Protein 7CLL (pdb70)

Solvent-accessible surface area: 53966 Å² total; per-residue (Å²): 84,19,52,1,79,89,12,52,14,27,30,0,1,1,0,35,0,17,0,3,0,3,0,16,0,13,3,93,71,64,23,99,6,93,0,9,0,17,7,14,48,12,64,8,98,53,16,15,57,60,36,62,26,35,72,141,54,11,63,14,95,0,1,88,117,0,18,92,13,0,81,92,62,0,3,85,40,0,78,50,60,40,0,70,65,22,147,101,0,3,98,32,0,45,87,53,3,62,42,131,60,7,58,106,6,0,4,6,0,0,0,0,0,0,6,0,0,0,38,0,0,3,79,36,54,91,61,65,19,9,84,50,37,25,19,116,122,8,50,50,0,0,0,0,0,0,0,0,0,0,0,25,40,6,32,59,40,86,13,41,1,7,2,0,3,0,0,0,5,30,7,105,26,0,68,44,0,0,37,27,0,0,26,0,7,48,15,0,77,72,14,0,56,106,85,70,48,49,14,11,14,6,24,3,0,0,3,7,0,82,14,104,18,2,65,29,0,1,71,14,0,22,102,0,0,106,79,21,70,21,145,44,4,52,14,0,0,0,0,0,1,0,4,0,26,89,23,58,73,134,80,102,13,2,71,0,71,75,66,69,48,75,12,69,90,0,11,68,40,0,27,46,6,24,69,75,33,28,4,3,1,0,1,1,1,1,3,26,69,33,65,51,13,0,34,57,0,22,86,67,1,7,129,121,1,3,0,0,0,7,2,0,0,0,0,28,40,144,37,0,69,60,0,54,93,50,40,0,3,20,1,0,0,1,14,11,15,1,14,0,0,3,11,43,0,47,50,0,9,66,47,0,74,165,36,68,20,80,1,2,1,4,3,7,4,0,7,2,37,22,33,11,17,0,6,1,0,0,13,28,29,6,4,1,0,4,0,0,0,0,1,2,1,0,0,0,0,2,0,0,32,0,11,24,4,24,96,76,30,44,144,56,18,137,31,15,4,92,151,3,8,84,83,54,132,106,24,54,1,78,86,14,86,20,25,30,1,2,2,0,38,0,15,0,2,0,3,0,6,0,10,2,88,66,65,20,89,5,87,0,8,1,16,6,14,48,12,65,6,134,63,21,14,53,62,40,60,22,37,66,142,58,9,68,14,94,0,0,90,116,0,25,91,14,0,75,88,58,0,1,86,39,0,80,48,50,44,0,71,60,24,150,105,0,2,98,30,0,43,93,57,4,58,40,141,60,6,47,111,3,0,4,7,0,0,0,0,0,0,5,0,0,0,39,0,0,2,76,32,51,158,69,61,23,4,84,54,31,28,23,126,121,7,57,52,0,0,0,0,0,0,0,0,0,1,0,26,44,8,26,85,40,94,6,44,0,5,3,0,3,0,0,0,7,30,7,104,28,0,68,44,0,1,36,27,0,0,23,0,8,50,12,0,80,69,15,0,98,166,67,85,52,53,18,12,15,4,23,3,0,0,2,10,0,93,18,103,8,0,67,33,0,1,71,14,0,22,88,0,0,106,77,26,67,21,145,44,5,54,13,0,0,0,0,0,1,1,2,0,28,87,19,56,54,134,89,83,12,2,76,1,56,92,72,70,43,73,15,96,98,0,13,69,39,0,29,47,6,22,67,74,34,30,5,4,1,0,1,1,0,0,4,27,68,30,27,106,6,0,31,49,0,18,82,65,1,7,112,120,1,3,0,0,0,6,1,0,0,0,0,34,34,99,39,0,108,71,0,52,88,111,39,0,4,16,1,0,0,2,13,10,16,1,13,0,0,3,13,42,0,50,48,0,8,68,57,0,69,157,34,62,20,82,0,1,0,5,3,8,4,0,8,1,37,24,33,8,16,0,7,3,0,0,11,26,25,8,5,1,0,3,0,0,0,0,1,1,1,0,0,0,0,1,0,0,34,0,16,25,4,23,96,78,16,42,144,56,20,141,32,15,6,97,77,3,8,84,82,109,125,14,51,1,76,93,13,55,16,32,33,0,2,1,0,38,0,17,0,4,0,3,0,13,0,18,2,92,59,63,20,108,6,90,0,8,1,16,6,15,46,10,64,7,131,68,17,16,54,60,37,58,25,36,67,138,58,12,66,15,93,0,1,89,116,0,16,90,12,0,74,92,62,0,2,86,38,0,80,48,50,42,0,67,62,23,148,109,0,2,97,31,0,41,91,57,3,60,44,141,59,8,46,111,4,0,4,8,0,0,0,0,0,0,6,0,0,0,37,0,0,1,79,25,52,154,71,60,24,3,82,53,34,26,25,124,124,8,55,52,1,0,0,0,0,0,0,0,0,0,0,23,42,6,24,62,41,83,7,45,1,6,3,0,4,0,0,0,4,28,6,105,28,0,65,44,0,1,38,27,0,0,26,0,8,50,12,0,69,66,13,0,112,169,83,69,53,51,14,12,15,4,21,3,0,0,2,10,0,88,12,108,12,2,67,36,0,0,70,13,0,24,89,0,0,112,76,24,68,19,142,34,0,23,14,0,0,0,1,0,2,0,4,0,25,88,22,60,71,127,85,76,8,2,77,0,62,80,76,77,48,79,19,90,88,0,10,123,35,0,27,49,6,19,61,72,31,22,4,3,2,0,3,1,0,0,3,26,73,28,43,117,8,0,33,53,0,18,87,70,2,5,127,124,2,3,0,0,0,6,1,0,0,0,0,33,36,119,38,0,83,74,0,50,128,129,38,0,3,17,1,0,0,2,15,11,16,1,14,0,0,4,11,41,0,48,50,0,8,66,50,0,67,157,35,64,21,84,1,3,0,5,3,8,4,0,8,1,37,23,32,13,18,0,7,7,0,0,11,27,27,8,4,0,0,3,0,0,0,0,1,2,1,0,0,0,0,2,0,0,34,0,11,24,4,24,93,77,15,44,146,56,22,140,31,17,6,81,151,3,5,80,80,42,112,96,58,69,1,78,82,13,93,13,23,30,1,2,1,0,38,0,16,0,3,0,3,0,5,0,12,2,107,85,62,21,86,7,88,0,8,0,15,6,13,50,12,64,6,131,59,18,11,58,61,39,59,24,37,70,138,56,11,65,14,96,0,0,89,116,0,20,86,14,0,76,85,63,0,1,85,40,0,82,48,56,46,0,65,52,23,152,112,0,2,101,28,0,46,95,55,4,61,41,131,58,5,54,112,4,0,6,6,0,0,0,0,0,0,5,0,0,0,40,0,0,2,79,31,52,160,62,65,19,10,83,52,34,29,18,115,123,9,52,50,0,0,0,0,0,0,0,0,0,0,0,22,43,5,26,66,39,85,6,44,0,7,4,0,3,0,0,0,6,29,8,105,25,0,65,46,0,1,39,27,0,0,29,0,8,52,14,0,67,63,10,0,109,147,81,67,52,50,14,11,13,4,22,3,0,0,2,10,0,88,14,108,11,1,66,33,0,0,79,12,0,21,100,0,0,108,74,25,69,24,145,41,4,53,14,0,0,0,0,0,2,1,4,0,26,93,22,66,54,92,91,90,13,3,73,0,60,81,76,76,49,80,20,100,95,0,12,66,34,0,26,45,6,22,67,73,32,29,6,3,2,0,2,2,0,1,3,26,70,32,36,108,10,0,28,54,0,19,88,68,1,6,125,118,2,3,0,0,0,7,2,0,0,0,0,30,42,141,40,0,111,55,0,53,113,100,40,0,4,16,0,0,1,1,14,9,16,2,15,0,0,3,12,40,0,50,46,0,6,62,54,0,67,159,41,65,22,79,1,2,1,5,3,8,4,0,6,2,34,22,33,7,14,0,5,1,0,1,13,27,29,9,3,0,0,4,0,0,0,0,2,2,0,0,0,0,0,2,0,0,31,0,12,26,5,25,95,79,28,46,143,56,21,137,34,16,6,81,146,4,6,81,78,50,134

Structure (mmCIF, N/CA/C/O backbone):
data_7CLL
#
_entry.id   7CLL
#
_cell.length_a   97.697
_cell.length_b   197.317
_cell.length_c   200.553
_cell.angle_alpha   90.00
_cell.angle_beta   90.00
_cell.angle_gamma   90.00
#
_symmetry.space_group_name_H-M   'C 2 2 21'
#
loop_
_entity.id
_entity.type
_entity.pdbx_description
1 polymer Enolase
2 non-polymer 'MAGNESIUM ION'
3 non-polymer '2-PHOSPHOGLYCERIC ACID'
4 non-polymer GLYCEROL
5 non-polymer 'ACETATE ION'
6 non-polymer DI(HYDROXYETHYL)ETHER
7 non-polymer 'CHLORIDE ION'
8 water water
#
loop_
_atom_site.group_PDB
_atom_site.id
_atom_site.type_symbol
_atom_site.label_atom_id
_atom_site.label_alt_id
_atom_site.label_comp_id
_atom_site.label_asym_id
_atom_site.label_entity_id
_atom_site.label_seq_id
_atom_site.pdbx_PDB_ins_code
_atom_site.Cartn_x
_atom_site.Cartn_y
_atom_site.Cartn_z
_atom_site.occupancy
_atom_site.B_iso_or_equiv
_atom_site.auth_seq_id
_atom_site.auth_comp_id
_atom_site.auth_asym_id
_atom_site.auth_atom_id
_atom_site.pdbx_PDB_model_num
ATOM 1 N N . MET A 1 8 ? -39.409 -38.802 50.581 1.00 66.12 1 MET A N 1
ATOM 2 C CA . MET A 1 8 ? -39.966 -37.410 50.496 1.00 63.32 1 MET A CA 1
ATOM 3 C C . MET A 1 8 ? -39.804 -36.871 49.057 1.00 62.54 1 MET A C 1
ATOM 4 O O . MET A 1 8 ? -39.459 -37.640 48.131 1.00 63.33 1 MET A O 1
ATOM 6 N N . PRO A 1 9 ? -40.093 -35.561 48.821 1.00 54.90 2 PRO A N 1
ATOM 7 C CA . PRO A 1 9 ? -39.886 -35.023 47.459 1.00 47.84 2 PRO A CA 1
ATOM 8 C C . PRO A 1 9 ? -38.428 -34.597 47.194 1.00 46.20 2 PRO A C 1
ATOM 9 O O . PRO A 1 9 ? -38.185 -33.439 46.821 1.00 47.20 2 PRO A O 1
ATOM 13 N N . ILE A 1 10 ? -37.470 -35.519 47.389 1.00 40.82 3 ILE A N 1
ATOM 14 C CA . ILE A 1 10 ? -36.010 -35.213 47.367 1.00 38.43 3 ILE A CA 1
ATOM 15 C C . ILE A 1 10 ? -35.540 -35.214 45.899 1.00 36.47 3 ILE A C 1
ATOM 16 O O . ILE A 1 10 ? -35.895 -36.136 45.147 1.00 37.68 3 ILE A O 1
ATOM 21 N N . ILE A 1 11 ? -34.789 -34.187 45.484 1.00 34.89 4 ILE A N 1
ATOM 22 C CA . ILE A 1 11 ? -34.321 -34.050 44.072 1.00 33.10 4 ILE A CA 1
ATOM 23 C C . ILE A 1 11 ? -33.296 -35.143 43.765 1.00 36.01 4 ILE A C 1
ATOM 24 O O . ILE A 1 11 ? -32.293 -35.245 44.467 1.00 38.51 4 ILE A O 1
ATOM 29 N N . GLU A 1 12 ? -33.532 -35.884 42.680 1.00 37.08 5 GLU A N 1
ATOM 30 C CA . GLU A 1 12 ? -32.742 -37.061 42.303 1.00 37.53 5 GLU A CA 1
ATOM 31 C C . GLU A 1 12 ? -32.081 -36.889 40.926 1.00 38.80 5 GLU A C 1
ATOM 32 O O . GLU A 1 12 ? -31.018 -37.454 40.705 1.00 35.65 5 GLU A O 1
ATOM 38 N N . GLN A 1 13 ? -32.700 -36.179 39.978 1.00 38.54 6 GLN A N 1
ATOM 39 C CA . GLN A 1 13 ? -32.020 -35.908 38.696 1.00 39.24 6 GLN A CA 1
ATOM 40 C C . GLN A 1 13 ? -32.443 -34.530 38.187 1.00 37.16 6 GLN A C 1
ATOM 41 O O . GLN A 1 13 ? -33.562 -34.114 38.442 1.00 33.39 6 GLN A O 1
ATOM 47 N N . VAL A 1 14 ? -31.542 -33.866 37.458 1.00 34.50 7 VAL A N 1
ATOM 48 C CA . VAL A 1 14 ? -31.815 -32.589 36.771 1.00 37.05 7 VAL A CA 1
ATOM 49 C C . VAL A 1 14 ? -31.238 -32.692 35.355 1.00 40.38 7 VAL A C 1
ATOM 50 O O . VAL A 1 14 ? -30.030 -32.875 35.212 1.00 46.48 7 VAL A O 1
ATOM 54 N N . ARG A 1 15 ? -32.075 -32.597 34.322 1.00 38.93 8 ARG A N 1
ATOM 55 C CA . ARG A 1 15 ? -31.582 -32.595 32.930 1.00 34.72 8 ARG A CA 1
ATOM 56 C C . ARG A 1 15 ? -32.025 -31.282 32.282 1.00 31.21 8 ARG A C 1
ATOM 57 O O . ARG A 1 15 ? -33.005 -30.676 32.733 1.00 31.42 8 ARG A O 1
ATOM 60 N N . ALA A 1 16 ? -31.294 -30.841 31.267 1.00 28.40 9 ALA A N 1
ATOM 61 C CA . ALA A 1 16 ? -31.717 -29.691 30.491 1.00 30.30 9 ALA A CA 1
ATOM 62 C C . ALA A 1 16 ? -31.587 -30.036 29.015 1.00 29.39 9 ALA A C 1
ATOM 63 O O . ALA A 1 16 ? -30.867 -30.962 28.693 1.00 31.30 9 ALA A O 1
ATOM 65 N N . ARG A 1 17 ? -32.291 -29.310 28.139 1.00 27.50 10 ARG A N 1
ATOM 66 C CA . ARG A 1 17 ? -32.088 -29.466 26.696 1.00 27.74 10 ARG A CA 1
ATOM 67 C C . ARG A 1 17 ? -32.280 -28.110 26.015 1.00 25.83 10 ARG A C 1
ATOM 68 O O . ARG A 1 17 ? -32.816 -27.164 26.606 1.00 28.83 10 ARG A O 1
ATOM 76 N N . GLU A 1 18 ? -31.747 -27.996 24.830 1.00 22.69 11 GLU A N 1
ATOM 77 C CA . GLU A 1 18 ? -32.009 -26.825 24.003 1.00 24.28 11 GLU A CA 1
ATOM 78 C C . GLU A 1 18 ? -33.309 -27.055 23.231 1.00 22.63 11 GLU A C 1
ATOM 79 O O . GLU A 1 18 ? -33.425 -28.061 22.537 1.00 24.57 11 GLU A O 1
ATOM 85 N N . ILE A 1 19 ? -34.270 -26.138 23.393 1.00 20.20 12 ILE A N 1
ATOM 86 C CA . ILE A 1 19 ? -35.516 -26.088 22.588 1.00 20.22 12 ILE A CA 1
ATOM 87 C C . ILE A 1 19 ? -35.554 -24.741 21.851 1.00 19.38 12 ILE A C 1
ATOM 88 O O . ILE A 1 19 ? -34.659 -23.929 22.017 1.00 20.59 12 ILE A O 1
ATOM 93 N N . LEU A 1 20 ? -36.575 -24.528 21.048 1.00 19.37 13 LEU A N 1
ATOM 94 C CA . LEU A 1 20 ? -36.805 -23.243 20.368 1.00 20.46 13 LEU A CA 1
ATOM 95 C C . LEU A 1 20 ? -37.987 -22.516 21.043 1.00 22.38 13 LEU A C 1
ATOM 96 O O . LEU A 1 20 ? -38.972 -23.147 21.481 1.00 22.96 13 LEU A O 1
ATOM 101 N N . ASP A 1 21 ? -37.881 -21.185 21.095 1.00 22.13 14 ASP A N 1
ATOM 102 C CA . ASP A 1 21 ? -38.872 -20.281 21.595 1.00 20.67 14 ASP A CA 1
ATOM 103 C C . ASP A 1 21 ? -39.794 -19.914 20.432 1.00 20.46 14 ASP A C 1
ATOM 104 O O . ASP A 1 21 ? -39.640 -20.426 19.321 1.00 21.65 14 ASP A O 1
ATOM 109 N N . SER A 1 22 ? -40.747 -19.034 20.721 1.00 19.42 15 SER A N 1
ATOM 110 C CA . SER A 1 22 ? -41.806 -18.654 19.809 1.00 20.45 15 SER A CA 1
ATOM 111 C C . SER A 1 22 ? -41.286 -17.830 18.612 1.00 20.42 15 SER A C 1
ATOM 112 O O . SER A 1 22 ? -42.039 -17.592 17.686 1.00 20.05 15 SER A O 1
ATOM 115 N N . ARG A 1 23 ? -40.025 -17.430 18.599 1.00 20.69 16 ARG A N 1
ATOM 116 C CA . ARG A 1 23 ? -39.492 -16.733 17.425 1.00 21.84 16 ARG A CA 1
ATOM 117 C C . ARG A 1 23 ? -38.485 -17.662 16.739 1.00 24.06 16 ARG A C 1
ATOM 118 O O . ARG A 1 23 ? -37.832 -17.260 15.770 1.00 22.50 16 ARG A O 1
ATOM 126 N N . GLY A 1 24 ? -38.328 -18.884 17.272 1.00 25.20 17 GLY A N 1
ATOM 127 C CA . GLY A 1 24 ? -37.443 -19.866 16.647 1.00 22.73 17 GLY A CA 1
ATOM 128 C C . GLY A 1 24 ? -35.986 -19.700 17.052 1.00 24.81 17 GLY A C 1
ATOM 129 O O . GLY A 1 24 ? -35.113 -20.211 16.355 1.00 28.21 17 GLY A O 1
ATOM 130 N N . ASN A 1 25 ? -35.726 -19.018 18.179 1.00 22.51 18 ASN A N 1
ATOM 131 C CA . ASN A 1 25 ? -34.407 -18.890 18.798 1.00 23.01 18 ASN A CA 1
ATOM 132 C C . ASN A 1 25 ? -34.266 -19.948 19.908 1.00 22.48 18 ASN A C 1
ATOM 133 O O . ASN A 1 25 ? -35.237 -20.265 20.582 1.00 21.38 18 ASN A O 1
ATOM 138 N N . PRO A 1 26 ? -33.056 -20.490 20.126 1.00 21.36 19 PRO A N 1
ATOM 139 C CA . PRO A 1 26 ? -32.934 -21.468 21.234 1.00 21.02 19 PRO A CA 1
ATOM 140 C C . PRO A 1 26 ? -33.221 -20.878 22.627 1.00 21.88 19 PRO A C 1
ATOM 141 O O . PRO A 1 26 ? -33.016 -19.694 22.883 1.00 20.46 19 PRO A O 1
ATOM 145 N N . THR A 1 27 ? -33.715 -21.722 23.529 1.00 20.76 20 THR A N 1
ATOM 146 C CA . THR A 1 27 ? -33.832 -21.369 24.910 1.00 20.71 20 THR A CA 1
ATOM 147 C C . THR A 1 27 ? -33.671 -22.638 25.741 1.00 19.79 20 THR A C 1
ATOM 148 O O . THR A 1 27 ? -33.555 -23.748 25.230 1.00 20.28 20 THR A O 1
ATOM 152 N N . VAL A 1 28 ? -33.678 -22.461 27.043 1.00 22.80 21 VAL A N 1
ATOM 153 C CA . VAL A 1 28 ? -33.407 -23.561 27.952 1.00 22.00 21 VAL A CA 1
ATOM 154 C C . VAL A 1 28 ? -34.710 -24.229 28.401 1.00 22.57 21 VAL A C 1
ATOM 155 O O . VAL A 1 28 ? -35.646 -23.572 28.858 1.00 23.57 21 VAL A O 1
ATOM 159 N N . GLU A 1 29 ? -34.715 -25.554 28.375 1.00 21.59 22 GLU A N 1
ATOM 160 C CA . GLU A 1 29 ? -35.771 -26.299 29.075 1.00 24.08 22 GLU A CA 1
ATOM 161 C C . GLU A 1 29 ? -35.096 -27.207 30.104 1.00 22.74 22 GLU A C 1
ATOM 162 O O . GLU A 1 29 ? -34.083 -27.815 29.781 1.00 24.93 22 GLU A O 1
ATOM 168 N N . VAL A 1 30 ? -35.659 -27.326 31.303 1.00 24.07 23 VAL A N 1
ATOM 169 C CA . VAL A 1 30 ? -35.093 -28.191 32.369 1.00 23.32 23 VAL A CA 1
ATOM 170 C C . VAL A 1 30 ? -36.162 -29.180 32.858 1.00 25.74 23 VAL A C 1
ATOM 171 O O . VAL A 1 30 ? -37.361 -28.837 32.955 1.00 25.03 23 VAL A O 1
ATOM 175 N N . GLU A 1 31 ? -35.717 -30.408 33.165 1.00 25.48 24 GLU A N 1
ATOM 176 C CA . GLU A 1 31 ? -36.578 -31.411 33.824 1.00 29.83 24 GLU A CA 1
ATOM 177 C C . GLU A 1 31 ? -35.987 -31.760 35.187 1.00 28.90 24 GLU A C 1
ATOM 178 O O . GLU A 1 31 ? -34.777 -31.875 35.342 1.00 32.13 24 GLU A O 1
ATOM 184 N N . VAL A 1 32 ? -36.845 -31.883 36.171 1.00 29.24 25 VAL A N 1
ATOM 185 C CA . VAL A 1 32 ? -36.395 -32.288 37.488 1.00 29.10 25 VAL A CA 1
ATOM 186 C C . VAL A 1 32 ? -37.186 -33.550 37.853 1.00 30.99 25 VAL A C 1
ATOM 187 O O . VAL A 1 32 ? -38.397 -33.608 37.628 1.00 31.61 25 VAL A O 1
ATOM 191 N N . ALA A 1 33 ? -36.474 -34.566 38.337 1.00 31.14 26 ALA A N 1
ATOM 192 C CA . ALA A 1 33 ? -37.081 -35.828 38.762 1.00 30.75 26 ALA A CA 1
ATOM 193 C C . ALA A 1 33 ? -36.811 -36.008 40.255 1.00 30.99 26 ALA A C 1
ATOM 194 O O . ALA A 1 33 ? -35.703 -35.785 40.683 1.00 31.49 26 ALA A O 1
ATOM 196 N N . LEU A 1 34 ? -37.842 -36.351 41.022 1.00 30.37 27 LEU A N 1
ATOM 197 C CA . LEU A 1 34 ? -37.701 -36.561 42.433 1.00 32.57 27 LEU A CA 1
ATOM 198 C C . LEU A 1 34 ? -37.553 -38.066 42.675 1.00 37.95 27 LEU A C 1
ATOM 199 O O . LEU A 1 34 ? -37.898 -38.887 41.803 1.00 38.19 27 LEU A O 1
ATOM 204 N N . ILE A 1 35 ? -37.070 -38.432 43.864 1.00 42.14 28 ILE A N 1
ATOM 205 C CA . ILE A 1 35 ? -36.905 -39.858 44.213 1.00 42.27 28 ILE A CA 1
ATOM 206 C C . ILE A 1 35 ? -38.279 -40.544 44.232 1.00 42.70 28 ILE A C 1
ATOM 207 O O . ILE A 1 35 ? -38.369 -41.724 43.923 1.00 44.94 28 ILE A O 1
ATOM 212 N N . ASP A 1 36 ? -39.347 -39.798 44.528 1.00 44.34 29 ASP A N 1
ATOM 213 C CA . ASP A 1 36 ? -40.695 -40.383 44.611 1.00 44.02 29 ASP A CA 1
ATOM 214 C C . ASP A 1 36 ? -41.329 -40.634 43.231 1.00 47.09 29 ASP A C 1
ATOM 215 O O . ASP A 1 36 ? -42.505 -40.976 43.195 1.00 46.76 29 ASP A O 1
ATOM 220 N N . GLY A 1 37 ? -40.624 -40.457 42.109 1.00 42.26 30 GLY A N 1
ATOM 221 C CA . GLY A 1 37 ? -41.243 -40.725 40.795 1.00 42.56 30 GLY A CA 1
ATOM 222 C C . GLY A 1 37 ? -41.642 -39.465 40.012 1.00 42.54 30 GLY A C 1
ATOM 223 O O . GLY A 1 37 ? -41.641 -39.460 38.767 1.00 41.00 30 GLY A O 1
ATOM 224 N N . THR A 1 38 ? -41.969 -38.377 40.711 1.00 42.70 31 THR A N 1
ATOM 225 C CA . THR A 1 38 ? -42.351 -37.099 40.052 1.00 40.63 31 THR A CA 1
ATOM 226 C C . THR A 1 38 ? -41.306 -36.664 39.003 1.00 41.96 31 THR A C 1
ATOM 227 O O . THR A 1 38 ? -40.103 -36.676 39.250 1.00 38.82 31 THR A O 1
ATOM 231 N N . PHE A 1 39 ? -41.781 -36.251 37.837 1.00 39.39 32 PHE A N 1
ATOM 232 C CA . PHE A 1 39 ? -40.956 -35.637 36.805 1.00 38.21 32 PHE A CA 1
ATOM 233 C C . PHE A 1 39 ? -41.659 -34.331 36.401 1.00 36.38 32 PHE A C 1
ATOM 234 O O . PHE A 1 39 ? -42.829 -34.394 36.021 1.00 38.68 32 PHE A O 1
ATOM 240 N N . ALA A 1 40 ? -41.017 -33.159 36.529 1.00 29.26 33 ALA A N 1
ATOM 241 C CA . ALA A 1 40 ? -41.642 -31.894 36.046 1.00 28.38 33 ALA A CA 1
ATOM 242 C C . ALA A 1 40 ? -40.724 -31.161 35.043 1.00 29.63 33 ALA A C 1
ATOM 243 O O . ALA A 1 40 ? -39.476 -31.340 35.080 1.00 26.12 33 ALA A O 1
ATOM 245 N N . ARG A 1 41 ? -41.320 -30.288 34.203 1.00 24.61 34 ARG A N 1
ATOM 246 C CA . ARG A 1 41 ? -40.579 -29.628 33.135 1.00 26.39 34 ARG A CA 1
ATOM 247 C C . ARG A 1 41 ? -40.843 -28.104 33.170 1.00 27.36 34 ARG A C 1
ATOM 248 O O . ARG A 1 41 ? -41.985 -27.674 33.416 1.00 26.14 34 ARG A O 1
ATOM 256 N N . ALA A 1 42 ? -39.801 -27.282 33.008 1.00 23.87 35 ALA A N 1
ATOM 257 C CA . ALA A 1 42 ? -40.020 -25.821 32.907 1.00 25.83 35 ALA A CA 1
ATOM 258 C C . ALA A 1 42 ? -39.186 -25.247 31.757 1.00 24.13 35 ALA A C 1
ATOM 259 O O . ALA A 1 42 ? -38.061 -25.702 31.507 1.00 24.97 35 ALA A O 1
ATOM 261 N N . ALA A 1 43 ? -39.715 -24.247 31.074 1.00 22.34 36 ALA A N 1
ATOM 262 C CA . ALA A 1 43 ? -38.944 -23.616 30.004 1.00 23.30 36 ALA A CA 1
ATOM 263 C C . ALA A 1 43 ? -38.646 -22.145 30.330 1.00 23.56 36 ALA A C 1
ATOM 264 O O . ALA A 1 43 ? -39.345 -21.569 31.122 1.00 26.69 36 ALA A O 1
ATOM 266 N N . VAL A 1 44 ? -37.611 -21.560 29.700 1.00 24.23 37 VAL A N 1
ATOM 267 C CA . VAL A 1 44 ? -37.165 -20.188 30.036 1.00 23.72 37 VAL A CA 1
ATOM 268 C C . VAL A 1 44 ? -37.531 -19.244 28.876 1.00 21.84 37 VAL A C 1
ATOM 269 O O . VAL A 1 44 ? -37.268 -19.533 27.733 1.00 23.03 37 VAL A O 1
ATOM 273 N N . PRO A 1 45 ? -38.179 -18.117 29.163 1.00 22.88 38 PRO A N 1
ATOM 274 C CA . PRO A 1 45 ? -38.441 -17.155 28.08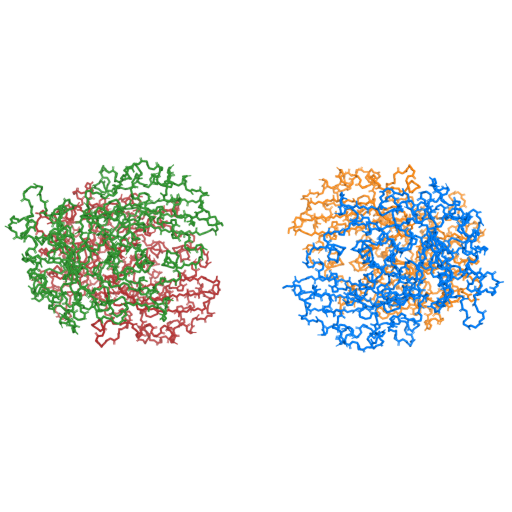1 1.00 23.62 38 PRO A CA 1
ATOM 275 C C . PRO A 1 45 ? -37.237 -16.228 27.827 1.00 23.79 38 PRO A C 1
ATOM 276 O O . PRO A 1 45 ? -36.200 -16.331 28.530 1.00 23.00 38 PRO A O 1
ATOM 280 N N . SER A 1 46 ? -37.389 -15.342 26.833 1.00 23.43 39 SER A N 1
ATOM 281 C CA . SER A 1 46 ? -36.353 -14.468 26.382 1.00 26.69 39 SER A CA 1
ATOM 282 C C . SER A 1 46 ? -36.967 -13.193 25.777 1.00 28.52 39 SER A C 1
ATOM 283 O O . SER A 1 46 ? -37.783 -13.252 24.852 1.00 23.71 39 SER A O 1
ATOM 286 N N . GLY A 1 47 ? -36.538 -12.031 26.279 1.00 30.64 40 GLY A N 1
ATOM 287 C CA . GLY A 1 47 ? -37.049 -10.737 25.752 1.00 32.01 40 GLY A CA 1
ATOM 288 C C . GLY A 1 47 ? -36.238 -10.228 24.564 1.00 32.62 40 GLY A C 1
ATOM 289 O O . GLY A 1 47 ? -35.123 -10.697 24.339 1.00 29.45 40 GLY A O 1
ATOM 290 N N . ALA A 1 48 ? -36.813 -9.276 23.806 1.00 32.87 41 ALA A N 1
ATOM 291 C CA . ALA A 1 48 ? -36.115 -8.482 22.770 1.00 33.86 41 ALA A CA 1
ATOM 292 C C . ALA A 1 48 ? -35.737 -7.106 23.373 1.00 38.75 41 ALA A C 1
ATOM 293 O O . ALA A 1 48 ? -34.552 -6.730 23.382 1.00 39.04 41 ALA A O 1
ATOM 295 N N . SER A 1 49 ? -36.730 -6.360 23.893 1.00 36.60 42 SER A N 1
ATOM 296 C CA . SER A 1 49 ? -36.505 -5.056 24.563 1.00 37.09 42 SER A CA 1
ATOM 297 C C . SER A 1 49 ? -36.018 -5.264 26.009 1.00 36.85 42 SER A C 1
ATOM 298 O O . SER A 1 49 ? -36.694 -4.871 26.967 1.00 38.70 42 SER A O 1
ATOM 301 N N . THR A 1 50 ? -34.851 -5.899 26.156 1.00 36.67 43 THR A N 1
ATOM 302 C CA . THR A 1 50 ? -34.270 -6.276 27.464 1.00 37.85 43 THR A CA 1
ATOM 303 C C . THR A 1 50 ? -33.623 -5.037 28.112 1.00 38.54 43 THR A C 1
ATOM 304 O O . THR A 1 50 ? -32.881 -4.300 27.466 1.00 31.29 43 THR A O 1
ATOM 308 N N . GLY A 1 51 ? -33.934 -4.798 29.385 1.00 41.45 44 GLY A N 1
ATOM 309 C CA . GLY A 1 51 ? -33.284 -3.723 30.157 1.00 43.04 44 GLY A CA 1
ATOM 310 C C . GLY A 1 51 ? -31.806 -4.011 30.421 1.00 47.34 44 GLY A C 1
ATOM 311 O O . GLY A 1 51 ? -31.391 -5.180 30.594 1.00 42.00 44 GLY A O 1
ATOM 312 N N . GLU A 1 52 ? -31.023 -2.921 30.462 1.00 47.19 45 GLU A N 1
ATOM 313 C CA . GLU A 1 52 ? -29.594 -2.913 30.827 1.00 46.72 45 GLU A CA 1
ATOM 314 C C . GLU A 1 52 ? -29.334 -3.736 32.103 1.00 45.92 45 GLU A C 1
ATOM 315 O O . GLU A 1 52 ? -28.270 -4.372 32.187 1.00 41.99 45 GLU A O 1
ATOM 318 N N . HIS A 1 53 ? -30.266 -3.738 33.075 1.00 40.41 46 HIS A N 1
ATOM 319 C CA . HIS A 1 53 ? -29.962 -4.242 34.440 1.00 39.27 46 HIS A CA 1
ATOM 320 C C . HIS A 1 53 ? -30.514 -5.661 34.668 1.00 38.89 46 HIS A C 1
ATOM 321 O O . HIS A 1 53 ? -30.442 -6.175 35.801 1.00 37.77 46 HIS A O 1
ATOM 328 N N . GLU A 1 54 ? -31.079 -6.289 33.626 1.00 39.22 47 GLU A N 1
ATOM 329 C CA . GLU A 1 54 ? -31.670 -7.632 33.752 1.00 35.37 47 GLU A CA 1
ATOM 330 C C . GLU A 1 54 ? -30.575 -8.664 34.098 1.00 35.19 47 GLU A C 1
ATOM 331 O O . GLU A 1 54 ? -29.415 -8.491 33.743 1.00 35.10 47 GLU A O 1
ATOM 337 N N . ALA A 1 55 ? -30.934 -9.762 34.767 1.00 32.78 48 ALA A N 1
ATOM 338 C CA . ALA A 1 55 ? -30.004 -10.897 34.970 1.00 28.29 48 ALA A CA 1
ATOM 339 C C . ALA A 1 55 ? -29.467 -11.378 33.606 1.00 26.98 48 ALA A C 1
ATOM 340 O O . ALA A 1 55 ? -30.090 -11.186 32.583 1.00 26.31 48 ALA A O 1
ATOM 342 N N . VAL A 1 56 ? -28.287 -11.974 33.587 1.00 29.58 49 VAL A N 1
ATOM 343 C CA . VAL A 1 56 ? -27.578 -12.165 32.335 1.00 32.22 49 VAL A CA 1
ATOM 344 C C . VAL A 1 56 ? -28.126 -13.413 31.626 1.00 35.08 49 VAL A C 1
ATOM 345 O O . VAL A 1 56 ? -28.303 -14.473 32.223 1.00 35.85 49 VAL A O 1
ATOM 349 N N . GLU A 1 57 ? -28.402 -13.253 30.341 1.00 36.01 50 GLU A N 1
ATOM 350 C CA . GLU A 1 57 ? -28.834 -14.355 29.504 1.00 37.89 50 GLU A CA 1
ATOM 351 C C . GLU A 1 57 ? -27.602 -14.944 28.791 1.00 39.34 50 GLU A C 1
ATOM 352 O O . GLU A 1 57 ? -27.099 -14.326 27.850 1.00 43.79 50 GLU A O 1
ATOM 358 N N . LEU A 1 58 ? -27.129 -16.119 29.240 1.00 37.55 51 LEU A N 1
ATOM 359 C CA . LEU A 1 58 ? -25.921 -16.824 28.701 1.00 40.14 51 LEU A CA 1
ATOM 360 C C . LEU A 1 58 ? -26.218 -17.417 27.309 1.00 40.40 51 LEU A C 1
ATOM 361 O O . LEU A 1 58 ? -26.943 -18.426 27.218 1.00 36.06 51 LEU A O 1
ATOM 366 N N . ARG A 1 59 ? -25.646 -16.804 26.249 1.00 37.42 52 ARG A N 1
ATOM 367 C CA . ARG A 1 59 ? -25.735 -17.273 24.846 1.00 35.97 52 ARG A CA 1
ATOM 368 C C . ARG A 1 59 ? -24.376 -17.768 24.327 1.00 36.48 52 ARG A C 1
ATOM 369 O O . ARG A 1 59 ? -23.347 -17.241 24.704 1.00 37.63 52 ARG A O 1
ATOM 377 N N . ASP A 1 60 ? -24.395 -18.762 23.425 1.00 36.72 53 ASP A N 1
ATOM 378 C CA . ASP A 1 60 ? -23.187 -19.497 22.981 1.00 35.13 53 ASP A CA 1
ATOM 379 C C . ASP A 1 60 ? -22.278 -18.608 22.121 1.00 34.12 53 ASP A C 1
ATOM 380 O O . ASP A 1 60 ? -21.056 -18.749 22.180 1.00 35.02 53 ASP A O 1
ATOM 385 N N . GLY A 1 61 ? -22.885 -17.735 21.314 1.00 32.85 54 GLY A N 1
ATOM 386 C CA . GLY A 1 61 ? -22.180 -17.018 20.258 1.00 32.04 54 GLY A CA 1
ATOM 387 C C . GLY A 1 61 ? -21.795 -17.975 19.143 1.00 36.70 54 GLY A C 1
ATOM 388 O O . GLY A 1 61 ? -22.303 -19.110 19.086 1.00 34.00 54 GLY A O 1
ATOM 389 N N . GLY A 1 62 ? -20.913 -17.530 18.252 1.00 36.82 55 GLY A N 1
ATOM 390 C CA . GLY A 1 62 ? -20.525 -18.346 17.113 1.00 35.85 55 GLY A CA 1
ATOM 391 C C . GLY A 1 62 ? -21.605 -18.411 16.049 1.00 37.21 55 GLY A C 1
ATOM 392 O O . GLY A 1 62 ? -22.383 -17.483 15.859 1.00 39.44 55 GLY A O 1
ATOM 393 N N . ASP A 1 63 ? -21.675 -19.559 15.399 1.00 39.31 56 ASP A N 1
ATOM 394 C CA . ASP A 1 63 ? -22.260 -19.667 14.082 1.00 43.37 56 ASP A CA 1
ATOM 395 C C . ASP A 1 63 ? -23.664 -20.277 14.164 1.00 37.53 56 ASP A C 1
ATOM 396 O O . ASP A 1 63 ? -24.560 -19.856 13.437 1.00 39.38 56 ASP A O 1
ATOM 401 N N . ARG A 1 64 ? -23.827 -21.303 14.994 1.00 36.77 57 ARG A N 1
ATOM 402 C CA . ARG A 1 64 ? -25.112 -21.981 15.153 1.00 33.33 57 ARG A CA 1
ATOM 403 C C . ARG A 1 64 ? -26.152 -20.945 15.594 1.00 29.30 57 ARG A C 1
ATOM 404 O O . ARG A 1 64 ? -25.913 -20.190 16.527 1.00 29.66 57 ARG A O 1
ATOM 412 N N . TYR A 1 65 ? -27.284 -20.926 14.914 1.00 26.85 58 TYR A N 1
ATOM 413 C CA . TYR A 1 65 ? -28.447 -20.240 15.402 1.00 25.97 58 TYR A CA 1
ATOM 414 C C . TYR A 1 65 ? -28.180 -18.731 15.478 1.00 27.62 58 TYR A C 1
ATOM 415 O O . TYR A 1 65 ? -28.677 -18.065 16.377 1.00 27.70 58 TYR A O 1
ATOM 424 N N . GLY A 1 66 ? -27.359 -18.203 14.570 1.00 29.06 59 GLY A N 1
ATOM 425 C CA . GLY A 1 66 ? -26.984 -16.780 14.592 1.00 31.13 59 GLY A CA 1
ATOM 426 C C . GLY A 1 66 ? -26.438 -16.356 15.950 1.00 34.71 59 GLY A C 1
ATOM 427 O O . GLY A 1 66 ? -26.698 -15.258 16.431 1.00 34.82 59 GLY A O 1
ATOM 428 N N . GLY A 1 67 ? -25.698 -17.237 16.612 1.00 34.41 60 GLY A N 1
ATOM 429 C CA . GLY A 1 67 ? -25.065 -16.853 17.863 1.00 30.78 60 GLY A CA 1
ATOM 430 C C . GLY A 1 67 ? -25.956 -17.110 19.061 1.00 29.62 60 GLY A C 1
ATOM 431 O O . GLY A 1 67 ? -25.517 -16.886 20.174 1.00 27.75 60 GLY A O 1
ATOM 432 N N . LYS A 1 68 ? -27.178 -17.633 18.865 1.00 28.29 61 LYS A N 1
ATOM 433 C CA . LYS A 1 68 ? -28.134 -17.597 19.977 1.00 29.22 61 LYS A CA 1
ATOM 434 C C . LYS A 1 68 ? -28.282 -18.957 20.674 1.00 29.22 61 LYS A C 1
ATOM 435 O O . LYS A 1 68 ? -29.213 -19.155 21.439 1.00 27.80 61 LYS A O 1
ATOM 441 N N . GLY A 1 69 ? -27.372 -19.897 20.442 1.00 29.40 62 GLY A N 1
ATOM 442 C CA . GLY A 1 69 ? -27.427 -21.202 21.132 1.00 26.95 62 GLY A CA 1
ATOM 443 C C . GLY A 1 69 ? -27.321 -21.065 22.648 1.00 27.37 62 GLY A C 1
ATOM 444 O O . GLY A 1 69 ? -26.792 -20.097 23.147 1.00 25.45 62 GLY A O 1
ATOM 445 N N . VAL A 1 70 ? -27.825 -22.064 23.370 1.00 26.89 63 VAL A N 1
ATOM 446 C CA . VAL A 1 70 ? -27.792 -22.121 24.835 1.00 25.95 63 VAL A CA 1
ATOM 447 C C . VAL A 1 70 ? -27.257 -23.488 25.258 1.00 26.00 63 VAL A C 1
ATOM 448 O O . VAL A 1 70 ? -27.599 -23.967 26.330 1.00 28.73 63 VAL A O 1
ATOM 452 N N . GLN A 1 71 ? -26.396 -24.091 24.421 1.00 30.13 64 GLN A N 1
ATOM 453 C CA . GLN A 1 71 ? -25.648 -25.330 24.806 1.00 30.59 64 GLN A CA 1
ATOM 454 C C . GLN A 1 71 ? -24.811 -25.106 26.081 1.00 29.51 64 GLN A C 1
ATOM 455 O O . GLN A 1 71 ? -24.694 -26.015 26.916 1.00 29.19 64 GLN A O 1
ATOM 461 N N . LYS A 1 72 ? -24.205 -23.933 26.243 1.00 29.07 65 LYS A N 1
ATOM 462 C CA . LYS A 1 72 ? -23.390 -23.682 27.463 1.00 30.32 65 LYS A CA 1
ATOM 463 C C . LYS A 1 72 ? -24.275 -23.647 28.717 1.00 31.50 65 LYS A C 1
ATOM 464 O O . LYS A 1 72 ? -23.903 -24.193 29.776 1.00 32.75 65 LYS A O 1
ATOM 470 N N . ALA A 1 73 ? -25.435 -22.997 28.599 1.00 29.64 66 ALA A N 1
ATOM 471 C CA . ALA A 1 73 ? -26.364 -22.923 29.706 1.00 27.09 66 ALA A CA 1
ATOM 472 C C . ALA A 1 73 ? -26.853 -24.339 30.019 1.00 27.92 66 ALA A C 1
ATOM 473 O O . ALA A 1 73 ? -27.007 -24.710 31.185 1.00 25.52 66 ALA A O 1
ATOM 475 N N . VAL A 1 74 ? -27.037 -25.139 28.965 1.00 26.53 67 VAL A N 1
ATOM 476 C CA . VAL A 1 74 ? -27.518 -26.498 29.139 1.00 27.52 67 VAL A CA 1
ATOM 477 C C . VAL A 1 74 ? -26.412 -27.290 29.843 1.00 29.23 67 VAL A C 1
ATOM 478 O O . VAL A 1 74 ? -26.693 -28.110 30.716 1.00 32.39 67 VAL A O 1
ATOM 482 N N . GLN A 1 75 ? -25.167 -27.068 29.431 1.00 30.92 68 GLN A N 1
ATOM 483 C CA . GLN A 1 75 ? -24.031 -27.821 29.972 1.00 31.82 68 GLN A CA 1
ATOM 484 C C . GLN A 1 75 ? -23.844 -27.479 31.462 1.00 31.79 68 GLN A C 1
ATOM 485 O O . GLN A 1 75 ? -23.505 -28.364 32.295 1.00 32.16 68 GLN A O 1
ATOM 491 N N . ALA A 1 76 ? -24.074 -26.208 31.791 1.00 28.65 69 ALA A N 1
ATOM 492 C CA . ALA A 1 76 ? -23.929 -25.664 33.142 1.00 31.00 69 ALA A CA 1
ATOM 493 C C . ALA A 1 76 ? -24.901 -26.354 34.109 1.00 32.63 69 ALA A C 1
ATOM 494 O O . ALA A 1 76 ? -24.531 -26.655 35.280 1.00 35.68 69 ALA A O 1
ATOM 496 N N . VAL A 1 77 ? -26.126 -26.597 33.637 1.00 33.13 70 VAL A N 1
ATOM 497 C CA . VAL A 1 77 ? -27.130 -27.360 34.409 1.00 33.16 70 VAL A CA 1
ATOM 498 C C . VAL A 1 77 ? -26.590 -28.767 34.704 1.00 35.24 70 VAL A C 1
ATOM 499 O O . VAL A 1 77 ? -26.565 -29.187 35.869 1.00 34.82 70 VAL A O 1
ATOM 503 N N . LEU A 1 78 ? -26.109 -29.472 33.664 1.00 36.99 71 LEU A N 1
ATOM 504 C CA . LEU A 1 78 ? -25.554 -30.858 33.819 1.00 41.03 71 LEU A CA 1
ATOM 505 C C . LEU A 1 78 ? -24.261 -30.869 34.668 1.00 39.43 71 LEU A C 1
ATOM 506 O O . LEU A 1 78 ? -24.108 -31.723 35.527 1.00 41.35 71 LEU A O 1
ATOM 511 N N . ASP A 1 79 ? -23.342 -29.932 34.453 1.00 37.52 72 ASP A N 1
ATOM 512 C CA . ASP A 1 79 ? -22.029 -30.024 35.055 1.00 37.45 72 ASP A CA 1
ATOM 513 C C . ASP A 1 79 ? -22.069 -29.504 36.493 1.00 38.29 72 ASP A C 1
ATOM 514 O O . ASP A 1 79 ? -21.504 -30.138 37.373 1.00 36.18 72 ASP A O 1
ATOM 519 N N . GLU A 1 80 ? -22.735 -28.368 36.709 1.00 37.00 73 GLU A N 1
ATOM 520 C CA . GLU A 1 80 ? -22.633 -27.658 37.963 1.00 34.98 73 GLU A CA 1
ATOM 521 C C . GLU A 1 80 ? -23.968 -27.660 38.726 1.00 38.49 73 GLU A C 1
ATOM 522 O O . GLU A 1 80 ? -23.964 -28.041 39.911 1.00 40.38 73 GLU A O 1
ATOM 528 N N . ILE A 1 81 ? -25.096 -27.248 38.120 1.00 32.96 74 ILE A N 1
ATOM 529 C CA . ILE A 1 81 ? -26.308 -26.999 38.963 1.00 36.27 74 ILE A CA 1
ATOM 530 C C . ILE A 1 81 ? -26.935 -28.331 39.416 1.00 37.36 74 ILE A C 1
ATOM 531 O O . ILE A 1 81 ? -27.278 -28.522 40.595 1.00 39.06 74 ILE A O 1
ATOM 536 N N . GLY A 1 82 ? -27.061 -29.260 38.473 1.00 37.56 75 GLY A N 1
ATOM 537 C CA . GLY A 1 82 ? -27.515 -30.609 38.760 1.00 39.70 75 GLY A CA 1
ATOM 538 C C . GLY A 1 82 ? -26.919 -31.164 40.040 1.00 40.45 75 GLY A C 1
ATOM 539 O O . GLY A 1 82 ? -27.642 -31.446 40.969 1.00 49.51 75 GLY A O 1
ATOM 540 N N . PRO A 1 83 ? -25.591 -31.313 40.115 1.00 44.32 76 PRO A N 1
ATOM 541 C CA . PRO A 1 83 ? -25.061 -31.926 41.343 1.00 41.25 76 PRO A CA 1
ATOM 542 C C . PRO A 1 83 ? -25.208 -31.063 42.602 1.00 40.29 76 PRO A C 1
ATOM 543 O O . PRO A 1 83 ? -25.216 -31.613 43.691 1.00 40.01 76 PRO A O 1
ATOM 547 N N . ALA A 1 84 ? -25.320 -29.746 42.452 1.00 40.15 77 ALA A N 1
ATOM 548 C CA . ALA A 1 84 ? -25.408 -28.854 43.601 1.00 38.58 77 ALA A CA 1
ATOM 549 C C . ALA A 1 84 ? -26.797 -28.918 44.255 1.00 40.09 77 ALA A C 1
ATOM 550 O O . ALA A 1 84 ? -26.941 -28.443 45.374 1.00 41.19 77 ALA A O 1
ATOM 552 N N . VAL A 1 85 ? -27.822 -29.430 43.548 1.00 42.16 78 VAL A N 1
ATOM 553 C CA . VAL A 1 85 ? -29.216 -29.429 44.086 1.00 39.24 78 VAL A CA 1
ATOM 554 C C . VAL A 1 85 ? -29.752 -30.858 44.288 1.00 36.03 7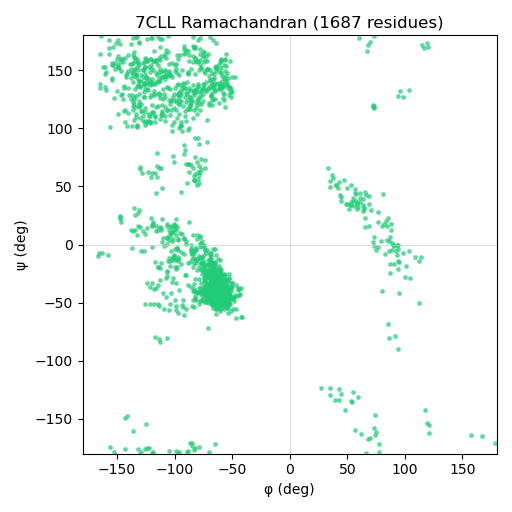8 VAL A C 1
ATOM 555 O O . VAL A 1 85 ? -30.773 -31.020 44.960 1.00 40.35 78 VAL A O 1
ATOM 559 N N . ILE A 1 86 ? -29.120 -31.885 43.714 1.00 35.20 79 ILE A N 1
ATOM 560 C CA . ILE A 1 86 ? -29.560 -33.258 43.953 1.00 35.02 79 ILE A CA 1
ATOM 561 C C . ILE A 1 86 ? -29.285 -33.565 45.422 1.00 37.56 79 ILE A C 1
ATOM 562 O O . ILE A 1 86 ? -28.260 -33.137 45.961 1.00 37.05 79 ILE A O 1
ATOM 567 N N . GLY A 1 87 ? -30.236 -34.230 46.075 1.00 39.10 80 GLY A N 1
ATOM 568 C CA . GLY A 1 87 ? -30.137 -34.429 47.513 1.00 39.92 80 GLY A CA 1
ATOM 569 C C . GLY A 1 87 ? -30.990 -33.456 48.310 1.00 38.84 80 GLY A C 1
ATOM 570 O O . GLY A 1 87 ? -31.417 -33.807 49.408 1.00 40.79 80 GLY A O 1
ATOM 571 N N . LEU A 1 88 ? -31.254 -32.254 47.785 1.00 37.60 81 LEU A N 1
ATOM 572 C CA . LEU A 1 88 ? -32.134 -31.287 48.493 1.00 37.82 81 LEU A CA 1
ATOM 573 C C . LEU A 1 88 ? -33.622 -31.674 48.393 1.00 36.99 81 LEU A C 1
ATOM 574 O O . LEU A 1 88 ? -34.057 -32.483 47.560 1.00 38.26 81 LEU A O 1
ATOM 579 N N . ASN A 1 89 ? -34.400 -31.088 49.295 1.00 37.28 82 ASN A N 1
ATOM 580 C CA . ASN A 1 89 ? -35.844 -31.240 49.316 1.00 36.12 82 ASN A CA 1
ATOM 581 C C . ASN A 1 89 ? -36.481 -30.185 48.383 1.00 33.82 82 ASN A C 1
ATOM 582 O O . ASN A 1 89 ? -36.329 -28.988 48.641 1.00 30.81 82 ASN A O 1
ATOM 587 N N . ALA A 1 90 ? -37.225 -30.619 47.351 1.00 31.19 83 ALA A N 1
ATOM 588 C CA . ALA A 1 90 ? -37.776 -29.718 46.292 1.00 32.41 83 ALA A CA 1
ATOM 589 C C . ALA A 1 90 ? -38.741 -28.708 46.913 1.00 32.18 83 ALA A C 1
ATOM 590 O O . ALA A 1 90 ? -38.982 -27.660 46.329 1.00 30.67 83 ALA A O 1
ATOM 592 N N . ASP A 1 91 ? -39.276 -29.053 48.098 1.00 33.73 84 ASP A N 1
ATOM 593 C CA . ASP A 1 91 ? -40.183 -28.195 48.894 1.00 32.54 84 ASP A CA 1
ATOM 594 C C . ASP A 1 91 ? -39.483 -26.950 49.449 1.00 32.40 84 ASP A C 1
ATOM 595 O O . ASP A 1 91 ? -40.160 -25.944 49.690 1.00 30.13 84 ASP A O 1
ATOM 600 N N . ASP A 1 92 ? -38.168 -27.016 49.693 1.00 31.62 85 ASP A N 1
ATOM 601 C CA . ASP A 1 92 ? -37.433 -25.885 50.265 1.00 32.30 85 ASP A CA 1
ATOM 602 C C . ASP A 1 92 ? -36.949 -24.973 49.132 1.00 33.73 85 ASP A C 1
ATOM 603 O O . ASP A 1 92 ? -35.705 -24.908 48.866 1.00 29.48 85 ASP A O 1
ATOM 608 N N . GLN A 1 93 ? -37.921 -24.297 48.474 1.00 29.30 86 GLN A N 1
ATOM 609 C CA . GLN A 1 93 ? -37.662 -23.356 47.357 1.00 28.49 86 GLN A CA 1
ATOM 610 C C . GLN A 1 93 ? -36.550 -22.374 47.749 1.00 28.22 86 GLN A C 1
ATOM 611 O O . GLN A 1 93 ? -35.613 -22.133 46.957 1.00 29.00 86 GLN A O 1
ATOM 617 N N . ARG A 1 94 ? -36.638 -21.829 48.963 1.00 29.37 87 ARG A N 1
ATOM 618 C CA . ARG A 1 94 ? -35.676 -20.819 49.398 1.00 31.92 87 ARG A CA 1
ATOM 619 C C . ARG A 1 94 ? -34.268 -21.440 49.499 1.00 31.67 87 ARG A C 1
ATOM 620 O O . ARG A 1 94 ? -33.287 -20.849 49.049 1.00 30.29 87 ARG A O 1
ATOM 628 N N . LEU A 1 95 ? -34.142 -22.623 50.083 1.00 30.63 88 LEU A N 1
ATOM 629 C CA . LEU A 1 95 ? -32.813 -23.205 50.195 1.00 31.63 88 LEU A CA 1
ATOM 630 C C . LEU A 1 95 ? -32.287 -23.522 48.780 1.00 32.96 88 LEU A C 1
ATOM 631 O O . LEU A 1 95 ? -31.116 -23.218 48.483 1.00 33.90 88 LEU A O 1
ATOM 635 N N . VAL A 1 96 ? -33.140 -24.065 47.887 1.00 29.51 89 VAL A N 1
ATOM 636 C CA . VAL A 1 96 ? -32.725 -24.352 46.492 1.00 26.97 89 VAL A CA 1
ATOM 637 C C . VAL A 1 96 ? -32.273 -23.064 45.788 1.00 26.92 89 VAL A C 1
ATOM 638 O O . VAL A 1 96 ? -31.190 -23.015 45.234 1.00 27.55 89 VAL A O 1
ATOM 642 N N . ASP A 1 97 ? -33.054 -21.999 45.882 1.00 28.48 90 ASP A N 1
ATOM 643 C CA . ASP A 1 97 ? -32.733 -20.766 45.161 1.00 28.23 90 ASP A CA 1
ATOM 644 C C . ASP A 1 97 ? -31.460 -20.155 45.728 1.00 31.75 90 ASP A C 1
ATOM 645 O O . ASP A 1 97 ? -30.714 -19.523 44.964 1.00 31.55 90 ASP A O 1
ATOM 650 N N . GLN A 1 98 ? -31.225 -20.332 47.042 1.00 33.45 91 GLN A N 1
ATOM 651 C CA . GLN A 1 98 ? -29.985 -19.823 47.669 1.00 33.85 91 GLN A CA 1
ATOM 652 C C . GLN A 1 98 ? -28.784 -20.633 47.161 1.00 30.76 91 GLN A C 1
ATOM 653 O O . GLN A 1 98 ? -27.798 -20.038 46.782 1.00 33.88 91 GLN A O 1
ATOM 659 N N . ALA A 1 99 ? -28.882 -21.966 47.153 1.00 27.88 92 ALA A N 1
ATOM 660 C CA . ALA A 1 99 ? -27.827 -22.807 46.601 1.00 31.18 92 ALA A CA 1
ATOM 661 C C . ALA A 1 99 ? -27.560 -22.407 45.143 1.00 34.09 92 ALA A C 1
ATOM 662 O O . ALA A 1 99 ? -26.402 -22.428 44.746 1.00 42.42 92 ALA A O 1
ATOM 664 N N . LEU A 1 100 ? -28.591 -22.042 44.359 1.00 34.91 93 LEU A N 1
ATOM 665 C CA . LEU A 1 100 ? -28.390 -21.647 42.915 1.00 32.78 93 LEU A CA 1
ATOM 666 C C . LEU A 1 100 ? -27.599 -20.335 42.853 1.00 32.28 93 LEU A C 1
ATOM 667 O O . LEU A 1 100 ? -26.624 -20.227 42.094 1.00 30.79 93 LEU A O 1
ATOM 672 N N . VAL A 1 101 ? -28.008 -19.362 43.672 1.00 30.80 94 VAL A N 1
ATOM 673 C CA . VAL A 1 101 ? -27.450 -18.010 43.624 1.00 32.97 94 VAL A CA 1
ATOM 674 C C . VAL A 1 101 ? -25.986 -18.059 44.094 1.00 34.95 94 VAL A C 1
ATOM 675 O O . VAL A 1 101 ? -25.112 -17.459 43.431 1.00 32.53 94 VAL A O 1
ATOM 679 N N . ASP A 1 102 ? -25.712 -18.826 45.162 1.00 34.26 95 ASP A N 1
ATOM 680 C CA . ASP A 1 102 ? -24.356 -18.957 45.751 1.00 34.77 95 ASP A CA 1
ATOM 681 C C . ASP A 1 102 ? -23.422 -19.709 44.791 1.00 33.80 95 ASP A C 1
ATOM 682 O O . ASP A 1 102 ? -22.307 -19.274 44.547 1.00 32.47 95 ASP A O 1
ATOM 687 N N . LEU A 1 103 ? -23.874 -20.840 44.243 1.00 35.54 96 LEU A N 1
ATOM 688 C CA . LEU A 1 103 ? -23.100 -21.539 43.209 1.00 32.09 96 LEU A CA 1
ATOM 689 C C . LEU A 1 103 ? -22.643 -20.559 42.127 1.00 34.87 96 LEU A C 1
ATOM 690 O O . LEU A 1 103 ? -21.487 -20.572 41.729 1.00 36.49 96 LEU A O 1
ATOM 695 N N . ASP A 1 104 ? -23.539 -19.735 41.613 1.00 34.15 97 ASP A N 1
ATOM 696 C CA . ASP A 1 104 ? -23.148 -18.901 40.485 1.00 35.26 97 ASP A CA 1
ATOM 697 C C . ASP A 1 104 ? -22.170 -17.822 40.979 1.00 36.91 97 ASP A C 1
ATOM 698 O O . ASP A 1 104 ? -21.146 -17.544 40.328 1.00 35.85 97 ASP A O 1
ATOM 703 N N . GLY A 1 105 ? -22.510 -17.213 42.117 1.00 34.92 98 GLY A N 1
ATOM 704 C CA . GLY A 1 105 ? -21.594 -16.367 42.873 1.00 35.39 98 GLY A CA 1
ATOM 705 C C . GLY A 1 105 ? -21.517 -14.943 42.355 1.00 40.38 98 GLY A C 1
ATOM 706 O O . GLY A 1 105 ? -20.915 -14.094 43.003 1.00 45.87 98 GLY A O 1
ATOM 707 N N . THR A 1 106 ? -22.119 -14.655 41.211 1.00 38.24 99 THR A N 1
ATOM 708 C CA . THR A 1 106 ? -22.089 -13.312 40.664 1.00 39.58 99 THR A CA 1
ATOM 709 C C . THR A 1 106 ? -23.459 -12.650 40.886 1.00 42.26 99 THR A C 1
ATOM 710 O O . THR A 1 106 ? -24.496 -13.332 40.845 1.00 42.22 99 THR A O 1
ATOM 714 N N . PRO A 1 107 ? -23.488 -11.317 41.061 1.00 40.48 100 PRO A N 1
ATOM 715 C CA . PRO A 1 107 ? -24.759 -10.675 41.329 1.00 41.60 100 PRO A CA 1
ATOM 716 C C . PRO A 1 107 ? -25.742 -10.674 40.143 1.00 41.09 100 PRO A C 1
ATOM 717 O O . PRO A 1 107 ? -26.926 -10.557 40.385 1.00 40.12 100 PRO A O 1
ATOM 721 N N . ASP A 1 108 ? -25.293 -10.823 38.895 1.00 38.65 101 ASP A N 1
ATOM 722 C CA . ASP A 1 108 ? -26.232 -10.748 37.781 1.00 38.40 101 ASP A CA 1
ATOM 723 C C . ASP A 1 108 ? -26.377 -12.105 37.076 1.00 37.30 101 ASP A C 1
ATOM 724 O O . ASP A 1 108 ? -26.913 -12.162 35.946 1.00 30.71 101 ASP A O 1
ATOM 729 N N . LYS A 1 109 ? -25.910 -13.174 37.735 1.00 31.92 102 LYS A N 1
ATOM 730 C CA . LYS A 1 109 ? -26.011 -14.570 37.222 1.00 34.31 102 LYS A CA 1
ATOM 731 C C . LYS A 1 109 ? -25.256 -14.746 35.880 1.00 39.18 102 LYS A C 1
ATOM 732 O O . LYS A 1 109 ? -25.727 -15.491 34.978 1.00 41.45 102 LYS A O 1
ATOM 738 N N . SER A 1 110 ? -24.074 -14.117 35.745 1.00 37.74 103 SER A N 1
ATOM 739 C CA . SER A 1 110 ? -23.314 -14.094 34.478 1.00 37.82 103 SER A CA 1
ATOM 740 C C . SER A 1 110 ? -22.375 -15.292 34.373 1.00 36.63 103 SER A C 1
ATOM 741 O O . SER A 1 110 ? -21.884 -15.540 33.304 1.00 42.71 103 SER A O 1
ATOM 744 N N . ARG A 1 111 ? -22.093 -15.997 35.462 1.00 34.06 104 ARG A N 1
ATOM 745 C CA . ARG A 1 111 ? -21.213 -17.136 35.345 1.00 32.53 104 ARG A CA 1
ATOM 746 C C . ARG A 1 111 ? -21.999 -18.328 34.785 1.00 34.44 104 ARG A C 1
ATOM 747 O O . ARG A 1 111 ? -21.583 -18.983 33.832 1.00 33.53 104 ARG A O 1
ATOM 755 N N . LEU A 1 112 ? -23.130 -18.641 35.379 1.00 36.34 105 LEU A N 1
ATOM 756 C CA . LEU A 1 112 ? -23.846 -19.845 34.927 1.00 36.37 105 LEU A CA 1
ATOM 757 C C . LEU A 1 112 ? -25.001 -19.473 33.969 1.00 34.09 105 LEU A C 1
ATOM 758 O O . LEU A 1 112 ? -25.485 -20.319 33.184 1.00 32.40 105 LEU A O 1
ATOM 763 N N . GLY A 1 113 ? -25.431 -18.221 34.012 1.00 28.08 106 GLY A N 1
ATOM 764 C CA . GLY A 1 113 ? -26.572 -17.776 33.207 1.00 31.60 106 GLY A CA 1
ATOM 765 C C . GLY A 1 113 ? -27.876 -17.752 34.005 1.00 30.40 106 GLY A C 1
ATOM 766 O O . GLY A 1 113 ? -28.269 -18.753 34.639 1.00 27.65 106 GLY A O 1
ATOM 767 N N . GLY A 1 114 ? -28.556 -16.600 33.973 1.00 29.21 107 GLY A N 1
ATOM 768 C CA . GLY A 1 114 ? -29.926 -16.516 34.470 1.00 27.85 107 GLY A CA 1
ATOM 769 C C . GLY A 1 114 ? -30.840 -17.531 33.781 1.00 28.80 107 GLY A C 1
ATOM 770 O O . GLY A 1 114 ? -31.743 -18.083 34.419 1.00 29.36 107 GLY A O 1
ATOM 771 N N . ASN A 1 115 ? -30.610 -17.813 32.493 1.00 28.09 108 ASN A N 1
ATOM 772 C CA . ASN A 1 115 ? -31.426 -18.807 31.781 1.00 27.91 108 ASN A CA 1
ATOM 773 C C . ASN A 1 115 ? -31.188 -20.214 32.347 1.00 30.52 108 ASN A C 1
ATOM 774 O O . ASN A 1 115 ? -32.133 -20.990 32.515 1.00 34.44 108 ASN A O 1
ATOM 779 N N . ALA A 1 116 ? -29.948 -20.550 32.663 1.00 31.63 109 ALA A N 1
ATOM 780 C CA . ALA A 1 116 ? -29.638 -21.872 33.267 1.00 27.82 109 ALA A CA 1
ATOM 781 C C . ALA A 1 116 ? -30.219 -21.945 34.684 1.00 27.41 109 ALA A C 1
ATOM 782 O O . ALA A 1 116 ? -30.841 -22.932 35.057 1.00 29.13 109 ALA A O 1
ATOM 784 N N . ILE A 1 117 ? -30.086 -20.866 35.454 1.00 26.87 110 ILE A N 1
ATOM 785 C CA . ILE A 1 117 ? -30.522 -20.908 36.833 1.00 27.10 110 ILE A CA 1
ATOM 786 C C . ILE A 1 117 ? -32.056 -20.935 36.926 1.00 26.27 110 ILE A C 1
ATOM 787 O O . ILE A 1 117 ? -32.618 -21.704 37.692 1.00 25.79 110 ILE A O 1
ATOM 792 N N . LEU A 1 118 ? -32.733 -20.065 36.189 1.00 24.73 111 LEU A N 1
ATOM 793 C CA . LEU A 1 118 ? -34.177 -19.941 36.327 1.00 25.14 111 LEU A CA 1
ATOM 794 C C . LEU A 1 118 ? -34.860 -21.273 35.998 1.00 23.03 111 LEU A C 1
ATOM 795 O O . LEU A 1 118 ? -35.778 -21.707 36.691 1.00 23.28 111 LEU A O 1
ATOM 800 N N . GLY A 1 119 ? -34.420 -21.888 34.918 1.00 19.79 112 GLY A N 1
ATOM 801 C CA . GLY A 1 119 ? -35.000 -23.160 34.498 1.00 20.17 112 GLY A CA 1
ATOM 802 C C . GLY A 1 119 ? -35.014 -24.199 35.606 1.00 21.65 112 GLY A C 1
ATOM 803 O O . GLY A 1 119 ? -36.025 -24.923 35.742 1.00 22.33 112 GLY A O 1
ATOM 804 N N . VAL A 1 120 ? -33.920 -24.305 36.386 1.00 21.63 113 VAL A N 1
ATOM 805 C CA . VAL A 1 120 ? -33.870 -25.275 37.486 1.00 22.21 113 VAL A CA 1
ATOM 806 C C . VAL A 1 120 ? -34.808 -24.744 38.586 1.00 26.23 113 VAL A C 1
ATOM 807 O O . VAL A 1 120 ? -35.575 -25.506 39.196 1.00 26.82 113 VAL A O 1
ATOM 811 N N . SER A 1 121 ? -34.773 -23.433 38.834 1.00 26.04 114 SER A N 1
ATOM 812 C CA . SER A 1 121 ? -35.571 -22.856 39.939 1.00 25.88 114 SER A CA 1
ATOM 813 C C . SER A 1 121 ? -37.061 -23.175 39.756 1.00 26.90 114 SER A C 1
ATOM 814 O O . SER A 1 121 ? -37.737 -23.576 40.718 1.00 23.95 114 SER A O 1
ATOM 817 N N . LEU A 1 122 ? -37.560 -22.999 38.523 1.00 24.77 115 LEU A N 1
ATOM 818 C CA . LEU A 1 122 ? -38.963 -23.195 38.220 1.00 24.36 115 LEU A CA 1
ATOM 819 C C . LEU A 1 122 ? -39.299 -24.692 38.097 1.00 23.72 115 LEU A C 1
ATOM 820 O O . LEU A 1 122 ? -40.422 -25.098 38.457 1.00 22.71 115 LEU A O 1
ATOM 825 N N . ALA A 1 123 ? -38.395 -25.507 37.527 1.00 21.15 116 ALA A N 1
ATOM 826 C CA . ALA A 1 123 ? -38.661 -26.955 37.382 1.00 22.84 116 ALA A CA 1
ATOM 827 C C . ALA A 1 123 ? -38.744 -27.603 38.776 1.00 25.92 116 ALA A C 1
ATOM 828 O O . ALA A 1 123 ? -39.483 -28.583 38.992 1.00 25.18 116 ALA A O 1
ATOM 830 N N . VAL A 1 124 ? -37.994 -27.054 39.725 1.00 26.14 117 VAL A N 1
ATOM 831 C CA . VAL A 1 124 ? -38.004 -27.598 41.101 1.00 28.84 117 VAL A CA 1
ATOM 832 C C . VAL A 1 124 ? -39.356 -27.263 41.741 1.00 27.71 117 VAL A C 1
ATOM 833 O O . VAL A 1 124 ? -39.968 -28.150 42.319 1.00 26.81 117 VAL A O 1
ATOM 837 N N . ALA A 1 125 ? -39.834 -26.021 41.571 1.00 24.39 118 ALA A N 1
ATOM 838 C CA . ALA A 1 125 ? -41.177 -25.635 42.035 1.00 25.62 118 ALA A CA 1
ATOM 839 C C . ALA A 1 125 ? -42.257 -26.522 41.381 1.00 25.78 118 ALA A C 1
ATOM 840 O O . ALA A 1 125 ? -43.141 -27.021 42.081 1.00 25.85 118 ALA A O 1
ATOM 842 N N . LYS A 1 126 ? -42.210 -26.726 40.058 1.00 25.99 119 LYS A N 1
ATOM 843 C CA . LYS A 1 126 ? -43.220 -27.592 39.390 1.00 24.40 119 LYS A CA 1
ATOM 844 C C . LYS A 1 126 ? -43.183 -29.022 39.945 1.00 26.75 119 LYS A C 1
ATOM 845 O O . LYS A 1 126 ? -44.222 -29.624 40.157 1.00 26.52 119 LYS A O 1
ATOM 851 N N . ALA A 1 127 ? -41.981 -29.540 40.195 1.00 26.09 120 ALA A N 1
ATOM 852 C CA . ALA A 1 127 ? -41.811 -30.883 40.734 1.00 28.11 120 ALA A CA 1
ATOM 853 C C . ALA A 1 127 ? -42.434 -30.977 42.133 1.00 27.37 120 ALA A C 1
ATOM 854 O O . ALA A 1 127 ? -43.095 -31.959 42.436 1.00 28.09 120 ALA A O 1
ATOM 856 N N . ALA A 1 128 ? -42.214 -29.952 42.963 1.00 27.96 121 ALA A N 1
ATOM 857 C CA . ALA A 1 128 ? -42.664 -29.981 44.341 1.00 26.26 121 ALA A CA 1
ATOM 858 C C . ALA A 1 128 ? -44.193 -30.024 44.338 1.00 27.80 121 ALA A C 1
ATOM 859 O O . ALA A 1 128 ? -44.802 -30.806 45.079 1.00 27.81 121 ALA A O 1
ATOM 861 N N . ALA A 1 129 ? -44.787 -29.210 43.469 1.00 28.04 122 ALA A N 1
ATOM 862 C CA . ALA A 1 129 ? -46.226 -29.095 43.331 1.00 25.55 122 ALA A CA 1
ATOM 863 C C . ALA A 1 129 ? -46.815 -30.436 42.895 1.00 31.34 122 ALA A C 1
ATOM 864 O O . ALA A 1 129 ? -47.833 -30.872 43.463 1.00 31.75 122 ALA A O 1
ATOM 866 N N . ASP A 1 130 ? -46.199 -31.044 41.863 1.00 30.22 123 ASP A N 1
ATOM 867 C CA . ASP A 1 130 ? -46.679 -32.311 41.326 1.00 33.44 123 ASP A CA 1
ATOM 868 C C . ASP A 1 130 ? -46.557 -33.375 42.424 1.00 32.18 123 ASP A C 1
ATOM 869 O O . ASP A 1 130 ? -47.452 -34.189 42.578 1.00 31.25 123 ASP A O 1
ATOM 874 N N . SER A 1 131 ? -45.469 -33.365 43.182 1.00 31.93 124 SER A N 1
ATOM 875 C CA . SER A 1 131 ? -45.299 -34.359 44.258 1.00 36.69 124 SER A CA 1
ATOM 876 C C . SER A 1 131 ? -46.389 -34.208 45.340 1.00 38.95 124 SER A C 1
ATOM 877 O O . SER A 1 131 ? -46.901 -35.197 45.870 1.00 41.92 124 SER A O 1
ATOM 880 N N . ALA A 1 132 ? -46.765 -32.982 45.662 1.00 37.22 125 ALA A N 1
ATOM 881 C CA . ALA A 1 132 ? -47.833 -32.719 46.632 1.00 34.99 125 ALA A CA 1
ATOM 882 C C . ALA A 1 132 ? -49.213 -32.940 45.972 1.00 36.23 125 ALA A C 1
ATOM 883 O O . ALA A 1 132 ? -50.254 -32.829 46.624 1.00 32.95 125 ALA A O 1
ATOM 885 N N . GLU A 1 133 ? -49.216 -33.272 44.669 1.00 34.74 126 GLU A N 1
ATOM 886 C CA . GLU A 1 133 ? -50.466 -33.445 43.863 1.00 36.48 126 GLU A CA 1
ATOM 887 C C . GLU A 1 133 ? -51.315 -32.154 43.928 1.00 35.49 126 GLU A C 1
ATOM 888 O O . GLU A 1 133 ? -52.539 -32.169 44.187 1.00 32.63 126 GLU A O 1
ATOM 890 N N . LEU A 1 134 ? -50.660 -31.012 43.706 1.00 32.22 127 LEU A N 1
ATOM 891 C CA . LEU A 1 134 ? -51.337 -29.727 43.775 1.00 32.62 127 LEU A CA 1
ATOM 892 C C . LEU A 1 134 ? -51.050 -28.969 42.481 1.00 30.24 127 LEU A C 1
ATOM 893 O O . LEU A 1 134 ? -49.936 -29.053 41.944 1.00 30.05 127 LEU A O 1
ATOM 898 N N . PRO A 1 135 ? -52.044 -28.208 41.987 1.00 29.85 128 PRO A N 1
ATOM 899 C CA . PRO A 1 135 ? -51.689 -27.289 40.897 1.00 27.88 128 PRO A CA 1
ATOM 900 C C . PRO A 1 135 ? -50.630 -26.266 41.354 1.00 26.51 128 PRO A C 1
ATOM 901 O O . PRO A 1 135 ? -50.497 -25.934 42.545 1.00 26.33 128 PRO A O 1
ATOM 905 N N . LEU A 1 136 ? -49.876 -25.759 40.408 1.00 24.95 129 LEU A N 1
ATOM 906 C CA . LEU A 1 136 ? -48.813 -24.903 40.754 1.00 27.02 129 LEU A CA 1
ATOM 907 C C . LEU A 1 136 ? -49.337 -23.658 41.499 1.00 25.60 129 LEU A C 1
ATOM 908 O O . LEU A 1 136 ? -48.693 -23.235 42.448 1.00 27.72 129 LEU A O 1
ATOM 913 N N . PHE A 1 137 ? -50.485 -23.084 41.114 1.00 25.03 130 PHE A N 1
ATOM 914 C CA . PHE A 1 137 ? -50.946 -21.787 41.696 1.00 24.81 130 PHE A CA 1
ATOM 915 C C . PHE A 1 137 ? -51.130 -21.977 43.206 1.00 27.75 130 PHE A C 1
ATOM 916 O O . PHE A 1 137 ? -50.864 -21.067 43.996 1.00 24.92 130 PHE A O 1
ATOM 924 N N . ARG A 1 138 ? -51.591 -23.169 43.564 1.00 28.98 131 ARG A N 1
ATOM 925 C CA . ARG A 1 138 ? -52.006 -23.507 44.946 1.00 31.09 131 ARG A CA 1
ATOM 926 C C . ARG A 1 138 ? -50.759 -23.869 45.759 1.00 29.91 131 ARG A C 1
ATOM 927 O O . ARG A 1 138 ? -50.598 -23.443 46.893 1.00 31.15 131 ARG A O 1
ATOM 935 N N . TYR A 1 139 ? -49.833 -24.598 45.132 1.00 27.83 132 TYR A N 1
ATOM 936 C CA . TYR A 1 139 ? -48.545 -24.950 45.768 1.00 27.50 132 TYR A CA 1
ATOM 937 C C . TYR A 1 139 ? -47.739 -23.706 46.191 1.00 25.14 132 TYR A C 1
ATOM 938 O O . TYR A 1 139 ? -47.246 -23.619 47.323 1.00 27.35 132 TYR A O 1
ATOM 947 N N . VAL A 1 140 ? -47.582 -22.752 45.281 1.00 24.58 133 VAL A N 1
ATOM 948 C CA . VAL A 1 140 ? -46.819 -21.517 45.522 1.00 23.99 133 VAL A CA 1
ATOM 949 C C . VAL A 1 140 ? -47.652 -20.575 46.398 1.00 26.94 133 VAL A C 1
ATOM 950 O O . VAL A 1 140 ? -47.111 -19.899 47.306 1.00 31.73 133 VAL A O 1
ATOM 954 N N . GLY A 1 141 ? -48.957 -20.496 46.092 1.00 27.31 134 GLY A N 1
ATOM 955 C CA . GLY A 1 141 ? -49.821 -19.440 46.626 1.00 25.13 134 GLY A CA 1
ATOM 956 C C . GLY A 1 141 ? -50.560 -19.863 47.889 1.00 27.87 134 GLY A C 1
ATOM 957 O O . GLY A 1 141 ? -51.016 -19.002 48.625 1.00 27.46 134 GLY A O 1
ATOM 958 N N . GLY A 1 142 ? -50.626 -21.171 48.164 1.00 27.88 135 GLY A N 1
ATOM 959 C CA . GLY A 1 142 ? -51.243 -21.673 49.374 1.00 25.78 135 GLY A CA 1
ATOM 960 C C . GLY A 1 142 ? -52.751 -21.638 49.233 1.00 29.84 135 GLY A C 1
ATOM 961 O O . GLY A 1 142 ? -53.262 -21.237 48.188 1.00 30.99 135 GLY A O 1
ATOM 962 N N . PRO A 1 143 ? -53.488 -22.049 50.286 1.00 31.25 136 PRO A N 1
ATOM 963 C CA . PRO A 1 143 ? -54.953 -22.191 50.136 1.00 28.38 136 PRO A CA 1
ATOM 964 C C . PRO A 1 143 ? -55.691 -20.888 49.779 1.00 27.04 136 PRO A C 1
ATOM 965 O O . PRO A 1 143 ? -56.815 -20.942 49.316 1.00 29.37 136 PRO A O 1
ATOM 969 N N . ASN A 1 144 ? -55.095 -19.731 49.995 1.00 27.26 137 ASN A N 1
ATOM 970 C CA . ASN A 1 144 ? -55.846 -18.502 49.813 1.00 28.72 137 ASN A CA 1
ATOM 971 C C . ASN A 1 144 ? -55.714 -17.981 48.376 1.00 27.70 137 ASN A C 1
ATOM 972 O O . ASN A 1 144 ? -56.315 -16.979 48.046 1.00 28.81 137 ASN A O 1
ATOM 977 N N . ALA A 1 145 ? -54.976 -18.677 47.520 1.00 30.43 138 ALA A N 1
ATOM 978 C CA . ALA A 1 145 ? -54.799 -18.258 46.112 1.00 28.71 138 ALA A CA 1
ATOM 979 C C . ALA A 1 145 ? -56.118 -18.443 45.345 1.00 29.61 138 ALA A C 1
ATOM 980 O O . ALA A 1 145 ? -56.602 -19.570 45.274 1.00 31.54 138 ALA A O 1
ATOM 982 N N . HIS A 1 146 ? -56.708 -17.375 44.769 1.00 27.01 139 HIS A N 1
ATOM 983 C CA . HIS A 1 146 ? -58.044 -17.518 44.133 1.00 26.05 139 HIS A CA 1
ATOM 984 C C . HIS A 1 146 ? -58.339 -16.425 43.088 1.00 25.21 139 HIS A C 1
ATOM 985 O O . HIS A 1 146 ? -59.331 -16.525 42.384 1.00 24.17 139 HIS A O 1
ATOM 992 N N . ILE A 1 147 ? -57.516 -15.381 42.969 1.00 26.21 140 ILE A N 1
ATOM 993 C CA . ILE A 1 147 ? -57.927 -14.235 42.124 1.00 25.42 140 ILE A CA 1
ATOM 994 C C . ILE A 1 147 ? -57.433 -14.448 40.698 1.00 25.30 140 ILE A C 1
ATOM 995 O O . ILE A 1 147 ? -56.216 -14.655 40.492 1.00 26.80 140 ILE A O 1
ATOM 1000 N N . LEU A 1 148 ? -58.364 -14.355 39.753 1.00 22.57 141 LEU A N 1
ATOM 1001 C CA . LEU A 1 148 ? -58.042 -14.441 38.336 1.00 25.56 141 LEU A CA 1
ATOM 1002 C C . LEU A 1 148 ? -57.681 -13.028 37.866 1.00 26.04 141 LEU A C 1
ATOM 1003 O O . LEU A 1 148 ? -58.351 -12.059 38.228 1.00 27.41 141 LEU A O 1
ATOM 1008 N N . PRO A 1 149 ? -56.599 -12.903 37.105 1.00 25.24 142 PRO A N 1
ATOM 1009 C CA . PRO A 1 149 ? -56.172 -11.548 36.732 1.00 24.64 142 PRO A CA 1
ATOM 1010 C C . PRO A 1 149 ? -56.919 -11.004 35.510 1.00 23.16 142 PRO A C 1
ATOM 1011 O O . PRO A 1 149 ? -57.459 -11.785 34.702 1.00 20.63 142 PRO A O 1
ATOM 1015 N N . VAL A 1 150 ? -56.949 -9.672 35.390 1.00 21.01 143 VAL A N 1
ATOM 1016 C CA . VAL A 1 150 ? -57.408 -9.026 34.154 1.00 22.76 143 VAL A CA 1
ATOM 1017 C C . VAL A 1 150 ? -56.375 -9.320 33.057 1.00 24.18 143 VAL A C 1
ATOM 1018 O O . VAL A 1 150 ? -55.154 -9.076 33.242 1.00 23.11 143 VAL A O 1
ATOM 1022 N N . PRO A 1 151 ? -56.843 -9.834 31.910 1.00 22.37 144 PRO A N 1
ATOM 1023 C CA . PRO A 1 151 ? -55.869 -10.036 30.872 1.00 23.07 144 PRO A CA 1
ATOM 1024 C C . PRO A 1 151 ? -55.535 -8.748 30.090 1.00 24.09 144 PRO A C 1
ATOM 1025 O O . PRO A 1 151 ? -56.385 -8.240 29.348 1.00 23.74 144 PRO A O 1
ATOM 1029 N N . MET A 1 152 ? -54.296 -8.250 30.243 1.00 22.66 145 MET A N 1
ATOM 1030 C CA . MET A 1 152 ? -53.856 -7.041 29.533 1.00 23.36 145 MET A CA 1
ATOM 1031 C C . MET A 1 152 ? -53.297 -7.474 28.171 1.00 22.48 145 MET A C 1
ATOM 1032 O O . MET A 1 152 ? -52.153 -7.945 28.106 1.00 20.97 145 MET A O 1
ATOM 1037 N N . MET A 1 153 ? -54.104 -7.325 27.106 1.00 23.35 146 MET A N 1
ATOM 1038 C CA . MET A 1 153 ? -53.849 -7.972 25.810 1.00 23.26 146 MET A CA 1
ATOM 1039 C C . MET A 1 153 ? -53.311 -6.970 24.783 1.00 23.94 146 MET A C 1
ATOM 1040 O O . MET A 1 153 ? -54.016 -6.100 24.250 1.00 24.35 146 MET A O 1
ATOM 1045 N N . ASN A 1 154 ? -52.049 -7.178 24.453 1.00 26.64 147 ASN A N 1
ATOM 1046 C CA . ASN A 1 154 ? -51.301 -6.422 23.401 1.00 25.65 147 ASN A CA 1
ATOM 1047 C C . ASN A 1 154 ? -51.797 -6.824 22.010 1.00 24.96 147 ASN A C 1
ATOM 1048 O O . ASN A 1 154 ? -51.250 -7.752 21.415 1.00 24.51 147 ASN A O 1
ATOM 1053 N N . ILE A 1 155 ? -52.831 -6.144 21.501 1.00 26.55 148 ILE A N 1
ATOM 1054 C CA . ILE A 1 155 ? -53.489 -6.513 20.234 1.00 29.02 148 ILE A CA 1
ATOM 1055 C C . ILE A 1 155 ? -52.963 -5.626 19.092 1.00 32.17 148 ILE A C 1
ATOM 1056 O O . ILE A 1 155 ? -53.183 -5.919 17.925 1.00 31.66 148 ILE A O 1
ATOM 1061 N N . LEU A 1 156 ? -52.254 -4.555 19.425 1.00 31.50 149 LEU A N 1
ATOM 1062 C CA . LEU A 1 156 ? -51.591 -3.809 18.379 1.00 37.22 149 LEU A CA 1
ATOM 1063 C C . LEU A 1 156 ? -50.136 -3.604 18.809 1.00 38.93 149 LEU A C 1
ATOM 1064 O O . LEU A 1 156 ? -49.864 -2.892 19.779 1.00 37.52 149 LEU A O 1
ATOM 1069 N N . ASN A 1 157 ? -49.243 -4.323 18.105 1.00 38.70 150 ASN A N 1
ATOM 1070 C CA . ASN A 1 157 ? -47.813 -4.456 18.431 1.00 36.22 150 ASN A CA 1
ATOM 1071 C C . ASN A 1 157 ? -46.986 -3.459 17.610 1.00 39.10 150 ASN A C 1
ATOM 1072 O O . ASN A 1 157 ? -47.221 -3.305 16.418 1.00 37.16 150 ASN A O 1
ATOM 1077 N N . GLY A 1 158 ? -45.994 -2.829 18.252 1.00 42.39 151 GLY A N 1
ATOM 1078 C CA . GLY A 1 158 ? -45.010 -1.951 17.571 1.00 40.70 151 GLY A CA 1
ATOM 1079 C C . GLY A 1 158 ? -43.610 -2.086 18.166 1.00 41.00 151 GLY A C 1
ATOM 1080 O O . GLY A 1 158 ? -43.227 -3.162 18.693 1.00 32.96 151 GLY A O 1
ATOM 1081 N N . GLY A 1 159 ? -42.854 -0.985 18.103 1.00 41.85 152 GLY A N 1
ATOM 1082 C CA . GLY A 1 159 ? -41.462 -0.917 18.616 1.00 43.85 152 GLY A CA 1
ATOM 1083 C C . GLY A 1 159 ? -40.634 -2.146 18.269 1.00 41.20 152 GLY A C 1
ATOM 1084 O O . GLY A 1 159 ? -40.543 -2.538 17.103 1.00 46.19 152 GLY A O 1
ATOM 1085 N N . ALA A 1 160 ? -40.079 -2.770 19.308 1.00 41.73 153 ALA A N 1
ATOM 1086 C CA . ALA A 1 160 ? -39.112 -3.868 19.190 1.00 42.09 153 ALA A CA 1
ATOM 1087 C C . ALA A 1 160 ? -39.784 -5.179 18.747 1.00 40.68 153 ALA A C 1
ATOM 1088 O O . ALA A 1 160 ? -39.076 -6.155 18.535 1.00 41.89 153 ALA A O 1
ATOM 1090 N N . HIS A 1 161 ? -41.112 -5.230 18.608 1.00 37.27 154 HIS A N 1
ATOM 1091 C CA . HIS A 1 161 ? -41.795 -6.528 18.402 1.00 39.33 154 HIS A CA 1
ATOM 1092 C C . HIS A 1 161 ? -42.344 -6.649 16.974 1.00 40.59 154 HIS A C 1
ATOM 1093 O O . HIS A 1 161 ? -43.078 -7.612 16.654 1.00 34.81 154 HIS A O 1
ATOM 1100 N N . ALA A 1 162 ? -42.032 -5.649 16.136 1.00 41.20 155 ALA A N 1
ATOM 1101 C CA . ALA A 1 162 ? -42.320 -5.728 14.697 1.00 42.63 155 ALA A CA 1
ATOM 1102 C C . ALA A 1 162 ? -41.315 -4.869 13.920 1.00 42.83 155 ALA A C 1
ATOM 1103 O O . ALA A 1 162 ? -40.389 -4.272 14.515 1.00 41.25 155 ALA A O 1
ATOM 1105 N N . ASP A 1 163 ? -41.506 -4.835 12.604 1.00 43.10 156 ASP A N 1
ATOM 1106 C CA . ASP A 1 163 ? -40.696 -3.991 11.704 1.00 47.58 156 ASP A CA 1
ATOM 1107 C C . ASP A 1 163 ? -41.590 -2.923 11.038 1.00 45.75 156 ASP A C 1
ATOM 1108 O O . ASP A 1 163 ? -41.826 -2.948 9.816 1.00 52.03 156 ASP A O 1
ATOM 1110 N N . THR A 1 164 ? -42.085 -1.992 11.863 1.00 46.21 157 THR A N 1
ATOM 1111 C CA . THR A 1 164 ? -42.885 -0.840 11.436 1.00 46.68 157 THR A CA 1
ATOM 1112 C C . THR A 1 164 ? -42.280 0.414 12.081 1.00 49.05 157 THR A C 1
ATOM 1113 O O . THR A 1 164 ? -41.296 0.306 12.818 1.00 51.50 157 THR A O 1
ATOM 1117 N N . ALA A 1 165 ? -42.844 1.595 11.838 1.00 47.54 158 ALA A N 1
ATOM 1118 C CA . ALA A 1 165 ? -42.257 2.818 12.421 1.00 52.25 158 ALA A CA 1
ATOM 1119 C C . ALA A 1 165 ? -43.006 3.269 13.683 1.00 53.38 158 ALA A C 1
ATOM 1120 O O . ALA A 1 165 ? -42.822 4.415 14.106 1.00 60.03 158 ALA A O 1
ATOM 1122 N N . VAL A 1 166 ? -43.827 2.389 14.283 1.00 54.23 159 VAL A N 1
ATOM 1123 C CA . VAL A 1 166 ? -44.694 2.702 15.472 1.00 52.79 159 VAL A CA 1
ATOM 1124 C C . VAL A 1 166 ? -43.844 2.779 16.763 1.00 50.69 159 VAL A C 1
ATOM 1125 O O . VAL A 1 166 ? -43.175 1.817 17.162 1.00 55.94 159 VAL A O 1
ATOM 1129 N N . ASP A 1 167 ? -43.907 3.907 17.459 1.00 48.64 160 ASP A N 1
ATOM 1130 C CA . ASP A 1 167 ? -42.971 4.165 18.567 1.00 48.65 160 ASP A CA 1
ATOM 1131 C C . ASP A 1 167 ? -43.331 3.346 19.816 1.00 48.71 160 ASP A C 1
ATOM 1132 O O . ASP A 1 167 ? -42.458 2.727 20.442 1.00 51.19 160 ASP A O 1
ATOM 1137 N N . ILE A 1 168 ? -44.601 3.357 20.196 1.00 47.19 161 ILE A N 1
ATOM 1138 C CA . ILE A 1 168 ? -45.048 2.649 21.389 1.00 39.89 161 ILE A CA 1
ATOM 1139 C C . ILE A 1 168 ? -44.902 1.152 21.111 1.00 40.38 161 ILE A C 1
ATOM 1140 O O . ILE A 1 168 ? -45.154 0.698 19.978 1.00 38.65 161 ILE A O 1
ATOM 1145 N N . GLN A 1 169 ? -44.425 0.406 22.106 1.00 36.02 162 GLN A N 1
ATOM 1146 C CA . GLN A 1 169 ? -44.186 -1.017 21.871 1.00 36.73 162 GLN A CA 1
ATOM 1147 C C . GLN A 1 169 ? -45.530 -1.766 21.908 1.00 40.17 162 GLN A C 1
ATOM 1148 O O . GLN A 1 169 ? -45.744 -2.636 21.043 1.00 38.64 162 GLN A O 1
ATOM 1154 N N . GLU A 1 170 ? -46.434 -1.435 22.866 1.00 34.80 163 GLU A N 1
ATOM 1155 C CA . GLU A 1 170 ? -47.648 -2.254 23.099 1.00 32.64 163 GLU A CA 1
ATOM 1156 C C . GLU A 1 170 ? -48.903 -1.380 23.258 1.00 33.59 163 GLU A C 1
ATOM 1157 O O . GLU A 1 170 ? -48.944 -0.472 24.107 1.00 31.70 163 GLU A O 1
ATOM 1163 N N . PHE A 1 171 ? -49.932 -1.685 22.458 1.00 31.66 164 PHE A N 1
ATOM 1164 C CA . PHE A 1 171 ? -51.276 -1.140 22.674 1.00 30.17 164 PHE A CA 1
ATOM 1165 C C . PHE A 1 171 ? -52.201 -2.248 23.193 1.00 30.18 164 PHE A C 1
ATOM 1166 O O . PHE A 1 171 ? -52.487 -3.176 22.445 1.00 27.70 164 PHE A O 1
ATOM 1174 N N . MET A 1 172 ? -52.620 -2.156 24.467 1.00 27.70 165 MET A N 1
ATOM 1175 C CA . MET A 1 172 ? -53.297 -3.248 25.188 1.00 27.90 165 MET A CA 1
ATOM 1176 C C . MET A 1 172 ? -54.767 -2.919 25.477 1.00 28.05 165 MET A C 1
ATOM 1177 O O . MET A 1 172 ? -55.110 -1.774 25.794 1.00 28.16 165 MET A O 1
ATOM 1182 N N . VAL A 1 173 ? -55.626 -3.942 25.412 1.00 26.66 166 VAL A N 1
ATOM 1183 C CA . VAL A 1 173 ? -57.013 -3.859 25.902 1.00 24.02 166 VAL A CA 1
ATOM 1184 C C . VAL A 1 173 ? -57.115 -4.616 27.237 1.00 25.81 166 VAL A C 1
ATOM 1185 O O . VAL A 1 173 ? -56.415 -5.608 27.458 1.00 29.00 166 VAL A O 1
ATOM 1189 N N . ALA A 1 174 ? -57.962 -4.127 28.128 1.00 24.98 167 ALA A N 1
ATOM 1190 C CA . ALA A 1 174 ? -58.150 -4.683 29.479 1.00 25.78 167 ALA A CA 1
ATOM 1191 C C . ALA A 1 174 ? -59.657 -4.820 29.746 1.00 26.35 167 ALA A C 1
ATOM 1192 O O . ALA A 1 174 ? -60.334 -3.794 30.024 1.00 28.10 167 ALA A O 1
ATOM 1194 N N . PRO A 1 175 ? -60.207 -6.053 29.656 1.00 26.13 168 PRO A N 1
ATOM 1195 C CA . PRO A 1 175 ? -61.678 -6.283 29.845 1.00 23.85 168 PRO A CA 1
ATOM 1196 C C . PRO A 1 175 ? -62.060 -6.239 31.334 1.00 25.50 168 PRO A C 1
ATOM 1197 O O . PRO A 1 175 ? -62.497 -7.250 31.927 1.00 24.68 168 PRO A O 1
ATOM 1201 N N . ILE A 1 176 ? -61.895 -5.058 31.936 1.00 26.07 169 ILE A N 1
ATOM 1202 C CA . ILE A 1 176 ? -62.169 -4.848 33.363 1.00 27.34 169 ILE A CA 1
ATOM 1203 C C . ILE A 1 176 ? -63.663 -5.040 33.706 1.00 26.25 169 ILE A C 1
ATOM 1204 O O . ILE A 1 176 ? -63.975 -5.351 34.858 1.00 27.53 169 ILE A O 1
ATOM 1209 N N . GLY A 1 177 ? -64.576 -4.886 32.740 1.00 24.03 170 GLY A N 1
ATOM 1210 C CA . GLY A 1 177 ? -66.027 -4.928 33.036 1.00 26.70 170 GLY A CA 1
ATOM 1211 C C . GLY A 1 177 ? -66.601 -6.337 33.052 1.00 30.06 170 GLY A C 1
ATOM 1212 O O . GLY A 1 177 ? -67.748 -6.521 33.415 1.00 30.42 170 GLY A O 1
ATOM 1213 N N . ALA A 1 178 ? -65.827 -7.344 32.641 1.00 28.34 171 ALA A N 1
ATOM 1214 C CA . ALA A 1 178 ? -66.350 -8.706 32.519 1.00 28.27 171 ALA A CA 1
ATOM 1215 C C . ALA A 1 178 ? -66.643 -9.273 33.915 1.00 25.39 171 ALA A C 1
ATOM 1216 O O . ALA A 1 178 ? -66.002 -8.911 34.901 1.00 28.47 171 ALA A O 1
ATOM 1218 N N . PRO A 1 179 ? -67.630 -10.160 34.010 1.00 26.80 172 PRO A N 1
ATOM 1219 C CA . PRO A 1 179 ? -67.938 -10.741 35.343 1.00 27.71 172 PRO A CA 1
ATOM 1220 C C . PRO A 1 179 ? -67.022 -11.897 35.773 1.00 28.60 172 PRO A C 1
ATOM 1221 O O . PRO A 1 179 ? -67.046 -12.278 36.919 1.00 32.21 172 PRO A O 1
ATOM 1225 N N . SER A 1 180 ? -66.235 -12.459 34.863 1.00 28.19 173 SER A N 1
ATOM 1226 C CA . SER A 1 180 ? -65.380 -13.592 35.186 1.00 26.30 173 SER A CA 1
ATOM 1227 C C . SER A 1 180 ? -64.187 -13.567 34.229 1.00 26.54 173 SER A C 1
ATOM 1228 O O . SER A 1 180 ? -64.204 -12.810 33.248 1.00 25.05 173 SER A O 1
ATOM 1231 N N . PHE A 1 181 ? -63.184 -14.411 34.503 1.00 25.91 174 PHE A N 1
ATOM 1232 C CA . PHE A 1 181 ? -62.063 -14.561 33.576 1.00 25.24 174 PHE A CA 1
ATOM 1233 C C . PHE A 1 181 ? -62.577 -15.128 32.235 1.00 23.91 174 PHE A C 1
ATOM 1234 O O . PHE A 1 181 ? -62.234 -14.654 31.139 1.00 24.04 174 PHE A O 1
ATOM 1242 N N . VAL A 1 182 ? -63.408 -16.163 32.302 1.00 23.50 175 VAL A N 1
ATOM 1243 C CA . VAL A 1 182 ? -63.849 -16.808 31.064 1.00 24.40 175 VAL A CA 1
ATOM 1244 C C . VAL A 1 182 ? -64.497 -15.769 30.142 1.00 23.84 175 VAL A C 1
ATOM 1245 O O . VAL A 1 182 ? -64.286 -15.802 28.928 1.00 23.63 175 VAL A O 1
ATOM 1249 N N . GLU A 1 183 ? -65.265 -14.839 30.702 1.00 24.13 176 GLU A N 1
ATOM 1250 C CA . GLU A 1 183 ? -65.958 -13.813 29.881 1.00 23.79 176 GLU A CA 1
ATOM 1251 C C . GLU A 1 183 ? -64.964 -12.758 29.380 1.00 22.33 176 GLU A C 1
ATOM 1252 O O . GLU A 1 183 ? -65.077 -12.277 28.257 1.00 25.07 176 GLU A O 1
ATOM 1258 N N . ALA A 1 184 ? -64.016 -12.379 30.242 1.00 25.15 177 ALA A N 1
ATOM 1259 C CA . ALA A 1 184 ? -63.000 -11.384 29.920 1.00 23.11 177 ALA A CA 1
ATOM 1260 C C . ALA A 1 184 ? -62.184 -11.891 28.732 1.00 23.42 177 ALA A C 1
ATOM 1261 O O . ALA A 1 184 ? -61.885 -11.135 27.814 1.00 21.37 177 ALA A O 1
ATOM 1263 N N . LEU A 1 185 ? -61.836 -13.188 28.772 1.00 21.76 178 LEU A N 1
ATOM 1264 C CA . LEU A 1 185 ? -61.102 -13.795 27.655 1.00 19.07 178 LEU A CA 1
ATOM 1265 C C . LEU A 1 185 ? -61.887 -13.614 26.362 1.00 21.01 178 LEU A C 1
ATOM 1266 O O . LEU A 1 185 ? -61.308 -13.217 25.350 1.00 21.18 178 LEU A O 1
ATOM 1271 N N . ARG A 1 186 ? -63.183 -13.940 26.371 1.00 22.38 179 ARG A N 1
ATOM 1272 C CA . ARG A 1 186 ? -63.981 -13.825 25.152 1.00 22.89 179 ARG A CA 1
ATOM 1273 C C . ARG A 1 186 ? -64.062 -12.364 24.691 1.00 22.54 179 ARG A C 1
ATOM 1274 O O . ARG A 1 186 ? -63.993 -12.093 23.494 1.00 19.80 179 ARG A O 1
ATOM 1282 N N . TRP A 1 187 ? -64.242 -11.438 25.635 1.00 22.04 180 TRP A N 1
ATOM 1283 C CA . TRP A 1 187 ? -64.282 -10.015 25.280 1.00 22.80 180 TRP A CA 1
ATOM 1284 C C . TRP A 1 187 ? -62.986 -9.623 24.570 1.00 22.72 180 TRP A C 1
ATOM 1285 O O . TRP A 1 187 ? -63.014 -8.920 23.554 1.00 26.05 180 TRP A O 1
ATOM 1296 N N . GLY A 1 188 ? -61.849 -10.024 25.123 1.00 22.48 181 GLY A N 1
ATOM 1297 C CA . GLY A 1 188 ? -60.587 -9.648 24.493 1.00 21.49 181 GLY A CA 1
ATOM 1298 C C . GLY A 1 188 ? -60.429 -10.284 23.120 1.00 24.85 181 GLY A C 1
ATOM 1299 O O . GLY A 1 188 ? -59.934 -9.623 22.152 1.00 23.70 181 GLY A O 1
ATOM 1300 N N . ALA A 1 189 ? -60.889 -11.535 22.980 1.00 22.50 182 ALA A N 1
ATOM 1301 C CA . ALA A 1 189 ? -60.828 -12.228 21.655 1.00 22.21 182 ALA A CA 1
ATOM 1302 C C . ALA A 1 189 ? -61.734 -11.522 20.635 1.00 23.36 182 ALA A C 1
ATOM 1303 O O . ALA A 1 189 ? -61.378 -11.380 19.435 1.00 24.73 182 ALA A O 1
ATOM 1305 N N . GLU A 1 190 ? -62.921 -11.127 21.090 1.00 22.57 183 GLU A N 1
ATOM 1306 C CA . GLU A 1 190 ? -63.884 -10.517 20.204 1.00 23.70 183 GLU A CA 1
ATOM 1307 C C . GLU A 1 190 ? -63.380 -9.137 19.729 1.00 24.76 183 GLU A C 1
ATOM 1308 O O . GLU A 1 190 ? -63.561 -8.796 18.557 1.00 26.57 183 GLU A O 1
ATOM 1314 N N . VAL A 1 191 ? -62.757 -8.356 20.624 1.00 27.89 184 VAL A N 1
ATOM 1315 C CA . VAL A 1 191 ? -62.143 -7.059 20.264 1.00 28.08 184 VAL A CA 1
ATOM 1316 C C . VAL A 1 191 ? -60.962 -7.284 19.308 1.00 28.62 184 VAL A C 1
ATOM 1317 O O . VAL A 1 191 ? -60.797 -6.561 18.307 1.00 29.79 184 VAL A O 1
ATOM 1321 N N . TYR A 1 192 ? -60.142 -8.280 19.627 1.00 24.58 185 TYR A N 1
ATOM 1322 C CA . TYR A 1 192 ? -59.024 -8.646 18.794 1.00 23.89 185 TYR A CA 1
ATOM 1323 C C . TYR A 1 192 ? -59.535 -8.987 17.393 1.00 23.31 185 TYR A C 1
ATOM 1324 O O . TYR A 1 192 ? -58.978 -8.482 16.409 1.00 24.95 185 TYR A O 1
ATOM 1333 N N . HIS A 1 193 ? -60.606 -9.767 17.284 1.00 23.71 186 HIS A N 1
ATOM 1334 C CA . HIS A 1 193 ? -61.078 -10.145 15.961 1.00 23.50 186 HIS A CA 1
ATOM 1335 C C . HIS A 1 193 ? -61.719 -8.926 15.264 1.00 25.73 186 HIS A C 1
ATOM 1336 O O . HIS A 1 193 ? -61.641 -8.777 14.026 1.00 27.64 186 HIS A O 1
ATOM 1343 N N . ALA A 1 194 ? -62.378 -8.067 16.038 1.00 24.52 187 ALA A N 1
ATOM 1344 C CA . ALA A 1 194 ? -63.053 -6.910 15.436 1.00 24.36 187 ALA A CA 1
ATOM 1345 C C . ALA A 1 194 ? -61.988 -5.936 14.918 1.00 22.65 187 ALA A C 1
ATOM 1346 O O . ALA A 1 194 ? -62.214 -5.285 13.908 1.00 23.67 187 ALA A O 1
ATOM 1348 N N . LEU A 1 195 ? -60.860 -5.820 15.641 1.00 24.84 188 LEU A N 1
ATOM 1349 C CA . LEU A 1 195 ? -59.709 -4.990 15.189 1.00 25.12 188 LEU A CA 1
ATOM 1350 C C . LEU A 1 195 ? -59.196 -5.504 13.842 1.00 28.04 188 LEU A C 1
ATOM 1351 O O . LEU A 1 195 ? -58.860 -4.694 12.957 1.00 28.22 188 LEU A O 1
ATOM 1356 N N . LYS A 1 196 ? -59.160 -6.827 13.658 1.00 28.21 189 LYS A N 1
ATOM 1357 C CA . LYS A 1 196 ? -58.640 -7.372 12.388 1.00 31.05 189 LYS A CA 1
ATOM 1358 C C . LYS A 1 196 ? -59.475 -6.852 11.210 1.00 32.54 189 LYS A C 1
ATOM 1359 O O . LYS A 1 196 ? -58.932 -6.425 10.158 1.00 29.30 189 LYS A O 1
ATOM 1365 N N . SER A 1 197 ? -60.791 -6.915 11.378 1.00 32.98 190 SER A N 1
ATOM 1366 C CA . SER A 1 197 ? -61.742 -6.528 10.329 1.00 32.53 190 SER A CA 1
ATOM 1367 C C . SER A 1 197 ? -61.715 -5.000 10.090 1.00 32.51 190 SER A C 1
ATOM 1368 O O . SER A 1 197 ? -61.827 -4.506 8.962 1.00 33.67 190 SER A O 1
ATOM 1371 N N . VAL A 1 198 ? -61.558 -4.233 11.158 1.00 35.99 191 VAL A N 1
ATOM 1372 C CA . VAL A 1 198 ? -61.346 -2.792 11.046 1.00 37.90 191 VAL A CA 1
ATOM 1373 C C . VAL A 1 198 ? -60.098 -2.518 10.189 1.00 41.24 191 VAL A C 1
ATOM 1374 O O . VAL A 1 198 ? -60.169 -1.701 9.253 1.00 43.09 191 VAL A O 1
ATOM 1378 N N . LEU A 1 199 ? -58.974 -3.190 10.499 1.00 37.11 192 LEU A N 1
ATOM 1379 C CA . LEU A 1 199 ? -57.689 -2.939 9.834 1.00 35.41 192 LEU A CA 1
ATOM 1380 C C . LEU A 1 199 ? -57.807 -3.293 8.345 1.00 35.20 192 LEU A C 1
ATOM 1381 O O . LEU A 1 199 ? -57.323 -2.539 7.492 1.00 33.97 192 LEU A O 1
ATOM 1386 N N . LYS A 1 200 ? -58.446 -4.425 8.043 1.00 34.70 193 LYS A N 1
ATOM 1387 C CA . LYS A 1 200 ? -58.681 -4.837 6.655 1.00 37.18 193 LYS A CA 1
ATOM 1388 C C . LYS A 1 200 ? -59.485 -3.741 5.924 1.00 42.52 193 LYS A C 1
ATOM 1389 O O . LYS A 1 200 ? -59.110 -3.374 4.809 1.00 41.29 193 LYS A O 1
ATOM 1392 N N . LYS A 1 201 ? -60.535 -3.193 6.567 1.00 42.48 194 LYS A N 1
ATOM 1393 C CA . LYS A 1 201 ? -61.348 -2.057 6.026 1.00 45.41 194 LYS A CA 1
ATOM 1394 C C . LYS A 1 201 ? -60.438 -0.891 5.620 1.00 46.89 194 LYS A C 1
ATOM 1395 O O . LYS A 1 201 ? -60.598 -0.311 4.543 1.00 50.00 194 LYS A O 1
ATOM 1398 N N . GLU A 1 202 ? -59.497 -0.557 6.491 1.00 43.59 195 GLU A N 1
ATOM 1399 C CA . GLU A 1 202 ? -58.625 0.589 6.324 1.00 41.29 195 GLU A CA 1
ATOM 1400 C C . GLU A 1 202 ? -57.425 0.245 5.434 1.00 38.68 195 GLU A C 1
ATOM 1401 O O . GLU A 1 202 ? -56.515 1.056 5.336 1.00 3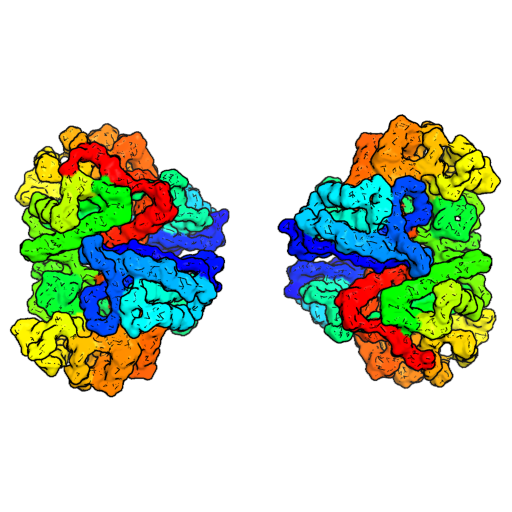8.77 195 GLU A O 1
ATOM 1407 N N . GLY A 1 203 ? -57.419 -0.946 4.821 1.00 37.46 196 GLY A N 1
ATOM 1408 C CA . GLY A 1 203 ? -56.272 -1.486 4.056 1.00 34.00 196 GLY A CA 1
ATOM 1409 C C . GLY A 1 203 ? -54.968 -1.493 4.852 1.00 34.20 196 GLY A C 1
ATOM 1410 O O . GLY A 1 203 ? -53.894 -1.312 4.297 1.00 36.67 196 GLY A O 1
ATOM 1411 N N . LEU A 1 204 ? -55.027 -1.716 6.157 1.00 33.12 197 LEU A N 1
ATOM 1412 C CA . LEU A 1 204 ? -53.810 -1.748 6.956 1.00 34.34 197 LEU A CA 1
ATOM 1413 C C . LEU A 1 204 ? -53.343 -3.201 7.159 1.00 36.47 197 LEU A C 1
ATOM 1414 O O . LEU A 1 204 ? -54.143 -4.121 7.015 1.00 38.34 197 LEU A O 1
ATOM 1419 N N . SER A 1 205 ? -52.060 -3.417 7.500 1.00 35.53 198 SER A N 1
ATOM 1420 C CA . SER A 1 205 ? -51.513 -4.798 7.663 1.00 33.62 198 SER A CA 1
ATOM 1421 C C . SER A 1 205 ? -52.168 -5.558 8.838 1.00 30.46 198 SER A C 1
ATOM 1422 O O . SER A 1 205 ? -52.323 -5.045 9.975 1.00 28.83 198 SER A O 1
ATOM 1425 N N . THR A 1 206 ? -52.555 -6.793 8.555 1.00 29.97 199 THR A N 1
ATOM 1426 C CA . THR A 1 206 ? -52.997 -7.694 9.604 1.00 29.79 199 THR A CA 1
ATOM 1427 C C . THR A 1 206 ? -51.933 -8.770 9.893 1.00 30.35 199 THR A C 1
ATOM 1428 O O . THR A 1 206 ? -52.235 -9.684 10.679 1.00 31.02 199 THR A O 1
ATOM 1432 N N . GLY A 1 207 ? -50.733 -8.693 9.272 1.00 27.76 200 GLY A N 1
ATOM 1433 C CA . GLY A 1 207 ? -49.583 -9.523 9.656 1.00 24.69 200 GLY A CA 1
ATOM 1434 C C . GLY A 1 207 ? -49.285 -9.354 11.148 1.00 29.45 200 GLY A C 1
ATOM 1435 O O . GLY A 1 207 ? -49.362 -8.222 11.690 1.00 26.17 200 GLY A O 1
ATOM 1436 N N . LEU A 1 208 ? -48.984 -10.449 11.866 1.00 25.32 201 LEU A N 1
ATOM 1437 C CA . LEU A 1 208 ? -48.797 -10.347 13.330 1.00 22.98 201 LEU A CA 1
ATOM 1438 C C . LEU A 1 208 ? -47.336 -10.017 13.650 1.00 23.22 201 LEU A C 1
ATOM 1439 O O . LEU A 1 208 ? -46.438 -10.462 12.971 1.00 22.57 201 LEU A O 1
ATOM 1444 N N . GLY A 1 209 ? -47.154 -9.264 14.731 1.00 24.11 202 GLY A N 1
ATOM 1445 C CA . GLY A 1 209 ? -45.865 -9.088 15.385 1.00 21.98 202 GLY A CA 1
ATOM 1446 C C . GLY A 1 209 ? -45.601 -10.194 16.403 1.00 24.29 202 GLY A C 1
ATOM 1447 O O . GLY A 1 209 ? -46.356 -11.187 16.469 1.00 22.46 202 GLY A O 1
ATOM 1448 N N . ASP A 1 210 ? -44.538 -10.007 17.183 1.00 21.61 203 ASP A N 1
ATOM 1449 C CA . ASP A 1 210 ? -43.974 -11.031 18.077 1.00 26.17 203 ASP A CA 1
ATOM 1450 C C . ASP A 1 210 ? -45.012 -11.586 19.067 1.00 24.47 203 ASP A C 1
ATOM 1451 O O . ASP A 1 210 ? -44.951 -12.774 19.421 1.00 24.73 203 ASP A O 1
ATOM 1456 N N . GLU A 1 211 ? -45.981 -10.767 19.460 1.00 23.16 204 GLU A N 1
ATOM 1457 C CA . GLU A 1 211 ? -46.858 -11.086 20.566 1.00 24.09 204 GLU A CA 1
ATOM 1458 C C . GLU A 1 211 ? -48.288 -11.341 20.076 1.00 22.58 204 GLU A C 1
ATOM 1459 O O . GLU A 1 211 ? -49.201 -11.398 20.877 1.00 24.66 204 GLU A O 1
ATOM 1465 N N . GLY A 1 212 ? -48.466 -11.523 18.779 1.00 20.55 205 GLY A N 1
ATOM 1466 C CA . GLY A 1 212 ? -49.741 -11.918 18.173 1.00 21.22 205 GLY A CA 1
ATOM 1467 C C . GLY A 1 212 ? -50.632 -10.722 17.870 1.00 22.99 205 GLY A C 1
ATOM 1468 O O . GLY A 1 212 ? -51.715 -10.871 17.292 1.00 21.32 205 GLY A O 1
ATOM 1469 N N . GLY A 1 213 ? -50.208 -9.533 18.292 1.00 23.53 206 GLY A N 1
ATOM 1470 C CA . GLY A 1 213 ? -50.957 -8.345 17.948 1.00 24.52 206 GLY A CA 1
ATOM 1471 C C . GLY A 1 213 ? -50.724 -7.999 16.487 1.00 26.46 206 GLY A C 1
ATOM 1472 O O . GLY A 1 213 ? -49.742 -8.433 15.898 1.00 27.72 206 GLY A O 1
ATOM 1473 N N . PHE A 1 214 ? -51.653 -7.264 15.878 1.00 29.14 207 PHE A N 1
ATOM 1474 C CA . PHE A 1 214 ? -51.432 -6.772 14.513 1.00 29.43 207 PHE A CA 1
ATOM 1475 C C . PHE A 1 214 ? -50.336 -5.722 14.561 1.00 28.89 207 PHE A C 1
ATOM 1476 O O . PHE A 1 214 ? -50.239 -4.965 15.504 1.00 34.20 207 PHE A O 1
ATOM 1484 N N . ALA A 1 215 ? -49.505 -5.752 13.543 1.00 34.68 208 ALA A N 1
ATOM 1485 C CA . ALA A 1 215 ? -48.488 -4.752 13.375 1.00 41.99 208 ALA A CA 1
ATOM 1486 C C . ALA A 1 215 ? -48.779 -3.912 12.110 1.00 44.05 208 ALA A C 1
ATOM 1487 O O . ALA A 1 215 ? -48.008 -3.974 11.164 1.00 39.55 208 ALA A O 1
ATOM 1489 N N . PRO A 1 216 ? -49.901 -3.121 12.078 1.00 48.76 209 PRO A N 1
ATOM 1490 C CA . PRO A 1 216 ? -50.030 -2.158 10.944 1.00 44.88 209 PRO A CA 1
ATOM 1491 C C . PRO A 1 216 ? -49.000 -1.036 11.147 1.00 48.79 209 PRO A C 1
ATOM 1492 O O . PRO A 1 216 ? -48.464 -0.900 12.263 1.00 39.18 209 PRO A O 1
ATOM 1496 N N . ASP A 1 217 ? -48.717 -0.259 10.094 1.00 56.96 210 ASP A N 1
ATOM 1497 C CA . ASP A 1 217 ? -47.893 0.958 10.247 1.00 63.09 210 ASP A CA 1
ATOM 1498 C C . ASP A 1 217 ? -48.831 2.180 10.274 1.00 59.69 210 ASP A C 1
ATOM 1499 O O . ASP A 1 217 ? -48.965 2.898 9.289 1.00 54.10 210 ASP A O 1
ATOM 1504 N N . VAL A 1 218 ? -49.504 2.394 11.405 1.00 59.50 211 VAL A N 1
ATOM 1505 C CA . VAL A 1 218 ? -50.457 3.525 11.536 1.00 56.21 211 VAL A CA 1
ATOM 1506 C C . VAL A 1 218 ? -49.681 4.800 11.894 1.00 54.33 211 VAL A C 1
ATOM 1507 O O . VAL A 1 218 ? -48.485 4.728 12.216 1.00 51.84 211 VAL A O 1
ATOM 1511 N N . ALA A 1 219 ? -50.362 5.947 11.842 1.00 51.57 212 ALA A N 1
ATOM 1512 C CA . ALA A 1 219 ? -49.679 7.235 11.959 1.00 56.00 212 ALA A CA 1
ATOM 1513 C C . ALA A 1 219 ? -49.177 7.442 13.396 1.00 64.71 212 ALA A C 1
ATOM 1514 O O . ALA A 1 219 ? -47.977 7.348 13.638 1.00 77.13 212 ALA A O 1
ATOM 1516 N N . GLY A 1 220 ? -50.072 7.688 14.349 1.00 67.36 213 GLY A N 1
ATOM 1517 C CA . GLY A 1 220 ? -49.637 8.065 15.697 1.00 58.98 213 GLY A CA 1
ATOM 1518 C C . GLY A 1 220 ? -50.087 7.067 16.749 1.00 57.83 213 GLY A C 1
ATOM 1519 O O . GLY A 1 220 ? -50.692 6.041 16.421 1.00 46.69 213 GLY A O 1
ATOM 1520 N N . THR A 1 221 ? -49.747 7.373 18.004 1.00 49.99 214 THR A N 1
ATOM 1521 C CA . THR A 1 221 ? -50.330 6.750 19.162 1.00 48.92 214 THR A CA 1
ATOM 1522 C C . THR A 1 221 ? -51.856 6.943 19.157 1.00 52.83 214 THR A C 1
ATOM 1523 O O . THR A 1 221 ? -52.584 5.990 19.459 1.00 54.48 214 THR A O 1
ATOM 1527 N N . THR A 1 222 ? -52.358 8.137 18.816 1.00 46.71 215 THR A N 1
ATOM 1528 C CA . THR A 1 222 ? -53.824 8.381 18.860 1.00 43.10 215 THR A CA 1
ATOM 1529 C C . THR A 1 222 ? -54.527 7.651 17.706 1.00 41.81 215 THR A C 1
ATOM 1530 O O . THR A 1 222 ? -55.671 7.225 17.864 1.00 46.45 215 THR A O 1
ATOM 1534 N N . ALA A 1 223 ? -53.855 7.518 16.562 1.00 39.62 216 ALA A N 1
ATOM 1535 C CA . ALA A 1 223 ? -54.371 6.764 15.420 1.00 40.48 216 ALA A CA 1
ATOM 1536 C C . ALA A 1 223 ? -54.581 5.290 15.815 1.00 41.08 216 ALA A C 1
ATOM 1537 O O . ALA A 1 223 ? -55.585 4.648 15.420 1.00 38.88 216 ALA A O 1
ATOM 1539 N N . ALA A 1 224 ? -53.627 4.755 16.579 1.00 38.95 217 ALA A N 1
ATOM 1540 C CA . ALA A 1 224 ? -53.733 3.369 17.089 1.00 38.22 217 ALA A CA 1
ATOM 1541 C C . ALA A 1 224 ? -54.890 3.249 18.098 1.00 37.12 217 ALA A C 1
ATOM 1542 O O . ALA A 1 224 ? -55.693 2.327 17.967 1.00 35.64 217 ALA A O 1
ATOM 1544 N N . LEU A 1 225 ? -55.000 4.179 19.064 1.00 33.57 218 LEU A N 1
ATOM 1545 C CA . LEU A 1 225 ? -56.052 4.124 20.077 1.00 33.99 218 LEU A CA 1
ATOM 1546 C C . LEU A 1 225 ? -57.432 4.324 19.443 1.00 35.27 218 LEU A C 1
ATOM 1547 O O . LEU A 1 225 ? -58.413 3.763 19.938 1.00 34.13 218 LEU A O 1
ATOM 1552 N N . ASP A 1 226 ? -57.516 5.075 18.343 1.00 34.59 219 ASP A N 1
ATOM 1553 C CA . ASP A 1 226 ? -58.810 5.314 17.706 1.00 33.77 219 ASP A CA 1
ATOM 1554 C C . ASP A 1 226 ? -59.274 4.026 17.023 1.00 33.21 219 ASP A C 1
ATOM 1555 O O . ASP A 1 226 ? -60.468 3.756 16.986 1.00 37.19 219 ASP A O 1
ATOM 1560 N N . LEU A 1 227 ? -58.334 3.295 16.413 1.00 31.16 220 LEU A N 1
ATOM 1561 C CA . LEU A 1 227 ? -58.631 2.017 15.722 1.00 29.25 220 LEU A CA 1
ATOM 1562 C C . LEU A 1 227 ? -59.053 0.946 16.743 1.00 29.50 220 LEU A C 1
ATOM 1563 O O . LEU A 1 227 ? -60.010 0.229 16.501 1.00 32.30 220 LEU A O 1
ATOM 1568 N N . ILE A 1 228 ? -58.405 0.910 17.903 1.00 27.27 221 ILE A N 1
ATOM 1569 C CA . ILE A 1 228 ? -58.733 -0.031 18.960 1.00 30.06 221 ILE A CA 1
ATOM 1570 C C . ILE A 1 228 ? -60.120 0.281 19.537 1.00 33.78 221 ILE A C 1
ATOM 1571 O O . ILE A 1 228 ? -60.944 -0.636 19.781 1.00 28.53 221 ILE A O 1
ATOM 1576 N N . SER A 1 229 ? -60.384 1.583 19.664 1.00 35.01 222 SER A N 1
ATOM 1577 C CA . SER A 1 229 ? -61.605 2.118 20.247 1.00 33.41 222 SER A CA 1
ATOM 1578 C C . SER A 1 229 ? -62.821 1.710 19.408 1.00 31.13 222 SER A C 1
ATOM 1579 O O . SER A 1 229 ? -63.824 1.214 19.948 1.00 32.25 222 SER A O 1
ATOM 1582 N N . ARG A 1 230 ? -62.688 1.872 18.096 1.00 29.70 223 ARG A N 1
ATOM 1583 C CA . ARG A 1 230 ? -63.663 1.414 17.105 1.00 31.92 223 ARG A CA 1
ATOM 1584 C C . ARG A 1 230 ? -63.858 -0.106 17.214 1.00 30.60 223 ARG A C 1
ATOM 1585 O O . ARG A 1 230 ? -64.977 -0.611 17.121 1.00 33.02 223 ARG A O 1
ATOM 1593 N N . ALA A 1 231 ? -62.757 -0.832 17.340 1.00 29.84 224 ALA A N 1
ATOM 1594 C CA . ALA A 1 231 ? -62.797 -2.300 17.528 1.00 29.18 224 ALA A CA 1
ATOM 1595 C C . ALA A 1 231 ? -63.680 -2.666 18.732 1.00 26.87 224 ALA A C 1
ATOM 1596 O O . ALA A 1 231 ? -64.565 -3.487 18.597 1.00 26.69 224 ALA A O 1
ATOM 1598 N N . ILE A 1 232 ? -63.477 -2.020 19.882 1.00 27.83 225 ILE A N 1
ATOM 1599 C CA . ILE A 1 232 ? -64.224 -2.312 21.069 1.00 26.32 225 ILE A CA 1
ATOM 1600 C C . ILE A 1 232 ? -65.718 -2.121 20.751 1.00 30.30 225 ILE A C 1
ATOM 1601 O O . ILE A 1 232 ? -66.571 -2.993 20.988 1.00 24.48 225 ILE A O 1
ATOM 1606 N N . GLU A 1 233 ? -66.036 -0.960 20.193 1.00 31.53 226 GLU A N 1
ATOM 1607 C CA . GLU A 1 233 ? -67.411 -0.631 19.881 1.00 33.52 226 GLU A CA 1
ATOM 1608 C C . GLU A 1 233 ? -67.969 -1.630 18.858 1.00 30.41 226 GLU A C 1
ATOM 1609 O O . GLU A 1 233 ? -69.093 -2.098 19.000 1.00 32.14 226 GLU A O 1
ATOM 1615 N N . SER A 1 234 ? -67.192 -1.952 17.837 1.00 29.65 227 SER A N 1
ATOM 1616 C CA . SER A 1 234 ? -67.620 -2.915 16.819 1.00 28.80 227 SER A CA 1
ATOM 1617 C C . SER A 1 234 ? -67.812 -4.311 17.433 1.00 30.38 227 SER A C 1
ATOM 1618 O O . SER A 1 234 ? -68.485 -5.148 16.839 1.00 30.86 227 SER A O 1
ATOM 1621 N N . ALA A 1 235 ? -67.236 -4.570 18.623 1.00 32.12 228 ALA A N 1
ATOM 1622 C CA . ALA A 1 235 ? -67.389 -5.884 19.304 1.00 30.66 228 ALA A CA 1
ATOM 1623 C C . ALA A 1 235 ? -68.595 -5.851 20.258 1.00 31.94 228 ALA A C 1
ATOM 1624 O O . ALA A 1 235 ? -68.795 -6.781 21.048 1.00 30.06 228 ALA A O 1
ATOM 1626 N N . GLY A 1 236 ? -69.345 -4.745 20.230 1.00 29.67 229 GLY A N 1
ATOM 1627 C CA . GLY A 1 236 ? -70.567 -4.577 21.013 1.00 28.14 229 GLY A CA 1
ATOM 1628 C C . GLY A 1 236 ? -70.260 -4.292 22.470 1.00 27.22 229 GLY A C 1
ATOM 1629 O O . GLY A 1 236 ? -71.030 -4.648 23.357 1.00 28.83 229 GLY A O 1
ATOM 1630 N N . LEU A 1 237 ? -69.113 -3.682 22.729 1.00 27.09 230 LEU A N 1
ATOM 1631 C CA . LEU A 1 237 ? -68.689 -3.452 24.106 1.00 29.68 230 LEU A CA 1
ATOM 1632 C C . LEU A 1 237 ? -68.405 -1.953 24.295 1.00 29.73 230 LEU A C 1
ATOM 1633 O O . LEU A 1 237 ? -68.193 -1.228 23.327 1.00 29.50 230 LEU A O 1
ATOM 1638 N N . ARG A 1 238 ? -68.416 -1.522 25.549 1.00 29.81 231 ARG A N 1
ATOM 1639 C CA . ARG A 1 238 ? -68.281 -0.121 25.899 1.00 30.52 231 ARG A CA 1
ATOM 1640 C C . ARG A 1 238 ? -66.829 0.181 26.309 1.00 29.46 231 ARG A C 1
ATOM 1641 O O . ARG A 1 238 ? -66.293 -0.440 27.220 1.00 28.56 231 ARG A O 1
ATOM 1649 N N . PRO A 1 239 ? -66.185 1.140 25.616 1.00 30.00 232 PRO A N 1
ATOM 1650 C CA . PRO A 1 239 ? -64.808 1.513 25.952 1.00 28.66 232 PRO A CA 1
ATOM 1651 C C . PRO A 1 239 ? -64.792 2.046 27.384 1.00 29.89 232 PRO A C 1
ATOM 1652 O O . PRO A 1 239 ? -65.714 2.754 27.778 1.00 30.46 232 PRO A O 1
ATOM 1656 N N . GLY A 1 240 ? -63.778 1.681 28.151 1.00 29.80 233 GLY A N 1
ATOM 1657 C CA . GLY A 1 240 ? -63.674 2.146 29.526 1.00 30.73 233 GLY A CA 1
ATOM 1658 C C . GLY A 1 240 ? -64.461 1.266 30.464 1.00 34.97 233 GLY A C 1
ATOM 1659 O O . GLY A 1 240 ? -63.865 0.551 31.273 1.00 39.37 233 GLY A O 1
ATOM 1660 N N . ALA A 1 241 ? -65.793 1.306 30.359 1.00 32.01 234 ALA A N 1
ATOM 1661 C CA . ALA A 1 241 ? -66.630 0.573 31.313 1.00 29.19 234 ALA A CA 1
ATOM 1662 C C . ALA A 1 241 ? -66.508 -0.944 31.074 1.00 28.82 234 ALA A C 1
ATOM 1663 O O . ALA A 1 241 ? -66.373 -1.691 32.015 1.00 28.09 234 ALA A O 1
ATOM 1665 N N . ASP A 1 242 ? -66.559 -1.394 29.816 1.00 26.46 235 ASP A N 1
ATOM 1666 C CA . ASP A 1 242 ? -66.404 -2.835 29.519 1.00 27.82 235 ASP A CA 1
ATOM 1667 C C . ASP A 1 242 ? -64.916 -3.177 29.296 1.00 28.12 235 ASP A C 1
ATOM 1668 O O . ASP A 1 242 ? -64.344 -4.039 29.957 1.00 26.52 235 ASP A O 1
ATOM 1673 N N . VAL A 1 243 ? -64.293 -2.482 28.359 1.00 27.61 236 VAL A N 1
ATOM 1674 C CA . VAL A 1 243 ? -62.915 -2.749 27.945 1.00 25.54 236 VAL A CA 1
ATOM 1675 C C . VAL A 1 243 ? -62.166 -1.417 27.955 1.00 25.24 236 VAL A C 1
ATOM 1676 O O . VAL A 1 243 ? -62.526 -0.517 27.223 1.00 25.52 236 VAL A O 1
ATOM 1680 N N . ALA A 1 244 ? -61.124 -1.355 28.779 1.00 28.95 237 ALA A N 1
ATOM 1681 C CA . ALA A 1 244 ? -60.233 -0.206 28.898 1.00 27.22 237 ALA A CA 1
ATOM 1682 C C . ALA A 1 244 ? -58.965 -0.400 28.045 1.00 29.45 237 ALA A C 1
ATOM 1683 O O . ALA A 1 244 ? -58.771 -1.429 27.333 1.00 24.34 237 ALA A O 1
ATOM 1685 N N . LEU A 1 245 ? -58.093 0.616 28.124 1.00 29.33 238 LEU A N 1
ATOM 1686 C CA . LEU A 1 245 ? -56.906 0.668 27.303 1.00 28.18 238 LEU A CA 1
ATOM 1687 C C . LEU A 1 245 ? -55.696 0.775 28.228 1.00 25.84 238 LEU A C 1
ATOM 1688 O O . LEU A 1 245 ? -55.782 1.396 29.284 1.00 24.30 238 LEU A O 1
ATOM 1693 N N . ALA A 1 246 ? -54.595 0.125 27.845 1.00 25.56 239 ALA A N 1
ATOM 1694 C CA . ALA A 1 246 ? -53.280 0.323 28.509 1.00 27.30 239 ALA A CA 1
ATOM 1695 C C . ALA A 1 246 ? -52.180 0.467 27.460 1.00 28.85 239 ALA A C 1
ATOM 1696 O O . ALA A 1 246 ? -52.346 0.098 26.306 1.00 29.71 239 ALA A O 1
ATOM 1698 N N . LEU A 1 247 ? -51.062 1.027 27.899 1.00 33.50 240 LEU A N 1
ATOM 1699 C CA . LEU A 1 247 ? -49.930 1.237 27.019 1.00 36.41 240 LEU A CA 1
ATOM 1700 C C . LEU A 1 247 ? -48.686 0.662 27.690 1.00 36.05 240 LEU A C 1
ATOM 1701 O O . LEU A 1 247 ? -48.567 0.729 28.928 1.00 36.71 240 LEU A O 1
ATOM 1706 N N . ASP A 1 248 ? -47.791 0.121 26.849 1.00 36.15 241 ASP A N 1
ATOM 1707 C CA . ASP A 1 248 ? -46.374 -0.049 27.189 1.00 38.71 241 ASP A CA 1
ATOM 1708 C C . ASP A 1 248 ? -45.541 0.705 26.144 1.00 40.75 241 ASP A C 1
ATOM 1709 O O . ASP A 1 248 ? -45.410 0.249 24.990 1.00 40.92 241 ASP A O 1
ATOM 1714 N N . ALA A 1 249 ? -44.987 1.846 26.558 1.00 40.50 242 ALA A N 1
ATOM 1715 C CA . ALA A 1 249 ? -44.214 2.730 25.653 1.00 41.76 242 ALA A CA 1
ATOM 1716 C C . ALA A 1 249 ? -42.789 2.214 25.429 1.00 40.77 242 ALA A C 1
ATOM 1717 O O . ALA A 1 249 ? -42.168 2.599 24.452 1.00 42.35 242 ALA A O 1
ATOM 1719 N N . ALA A 1 250 ? -42.300 1.344 26.323 1.00 45.23 243 ALA A N 1
ATOM 1720 C CA . ALA A 1 250 ? -40.901 0.909 26.380 1.00 43.43 243 ALA A CA 1
ATOM 1721 C C . ALA A 1 250 ? -39.990 2.072 25.946 1.00 50.93 243 ALA A C 1
ATOM 1722 O O . ALA A 1 250 ? -39.333 2.014 24.908 1.00 57.21 243 ALA A O 1
ATOM 1724 N N . ALA A 1 251 ? -39.970 3.141 26.743 1.00 47.75 244 ALA A N 1
ATOM 1725 C CA . ALA A 1 251 ? -39.351 4.415 26.349 1.00 44.65 244 ALA A CA 1
ATOM 1726 C C . ALA A 1 251 ? -37.826 4.275 26.189 1.00 42.87 244 ALA A C 1
ATOM 1727 O O . ALA A 1 251 ? -37.248 4.875 25.287 1.00 39.65 244 ALA A O 1
ATOM 1729 N N . THR A 1 252 ? -37.187 3.473 27.042 1.00 41.89 245 THR A N 1
ATOM 1730 C CA . THR A 1 252 ? -35.776 3.123 26.883 1.00 44.25 245 THR A CA 1
ATOM 1731 C C . THR A 1 252 ? -35.443 2.820 25.410 1.00 47.25 245 THR A C 1
ATOM 1732 O O . THR A 1 252 ? -34.357 3.188 24.981 1.00 47.38 245 THR A O 1
ATOM 1736 N N . GLU A 1 253 ? -36.338 2.170 24.637 1.00 45.61 246 GLU A N 1
ATOM 1737 C CA . GLU A 1 253 ? -36.052 1.789 23.222 1.00 48.08 246 GLU A CA 1
ATOM 1738 C C . GLU A 1 253 ? -36.058 3.005 22.288 1.00 53.00 246 GLU A C 1
ATOM 1739 O O . GLU A 1 253 ? -35.714 2.868 21.116 1.00 59.60 246 GLU A O 1
ATOM 1745 N N . PHE A 1 254 ? -36.449 4.178 22.763 1.00 51.00 247 PHE A N 1
ATOM 1746 C CA . PHE A 1 254 ? -36.310 5.362 21.910 1.00 51.40 247 PHE A CA 1
ATOM 1747 C C . PHE A 1 254 ? -35.645 6.512 22.684 1.00 54.99 247 PHE A C 1
ATOM 1748 O O . PHE A 1 254 ? -35.683 7.657 22.228 1.00 58.23 247 PHE A O 1
ATOM 1756 N N . PHE A 1 255 ? -35.022 6.210 23.827 1.00 55.26 248 PHE A N 1
ATOM 1757 C CA . PHE A 1 255 ? -34.278 7.222 24.598 1.00 62.72 248 PHE A CA 1
ATOM 1758 C C . PHE A 1 255 ? -32.800 7.173 24.208 1.00 67.59 248 PHE A C 1
ATOM 1759 O O . PHE A 1 255 ? -32.196 6.102 24.179 1.00 67.75 248 PHE A O 1
ATOM 1767 N N . THR A 1 256 ? -32.229 8.336 23.933 1.00 66.55 249 THR A N 1
ATOM 1768 C CA . THR A 1 256 ? -30.778 8.427 23.795 1.00 69.98 249 THR A CA 1
ATOM 1769 C C . THR A 1 256 ? -30.234 9.308 24.926 1.00 64.57 249 THR A C 1
ATOM 1770 O O . THR A 1 256 ? -30.620 10.479 25.043 1.00 62.23 249 THR A O 1
ATOM 1774 N N . ASP A 1 257 ? -29.373 8.726 25.762 1.00 66.70 250 ASP A N 1
ATOM 1775 C CA . ASP A 1 257 ? -28.727 9.452 26.864 1.00 68.88 250 ASP A CA 1
ATOM 1776 C C . ASP A 1 257 ? -27.988 10.658 26.266 1.00 69.33 250 ASP A C 1
ATOM 1777 O O . ASP A 1 257 ? -27.116 10.488 25.395 1.00 71.02 250 ASP A O 1
ATOM 1782 N N . GLY A 1 258 ? -28.397 11.860 26.682 1.00 63.55 251 GLY A N 1
ATOM 1783 C CA . GLY A 1 258 ? -27.821 13.093 26.169 1.00 65.42 251 GLY A CA 1
ATOM 1784 C C . GLY A 1 258 ? -28.807 13.898 25.336 1.00 67.77 251 GLY A C 1
ATOM 1785 O O . GLY A 1 258 ? -28.968 15.097 25.556 1.00 72.21 251 GLY A O 1
ATOM 1786 N N . THR A 1 259 ? -29.460 13.256 24.373 1.00 67.19 252 THR A N 1
ATOM 1787 C CA . THR A 1 259 ? -30.284 13.973 23.384 1.00 72.48 252 THR A CA 1
ATOM 1788 C C . THR A 1 259 ? -31.773 13.927 23.780 1.00 73.34 252 THR A C 1
ATOM 1789 O O . THR A 1 259 ? -32.529 14.879 23.503 1.00 67.59 252 THR A O 1
ATOM 1793 N N . GLY A 1 260 ? -32.193 12.820 24.405 1.00 72.86 253 GLY A N 1
ATOM 1794 C CA . GLY A 1 260 ? -33.508 12.728 25.059 1.00 71.13 253 GLY A CA 1
ATOM 1795 C C . GLY A 1 260 ? -34.417 11.672 24.448 1.00 70.69 253 GLY A C 1
ATOM 1796 O O . GLY A 1 260 ? -33.964 10.586 24.037 1.00 68.93 253 GLY A O 1
ATOM 1797 N N . TYR A 1 261 ? -35.707 12.020 24.393 1.00 69.56 254 TYR A N 1
ATOM 1798 C CA . TYR A 1 261 ? -36.796 11.120 23.963 1.00 66.93 254 TYR A CA 1
ATOM 1799 C C . TYR A 1 261 ? -37.133 11.384 22.491 1.00 61.00 254 TYR A C 1
ATOM 1800 O O . TYR A 1 261 ? -37.726 12.410 22.144 1.00 62.80 254 TYR A O 1
ATOM 1809 N N . VAL A 1 262 ? -36.759 10.434 21.637 1.00 60.12 255 VAL A N 1
ATOM 1810 C CA . VAL A 1 262 ? -36.957 10.555 20.175 1.00 58.97 255 VAL A CA 1
ATOM 1811 C C . VAL A 1 262 ? -38.277 9.853 19.813 1.00 58.42 255 VAL A C 1
ATOM 1812 O O . VAL A 1 262 ? -38.331 8.604 19.749 1.00 58.32 255 VAL A O 1
ATOM 1816 N N . PHE A 1 263 ? -39.338 10.644 19.590 1.00 51.06 256 PHE A N 1
ATOM 1817 C CA . PHE A 1 263 ? -40.695 10.095 19.673 1.00 55.10 256 PHE A CA 1
ATOM 1818 C C . PHE A 1 263 ? -41.682 10.797 18.730 1.00 55.90 256 PHE A C 1
ATOM 1819 O O . PHE A 1 263 ? -42.085 11.938 18.957 1.00 53.89 256 PHE A O 1
ATOM 1827 N N . GLU A 1 264 ? -42.141 10.056 17.723 1.00 55.52 257 GLU A N 1
ATOM 1828 C CA . GLU A 1 264 ? -43.092 10.565 16.717 1.00 56.61 257 GLU A CA 1
ATOM 1829 C C . GLU A 1 264 ? -42.481 11.787 16.011 1.00 59.04 257 GLU A C 1
ATOM 1830 O O . GLU A 1 264 ? -43.193 12.718 15.641 1.00 55.56 257 GLU A O 1
ATOM 1836 N N . GLY A 1 265 ? -41.157 11.750 15.824 1.00 57.56 258 GLY A N 1
ATOM 1837 C CA . GLY A 1 265 ? -40.432 12.741 15.025 1.00 65.84 258 GLY A CA 1
ATOM 1838 C C . GLY A 1 265 ? -40.140 14.023 15.793 1.00 68.80 258 GLY A C 1
ATOM 1839 O O . GLY A 1 265 ? -40.307 15.117 15.265 1.00 74.11 258 GLY A O 1
ATOM 1840 N N . THR A 1 266 ? -39.701 13.886 17.040 1.00 68.04 259 THR A N 1
ATOM 1841 C CA . THR A 1 266 ? -39.369 15.021 17.893 1.00 65.24 259 THR A CA 1
ATOM 1842 C C . THR A 1 266 ? -38.551 14.515 19.087 1.00 69.74 259 THR A C 1
ATOM 1843 O O . THR A 1 266 ? -38.896 13.497 19.730 1.00 65.18 259 THR A O 1
ATOM 1847 N N . THR A 1 267 ? -37.475 15.240 19.381 1.00 66.97 260 THR A N 1
ATOM 1848 C CA . THR A 1 267 ? -36.773 15.065 20.644 1.00 67.31 260 THR A CA 1
ATOM 1849 C C . THR A 1 267 ? -37.592 15.714 21.769 1.00 64.53 260 THR A C 1
ATOM 1850 O O . THR A 1 267 ? -38.023 16.863 21.654 1.00 62.18 260 THR A O 1
ATOM 1853 N N . ARG A 1 268 ? -37.826 14.961 22.841 1.00 59.08 261 ARG A N 1
ATOM 1854 C CA . ARG A 1 268 ? -38.612 15.484 23.941 1.00 55.19 261 ARG A CA 1
ATOM 1855 C C . ARG A 1 268 ? -37.926 15.146 25.270 1.00 57.59 261 ARG A C 1
ATOM 1856 O O . ARG A 1 268 ? -37.218 14.123 25.386 1.00 49.31 261 ARG A O 1
ATOM 1864 N N . THR A 1 269 ? -38.155 16.042 26.241 1.00 58.23 262 THR A N 1
ATOM 1865 C CA . THR A 1 269 ? -37.724 15.932 27.645 1.00 58.19 262 THR A CA 1
ATOM 1866 C C . THR A 1 269 ? -38.615 14.913 28.371 1.00 57.61 262 THR A C 1
ATOM 1867 O O . THR A 1 269 ? -39.669 14.539 27.884 1.00 55.63 262 THR A O 1
ATOM 1871 N N . ALA A 1 270 ? -38.180 14.478 29.544 1.00 61.69 263 ALA A N 1
ATOM 1872 C CA . ALA A 1 270 ? -39.035 13.759 30.468 1.00 62.34 263 ALA A CA 1
ATOM 1873 C C . ALA A 1 270 ? -40.400 14.456 30.618 1.00 67.85 263 ALA A C 1
ATOM 1874 O O . ALA A 1 270 ? -41.430 13.775 30.589 1.00 78.19 263 ALA A O 1
ATOM 1875 N N . ASP A 1 271 ? -40.428 15.787 30.763 1.00 66.83 264 ASP A N 1
ATOM 1876 C CA . ASP A 1 271 ? -41.676 16.501 31.149 1.00 62.44 264 ASP A CA 1
ATOM 1877 C C . ASP A 1 271 ? -42.547 16.783 29.914 1.00 58.24 264 ASP A C 1
ATOM 1878 O O . ASP A 1 271 ? -43.743 17.042 30.036 1.00 62.91 264 ASP A O 1
ATOM 1880 N N . GLN A 1 272 ? -41.966 16.738 28.728 1.00 57.27 265 GLN A N 1
ATOM 1881 C CA . GLN A 1 272 ? -42.765 16.930 27.510 1.00 62.52 265 GLN A CA 1
ATOM 1882 C C . GLN A 1 272 ? -43.574 15.653 27.222 1.00 66.19 265 GLN A C 1
ATOM 1883 O O . GLN A 1 272 ? -44.709 15.699 26.737 1.00 63.80 265 GLN A O 1
ATOM 1889 N N . MET A 1 273 ? -42.952 14.510 27.499 1.00 67.28 266 MET A N 1
ATOM 1890 C CA . MET A 1 273 ? -43.577 13.213 27.345 1.00 62.34 266 MET A CA 1
ATOM 1891 C C . MET A 1 273 ? -44.715 13.114 28.363 1.00 63.15 266 MET A C 1
ATOM 1892 O O . MET A 1 273 ? -45.804 12.633 28.023 1.00 66.83 266 MET A O 1
ATOM 1897 N N . THR A 1 274 ? -44.460 13.578 29.595 1.00 54.55 267 THR A N 1
ATOM 1898 C CA . THR A 1 274 ? -45.508 13.602 30.602 1.00 51.51 267 THR A CA 1
ATOM 1899 C C . THR A 1 274 ? -46.693 14.375 30.030 1.00 54.87 267 THR A C 1
ATOM 1900 O O . THR A 1 274 ? -47.822 13.899 30.055 1.00 60.87 267 THR A O 1
ATOM 1904 N N . GLU A 1 275 ? -46.404 15.556 29.490 1.00 55.21 268 GLU A N 1
ATOM 1905 C CA . GLU A 1 275 ? -47.422 16.386 28.899 1.00 51.93 268 GLU A CA 1
ATOM 1906 C C . GLU A 1 275 ? -48.199 15.517 27.900 1.00 51.46 268 GLU A C 1
ATOM 1907 O O . GLU A 1 275 ? -49.439 15.543 27.878 1.00 56.14 268 GLU A O 1
ATOM 1909 N N . PHE A 1 276 ? -47.460 14.717 27.120 1.00 51.21 269 PHE A N 1
ATOM 1910 C CA . PHE A 1 276 ? -48.063 13.773 26.154 1.00 54.41 269 PHE A CA 1
ATOM 1911 C C . PHE A 1 276 ? -48.966 12.760 26.893 1.00 50.60 269 PHE A C 1
ATOM 1912 O O . PHE A 1 276 ? -50.177 12.656 26.639 1.00 47.80 269 PHE A O 1
ATOM 1920 N N . TYR A 1 277 ? -48.406 12.044 27.848 1.00 47.25 270 TYR A N 1
ATOM 1921 C CA . TYR A 1 277 ? -49.186 11.016 28.541 1.00 43.65 270 TYR A CA 1
ATOM 1922 C C . TYR A 1 277 ? -50.459 11.609 29.164 1.00 39.45 270 TYR A C 1
ATOM 1923 O O . TYR A 1 277 ? -51.509 10.986 29.106 1.00 37.97 270 TYR A O 1
ATOM 1932 N N . ALA A 1 278 ? -50.395 12.825 29.705 1.00 42.87 271 ALA A N 1
ATOM 1933 C CA . ALA A 1 278 ? -51.578 13.414 30.366 1.00 39.63 271 ALA A CA 1
ATOM 1934 C C . ALA A 1 278 ? -52.612 13.847 29.320 1.00 38.96 271 ALA A C 1
ATOM 1935 O O . ALA A 1 278 ? -53.799 13.888 29.595 1.00 41.90 271 ALA A O 1
ATOM 1937 N N . GLY A 1 279 ? -52.184 14.120 28.099 1.00 42.63 272 GLY A N 1
ATOM 1938 C CA . GLY A 1 279 ? -53.177 14.393 27.067 1.00 44.93 272 GLY A CA 1
ATOM 1939 C C . GLY A 1 279 ? -53.964 13.140 26.700 1.00 47.34 272 GLY A C 1
ATOM 1940 O O . GLY A 1 279 ? -55.176 13.192 26.438 1.00 43.14 272 GLY A O 1
ATOM 1941 N N . LEU A 1 280 ? -53.263 12.006 26.641 1.00 46.86 273 LEU A N 1
ATOM 1942 C CA . LEU A 1 280 ? -53.924 10.748 26.304 1.00 47.30 273 LEU A CA 1
ATOM 1943 C C . LEU A 1 280 ? -54.961 10.465 27.394 1.00 40.91 273 LEU A C 1
ATOM 1944 O O . LEU A 1 280 ? -56.089 10.130 27.060 1.00 41.56 273 LEU A O 1
ATOM 1949 N N . LEU A 1 281 ? -54.579 10.698 28.664 1.00 39.02 274 LEU A N 1
ATOM 1950 C CA . LEU A 1 281 ? -55.413 10.389 29.864 1.00 43.93 274 LEU A CA 1
ATOM 1951 C C . LEU A 1 281 ? -56.810 11.027 29.765 1.00 46.92 274 LEU A C 1
ATOM 1952 O O . LEU A 1 281 ? -57.816 10.425 30.198 1.00 48.07 274 LEU A O 1
ATOM 1957 N N . GLY A 1 282 ? -56.865 12.254 29.228 1.00 47.92 275 GLY A N 1
ATOM 1958 C CA . GLY A 1 282 ? -58.108 13.001 29.102 1.00 43.63 275 GLY A CA 1
ATOM 1959 C C . GLY A 1 282 ? -58.967 12.520 27.944 1.00 44.52 275 GLY A C 1
ATOM 1960 O O . GLY A 1 282 ? -60.190 12.589 28.026 1.00 43.31 275 GLY A O 1
ATOM 1961 N N . ALA A 1 283 ? -58.332 12.056 26.855 1.00 42.85 276 ALA A N 1
ATOM 1962 C CA . ALA A 1 283 ? -59.050 11.703 25.621 1.00 38.12 276 ALA A CA 1
ATOM 1963 C C . ALA A 1 283 ? -59.365 10.196 25.553 1.00 37.35 276 ALA A C 1
ATOM 1964 O O . ALA A 1 283 ? -60.147 9.766 24.694 1.00 34.51 276 ALA A O 1
ATOM 1966 N N . TYR A 1 284 ? -58.764 9.378 26.417 1.00 37.64 277 TYR A N 1
ATOM 1967 C CA . TYR A 1 284 ? -58.956 7.922 26.252 1.00 37.66 277 TYR A CA 1
ATOM 1968 C C . TYR A 1 284 ? -59.174 7.240 27.608 1.00 36.19 277 TYR A C 1
ATOM 1969 O O . TYR A 1 284 ? -58.686 7.699 28.649 1.00 37.46 277 TYR A O 1
ATOM 1978 N N . PRO A 1 285 ? -59.922 6.129 27.596 1.00 34.73 278 PRO A N 1
ATOM 1979 C CA . PRO A 1 285 ? -60.133 5.307 28.799 1.00 35.31 278 PRO A CA 1
ATOM 1980 C C . PRO A 1 285 ? -58.901 4.465 29.208 1.00 37.80 278 PRO A C 1
ATOM 1981 O O . PRO A 1 285 ? -58.891 3.235 29.059 1.00 36.41 278 PRO A O 1
ATOM 1985 N N . LEU A 1 286 ? -57.866 5.107 29.738 1.00 35.08 279 LEU A N 1
ATOM 1986 C CA . LEU A 1 286 ? -56.618 4.401 30.040 1.00 34.31 279 LEU A CA 1
ATOM 1987 C C . LEU A 1 286 ? -56.567 4.004 31.520 1.00 35.37 279 LEU A C 1
ATOM 1988 O O . LEU A 1 286 ? -56.901 4.799 32.396 1.00 31.14 279 LEU A O 1
ATOM 1993 N N . VAL A 1 287 ? -56.113 2.780 31.807 1.00 30.81 280 VAL A N 1
ATOM 1994 C CA . VAL A 1 287 ? -55.988 2.352 33.219 1.00 29.28 280 VAL A CA 1
ATOM 1995 C C . VAL A 1 287 ? -54.507 2.190 33.579 1.00 28.26 280 VAL A C 1
ATOM 1996 O O . VAL A 1 287 ? -54.158 2.137 34.737 1.00 28.59 280 VAL A O 1
ATOM 2000 N N . SER A 1 288 ? -53.627 2.112 32.586 1.00 29.71 281 SER A N 1
ATOM 2001 C CA . SER A 1 288 ? -52.237 1.792 32.886 1.00 29.79 281 SER A CA 1
ATOM 2002 C C . SER A 1 288 ? -51.325 2.221 31.730 1.00 30.66 281 SER A C 1
ATOM 2003 O O . SER A 1 288 ? -51.652 2.024 30.537 1.00 32.22 281 SER A O 1
ATOM 2006 N N . ILE A 1 289 ? -50.203 2.842 32.111 1.00 33.71 282 ILE A N 1
ATOM 2007 C CA . ILE A 1 289 ? -49.111 3.184 31.197 1.00 33.45 282 ILE A CA 1
ATOM 2008 C C . ILE A 1 289 ? -47.830 2.603 31.791 1.00 33.64 282 ILE A C 1
ATOM 2009 O O . ILE A 1 289 ? -47.528 2.816 32.964 1.00 39.17 282 ILE A O 1
ATOM 2014 N N . GLU A 1 290 ? -47.117 1.832 30.975 1.00 35.01 283 GLU A N 1
ATOM 2015 C CA . GLU A 1 290 ? -45.928 1.100 31.399 1.00 35.34 283 GLU A CA 1
ATOM 2016 C C . GLU A 1 290 ? -44.701 1.759 30.760 1.00 34.31 283 GLU A C 1
ATOM 2017 O O . GLU A 1 290 ? -44.810 2.214 29.614 1.00 35.44 283 GLU A O 1
ATOM 2023 N N . ASP A 1 291 ? -43.568 1.769 31.504 1.00 36.49 284 ASP A N 1
ATOM 2024 C CA . ASP A 1 291 ? -42.259 2.339 31.105 1.00 35.39 284 ASP A CA 1
ATOM 2025 C C . ASP A 1 291 ? -42.459 3.598 30.249 1.00 39.30 284 ASP A C 1
ATOM 2026 O O . ASP A 1 291 ? -41.915 3.698 29.153 1.00 35.74 284 ASP A O 1
ATOM 2031 N N . PRO A 1 292 ? -43.217 4.584 30.764 1.00 39.52 285 PRO A N 1
ATOM 2032 C CA . PRO A 1 292 ? -43.395 5.813 29.983 1.00 41.44 285 PRO A CA 1
ATOM 2033 C C . PRO A 1 292 ? -42.077 6.599 29.808 1.00 45.60 285 PRO A C 1
ATOM 2034 O O . PRO A 1 292 ? -41.994 7.480 28.952 1.00 48.75 285 PRO A O 1
ATOM 2038 N N . LEU A 1 293 ? -41.067 6.277 30.621 1.00 45.65 286 LEU A N 1
ATOM 2039 C CA . LEU A 1 293 ? -39.742 6.912 30.569 1.00 48.06 286 LEU A CA 1
ATOM 2040 C C . LEU A 1 293 ? -38.636 5.844 30.679 1.00 46.25 286 LEU A C 1
ATOM 2041 O O . LEU A 1 293 ? -38.915 4.633 30.838 1.00 43.52 286 LEU A O 1
ATOM 2046 N N . SER A 1 294 ? -37.379 6.296 30.595 1.00 46.18 287 SER A N 1
ATOM 2047 C CA . SER A 1 294 ? -36.233 5.418 30.377 1.00 41.72 287 SER A CA 1
ATOM 2048 C C . SER A 1 294 ? -35.796 4.753 31.682 1.00 41.45 287 SER A C 1
ATOM 2049 O O . SER A 1 294 ? -36.020 5.277 32.785 1.00 46.08 287 SER A O 1
ATOM 2052 N N . GLU A 1 295 ? -35.112 3.625 31.518 1.00 42.54 288 GLU A N 1
ATOM 2053 C CA . GLU A 1 295 ? -34.718 2.697 32.614 1.00 39.07 288 GLU A CA 1
ATOM 2054 C C . GLU A 1 295 ? -33.970 3.426 33.739 1.00 38.70 288 GLU A C 1
ATOM 2055 O O . GLU A 1 295 ? -33.965 2.953 34.909 1.00 33.87 288 GLU A O 1
ATOM 2061 N N . ASP A 1 296 ? -33.335 4.549 33.401 1.00 42.88 289 ASP A N 1
ATOM 2062 C CA . ASP A 1 296 ? -32.488 5.235 34.379 1.00 50.93 289 ASP A CA 1
ATOM 2063 C C . ASP A 1 296 ? -32.890 6.715 34.535 1.00 51.91 289 ASP A C 1
ATOM 2064 O O . ASP A 1 296 ? -32.222 7.471 35.232 1.00 59.54 289 ASP A O 1
ATOM 2069 N N . ASP A 1 297 ? -34.002 7.133 33.961 1.00 44.02 290 ASP A N 1
ATOM 2070 C CA . ASP A 1 297 ? -34.351 8.528 34.040 1.00 40.12 290 ASP A CA 1
ATOM 2071 C C . ASP A 1 297 ? -35.049 8.827 35.370 1.00 40.57 290 ASP A C 1
ATOM 2072 O O . ASP A 1 297 ? -36.155 9.335 35.353 1.00 44.93 290 ASP A O 1
ATOM 2077 N N . TRP A 1 298 ? -34.399 8.565 36.505 1.00 44.65 291 TRP A N 1
ATOM 2078 C CA . TRP A 1 298 ? -35.026 8.586 37.865 1.00 48.67 291 TRP A CA 1
ATOM 2079 C C . TRP A 1 298 ? -35.840 9.859 38.178 1.00 51.25 291 TRP A C 1
ATOM 2080 O O . TRP A 1 298 ? -36.844 9.776 38.902 1.00 50.35 291 TRP A O 1
ATOM 2091 N N . ASP A 1 299 ? -35.443 11.018 37.654 1.00 57.75 292 ASP A N 1
ATOM 2092 C CA . ASP A 1 299 ? -36.108 12.282 37.999 1.00 56.16 292 ASP A CA 1
ATOM 2093 C C . ASP A 1 299 ? -37.366 12.480 37.143 1.00 58.25 292 ASP A C 1
ATOM 2094 O O . ASP A 1 299 ? -38.394 12.968 37.646 1.00 59.10 292 ASP A O 1
ATOM 2095 N N . GLY A 1 300 ? -37.285 12.129 35.855 1.00 57.21 293 GLY A N 1
ATOM 2096 C CA . GLY A 1 300 ? -38.466 12.174 34.976 1.00 53.21 293 GLY A CA 1
ATOM 2097 C C . GLY A 1 300 ? -39.627 11.378 35.554 1.00 53.48 293 GLY A C 1
ATOM 2098 O O . GLY A 1 300 ? -40.748 11.865 35.614 1.00 53.22 293 GLY A O 1
ATOM 2099 N N . TRP A 1 301 ? -39.335 10.150 35.991 1.00 57.91 294 TRP A N 1
ATOM 2100 C CA . TRP A 1 301 ? -40.313 9.254 36.595 1.00 54.41 294 TRP A CA 1
ATOM 2101 C C . TRP A 1 301 ? -40.930 9.910 37.829 1.00 54.59 294 TRP A C 1
ATOM 2102 O O . TRP A 1 301 ? -42.150 9.903 37.984 1.00 53.02 294 TRP A O 1
ATOM 2113 N N . ALA A 1 302 ? -40.080 10.431 38.715 1.00 56.12 295 ALA A N 1
ATOM 2114 C CA . ALA A 1 302 ? -40.560 11.071 39.967 1.00 51.54 295 ALA A CA 1
ATOM 2115 C C . ALA A 1 302 ? -41.516 12.228 39.633 1.00 48.44 295 ALA A C 1
ATOM 2116 O O . ALA A 1 302 ? -42.541 12.419 40.297 1.00 48.42 295 ALA A O 1
ATOM 2118 N N . ALA A 1 303 ? -41.201 12.964 38.574 1.00 47.28 296 ALA A N 1
ATOM 2119 C CA . ALA A 1 303 ? -42.006 14.093 38.174 1.00 44.29 296 ALA A CA 1
ATOM 2120 C C . ALA A 1 303 ? -43.274 13.593 37.470 1.00 46.15 296 ALA A C 1
ATOM 2121 O O . ALA A 1 303 ? -44.381 14.029 37.793 1.00 46.35 296 ALA A O 1
ATOM 2123 N N . LEU A 1 304 ? -43.117 12.665 36.522 1.00 49.10 297 LEU A N 1
ATOM 2124 C CA . LEU A 1 304 ? -44.283 12.121 35.802 1.00 47.88 297 LEU A CA 1
ATOM 2125 C C . LEU A 1 304 ? -45.255 11.468 36.798 1.00 43.51 297 LEU A C 1
ATOM 2126 O O . LEU A 1 304 ? -46.476 11.662 36.697 1.00 47.20 297 LEU A O 1
ATOM 2131 N N . THR A 1 305 ? -44.717 10.728 37.763 1.00 44.76 298 THR A N 1
ATOM 2132 C CA . THR A 1 305 ? -45.523 10.024 38.770 1.00 46.23 298 THR A CA 1
ATOM 2133 C C . THR A 1 305 ? -46.270 11.017 39.668 1.00 48.84 298 THR A C 1
ATOM 2134 O O . THR A 1 305 ? -47.399 10.726 40.067 1.00 51.11 298 THR A O 1
ATOM 2138 N N . ALA A 1 306 ? -45.651 12.155 40.007 1.00 53.33 299 ALA A N 1
ATOM 2139 C CA . ALA A 1 306 ? -46.338 13.218 40.785 1.00 46.91 299 ALA A CA 1
ATOM 2140 C C . ALA A 1 306 ? -47.472 13.809 39.933 1.00 46.17 299 ALA A C 1
ATOM 2141 O O . ALA A 1 306 ? -48.603 13.982 40.377 1.00 46.99 299 ALA A O 1
ATOM 2143 N N . SER A 1 307 ? -47.145 14.048 38.675 1.00 46.23 300 SER A N 1
ATOM 2144 C CA . SER A 1 307 ? -48.025 14.681 37.729 1.00 45.72 300 SER A CA 1
ATOM 2145 C C . SER A 1 307 ? -49.283 13.828 37.454 1.00 53.40 300 SER A C 1
ATOM 2146 O O . SER A 1 307 ? -50.382 14.392 37.385 1.00 54.43 300 SER A O 1
ATOM 2149 N N . ILE A 1 308 ? -49.176 12.495 37.283 1.00 50.09 301 ILE A N 1
ATOM 2150 C CA . ILE A 1 308 ? -50.324 11.738 36.711 1.00 43.92 301 ILE A CA 1
ATOM 2151 C C . ILE A 1 308 ? -50.571 10.417 37.465 1.00 44.63 301 ILE A C 1
ATOM 2152 O O . ILE A 1 308 ? -51.538 9.721 37.152 1.00 45.63 301 ILE A O 1
ATOM 2157 N N . GLY A 1 309 ? -49.738 10.072 38.449 1.00 44.64 302 GLY A N 1
ATOM 2158 C CA . GLY A 1 309 ? -49.812 8.783 39.164 1.00 39.04 302 GLY A CA 1
ATOM 2159 C C . GLY A 1 309 ? -51.075 8.605 39.990 1.00 43.12 302 GLY A C 1
ATOM 2160 O O . GLY A 1 309 ? -51.413 7.475 40.367 1.00 38.93 302 GLY A O 1
ATOM 2161 N N . ASP A 1 310 ? -51.764 9.710 40.290 1.00 43.40 303 ASP A N 1
ATOM 2162 C CA . ASP A 1 310 ? -53.027 9.699 41.045 1.00 44.04 303 ASP A CA 1
ATOM 2163 C C . ASP A 1 310 ? -54.160 9.228 40.135 1.00 38.87 303 ASP A C 1
ATOM 2164 O O . ASP A 1 310 ? -55.137 8.679 40.602 1.00 41.55 303 ASP A O 1
ATOM 2169 N N . ARG A 1 311 ? -53.977 9.433 38.836 1.00 37.70 304 ARG A N 1
ATOM 2170 C CA . ARG A 1 311 ? -55.027 9.296 37.828 1.00 36.78 304 ARG A CA 1
ATOM 2171 C C . ARG A 1 311 ? -54.902 7.998 37.009 1.00 33.96 304 ARG A C 1
ATOM 2172 O O . ARG A 1 311 ? -55.818 7.665 36.287 1.00 34.51 304 ARG A O 1
ATOM 2180 N N . VAL A 1 312 ? -53.783 7.299 37.057 1.00 33.61 305 VAL A N 1
ATOM 2181 C CA . VAL A 1 312 ? -53.570 6.130 36.164 1.00 34.49 305 VAL A CA 1
ATOM 2182 C C . VAL A 1 312 ? -52.457 5.262 36.757 1.00 36.14 305 VAL A C 1
ATOM 2183 O O . VAL A 1 312 ? -51.582 5.740 37.500 1.00 34.88 305 VAL A O 1
ATOM 2187 N N . GLN A 1 313 ? -52.508 3.974 36.444 1.00 32.85 306 GLN A N 1
ATOM 2188 C CA . GLN A 1 313 ? -51.450 3.094 36.890 1.00 32.42 306 GLN A CA 1
ATOM 2189 C C . GLN A 1 313 ? -50.194 3.424 36.079 1.00 29.58 306 GLN A C 1
ATOM 2190 O O . GLN A 1 313 ? -50.263 3.591 34.847 1.00 28.00 306 GLN A O 1
ATOM 2196 N N . ILE A 1 314 ? -49.071 3.520 36.789 1.00 32.85 307 ILE A N 1
ATOM 2197 C CA . ILE A 1 314 ? -47.774 3.734 36.147 1.00 32.23 307 ILE A CA 1
ATOM 2198 C C . ILE A 1 314 ? -46.876 2.538 36.479 1.00 29.94 307 ILE A C 1
ATOM 2199 O O . ILE A 1 314 ? -46.525 2.306 37.654 1.00 28.65 307 ILE A O 1
ATOM 2204 N N . VAL A 1 315 ? -46.550 1.777 35.423 1.00 29.78 308 VAL A N 1
ATOM 2205 C CA . VAL A 1 315 ? -45.870 0.485 35.593 1.00 28.78 308 VAL A CA 1
ATOM 2206 C C . VAL A 1 315 ? -44.379 0.648 35.270 1.00 27.97 308 VAL A C 1
ATOM 2207 O O . VAL A 1 315 ? -44.014 1.076 34.187 1.00 30.14 308 VAL A O 1
ATOM 2211 N N . GLY A 1 316 ? -43.525 0.278 36.203 1.00 31.48 309 GLY A N 1
ATOM 2212 C CA . GLY A 1 316 ? -42.095 0.170 35.897 1.00 35.34 309 GLY A CA 1
ATOM 2213 C C . GLY A 1 316 ? -41.740 -1.231 35.407 1.00 33.78 309 GLY A C 1
ATOM 2214 O O . GLY A 1 316 ? -41.973 -2.223 36.093 1.00 33.57 309 GLY A O 1
ATOM 2215 N N . ASP A 1 317 ? -41.165 -1.310 34.218 1.00 33.22 310 ASP A N 1
ATOM 2216 C CA . ASP A 1 317 ? -40.564 -2.567 33.743 1.00 33.72 310 ASP A CA 1
ATOM 2217 C C . ASP A 1 317 ? -39.017 -2.483 33.771 1.00 33.72 310 ASP A C 1
ATOM 2218 O O . ASP A 1 317 ? -38.350 -2.972 34.732 1.00 34.75 310 ASP A O 1
ATOM 2223 N N . ASP A 1 318 ? -38.446 -1.848 32.744 1.00 33.66 311 ASP A N 1
ATOM 2224 C CA . ASP A 1 318 ? -36.983 -1.752 32.535 1.00 38.15 311 ASP A CA 1
ATOM 2225 C C . ASP A 1 318 ? -36.310 -0.962 33.673 1.00 45.09 311 ASP A C 1
ATOM 2226 O O . ASP A 1 318 ? -35.106 -1.174 33.967 1.00 40.28 311 ASP A O 1
ATOM 2231 N N . ILE A 1 319 ? -37.083 -0.087 34.330 1.00 42.96 312 ILE A N 1
ATOM 2232 C CA . ILE A 1 319 ? -36.563 0.688 35.461 1.00 41.38 312 ILE A CA 1
ATOM 2233 C C . ILE A 1 319 ? -36.339 -0.223 36.685 1.00 40.74 312 ILE A C 1
ATOM 2234 O O . ILE A 1 319 ? -35.338 -0.015 37.390 1.00 38.95 312 ILE A O 1
ATOM 2239 N N . PHE A 1 320 ? -37.177 -1.254 36.914 1.00 37.74 313 PHE A N 1
ATOM 2240 C CA . PHE A 1 320 ? -37.070 -2.077 38.152 1.00 39.50 313 PHE A CA 1
ATOM 2241 C C . PHE A 1 320 ? -36.485 -3.477 37.894 1.00 36.95 313 PHE A C 1
ATOM 2242 O O . PHE A 1 320 ? -35.911 -4.114 38.810 1.00 34.38 313 PHE A O 1
ATOM 2250 N N . VAL A 1 321 ? -36.679 -3.981 36.679 1.00 38.83 314 VAL A N 1
ATOM 2251 C CA . VAL A 1 321 ? -36.223 -5.323 36.247 1.00 32.91 314 VAL A CA 1
ATOM 2252 C C . VAL A 1 321 ? -36.423 -6.364 37.353 1.00 33.99 314 VAL A C 1
ATOM 2253 O O . VAL A 1 321 ? -35.494 -7.135 37.694 1.00 32.46 314 VAL A O 1
ATOM 2257 N N . THR A 1 322 ? -37.650 -6.402 37.887 1.00 30.74 315 THR A N 1
ATOM 2258 C CA . THR A 1 322 ? -38.045 -7.410 38.884 1.00 32.92 315 THR A CA 1
ATOM 2259 C C . THR A 1 322 ? -36.936 -7.550 39.931 1.00 36.43 315 THR A C 1
ATOM 2260 O O . THR A 1 322 ? -36.689 -8.639 40.436 1.00 39.02 315 THR A O 1
ATOM 2264 N N . ASN A 1 323 ? -36.299 -6.439 40.292 1.00 39.43 316 ASN A N 1
ATOM 2265 C CA . ASN A 1 323 ? -35.116 -6.496 41.158 1.00 39.82 316 ASN A CA 1
ATOM 2266 C C . ASN A 1 323 ? -35.372 -5.711 42.451 1.00 39.07 316 ASN A C 1
ATOM 2267 O O . ASN A 1 323 ? -35.468 -4.481 42.375 1.00 37.97 316 ASN A O 1
ATOM 2272 N N . PRO A 1 324 ? -35.422 -6.399 43.629 1.00 41.63 317 PRO A N 1
ATOM 2273 C CA . PRO A 1 324 ? -35.740 -5.779 44.944 1.00 42.32 317 PRO A CA 1
ATOM 2274 C C . PRO A 1 324 ? -34.947 -4.490 45.197 1.00 45.82 317 PRO A C 1
ATOM 2275 O O . PRO A 1 324 ? -35.535 -3.498 45.613 1.00 48.09 317 PRO A O 1
ATOM 2279 N N . GLU A 1 325 ? -33.649 -4.500 44.888 1.00 49.33 318 GLU A N 1
ATOM 2280 C CA . GLU A 1 325 ? -32.773 -3.325 45.079 1.00 56.80 318 GLU A CA 1
ATOM 2281 C C . GLU A 1 325 ? -33.275 -2.145 44.247 1.00 53.40 318 GLU A C 1
ATOM 2282 O O . GLU A 1 325 ? -33.471 -1.056 44.769 1.00 54.47 318 GLU A O 1
ATOM 2288 N N . ARG A 1 326 ? -33.472 -2.361 42.954 1.00 52.76 319 ARG A N 1
ATOM 2289 C CA . ARG A 1 326 ? -33.865 -1.264 42.072 1.00 50.57 319 ARG A CA 1
ATOM 2290 C C . ARG A 1 326 ? -35.250 -0.739 42.473 1.00 51.63 319 ARG A C 1
ATOM 2291 O O . ARG A 1 326 ? -35.506 0.468 42.397 1.00 50.94 319 ARG A O 1
ATOM 2299 N N . LEU A 1 327 ? -36.136 -1.645 42.888 1.00 47.98 320 LEU A N 1
ATOM 2300 C CA . LEU A 1 327 ? -37.481 -1.237 43.299 1.00 46.48 320 LEU A CA 1
ATOM 2301 C C . LEU A 1 327 ? -37.403 -0.484 44.638 1.00 45.39 320 LEU A C 1
ATOM 2302 O O . LEU A 1 327 ? -37.951 0.604 44.728 1.00 39.37 320 LEU A O 1
ATOM 2307 N N . GLU A 1 328 ? -36.724 -1.049 45.647 1.00 42.90 321 GLU A N 1
ATOM 2308 C CA . GLU A 1 328 ? -36.586 -0.388 46.953 1.00 48.43 321 GLU A CA 1
ATOM 2309 C C . GLU A 1 328 ? -36.265 1.088 46.722 1.00 44.92 321 GLU A C 1
ATOM 2310 O O . GLU A 1 328 ? -36.855 1.959 47.351 1.00 49.64 321 GLU A O 1
ATOM 2313 N N . GLU A 1 329 ? -35.373 1.334 45.775 1.00 43.93 322 GLU A N 1
ATOM 2314 C CA . GLU A 1 329 ? -35.048 2.691 45.301 1.00 46.76 322 GLU A CA 1
ATOM 2315 C C . GLU A 1 329 ? -36.299 3.420 44.782 1.00 47.70 322 GLU A C 1
ATOM 2316 O O . GLU A 1 329 ? -36.570 4.536 45.222 1.00 46.19 322 GLU A O 1
ATOM 2319 N N . GLY A 1 330 ? -37.019 2.838 43.817 1.00 46.53 323 GLY A N 1
ATOM 2320 C CA . GLY A 1 330 ? -38.157 3.525 43.138 1.00 45.37 323 GLY A CA 1
ATOM 2321 C C . GLY A 1 330 ? -39.221 4.019 44.116 1.00 43.78 323 GLY A C 1
ATOM 2322 O O . GLY A 1 330 ? -39.800 5.105 43.935 1.00 42.31 323 GLY A O 1
ATOM 2323 N N . ILE A 1 331 ? -39.461 3.220 45.154 1.00 42.12 324 ILE A N 1
ATOM 2324 C CA . ILE A 1 331 ? -40.406 3.514 46.237 1.00 46.70 324 ILE A CA 1
ATOM 2325 C C . ILE A 1 331 ? -39.906 4.755 47.002 1.00 56.39 324 ILE A C 1
ATOM 2326 O O . ILE A 1 331 ? -40.630 5.773 47.089 1.00 52.44 324 ILE A O 1
ATOM 2331 N N . GLU A 1 332 ? -38.655 4.680 47.488 1.00 55.03 325 GLU A N 1
ATOM 2332 C CA . GLU A 1 332 ? -37.980 5.764 48.210 1.00 49.81 325 GLU A CA 1
ATOM 2333 C C . GLU A 1 332 ? -38.051 7.061 47.396 1.00 47.86 325 GLU A C 1
ATOM 2334 O O . GLU A 1 332 ? -38.279 8.121 47.956 1.00 52.07 325 GLU A O 1
ATOM 2336 N N . ARG A 1 333 ? -37.898 6.990 46.081 1.00 44.94 326 ARG A N 1
ATOM 2337 C CA . ARG A 1 333 ? -37.818 8.209 45.271 1.00 45.73 326 ARG A CA 1
ATOM 2338 C C . ARG A 1 333 ? -39.168 8.519 44.600 1.00 47.37 326 ARG A C 1
ATOM 2339 O O . ARG A 1 333 ? -39.218 9.322 43.655 1.00 47.26 326 ARG A O 1
ATOM 2341 N N . GLY A 1 334 ? -40.261 7.911 45.083 1.00 48.42 327 GLY A N 1
ATOM 2342 C CA . GLY A 1 334 ? -41.626 8.155 44.519 1.00 47.12 327 GLY A CA 1
ATOM 2343 C C . GLY A 1 334 ? -41.728 7.842 43.029 1.00 46.30 327 GLY A C 1
ATOM 2344 O O . GLY A 1 334 ? -42.331 8.599 42.259 1.00 42.29 327 GLY A O 1
ATOM 2345 N N . VAL A 1 335 ? -41.141 6.713 42.625 1.00 45.01 328 VAL A N 1
ATOM 2346 C CA . VAL A 1 335 ? -41.057 6.339 41.206 1.00 51.02 328 VAL A CA 1
ATOM 2347 C C . VAL A 1 335 ? -42.098 5.237 40.897 1.00 47.01 328 VAL A C 1
ATOM 2348 O O . VAL A 1 335 ? -42.100 4.169 41.548 1.00 40.40 328 VAL A O 1
ATOM 2352 N N . ALA A 1 336 ? -43.005 5.549 39.949 1.00 42.94 329 ALA A N 1
ATOM 2353 C CA . ALA A 1 336 ? -44.081 4.646 39.451 1.00 45.05 329 ALA A CA 1
ATOM 2354 C C . ALA A 1 336 ? -45.029 4.223 40.584 1.00 44.56 329 ALA A C 1
ATOM 2355 O O . ALA A 1 336 ? -44.819 4.590 41.741 1.00 38.61 329 ALA A O 1
ATOM 2357 N N . ASN A 1 337 ? -46.069 3.441 40.256 1.00 40.11 330 ASN A N 1
ATOM 2358 C CA . ASN A 1 337 ? -46.918 2.837 41.315 1.00 39.70 330 ASN A CA 1
ATOM 2359 C C . ASN A 1 337 ? -47.230 1.363 41.002 1.00 37.23 330 ASN A C 1
ATOM 2360 O O . ASN A 1 337 ? -48.075 0.755 41.664 1.00 36.00 330 ASN A O 1
ATOM 2365 N N . ALA A 1 338 ? -46.539 0.779 40.028 1.00 36.82 331 ALA A N 1
ATOM 2366 C CA . ALA A 1 338 ? -46.684 -0.667 39.788 1.00 34.60 331 ALA A CA 1
ATOM 2367 C C . ALA A 1 338 ? -45.366 -1.250 39.260 1.00 33.71 331 ALA A C 1
ATOM 2368 O O . ALA A 1 338 ? -44.594 -0.538 38.618 1.00 36.49 331 ALA A O 1
ATOM 2370 N N . LEU A 1 339 ? -45.154 -2.539 39.537 1.00 32.94 332 LEU A N 1
ATOM 2371 C CA . LEU A 1 339 ? -44.019 -3.317 39.092 1.00 33.81 332 LEU A CA 1
ATOM 2372 C C . LEU A 1 339 ? -44.501 -4.383 38.085 1.00 32.57 332 LEU A C 1
ATOM 2373 O O . LEU A 1 339 ? -45.422 -5.149 38.365 1.00 35.13 332 LEU A O 1
ATOM 2378 N N . LEU A 1 340 ? -43.903 -4.412 36.903 1.00 32.19 333 LEU A N 1
ATOM 2379 C CA . LEU A 1 340 ? -44.015 -5.582 36.020 1.00 30.34 333 LEU A CA 1
ATOM 2380 C C . LEU A 1 340 ? -43.124 -6.721 36.530 1.00 28.19 333 LEU A C 1
ATOM 2381 O O . LEU A 1 340 ? -41.971 -6.489 36.892 1.00 29.54 333 LEU A O 1
ATOM 2386 N N . VAL A 1 341 ? -43.648 -7.946 36.568 1.00 27.32 334 VAL A N 1
ATOM 2387 C CA . VAL A 1 341 ? -42.926 -9.062 37.203 1.00 25.34 334 VAL A CA 1
ATOM 2388 C C . VAL A 1 341 ? -42.510 -10.075 36.117 1.00 27.68 334 VAL A C 1
ATOM 2389 O O . VAL A 1 341 ? -43.352 -10.809 35.578 1.00 24.45 334 VAL A O 1
ATOM 2393 N N . LYS A 1 342 ? -41.213 -10.115 35.819 1.00 26.93 335 LYS A N 1
ATOM 2394 C CA . LYS A 1 342 ? -40.641 -11.127 34.886 1.00 27.68 335 LYS A CA 1
ATOM 2395 C C . LYS A 1 342 ? -39.643 -11.998 35.656 1.00 27.74 335 LYS A C 1
ATOM 2396 O O . LYS A 1 342 ? -38.543 -11.531 36.054 1.00 28.98 335 LYS A O 1
ATOM 2402 N N . VAL A 1 343 ? -40.008 -13.250 35.889 1.00 24.18 336 VAL A N 1
ATOM 2403 C CA . VAL A 1 343 ? -39.132 -14.155 36.595 1.00 25.53 336 VAL A CA 1
ATOM 2404 C C . VAL A 1 343 ? -37.722 -14.154 35.963 1.00 26.97 336 VAL A C 1
ATOM 2405 O O . VAL A 1 343 ? -36.719 -14.217 36.716 1.00 25.78 336 VAL A O 1
ATOM 2409 N N . ASN A 1 344 ? -37.611 -14.111 34.620 1.00 27.03 337 ASN A N 1
ATOM 2410 C CA . ASN A 1 344 ? -36.268 -14.234 33.944 1.00 29.61 337 ASN A CA 1
ATOM 2411 C C . ASN A 1 344 ? -35.458 -12.922 33.969 1.00 31.99 337 ASN A C 1
ATOM 2412 O O . ASN A 1 344 ? -34.285 -12.950 33.630 1.00 34.86 337 ASN A O 1
ATOM 2417 N N . GLN A 1 345 ? -36.046 -11.789 34.368 1.00 33.50 338 GLN A N 1
ATOM 2418 C CA . GLN A 1 345 ? -35.245 -10.565 34.632 1.00 31.08 338 GLN A CA 1
ATOM 2419 C C . GLN A 1 345 ? -34.454 -10.717 35.934 1.00 31.38 338 GLN A C 1
ATOM 2420 O O . GLN A 1 345 ? -33.452 -9.997 36.134 1.00 31.07 338 GLN A O 1
ATOM 2426 N N . ILE A 1 346 ? -34.888 -11.593 36.840 1.00 29.26 339 ILE A N 1
ATOM 2427 C CA . ILE A 1 346 ? -34.157 -11.709 38.139 1.00 30.03 339 ILE A CA 1
ATOM 2428 C C . ILE A 1 346 ? -33.536 -13.104 38.308 1.00 30.22 339 ILE A C 1
ATOM 2429 O O . ILE A 1 346 ? -32.441 -13.183 38.829 1.00 28.78 339 ILE A O 1
ATOM 2434 N N . GLY A 1 347 ? -34.210 -14.181 37.873 1.00 30.23 340 GLY A N 1
ATOM 2435 C CA . GLY A 1 347 ? -33.519 -15.450 37.603 1.00 25.30 340 GLY A CA 1
ATOM 2436 C C . GLY A 1 347 ? -33.817 -16.544 38.615 1.00 25.53 340 GLY A C 1
ATOM 2437 O O . GLY A 1 347 ? -33.433 -17.686 38.387 1.00 25.51 340 GLY A O 1
ATOM 2438 N N . THR A 1 348 ? -34.467 -16.227 39.739 1.00 25.64 341 THR A N 1
ATOM 2439 C CA . THR A 1 348 ? -35.016 -17.296 40.624 1.00 26.10 341 THR A CA 1
ATOM 2440 C C . THR A 1 348 ? -36.511 -17.044 40.924 1.00 28.21 341 THR A C 1
ATOM 2441 O O . THR A 1 348 ? -36.985 -15.904 40.894 1.00 28.18 341 THR A O 1
ATOM 2445 N N . LEU A 1 349 ? -37.267 -18.089 41.275 1.00 28.60 342 LEU A N 1
ATOM 2446 C CA . LEU A 1 349 ? -38.621 -17.862 41.815 1.00 26.33 342 LEU A CA 1
ATOM 2447 C C . LEU A 1 349 ? -38.559 -17.149 43.187 1.00 27.02 342 LEU A C 1
ATOM 2448 O O . LEU A 1 349 ? -39.283 -16.177 43.374 1.00 26.07 342 LEU A O 1
ATOM 2453 N N . THR A 1 350 ? -37.709 -17.585 44.118 1.00 25.27 343 THR A N 1
ATOM 2454 C CA . THR A 1 350 ? -37.604 -16.889 45.406 1.00 26.27 343 THR A CA 1
ATOM 2455 C C . THR A 1 350 ? -37.371 -15.380 45.247 1.00 25.37 343 THR A C 1
ATOM 2456 O O . THR A 1 350 ? -38.048 -14.592 45.894 1.00 29.99 343 THR A O 1
ATOM 2460 N N . GLU A 1 351 ? -36.399 -14.965 44.460 1.00 26.33 344 GLU A N 1
ATOM 2461 C CA . GLU A 1 351 ? -36.156 -13.527 44.294 1.00 28.82 344 GLU A CA 1
ATOM 2462 C C . GLU A 1 351 ? -37.359 -12.825 43.632 1.00 30.26 344 GLU A C 1
ATOM 2463 O O . GLU A 1 351 ? -37.634 -11.666 43.940 1.00 29.52 344 GLU A O 1
ATOM 2469 N N . THR A 1 352 ? -38.065 -13.498 42.718 1.00 29.20 345 THR A N 1
ATOM 2470 C CA . THR A 1 352 ? -39.306 -12.950 42.143 1.00 29.82 345 THR A CA 1
ATOM 2471 C C . THR A 1 352 ? -40.302 -12.676 43.286 1.00 29.17 345 THR A C 1
ATOM 2472 O O . THR A 1 352 ? -40.800 -11.574 43.403 1.00 29.22 345 THR A O 1
ATOM 2476 N N . LEU A 1 353 ? -40.567 -13.668 44.140 1.00 30.43 346 LEU A N 1
ATOM 2477 C CA . LEU A 1 353 ? -41.553 -13.520 45.206 1.00 32.71 346 LEU A CA 1
ATOM 2478 C C . LEU A 1 353 ? -41.120 -12.421 46.191 1.00 36.42 346 LEU A C 1
ATOM 2479 O O . LEU A 1 353 ? -41.955 -11.657 46.669 1.00 39.40 346 LEU A O 1
ATOM 2484 N N . ASP A 1 354 ? -39.814 -12.307 46.444 1.00 38.33 347 ASP A N 1
ATOM 2485 C CA . ASP A 1 354 ? -39.233 -11.213 47.251 1.00 39.70 347 ASP A CA 1
ATOM 2486 C C . ASP A 1 354 ? -39.535 -9.855 46.597 1.00 38.60 347 ASP A C 1
ATOM 2487 O O . ASP A 1 354 ? -40.040 -8.961 47.261 1.00 39.52 347 ASP A O 1
ATOM 2492 N N . ALA A 1 355 ? -39.277 -9.685 45.300 1.00 36.43 348 ALA A N 1
ATOM 2493 C CA . ALA A 1 355 ? -39.570 -8.390 44.646 1.00 34.95 348 ALA A CA 1
ATOM 2494 C C . ALA A 1 355 ? -41.072 -8.055 44.704 1.00 38.13 348 ALA A C 1
ATOM 2495 O O . ALA A 1 355 ? -41.456 -6.862 44.766 1.00 37.09 348 ALA A O 1
ATOM 2497 N N . VAL A 1 356 ? -41.922 -9.076 44.618 1.00 35.64 349 VAL A N 1
ATOM 2498 C CA . VAL A 1 356 ? -43.376 -8.889 44.659 1.00 38.13 349 VAL A CA 1
ATOM 2499 C C . VAL A 1 356 ? -43.766 -8.369 46.055 1.00 40.44 349 VAL A C 1
ATOM 2500 O O . VAL A 1 356 ? -44.516 -7.385 46.157 1.00 38.68 349 VAL A O 1
ATOM 2504 N N . THR A 1 357 ? -43.241 -9.029 47.098 1.00 37.03 350 THR A N 1
ATOM 2505 C CA . THR A 1 357 ? -43.471 -8.700 48.518 1.00 38.30 350 THR A CA 1
ATOM 2506 C C . THR A 1 357 ? -43.050 -7.267 48.828 1.00 38.55 350 THR A C 1
ATOM 2507 O O . THR A 1 357 ? -43.788 -6.549 49.480 1.00 47.49 350 THR A O 1
ATOM 2511 N N . LEU A 1 358 ? -41.862 -6.878 48.380 1.00 40.74 351 LEU A N 1
ATOM 2512 C CA . LEU A 1 358 ? -41.428 -5.507 48.459 1.00 44.03 351 LEU A CA 1
ATOM 2513 C C . LEU A 1 358 ? -42.499 -4.569 47.877 1.00 48.66 351 LEU A C 1
ATOM 2514 O O . LEU A 1 358 ? -42.955 -3.666 48.583 1.00 54.91 351 LEU A O 1
ATOM 2519 N N . ALA A 1 359 ? -42.899 -4.768 46.619 1.00 45.40 352 ALA A N 1
ATOM 2520 C CA . ALA A 1 359 ? -43.993 -3.986 45.986 1.00 45.99 352 ALA A CA 1
ATOM 2521 C C . ALA A 1 359 ? -45.305 -4.070 46.792 1.00 45.51 352 ALA A C 1
ATOM 2522 O O . ALA A 1 359 ? -45.908 -3.033 47.096 1.00 47.51 352 ALA A O 1
ATOM 2524 N N . HIS A 1 360 ? -45.750 -5.291 47.111 1.00 50.83 353 HIS A N 1
ATOM 2525 C CA . HIS A 1 360 ? -47.088 -5.571 47.698 1.00 50.00 353 HIS A CA 1
ATOM 2526 C C . HIS A 1 360 ? -47.250 -4.946 49.085 1.00 51.07 353 HIS A C 1
ATOM 2527 O O . HIS A 1 360 ? -48.279 -4.332 49.351 1.00 65.23 353 HIS A O 1
ATOM 2534 N N . HIS A 1 361 ? -46.267 -5.106 49.964 1.00 58.22 354 HIS A N 1
ATOM 2535 C CA . HIS A 1 361 ? -46.280 -4.387 51.257 1.00 58.36 354 HIS A CA 1
ATOM 2536 C C . HIS A 1 361 ? -46.233 -2.859 51.034 1.00 56.17 354 HIS A C 1
ATOM 2537 O O . HIS A 1 361 ? -46.775 -2.117 51.845 1.00 62.14 354 HIS A O 1
ATOM 2544 N N . GLY A 1 362 ? -45.622 -2.382 49.945 1.00 46.15 355 GLY A N 1
ATOM 2545 C CA . GLY A 1 362 ? -45.279 -0.940 49.787 1.00 42.08 355 GLY A CA 1
ATOM 2546 C C . GLY A 1 362 ? -46.298 -0.181 48.939 1.00 41.68 355 GLY A C 1
ATOM 2547 O O . GLY A 1 362 ? -46.008 0.879 48.346 1.00 39.49 355 GLY A O 1
ATOM 2548 N N . GLY A 1 363 ? -47.506 -0.719 48.838 1.00 38.02 356 GLY A N 1
ATOM 2549 C CA . GLY A 1 363 ? -48.506 -0.003 48.067 1.00 42.65 356 GLY A CA 1
ATOM 2550 C C . GLY A 1 363 ? -48.490 -0.317 46.576 1.00 36.74 356 GLY A C 1
ATOM 2551 O O . GLY A 1 363 ? -49.510 -0.162 45.966 1.00 41.82 356 GLY A O 1
ATOM 2552 N N . TYR A 1 364 ? -47.377 -0.764 45.988 1.00 38.03 357 TYR A N 1
ATOM 2553 C CA . TYR A 1 364 ? -47.274 -0.925 44.492 1.00 38.20 357 TYR A CA 1
ATOM 2554 C C . TYR A 1 364 ? -48.066 -2.153 44.001 1.00 35.58 357 TYR A C 1
ATOM 2555 O O . TYR A 1 364 ? -48.013 -3.217 44.593 1.00 34.71 357 TYR A O 1
ATOM 2564 N N . ARG A 1 365 ? -48.785 -2.001 42.897 1.00 32.98 358 ARG A N 1
ATOM 2565 C CA . ARG A 1 365 ? -49.464 -3.132 42.261 1.00 31.87 358 ARG A CA 1
ATOM 2566 C C . ARG A 1 365 ? -48.471 -3.906 41.373 1.00 33.88 358 ARG A C 1
ATOM 2567 O O . ARG A 1 365 ? -47.409 -3.395 41.021 1.00 33.23 358 ARG A O 1
ATOM 2575 N N . THR A 1 366 ? -48.784 -5.153 41.041 1.00 32.91 359 THR A N 1
ATOM 2576 C CA . THR A 1 366 ? -47.880 -5.952 40.214 1.00 31.49 359 THR A CA 1
ATOM 2577 C C . THR A 1 366 ? -48.629 -6.529 39.014 1.00 31.10 359 THR A C 1
ATOM 2578 O O . THR A 1 366 ? -49.825 -6.778 39.083 1.00 30.06 359 THR A O 1
ATOM 2582 N N . MET A 1 367 ? -47.907 -6.736 37.918 1.00 30.35 360 MET A N 1
ATOM 2583 C CA . MET A 1 367 ? -48.492 -7.339 36.730 1.00 28.75 360 MET A CA 1
ATOM 2584 C C . MET A 1 367 ? -47.516 -8.422 36.246 1.00 27.73 360 MET A C 1
ATOM 2585 O O . MET A 1 367 ? -46.419 -8.100 35.809 1.00 27.22 360 MET A O 1
ATOM 2590 N N . ILE A 1 368 ? -47.891 -9.698 36.386 1.00 27.64 361 ILE A N 1
ATOM 2591 C CA . ILE A 1 368 ? -47.068 -10.787 35.879 1.00 26.55 361 ILE A CA 1
ATOM 2592 C C . ILE A 1 368 ? -46.944 -10.635 34.358 1.00 24.75 361 ILE A C 1
ATOM 2593 O O . ILE A 1 368 ? -47.957 -10.424 33.660 1.00 28.10 361 ILE A O 1
ATOM 2598 N N . SER A 1 369 ? -45.719 -10.765 33.849 1.00 22.89 362 SER A N 1
ATOM 2599 C CA . SER A 1 369 ? -45.481 -10.566 32.402 1.00 22.54 362 SER A CA 1
ATOM 2600 C C . SER A 1 369 ? -44.790 -11.769 31.723 1.00 22.57 362 SER A C 1
ATOM 2601 O O . SER A 1 369 ? -43.910 -12.408 32.321 1.00 23.74 362 SER A O 1
ATOM 2604 N N . HIS A 1 370 ? -45.188 -12.032 30.469 1.00 24.18 363 HIS A N 1
ATOM 2605 C CA . HIS A 1 370 ? -44.427 -12.850 29.494 1.00 23.38 363 HIS A CA 1
ATOM 2606 C C . HIS A 1 370 ? -43.159 -12.117 29.038 1.00 26.13 363 HIS A C 1
ATOM 2607 O O . HIS A 1 370 ? -42.855 -10.997 29.489 1.00 27.56 363 HIS A O 1
ATOM 2614 N N . ARG A 1 371 ? -42.399 -12.745 28.138 1.00 24.07 364 ARG A N 1
ATOM 2615 C CA . ARG A 1 371 ? -41.316 -12.068 27.403 1.00 21.59 364 ARG A CA 1
ATOM 2616 C C . ARG A 1 371 ? -41.695 -12.139 25.933 1.00 21.66 364 ARG A C 1
ATOM 2617 O O . ARG A 1 371 ? -42.619 -12.874 25.569 1.00 24.00 364 ARG A O 1
ATOM 2625 N N . SER A 1 372 ? -41.037 -11.384 25.079 1.00 24.65 365 SER A N 1
ATOM 2626 C CA . SER A 1 372 ? -41.529 -11.376 23.707 1.00 23.21 365 SER A CA 1
ATOM 2627 C C . SER A 1 372 ? -41.166 -12.711 23.035 1.00 24.27 365 SER A C 1
ATOM 2628 O O . SER A 1 372 ? -41.797 -13.120 22.055 1.00 26.60 365 SER A O 1
ATOM 2631 N N . GLY A 1 373 ? -40.160 -13.396 23.577 1.00 24.86 366 GLY A N 1
ATOM 2632 C CA . GLY A 1 373 ? -39.882 -14.794 23.210 1.00 24.47 366 GLY A CA 1
ATOM 2633 C C . GLY A 1 373 ? -40.430 -15.740 24.272 1.00 25.07 366 GLY A C 1
ATOM 2634 O O . GLY A 1 373 ? -39.890 -15.837 25.390 1.00 23.14 366 GLY A O 1
ATOM 2635 N N . GLU A 1 374 ? -41.545 -16.394 23.941 1.00 23.53 367 GLU A N 1
ATOM 2636 C CA . GLU A 1 374 ? -42.236 -17.236 24.897 1.00 21.09 367 GLU A CA 1
ATOM 2637 C C . GLU A 1 374 ? -42.137 -18.701 24.460 1.00 22.11 367 GLU A C 1
ATOM 2638 O O . GLU A 1 374 ? -41.710 -19.008 23.350 1.00 20.59 367 GLU A O 1
ATOM 2644 N N . THR A 1 375 ? -42.550 -19.609 25.339 1.00 24.21 368 THR A N 1
ATOM 2645 C CA . THR A 1 375 ? -42.661 -21.006 24.958 1.00 22.30 368 THR A CA 1
ATOM 2646 C C . THR A 1 375 ? -44.080 -21.464 25.272 1.00 22.37 368 THR A C 1
ATOM 2647 O O . THR A 1 375 ? -44.917 -20.659 25.714 1.00 21.73 368 THR A O 1
ATOM 2651 N N . GLU A 1 376 ? -44.319 -22.753 25.062 1.00 20.18 369 GLU A N 1
ATOM 2652 C CA . GLU A 1 376 ? -45.578 -23.378 25.396 1.00 20.13 369 GLU A CA 1
ATOM 2653 C C . GLU A 1 376 ? -45.682 -23.574 26.930 1.00 20.62 369 GLU A C 1
ATOM 2654 O O . GLU A 1 376 ? -46.659 -24.092 27.447 1.00 19.70 369 GLU A O 1
ATOM 2660 N N . ASP A 1 377 ? -44.672 -23.189 27.681 1.00 22.20 370 ASP A N 1
ATOM 2661 C CA . ASP A 1 377 ? -44.774 -23.158 29.155 1.00 22.64 370 ASP A CA 1
ATOM 2662 C C . ASP A 1 377 ? -45.928 -22.220 29.577 1.00 23.83 370 ASP A C 1
ATOM 2663 O O . ASP A 1 377 ? -46.172 -21.153 28.947 1.00 22.21 370 ASP A O 1
ATOM 2668 N N . THR A 1 378 ? -46.678 -22.618 30.598 1.00 20.60 371 THR A N 1
ATOM 2669 C CA . THR A 1 378 ? -47.804 -21.802 31.055 1.00 20.46 371 THR A CA 1
ATOM 2670 C C . THR A 1 378 ? -47.629 -21.356 32.518 1.00 22.01 371 THR A C 1
ATOM 2671 O O . THR A 1 378 ? -48.587 -20.863 33.132 1.00 21.62 371 THR A O 1
ATOM 2675 N N . MET A 1 379 ? -46.435 -21.451 33.081 1.00 21.78 372 MET A N 1
ATOM 2676 C CA A MET A 1 379 ? -46.263 -21.265 34.536 0.50 24.37 372 MET A CA 1
ATOM 2677 C CA B MET A 1 379 ? -46.303 -21.284 34.540 0.50 22.43 372 MET A CA 1
ATOM 2678 C C . MET A 1 379 ? -46.714 -19.871 35.000 1.00 23.01 372 MET A C 1
ATOM 2679 O O . MET A 1 379 ? -47.129 -19.719 36.140 1.00 22.16 372 MET A O 1
ATOM 2688 N N . ILE A 1 380 ? -46.627 -18.841 34.142 1.00 21.70 373 ILE A N 1
ATOM 2689 C CA . ILE A 1 380 ? -46.955 -17.446 34.604 1.00 22.15 373 ILE A CA 1
ATOM 2690 C C . ILE A 1 380 ? -48.466 -17.322 34.856 1.00 22.26 373 ILE A C 1
ATOM 2691 O O . ILE A 1 380 ? -48.904 -16.494 35.672 1.00 27.11 373 ILE A O 1
ATOM 2696 N N . ALA A 1 381 ? -49.268 -18.148 34.190 1.00 21.13 374 ALA A N 1
ATOM 2697 C CA . ALA A 1 381 ? -50.679 -18.143 34.467 1.00 21.21 374 ALA A CA 1
ATOM 2698 C C . ALA A 1 381 ? -50.869 -18.548 35.935 1.00 21.35 374 ALA A C 1
ATOM 2699 O O . ALA A 1 381 ? -51.559 -17.866 36.725 1.00 23.46 374 ALA A O 1
ATOM 2701 N N . ASP A 1 382 ? -50.241 -19.643 36.325 1.00 21.41 375 ASP A N 1
ATOM 2702 C CA . ASP A 1 382 ? -50.385 -20.048 37.722 1.00 23.02 375 ASP A CA 1
ATOM 2703 C C . ASP A 1 382 ? -49.691 -19.057 38.664 1.00 22.53 375 ASP A C 1
ATOM 2704 O O . ASP A 1 382 ? -50.098 -18.905 39.823 1.00 22.92 375 ASP A O 1
ATOM 2709 N N . LEU A 1 383 ? -48.626 -18.427 38.217 1.00 24.97 376 LEU A N 1
ATOM 2710 C CA . LEU A 1 383 ? -47.942 -17.519 39.111 1.00 29.43 376 LEU A CA 1
ATOM 2711 C C . LEU A 1 383 ? -48.813 -16.272 39.352 1.00 29.72 376 LEU A C 1
ATOM 2712 O O . LEU A 1 383 ? -48.846 -15.753 40.471 1.00 30.10 376 LEU A O 1
ATOM 2717 N N . ALA A 1 384 ? -49.521 -15.792 38.324 1.00 26.67 377 ALA A N 1
ATOM 2718 C CA . ALA A 1 384 ? -50.423 -14.645 38.507 1.00 26.21 377 ALA A CA 1
ATOM 2719 C C . ALA A 1 384 ? -51.427 -14.934 39.632 1.00 26.12 377 ALA A C 1
ATOM 2720 O O . ALA A 1 384 ? -51.654 -14.084 40.506 1.00 23.75 377 ALA A O 1
ATOM 2722 N N . VAL A 1 385 ? -52.027 -16.122 39.593 1.00 25.63 378 VAL A N 1
ATOM 2723 C CA . VAL A 1 385 ? -53.057 -16.470 40.531 1.00 24.01 378 VAL A CA 1
ATOM 2724 C C . VAL A 1 385 ? -52.426 -16.700 41.921 1.00 26.53 378 VAL A C 1
ATOM 2725 O O . VAL A 1 385 ? -52.971 -16.262 42.921 1.00 25.27 378 VAL A O 1
ATOM 2729 N N . ALA A 1 386 ? -51.244 -17.312 41.983 1.00 25.89 379 ALA A N 1
ATOM 2730 C CA . ALA A 1 386 ? -50.609 -17.643 43.248 1.00 26.71 379 ALA A CA 1
ATOM 2731 C C . ALA A 1 386 ? -50.370 -16.360 44.049 1.00 28.00 379 ALA A C 1
ATOM 2732 O O . ALA A 1 386 ? -50.484 -16.370 45.255 1.00 25.44 379 ALA A O 1
ATOM 2734 N N . ILE A 1 387 ? -50.004 -15.281 43.374 1.00 27.57 380 ILE A N 1
ATOM 2735 C CA . ILE A 1 387 ? -49.553 -14.111 44.092 1.00 30.47 380 ILE A CA 1
ATOM 2736 C C . ILE A 1 387 ? -50.688 -13.088 44.188 1.00 28.01 380 ILE A C 1
ATOM 2737 O O . ILE A 1 387 ? -50.512 -12.045 44.806 1.00 27.39 380 ILE A O 1
ATOM 2742 N N . GLY A 1 388 ? -51.817 -13.387 43.561 1.00 25.18 381 GLY A N 1
ATOM 2743 C CA . GLY A 1 388 ? -53.007 -12.566 43.674 1.00 32.30 381 GLY A CA 1
ATOM 2744 C C . GLY A 1 388 ? -52.851 -11.217 42.989 1.00 34.76 381 GLY A C 1
ATOM 2745 O O . GLY A 1 388 ? -53.418 -10.216 43.431 1.00 35.35 381 GLY A O 1
ATOM 2746 N N . SER A 1 389 ? -52.122 -11.195 41.885 1.00 34.35 382 SER A N 1
ATOM 2747 C CA . SER A 1 389 ? -51.756 -9.927 41.242 1.00 33.93 382 SER A CA 1
ATOM 2748 C C . SER A 1 389 ? -52.978 -9.186 40.679 1.00 31.10 382 SER A C 1
ATOM 2749 O O . SER A 1 389 ? -53.037 -7.958 40.730 1.00 29.77 382 SER A O 1
ATOM 2752 N N . GLY A 1 390 ? -53.952 -9.915 40.156 1.00 27.29 383 GLY A N 1
ATOM 2753 C CA . GLY A 1 390 ? -55.075 -9.271 39.532 1.00 26.62 383 GLY A CA 1
ATOM 2754 C C . GLY A 1 390 ? -54.760 -8.722 38.141 1.00 27.19 383 GLY A C 1
ATOM 2755 O O . GLY A 1 390 ? -55.653 -8.122 37.503 1.00 26.31 383 GLY A O 1
ATOM 2756 N N . GLN A 1 391 ? -53.511 -8.847 37.671 1.00 25.00 384 GLN A N 1
ATOM 2757 C CA . GLN A 1 391 ? -53.154 -8.374 36.312 1.00 23.65 384 GLN A CA 1
ATOM 2758 C C . GLN A 1 391 ? -52.119 -9.316 35.681 1.00 21.68 384 GLN A C 1
ATOM 2759 O O . GLN A 1 391 ? -51.120 -9.739 36.312 1.00 22.38 384 GLN A O 1
ATOM 2765 N N . ILE A 1 392 ? -52.324 -9.634 34.421 1.00 24.42 385 ILE A N 1
ATOM 2766 C CA . ILE A 1 392 ? -51.337 -10.436 33.683 1.00 23.27 385 ILE A CA 1
ATOM 2767 C C . ILE A 1 392 ? -51.195 -9.823 32.292 1.00 23.87 385 ILE A C 1
ATOM 2768 O O . ILE A 1 392 ? -52.169 -9.321 31.714 1.00 24.82 385 ILE A O 1
ATOM 2773 N N . LYS A 1 393 ? -49.959 -9.854 31.793 1.00 24.92 386 LYS A N 1
ATOM 2774 C CA . LYS A 1 393 ? -49.669 -9.359 30.472 1.00 23.22 386 LYS A CA 1
ATOM 2775 C C . LYS A 1 393 ? -49.014 -10.506 29.684 1.00 23.71 386 LYS A C 1
ATOM 2776 O O . LYS A 1 393 ? -47.857 -10.835 29.935 1.00 24.65 386 LYS A O 1
ATOM 2782 N N . THR A 1 394 ? -49.740 -11.115 28.746 1.00 23.73 387 THR A N 1
ATOM 2783 C CA . THR A 1 394 ? -49.216 -12.343 28.174 1.00 22.08 387 THR A CA 1
ATOM 2784 C C . THR A 1 394 ? -49.620 -12.478 26.707 1.00 21.60 387 THR A C 1
ATOM 2785 O O . THR A 1 394 ? -49.644 -13.609 26.173 1.00 21.58 387 THR A O 1
ATOM 2789 N N . GLY A 1 395 ? -49.954 -11.344 26.065 1.00 21.00 388 GLY A N 1
ATOM 2790 C CA . GLY A 1 395 ? -50.053 -11.305 24.643 1.00 19.30 388 GLY A CA 1
ATOM 2791 C C . GLY A 1 395 ? -51.463 -11.040 24.124 1.00 22.14 388 GLY A C 1
ATOM 2792 O O . GLY A 1 395 ? -52.452 -11.023 24.882 1.00 23.01 388 GLY A O 1
ATOM 2793 N N . ALA A 1 396 ? -51.545 -10.836 22.813 1.00 20.45 389 ALA A N 1
ATOM 2794 C CA . ALA A 1 396 ? -52.821 -10.914 22.086 1.00 22.46 389 ALA A CA 1
ATOM 2795 C C . ALA A 1 396 ? -53.377 -12.332 22.279 1.00 21.49 389 ALA A C 1
ATOM 2796 O O . ALA A 1 396 ? -52.615 -13.217 22.661 1.00 20.50 389 ALA A O 1
ATOM 2798 N N . PRO A 1 397 ? -54.686 -12.523 22.072 1.00 21.03 390 PRO A N 1
ATOM 2799 C CA . PRO A 1 397 ? -55.307 -13.825 22.071 1.00 21.78 390 PRO A CA 1
ATOM 2800 C C . PRO A 1 397 ? -55.060 -14.518 20.712 1.00 20.76 390 PRO A C 1
ATOM 2801 O O . PRO A 1 397 ? -55.987 -14.953 20.027 1.00 21.86 390 PRO A O 1
ATOM 2805 N N . ALA A 1 398 ? -53.788 -14.665 20.340 1.00 19.81 391 ALA A N 1
ATOM 2806 C CA . ALA A 1 398 ? -53.400 -15.378 19.103 1.00 19.03 391 ALA A CA 1
ATOM 2807 C C . ALA A 1 398 ? -51.915 -15.722 19.235 1.00 18.61 391 ALA A C 1
ATOM 2808 O O . ALA A 1 398 ? -51.191 -15.003 19.924 1.00 17.82 391 ALA A O 1
ATO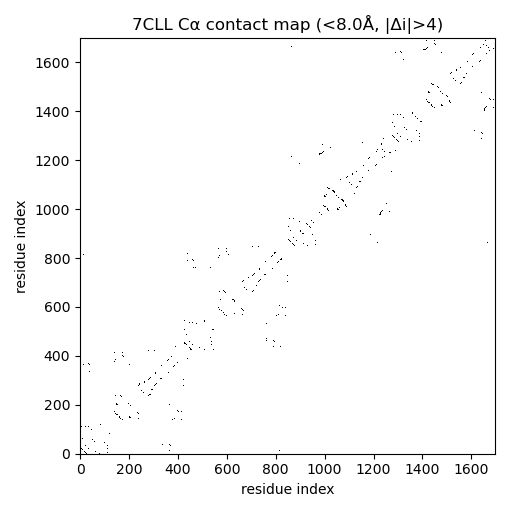M 2810 N N . ARG A 1 399 ? -51.477 -16.798 18.574 1.00 18.45 392 ARG A N 1
ATOM 2811 C CA . ARG A 1 399 ? -50.173 -17.425 18.779 1.00 17.78 392 ARG A CA 1
ATOM 2812 C C . ARG A 1 399 ? -50.215 -18.178 20.125 1.00 18.57 392 ARG A C 1
ATOM 2813 O O . ARG A 1 399 ? -50.356 -17.569 21.221 1.00 17.51 392 ARG A O 1
ATOM 2821 N N . SER A 1 400 ? -50.052 -19.502 20.048 1.00 17.42 393 SER A N 1
ATOM 2822 C CA . SER A 1 400 ? -50.352 -20.319 21.233 1.00 19.74 393 SER A CA 1
ATOM 2823 C C . SER A 1 400 ? -49.377 -20.103 22.370 1.00 18.46 393 SER A C 1
ATOM 2824 O O . SER A 1 400 ? -49.730 -20.526 23.465 1.00 19.05 393 SER A O 1
ATOM 2827 N N . GLU A 1 401 ? -48.192 -19.525 22.137 1.00 19.26 394 GLU A N 1
ATOM 2828 C CA . GLU A 1 401 ? -47.293 -19.240 23.273 1.00 17.97 394 GLU A CA 1
ATOM 2829 C C . GLU A 1 401 ? -47.913 -18.164 24.171 1.00 20.47 394 GLU A C 1
ATOM 2830 O O . GLU A 1 401 ? -47.474 -17.995 25.337 1.00 19.45 394 GLU A O 1
ATOM 2836 N N . ARG A 1 402 ? -48.894 -17.450 23.599 1.00 20.01 395 ARG A N 1
ATOM 2837 C CA . ARG A 1 402 ? -49.722 -16.511 24.351 1.00 20.11 395 ARG A CA 1
ATOM 2838 C C . ARG A 1 402 ? -50.987 -17.248 24.832 1.00 18.58 395 ARG A C 1
ATOM 2839 O O . ARG A 1 402 ? -51.359 -17.228 26.050 1.00 18.69 395 ARG A O 1
ATOM 2847 N N . VAL A 1 403 ? -51.680 -17.865 23.886 1.00 16.74 396 VAL A N 1
ATOM 2848 C CA . VAL A 1 403 ? -53.028 -18.332 24.139 1.00 19.25 396 VAL A CA 1
ATOM 2849 C C . VAL A 1 403 ? -52.997 -19.464 25.192 1.00 20.84 396 VAL A C 1
ATOM 2850 O O . VAL A 1 403 ? -53.956 -19.647 25.899 1.00 23.51 396 VAL A O 1
ATOM 2854 N N . ALA A 1 404 ? -51.917 -20.237 25.272 1.00 19.73 397 ALA A N 1
ATOM 2855 C CA . ALA A 1 404 ? -51.847 -21.378 26.227 1.00 19.76 397 ALA A CA 1
ATOM 2856 C C . ALA A 1 404 ? -51.946 -20.865 27.663 1.00 19.23 397 ALA A C 1
ATOM 2857 O O . ALA A 1 404 ? -52.391 -21.606 28.557 1.00 18.88 397 ALA A O 1
ATOM 2859 N N . LYS A 1 405 ? -51.466 -19.642 27.880 1.00 16.57 398 LYS A N 1
ATOM 2860 C CA . LYS A 1 405 ? -51.519 -19.023 29.173 1.00 18.93 398 LYS A CA 1
ATOM 2861 C C . LYS A 1 405 ? -52.992 -18.732 29.520 1.00 19.71 398 LYS A C 1
ATOM 2862 O O . LYS A 1 405 ? -53.457 -19.018 30.625 1.00 19.15 398 LYS A O 1
ATOM 2868 N N . TYR A 1 406 ? -53.711 -18.142 28.571 1.00 21.02 399 TYR A N 1
ATOM 2869 C CA . TYR A 1 406 ? -55.134 -17.867 28.726 1.00 22.11 399 TYR A CA 1
ATOM 2870 C C . TYR A 1 406 ? -55.920 -19.176 28.948 1.00 21.63 399 TYR A C 1
ATOM 2871 O O . TYR A 1 406 ? -56.781 -19.255 29.820 1.00 20.70 399 TYR A O 1
ATOM 2880 N N . ASN A 1 407 ? -55.649 -20.207 28.134 1.00 20.68 400 ASN A N 1
ATOM 2881 C CA . ASN A 1 407 ? -56.351 -21.484 28.320 1.00 21.62 400 ASN A CA 1
ATOM 2882 C C . ASN A 1 407 ? -56.099 -22.011 29.740 1.00 21.53 400 ASN A C 1
ATOM 2883 O O . ASN A 1 407 ? -57.004 -22.539 30.396 1.00 22.02 400 ASN A O 1
ATOM 2888 N N . GLN A 1 408 ? -54.864 -21.853 30.220 1.00 22.12 401 GLN A N 1
ATOM 2889 C CA . GLN A 1 408 ? -54.481 -22.351 31.529 1.00 22.00 401 GLN A CA 1
ATOM 2890 C C . GLN A 1 408 ? -55.227 -21.555 32.617 1.00 24.05 401 GLN A C 1
ATOM 2891 O O . GLN A 1 408 ? -55.687 -22.148 33.618 1.00 19.16 401 GLN A O 1
ATOM 2897 N N . LEU A 1 409 ? -55.410 -20.253 32.407 1.00 20.72 402 LEU A N 1
ATOM 2898 C CA . LEU A 1 409 ? -56.294 -19.461 33.310 1.00 21.92 402 LEU A CA 1
ATOM 2899 C C . LEU A 1 409 ? -57.752 -19.972 33.275 1.00 21.53 402 LEU A C 1
ATOM 2900 O O . LEU A 1 409 ? -58.409 -19.983 34.312 1.00 23.74 402 LEU A O 1
ATOM 2905 N N . LEU A 1 410 ? -58.265 -20.414 32.125 1.00 21.42 403 LEU A N 1
ATOM 2906 C CA . LEU A 1 410 ? -59.619 -21.021 32.086 1.00 21.36 403 LEU A CA 1
ATOM 2907 C C . LEU A 1 410 ? -59.687 -22.199 33.075 1.00 24.23 403 LEU A C 1
ATOM 2908 O O . LEU A 1 410 ? -60.650 -22.290 33.878 1.00 25.36 403 LEU A O 1
ATOM 2913 N N . ARG A 1 411 ? -58.675 -23.072 33.017 1.00 21.48 404 ARG A N 1
ATOM 2914 C CA . ARG A 1 411 ? -58.639 -24.331 33.817 1.00 22.62 404 ARG A CA 1
ATOM 2915 C C . ARG A 1 411 ? -58.489 -24.025 35.311 1.00 21.60 404 ARG A C 1
ATOM 2916 O O . ARG A 1 411 ? -59.006 -24.724 36.139 1.00 25.01 404 ARG A O 1
ATOM 2924 N N . ILE A 1 412 ? -57.711 -23.015 35.647 1.00 21.58 405 ILE A N 1
ATOM 2925 C CA . ILE A 1 412 ? -57.522 -22.623 37.022 1.00 23.46 405 ILE A CA 1
ATOM 2926 C C . ILE A 1 412 ? -58.857 -22.067 37.533 1.00 23.24 405 ILE A C 1
ATOM 2927 O O . ILE A 1 412 ? -59.302 -22.422 38.643 1.00 23.46 405 ILE A O 1
ATOM 2932 N N . GLU A 1 413 ? -59.474 -21.177 36.766 1.00 22.10 406 GLU A N 1
ATOM 2933 C CA . GLU A 1 413 ? -60.829 -20.665 37.151 1.00 25.27 406 GLU A CA 1
ATOM 2934 C C . GLU A 1 413 ? -61.800 -21.834 37.412 1.00 24.87 406 GLU A C 1
ATOM 2935 O O . GLU A 1 413 ? -62.447 -21.908 38.480 1.00 24.20 406 GLU A O 1
ATOM 2941 N N . GLU A 1 414 ? -61.855 -22.777 36.476 1.00 22.19 407 GLU A N 1
ATOM 2942 C CA . GLU A 1 414 ? -62.682 -23.972 36.654 1.00 25.95 407 GLU A CA 1
ATOM 2943 C C . GLU A 1 414 ? -62.375 -24.674 37.987 1.00 26.29 407 GLU A C 1
ATOM 2944 O O . GLU A 1 414 ? -63.295 -24.933 38.794 1.00 27.32 407 GLU A O 1
ATOM 2950 N N . ALA A 1 415 ? -61.091 -24.938 38.221 1.00 24.35 408 ALA A N 1
ATOM 2951 C CA . ALA A 1 415 ? -60.656 -25.756 39.356 1.00 25.39 408 ALA A CA 1
ATOM 2952 C C . ALA A 1 415 ? -60.941 -25.024 40.678 1.00 24.31 408 ALA A C 1
ATOM 2953 O O . ALA A 1 415 ? -61.189 -25.658 41.694 1.00 24.38 408 ALA A O 1
ATOM 2955 N N . LEU A 1 416 ? -60.879 -23.699 40.685 1.00 23.88 409 LEU A N 1
ATOM 2956 C CA . LEU A 1 416 ? -61.183 -22.941 41.907 1.00 24.55 409 LEU A CA 1
ATOM 2957 C C . LEU A 1 416 ? -62.685 -22.992 42.248 1.00 25.68 409 LEU A C 1
ATOM 2958 O O . LEU A 1 416 ? -63.041 -22.769 43.413 1.00 28.32 409 LEU A O 1
ATOM 2963 N N . GLY A 1 417 ? -63.539 -23.209 41.241 1.00 26.39 410 GLY A N 1
ATOM 2964 C CA . GLY A 1 417 ? -64.993 -23.262 41.393 1.00 26.60 410 GLY A CA 1
ATOM 2965 C C . GLY A 1 417 ? -65.538 -21.965 41.953 1.00 27.70 410 GLY A C 1
ATOM 2966 O O . GLY A 1 417 ? -65.185 -20.877 41.484 1.00 27.08 410 GLY A O 1
ATOM 2967 N N . ASP A 1 418 ? -66.377 -22.093 42.974 1.00 29.02 411 ASP A N 1
ATOM 2968 C CA . ASP A 1 418 ? -67.020 -20.964 43.619 1.00 32.30 411 ASP A CA 1
ATOM 2969 C C . ASP A 1 418 ? -66.028 -20.092 44.404 1.00 32.52 411 ASP A C 1
ATOM 2970 O O . ASP A 1 418 ? -66.381 -18.977 44.728 1.00 33.23 411 ASP A O 1
ATOM 2975 N N . ALA A 1 419 ? -64.812 -20.572 44.686 1.00 30.74 412 ALA A N 1
ATOM 2976 C CA . ALA A 1 419 ? -63.763 -19.773 45.353 1.00 29.72 412 ALA A CA 1
ATOM 2977 C C . ALA A 1 419 ? -63.148 -18.723 44.405 1.00 27.25 412 ALA A C 1
ATOM 2978 O O . ALA A 1 419 ? -62.612 -17.726 44.881 1.00 28.13 412 ALA A O 1
ATOM 2980 N N . ALA A 1 420 ? -63.240 -18.910 43.086 1.00 27.04 413 ALA A N 1
ATOM 2981 C CA . ALA A 1 420 ? -62.627 -17.957 42.118 1.00 27.27 413 ALA A CA 1
ATOM 2982 C C . ALA A 1 420 ? -63.261 -16.559 42.233 1.00 27.23 413 ALA A C 1
ATOM 2983 O O . ALA A 1 420 ? -64.494 -16.415 42.325 1.00 27.40 413 ALA A O 1
ATOM 2985 N N . ARG A 1 421 ? -62.422 -15.533 42.182 1.00 27.68 414 ARG A N 1
ATOM 2986 C CA . ARG A 1 421 ? -62.875 -14.141 41.956 1.00 26.95 414 ARG A CA 1
ATOM 2987 C C . ARG A 1 421 ? -62.096 -13.556 40.774 1.00 26.41 414 ARG A C 1
ATOM 2988 O O . ARG A 1 421 ? -60.884 -13.705 40.721 1.00 30.66 414 ARG A O 1
ATOM 2996 N N . TYR A 1 422 ? -62.790 -12.939 39.821 1.00 26.84 415 TYR A N 1
ATOM 2997 C CA . TYR A 1 422 ? -62.128 -12.192 38.745 1.00 26.21 415 TYR A CA 1
ATOM 2998 C C . TYR A 1 422 ? -61.775 -10.801 39.290 1.00 27.16 415 TYR A C 1
ATOM 2999 O O . TYR A 1 422 ? -62.637 -10.165 39.906 1.00 28.91 415 TYR A O 1
ATOM 3008 N N . ALA A 1 423 ? -60.549 -10.314 39.096 1.00 27.08 416 ALA A N 1
ATOM 3009 C CA . ALA A 1 423 ? -60.137 -9.013 39.696 1.00 25.57 416 ALA A CA 1
ATOM 3010 C C . ALA A 1 423 ? -60.838 -7.818 39.025 1.00 28.06 416 ALA A C 1
ATOM 3011 O O . ALA A 1 423 ? -61.040 -6.794 39.708 1.00 32.05 416 ALA A O 1
ATOM 3013 N N . GLY A 1 424 ? -61.230 -7.946 37.752 1.00 26.90 417 GLY A N 1
ATOM 3014 C CA . GLY A 1 424 ? -61.920 -6.919 36.943 1.00 28.43 417 GLY A CA 1
ATOM 3015 C C . GLY A 1 424 ? -61.602 -5.501 37.403 1.00 33.63 417 GLY A C 1
ATOM 3016 O O . GLY A 1 424 ? -60.450 -5.121 37.480 1.00 36.03 417 GLY A O 1
ATOM 3017 N N . ASP A 1 425 ? -62.639 -4.743 37.731 1.00 39.69 418 ASP A N 1
ATOM 3018 C CA . ASP A 1 425 ? -62.613 -3.308 38.062 1.00 44.37 418 ASP A CA 1
ATOM 3019 C C . ASP A 1 425 ? -61.706 -2.976 39.254 1.00 41.26 418 ASP A C 1
ATOM 3020 O O . ASP A 1 425 ? -61.072 -1.923 39.226 1.00 32.95 418 ASP A O 1
ATOM 3025 N N . LEU A 1 426 ? -61.700 -3.833 40.292 1.00 36.27 419 LEU A N 1
ATOM 3026 C CA . LEU A 1 426 ? -60.909 -3.641 41.540 1.00 36.82 419 LEU A CA 1
ATOM 3027 C C . LEU A 1 426 ? -59.394 -3.582 41.273 1.00 36.49 419 LEU A C 1
ATOM 3028 O O . LEU A 1 426 ? -58.649 -3.054 42.100 1.00 34.79 419 LEU A O 1
ATOM 3033 N N . ALA A 1 427 ? -58.914 -4.101 40.139 1.00 32.85 420 ALA A N 1
ATOM 3034 C CA . ALA A 1 427 ? -57.480 -4.018 39.819 1.00 31.38 420 ALA A CA 1
ATOM 3035 C C . ALA A 1 427 ? -57.070 -2.564 39.496 1.00 30.34 420 ALA A C 1
ATOM 3036 O O . ALA A 1 427 ? -55.895 -2.234 39.573 1.00 29.35 420 ALA A O 1
ATOM 3038 N N . PHE A 1 428 ? -58.008 -1.694 39.117 1.00 28.18 421 PHE A N 1
ATOM 3039 C CA . PHE A 1 428 ? -57.629 -0.356 38.628 1.00 29.05 421 PHE A CA 1
ATOM 3040 C C . PHE A 1 428 ? -58.410 0.742 39.376 1.00 30.04 421 PHE A C 1
ATOM 3041 O O . PHE A 1 428 ? -59.121 1.518 38.761 1.00 29.67 421 PHE A O 1
ATOM 3049 N N . PRO A 1 429 ? -58.237 0.838 40.700 1.00 31.50 422 PRO A N 1
ATOM 3050 C CA . PRO A 1 429 ? -59.033 1.800 41.468 1.00 33.26 422 PRO A CA 1
ATOM 3051 C C . PRO A 1 429 ? -58.962 3.255 40.966 1.00 36.80 422 PRO A C 1
ATOM 3052 O O . PRO A 1 429 ? -59.950 3.973 41.098 1.00 42.11 422 PRO A O 1
ATOM 3056 N N . ARG A 1 430 ? -57.847 3.692 40.385 1.00 34.15 423 ARG A N 1
ATOM 3057 C CA . ARG A 1 430 ? -57.726 5.100 39.945 1.00 34.31 423 ARG A CA 1
ATOM 3058 C C . ARG A 1 430 ? -58.629 5.364 38.749 1.00 37.73 423 ARG A C 1
ATOM 3059 O O . ARG A 1 430 ? -58.875 6.530 38.426 1.00 36.73 423 ARG A O 1
ATOM 3067 N N . PHE A 1 431 ? -59.079 4.312 38.063 1.00 37.06 424 PHE A N 1
ATOM 3068 C CA . PHE A 1 431 ? -59.909 4.567 36.902 1.00 40.45 424 PHE A CA 1
ATOM 3069 C C . PHE A 1 431 ? -61.361 4.657 37.370 1.00 45.18 424 PHE A C 1
ATOM 3070 O O . PHE A 1 431 ? -61.754 3.993 38.330 1.00 43.07 424 PHE A O 1
ATOM 3078 N N . ALA A 1 432 ? -62.123 5.507 36.691 1.00 52.94 425 ALA A N 1
ATOM 3079 C CA . ALA A 1 432 ? -63.516 5.799 37.067 1.00 66.48 425 ALA A CA 1
ATOM 3080 C C . ALA A 1 432 ? -64.233 6.491 35.893 1.00 67.58 425 ALA A C 1
ATOM 3081 O O . ALA A 1 432 ? -64.396 5.911 34.808 1.00 60.78 425 ALA A O 1
ATOM 3083 N N . MET B 1 8 ? -55.477 -51.029 35.307 1.00 47.47 1 MET B N 1
ATOM 3084 C CA . MET B 1 8 ? -56.873 -51.259 34.773 1.00 51.47 1 MET B CA 1
ATOM 3085 C C . MET B 1 8 ? -57.324 -50.023 33.963 1.00 44.81 1 MET B C 1
ATOM 3086 O O . MET B 1 8 ? -57.705 -48.989 34.552 1.00 49.55 1 MET B O 1
ATOM 3089 N N . PRO B 1 9 ? -57.249 -50.085 32.606 1.00 36.09 2 PRO B N 1
ATOM 3090 C CA . PRO B 1 9 ? -57.442 -48.827 31.849 1.00 29.65 2 PRO B CA 1
ATOM 3091 C C . PRO B 1 9 ? -58.883 -48.584 31.360 1.00 26.71 2 PRO B C 1
ATOM 3092 O O . PRO B 1 9 ? -59.083 -48.164 30.222 1.00 21.78 2 PRO B O 1
ATOM 3096 N N . ILE B 1 10 ? -59.857 -48.816 32.250 1.00 26.64 3 ILE B N 1
ATOM 3097 C CA . ILE B 1 10 ? -61.281 -48.668 31.951 1.00 24.69 3 ILE B CA 1
ATOM 3098 C C . ILE B 1 10 ? -61.640 -47.179 32.025 1.00 24.26 3 ILE B C 1
ATOM 3099 O O . ILE B 1 10 ? -61.186 -46.498 32.924 1.00 21.55 3 ILE B O 1
ATOM 3104 N N . ILE B 1 11 ? -62.447 -46.691 31.087 1.00 25.35 4 ILE B N 1
ATOM 3105 C CA . ILE B 1 11 ? -62.694 -45.249 31.023 1.00 25.55 4 ILE B CA 1
ATOM 3106 C C . ILE B 1 11 ? -63.691 -44.910 32.130 1.00 26.83 4 ILE B C 1
ATOM 3107 O O . ILE B 1 11 ? -64.746 -45.536 32.217 1.00 25.33 4 ILE B O 1
ATOM 3112 N N . GLU B 1 12 ? -63.350 -43.927 32.958 1.00 28.48 5 GLU B N 1
ATOM 3113 C CA . GLU B 1 12 ? -64.177 -43.614 34.130 1.00 29.52 5 GLU B CA 1
ATOM 3114 C C . GLU B 1 12 ? -64.897 -42.259 33.979 1.00 30.51 5 GLU B C 1
ATOM 3115 O O . GLU B 1 12 ? -66.062 -42.151 34.363 1.00 29.47 5 GLU B O 1
ATOM 3121 N N . GLN B 1 13 ? -64.217 -41.228 33.457 1.00 28.44 6 GLN B N 1
ATOM 3122 C CA . GLN B 1 13 ? -64.879 -39.925 33.228 1.00 30.04 6 GLN B CA 1
ATOM 3123 C C . GLN B 1 13 ? -64.406 -39.320 31.907 1.00 25.97 6 GLN B C 1
ATOM 3124 O O . GLN B 1 13 ? -63.256 -39.501 31.487 1.00 27.15 6 GLN B O 1
ATOM 3130 N N . VAL B 1 14 ? -65.298 -38.574 31.290 1.00 28.55 7 VAL B N 1
ATOM 3131 C CA . VAL B 1 14 ? -65.005 -37.849 30.059 1.00 28.85 7 VAL B CA 1
ATOM 3132 C C . VAL B 1 14 ? -65.590 -36.440 30.211 1.00 29.51 7 VAL B C 1
ATOM 3133 O O . VAL B 1 14 ? -66.778 -36.309 30.481 1.00 31.02 7 VAL B O 1
ATOM 3137 N N . ARG B 1 15 ? -64.756 -35.417 30.028 1.00 30.19 8 ARG B N 1
ATOM 3138 C CA . ARG B 1 15 ? -65.175 -34.015 30.175 1.00 33.09 8 ARG B CA 1
ATOM 3139 C C . ARG B 1 15 ? -64.483 -33.169 29.097 1.00 31.24 8 ARG B C 1
ATOM 3140 O O . ARG B 1 15 ? -63.375 -33.460 28.698 1.00 33.44 8 ARG B O 1
ATOM 3148 N N . ALA B 1 16 ? -65.176 -32.148 28.618 1.00 28.76 9 ALA B N 1
ATOM 3149 C CA . ALA B 1 16 ? -64.654 -31.262 27.612 1.00 27.52 9 ALA B CA 1
ATOM 3150 C C . ALA B 1 16 ? -64.754 -29.821 28.118 1.00 28.79 9 ALA B C 1
ATOM 3151 O O . ALA B 1 16 ? -65.547 -29.524 29.039 1.00 28.53 9 ALA B O 1
ATOM 3153 N N . ARG B 1 17 ? -63.963 -28.937 27.515 1.00 27.24 10 ARG B N 1
ATOM 3154 C CA . ARG B 1 17 ? -64.121 -27.514 27.750 1.00 26.63 10 ARG B CA 1
ATOM 3155 C C . ARG B 1 17 ? -63.854 -26.788 26.428 1.00 25.87 10 ARG B C 1
ATOM 3156 O O . ARG B 1 17 ? -63.291 -27.360 25.510 1.00 24.09 10 ARG B O 1
ATOM 3164 N N . GLU B 1 18 ? -64.336 -25.555 26.349 1.00 27.61 11 GLU B N 1
ATOM 3165 C CA . GLU B 1 18 ? -63.967 -24.611 25.305 1.00 22.57 11 GLU B CA 1
ATOM 3166 C C . GLU B 1 18 ? -62.660 -23.921 25.746 1.00 24.21 11 GLU B C 1
ATOM 3167 O O . GLU B 1 18 ? -62.595 -23.366 26.885 1.00 24.30 11 GLU B O 1
ATOM 3173 N N . ILE B 1 19 ? -61.620 -24.000 24.874 1.00 21.68 12 ILE B N 1
ATOM 3174 C CA . ILE B 1 19 ? -60.366 -23.217 24.981 1.00 19.97 12 ILE B CA 1
ATOM 3175 C C . ILE B 1 19 ? -60.253 -22.437 23.669 1.00 19.93 12 ILE B C 1
ATOM 3176 O O . ILE B 1 19 ? -61.144 -22.532 22.870 1.00 21.01 12 ILE B O 1
ATOM 3181 N N . LEU B 1 20 ? -59.150 -21.719 23.466 1.00 19.70 13 LEU B N 1
ATOM 3182 C CA . LEU B 1 20 ? -58.930 -20.947 22.232 1.00 19.97 13 LEU B CA 1
ATOM 3183 C C . LEU B 1 20 ? -57.757 -21.555 21.442 1.00 19.65 13 LEU B C 1
ATOM 3184 O O . LEU B 1 20 ? -56.747 -21.997 22.028 1.00 21.82 13 LEU B O 1
ATOM 3189 N N . ASP B 1 21 ? -57.888 -21.551 20.118 1.00 19.32 14 ASP B N 1
ATOM 3190 C CA . ASP B 1 21 ? -56.826 -21.959 19.192 1.00 19.01 14 ASP B CA 1
ATOM 3191 C C . ASP B 1 21 ? -55.868 -20.778 18.946 1.00 20.88 14 ASP B C 1
ATOM 3192 O O . ASP B 1 21 ? -55.975 -19.725 19.572 1.00 20.61 14 ASP B O 1
ATOM 3197 N N . SER B 1 22 ? -54.900 -20.995 18.074 1.00 19.11 15 SER B N 1
ATOM 3198 C CA . SER B 1 22 ? -53.797 -20.079 17.842 1.00 21.97 15 SER B CA 1
ATOM 3199 C C . SER B 1 22 ? -54.293 -18.852 17.064 1.00 20.74 15 SER B C 1
ATOM 3200 O O . SER B 1 22 ? -53.564 -17.910 16.909 1.00 25.04 15 SER B O 1
ATOM 3203 N N . ARG B 1 23 ? -55.547 -18.834 16.656 1.00 23.42 16 ARG B N 1
ATOM 3204 C CA . ARG B 1 23 ? -56.126 -17.617 16.010 1.00 25.85 16 ARG B CA 1
ATOM 3205 C C . ARG B 1 23 ? -57.091 -16.903 16.965 1.00 25.74 16 ARG B C 1
ATOM 3206 O O . ARG B 1 23 ? -57.678 -15.889 16.596 1.00 27.32 16 ARG B O 1
ATOM 3214 N N . GLY B 1 24 ? -57.256 -17.429 18.177 1.00 24.23 17 GLY B N 1
ATOM 3215 C CA . GLY B 1 24 ? -58.149 -16.824 19.184 1.00 22.50 17 GLY B CA 1
ATOM 3216 C C . GLY B 1 24 ? -59.591 -17.265 18.997 1.00 21.51 17 GLY B C 1
ATOM 3217 O O . GLY B 1 24 ? -60.472 -16.633 19.527 1.00 21.65 17 GLY B O 1
ATOM 3218 N N . ASN B 1 25 ? -59.830 -18.336 18.224 1.00 20.48 18 ASN B N 1
ATOM 3219 C CA . ASN B 1 25 ? -61.158 -18.863 18.008 1.00 20.64 18 ASN B CA 1
ATOM 3220 C C . ASN B 1 25 ? -61.384 -20.081 18.922 1.00 23.01 18 ASN B C 1
ATOM 3221 O O . ASN B 1 25 ? -60.426 -20.836 19.253 1.00 20.15 18 ASN B O 1
ATOM 3226 N N . PRO B 1 26 ? -62.653 -20.298 19.331 1.00 22.20 19 PRO B N 1
ATOM 3227 C CA . PRO B 1 26 ? -62.881 -21.447 20.239 1.00 22.68 19 PRO B CA 1
ATOM 3228 C C . PRO B 1 26 ? -62.577 -22.812 19.595 1.00 21.96 19 PRO B C 1
ATOM 3229 O O . PRO B 1 26 ? -62.623 -22.974 18.379 1.00 20.79 19 PRO B O 1
ATOM 3233 N N . THR B 1 27 ? -62.140 -23.747 20.432 1.00 22.97 20 THR B N 1
ATOM 3234 C CA . THR B 1 27 ? -62.084 -25.149 20.011 1.00 23.57 20 THR B CA 1
ATOM 3235 C C . THR B 1 27 ? -62.275 -26.023 21.252 1.00 22.47 20 THR B C 1
ATOM 3236 O O . THR B 1 27 ? -62.286 -25.526 22.370 1.00 24.91 20 THR B O 1
ATOM 3240 N N . VAL B 1 28 ? -62.384 -27.310 21.001 1.00 23.12 21 VAL B N 1
ATOM 3241 C CA . VAL B 1 28 ? -62.677 -28.314 22.012 1.00 22.21 21 VAL B CA 1
ATOM 3242 C C . VAL B 1 28 ? -61.380 -28.885 22.591 1.00 20.17 21 VAL B C 1
ATOM 3243 O O . VAL B 1 28 ? -60.427 -29.217 21.890 1.00 20.38 21 VAL B O 1
ATOM 3247 N N . GLU B 1 29 ? -61.414 -29.051 23.888 1.00 21.42 22 GLU B N 1
ATOM 3248 C CA . GLU B 1 29 ? -60.396 -29.801 24.574 1.00 24.51 22 GLU B CA 1
ATOM 3249 C C . GLU B 1 29 ? -61.133 -30.791 25.474 1.00 25.06 22 GLU B C 1
ATOM 3250 O O . GLU B 1 29 ? -62.114 -30.426 26.136 1.00 23.32 22 GLU B O 1
ATOM 3256 N N . VAL B 1 30 ? -60.625 -32.027 25.465 1.00 23.55 23 VAL B N 1
ATOM 3257 C CA . VAL B 1 30 ? -61.236 -33.137 26.142 1.00 21.78 23 VAL B CA 1
ATOM 3258 C C . VAL B 1 30 ? -60.209 -33.711 27.124 1.00 23.44 23 VAL B C 1
ATOM 3259 O O . VAL B 1 30 ? -59.003 -33.827 26.819 1.00 23.82 23 VAL B O 1
ATOM 3263 N N . GLU B 1 31 ? -60.706 -34.099 28.296 1.00 25.93 24 GLU B N 1
ATOM 3264 C CA . GLU B 1 31 ? -59.924 -34.840 29.254 1.00 26.94 24 GLU B CA 1
ATOM 3265 C C . GLU B 1 31 ? -60.633 -36.171 29.525 1.00 28.11 24 GLU B C 1
ATOM 3266 O O . GLU B 1 31 ? -61.867 -36.223 29.656 1.00 28.74 24 GLU B O 1
ATOM 3272 N N . VAL B 1 32 ? -59.837 -37.231 29.576 1.00 26.06 25 VAL B N 1
ATOM 3273 C CA . VAL B 1 32 ? -60.353 -38.556 29.810 1.00 24.50 25 VAL B CA 1
ATOM 3274 C C . VAL B 1 32 ? -59.677 -39.068 31.085 1.00 26.25 25 VAL B C 1
ATOM 3275 O O . VAL B 1 32 ? -58.422 -38.972 31.206 1.00 25.24 25 VAL B O 1
ATOM 3279 N N . ALA B 1 33 ? -60.478 -39.561 32.042 1.00 23.99 26 ALA B N 1
ATOM 3280 C CA . ALA B 1 33 ? -59.922 -40.183 33.242 1.00 24.84 26 ALA B CA 1
ATOM 3281 C C . ALA B 1 33 ? -60.233 -41.682 33.258 1.00 25.23 26 ALA B C 1
ATOM 3282 O O . ALA B 1 33 ? -61.350 -42.100 32.897 1.00 26.76 26 ALA B O 1
ATOM 3284 N N . LEU B 1 34 ? -59.240 -42.459 33.713 1.00 26.97 27 LEU B N 1
ATOM 3285 C CA . LEU B 1 34 ? -59.374 -43.931 33.813 1.00 27.70 27 LEU B CA 1
ATOM 3286 C C . LEU B 1 34 ? -59.500 -44.319 35.299 1.00 29.55 27 LEU B C 1
ATOM 3287 O O . LEU B 1 34 ? -59.115 -43.539 36.193 1.00 25.78 27 LEU B O 1
ATOM 3292 N N . ILE B 1 35 ? -60.029 -45.522 35.571 1.00 30.94 28 ILE B N 1
ATOM 3293 C CA . ILE B 1 35 ? -60.239 -45.987 36.962 1.00 31.34 28 ILE B CA 1
ATOM 3294 C C . ILE B 1 35 ? -58.886 -46.152 37.647 1.00 31.60 28 ILE B C 1
ATOM 3295 O O . ILE B 1 35 ? -58.832 -46.030 38.847 1.00 33.14 28 ILE B O 1
ATOM 3300 N N . ASP B 1 36 ? -57.814 -46.371 36.893 1.00 31.30 29 ASP B N 1
ATOM 3301 C CA . ASP B 1 36 ? -56.488 -46.487 37.525 1.00 33.30 29 ASP B CA 1
ATOM 3302 C C . ASP B 1 36 ? -55.914 -45.132 37.957 1.00 33.34 29 ASP B C 1
ATOM 3303 O O . ASP B 1 36 ? -54.813 -45.092 38.482 1.00 33.94 29 ASP B O 1
ATOM 3308 N N . GLY B 1 37 ? -56.604 -44.022 37.724 1.00 36.46 30 GLY B N 1
ATOM 3309 C CA . GLY B 1 37 ? -56.005 -42.724 38.102 1.00 33.16 30 GLY B CA 1
ATOM 3310 C C . GLY B 1 37 ? -55.348 -42.001 36.919 1.00 31.99 30 GLY B C 1
ATOM 3311 O O . GLY B 1 37 ? -54.920 -40.857 37.045 1.00 26.36 30 GLY B O 1
ATOM 3312 N N . THR B 1 38 ? -55.242 -42.645 35.752 1.00 31.15 31 THR B N 1
ATOM 3313 C CA . THR B 1 38 ? -54.656 -41.988 34.585 1.00 25.65 31 THR B CA 1
ATOM 3314 C C . THR B 1 38 ? -55.567 -40.843 34.121 1.00 27.61 31 THR B C 1
ATOM 3315 O O . THR B 1 38 ? -56.786 -40.987 33.971 1.00 24.83 31 THR B O 1
ATOM 3319 N N . PHE B 1 39 ? -54.957 -39.730 33.795 1.00 29.49 32 PHE B N 1
ATOM 3320 C CA . PHE B 1 39 ? -55.705 -38.604 33.271 1.00 29.78 32 PHE B CA 1
ATOM 3321 C C . PHE B 1 39 ? -54.976 -38.113 32.006 1.00 26.07 32 PHE B C 1
ATOM 3322 O O . PHE B 1 39 ? -53.782 -37.927 32.049 1.00 27.42 32 PHE B O 1
ATOM 3330 N N . ALA B 1 40 ? -55.658 -37.933 30.876 1.00 24.40 33 ALA B N 1
ATOM 3331 C CA . ALA B 1 40 ? -55.020 -37.330 29.677 1.00 24.96 33 ALA B CA 1
ATOM 3332 C C . ALA B 1 40 ? -55.888 -36.215 29.073 1.00 23.03 33 ALA B C 1
ATOM 3333 O O . ALA B 1 40 ? -57.113 -36.205 29.187 1.00 25.35 33 ALA B O 1
ATOM 3335 N N . ARG B 1 41 ? -55.236 -35.323 28.334 1.00 25.44 34 ARG B N 1
ATOM 3336 C CA . ARG B 1 41 ? -55.925 -34.197 27.709 1.00 25.19 34 ARG B CA 1
ATOM 3337 C C . ARG B 1 41 ? -55.547 -34.136 26.230 1.00 22.00 34 ARG B C 1
ATOM 3338 O O . ARG B 1 41 ? -54.388 -34.280 25.857 1.00 20.85 34 ARG B O 1
ATOM 3346 N N . ALA B 1 42 ? -56.543 -33.929 25.384 1.00 22.13 35 ALA B N 1
ATOM 3347 C CA . ALA B 1 42 ? -56.269 -33.656 23.935 1.00 20.23 35 ALA B CA 1
ATOM 3348 C C . ALA B 1 42 ? -57.106 -32.464 23.454 1.00 20.43 35 ALA B C 1
ATOM 3349 O O . ALA B 1 42 ? -58.246 -32.304 23.932 1.00 22.46 35 ALA B O 1
ATOM 3351 N N . ALA B 1 43 ? -56.558 -31.659 22.523 1.00 19.96 36 ALA B N 1
ATOM 3352 C CA . ALA B 1 43 ? -57.242 -30.508 21.949 1.00 21.76 36 ALA B CA 1
ATOM 3353 C C . ALA B 1 43 ? -57.414 -30.738 20.442 1.00 24.17 36 ALA B C 1
ATOM 3354 O O . ALA B 1 43 ? -56.673 -31.541 19.843 1.00 25.11 36 ALA B O 1
ATOM 3356 N N . VAL B 1 44 ? -58.380 -30.063 19.821 1.00 23.01 37 VAL B N 1
ATOM 3357 C CA . VAL B 1 44 ? -58.740 -30.361 18.452 1.00 21.92 37 VAL B CA 1
ATOM 3358 C C . VAL B 1 44 ? -58.364 -29.149 17.604 1.00 23.01 37 VAL B C 1
ATOM 3359 O O . VAL B 1 44 ? -58.730 -28.019 17.985 1.00 24.00 37 VAL B O 1
ATOM 3363 N N . PRO B 1 45 ? -57.644 -29.368 16.483 1.00 22.14 38 PRO B N 1
ATOM 3364 C CA . PRO B 1 45 ? -57.217 -28.192 15.643 1.00 21.08 38 PRO B CA 1
ATOM 3365 C C . PRO B 1 45 ? -58.398 -27.745 14.768 1.00 21.64 38 PRO B C 1
ATOM 3366 O O . PRO B 1 45 ? -59.497 -28.402 14.793 1.00 23.47 38 PRO B O 1
ATOM 3370 N N . SER B 1 46 ? -58.207 -26.651 14.020 1.00 22.74 39 SER B N 1
ATOM 3371 C CA . SER B 1 46 ? -59.274 -26.147 13.157 1.00 23.43 39 SER B CA 1
ATOM 3372 C C . SER B 1 46 ? -58.696 -25.536 11.860 1.00 24.48 39 SER B C 1
ATOM 3373 O O . SER B 1 46 ? -57.797 -24.694 11.908 1.00 21.96 39 SER B O 1
ATOM 3376 N N . GLY B 1 47 ? -59.210 -25.945 10.692 1.00 22.97 40 GLY B N 1
ATOM 3377 C CA . GLY B 1 47 ? -58.658 -25.419 9.432 1.00 25.58 40 GLY B CA 1
ATOM 3378 C C . GLY B 1 47 ? -59.374 -24.158 8.947 1.00 29.52 40 GLY B C 1
ATOM 3379 O O . GLY B 1 47 ? -60.510 -23.823 9.402 1.00 26.88 40 GLY B O 1
ATOM 3380 N N . ALA B 1 48 ? -58.715 -23.472 8.009 1.00 26.70 41 ALA B N 1
ATOM 3381 C CA . ALA B 1 48 ? -59.265 -22.289 7.296 1.00 30.72 41 ALA B CA 1
ATOM 3382 C C . ALA B 1 48 ? -59.568 -22.686 5.845 1.00 31.31 41 ALA B C 1
ATOM 3383 O O . ALA B 1 48 ? -60.685 -22.539 5.434 1.00 36.87 41 ALA B O 1
ATOM 3385 N N . SER B 1 49 ? -58.579 -23.210 5.097 1.00 34.82 42 SER B N 1
ATOM 3386 C CA . SER B 1 49 ? -58.830 -23.811 3.750 1.00 36.46 42 SER B CA 1
ATOM 3387 C C . SER B 1 49 ? -59.321 -25.262 3.879 1.00 34.28 42 SER B C 1
ATOM 3388 O O . SER B 1 49 ? -58.590 -26.227 3.598 1.00 36.35 42 SER B O 1
ATOM 3391 N N . THR B 1 50 ? -60.578 -25.404 4.272 1.00 35.45 43 THR B N 1
ATOM 3392 C CA . THR B 1 50 ? -61.150 -26.728 4.553 1.00 38.01 43 THR B CA 1
ATOM 3393 C C . THR B 1 50 ? -61.799 -27.264 3.272 1.00 40.50 43 THR B C 1
ATOM 3394 O O . THR B 1 50 ? -62.462 -26.531 2.551 1.00 38.07 43 THR B O 1
ATOM 3398 N N . GLY B 1 51 ? -61.544 -28.524 2.953 1.00 40.95 44 GLY B N 1
ATOM 3399 C CA . GLY B 1 51 ? -62.150 -29.135 1.786 1.00 36.32 44 GLY B CA 1
ATOM 3400 C C . GLY B 1 51 ? -63.625 -29.381 2.038 1.00 38.42 44 GLY B C 1
ATOM 3401 O O . GLY B 1 51 ? -64.051 -29.572 3.201 1.00 34.09 44 GLY B O 1
ATOM 3402 N N . GLU B 1 52 ? -64.401 -29.359 0.959 1.00 34.34 45 GLU B N 1
ATOM 3403 C CA . GLU B 1 52 ? -65.850 -29.654 0.998 1.00 35.30 45 GLU B CA 1
ATOM 3404 C C . GLU B 1 52 ? -66.101 -31.031 1.655 1.00 35.25 45 GLU B C 1
ATOM 3405 O O . GLU B 1 52 ? -67.145 -31.212 2.294 1.00 31.93 45 GLU B O 1
ATOM 3411 N N . HIS B 1 53 ? -65.165 -31.989 1.545 1.00 32.63 46 HIS B N 1
ATOM 3412 C CA . HIS B 1 53 ? -65.456 -33.379 1.988 1.00 34.23 46 HIS B CA 1
ATOM 3413 C C . HIS B 1 53 ? -64.942 -33.668 3.415 1.00 35.55 46 HIS B C 1
ATOM 3414 O O . HIS B 1 53 ? -65.084 -34.811 3.898 1.00 34.75 46 HIS B O 1
ATOM 3421 N N . GLU B 1 54 ? -64.406 -32.664 4.127 1.00 29.44 47 GLU B N 1
ATOM 3422 C CA . GLU B 1 54 ? -63.964 -32.846 5.551 1.00 32.62 47 GLU B CA 1
ATOM 3423 C C . GLU B 1 54 ? -65.135 -33.270 6.451 1.00 31.82 47 GLU B C 1
ATOM 3424 O O . GLU B 1 54 ? -66.273 -32.886 6.214 1.00 29.40 47 GLU B O 1
ATOM 3430 N N . ALA B 1 55 ? -64.846 -34.072 7.484 1.00 28.09 48 ALA B N 1
ATOM 3431 C CA . ALA B 1 55 ? -65.761 -34.273 8.591 1.00 25.30 48 ALA B CA 1
ATOM 3432 C C . ALA B 1 55 ? -66.259 -32.906 9.067 1.00 25.76 48 ALA B C 1
ATOM 3433 O O . ALA B 1 55 ? -65.477 -31.958 9.113 1.00 25.57 48 ALA B O 1
ATOM 3435 N N . VAL B 1 56 ? -67.521 -32.842 9.474 1.00 26.05 49 VAL B N 1
ATOM 3436 C CA . VAL B 1 56 ? -68.197 -31.587 9.850 1.00 30.20 49 VAL B CA 1
ATOM 3437 C C . VAL B 1 56 ? -67.747 -31.152 11.244 1.00 31.25 49 VAL B C 1
ATOM 3438 O O . VAL B 1 56 ? -67.775 -31.917 12.194 1.00 31.24 49 VAL B O 1
ATOM 3442 N N . GLU B 1 57 ? -67.396 -29.884 11.331 1.00 32.45 50 GLU B N 1
ATOM 3443 C CA . GLU B 1 57 ? -67.054 -29.215 12.551 1.00 33.62 50 GLU B CA 1
ATOM 3444 C C . GLU B 1 57 ? -68.322 -28.492 13.037 1.00 37.01 50 GLU B C 1
ATOM 3445 O O . GLU B 1 57 ? -68.846 -27.646 12.319 1.00 40.60 50 GLU B O 1
ATOM 3451 N N . LEU B 1 58 ? -68.791 -28.818 14.238 1.00 34.62 51 LEU B N 1
ATOM 3452 C CA . LEU B 1 58 ? -70.004 -28.263 14.861 1.00 35.38 51 LEU B CA 1
ATOM 3453 C C . LEU B 1 58 ? -69.694 -26.931 15.561 1.00 34.22 51 LEU B C 1
ATOM 3454 O O . LEU B 1 58 ? -69.068 -26.910 16.623 1.00 34.27 51 LEU B O 1
ATOM 3459 N N . ARG B 1 59 ? -70.169 -25.826 14.993 1.00 36.28 52 ARG B N 1
ATOM 3460 C CA . ARG B 1 59 ? -70.031 -24.496 15.613 1.00 34.34 52 ARG B CA 1
ATOM 3461 C C . ARG B 1 59 ? -71.396 -24.002 16.129 1.00 33.16 52 ARG B C 1
ATOM 3462 O O . ARG B 1 59 ? -72.408 -24.302 15.545 1.00 34.69 52 ARG B O 1
ATOM 3470 N N . ASP B 1 60 ? -71.399 -23.194 17.183 1.00 29.70 53 ASP B N 1
ATOM 3471 C CA . ASP B 1 60 ? -72.610 -22.697 17.875 1.00 29.81 53 ASP B CA 1
ATOM 3472 C C . ASP B 1 60 ? -73.450 -21.707 17.028 1.00 30.34 53 ASP B C 1
ATOM 3473 O O . ASP B 1 60 ? -74.667 -21.614 17.229 1.00 33.64 53 ASP B O 1
ATOM 3478 N N . GLY B 1 61 ? -72.872 -20.972 16.080 1.00 31.33 54 GLY B N 1
ATOM 3479 C CA . GLY B 1 61 ? -73.543 -19.778 15.524 1.00 27.96 54 GLY B CA 1
ATOM 3480 C C . GLY B 1 61 ? -73.884 -18.809 16.646 1.00 32.69 54 GLY B C 1
ATOM 3481 O O . GLY B 1 61 ? -73.316 -18.922 17.746 1.00 34.40 54 GLY B O 1
ATOM 3482 N N . GLY B 1 62 ? -74.826 -17.886 16.439 1.00 34.14 55 GLY B N 1
ATOM 3483 C CA . GLY B 1 62 ? -75.148 -16.932 17.522 1.00 34.43 55 GLY B CA 1
ATOM 3484 C C . GLY B 1 62 ? -74.052 -15.882 17.652 1.00 37.72 55 GLY B C 1
ATOM 3485 O O . GLY B 1 62 ? -73.215 -15.721 16.740 1.00 38.64 55 GLY B O 1
ATOM 3486 N N . ASP B 1 63 ? -73.995 -15.204 18.789 1.00 41.08 56 ASP B N 1
ATOM 3487 C CA . ASP B 1 63 ? -73.230 -13.943 18.833 1.00 46.25 56 ASP B CA 1
ATOM 3488 C C . ASP B 1 63 ? -71.865 -14.117 19.513 1.00 41.74 56 ASP B C 1
ATOM 3489 O O . ASP B 1 63 ? -70.918 -13.437 19.127 1.00 41.38 56 ASP B O 1
ATOM 3494 N N . ARG B 1 64 ? -71.755 -15.019 20.490 1.00 36.79 57 ARG B N 1
ATOM 3495 C CA . ARG B 1 64 ? -70.480 -15.300 21.135 1.00 32.54 57 ARG B CA 1
ATOM 3496 C C . ARG B 1 64 ? -69.417 -15.608 20.073 1.00 31.69 57 ARG B C 1
ATOM 3497 O O . ARG B 1 64 ? -69.671 -16.380 19.133 1.00 35.87 57 ARG B O 1
ATOM 3505 N N . TYR B 1 65 ? -68.222 -15.029 20.239 1.00 29.86 58 TYR B N 1
ATOM 3506 C CA . TYR B 1 65 ? -67.016 -15.424 19.466 1.00 29.69 58 TYR B CA 1
ATOM 3507 C C . TYR B 1 65 ? -67.303 -15.411 17.958 1.00 27.62 58 TYR B C 1
ATOM 3508 O O . TYR B 1 65 ? -66.763 -16.259 17.223 1.00 28.07 58 TYR B O 1
ATOM 3517 N N . GLY B 1 66 ? -68.161 -14.481 17.492 1.00 30.36 59 GLY B N 1
ATOM 3518 C CA . GLY B 1 66 ? -68.456 -14.309 16.051 1.00 26.53 59 GLY B CA 1
ATOM 3519 C C . GLY B 1 66 ? -69.128 -15.533 15.449 1.00 29.78 59 GLY B C 1
ATOM 3520 O O . GLY B 1 66 ? -68.966 -15.844 14.257 1.00 28.38 59 GLY B O 1
ATOM 3521 N N . GLY B 1 67 ? -69.861 -16.266 16.285 1.00 31.16 60 GLY B N 1
ATOM 3522 C CA . GLY B 1 67 ? -70.501 -17.484 15.829 1.00 30.42 60 GLY B CA 1
ATOM 3523 C C . GLY B 1 67 ? -69.589 -18.698 15.944 1.00 32.65 60 GLY B C 1
ATOM 3524 O O . GLY B 1 67 ? -69.988 -19.764 15.536 1.00 31.85 60 GLY B O 1
ATOM 3525 N N . LYS B 1 68 ? -68.396 -18.589 16.541 1.00 31.27 61 LYS B N 1
ATOM 3526 C CA . LYS B 1 68 ? -67.449 -19.733 16.468 1.00 27.60 61 LYS B CA 1
ATOM 3527 C C . LYS B 1 68 ? -67.369 -20.514 17.787 1.00 26.38 61 LYS B C 1
ATOM 3528 O O . LYS B 1 68 ? -66.486 -21.341 17.938 1.00 30.40 61 LYS B O 1
ATOM 3534 N N . GLY B 1 69 ? -68.282 -20.283 18.717 1.00 22.26 62 GLY B N 1
ATOM 3535 C CA . GLY B 1 69 ? -68.316 -21.067 19.940 1.00 22.17 62 GLY B CA 1
ATOM 3536 C C . GLY B 1 69 ? -68.437 -22.562 19.668 1.00 21.71 62 GLY B C 1
ATOM 3537 O O . GLY B 1 69 ? -68.898 -22.955 18.621 1.00 22.43 62 GLY B O 1
ATOM 3538 N N . VAL B 1 70 ? -68.049 -23.384 20.638 1.00 23.36 63 VAL B N 1
ATOM 3539 C CA . VAL B 1 70 ? -68.156 -24.831 20.517 1.00 25.32 63 VAL B CA 1
ATOM 3540 C C . VAL B 1 70 ? -68.718 -25.391 21.825 1.00 27.38 63 VAL B C 1
ATOM 3541 O O . VAL B 1 70 ? -68.351 -26.496 22.198 1.00 28.04 63 VAL B O 1
ATOM 3545 N N . GLN B 1 71 ? -69.577 -24.623 22.517 1.00 28.28 64 GLN B N 1
ATOM 3546 C CA . GLN B 1 71 ? -70.311 -25.072 23.720 1.00 29.98 64 GLN B CA 1
ATOM 3547 C C . GLN B 1 71 ? -71.205 -26.282 23.424 1.00 30.65 64 GLN B C 1
ATOM 3548 O O . GLN B 1 71 ? -71.398 -27.118 24.294 1.00 28.74 64 GLN B O 1
ATOM 3554 N N . LYS B 1 72 ? -71.777 -26.341 22.222 1.00 32.67 65 LYS B N 1
ATOM 3555 C CA . LYS B 1 72 ? -72.660 -27.445 21.823 1.00 33.52 65 LYS B CA 1
ATOM 3556 C C . LYS B 1 72 ? -71.849 -28.740 21.650 1.00 34.65 65 LYS B C 1
ATOM 3557 O O . LYS B 1 72 ? -72.302 -29.809 22.105 1.00 31.31 65 LYS B O 1
ATOM 3563 N N . ALA B 1 73 ? -70.685 -28.641 20.979 1.00 32.61 66 ALA B N 1
ATOM 3564 C CA . ALA B 1 73 ? -69.666 -29.727 20.926 1.00 30.12 66 ALA B CA 1
ATOM 3565 C C . ALA B 1 73 ? -69.252 -30.181 22.339 1.00 30.31 66 ALA B C 1
ATOM 3566 O O . ALA B 1 73 ? -69.161 -31.383 22.583 1.00 26.89 66 ALA B O 1
ATOM 3568 N N . VAL B 1 74 ? -69.050 -29.247 23.280 1.00 28.81 67 VAL B N 1
ATOM 3569 C CA . VAL B 1 74 ? -68.714 -29.591 24.634 1.00 26.10 67 VAL B CA 1
ATOM 3570 C C . VAL B 1 74 ? -69.883 -30.314 25.327 1.00 29.58 67 VAL B C 1
ATOM 3571 O O . VAL B 1 74 ? -69.673 -31.287 26.066 1.00 31.41 67 VAL B O 1
ATOM 3575 N N . GLN B 1 75 ? -71.105 -29.832 25.125 1.00 28.54 68 GLN B N 1
ATOM 3576 C CA . GLN B 1 75 ? -72.310 -30.446 25.672 1.00 31.30 68 GLN B CA 1
ATOM 3577 C C . GLN B 1 75 ? -72.538 -31.844 25.066 1.00 29.04 68 GLN B C 1
ATOM 3578 O O . GLN B 1 75 ? -72.997 -32.738 25.774 1.00 31.58 68 GLN B O 1
ATOM 3584 N N . ALA B 1 76 ? -72.258 -32.039 23.776 1.00 28.00 69 ALA B N 1
ATOM 3585 C CA . ALA B 1 76 ? -72.373 -33.383 23.151 1.00 26.69 69 ALA B CA 1
ATOM 3586 C C . ALA B 1 76 ? -71.430 -34.378 23.846 1.00 28.15 69 ALA B C 1
ATOM 3587 O O . ALA B 1 76 ? -71.825 -35.524 24.071 1.00 26.86 69 ALA B O 1
ATOM 3589 N N . VAL B 1 77 ? -70.221 -33.931 24.230 1.00 27.75 70 VAL B N 1
ATOM 3590 C CA . VAL B 1 77 ? -69.259 -34.773 24.970 1.00 28.73 70 VAL B CA 1
ATOM 3591 C C . VAL B 1 77 ? -69.825 -35.180 26.346 1.00 30.55 70 VAL B C 1
ATOM 3592 O O . VAL B 1 77 ? -69.839 -36.390 26.687 1.00 27.67 70 VAL B O 1
ATOM 3596 N N . LEU B 1 78 ? -70.235 -34.197 27.162 1.00 30.18 71 LEU B N 1
ATOM 3597 C CA . LEU B 1 78 ? -70.862 -34.440 28.474 1.00 31.08 71 LEU B CA 1
ATOM 3598 C C . LEU B 1 78 ? -72.172 -35.230 28.325 1.00 29.75 71 LEU B C 1
ATOM 3599 O O . LEU B 1 78 ? -72.384 -36.134 29.097 1.00 33.83 71 LEU B O 1
ATOM 3602 N N . ASP B 1 79 ? -73.055 -34.920 27.368 1.00 30.23 72 ASP B N 1
ATOM 3603 C CA . ASP B 1 79 ? -74.421 -35.490 27.439 1.00 32.28 72 ASP B CA 1
ATOM 3604 C C . ASP B 1 79 ? -74.504 -36.852 26.743 1.00 31.52 72 ASP B C 1
ATOM 3605 O O . ASP B 1 79 ? -75.276 -37.661 27.167 1.00 31.49 72 ASP B O 1
ATOM 3610 N N . GLU B 1 80 ? -73.766 -37.082 25.660 1.00 31.47 73 GLU B N 1
ATOM 3611 C CA . GLU B 1 80 ? -73.959 -38.284 24.852 1.00 29.85 73 GLU B CA 1
ATOM 3612 C C . GLU B 1 80 ? -72.663 -39.101 24.774 1.00 31.17 73 GLU B C 1
ATOM 3613 O O . GLU B 1 80 ? -72.680 -40.314 25.037 1.00 28.59 73 GLU B O 1
ATOM 3619 N N . ILE B 1 81 ? -71.550 -38.460 24.406 1.00 31.89 74 ILE B N 1
ATOM 3620 C CA . ILE B 1 81 ? -70.286 -39.208 24.136 1.00 32.36 74 ILE B CA 1
ATOM 3621 C C . ILE B 1 81 ? -69.731 -39.840 25.421 1.00 32.33 74 ILE B C 1
ATOM 3622 O O . ILE B 1 81 ? -69.502 -41.044 25.459 1.00 30.29 74 ILE B O 1
ATOM 3627 N N . GLY B 1 82 ? -69.527 -39.046 26.459 1.00 29.46 75 GLY B N 1
ATOM 3628 C CA . GLY B 1 82 ? -69.026 -39.555 27.718 1.00 33.19 75 GLY B CA 1
ATOM 3629 C C . GLY B 1 82 ? -69.690 -40.871 28.089 1.00 36.63 75 GLY B C 1
ATOM 3630 O O . GLY B 1 82 ? -69.011 -41.899 28.197 1.00 40.41 75 GLY B O 1
ATOM 3631 N N . PRO B 1 83 ? -71.026 -40.832 28.295 1.00 35.67 76 PRO B N 1
ATOM 3632 C CA . PRO B 1 83 ? -71.829 -41.982 28.698 1.00 34.90 76 PRO B CA 1
ATOM 3633 C C . PRO B 1 83 ? -71.697 -43.154 27.717 1.00 36.28 76 PRO B C 1
ATOM 3634 O O . PRO B 1 83 ? -71.788 -44.285 28.148 1.00 36.73 76 PRO B O 1
ATOM 3638 N N . ALA B 1 84 ? -71.470 -42.893 26.424 1.00 34.34 77 ALA B N 1
ATOM 3639 C CA . ALA B 1 84 ? -71.347 -43.982 25.476 1.00 31.48 77 ALA B CA 1
ATOM 3640 C C . ALA B 1 84 ? -70.017 -44.706 25.694 1.00 33.74 77 ALA B C 1
ATOM 3641 O O . ALA B 1 84 ? -69.915 -45.853 25.310 1.00 34.57 77 ALA B O 1
ATOM 3643 N N . VAL B 1 85 ? -69.002 -44.057 26.278 1.00 30.12 78 VAL B N 1
ATOM 3644 C CA . VAL B 1 85 ? -67.674 -44.695 26.239 1.00 27.73 78 VAL B CA 1
ATOM 3645 C C . VAL B 1 85 ? -67.230 -45.074 27.646 1.00 26.39 78 VAL B C 1
ATOM 3646 O O . VAL B 1 85 ? -66.312 -45.880 27.777 1.00 25.47 78 VAL B O 1
ATOM 3650 N N . ILE B 1 86 ? -67.835 -44.471 28.674 1.00 26.53 79 ILE B N 1
ATOM 3651 C CA . ILE B 1 86 ? -67.495 -44.838 30.015 1.00 25.69 79 ILE B CA 1
ATOM 3652 C C . ILE B 1 86 ? -67.745 -46.340 30.206 1.00 27.20 79 ILE B C 1
ATOM 3653 O O . ILE B 1 86 ? -68.759 -46.851 29.787 1.00 28.84 79 ILE B O 1
ATOM 3658 N N . GLY B 1 87 ? -66.800 -47.022 30.844 1.00 29.94 80 GLY B N 1
ATOM 3659 C CA . GLY B 1 87 ? -66.872 -48.476 31.027 1.00 29.33 80 GLY B CA 1
ATOM 3660 C C . GLY B 1 87 ? -66.143 -49.244 29.936 1.00 29.55 80 GLY B C 1
ATOM 3661 O O . GLY B 1 87 ? -65.877 -50.438 30.103 1.00 28.34 80 GLY B O 1
ATOM 3662 N N . LEU B 1 88 ? -65.792 -48.593 28.823 1.00 25.77 81 LEU B N 1
ATOM 3663 C CA . LEU B 1 88 ? -65.015 -49.296 27.792 1.00 24.08 81 LEU B CA 1
ATOM 3664 C C . LEU B 1 88 ? -63.528 -49.301 28.190 1.00 23.83 81 LEU B C 1
ATOM 3665 O O . LEU B 1 88 ? -63.067 -48.464 29.011 1.00 22.10 81 LEU B O 1
ATOM 3670 N N . ASN B 1 89 ? -62.772 -50.257 27.635 1.00 21.24 82 ASN B N 1
ATOM 3671 C CA . ASN B 1 89 ? -61.320 -50.297 27.841 1.00 21.47 82 ASN B CA 1
ATOM 3672 C C . ASN B 1 89 ? -60.660 -49.264 26.916 1.00 19.30 82 ASN B C 1
ATOM 3673 O O . ASN B 1 89 ? -60.771 -49.409 25.704 1.00 21.94 82 ASN B O 1
ATOM 3678 N N . ALA B 1 90 ? -59.916 -48.300 27.472 1.00 18.93 83 ALA B N 1
ATOM 3679 C CA . ALA B 1 90 ? -59.242 -47.245 26.674 1.00 19.19 83 ALA B CA 1
ATOM 3680 C C . ALA B 1 90 ? -58.327 -47.893 25.631 1.00 20.37 83 ALA B C 1
ATOM 3681 O O . ALA B 1 90 ? -58.072 -47.285 24.581 1.00 20.81 83 ALA B O 1
ATOM 3683 N N . ASP B 1 91 ? -57.838 -49.117 25.901 1.00 21.92 84 ASP B N 1
ATOM 3684 C CA . ASP B 1 91 ? -56.874 -49.817 24.972 1.00 23.48 84 ASP B CA 1
ATOM 3685 C C . ASP B 1 91 ? -57.585 -50.229 23.678 1.00 23.64 84 ASP B C 1
ATOM 3686 O O . ASP B 1 91 ? -56.945 -50.404 22.601 1.00 24.12 84 ASP B O 1
ATOM 3691 N N . ASP B 1 92 ? -58.900 -50.405 23.764 1.00 24.80 85 ASP B N 1
ATOM 3692 C CA . ASP B 1 92 ? -59.701 -50.883 22.613 1.00 23.11 85 ASP B CA 1
ATOM 3693 C C . ASP B 1 92 ? -60.067 -49.708 21.695 1.00 23.55 85 ASP B C 1
ATOM 3694 O O . ASP B 1 92 ? -61.243 -49.394 21.558 1.00 20.98 85 ASP B O 1
ATOM 3699 N N . GLN B 1 93 ? -59.060 -49.105 21.057 1.00 23.04 86 GLN B N 1
ATOM 3700 C CA . GLN B 1 93 ? -59.235 -47.859 20.294 1.00 22.10 86 GLN B CA 1
ATOM 3701 C C . GLN B 1 93 ? -60.294 -48.031 19.195 1.00 24.25 86 GLN B C 1
ATOM 3702 O O . GLN B 1 93 ? -61.122 -47.136 18.985 1.00 22.45 86 GLN B O 1
ATOM 3708 N N . ARG B 1 94 ? -60.215 -49.141 18.439 1.00 24.45 87 ARG B N 1
ATOM 3709 C CA . ARG B 1 94 ? -61.142 -49.402 17.356 1.00 25.37 87 ARG B CA 1
ATOM 3710 C C . ARG B 1 94 ? -62.576 -49.501 17.892 1.00 25.34 87 ARG B C 1
ATOM 3711 O O . ARG B 1 94 ? -63.512 -48.999 17.225 1.00 26.29 87 ARG B O 1
ATOM 3719 N N . LEU B 1 95 ? -62.759 -50.199 19.022 1.00 25.83 88 LEU B N 1
ATOM 3720 C CA . LEU B 1 95 ? -64.097 -50.328 19.680 1.00 27.87 88 LEU B CA 1
ATOM 3721 C C . LEU B 1 95 ? -64.632 -48.940 20.009 1.00 24.53 88 LEU B C 1
ATOM 3722 O O . LEU B 1 95 ? -65.798 -48.633 19.732 1.00 28.53 88 LEU B O 1
ATOM 3727 N N . VAL B 1 96 ? -63.797 -48.158 20.673 1.00 22.55 89 VAL B N 1
ATOM 3728 C CA . VAL B 1 96 ? -64.206 -46.832 21.148 1.00 21.42 89 VAL B CA 1
ATOM 3729 C C . VAL B 1 96 ? -64.582 -45.968 19.944 1.00 21.56 89 VAL B C 1
ATOM 3730 O O . VAL B 1 96 ? -65.650 -45.385 19.949 1.00 24.28 89 VAL B O 1
ATOM 3734 N N . ASP B 1 97 ? -63.748 -45.986 18.903 1.00 20.75 90 ASP B N 1
ATOM 3735 C CA . ASP B 1 97 ? -63.933 -45.151 17.684 1.00 23.52 90 ASP B CA 1
ATOM 3736 C C . ASP B 1 97 ? -65.193 -45.585 16.934 1.00 25.49 90 ASP B C 1
ATOM 3737 O O . ASP B 1 97 ? -65.979 -44.713 16.492 1.00 26.74 90 ASP B O 1
ATOM 3742 N N . GLN B 1 98 ? -65.394 -46.903 16.824 1.00 26.61 91 GLN B N 1
ATOM 3743 C CA . GLN B 1 98 ? -66.623 -47.455 16.251 1.00 29.40 91 GLN B CA 1
ATOM 3744 C C . GLN B 1 98 ? -67.853 -46.958 17.028 1.00 26.37 91 GLN B C 1
ATOM 3745 O O . GLN B 1 98 ? -68.813 -46.480 16.415 1.00 28.05 91 GLN B O 1
ATOM 3751 N N . ALA B 1 99 ? -67.827 -47.073 18.353 1.00 25.41 92 ALA B N 1
ATOM 3752 C CA . ALA B 1 99 ? -68.919 -46.612 19.200 1.00 27.26 92 ALA B CA 1
ATOM 3753 C C . ALA B 1 99 ? -69.214 -45.123 18.925 1.00 30.09 92 ALA B C 1
ATOM 3754 O O . ALA B 1 99 ? -70.381 -44.742 18.895 1.00 31.35 92 ALA B O 1
ATOM 3756 N N . LEU B 1 100 ? -68.181 -44.281 18.764 1.00 27.97 93 LEU B N 1
ATOM 3757 C CA . LEU B 1 100 ? -68.430 -42.837 18.563 1.00 25.85 93 LEU B CA 1
ATOM 3758 C C . LEU B 1 100 ? -69.070 -42.627 17.183 1.00 24.71 93 LEU B C 1
ATOM 3759 O O . LEU B 1 100 ? -69.983 -41.796 17.029 1.00 23.50 93 LEU B O 1
ATOM 3764 N N . VAL B 1 101 ? -68.614 -43.406 16.194 1.00 25.44 94 VAL B N 1
ATOM 3765 C CA . VAL B 1 101 ? -69.095 -43.266 14.830 1.00 26.98 94 VAL B CA 1
ATOM 3766 C C . VAL B 1 101 ? -70.571 -43.694 14.800 1.00 28.56 94 VAL B C 1
ATOM 3767 O O . VAL B 1 101 ? -71.407 -43.002 14.205 1.00 29.29 94 VAL B O 1
ATOM 3771 N N . ASP B 1 102 ? -70.898 -44.782 15.492 1.00 26.06 95 ASP B N 1
ATOM 3772 C CA . ASP B 1 102 ? -72.246 -45.322 15.492 1.00 26.56 95 ASP B CA 1
ATOM 3773 C C . ASP B 1 102 ? -73.194 -44.386 16.255 1.00 29.66 95 ASP B C 1
ATOM 3774 O O . ASP B 1 102 ? -74.350 -44.209 15.851 1.00 30.08 95 ASP B O 1
ATOM 3779 N N . LEU B 1 103 ? -72.729 -43.824 17.367 1.00 27.78 96 LEU B N 1
ATOM 3780 C CA . LEU B 1 103 ? -73.547 -42.955 18.178 1.00 28.91 96 LEU B CA 1
ATOM 3781 C C . LEU B 1 103 ? -73.921 -41.695 17.388 1.00 31.47 96 LEU B C 1
ATOM 3782 O O . LEU B 1 103 ? -75.065 -41.239 17.466 1.00 29.83 96 LEU B O 1
ATOM 3787 N N . ASP B 1 104 ? -72.960 -41.136 16.643 1.00 31.68 97 ASP B N 1
ATOM 3788 C CA . ASP B 1 104 ? -73.250 -39.967 15.812 1.00 30.50 97 ASP B CA 1
ATOM 3789 C C . ASP B 1 104 ? -74.247 -40.390 14.731 1.00 31.87 97 ASP B C 1
ATOM 3790 O O . ASP B 1 104 ? -75.287 -39.742 14.529 1.00 29.82 97 ASP B O 1
ATOM 3795 N N . GLY B 1 105 ? -73.911 -41.477 14.039 1.00 30.09 98 GLY B N 1
ATOM 3796 C CA . GLY B 1 105 ? -74.850 -42.078 13.145 1.00 29.98 98 GLY B CA 1
ATOM 3797 C C . GLY B 1 105 ? -74.952 -41.343 11.820 1.00 32.16 98 GLY B C 1
ATOM 3798 O O . GLY B 1 105 ? -75.747 -41.734 10.991 1.00 33.14 98 GLY B O 1
ATOM 3799 N N . THR B 1 106 ? -74.168 -40.300 11.583 1.00 29.19 99 THR B N 1
ATOM 3800 C CA . THR B 1 106 ? -74.154 -39.708 10.232 1.00 30.96 99 THR B CA 1
ATOM 3801 C C . THR B 1 106 ? -72.767 -39.899 9.581 1.00 30.93 99 THR B C 1
ATOM 3802 O O . THR B 1 106 ? -71.744 -39.987 10.287 1.00 32.42 99 THR B O 1
ATOM 3806 N N . PRO B 1 107 ? -72.706 -39.923 8.238 1.00 32.18 100 PRO B N 1
ATOM 3807 C CA . PRO B 1 107 ? -71.430 -40.281 7.592 1.00 32.94 100 PRO B CA 1
ATOM 3808 C C . PRO B 1 107 ? -70.334 -39.218 7.748 1.00 33.40 100 PRO B C 1
ATOM 3809 O O . PRO B 1 107 ? -69.169 -39.569 7.806 1.00 33.16 100 PRO B O 1
ATOM 3813 N N . ASP B 1 108 ? -70.723 -37.957 7.898 1.00 34.42 101 ASP B N 1
ATOM 3814 C CA . ASP B 1 108 ? -69.771 -36.842 7.977 1.00 32.16 101 ASP B CA 1
ATOM 3815 C C . ASP B 1 108 ? -69.681 -36.316 9.414 1.00 29.90 101 ASP B C 1
ATOM 3816 O O . ASP B 1 108 ? -69.201 -35.216 9.640 1.00 26.10 101 ASP B O 1
ATOM 3821 N N . LYS B 1 109 ? -70.161 -37.089 10.385 1.00 28.62 102 LYS B N 1
ATOM 3822 C CA . LYS B 1 109 ? -70.065 -36.704 11.793 1.00 28.21 102 LYS B CA 1
ATOM 3823 C C . LYS B 1 109 ? -70.734 -35.347 12.034 1.00 30.57 102 LYS B C 1
ATOM 3824 O O . LYS B 1 109 ? -70.292 -34.591 12.903 1.00 29.73 102 LYS B O 1
ATOM 3830 N N . SER B 1 110 ? -71.849 -35.101 11.348 1.00 30.67 103 SER B N 1
ATOM 3831 C CA . SER B 1 110 ? -72.560 -33.816 11.453 1.00 33.47 103 SER B CA 1
ATOM 3832 C C . SER B 1 110 ? -73.466 -33.732 12.684 1.00 34.94 103 SER B C 1
ATOM 3833 O O . SER B 1 110 ? -73.839 -32.634 13.041 1.00 36.81 103 SER B O 1
ATOM 3836 N N . ARG B 1 111 ? -73.801 -34.829 13.355 1.00 31.87 104 ARG B N 1
ATOM 3837 C CA . ARG B 1 111 ? -74.740 -34.709 14.450 1.00 30.87 104 ARG B CA 1
ATOM 3838 C C . ARG B 1 111 ? -74.023 -34.298 15.746 1.00 32.99 104 ARG B C 1
ATOM 3839 O O . ARG B 1 111 ? -74.485 -33.396 16.425 1.00 31.14 104 ARG B O 1
ATOM 3847 N N . LEU B 1 112 ? -72.908 -34.951 16.103 1.00 32.91 105 LEU B N 1
ATOM 3848 C CA . LEU B 1 112 ? -72.166 -34.611 17.330 1.00 31.07 105 LEU B CA 1
ATOM 3849 C C . LEU B 1 112 ? -70.976 -33.688 16.992 1.00 31.82 105 LEU B C 1
ATOM 3850 O O . LEU B 1 112 ? -70.477 -32.976 17.874 1.00 32.78 105 LEU B O 1
ATOM 3855 N N . GLY B 1 113 ? -70.546 -33.649 15.722 1.00 29.17 106 GLY B N 1
ATOM 3856 C CA . GLY B 1 113 ? -69.371 -32.850 15.321 1.00 28.37 106 GLY B CA 1
ATOM 3857 C C . GLY B 1 113 ? -68.094 -33.684 15.330 1.00 29.03 106 GLY B C 1
ATOM 3858 O O . GLY B 1 113 ? -67.813 -34.389 16.332 1.00 23.98 106 GLY B O 1
ATOM 3859 N N . GLY B 1 114 ? -67.349 -33.668 14.203 1.00 27.35 107 GLY B N 1
ATOM 3860 C CA . GLY B 1 114 ? -66.008 -34.262 14.177 1.00 25.26 107 GLY B CA 1
ATOM 3861 C C . GLY B 1 114 ? -65.152 -33.700 15.304 1.00 26.13 107 GLY B C 1
ATOM 3862 O O . GLY B 1 114 ? -64.315 -34.403 15.852 1.00 23.65 107 GLY B O 1
ATOM 3863 N N . ASN B 1 115 ? -65.407 -32.447 15.706 1.00 25.23 108 ASN B N 1
ATOM 3864 C CA . ASN B 1 115 ? -64.625 -31.831 16.758 1.00 24.81 108 ASN B CA 1
ATOM 3865 C C . ASN B 1 115 ? -64.975 -32.419 18.134 1.00 26.75 108 ASN B C 1
ATOM 3866 O O . ASN B 1 115 ? -64.087 -32.565 18.969 1.00 28.34 108 ASN B O 1
ATOM 3871 N N . ALA B 1 116 ? -66.218 -32.807 18.375 1.00 25.69 109 ALA B N 1
ATOM 3872 C CA . ALA B 1 116 ? -66.529 -33.403 19.672 1.00 22.53 109 ALA B CA 1
ATOM 3873 C C . ALA B 1 116 ? -65.995 -34.842 19.672 1.00 23.29 109 ALA B C 1
ATOM 3874 O O . ALA B 1 116 ? -65.410 -35.287 20.659 1.00 24.92 109 ALA B O 1
ATOM 3876 N N . ILE B 1 117 ? -66.170 -35.547 18.549 1.00 20.81 110 ILE B N 1
ATOM 3877 C CA . ILE B 1 117 ? -65.743 -36.943 18.455 1.00 22.25 110 ILE B CA 1
ATOM 3878 C C . ILE B 1 117 ? -64.212 -37.055 18.539 1.00 21.98 110 ILE B C 1
ATOM 3879 O O . ILE B 1 117 ? -63.695 -37.900 19.298 1.00 21.44 110 ILE B O 1
ATOM 3884 N N . LEU B 1 118 ? -63.476 -36.258 17.767 1.00 19.68 111 LEU B N 1
ATOM 3885 C CA . LEU B 1 118 ? -62.009 -36.454 17.689 1.00 19.65 111 LEU B CA 1
ATOM 3886 C C . LEU B 1 118 ? -61.339 -36.192 19.045 1.00 18.42 111 LEU B C 1
ATOM 3887 O O . LEU B 1 118 ? -60.416 -36.894 19.439 1.00 18.84 111 LEU B O 1
ATOM 3892 N N . GLY B 1 119 ? -61.779 -35.167 19.774 1.00 19.50 112 GLY B N 1
ATOM 3893 C CA . GLY B 1 119 ? -61.158 -34.902 21.071 1.00 18.07 112 GLY B CA 1
ATOM 3894 C C . GLY B 1 119 ? -61.221 -36.123 21.977 1.00 18.98 112 GLY B C 1
ATOM 3895 O O . GLY B 1 119 ? -60.269 -36.452 22.728 1.00 18.18 112 GLY B O 1
ATOM 3896 N N . VAL B 1 120 ? -62.374 -36.791 21.962 1.00 19.58 113 VAL B N 1
ATOM 3897 C CA . VAL B 1 120 ? -62.544 -37.998 22.819 1.00 19.53 113 VAL B CA 1
ATOM 3898 C C . VAL B 1 120 ? -61.629 -39.109 22.253 1.00 20.98 113 VAL B C 1
ATOM 3899 O O . VAL B 1 120 ? -60.826 -39.719 23.010 1.00 21.61 113 VAL B O 1
ATOM 3903 N N . SER B 1 121 ? -61.667 -39.290 20.926 1.00 18.58 114 SER B N 1
ATOM 3904 C CA . SER B 1 121 ? -60.873 -40.325 20.276 1.00 20.26 114 SER B CA 1
ATOM 3905 C C . SER B 1 121 ? -59.394 -40.205 20.669 1.00 20.33 114 SER B C 1
ATOM 3906 O O . SER B 1 121 ? -58.813 -41.178 21.073 1.00 18.41 114 SER B O 1
ATOM 3909 N N . LEU B 1 122 ? -58.806 -38.998 20.533 1.00 20.71 115 LEU B N 1
ATOM 3910 C CA . LEU B 1 122 ? -57.394 -38.712 20.838 1.00 18.32 115 LEU B CA 1
ATOM 3911 C C . LEU B 1 122 ? -57.126 -38.768 22.333 1.00 18.09 115 LEU B C 1
ATOM 3912 O O . LEU B 1 122 ? -56.016 -39.189 22.701 1.00 17.84 115 LEU B O 1
ATOM 3917 N N . ALA B 1 123 ? -58.050 -38.271 23.180 1.00 17.93 116 ALA B N 1
ATOM 3918 C CA . ALA B 1 123 ? -57.766 -38.338 24.646 1.00 18.56 116 ALA B CA 1
ATOM 3919 C C . ALA B 1 123 ? -57.808 -39.797 25.126 1.00 18.67 116 ALA B C 1
ATOM 3920 O O . ALA B 1 123 ? -57.141 -40.148 26.059 1.00 20.02 116 ALA B O 1
ATOM 3922 N N . VAL B 1 124 ? -58.612 -40.635 24.497 1.00 20.03 117 VAL B N 1
ATOM 3923 C CA . VAL B 1 124 ? -58.593 -42.052 24.865 1.00 20.22 117 VAL B CA 1
ATOM 3924 C C . VAL B 1 124 ? -57.219 -42.647 24.515 1.00 21.03 117 VAL B C 1
ATOM 3925 O O . VAL B 1 124 ? -56.624 -43.336 25.382 1.00 21.32 117 VAL B O 1
ATOM 3929 N N . ALA B 1 125 ? -56.697 -42.377 23.308 1.00 20.57 118 ALA B N 1
ATOM 3930 C CA . ALA B 1 125 ? -55.372 -42.897 22.868 1.00 19.61 118 ALA B CA 1
ATOM 3931 C C . ALA B 1 125 ? -54.278 -42.442 23.849 1.00 20.35 118 ALA B C 1
ATOM 3932 O O . ALA B 1 125 ? -53.443 -43.240 24.252 1.00 19.53 118 ALA B O 1
ATOM 3934 N N . LYS B 1 126 ? -54.302 -41.164 24.253 1.00 18.45 119 LYS B N 1
ATOM 3935 C CA . LYS B 1 126 ? -53.314 -40.616 25.193 1.00 18.44 119 LYS B CA 1
ATOM 3936 C C . LYS B 1 126 ? -53.424 -41.289 26.562 1.00 18.84 119 LYS B C 1
ATOM 3937 O O . LYS B 1 126 ? -52.392 -41.558 27.182 1.00 18.21 119 LYS B O 1
ATOM 3943 N N . ALA B 1 127 ? -54.640 -41.473 27.070 1.00 17.43 120 ALA B N 1
ATOM 3944 C CA . ALA B 1 127 ? -54.780 -42.086 28.392 1.00 19.75 120 ALA B CA 1
ATOM 3945 C C . ALA B 1 127 ? -54.301 -43.547 28.314 1.00 20.80 120 ALA B C 1
ATOM 3946 O O . ALA B 1 127 ? -53.669 -44.063 29.232 1.00 22.15 120 ALA B O 1
ATOM 3948 N N . ALA B 1 128 ? -54.668 -44.228 27.228 1.00 20.43 121 ALA B N 1
ATOM 3949 C CA . ALA B 1 128 ? -54.259 -45.624 27.081 1.00 20.67 121 ALA B CA 1
ATOM 3950 C C . ALA B 1 128 ? -52.733 -45.713 27.138 1.00 18.81 121 ALA B C 1
ATOM 3951 O O . ALA B 1 128 ? -52.162 -46.590 27.812 1.00 20.37 121 ALA B O 1
ATOM 3953 N N . ALA B 1 129 ? -52.079 -44.796 26.439 1.00 17.91 122 ALA B N 1
ATOM 3954 C CA . ALA B 1 129 ? -50.592 -44.773 26.361 1.00 17.96 122 ALA B CA 1
ATOM 3955 C C . ALA B 1 129 ? -49.991 -44.518 27.756 1.00 19.15 122 ALA B C 1
ATOM 3956 O O . ALA B 1 129 ? -49.021 -45.218 28.174 1.00 18.43 122 ALA B O 1
ATOM 3958 N N . ASP B 1 130 ? -50.551 -43.510 28.487 1.00 19.81 123 ASP B N 1
ATOM 3959 C CA . ASP B 1 130 ? -50.071 -43.133 29.815 1.00 22.31 123 ASP B CA 1
ATOM 3960 C C . ASP B 1 130 ? -50.256 -44.314 30.782 1.00 20.43 123 ASP B C 1
ATOM 3961 O O . ASP B 1 130 ? -49.382 -44.628 31.559 1.00 20.79 123 ASP B O 1
ATOM 3966 N N . SER B 1 131 ? -51.408 -44.950 30.736 1.00 21.00 124 SER B N 1
ATOM 3967 C CA . SER B 1 131 ? -51.688 -46.106 31.625 1.00 20.54 124 SER B CA 1
ATOM 3968 C C . SER B 1 131 ? -50.705 -47.269 31.373 1.00 20.67 124 SER B C 1
ATOM 3969 O O . SER B 1 131 ? -50.331 -47.970 32.287 1.00 20.05 124 SER B O 1
ATOM 3972 N N . ALA B 1 132 ? -50.295 -47.470 30.124 1.00 20.98 125 ALA B N 1
ATOM 3973 C CA . ALA B 1 132 ? -49.291 -48.474 29.712 1.00 22.03 125 ALA B CA 1
ATOM 3974 C C . ALA B 1 132 ? -47.880 -48.012 30.073 1.00 22.97 125 ALA B C 1
ATOM 3975 O O . ALA B 1 132 ? -46.927 -48.754 29.934 1.00 25.23 125 ALA B O 1
ATOM 3977 N N . GLU B 1 133 ? -47.753 -46.755 30.470 1.00 23.00 126 GLU B N 1
ATOM 3978 C CA . GLU B 1 133 ? -46.467 -46.118 30.677 1.00 23.51 126 GLU B CA 1
ATOM 3979 C C . GLU B 1 133 ? -45.619 -46.181 29.410 1.00 23.20 126 GLU B C 1
ATOM 3980 O O . GLU B 1 133 ? -44.395 -46.444 29.484 1.00 24.60 126 GLU B O 1
ATOM 3986 N N . LEU B 1 134 ? -46.246 -45.886 28.257 1.00 21.98 127 LEU B N 1
ATOM 3987 C CA . LEU B 1 134 ? -45.491 -45.798 27.006 1.00 21.77 127 LEU B CA 1
ATOM 3988 C C . LEU B 1 134 ? -45.606 -44.371 26.468 1.00 20.55 127 LEU B C 1
ATOM 3989 O O . LEU B 1 134 ? -46.688 -43.793 26.465 1.00 19.81 127 LEU B O 1
ATOM 3994 N N . PRO B 1 135 ? -44.500 -43.829 25.954 1.00 21.66 128 PRO B N 1
ATOM 3995 C CA . PRO B 1 135 ? -44.642 -42.598 25.170 1.00 23.59 128 PRO B CA 1
ATOM 3996 C C . PRO B 1 135 ? -45.675 -42.823 24.042 1.00 24.86 128 PRO B C 1
ATOM 3997 O O . PRO B 1 135 ? -45.805 -43.969 23.490 1.00 22.96 128 PRO B O 1
ATOM 4001 N N . LEU B 1 136 ? -46.404 -41.769 23.688 1.00 21.40 129 LEU B N 1
ATOM 4002 C CA . LEU B 1 136 ? -47.488 -41.925 22.744 1.00 20.56 129 LEU B CA 1
ATOM 4003 C C . LEU B 1 136 ? -47.002 -42.474 21.389 1.00 20.29 129 LEU B C 1
ATOM 4004 O O . LEU B 1 136 ? -47.678 -43.334 20.802 1.00 17.45 129 LEU B O 1
ATOM 4009 N N . PHE B 1 137 ? -45.822 -42.055 20.924 1.00 20.99 130 PHE B N 1
ATOM 4010 C CA . PHE B 1 137 ? -45.278 -42.567 19.625 1.00 21.37 130 PHE B CA 1
ATOM 4011 C C . PHE B 1 137 ? -45.162 -44.093 19.692 1.00 22.68 130 PHE B C 1
ATOM 4012 O O . PHE B 1 137 ? -45.412 -44.803 18.676 1.00 19.80 130 PHE B O 1
ATOM 4020 N N . ARG B 1 138 ? -44.800 -44.587 20.885 1.00 21.12 131 ARG B N 1
ATOM 4021 C CA . ARG B 1 138 ? -44.501 -46.006 21.029 1.00 22.84 131 ARG B CA 1
ATOM 4022 C C . ARG B 1 138 ? -45.810 -46.769 21.296 1.00 21.53 131 ARG B C 1
ATOM 4023 O O . ARG B 1 138 ? -46.042 -47.881 20.755 1.00 19.70 131 ARG B O 1
ATOM 4031 N N . TYR B 1 139 ? -46.716 -46.164 22.056 1.00 21.49 132 TYR B N 1
ATOM 4032 C CA . TYR B 1 139 ? -47.996 -46.812 22.231 1.00 21.36 132 TYR B CA 1
ATOM 4033 C C . TYR B 1 139 ? -48.683 -46.977 20.864 1.00 21.06 132 TYR B C 1
ATOM 4034 O O . TYR B 1 139 ? -49.214 -48.041 20.538 1.00 20.57 132 TYR B O 1
ATOM 4043 N N . VAL B 1 140 ? -48.656 -45.928 20.037 1.00 22.00 133 VAL B N 1
ATOM 4044 C CA . VAL B 1 140 ? -49.377 -45.938 18.764 1.00 20.11 133 VAL B CA 1
ATOM 4045 C C . VAL B 1 140 ? -48.593 -46.714 17.697 1.00 21.93 133 VAL B C 1
ATOM 4046 O O . VAL B 1 140 ? -49.230 -47.394 16.930 1.00 21.69 133 VAL B O 1
ATOM 4050 N N . GLY B 1 141 ? -47.265 -46.574 17.585 1.00 21.69 134 GLY B N 1
ATOM 4051 C CA . GLY B 1 141 ? -46.552 -47.184 16.481 1.00 21.66 134 GLY B CA 1
ATOM 4052 C C . GLY B 1 141 ? -45.910 -48.525 16.841 1.00 22.76 134 GLY B C 1
ATOM 4053 O O . GLY B 1 141 ? -45.307 -49.157 15.973 1.00 23.57 134 GLY B O 1
ATOM 4054 N N . GLY B 1 142 ? -46.006 -48.953 18.101 1.00 22.44 135 GLY B N 1
ATOM 4055 C CA . GLY B 1 142 ? -45.334 -50.144 18.549 1.00 22.78 135 GLY B CA 1
ATOM 4056 C C . GLY B 1 142 ? -43.832 -49.938 18.681 1.00 24.05 135 GLY B C 1
ATOM 4057 O O . GLY B 1 142 ? -43.346 -48.863 18.446 1.00 25.09 135 GLY B O 1
ATOM 4058 N N . PRO B 1 143 ? -43.084 -50.970 19.094 1.00 28.44 136 PRO B N 1
ATOM 4059 C CA . PRO B 1 143 ? -41.654 -50.802 19.431 1.00 29.51 136 PRO B CA 1
ATOM 4060 C C . PRO B 1 143 ? -40.790 -50.521 18.184 1.00 27.12 136 PRO B C 1
ATOM 4061 O O . PRO B 1 143 ? -39.614 -50.117 18.293 1.00 25.32 136 PRO B O 1
ATOM 4065 N N . ASN B 1 144 ? -41.369 -50.653 17.011 1.00 25.59 137 ASN B N 1
ATOM 4066 C CA . ASN B 1 144 ? -40.568 -50.440 15.831 1.00 26.41 137 ASN B CA 1
ATOM 4067 C C . ASN B 1 144 ? -40.502 -48.955 15.453 1.00 25.05 137 ASN B C 1
ATOM 4068 O O . ASN B 1 144 ? -39.734 -48.583 14.573 1.00 29.71 137 ASN B O 1
ATOM 4073 N N . ALA B 1 145 ? -41.278 -48.113 16.120 1.00 23.41 138 ALA B N 1
ATOM 4074 C CA . ALA B 1 145 ? -41.375 -46.703 15.755 1.00 21.99 138 ALA B CA 1
ATOM 4075 C C . ALA B 1 145 ? -40.039 -45.987 16.057 1.00 20.27 138 ALA B C 1
ATOM 4076 O O . ALA B 1 145 ? -39.479 -46.105 17.131 1.00 21.70 138 ALA B O 1
ATOM 4078 N N . HIS B 1 146 ? -39.460 -45.261 15.112 1.00 19.80 139 HIS B N 1
ATOM 4079 C CA . HIS B 1 146 ? -38.122 -44.706 15.382 1.00 20.56 139 HIS B CA 1
ATOM 4080 C C . HIS B 1 146 ? -37.749 -43.575 14.404 1.00 21.49 139 HIS B C 1
ATOM 4081 O O . HIS B 1 146 ? -36.677 -43.005 14.596 1.00 22.48 139 HIS B O 1
ATOM 4088 N N . ILE B 1 147 ? -38.547 -43.295 13.355 1.00 19.08 140 ILE B N 1
ATOM 4089 C CA . ILE B 1 147 ? -38.054 -42.425 12.239 1.00 19.26 140 ILE B CA 1
ATOM 4090 C C . ILE B 1 147 ? -38.502 -40.990 12.534 1.00 20.96 140 ILE B C 1
ATOM 4091 O O . ILE B 1 147 ? -39.709 -40.759 12.712 1.00 19.81 140 ILE B O 1
ATOM 4096 N N . LEU B 1 148 ? -37.553 -40.052 12.592 1.00 21.53 141 LEU B N 1
ATOM 4097 C CA . LEU B 1 148 ? -37.924 -38.645 12.801 1.00 20.79 141 LEU B CA 1
ATOM 4098 C C . LEU B 1 148 ? -38.231 -38.066 11.405 1.00 20.64 141 LEU B C 1
ATOM 4099 O O . LEU B 1 148 ? -37.490 -38.343 10.474 1.00 20.80 141 LEU B O 1
ATOM 4104 N N . PRO B 1 149 ? -39.367 -37.339 11.251 1.00 20.14 142 PRO B N 1
ATOM 4105 C CA . PRO B 1 149 ? -39.779 -36.828 9.948 1.00 18.79 142 PRO B CA 1
ATOM 4106 C C . PRO B 1 149 ? -38.935 -35.624 9.485 1.00 20.05 142 PRO B C 1
ATOM 4107 O O . PRO B 1 149 ? -38.469 -34.805 10.320 1.00 18.73 142 PRO B O 1
ATOM 4111 N N . VAL B 1 150 ? -38.771 -35.482 8.166 1.00 20.33 143 VAL B N 1
ATOM 4112 C CA . VAL B 1 150 ? -38.296 -34.197 7.603 1.00 19.08 143 VAL B CA 1
ATOM 4113 C C . VAL B 1 150 ? -39.325 -33.112 7.967 1.00 19.65 143 VAL B C 1
ATOM 4114 O O . VAL B 1 150 ? -40.483 -33.252 7.625 1.00 17.80 143 VAL B O 1
ATOM 4118 N N . PRO B 1 151 ? -38.931 -32.026 8.680 1.00 19.38 144 PRO B N 1
ATOM 4119 C CA . PRO B 1 151 ? -39.952 -30.980 8.886 1.00 18.34 144 PRO B CA 1
ATOM 4120 C C . PRO B 1 151 ? -40.156 -30.113 7.619 1.00 22.07 144 PRO B C 1
ATOM 4121 O O . PRO B 1 151 ? -39.200 -29.484 7.101 1.00 24.84 144 PRO B O 1
ATOM 4125 N N . MET B 1 152 ? -41.381 -30.098 7.104 1.00 20.88 145 MET B N 1
ATOM 4126 C CA . MET B 1 152 ? -41.715 -29.327 5.923 1.00 22.20 145 MET B CA 1
ATOM 4127 C C . MET B 1 152 ? -42.262 -27.984 6.424 1.00 23.59 145 MET B C 1
ATOM 4128 O O . MET B 1 152 ? -43.406 -27.928 6.895 1.00 23.90 145 MET B O 1
ATOM 4133 N N . MET B 1 153 ? -41.427 -26.932 6.366 1.00 23.10 146 MET B N 1
ATOM 4134 C CA . MET B 1 153 ? -41.682 -25.684 7.110 1.00 22.56 146 MET B CA 1
ATOM 4135 C C . MET B 1 153 ? -42.212 -24.583 6.167 1.00 26.51 146 MET B C 1
ATOM 4136 O O . MET B 1 153 ? -41.504 -24.088 5.279 1.00 25.07 146 MET B O 1
ATOM 4141 N N . ASN B 1 154 ? -43.454 -24.163 6.417 1.00 25.47 147 ASN B N 1
ATOM 4142 C CA . ASN B 1 154 ? -44.124 -23.129 5.652 1.00 25.73 147 ASN B CA 1
ATOM 4143 C C . ASN B 1 154 ? -43.635 -21.745 6.130 1.00 25.73 147 ASN B C 1
ATOM 4144 O O . ASN B 1 154 ? -44.185 -21.193 7.083 1.00 24.10 147 ASN B O 1
ATOM 4149 N N . ILE B 1 155 ? -42.585 -21.191 5.494 1.00 25.32 148 ILE B N 1
ATOM 4150 C CA . ILE B 1 155 ? -41.917 -19.973 6.040 1.00 26.33 148 ILE B CA 1
ATOM 4151 C C . ILE B 1 155 ? -42.388 -18.731 5.268 1.00 26.56 148 ILE B C 1
ATOM 4152 O O . ILE B 1 155 ? -42.119 -17.619 5.687 1.00 29.74 148 ILE B O 1
ATOM 4157 N N . LEU B 1 156 ? -43.086 -18.914 4.161 1.00 27.36 149 LEU B N 1
ATOM 4158 C CA . LEU B 1 156 ? -43.659 -17.774 3.440 1.00 30.54 149 LEU B CA 1
ATOM 4159 C C . LEU B 1 156 ? -45.114 -18.125 3.123 1.00 35.70 149 LEU B C 1
ATOM 4160 O O . LEU B 1 156 ? -45.368 -18.919 2.192 1.00 36.44 149 LEU B O 1
ATOM 4165 N N . ASN B 1 157 ? -46.043 -17.549 3.921 1.00 36.79 150 ASN B N 1
ATOM 4166 C CA . ASN B 1 157 ? -47.467 -17.945 3.937 1.00 34.88 150 ASN B CA 1
ATOM 4167 C C . ASN B 1 157 ? -48.291 -17.032 3.017 1.00 43.45 150 ASN B C 1
ATOM 4168 O O . ASN B 1 157 ? -48.259 -15.788 3.174 1.00 42.02 150 ASN B O 1
ATOM 4173 N N . GLY B 1 158 ? -49.076 -17.657 2.127 1.00 46.83 151 GLY B N 1
ATOM 4174 C CA . GLY B 1 158 ? -50.056 -16.969 1.239 1.00 48.10 151 GLY B CA 1
ATOM 4175 C C . GLY B 1 158 ? -51.475 -17.527 1.380 1.00 44.49 151 GLY B C 1
ATOM 4176 O O . GLY B 1 158 ? -51.857 -18.098 2.453 1.00 40.13 151 GLY B O 1
ATOM 4177 N N . GLY B 1 159 ? -52.247 -17.361 0.289 1.00 43.15 152 GLY B N 1
ATOM 4178 C CA . GLY B 1 159 ? -53.694 -17.691 0.156 1.00 43.78 152 GLY B CA 1
ATOM 4179 C C . GLY B 1 159 ? -54.515 -17.472 1.423 1.00 42.36 152 GLY B C 1
ATOM 4180 O O . GLY B 1 159 ? -54.539 -16.378 1.987 1.00 40.43 152 GLY B O 1
ATOM 4181 N N . ALA B 1 160 ? -55.194 -18.536 1.873 1.00 43.01 153 ALA B N 1
ATOM 4182 C CA . ALA B 1 160 ? -56.142 -18.480 3.011 1.00 41.45 153 ALA B CA 1
ATOM 4183 C C . ALA B 1 160 ? -55.463 -18.082 4.329 1.00 40.82 153 ALA B C 1
ATOM 4184 O O . ALA B 1 160 ? -56.174 -17.782 5.287 1.00 36.28 153 ALA B O 1
ATOM 4186 N N . HIS B 1 161 ? -54.125 -18.081 4.403 1.00 44.99 154 HIS B N 1
ATOM 4187 C CA . HIS B 1 161 ? -53.426 -17.976 5.728 1.00 41.37 154 HIS B CA 1
ATOM 4188 C C . HIS B 1 161 ? -52.914 -16.551 6.004 1.00 38.75 154 HIS B C 1
ATOM 4189 O O . HIS B 1 161 ? -52.437 -16.264 7.133 1.00 31.43 154 HIS B O 1
ATOM 4196 N N . ALA B 1 162 ? -52.982 -15.659 5.004 1.00 39.01 155 ALA B N 1
ATOM 4197 C CA . ALA B 1 162 ? -52.666 -14.223 5.277 1.00 42.04 155 ALA B CA 1
ATOM 4198 C C . ALA B 1 162 ? -53.575 -13.295 4.460 1.00 43.04 155 ALA B C 1
ATOM 4199 O O . ALA B 1 162 ? -54.487 -13.760 3.799 1.00 43.09 155 ALA B O 1
ATOM 4201 N N . ASP B 1 163 ? -53.343 -11.984 4.546 1.00 47.03 156 ASP B N 1
ATOM 4202 C CA . ASP B 1 163 ? -54.213 -11.006 3.881 1.00 50.74 156 ASP B CA 1
ATOM 4203 C C . ASP B 1 163 ? -53.428 -10.353 2.746 1.00 49.44 156 ASP B C 1
ATOM 4204 O O . ASP B 1 163 ? -53.143 -9.161 2.790 1.00 52.23 156 ASP B O 1
ATOM 4209 N N . THR B 1 164 ? -53.095 -11.169 1.749 1.00 46.58 157 THR B N 1
ATOM 4210 C CA . THR B 1 164 ? -52.278 -10.759 0.611 1.00 45.56 157 THR B CA 1
ATOM 4211 C C . THR B 1 164 ? -52.954 -11.254 -0.675 1.00 43.03 157 THR B C 1
ATOM 4212 O O . THR B 1 164 ? -53.983 -11.926 -0.591 1.00 38.41 157 THR B O 1
ATOM 4216 N N . ALA B 1 165 ? -52.364 -10.945 -1.838 1.00 47.52 158 ALA B N 1
ATOM 4217 C CA . ALA B 1 165 ? -52.847 -11.477 -3.127 1.00 56.30 158 ALA B CA 1
ATOM 4218 C C . ALA B 1 165 ? -51.782 -12.374 -3.795 1.00 67.48 158 ALA B C 1
ATOM 4219 O O . ALA B 1 165 ? -51.514 -12.255 -5.009 1.00 73.04 158 ALA B O 1
ATOM 4221 N N . VAL B 1 166 ? -51.158 -13.258 -2.996 1.00 73.18 159 VAL B N 1
ATOM 4222 C CA . VAL B 1 166 ? -50.262 -14.360 -3.479 1.00 66.31 159 VAL B CA 1
ATOM 4223 C C . VAL B 1 166 ? -51.092 -15.652 -3.583 1.00 55.34 159 VAL B C 1
ATOM 4224 O O . VAL B 1 166 ? -51.796 -16.027 -2.614 1.00 53.60 159 VAL B O 1
ATOM 4228 N N . ASP B 1 167 ? -50.990 -16.344 -4.720 1.00 47.81 160 ASP B N 1
ATOM 4229 C CA . ASP B 1 167 ? -51.950 -17.418 -5.044 1.00 42.19 160 ASP B CA 1
ATOM 4230 C C . ASP B 1 167 ? -51.630 -18.719 -4.274 1.00 44.04 160 ASP B C 1
ATOM 4231 O O . ASP B 1 167 ? -52.531 -19.297 -3.643 1.00 39.47 160 ASP B O 1
ATOM 4236 N N . ILE B 1 168 ? -50.365 -19.161 -4.290 1.00 41.69 161 ILE B N 1
ATOM 4237 C CA . ILE B 1 168 ? -49.927 -20.380 -3.577 1.00 37.54 161 ILE B CA 1
ATOM 4238 C C . ILE B 1 168 ? -50.088 -20.190 -2.053 1.00 37.49 161 ILE B C 1
ATOM 4239 O O . ILE B 1 168 ? -49.706 -19.139 -1.481 1.00 35.67 161 ILE B O 1
ATOM 4244 N N . GLN B 1 169 ? -50.699 -21.178 -1.383 1.00 32.10 162 GLN B N 1
ATOM 4245 C CA . GLN B 1 169 ? -50.968 -21.041 0.042 1.00 30.60 162 GLN B CA 1
ATOM 4246 C C . GLN B 1 169 ? -49.652 -21.165 0.823 1.00 29.16 162 GLN B C 1
ATOM 4247 O O . GLN B 1 169 ? -49.382 -20.355 1.708 1.00 30.18 162 GLN B O 1
ATOM 4253 N N . GLU B 1 170 ? -48.820 -22.137 0.472 1.00 27.09 163 GLU B N 1
ATOM 4254 C CA . GLU B 1 170 ? -47.684 -22.475 1.327 1.00 26.25 163 GLU B CA 1
ATOM 4255 C C . GLU B 1 170 ? -46.389 -22.627 0.509 1.00 24.94 163 GLU B C 1
ATOM 4256 O O . GLU B 1 170 ? -46.320 -23.376 -0.459 1.00 25.75 163 GLU B O 1
ATOM 4262 N N . PHE B 1 171 ? -45.348 -21.917 0.922 1.00 23.77 164 PHE B N 1
ATOM 4263 C CA . PHE B 1 171 ? -44.028 -22.107 0.365 1.00 25.55 164 PHE B CA 1
ATOM 4264 C C . PHE B 1 171 ? -43.140 -22.712 1.448 1.00 25.00 164 PHE B C 1
ATOM 4265 O O . PHE B 1 171 ? -42.830 -22.017 2.427 1.00 23.00 164 PHE B O 1
ATOM 4273 N N . MET B 1 172 ? -42.735 -23.974 1.267 1.00 22.67 165 MET B N 1
ATOM 4274 C CA . MET B 1 172 ? -42.069 -24.692 2.341 1.00 23.20 165 MET B CA 1
ATOM 4275 C C . MET B 1 172 ? -40.595 -24.956 2.036 1.00 23.07 165 MET B C 1
ATOM 4276 O O . MET B 1 172 ? -40.227 -25.275 0.901 1.00 25.17 165 MET B O 1
ATOM 4281 N N . VAL B 1 173 ? -39.775 -24.902 3.083 1.00 21.39 166 VAL B N 1
ATOM 4282 C CA . VAL B 1 173 ? -38.408 -25.480 3.034 1.00 21.85 166 VAL B CA 1
ATOM 4283 C C . VAL B 1 173 ? -38.366 -26.869 3.690 1.00 23.13 166 VAL B C 1
ATOM 4284 O O . VAL B 1 173 ? -39.129 -27.184 4.587 1.00 26.25 166 VAL B O 1
ATOM 4288 N N . ALA B 1 174 ? -37.449 -27.705 3.218 1.00 24.65 167 ALA B N 1
ATOM 4289 C CA . ALA B 1 174 ? -37.355 -29.102 3.634 1.00 23.06 167 ALA B CA 1
ATOM 4290 C C . ALA B 1 174 ? -35.862 -29.439 3.750 1.00 23.43 167 ALA B C 1
ATOM 4291 O O . ALA B 1 174 ? -35.192 -29.686 2.733 1.00 23.15 167 ALA B O 1
ATOM 4293 N N . PRO B 1 175 ? -35.337 -29.463 4.986 1.00 23.21 168 PRO B N 1
ATOM 4294 C CA . PRO B 1 175 ? -33.882 -29.714 5.258 1.00 22.21 168 PRO B CA 1
ATOM 4295 C C . PRO B 1 175 ? -33.539 -31.212 5.174 1.00 22.88 168 PRO B C 1
ATOM 4296 O O . PRO B 1 175 ? -33.060 -31.832 6.140 1.00 21.51 168 PRO B O 1
ATOM 4300 N N . ILE B 1 176 ? -33.781 -31.770 3.989 1.00 20.89 169 ILE B N 1
ATOM 4301 C CA . ILE B 1 176 ? -33.563 -33.170 3.715 1.00 21.97 169 ILE B CA 1
ATOM 4302 C C . ILE B 1 176 ? -32.080 -33.535 3.912 1.00 23.58 169 ILE B C 1
ATOM 4303 O O . ILE B 1 176 ? -31.760 -34.705 4.175 1.00 23.65 169 ILE B O 1
ATOM 4308 N N . GLY B 1 177 ? -31.163 -32.570 3.787 1.00 21.97 170 GLY B N 1
ATOM 4309 C CA . GLY B 1 177 ? -29.761 -32.921 3.765 1.00 22.72 170 GLY B CA 1
ATOM 4310 C C . GLY B 1 177 ? -29.167 -33.039 5.161 1.00 28.55 170 GLY B C 1
ATOM 4311 O O . GLY B 1 177 ? -27.977 -33.365 5.291 1.00 29.23 170 GLY B O 1
ATOM 4312 N N . ALA B 1 178 ? -29.966 -32.801 6.201 1.00 23.75 171 ALA B N 1
ATOM 4313 C CA . ALA B 1 178 ? -29.434 -32.739 7.533 1.00 25.76 171 ALA B CA 1
ATOM 4314 C C . ALA B 1 178 ? -29.162 -34.154 8.062 1.00 25.20 171 ALA B C 1
ATOM 4315 O O . ALA B 1 178 ? -29.837 -35.102 7.672 1.00 24.63 171 ALA B O 1
ATOM 4317 N N . PRO B 1 179 ? -28.180 -34.288 8.969 1.00 28.54 172 PRO B N 1
ATOM 4318 C CA . PRO B 1 179 ? -27.823 -35.641 9.463 1.00 29.94 172 PRO B CA 1
ATOM 4319 C C . PRO B 1 179 ? -28.763 -36.233 10.520 1.00 27.79 172 PRO B C 1
ATOM 4320 O O . PRO B 1 179 ? -28.596 -37.399 10.829 1.00 27.48 172 PRO B O 1
ATOM 4324 N N . SER B 1 180 ? -29.668 -35.423 11.093 1.00 25.06 173 SER B N 1
ATOM 4325 C CA . SER B 1 180 ? -30.480 -35.751 12.279 1.00 23.19 173 SER B CA 1
ATOM 4326 C C . SER B 1 180 ? -31.619 -34.734 12.339 1.00 24.98 173 SER B C 1
ATOM 4327 O O . SER B 1 180 ? -31.533 -33.647 11.703 1.00 22.60 173 SER B O 1
ATOM 4330 N N . PHE B 1 181 ? -32.640 -35.037 13.129 1.00 22.27 174 PHE B N 1
ATOM 4331 C CA . PHE B 1 181 ? -33.728 -34.099 13.270 1.00 21.65 174 PHE B CA 1
ATOM 4332 C C . PHE B 1 181 ? -33.250 -32.847 14.020 1.00 20.25 174 PHE B C 1
ATOM 4333 O O . PHE B 1 181 ? -33.637 -31.722 13.663 1.00 20.15 174 PHE B O 1
ATOM 4341 N N . VAL B 1 182 ? -32.433 -33.026 15.057 1.00 20.75 175 VAL B N 1
ATOM 4342 C CA . VAL B 1 182 ? -31.971 -31.846 15.826 1.00 20.63 175 VAL B CA 1
ATOM 4343 C C . VAL B 1 182 ? -31.285 -30.864 14.862 1.00 23.20 175 VAL B C 1
ATOM 4344 O O . VAL B 1 182 ? -31.523 -29.655 14.945 1.00 23.95 175 VAL B O 1
ATOM 4348 N N . GLU B 1 183 ? -30.533 -31.377 13.885 1.00 23.42 176 GLU B N 1
ATOM 4349 C CA . GLU B 1 183 ? -29.754 -30.509 12.964 1.00 22.63 176 GLU B CA 1
ATOM 4350 C C . GLU B 1 183 ? -30.696 -29.898 11.926 1.00 22.29 176 GLU B C 1
ATOM 4351 O O . GLU B 1 183 ? -30.551 -28.727 11.594 1.00 22.86 176 GLU B O 1
ATOM 4357 N N . ALA B 1 184 ? -31.640 -30.700 11.413 1.00 23.70 177 ALA B N 1
ATOM 4358 C CA . ALA B 1 184 ? -32.679 -30.276 10.454 1.00 23.70 177 ALA B CA 1
ATOM 4359 C C . ALA B 1 184 ? -33.485 -29.100 11.012 1.00 25.18 177 ALA B C 1
ATOM 4360 O O . ALA B 1 184 ? -33.786 -28.150 10.276 1.00 25.44 177 ALA B O 1
ATOM 4362 N N . LEU B 1 185 ? -33.862 -29.208 12.289 1.00 24.22 178 LEU B N 1
ATOM 4363 C CA . LEU B 1 185 ? -34.632 -28.172 12.933 1.00 22.98 178 LEU B CA 1
ATOM 4364 C C . LEU B 1 185 ? -33.820 -26.870 12.918 1.00 21.87 178 LEU B C 1
ATOM 4365 O O . LEU B 1 185 ? -34.357 -25.837 12.520 1.00 21.82 178 LEU B O 1
ATOM 4370 N N . ARG B 1 186 ? -32.537 -26.942 13.312 1.00 21.82 179 ARG B N 1
ATOM 4371 C CA . ARG B 1 186 ? -31.609 -25.800 13.274 1.00 22.59 179 ARG B CA 1
ATOM 4372 C C . ARG B 1 186 ? -31.530 -25.208 11.861 1.00 24.04 179 ARG B C 1
ATOM 4373 O O . ARG B 1 186 ? -31.604 -23.976 11.756 1.00 21.58 179 ARG B O 1
ATOM 4381 N N . TRP B 1 187 ? -31.332 -26.055 10.810 1.00 21.56 180 TRP B N 1
ATOM 4382 C CA . TRP B 1 187 ? -31.239 -25.544 9.446 1.00 24.81 180 TRP B CA 1
ATOM 4383 C C . TRP B 1 187 ? -32.512 -24.758 9.108 1.00 27.45 180 TRP B C 1
ATOM 4384 O O . TRP B 1 187 ? -32.411 -23.651 8.527 1.00 28.80 180 TRP B O 1
ATOM 4395 N N . GLY B 1 188 ? -33.697 -25.334 9.413 1.00 23.83 181 GLY B N 1
ATOM 4396 C CA . GLY B 1 188 ? -34.975 -24.652 9.110 1.00 23.27 181 GLY B CA 1
ATOM 4397 C C . GLY B 1 188 ? -35.082 -23.297 9.800 1.00 23.78 181 GLY B C 1
ATOM 4398 O O . GLY B 1 188 ? -35.476 -22.266 9.178 1.00 22.72 181 GLY B O 1
ATOM 4399 N N . ALA B 1 189 ? -34.715 -23.266 11.086 1.00 22.50 182 ALA B N 1
ATOM 4400 C CA . ALA B 1 189 ? -34.774 -22.013 11.872 1.00 22.18 182 ALA B CA 1
ATOM 4401 C C . ALA B 1 189 ? -33.829 -20.952 11.268 1.00 25.16 182 ALA B C 1
ATOM 4402 O O . ALA B 1 189 ? -34.162 -19.736 11.238 1.00 23.05 182 ALA B O 1
ATOM 4404 N N . GLU B 1 190 ? -32.641 -21.388 10.834 1.00 24.94 183 GLU B N 1
ATOM 4405 C CA . GLU B 1 190 ? -31.624 -20.454 10.334 1.00 27.00 183 GLU B CA 1
ATOM 4406 C C . GLU B 1 190 ? -32.025 -19.946 8.934 1.00 24.72 183 GLU B C 1
ATOM 4407 O O . GLU B 1 190 ? -31.714 -18.799 8.586 1.00 24.97 183 GLU B O 1
ATOM 4413 N N . VAL B 1 191 ? -32.707 -20.775 8.133 1.00 22.43 184 VAL B N 1
ATOM 4414 C CA . VAL B 1 191 ? -33.222 -20.320 6.858 1.00 23.24 184 VAL B CA 1
ATOM 4415 C C . VAL B 1 191 ? -34.363 -19.316 7.097 1.00 24.54 184 VAL B C 1
ATOM 4416 O O . VAL B 1 191 ? -34.465 -18.298 6.413 1.00 24.22 184 VAL B O 1
ATOM 4420 N N . TYR B 1 192 ? -35.257 -19.639 8.009 1.00 22.00 185 TYR B N 1
ATOM 4421 C CA . TYR B 1 192 ? -36.367 -18.750 8.344 1.00 24.28 185 TYR B CA 1
ATOM 4422 C C . TYR B 1 192 ? -35.846 -17.401 8.879 1.00 23.80 185 TYR B C 1
ATOM 4423 O O . TYR B 1 192 ? -36.368 -16.337 8.527 1.00 22.44 185 TYR B O 1
ATOM 4432 N N . HIS B 1 193 ? -34.808 -17.427 9.706 1.00 23.23 186 HIS B N 1
ATOM 4433 C CA . HIS B 1 193 ? -34.267 -16.159 10.195 1.00 24.72 186 HIS B CA 1
ATOM 4434 C C . HIS B 1 193 ? -33.559 -15.408 9.061 1.00 26.53 186 HIS B C 1
ATOM 4435 O O . HIS B 1 193 ? -33.604 -14.150 9.040 1.00 26.26 186 HIS B O 1
ATOM 4442 N N . ALA B 1 194 ? -32.915 -16.137 8.133 1.00 25.92 187 ALA B N 1
ATOM 4443 C CA . ALA B 1 194 ? -32.240 -15.491 6.977 1.00 25.69 187 ALA B CA 1
ATOM 4444 C C . ALA B 1 194 ? -33.289 -14.848 6.058 1.00 26.35 187 ALA B C 1
ATOM 4445 O O . ALA B 1 194 ? -33.055 -13.751 5.556 1.00 29.83 187 ALA B O 1
ATOM 4447 N N . LEU B 1 195 ? -34.436 -15.505 5.855 1.00 23.40 188 LEU B N 1
ATOM 4448 C CA . LEU B 1 195 ? -35.515 -14.963 5.073 1.00 26.76 188 LEU B CA 1
ATOM 4449 C C . LEU B 1 195 ? -36.013 -13.655 5.702 1.00 28.49 188 LEU B C 1
ATOM 4450 O O . LEU B 1 195 ? -36.301 -12.696 4.952 1.00 30.37 188 LEU B O 1
ATOM 4455 N N . LYS B 1 196 ? -36.121 -13.596 7.027 1.00 26.70 189 LYS B N 1
ATOM 4456 C CA . LYS B 1 196 ? -36.678 -12.395 7.630 1.00 26.22 189 LYS B CA 1
ATOM 4457 C C . LYS B 1 196 ? -35.817 -11.197 7.226 1.00 27.44 189 LYS B C 1
ATOM 4458 O O . LYS B 1 196 ? -36.303 -10.113 6.937 1.00 28.31 189 LYS B O 1
ATOM 4464 N N . SER B 1 197 ? -34.520 -11.436 7.225 1.00 30.86 190 SER B N 1
ATOM 4465 C CA . SER B 1 197 ? -33.493 -10.455 6.938 1.00 36.53 190 SER B CA 1
ATOM 4466 C C . SER B 1 197 ? -33.500 -10.059 5.439 1.00 38.69 190 SER B C 1
ATOM 4467 O O . SER B 1 197 ? -33.412 -8.857 5.103 1.00 37.82 190 SER B O 1
ATOM 4470 N N . VAL B 1 198 ? -33.593 -11.044 4.527 1.00 33.60 191 VAL B N 1
ATOM 4471 C CA . VAL B 1 198 ? -33.773 -10.806 3.090 1.00 33.26 191 VAL B CA 1
ATOM 4472 C C . VAL B 1 198 ? -35.033 -9.949 2.849 1.00 37.57 191 VAL B C 1
ATOM 4473 O O . VAL B 1 198 ? -35.014 -9.026 2.023 1.00 36.46 191 VAL B O 1
ATOM 4477 N N . LEU B 1 199 ? -36.131 -10.243 3.552 1.00 32.83 192 LEU B N 1
ATOM 4478 C CA . LEU B 1 199 ? -37.382 -9.479 3.387 1.00 31.20 192 LEU B CA 1
ATOM 4479 C C . LEU B 1 199 ? -37.207 -8.031 3.870 1.00 33.78 192 LEU B C 1
ATOM 4480 O O . LEU B 1 199 ? -37.723 -7.099 3.248 1.00 33.00 192 LEU B O 1
ATOM 4485 N N . LYS B 1 200 ? -36.509 -7.848 4.983 1.00 33.18 193 LYS B N 1
ATOM 4486 C CA . LYS B 1 200 ? -36.374 -6.546 5.558 1.00 33.90 193 LYS B CA 1
ATOM 4487 C C . LYS B 1 200 ? -35.569 -5.675 4.594 1.00 40.11 193 LYS B C 1
ATOM 4488 O O . LYS B 1 200 ? -35.857 -4.497 4.460 1.00 42.38 193 LYS B O 1
ATOM 4494 N N . LYS B 1 201 ? -34.594 -6.298 3.931 1.00 40.80 194 LYS B N 1
ATOM 4495 C CA . LYS B 1 201 ? -33.594 -5.646 3.113 1.00 41.57 194 LYS B CA 1
ATOM 4496 C C . LYS B 1 201 ? -34.260 -5.251 1.791 1.00 42.64 194 LYS B C 1
ATOM 4497 O O . LYS B 1 201 ? -34.076 -4.138 1.332 1.00 43.43 194 LYS B O 1
ATOM 4503 N N . GLU B 1 202 ? -35.055 -6.142 1.193 1.00 40.89 195 GLU B N 1
ATOM 4504 C CA . GLU B 1 202 ? -36.030 -5.730 0.173 1.00 39.26 195 GLU B CA 1
ATOM 4505 C C . GLU B 1 202 ? -37.088 -4.829 0.829 1.00 40.64 195 GLU B C 1
ATOM 4506 O O . GLU B 1 202 ? -36.958 -4.433 1.997 1.00 40.47 195 GLU B O 1
ATOM 4512 N N . GLY B 1 203 ? -38.162 -4.468 0.164 1.00 38.08 196 GLY B N 1
ATOM 4513 C CA . GLY B 1 203 ? -39.008 -3.588 0.990 1.00 42.97 196 GLY B CA 1
ATOM 4514 C C . GLY B 1 203 ? -40.013 -4.316 1.875 1.00 38.09 196 GLY B C 1
ATOM 4515 O O . GLY B 1 203 ? -40.950 -3.684 2.305 1.00 38.47 196 GLY B O 1
ATOM 4516 N N . LEU B 1 204 ? -39.850 -5.614 2.167 1.00 33.55 197 LEU B N 1
ATOM 4517 C CA . LEU B 1 204 ? -41.033 -6.481 2.276 1.00 32.34 197 LEU B CA 1
ATOM 4518 C C . LEU B 1 204 ? -41.473 -6.712 3.730 1.00 33.23 197 LEU B C 1
ATOM 4519 O O . LEU B 1 204 ? -40.700 -6.580 4.710 1.00 33.60 197 LEU B O 1
ATOM 4524 N N . SER B 1 205 ? -42.754 -7.030 3.872 1.00 30.23 198 SER B N 1
ATOM 4525 C CA . SER B 1 205 ? -43.351 -7.087 5.200 1.00 30.98 198 SER B CA 1
ATOM 4526 C C . SER B 1 205 ? -42.849 -8.334 5.950 1.00 27.94 198 SER B C 1
ATOM 4527 O O . SER B 1 205 ? -42.689 -9.394 5.371 1.00 26.37 198 SER B O 1
ATOM 4530 N N . THR B 1 206 ? -42.579 -8.197 7.222 1.00 27.15 199 THR B N 1
ATOM 4531 C CA . THR B 1 206 ? -42.196 -9.376 7.973 1.00 29.49 199 THR B CA 1
ATOM 4532 C C . THR B 1 206 ? -43.271 -9.756 8.996 1.00 28.97 199 THR B C 1
ATOM 4533 O O . THR B 1 206 ? -42.997 -10.622 9.864 1.00 28.14 199 THR B O 1
ATOM 4537 N N . GLY B 1 207 ? -44.482 -9.155 8.884 1.00 26.14 200 GLY B N 1
ATOM 4538 C CA . GLY B 1 207 ? -45.659 -9.559 9.692 1.00 23.97 200 GLY B CA 1
ATOM 4539 C C . GLY B 1 207 ? -45.916 -11.053 9.505 1.00 25.82 200 GLY B C 1
ATOM 4540 O O . GLY B 1 207 ? -45.705 -11.552 8.400 1.00 24.18 200 GLY B O 1
ATOM 4541 N N . LEU B 1 208 ? -46.304 -11.809 10.546 1.00 26.85 201 LEU B N 1
ATOM 4542 C CA . LEU B 1 208 ? -46.485 -13.277 10.283 1.00 24.38 201 LEU B CA 1
ATOM 4543 C C . LEU B 1 208 ? -47.914 -13.546 9.811 1.00 23.95 201 LEU B C 1
ATOM 4544 O O . LEU B 1 208 ? -48.844 -12.860 10.226 1.00 24.33 201 LEU B O 1
ATOM 4549 N N . GLY B 1 209 ? -48.065 -14.551 8.956 1.00 22.57 202 GLY B N 1
ATOM 4550 C CA . GLY B 1 209 ? -49.334 -15.219 8.758 1.00 21.53 202 GLY B CA 1
ATOM 4551 C C . GLY B 1 209 ? -49.625 -16.298 9.811 1.00 23.11 202 GLY B C 1
ATOM 4552 O O . GLY B 1 209 ? -48.882 -16.492 10.809 1.00 21.13 202 GLY B O 1
ATOM 4553 N N . ASP B 1 210 ? -50.740 -16.993 9.577 1.00 21.60 203 ASP B N 1
ATOM 4554 C CA . ASP B 1 210 ? -51.414 -17.828 10.567 1.00 24.57 203 ASP B CA 1
ATOM 4555 C C . ASP B 1 210 ? -50.497 -18.974 11.004 1.00 23.72 203 ASP B C 1
ATOM 4556 O O . ASP B 1 210 ? -50.573 -19.396 12.125 1.00 26.11 203 ASP B O 1
ATOM 4561 N N . GLU B 1 211 ? -49.662 -19.460 10.093 1.00 23.81 204 GLU B N 1
ATOM 4562 C CA . GLU B 1 211 ? -48.785 -20.571 10.351 1.00 24.13 204 GLU B CA 1
ATOM 4563 C C . GLU B 1 211 ? -47.357 -20.114 10.656 1.00 24.81 204 GLU B C 1
ATOM 4564 O O . GLU B 1 211 ? -46.483 -20.961 10.718 1.00 24.51 204 GLU B O 1
ATOM 4570 N N . GLY B 1 212 ? -47.119 -18.824 10.924 1.00 23.52 205 GLY B N 1
ATOM 4571 C CA . GLY B 1 212 ? -45.802 -18.395 11.431 1.00 22.76 205 GLY B CA 1
ATOM 4572 C C . GLY B 1 212 ? -44.843 -17.963 10.319 1.00 22.00 205 GLY B C 1
ATOM 4573 O O . GLY B 1 212 ? -43.697 -17.495 10.580 1.00 23.23 205 GLY B O 1
ATOM 4574 N N . GLY B 1 213 ? -45.228 -18.193 9.078 1.00 22.19 206 GLY B N 1
ATOM 4575 C CA . GLY B 1 213 ? -44.399 -17.792 7.951 1.00 24.55 206 GLY B CA 1
ATOM 4576 C C . GLY B 1 213 ? -44.610 -16.312 7.618 1.00 28.92 206 GLY B C 1
ATOM 4577 O O . GLY B 1 213 ? -45.623 -15.698 8.013 1.00 26.29 206 GLY B O 1
ATOM 4578 N N . PHE B 1 214 ? -43.668 -15.708 6.900 1.00 31.03 207 PHE B N 1
ATOM 4579 C CA . PHE B 1 214 ? -43.840 -14.285 6.515 1.00 31.20 207 PHE B CA 1
ATOM 4580 C C . PHE B 1 214 ? -44.948 -14.155 5.476 1.00 31.89 207 PHE B C 1
ATOM 4581 O O . PHE B 1 214 ? -45.139 -15.037 4.614 1.00 31.34 207 PHE B O 1
ATOM 4589 N N . ALA B 1 215 ? -45.688 -13.046 5.569 1.00 37.46 208 ALA B N 1
ATOM 4590 C CA . ALA B 1 215 ? -46.796 -12.811 4.624 1.00 40.96 208 ALA B CA 1
ATOM 4591 C C . ALA B 1 215 ? -46.531 -11.573 3.738 1.00 45.47 208 ALA B C 1
ATOM 4592 O O . ALA B 1 215 ? -47.337 -10.631 3.719 1.00 45.36 208 ALA B O 1
ATOM 4594 N N . PRO B 1 216 ? -45.407 -11.552 2.978 1.00 44.58 209 PRO B N 1
ATOM 4595 C CA . PRO B 1 216 ? -45.130 -10.379 2.125 1.00 41.29 209 PRO B CA 1
ATOM 4596 C C . PRO B 1 216 ? -45.989 -10.456 0.862 1.00 47.30 209 PRO B C 1
ATOM 4597 O O . PRO B 1 216 ? -46.549 -11.525 0.564 1.00 40.58 209 PRO B O 1
ATOM 4601 N N . ASP B 1 217 ? -46.034 -9.362 0.105 1.00 48.51 210 ASP B N 1
ATOM 4602 C CA . ASP B 1 217 ? -46.928 -9.335 -1.034 1.00 56.29 210 ASP B CA 1
ATOM 4603 C C . ASP B 1 217 ? -46.077 -9.233 -2.307 1.00 55.95 210 ASP B C 1
ATOM 4604 O O . ASP B 1 217 ? -45.921 -8.158 -2.871 1.00 58.46 210 ASP B O 1
ATOM 4609 N N . VAL B 1 218 ? -45.520 -10.378 -2.721 1.00 52.64 211 VAL B N 1
ATOM 4610 C CA . VAL B 1 218 ? -44.539 -10.480 -3.836 1.00 46.68 211 VAL B CA 1
ATOM 4611 C C . VAL B 1 218 ? -45.297 -10.837 -5.123 1.00 46.08 211 VAL B C 1
ATOM 4612 O O . VAL B 1 218 ? -46.420 -11.366 -5.047 1.00 49.95 211 VAL B O 1
ATOM 4616 N N . ALA B 1 219 ? -44.662 -10.633 -6.282 1.00 45.31 212 ALA B N 1
ATOM 4617 C CA . ALA B 1 219 ? -45.335 -10.684 -7.618 1.00 52.07 212 ALA B CA 1
ATOM 4618 C C . ALA B 1 219 ? -45.976 -12.053 -7.926 1.00 50.82 212 ALA B C 1
ATOM 4619 O O . ALA B 1 219 ? -46.854 -12.138 -8.786 1.00 52.71 212 ALA B O 1
ATOM 4621 N N . GLY B 1 220 ? -45.548 -13.118 -7.260 1.00 47.36 213 GLY B N 1
ATOM 4622 C CA . GLY B 1 220 ? -46.077 -14.455 -7.557 1.00 46.87 213 GLY B CA 1
ATOM 4623 C C . GLY B 1 220 ? -45.131 -15.563 -7.117 1.00 44.63 213 GLY B C 1
ATOM 4624 O O . GLY B 1 220 ? -44.198 -15.342 -6.340 1.00 43.96 213 GLY B O 1
ATOM 4625 N N . THR B 1 221 ? -45.373 -16.758 -7.633 1.00 41.88 214 THR B N 1
ATOM 4626 C CA . THR B 1 221 ? -44.698 -17.984 -7.203 1.00 41.20 214 THR B CA 1
ATOM 4627 C C . THR B 1 221 ? -43.164 -17.850 -7.306 1.00 41.40 214 THR B C 1
ATOM 4628 O O . THR B 1 221 ? -42.417 -18.099 -6.327 1.00 41.74 214 THR B O 1
ATOM 4632 N N . THR B 1 222 ? -42.682 -17.453 -8.472 1.00 36.64 215 THR B N 1
ATOM 4633 C CA . THR B 1 222 ? -41.254 -17.495 -8.713 1.00 33.24 215 THR B CA 1
ATOM 4634 C C . THR B 1 222 ? -40.579 -16.424 -7.855 1.00 31.29 215 THR B C 1
ATOM 4635 O O . THR B 1 222 ? -39.498 -16.661 -7.348 1.00 33.17 215 THR B O 1
ATOM 4639 N N . ALA B 1 223 ? -41.229 -15.273 -7.641 1.00 29.30 216 ALA B N 1
ATOM 4640 C CA . ALA B 1 223 ? -40.614 -14.240 -6.786 1.00 28.44 216 ALA B CA 1
ATOM 4641 C C . ALA B 1 223 ? -40.446 -14.819 -5.379 1.00 30.30 216 ALA B C 1
ATOM 4642 O O . ALA B 1 223 ? -39.441 -14.551 -4.701 1.00 35.81 216 ALA B O 1
ATOM 4644 N N . ALA B 1 224 ? -41.421 -15.612 -4.935 1.00 29.53 217 ALA B N 1
ATOM 4645 C CA . ALA B 1 224 ? -41.384 -16.154 -3.595 1.00 27.10 217 ALA B CA 1
ATOM 4646 C C . ALA B 1 224 ? -40.237 -17.172 -3.494 1.00 27.03 217 ALA B C 1
ATOM 4647 O O . ALA B 1 224 ? -39.432 -17.138 -2.573 1.00 27.73 217 ALA B O 1
ATOM 4649 N N . LEU B 1 225 ? -40.176 -18.087 -4.454 1.00 28.60 218 LEU B N 1
ATOM 4650 C CA . LEU B 1 225 ? -39.117 -19.123 -4.496 1.00 30.28 218 LEU B CA 1
ATOM 4651 C C . LEU B 1 225 ? -37.686 -18.522 -4.576 1.00 30.53 218 LEU B C 1
ATOM 4652 O O . LEU B 1 225 ? -36.745 -19.091 -3.969 1.00 28.08 218 LEU B O 1
ATOM 4657 N N . ASP B 1 226 ? -37.477 -17.408 -5.304 1.00 27.04 219 ASP B N 1
ATOM 4658 C CA . ASP B 1 226 ? -36.164 -16.764 -5.409 1.00 25.21 219 ASP B CA 1
ATOM 4659 C C . ASP B 1 226 ? -35.820 -16.143 -4.066 1.00 23.85 219 ASP B C 1
ATOM 4660 O O . ASP B 1 226 ? -34.661 -16.136 -3.656 1.00 24.55 219 ASP B O 1
ATOM 4665 N N . LEU B 1 227 ? -36.822 -15.586 -3.393 1.00 25.93 220 LEU B N 1
ATOM 4666 C CA . LEU B 1 227 ? -36.556 -15.002 -2.043 1.00 27.40 220 LEU B CA 1
ATOM 4667 C C . LEU B 1 227 ? -36.102 -16.116 -1.079 1.00 26.44 220 LEU B C 1
ATOM 4668 O O . LEU B 1 227 ? -35.130 -15.944 -0.336 1.00 26.31 220 LEU B O 1
ATOM 4673 N N . ILE B 1 228 ? -36.751 -17.281 -1.146 1.00 26.44 221 ILE B N 1
ATOM 4674 C CA . ILE B 1 228 ? -36.415 -18.394 -0.240 1.00 27.47 221 ILE B CA 1
ATOM 4675 C C . ILE B 1 228 ? -35.054 -19.005 -0.626 1.00 28.86 221 ILE B C 1
ATOM 4676 O O . ILE B 1 228 ? -34.233 -19.303 0.270 1.00 29.47 221 ILE B O 1
ATOM 4681 N N . SER B 1 229 ? -34.796 -19.203 -1.928 1.00 27.29 222 SER B N 1
ATOM 4682 C CA . SER B 1 229 ? -33.461 -19.641 -2.372 1.00 29.84 222 SER B CA 1
ATOM 4683 C C . SER B 1 229 ? -32.378 -18.715 -1.803 1.00 28.67 222 SER B C 1
ATOM 4684 O O . SER B 1 229 ? -31.354 -19.183 -1.310 1.00 27.65 222 SER B O 1
ATOM 4687 N N . ARG B 1 230 ? -32.615 -17.404 -1.846 1.00 27.10 223 ARG B N 1
ATOM 4688 C CA . ARG B 1 230 ? -31.655 -16.458 -1.285 1.00 26.92 223 ARG B CA 1
ATOM 4689 C C . ARG B 1 230 ? -31.464 -16.706 0.222 1.00 27.96 223 ARG B C 1
ATOM 4690 O O . ARG B 1 230 ? -30.338 -16.642 0.732 1.00 29.70 223 ARG B O 1
ATOM 4698 N N . ALA B 1 231 ? -32.549 -16.971 0.943 1.00 26.08 224 ALA B N 1
ATOM 4699 C CA . ALA B 1 231 ? -32.472 -17.189 2.386 1.00 24.16 224 ALA B CA 1
ATOM 4700 C C . ALA B 1 231 ? -31.629 -18.440 2.708 1.00 23.65 224 ALA B C 1
ATOM 4701 O O . ALA B 1 231 ? -30.857 -18.449 3.654 1.00 22.53 224 ALA B O 1
ATOM 4703 N N . ILE B 1 232 ? -31.783 -19.505 1.927 1.00 23.31 225 ILE B N 1
ATOM 4704 C CA . ILE B 1 232 ? -31.013 -20.754 2.145 1.00 24.14 225 ILE B CA 1
ATOM 4705 C C . ILE B 1 232 ? -29.501 -20.471 2.016 1.00 25.95 225 ILE B C 1
ATOM 4706 O O . ILE B 1 232 ? -28.685 -20.856 2.887 1.00 23.55 225 ILE B O 1
ATOM 4711 N N . GLU B 1 233 ? -29.112 -19.735 0.964 1.00 26.16 226 GLU B N 1
ATOM 4712 C CA . GLU B 1 233 ? -27.683 -19.440 0.694 1.00 28.71 226 GLU B CA 1
ATOM 4713 C C . GLU B 1 233 ? -27.162 -18.484 1.759 1.00 26.66 226 GLU B C 1
ATOM 4714 O O . GLU B 1 233 ? -26.051 -18.661 2.249 1.00 29.33 226 GLU B O 1
ATOM 4720 N N . SER B 1 234 ? -27.987 -17.508 2.122 1.00 25.66 227 SER B N 1
ATOM 4721 C CA . SER B 1 234 ? -27.648 -16.569 3.210 1.00 25.53 227 SER B CA 1
ATOM 4722 C C . SER B 1 234 ? -27.352 -17.354 4.498 1.00 28.28 227 SER B C 1
ATOM 4723 O O . SER B 1 234 ? -26.429 -17.060 5.223 1.00 30.41 227 SER B O 1
ATOM 4726 N N . ALA B 1 235 ? -28.109 -18.406 4.761 1.00 30.36 228 ALA B N 1
ATOM 4727 C CA . ALA B 1 235 ? -27.867 -19.223 5.954 1.00 28.38 228 ALA B CA 1
ATOM 4728 C C . ALA B 1 235 ? -26.618 -20.107 5.798 1.00 29.09 228 ALA B C 1
ATOM 4729 O O . ALA B 1 235 ? -26.279 -20.849 6.712 1.00 30.44 228 ALA B O 1
ATOM 4731 N N . GLY B 1 236 ? -25.940 -20.090 4.663 1.00 25.57 229 GLY B N 1
ATOM 4732 C CA . GLY B 1 236 ? -24.743 -20.918 4.514 1.00 24.74 229 GLY B CA 1
ATOM 4733 C C . GLY B 1 236 ? -25.047 -22.319 4.005 1.00 25.97 229 GLY B C 1
ATOM 4734 O O . GLY B 1 236 ? -24.192 -23.175 4.041 1.00 27.31 229 GLY B O 1
ATOM 4735 N N . LEU B 1 237 ? -26.258 -22.559 3.527 1.00 25.52 230 LEU B N 1
ATOM 4736 C CA . LEU B 1 237 ? -26.708 -23.892 3.157 1.00 25.64 230 LEU B CA 1
ATOM 4737 C C . LEU B 1 237 ? -26.915 -23.939 1.640 1.00 24.25 230 LEU B C 1
ATOM 4738 O O . LEU B 1 237 ? -27.096 -22.893 0.993 1.00 23.14 230 LEU B O 1
ATOM 4743 N N . ARG B 1 238 ? -26.897 -25.147 1.080 1.00 25.16 231 ARG B N 1
ATOM 4744 C CA . ARG B 1 238 ? -27.084 -25.347 -0.376 1.00 23.77 231 ARG B CA 1
ATOM 4745 C C . ARG B 1 238 ? -28.540 -25.699 -0.736 1.00 25.81 231 ARG B C 1
ATOM 4746 O O . ARG B 1 238 ? -29.072 -26.741 -0.295 1.00 26.50 231 ARG B O 1
ATOM 4754 N N . PRO B 1 239 ? -29.170 -24.901 -1.628 1.00 24.31 232 PRO B N 1
ATOM 4755 C CA . PRO B 1 239 ? -30.453 -25.264 -2.202 1.00 24.49 232 PRO B CA 1
ATOM 4756 C C . PRO B 1 239 ? -30.372 -26.683 -2.795 1.00 24.82 232 PRO B C 1
ATOM 4757 O O . PRO B 1 239 ? -29.440 -26.993 -3.501 1.00 26.14 232 PRO B O 1
ATOM 4761 N N . GLY B 1 240 ? -31.326 -27.556 -2.483 1.00 23.37 233 GLY B N 1
ATOM 4762 C CA . GLY B 1 240 ? -31.310 -28.912 -3.067 1.00 23.40 233 GLY B CA 1
ATOM 4763 C C . GLY B 1 240 ? -30.562 -29.900 -2.181 1.00 27.43 233 GLY B C 1
ATOM 4764 O O . GLY B 1 240 ? -31.197 -30.663 -1.439 1.00 27.44 233 GLY B O 1
ATOM 4765 N N . ALA B 1 241 ? -29.229 -29.882 -2.211 1.00 23.83 234 ALA B N 1
ATOM 4766 C CA . ALA B 1 241 ? -28.442 -30.851 -1.403 1.00 26.12 234 ALA B CA 1
ATOM 4767 C C . ALA B 1 241 ? -28.743 -30.687 0.097 1.00 24.96 234 ALA B C 1
ATOM 4768 O O . ALA B 1 241 ? -28.909 -31.675 0.801 1.00 26.05 234 ALA B O 1
ATOM 4770 N N . ASP B 1 242 ? -28.830 -29.457 0.601 1.00 24.86 235 ASP B N 1
ATOM 4771 C CA . ASP B 1 242 ? -29.070 -29.253 2.058 1.00 24.24 235 ASP B CA 1
ATOM 4772 C C . ASP B 1 242 ? -30.556 -28.969 2.359 1.00 26.87 235 ASP B C 1
ATOM 4773 O O . ASP B 1 242 ? -31.175 -29.639 3.239 1.00 23.52 235 ASP B O 1
ATOM 4778 N N . VAL B 1 243 ? -31.136 -27.973 1.673 1.00 23.79 236 VAL B N 1
ATOM 4779 C CA . VAL B 1 243 ? -32.515 -27.602 1.939 1.00 22.58 236 VAL B CA 1
ATOM 4780 C C . VAL B 1 243 ? -33.232 -27.522 0.601 1.00 24.52 236 VAL B C 1
ATOM 4781 O O . VAL B 1 243 ? -32.904 -26.650 -0.215 1.00 24.43 236 VAL B O 1
ATOM 4785 N N . ALA B 1 244 ? -34.240 -28.363 0.419 1.00 25.29 237 ALA B N 1
ATOM 4786 C CA . ALA B 1 244 ? -35.040 -28.351 -0.795 1.00 26.61 237 ALA B CA 1
ATOM 4787 C C . ALA B 1 244 ? -36.343 -27.566 -0.540 1.00 26.60 237 ALA B C 1
ATOM 4788 O O . ALA B 1 244 ? -36.528 -26.970 0.537 1.00 24.39 237 ALA B O 1
ATOM 4790 N N . LEU B 1 245 ? -37.199 -27.517 -1.556 1.00 23.88 238 LEU B N 1
ATOM 4791 C CA . LEU B 1 245 ? -38.391 -26.673 -1.569 1.00 22.73 238 LEU B CA 1
ATOM 4792 C C . LEU B 1 245 ? -39.634 -27.554 -1.741 1.00 22.76 238 LEU B C 1
ATOM 4793 O O . LEU B 1 245 ? -39.566 -28.658 -2.316 1.00 21.88 238 LEU B O 1
ATOM 4798 N N . ALA B 1 246 ? -40.767 -27.082 -1.207 1.00 20.38 239 ALA B N 1
ATOM 4799 C CA . ALA B 1 246 ? -42.060 -27.760 -1.440 1.00 21.46 239 ALA B CA 1
ATOM 4800 C C . ALA B 1 246 ? -43.155 -26.699 -1.523 1.00 22.26 239 ALA B C 1
ATOM 4801 O O . ALA B 1 246 ? -43.007 -25.564 -0.953 1.00 23.93 239 ALA B O 1
ATOM 4803 N N . LEU B 1 247 ? -44.257 -27.056 -2.171 1.00 23.38 240 LEU B N 1
ATOM 4804 C CA . LEU B 1 247 ? -45.423 -26.174 -2.212 1.00 26.07 240 LEU B CA 1
ATOM 4805 C C . LEU B 1 247 ? -46.678 -26.920 -1.725 1.00 26.01 240 LEU B C 1
ATOM 4806 O O . LEU B 1 247 ? -46.828 -28.134 -1.902 1.00 25.58 240 LEU B O 1
ATOM 4811 N N . ASP B 1 248 ? -47.607 -26.124 -1.190 1.00 25.78 241 ASP B N 1
ATOM 4812 C CA . ASP B 1 248 ? -49.030 -26.432 -1.095 1.00 29.08 241 ASP B CA 1
ATOM 4813 C C . ASP B 1 248 ? -49.776 -25.329 -1.844 1.00 30.49 241 ASP B C 1
ATOM 4814 O O . ASP B 1 248 ? -49.891 -24.219 -1.299 1.00 32.31 241 ASP B O 1
ATOM 4819 N N . ALA B 1 249 ? -50.275 -25.636 -3.051 1.00 32.91 242 ALA B N 1
ATOM 4820 C CA . ALA B 1 249 ? -51.076 -24.653 -3.874 1.00 36.07 242 ALA B CA 1
ATOM 4821 C C . ALA B 1 249 ? -52.487 -24.430 -3.293 1.00 37.69 242 ALA B C 1
ATOM 4822 O O . ALA B 1 249 ? -53.065 -23.338 -3.483 1.00 34.70 242 ALA B O 1
ATOM 4824 N N . ALA B 1 250 ? -53.021 -25.417 -2.551 1.00 34.22 243 ALA B N 1
ATOM 4825 C CA . ALA B 1 250 ? -54.432 -25.404 -2.141 1.00 33.44 243 ALA B CA 1
ATOM 4826 C C . ALA B 1 250 ? -55.283 -24.895 -3.322 1.00 34.75 243 ALA B C 1
ATOM 4827 O O . ALA B 1 250 ? -56.096 -23.973 -3.191 1.00 35.99 243 ALA B O 1
ATOM 4829 N N . ALA B 1 251 ? -55.077 -25.503 -4.488 1.00 34.30 244 ALA B N 1
ATOM 4830 C CA . ALA B 1 251 ? -55.684 -25.037 -5.737 1.00 35.00 244 ALA B CA 1
ATOM 4831 C C . ALA B 1 251 ? -57.219 -25.034 -5.669 1.00 36.33 244 ALA B C 1
ATOM 4832 O O . ALA B 1 251 ? -57.846 -24.321 -6.455 1.00 33.78 244 ALA B O 1
ATOM 4834 N N . THR B 1 252 ? -57.837 -25.817 -4.774 1.00 37.04 245 THR B N 1
ATOM 4835 C CA . THR B 1 252 ? -59.310 -25.744 -4.625 1.00 39.51 245 THR B CA 1
ATOM 4836 C C . THR B 1 252 ? -59.742 -24.306 -4.289 1.00 43.50 245 THR B C 1
ATOM 4837 O O . THR B 1 252 ? -60.863 -23.909 -4.634 1.00 42.32 245 THR B O 1
ATOM 4841 N N . GLU B 1 253 ? -58.853 -23.550 -3.618 1.00 40.92 246 GLU B N 1
ATOM 4842 C CA . GLU B 1 253 ? -59.106 -22.189 -3.152 1.00 38.96 246 GLU B CA 1
ATOM 4843 C C . GLU B 1 253 ? -59.077 -21.204 -4.322 1.00 36.73 246 GLU B C 1
ATOM 4844 O O . GLU B 1 253 ? -59.659 -20.160 -4.182 1.00 40.23 246 GLU B O 1
ATOM 4850 N N . PHE B 1 254 ? -58.403 -21.503 -5.436 1.00 38.65 247 PHE B N 1
ATOM 4851 C CA . PHE B 1 254 ? -58.404 -20.559 -6.585 1.00 39.87 247 PHE B CA 1
ATOM 4852 C C . PHE B 1 254 ? -58.976 -21.238 -7.837 1.00 45.24 247 PHE B C 1
ATOM 4853 O O . PHE B 1 254 ? -58.686 -20.829 -8.989 1.00 46.47 247 PHE B O 1
ATOM 4861 N N . PHE B 1 255 ? -59.765 -22.288 -7.598 1.00 46.51 248 PHE B N 1
ATOM 4862 C CA . PHE B 1 255 ? -60.578 -22.914 -8.647 1.00 50.24 248 PHE B CA 1
ATOM 4863 C C . PHE B 1 255 ? -62.029 -22.428 -8.541 1.00 48.58 248 PHE B C 1
ATOM 4864 O O . PHE B 1 255 ? -62.622 -22.458 -7.448 1.00 43.43 248 PHE B O 1
ATOM 4872 N N . THR B 1 256 ? -62.577 -21.967 -9.668 1.00 54.98 249 THR B N 1
ATOM 4873 C CA . THR B 1 256 ? -64.046 -21.792 -9.804 1.00 61.37 249 THR B CA 1
ATOM 4874 C C . THR B 1 256 ? -64.597 -22.835 -10.787 1.00 58.39 249 THR B C 1
ATOM 4875 O O . THR B 1 256 ? -64.118 -22.959 -11.917 1.00 60.22 249 THR B O 1
ATOM 4878 N N . ASP B 1 257 ? -65.585 -23.591 -10.327 1.00 55.02 250 ASP B N 1
ATOM 4879 C CA . ASP B 1 257 ? -66.276 -24.555 -11.160 1.00 60.38 250 ASP B CA 1
ATOM 4880 C C . ASP B 1 257 ? -66.927 -23.839 -12.353 1.00 66.31 250 ASP B C 1
ATOM 4881 O O . ASP B 1 257 ? -67.556 -22.789 -12.194 1.00 67.32 250 ASP B O 1
ATOM 4886 N N . GLY B 1 258 ? -66.762 -24.400 -13.548 1.00 69.65 251 GLY B N 1
ATOM 4887 C CA . GLY B 1 258 ? -67.284 -23.765 -14.762 1.00 69.99 251 GLY B CA 1
ATOM 4888 C C . GLY B 1 258 ? -66.319 -22.754 -15.369 1.00 69.35 251 GLY B C 1
ATOM 4889 O O . GLY B 1 258 ? -66.471 -22.387 -16.535 1.00 75.55 251 GLY B O 1
ATOM 4890 N N . THR B 1 259 ? -65.325 -22.297 -14.606 1.00 64.18 252 THR B N 1
ATOM 4891 C CA . THR B 1 259 ? -64.405 -21.235 -15.074 1.00 59.30 252 THR B CA 1
ATOM 4892 C C . THR B 1 259 ? -62.978 -21.787 -15.223 1.00 59.50 252 THR B C 1
ATOM 4893 O O . THR B 1 259 ? -62.330 -21.610 -16.269 1.00 61.01 252 THR B O 1
ATOM 4897 N N . GLY B 1 260 ? -62.487 -22.442 -14.169 1.00 57.07 253 GLY B N 1
ATOM 4898 C CA . GLY B 1 260 ? -61.132 -23.000 -14.150 1.00 57.01 253 GLY B CA 1
ATOM 4899 C C . GLY B 1 260 ? -60.283 -22.418 -13.026 1.00 55.00 253 GLY B C 1
ATOM 4900 O O . GLY B 1 260 ? -60.820 -21.922 -11.986 1.00 49.17 253 GLY B O 1
ATOM 4901 N N . TYR B 1 261 ? -58.960 -22.470 -13.240 1.00 46.28 254 TYR B N 1
ATOM 4902 C CA . TYR B 1 261 ? -57.983 -22.037 -12.221 1.00 44.37 254 TYR B CA 1
ATOM 4903 C C . TYR B 1 261 ? -57.649 -20.549 -12.413 1.00 39.95 254 TYR B C 1
ATOM 4904 O O . TYR B 1 261 ? -57.028 -20.165 -13.403 1.00 34.39 254 TYR B O 1
ATOM 4913 N N . VAL B 1 262 ? -58.098 -19.731 -11.458 1.00 43.28 255 VAL B N 1
ATOM 4914 C CA . VAL B 1 262 ? -57.938 -18.262 -11.501 1.00 45.59 255 VAL B CA 1
ATOM 4915 C C . VAL B 1 262 ? -56.628 -17.926 -10.779 1.00 46.72 255 VAL B C 1
ATOM 4916 O O . VAL B 1 262 ? -56.604 -17.642 -9.559 1.00 47.85 255 VAL B O 1
ATOM 4920 N N . PHE B 1 263 ? -55.542 -17.991 -11.543 1.00 46.18 256 PHE B N 1
ATOM 4921 C CA . PHE B 1 263 ? -54.197 -18.114 -10.953 1.00 46.02 256 PHE B CA 1
ATOM 4922 C C . PHE B 1 263 ? -53.181 -17.177 -11.629 1.00 44.11 256 PHE B C 1
ATOM 4923 O O . PHE B 1 263 ? -52.906 -17.291 -12.831 1.00 38.71 256 PHE B O 1
ATOM 4931 N N . GLU B 1 264 ? -52.598 -16.297 -10.812 1.00 41.32 257 GLU B N 1
ATOM 4932 C CA . GLU B 1 264 ? -51.499 -15.402 -11.220 1.00 45.58 257 GLU B CA 1
ATOM 4933 C C . GLU B 1 264 ? -51.869 -14.596 -12.476 1.00 45.67 257 GLU B C 1
ATOM 4934 O O . GLU B 1 264 ? -51.112 -14.568 -13.442 1.00 44.22 257 GLU B O 1
ATOM 4940 N N . GLY B 1 265 ? -53.022 -13.937 -12.463 1.00 45.99 258 GLY B N 1
ATOM 4941 C CA . GLY B 1 265 ? -53.420 -13.150 -13.615 1.00 51.69 258 GLY B CA 1
ATOM 4942 C C . GLY B 1 265 ? -54.332 -13.919 -14.563 1.00 57.24 258 GLY B C 1
ATOM 4943 O O . GLY B 1 265 ? -55.300 -13.355 -15.045 1.00 63.14 258 GLY B O 1
ATOM 4944 N N . THR B 1 266 ? -54.058 -15.196 -14.823 1.00 56.23 259 THR B N 1
ATOM 4945 C CA . THR B 1 266 ? -54.788 -15.946 -15.863 1.00 59.64 259 THR B CA 1
ATOM 4946 C C . THR B 1 266 ? -55.833 -16.905 -15.266 1.00 64.37 259 THR B C 1
ATOM 4947 O O . THR B 1 266 ? -55.639 -17.495 -14.181 1.00 66.31 259 THR B O 1
ATOM 4951 N N . THR B 1 267 ? -56.938 -17.064 -16.001 1.00 57.56 260 THR B N 1
ATOM 4952 C CA . THR B 1 267 ? -57.782 -18.237 -15.867 1.00 53.83 260 THR B CA 1
ATOM 4953 C C . THR B 1 267 ? -57.170 -19.375 -16.688 1.00 57.17 260 THR B C 1
ATOM 4954 O O . THR B 1 267 ? -56.936 -19.202 -17.901 1.00 57.83 260 THR B O 1
ATOM 4958 N N . ARG B 1 268 ? -56.872 -20.512 -16.036 1.00 52.36 261 ARG B N 1
ATOM 4959 C CA . ARG B 1 268 ? -56.184 -21.593 -16.760 1.00 48.03 261 ARG B CA 1
ATOM 4960 C C . ARG B 1 268 ? -56.798 -22.958 -16.445 1.00 43.09 261 ARG B C 1
ATOM 4961 O O . ARG B 1 268 ? -57.540 -23.106 -15.459 1.00 45.16 261 ARG B O 1
ATOM 4969 N N . THR B 1 269 ? -56.475 -23.917 -17.318 1.00 39.48 262 THR B N 1
ATOM 4970 C CA . THR B 1 269 ? -56.980 -25.304 -17.234 1.00 42.23 262 THR B CA 1
ATOM 4971 C C . THR B 1 269 ? -56.004 -26.167 -16.416 1.00 41.77 262 THR B C 1
ATOM 4972 O O . THR B 1 269 ? -54.860 -25.755 -16.126 1.00 33.34 262 THR B O 1
ATOM 4976 N N . ALA B 1 270 ? -56.446 -27.387 -16.109 1.00 44.66 263 ALA B N 1
ATOM 4977 C CA . ALA B 1 270 ? -55.638 -28.353 -15.380 1.00 45.11 263 ALA B CA 1
ATOM 4978 C C . ALA B 1 270 ? -54.312 -28.577 -16.120 1.00 47.39 263 ALA B C 1
ATOM 4979 O O . ALA B 1 270 ? -53.224 -28.408 -15.537 1.00 44.05 263 ALA B O 1
ATOM 4981 N N . ASP B 1 271 ? -54.386 -28.890 -17.412 1.00 45.68 264 ASP B N 1
ATOM 4982 C CA . ASP B 1 271 ? -53.163 -29.140 -18.181 1.00 45.57 264 ASP B CA 1
ATOM 4983 C C . ASP B 1 271 ? -52.276 -27.889 -18.167 1.00 44.43 264 ASP B C 1
ATOM 4984 O O . ASP B 1 271 ? -51.043 -28.000 -18.192 1.00 42.78 264 ASP B O 1
ATOM 4989 N N . GLN B 1 272 ? -52.894 -26.714 -18.095 1.00 42.39 265 GLN B N 1
ATOM 4990 C CA . GLN B 1 272 ? -52.127 -25.478 -18.098 1.00 44.55 265 GLN B CA 1
ATOM 4991 C C . GLN B 1 272 ? -51.428 -25.278 -16.743 1.00 44.94 265 GLN B C 1
ATOM 4992 O O . GLN B 1 272 ? -50.273 -24.868 -16.692 1.00 41.26 265 GLN B O 1
ATOM 4998 N N . MET B 1 273 ? -52.149 -25.543 -15.659 1.00 43.68 266 MET B N 1
ATOM 4999 C CA . MET B 1 273 ? -51.567 -25.559 -14.337 1.00 40.71 266 MET B CA 1
ATOM 5000 C C . MET B 1 273 ? -50.440 -26.595 -14.311 1.00 38.98 266 MET B C 1
ATOM 5001 O O . MET B 1 273 ? -49.383 -26.302 -13.774 1.00 44.73 266 MET B O 1
ATOM 5006 N N . THR B 1 274 ? -50.648 -27.754 -14.943 1.00 37.49 267 THR B N 1
ATOM 5007 C CA . THR B 1 274 ? -49.630 -28.832 -14.990 1.00 38.51 267 THR B CA 1
ATOM 5008 C C . THR B 1 274 ? -48.302 -28.320 -15.578 1.00 42.97 267 THR B C 1
ATOM 5009 O O . THR B 1 274 ? -47.214 -28.616 -15.020 1.00 43.55 267 THR B O 1
ATOM 5013 N N . GLU B 1 275 ? -48.384 -27.551 -16.679 1.00 41.26 268 GLU B N 1
ATOM 5014 C CA . GLU B 1 275 ? -47.198 -27.055 -17.397 1.00 37.35 268 GLU B CA 1
ATOM 5015 C C . GLU B 1 275 ? -46.482 -26.000 -16.535 1.00 33.45 268 GLU B C 1
ATOM 5016 O O . GLU B 1 275 ? -45.253 -25.947 -16.493 1.00 36.48 268 GLU B O 1
ATOM 5018 N N . PHE B 1 276 ? -47.234 -25.191 -15.816 1.00 34.59 269 PHE B N 1
ATOM 5019 C CA . PHE B 1 276 ? -46.640 -24.262 -14.802 1.00 36.94 269 PHE B CA 1
ATOM 5020 C C . PHE B 1 276 ? -45.779 -25.011 -13.759 1.00 35.06 269 PHE B C 1
ATOM 5021 O O . PHE B 1 276 ? -44.622 -24.686 -13.528 1.00 34.65 269 PHE B O 1
ATOM 5029 N N . TYR B 1 277 ? -46.343 -26.016 -13.117 1.00 34.44 270 TYR B N 1
ATOM 5030 C CA . TYR B 1 277 ? -45.604 -26.792 -12.111 1.00 33.86 270 TYR B CA 1
ATOM 5031 C C . TYR B 1 277 ? -44.364 -27.436 -12.734 1.00 37.19 270 TYR B C 1
ATOM 5032 O O . TYR B 1 277 ? -43.272 -27.427 -12.115 1.00 38.16 270 TYR B O 1
ATOM 5041 N N . ALA B 1 278 ? -44.535 -27.967 -13.958 1.00 37.08 271 ALA B N 1
ATOM 5042 C CA . ALA B 1 278 ? -43.477 -28.646 -14.662 1.00 37.50 271 ALA B CA 1
ATOM 5043 C C . ALA B 1 278 ? -42.337 -27.657 -14.902 1.00 35.77 271 ALA B C 1
ATOM 5044 O O . ALA B 1 278 ? -41.181 -27.986 -14.725 1.00 38.07 271 ALA B O 1
ATOM 5046 N N . GLY B 1 279 ? -42.671 -26.434 -15.269 1.00 37.54 272 GLY B N 1
ATOM 5047 C CA . GLY B 1 279 ? -41.644 -25.402 -15.390 1.00 39.08 272 GLY B CA 1
ATOM 5048 C C . GLY B 1 279 ? -40.927 -25.146 -14.065 1.00 40.87 272 GLY B C 1
ATOM 5049 O O . GLY B 1 279 ? -39.677 -25.025 -14.020 1.00 34.85 272 GLY B O 1
ATOM 5050 N N . LEU B 1 280 ? -41.690 -25.053 -12.974 1.00 39.60 273 LEU B N 1
ATOM 5051 C CA . LEU B 1 280 ? -41.049 -24.862 -11.666 1.00 35.77 273 LEU B CA 1
ATOM 5052 C C . LEU B 1 280 ? -40.077 -26.020 -11.391 1.00 35.21 273 LEU B C 1
ATOM 5053 O O . LEU B 1 280 ? -38.969 -25.755 -10.914 1.00 29.86 273 LEU B O 1
ATOM 5058 N N . LEU B 1 281 ? -40.445 -27.277 -11.705 1.00 34.84 274 LEU B N 1
ATOM 5059 C CA . LEU B 1 281 ? -39.545 -28.424 -11.383 1.00 33.66 274 LEU B CA 1
ATOM 5060 C C . LEU B 1 281 ? -38.175 -28.271 -12.059 1.00 34.16 274 LEU B C 1
ATOM 5061 O O . LEU B 1 281 ? -37.179 -28.635 -11.467 1.00 38.24 274 LEU B O 1
ATOM 5066 N N . GLY B 1 282 ? -38.102 -27.768 -13.301 1.00 37.69 275 GLY B N 1
ATOM 5067 C CA . GLY B 1 282 ? -36.810 -27.625 -13.972 1.00 34.21 275 GLY B CA 1
ATOM 5068 C C . GLY B 1 282 ? -35.942 -26.509 -13.407 1.00 33.52 275 GLY B C 1
ATOM 5069 O O . GLY B 1 282 ? -34.742 -26.536 -13.569 1.00 40.09 275 GLY B O 1
ATOM 5070 N N . ALA B 1 283 ? -36.528 -25.506 -12.770 1.00 32.29 276 ALA B N 1
ATOM 5071 C CA . ALA B 1 283 ? -35.783 -24.322 -12.342 1.00 30.87 276 ALA B CA 1
ATOM 5072 C C . ALA B 1 283 ? -35.526 -24.326 -10.820 1.00 32.47 276 ALA B C 1
ATOM 5073 O O . ALA B 1 283 ? -34.770 -23.479 -10.333 1.00 31.48 276 ALA B O 1
ATOM 5075 N N . TYR B 1 284 ? -36.166 -25.213 -10.049 1.00 30.74 277 TYR B N 1
ATOM 5076 C CA . TYR B 1 284 ? -36.084 -25.115 -8.554 1.00 29.68 277 TYR B CA 1
ATOM 5077 C C . TYR B 1 284 ? -36.012 -26.526 -7.972 1.00 29.07 277 TYR B C 1
ATOM 5078 O O . TYR B 1 284 ? -36.650 -27.409 -8.526 1.00 27.29 277 TYR B O 1
ATOM 5087 N N . PRO B 1 285 ? -35.247 -26.730 -6.867 1.00 29.49 278 PRO B N 1
ATOM 5088 C CA . PRO B 1 285 ? -35.102 -28.057 -6.218 1.00 27.33 278 PRO B CA 1
ATOM 5089 C C . PRO B 1 285 ? -36.347 -28.392 -5.373 1.00 30.30 278 PRO B C 1
ATOM 5090 O O . PRO B 1 285 ? -36.319 -28.329 -4.104 1.00 29.89 278 PRO B O 1
ATOM 5094 N N . LEU B 1 286 ? -37.431 -28.726 -6.085 1.00 28.85 279 LEU B N 1
ATOM 5095 C CA . LEU B 1 286 ? -38.761 -29.005 -5.508 1.00 26.96 279 LEU B CA 1
ATOM 5096 C C . LEU B 1 286 ? -38.859 -30.496 -5.203 1.00 25.80 279 LEU B C 1
ATOM 5097 O O . LEU B 1 286 ? -38.572 -31.327 -6.052 1.00 27.19 279 LEU B O 1
ATOM 5102 N N . VAL B 1 287 ? -39.281 -30.842 -4.001 1.00 24.17 280 VAL B N 1
ATOM 5103 C CA . VAL B 1 287 ? -39.348 -32.268 -3.675 1.00 24.45 280 VAL B CA 1
ATOM 5104 C C . VAL B 1 287 ? -40.813 -32.688 -3.652 1.00 24.87 280 VAL B C 1
ATOM 5105 O O . VAL B 1 287 ? -41.100 -33.877 -3.783 1.00 24.99 280 VAL B O 1
ATOM 5109 N N . SER B 1 288 ? -41.706 -31.714 -3.442 1.00 21.97 281 SER B N 1
ATOM 5110 C CA . SER B 1 288 ? -43.092 -32.043 -3.190 1.00 23.37 281 SER B CA 1
ATOM 5111 C C . SER B 1 288 ? -44.004 -30.882 -3.602 1.00 22.57 281 SER B C 1
ATOM 5112 O O . SER B 1 288 ? -43.669 -29.699 -3.400 1.00 21.01 281 SER B O 1
ATOM 5115 N N . ILE B 1 289 ? -45.156 -31.248 -4.183 1.00 24.55 282 ILE B N 1
ATOM 5116 C CA . ILE B 1 289 ? -46.220 -30.283 -4.539 1.00 25.67 282 ILE B CA 1
ATOM 5117 C C . ILE B 1 289 ? -47.559 -30.815 -4.022 1.00 25.28 282 ILE B C 1
ATOM 5118 O O . ILE B 1 289 ? -47.978 -31.900 -4.399 1.00 24.14 282 ILE B O 1
ATOM 5123 N N . GLU B 1 290 ? -48.230 -30.004 -3.211 1.00 22.52 283 GLU B N 1
ATOM 5124 C CA . GLU B 1 290 ? -49.491 -30.402 -2.603 1.00 24.81 283 GLU B CA 1
ATOM 5125 C C . GLU B 1 290 ? -50.678 -29.656 -3.251 1.00 25.86 283 GLU B C 1
ATOM 5126 O O . GLU B 1 290 ? -50.570 -28.438 -3.584 1.00 25.51 283 GLU B O 1
ATOM 5132 N N . ASP B 1 291 ? -51.826 -30.367 -3.358 1.00 25.44 284 ASP B N 1
ATOM 5133 C CA . ASP B 1 291 ? -53.110 -29.879 -3.971 1.00 27.87 284 ASP B CA 1
ATOM 5134 C C . ASP B 1 291 ? -52.782 -28.979 -5.175 1.00 28.79 284 ASP B C 1
ATOM 5135 O O . ASP B 1 291 ? -53.106 -27.778 -5.154 1.00 26.93 284 ASP B O 1
ATOM 5140 N N . PRO B 1 292 ? -52.076 -29.540 -6.186 1.00 29.61 285 PRO B N 1
ATOM 5141 C CA . PRO B 1 292 ? -51.786 -28.753 -7.385 1.00 31.21 285 PRO B CA 1
ATOM 5142 C C . PRO B 1 292 ? -53.073 -28.394 -8.137 1.00 32.57 285 PRO B C 1
ATOM 5143 O O . PRO B 1 292 ? -53.113 -27.339 -8.762 1.00 36.44 285 PRO B O 1
ATOM 5147 N N . LEU B 1 293 ? -54.078 -29.269 -8.074 1.00 35.26 286 LEU B N 1
ATOM 5148 C CA . LEU B 1 293 ? -55.393 -29.071 -8.711 1.00 35.03 286 LEU B CA 1
ATOM 5149 C C . LEU B 1 293 ? -56.489 -29.188 -7.642 1.00 36.73 286 LEU B C 1
ATOM 5150 O O . LEU B 1 293 ? -56.182 -29.505 -6.462 1.00 41.21 286 LEU B O 1
ATOM 5155 N N . SER B 1 294 ? -57.760 -28.970 -8.028 1.00 36.02 287 SER B N 1
ATOM 5156 C CA . SER B 1 294 ? -58.846 -28.799 -7.027 1.00 35.72 287 SER B CA 1
ATOM 5157 C C . SER B 1 294 ? -59.374 -30.152 -6.529 1.00 31.10 287 SER B C 1
ATOM 5158 O O . SER B 1 294 ? -59.070 -31.195 -7.122 1.00 28.79 287 SER B O 1
ATOM 5161 N N . GLU B 1 295 ? -60.194 -30.099 -5.468 1.00 29.32 288 GLU B N 1
ATOM 5162 C CA . GLU B 1 295 ? -60.577 -31.270 -4.625 1.00 31.60 288 GLU B CA 1
ATOM 5163 C C . GLU B 1 295 ? -61.299 -32.341 -5.442 1.00 33.00 288 GLU B C 1
ATOM 5164 O O . GLU B 1 295 ? -61.312 -33.499 -5.041 1.00 32.03 288 GLU B O 1
ATOM 5170 N N . ASP B 1 296 ? -61.907 -31.959 -6.566 1.00 35.41 289 ASP B N 1
ATOM 5171 C CA . ASP B 1 296 ? -62.745 -32.936 -7.300 1.00 36.36 289 ASP B CA 1
ATOM 5172 C C . ASP B 1 296 ? -62.360 -32.962 -8.788 1.00 37.07 289 ASP B C 1
ATOM 5173 O O . ASP B 1 296 ? -63.095 -33.511 -9.607 1.00 38.99 289 ASP B O 1
ATOM 5178 N N . ASP B 1 297 ? -61.206 -32.395 -9.141 1.00 33.72 290 ASP B N 1
ATOM 5179 C CA . ASP B 1 297 ? -60.744 -32.377 -10.533 1.00 34.44 290 ASP B CA 1
ATOM 5180 C C . ASP B 1 297 ? -60.059 -33.712 -10.884 1.00 36.38 290 ASP B C 1
ATOM 5181 O O . ASP B 1 297 ? -58.922 -33.723 -11.362 1.00 36.06 290 ASP B O 1
ATOM 5186 N N . TRP B 1 298 ? -60.732 -34.843 -10.677 1.00 34.98 291 TRP B N 1
ATOM 5187 C CA . TRP B 1 298 ? -60.039 -36.152 -10.740 1.00 36.40 291 TRP B CA 1
ATOM 5188 C C . TRP B 1 298 ? -59.265 -36.331 -12.052 1.00 37.24 291 TRP B C 1
ATOM 5189 O O . TRP B 1 298 ? -58.110 -36.796 -12.045 1.00 37.81 291 TRP B O 1
ATOM 5200 N N . ASP B 1 299 ? -59.885 -35.974 -13.176 1.00 40.09 292 ASP B N 1
ATOM 5201 C CA . ASP B 1 299 ? -59.234 -36.192 -14.467 1.00 39.06 292 ASP B CA 1
ATOM 5202 C C . ASP B 1 299 ? -57.972 -35.332 -14.531 1.00 35.41 292 ASP B C 1
ATOM 5203 O O . ASP B 1 299 ? -56.944 -35.803 -15.014 1.00 33.72 292 ASP B O 1
ATOM 5208 N N . GLY B 1 300 ? -58.072 -34.092 -14.034 1.00 34.68 293 GLY B N 1
ATOM 5209 C CA . GLY B 1 300 ? -56.928 -33.196 -13.935 1.00 32.13 293 GLY B CA 1
ATOM 5210 C C . GLY B 1 300 ? -55.785 -33.861 -13.189 1.00 32.78 293 GLY B C 1
ATOM 5211 O O . GLY B 1 300 ? -54.674 -33.948 -13.704 1.00 32.77 293 GLY B O 1
ATOM 5212 N N . TRP B 1 301 ? -56.070 -34.348 -11.978 1.00 32.90 294 TRP B N 1
ATOM 5213 C CA . TRP B 1 301 ? -55.056 -34.963 -11.133 1.00 32.70 294 TRP B CA 1
ATOM 5214 C C . TRP B 1 301 ? -54.476 -36.188 -11.847 1.00 34.61 294 TRP B C 1
ATOM 5215 O O . TRP B 1 301 ? -53.266 -36.421 -11.806 1.00 37.53 294 TRP B O 1
ATOM 5226 N N . ALA B 1 302 ? -55.324 -36.965 -12.517 1.00 34.04 295 ALA B N 1
ATOM 5227 C CA . ALA B 1 302 ? -54.809 -38.187 -13.168 1.00 32.95 295 ALA B CA 1
ATOM 5228 C C . ALA B 1 302 ? -53.778 -37.817 -14.248 1.00 32.58 295 ALA B C 1
ATOM 5229 O O . ALA B 1 302 ? -52.707 -38.428 -14.300 1.00 30.34 295 ALA B O 1
ATOM 5231 N N . ALA B 1 303 ? -54.081 -36.797 -15.072 1.00 31.36 296 ALA B N 1
ATOM 5232 C CA . ALA B 1 303 ? -53.169 -36.281 -16.145 1.00 33.39 296 ALA B CA 1
ATOM 5233 C C . ALA B 1 303 ? -51.880 -35.682 -15.550 1.00 34.77 296 ALA B C 1
ATOM 5234 O O . ALA B 1 303 ? -50.754 -35.950 -16.072 1.00 31.72 296 ALA B O 1
ATOM 5236 N N . LEU B 1 304 ? -52.021 -34.872 -14.478 1.00 33.51 297 LEU B N 1
ATOM 5237 C CA . LEU B 1 304 ? -50.855 -34.258 -13.830 1.00 31.77 297 LEU B CA 1
ATOM 5238 C C . LEU B 1 304 ? -49.962 -35.356 -13.230 1.00 30.67 297 LEU B C 1
ATOM 5239 O O . LEU B 1 304 ? -48.738 -35.288 -13.358 1.00 30.69 297 LEU B O 1
ATOM 5244 N N . THR B 1 305 ? -50.560 -36.383 -12.624 1.00 29.00 298 THR B N 1
ATOM 5245 C CA . THR B 1 305 ? -49.756 -37.400 -11.939 1.00 29.46 298 THR B CA 1
ATOM 5246 C C . THR B 1 305 ? -48.892 -38.169 -12.940 1.00 31.35 298 THR B C 1
ATOM 5247 O O . THR B 1 305 ? -47.700 -38.440 -12.670 1.00 30.71 298 THR B O 1
ATOM 5251 N N . ALA B 1 306 ? -49.502 -38.562 -14.063 1.00 35.38 299 ALA B N 1
ATOM 5252 C CA . ALA B 1 306 ? -48.778 -39.268 -15.142 1.00 34.32 299 ALA B CA 1
ATOM 5253 C C . ALA B 1 306 ? -47.669 -38.365 -15.701 1.00 35.01 299 ALA B C 1
ATOM 5254 O O . ALA B 1 306 ? -46.619 -38.847 -16.080 1.00 34.75 299 ALA B O 1
ATOM 5256 N N . SER B 1 307 ? -47.891 -37.050 -15.715 1.00 37.11 300 SER B N 1
ATOM 5257 C CA . SER B 1 307 ? -46.973 -36.130 -16.396 1.00 34.79 300 SER B CA 1
ATOM 5258 C C . SER B 1 307 ? -45.751 -35.776 -15.522 1.00 35.63 300 SER B C 1
ATOM 5259 O O . SER B 1 307 ? -44.596 -35.849 -16.013 1.00 32.30 300 SER B O 1
ATOM 5262 N N . ILE B 1 308 ? -45.962 -35.424 -14.231 1.00 32.90 301 ILE B N 1
ATOM 5263 C CA . ILE B 1 308 ? -44.839 -35.011 -13.388 1.00 28.80 301 ILE B CA 1
ATOM 5264 C C . ILE B 1 308 ? -44.670 -35.939 -12.175 1.00 31.25 301 ILE B C 1
ATOM 5265 O O . ILE B 1 308 ? -43.728 -35.771 -11.405 1.00 29.64 301 ILE B O 1
ATOM 5270 N N . GLY B 1 309 ? -45.539 -36.929 -12.002 1.00 31.84 302 GLY B N 1
ATOM 5271 C CA . GLY B 1 309 ? -45.528 -37.784 -10.768 1.00 32.99 302 GLY B CA 1
ATOM 5272 C C . GLY B 1 309 ? -44.237 -38.557 -10.514 1.00 35.03 302 GLY B C 1
ATOM 5273 O O . GLY B 1 309 ? -43.950 -38.953 -9.363 1.00 31.38 302 GLY B O 1
ATOM 5274 N N . ASP B 1 310 ? -43.468 -38.821 -11.572 1.00 36.13 303 ASP B N 1
ATOM 5275 C CA . ASP B 1 310 ? -42.206 -39.573 -11.474 1.00 34.96 303 ASP B CA 1
ATOM 5276 C C . ASP B 1 310 ? -41.073 -38.657 -10.996 1.00 31.19 303 ASP B C 1
ATOM 5277 O O . ASP B 1 310 ? -40.104 -39.134 -10.439 1.00 31.36 303 ASP B O 1
ATOM 5282 N N . ARG B 1 311 ? -41.239 -37.347 -11.172 1.00 28.52 304 ARG B N 1
ATOM 5283 C CA . ARG B 1 311 ? -40.189 -36.359 -10.947 1.00 29.60 304 ARG B CA 1
ATOM 5284 C C . ARG B 1 311 ? -40.374 -35.629 -9.603 1.00 28.74 304 ARG B C 1
ATOM 5285 O O . ARG B 1 311 ? -39.471 -34.888 -9.162 1.00 26.50 304 ARG B O 1
ATOM 5293 N N . VAL B 1 312 ? -41.537 -35.771 -8.973 1.00 26.93 305 VAL B N 1
ATOM 5294 C CA . VAL B 1 312 ? -41.849 -34.992 -7.757 1.00 25.35 305 VAL B CA 1
ATOM 5295 C C . VAL B 1 312 ? -42.983 -35.685 -6.988 1.00 26.22 305 VAL B C 1
ATOM 5296 O O . VAL B 1 312 ? -43.873 -36.331 -7.550 1.00 27.06 305 VAL B O 1
ATOM 5300 N N . GLN B 1 313 ? -42.928 -35.581 -5.660 1.00 28.48 306 GLN B N 1
ATOM 5301 C CA . GLN B 1 313 ? -44.035 -36.026 -4.860 1.00 26.44 306 GLN B CA 1
ATOM 5302 C C . GLN B 1 313 ? -45.248 -35.116 -5.140 1.00 26.17 306 GLN B C 1
ATOM 5303 O O . GLN B 1 313 ? -45.133 -33.881 -5.232 1.00 25.78 306 GLN B O 1
ATOM 5309 N N . ILE B 1 314 ? -46.416 -35.731 -5.277 1.00 26.91 307 ILE B N 1
ATOM 5310 C CA . ILE B 1 314 ? -47.676 -35.005 -5.491 1.00 26.58 307 ILE B CA 1
ATOM 5311 C C . ILE B 1 314 ? -48.605 -35.413 -4.344 1.00 27.57 307 ILE B C 1
ATOM 5312 O O . ILE B 1 314 ? -49.000 -36.589 -4.239 1.00 27.48 307 ILE B O 1
ATOM 5317 N N . VAL B 1 315 ? -48.895 -34.451 -3.474 1.00 24.79 308 VAL B N 1
ATOM 5318 C CA . VAL B 1 315 ? -49.598 -34.729 -2.259 1.00 25.05 308 VAL B CA 1
ATOM 5319 C C . VAL B 1 315 ? -51.073 -34.325 -2.399 1.00 25.95 308 VAL B C 1
ATOM 5320 O O . VAL B 1 315 ? -51.417 -33.156 -2.716 1.00 25.05 308 VAL B O 1
ATOM 5324 N N . GLY B 1 316 ? -51.940 -35.285 -2.099 1.00 24.12 309 GLY B N 1
ATOM 5325 C CA . GLY B 1 316 ? -53.375 -35.018 -1.979 1.00 22.81 309 GLY B CA 1
ATOM 5326 C C . GLY B 1 316 ? -53.773 -34.595 -0.574 1.00 23.01 309 GLY B C 1
ATOM 5327 O O . GLY B 1 316 ? -53.542 -35.319 0.399 1.00 22.93 309 GLY B O 1
ATOM 5328 N N . ASP B 1 317 ? -54.416 -33.431 -0.477 1.00 23.61 310 ASP B N 1
ATOM 5329 C CA . ASP B 1 317 ? -54.964 -32.905 0.814 1.00 23.06 310 ASP B CA 1
ATOM 5330 C C . ASP B 1 317 ? -56.501 -32.874 0.753 1.00 25.09 310 ASP B C 1
ATOM 5331 O O . ASP B 1 317 ? -57.204 -33.764 1.246 1.00 22.93 310 ASP B O 1
ATOM 5336 N N . ASP B 1 318 ? -57.017 -31.827 0.120 1.00 24.04 311 ASP B N 1
ATOM 5337 C CA . ASP B 1 318 ? -58.458 -31.586 0.053 1.00 25.54 311 ASP B CA 1
ATOM 5338 C C . ASP B 1 318 ? -59.113 -32.641 -0.855 1.00 26.92 311 ASP B C 1
ATOM 5339 O O . ASP B 1 318 ? -60.264 -32.978 -0.621 1.00 29.23 311 ASP B O 1
ATOM 5344 N N . ILE B 1 319 ? -58.370 -33.182 -1.852 1.00 27.01 312 ILE B N 1
ATOM 5345 C CA . ILE B 1 319 ? -58.870 -34.292 -2.722 1.00 24.28 312 ILE B CA 1
ATOM 5346 C C . ILE B 1 319 ? -59.107 -35.556 -1.878 1.00 26.37 312 ILE B C 1
ATOM 5347 O O . ILE B 1 319 ? -60.029 -36.325 -2.177 1.00 31.30 312 ILE B O 1
ATOM 5352 N N . PHE B 1 320 ? -58.332 -35.793 -0.816 1.00 26.19 313 PHE B N 1
ATOM 5353 C CA . PHE B 1 320 ? -58.501 -37.063 -0.086 1.00 26.56 313 PHE B CA 1
ATOM 5354 C C . PHE B 1 320 ? -59.171 -36.858 1.278 1.00 26.01 313 PHE B C 1
ATOM 5355 O O . PHE B 1 320 ? -59.794 -37.803 1.783 1.00 27.84 313 PHE B O 1
ATOM 5363 N N . VAL B 1 321 ? -58.992 -35.687 1.893 1.00 22.46 314 VAL B N 1
ATOM 5364 C CA . VAL B 1 321 ? -59.505 -35.420 3.245 1.00 22.83 314 VAL B CA 1
ATOM 5365 C C . VAL B 1 321 ? -59.258 -36.599 4.220 1.00 25.53 314 VAL B C 1
ATOM 5366 O O . VAL B 1 321 ? -60.109 -36.920 5.052 1.00 27.60 314 VAL B O 1
ATOM 5370 N N . THR B 1 322 ? -58.084 -37.211 4.205 1.00 24.88 315 THR B N 1
ATOM 5371 C CA . THR B 1 322 ? -57.751 -38.233 5.230 1.00 26.14 315 THR B CA 1
ATOM 5372 C C . THR B 1 322 ? -58.884 -39.273 5.304 1.00 29.67 315 THR B C 1
ATOM 5373 O O . THR B 1 322 ? -59.110 -39.892 6.359 1.00 28.10 315 THR B O 1
ATOM 5377 N N . ASN B 1 323 ? -59.544 -39.499 4.152 1.00 30.27 316 ASN B N 1
ATOM 5378 C CA . ASN B 1 323 ? -60.765 -40.298 4.094 1.00 30.23 316 ASN B CA 1
ATOM 5379 C C . ASN B 1 323 ? -60.537 -41.553 3.242 1.00 29.58 316 ASN B C 1
ATOM 5380 O O . ASN B 1 323 ? -60.274 -41.441 2.037 1.00 25.60 316 ASN B O 1
ATOM 5385 N N . PRO B 1 324 ? -60.682 -42.751 3.855 1.00 29.26 317 PRO B N 1
ATOM 5386 C CA . PRO B 1 324 ? -60.321 -43.989 3.114 1.00 32.69 317 PRO B CA 1
ATOM 5387 C C . PRO B 1 324 ? -61.043 -44.183 1.764 1.00 34.25 317 PRO B C 1
ATOM 5388 O O . PRO B 1 324 ? -60.401 -44.596 0.773 1.00 32.58 317 PRO B O 1
ATOM 5392 N N . GLU B 1 325 ? -62.339 -43.859 1.719 1.00 34.47 318 GLU B N 1
ATOM 5393 C CA . GLU B 1 325 ? -63.124 -43.977 0.479 1.00 36.40 318 GLU B CA 1
ATOM 5394 C C . GLU B 1 325 ? -62.525 -43.078 -0.624 1.00 33.65 318 GLU B C 1
ATOM 5395 O O . GLU B 1 325 ? -62.380 -43.491 -1.794 1.00 31.14 318 GLU B O 1
ATOM 5398 N N . ARG B 1 326 ? -62.140 -41.861 -0.259 1.00 29.12 319 ARG B N 1
ATOM 5399 C CA . ARG B 1 326 ? -61.625 -40.925 -1.246 1.00 30.45 319 ARG B CA 1
ATOM 5400 C C . ARG B 1 326 ? -60.236 -41.377 -1.692 1.00 28.60 319 ARG B C 1
ATOM 5401 O O . ARG B 1 326 ? -59.960 -41.347 -2.894 1.00 26.67 319 ARG B O 1
ATOM 5409 N N . LEU B 1 327 ? -59.415 -41.827 -0.731 1.00 26.12 320 LEU B N 1
ATOM 5410 C CA . LEU B 1 327 ? -58.054 -42.261 -1.016 1.00 28.38 320 LEU B CA 1
ATOM 5411 C C . LEU B 1 327 ? -58.113 -43.503 -1.924 1.00 29.98 320 LEU B C 1
ATOM 5412 O O . LEU B 1 327 ? -57.323 -43.634 -2.831 1.00 30.40 320 LEU B O 1
ATOM 5417 N N . GLU B 1 328 ? -59.041 -44.403 -1.650 1.00 33.41 321 GLU B N 1
ATOM 5418 C CA . GLU B 1 328 ? -59.225 -45.585 -2.505 1.00 40.01 321 GLU B CA 1
ATOM 5419 C C . GLU B 1 328 ? -59.496 -45.169 -3.962 1.00 39.30 321 GLU B C 1
ATOM 5420 O O . GLU B 1 328 ? -58.852 -45.699 -4.886 1.00 38.89 321 GLU B O 1
ATOM 5426 N N . GLU B 1 329 ? -60.419 -44.241 -4.196 1.00 35.97 322 GLU B N 1
ATOM 5427 C CA . GLU B 1 329 ? -60.664 -43.790 -5.572 1.00 37.78 322 GLU B CA 1
ATOM 5428 C C . GLU B 1 329 ? -59.380 -43.220 -6.181 1.00 37.71 322 GLU B C 1
ATOM 5429 O O . GLU B 1 329 ? -59.045 -43.541 -7.308 1.00 38.13 322 GLU B O 1
ATOM 5435 N N . GLY B 1 330 ? -58.671 -42.365 -5.438 1.00 33.89 323 GLY B N 1
ATOM 5436 C CA . GLY B 1 330 ? -57.370 -41.829 -5.877 1.00 29.31 323 GLY B CA 1
ATOM 5437 C C . GLY B 1 330 ? -56.370 -42.906 -6.283 1.00 29.34 323 GLY B C 1
ATOM 5438 O O . GLY B 1 330 ? -55.698 -42.782 -7.312 1.00 28.65 323 GLY B O 1
ATOM 5439 N N . ILE B 1 331 ? -56.242 -43.958 -5.480 1.00 27.30 324 ILE B N 1
ATOM 5440 C CA . ILE B 1 331 ? -55.292 -44.995 -5.801 1.00 29.85 324 ILE B CA 1
ATOM 5441 C C . ILE B 1 331 ? -55.735 -45.695 -7.103 1.00 31.27 324 ILE B C 1
ATOM 5442 O O . ILE B 1 331 ? -54.947 -45.831 -8.035 1.00 30.00 324 ILE B O 1
ATOM 5447 N N . GLU B 1 332 ? -57.012 -46.026 -7.224 1.00 32.34 325 GLU B N 1
ATOM 5448 C CA . GLU B 1 332 ? -57.538 -46.630 -8.440 1.00 32.63 325 GLU B CA 1
ATOM 5449 C C . GLU B 1 332 ? -57.294 -45.712 -9.655 1.00 38.60 325 GLU B C 1
ATOM 5450 O O . GLU B 1 332 ? -56.746 -46.167 -10.646 1.00 38.95 325 GLU B O 1
ATOM 5452 N N . ARG B 1 333 ? -57.663 -44.427 -9.606 1.00 36.65 326 ARG B N 1
ATOM 5453 C CA . ARG B 1 333 ? -57.566 -43.565 -10.809 1.00 35.00 326 ARG B CA 1
ATOM 5454 C C . ARG B 1 333 ? -56.138 -43.052 -11.046 1.00 32.71 326 ARG B C 1
ATOM 5455 O O . ARG B 1 333 ? -55.950 -42.219 -11.928 1.00 36.15 326 ARG B O 1
ATOM 5463 N N . GLY B 1 334 ? -55.135 -43.525 -10.305 1.00 31.35 327 GLY B N 1
ATOM 5464 C CA . GLY B 1 334 ? -53.720 -43.074 -10.494 1.00 31.89 327 GLY B CA 1
ATOM 5465 C C . GLY B 1 334 ? -53.503 -41.606 -10.125 1.00 32.77 327 GLY B C 1
ATOM 5466 O O . GLY B 1 334 ? -52.780 -40.867 -10.815 1.00 32.25 327 GLY B O 1
ATOM 5467 N N . VAL B 1 335 ? -54.102 -41.184 -9.011 1.00 32.25 328 VAL B N 1
ATOM 5468 C CA . VAL B 1 335 ? -54.170 -39.761 -8.621 1.00 29.20 328 VAL B CA 1
ATOM 5469 C C . VAL B 1 335 ? -53.230 -39.535 -7.427 1.00 30.50 328 VAL B C 1
ATOM 5470 O O . VAL B 1 335 ? -53.434 -40.123 -6.352 1.00 29.98 328 VAL B O 1
ATOM 5474 N N . ALA B 1 336 ? -52.220 -38.673 -7.630 1.00 29.42 329 ALA B N 1
ATOM 5475 C CA . ALA B 1 336 ? -51.255 -38.292 -6.595 1.00 32.65 329 ALA B CA 1
ATOM 5476 C C . ALA B 1 336 ? -50.359 -39.485 -6.223 1.00 32.28 329 ALA B C 1
ATOM 5477 O O . ALA B 1 336 ? -50.582 -40.621 -6.661 1.00 32.49 329 ALA B O 1
ATOM 5479 N N . ASN B 1 337 ? -49.334 -39.244 -5.425 1.00 27.15 330 ASN B N 1
ATOM 5480 C CA . ASN B 1 337 ? -48.543 -40.386 -4.917 1.00 27.49 330 ASN B CA 1
ATOM 5481 C C . ASN B 1 337 ? -48.290 -40.213 -3.409 1.00 26.44 330 ASN B C 1
ATOM 5482 O O . ASN B 1 337 ? -47.427 -40.901 -2.836 1.00 27.28 330 ASN B O 1
ATOM 5487 N N . ALA B 1 338 ? -49.006 -39.270 -2.778 1.00 24.05 331 ALA B N 1
ATOM 5488 C CA . ALA B 1 338 ? -48.876 -39.061 -1.316 1.00 25.87 331 ALA B CA 1
ATOM 5489 C C . ALA B 1 338 ? -50.190 -38.572 -0.690 1.00 25.63 331 ALA B C 1
ATOM 5490 O O . ALA B 1 338 ? -51.012 -37.931 -1.351 1.00 28.69 331 ALA B O 1
ATOM 5492 N N . LEU B 1 339 ? -50.378 -38.848 0.611 1.00 26.22 332 LEU B N 1
ATOM 5493 C CA . LEU B 1 339 ? -51.588 -38.429 1.324 1.00 25.20 332 LEU B CA 1
ATOM 5494 C C . LEU B 1 339 ? -51.165 -37.474 2.456 1.00 26.07 332 LEU B C 1
ATOM 5495 O O . LEU B 1 339 ? -50.311 -37.804 3.271 1.00 24.35 332 LEU B O 1
ATOM 5500 N N . LEU B 1 340 ? -51.788 -36.313 2.538 1.00 23.49 333 LEU B N 1
ATOM 5501 C CA . LEU B 1 340 ? -51.625 -35.499 3.739 1.00 22.96 333 LEU B CA 1
ATOM 5502 C C . LEU B 1 340 ? -52.567 -36.009 4.845 1.00 22.35 333 LEU B C 1
ATOM 5503 O O . LEU B 1 340 ? -53.787 -36.231 4.616 1.00 23.86 333 LEU B O 1
ATOM 5508 N N . VAL B 1 341 ? -52.027 -36.194 6.043 1.00 21.72 334 VAL B N 1
ATOM 5509 C CA . VAL B 1 341 ? -52.765 -36.910 7.105 1.00 21.34 334 VAL B CA 1
ATOM 5510 C C . VAL B 1 341 ? -53.193 -35.892 8.179 1.00 23.09 334 VAL B C 1
ATOM 5511 O O . VAL B 1 341 ? -52.353 -35.362 8.970 1.00 24.02 334 VAL B O 1
ATOM 5515 N N . LYS B 1 342 ? -54.492 -35.600 8.168 1.00 21.71 335 LYS B N 1
ATOM 5516 C CA . LYS B 1 342 ? -55.107 -34.632 9.118 1.00 22.21 335 LYS B CA 1
ATOM 5517 C C . LYS B 1 342 ? -56.193 -35.340 9.939 1.00 22.29 335 LYS B C 1
ATOM 5518 O O . LYS B 1 342 ? -57.261 -35.640 9.386 1.00 21.49 335 LYS B O 1
ATOM 5524 N N . VAL B 1 343 ? -55.906 -35.644 11.214 1.00 21.31 336 VAL B N 1
ATOM 5525 C CA . VAL B 1 343 ? -56.835 -36.390 12.061 1.00 22.62 336 VAL B CA 1
ATOM 5526 C C . VAL B 1 343 ? -58.236 -35.734 12.054 1.00 23.59 336 VAL B C 1
ATOM 5527 O O . VAL B 1 343 ? -59.258 -36.440 12.106 1.00 20.25 336 VAL B O 1
ATOM 5531 N N . ASN B 1 344 ? -58.304 -34.405 12.018 1.00 21.79 337 ASN B N 1
ATOM 5532 C CA . ASN B 1 344 ? -59.607 -33.769 12.174 1.00 23.16 337 ASN B CA 1
ATOM 5533 C C . ASN B 1 344 ? -60.347 -33.677 10.822 1.00 24.28 337 ASN B C 1
ATOM 5534 O O . ASN B 1 344 ? -61.494 -33.226 10.813 1.00 22.80 337 ASN B O 1
ATOM 5539 N N . GLN B 1 345 ? -59.734 -34.077 9.689 1.00 22.83 338 GLN B N 1
ATOM 5540 C CA . GLN B 1 345 ? -60.512 -34.196 8.437 1.00 24.80 338 GLN B CA 1
ATOM 5541 C C . GLN B 1 345 ? -61.357 -35.478 8.454 1.00 24.98 338 GLN B C 1
ATOM 5542 O O . GLN B 1 345 ? -62.306 -35.583 7.655 1.00 23.52 338 GLN B O 1
ATOM 5548 N N . ILE B 1 346 ? -61.066 -36.442 9.350 1.00 22.48 339 ILE B N 1
ATOM 5549 C CA . ILE B 1 346 ? -61.851 -37.700 9.279 1.00 22.97 339 ILE B CA 1
ATOM 5550 C C . ILE B 1 346 ? -62.576 -37.946 10.601 1.00 21.99 339 ILE B C 1
ATOM 5551 O O . ILE B 1 346 ? -63.716 -38.386 10.552 1.00 23.74 339 ILE B O 1
ATOM 5556 N N . GLY B 1 347 ? -61.941 -37.611 11.730 1.00 21.44 340 GLY B N 1
ATOM 5557 C CA . GLY B 1 347 ? -62.631 -37.410 13.009 1.00 20.57 340 GLY B CA 1
ATOM 5558 C C . GLY B 1 347 ? -62.308 -38.466 14.068 1.00 19.10 340 GLY B C 1
ATOM 5559 O O . GLY B 1 347 ? -62.665 -38.283 15.237 1.00 20.55 340 GLY B O 1
ATOM 5560 N N . THR B 1 348 ? -61.704 -39.595 13.711 1.00 18.27 341 THR B N 1
ATOM 5561 C CA . THR B 1 348 ? -61.232 -40.543 14.764 1.00 20.35 341 THR B CA 1
ATOM 5562 C C . THR B 1 348 ? -59.789 -40.963 14.462 1.00 20.61 341 THR B C 1
ATOM 5563 O O . THR B 1 348 ? -59.342 -40.901 13.322 1.00 21.15 341 THR B O 1
ATOM 5567 N N . LEU B 1 349 ? -59.067 -41.379 15.503 1.00 21.78 342 LEU B N 1
ATOM 5568 C CA . LEU B 1 349 ? -57.718 -41.940 15.324 1.00 21.83 342 LEU B CA 1
ATOM 5569 C C . LEU B 1 349 ? -57.791 -43.179 14.416 1.00 20.66 342 LEU B C 1
ATOM 5570 O O . LEU B 1 349 ? -57.005 -43.301 13.507 1.00 21.90 342 LEU B O 1
ATOM 5575 N N . THR B 1 350 ? -58.743 -44.067 14.681 1.00 20.22 343 THR B N 1
ATOM 5576 C CA . THR B 1 350 ? -58.891 -45.337 13.923 1.00 19.73 343 THR B CA 1
ATOM 5577 C C . THR B 1 350 ? -59.007 -45.073 12.419 1.00 20.52 343 THR B C 1
ATOM 5578 O O . THR B 1 350 ? -58.282 -45.699 11.615 1.00 21.58 343 THR B O 1
ATOM 5582 N N . GLU B 1 351 ? -59.891 -44.157 12.034 1.00 19.64 344 GLU B N 1
ATOM 5583 C CA . GLU B 1 351 ? -60.088 -43.926 10.582 1.00 23.60 344 GLU B CA 1
ATOM 5584 C C . GLU B 1 351 ? -58.818 -43.327 9.968 1.00 21.61 344 GLU B C 1
ATOM 5585 O O . GLU B 1 351 ? -58.445 -43.665 8.796 1.00 22.55 344 GLU B O 1
ATOM 5591 N N . THR B 1 352 ? -58.170 -42.454 10.753 1.00 21.85 345 THR B N 1
ATOM 5592 C CA . THR B 1 352 ? -56.888 -41.868 10.349 1.00 21.76 345 THR B CA 1
ATOM 5593 C C . THR B 1 352 ? -55.873 -42.992 10.117 1.00 22.36 345 THR B C 1
ATOM 5594 O O . THR B 1 352 ? -55.205 -43.017 9.084 1.00 23.07 345 THR B O 1
ATOM 5598 N N . LEU B 1 353 ? -55.725 -43.902 11.063 1.00 19.16 346 LEU B N 1
ATOM 5599 C CA . LEU B 1 353 ? -54.728 -44.975 10.877 1.00 19.85 346 LEU B CA 1
ATOM 5600 C C . LEU B 1 353 ? -55.149 -45.895 9.707 1.00 19.80 346 LEU B C 1
ATOM 5601 O O . LEU B 1 353 ? -54.292 -46.447 9.045 1.00 23.98 346 LEU B O 1
ATOM 5606 N N . ASP B 1 354 ? -56.441 -46.093 9.444 1.00 18.86 347 ASP B N 1
ATOM 5607 C CA . ASP B 1 354 ? -56.895 -46.884 8.290 1.00 21.88 347 ASP B CA 1
ATOM 5608 C C . ASP B 1 354 ? -56.468 -46.195 6.985 1.00 22.58 347 ASP B C 1
ATOM 5609 O O . ASP B 1 354 ? -56.081 -46.876 5.989 1.00 22.23 347 ASP B O 1
ATOM 5614 N N . ALA B 1 355 ? -56.513 -44.854 6.987 1.00 20.75 348 ALA B N 1
ATOM 5615 C CA . ALA B 1 355 ? -56.115 -44.089 5.786 1.00 21.14 348 ALA B CA 1
ATOM 5616 C C . ALA B 1 355 ? -54.601 -44.243 5.562 1.00 23.61 348 ALA B C 1
ATOM 5617 O O . ALA B 1 355 ? -54.172 -44.422 4.414 1.00 24.36 348 ALA B O 1
ATOM 5619 N N . VAL B 1 356 ? -53.811 -44.166 6.651 1.00 23.50 349 VAL B N 1
ATOM 5620 C CA . VAL B 1 356 ? -52.337 -44.285 6.601 1.00 21.69 349 VAL B CA 1
ATOM 5621 C C . VAL B 1 356 ? -51.964 -45.670 6.032 1.00 24.11 349 VAL B C 1
ATOM 5622 O O . VAL B 1 356 ? -51.147 -45.771 5.111 1.00 22.76 349 VAL B O 1
ATOM 5626 N N . THR B 1 357 ? -52.574 -46.725 6.584 1.00 25.03 350 THR B N 1
ATOM 5627 C CA . THR B 1 357 ? -52.373 -48.112 6.109 1.00 25.39 350 THR B CA 1
ATOM 5628 C C . THR B 1 357 ? -52.711 -48.246 4.620 1.00 24.84 350 THR B C 1
ATOM 5629 O O . THR B 1 357 ? -51.892 -48.766 3.841 1.00 28.46 350 THR B O 1
ATOM 5633 N N . LEU B 1 358 ? -53.903 -47.794 4.237 1.00 26.42 351 LEU B N 1
ATOM 5634 C CA . LEU B 1 358 ? -54.340 -47.854 2.842 1.00 28.26 351 LEU B CA 1
ATOM 5635 C C . LEU B 1 358 ? -53.297 -47.144 1.946 1.00 29.38 351 LEU B C 1
ATOM 5636 O O . LEU B 1 358 ? -52.883 -47.679 0.895 1.00 25.03 351 LEU B O 1
ATOM 5641 N N . ALA B 1 359 ? -52.788 -45.995 2.386 1.00 25.88 352 ALA B N 1
ATOM 5642 C CA . ALA B 1 359 ? -51.787 -45.264 1.609 1.00 27.80 352 ALA B CA 1
ATOM 5643 C C . ALA B 1 359 ? -50.478 -46.067 1.554 1.00 30.17 352 ALA B C 1
ATOM 5644 O O . ALA B 1 359 ? -49.934 -46.322 0.464 1.00 31.04 352 ALA B O 1
ATOM 5646 N N . HIS B 1 360 ? -49.991 -46.490 2.726 1.00 28.32 353 HIS B N 1
ATOM 5647 C CA . HIS B 1 360 ? -48.695 -47.138 2.783 1.00 28.93 353 HIS B CA 1
ATOM 5648 C C . HIS B 1 360 ? -48.689 -48.384 1.882 1.00 27.86 353 HIS B C 1
ATOM 5649 O O . HIS B 1 360 ? -47.730 -48.618 1.121 1.00 28.68 353 HIS B O 1
ATOM 5656 N N . HIS B 1 361 ? -49.763 -49.146 1.943 1.00 26.57 354 HIS B N 1
ATOM 5657 C CA . HIS B 1 361 ? -49.843 -50.406 1.198 1.00 30.63 354 HIS B CA 1
ATOM 5658 C C . HIS B 1 361 ? -49.999 -50.132 -0.316 1.00 35.84 354 HIS B C 1
ATOM 5659 O O . HIS B 1 361 ? -49.745 -51.021 -1.112 1.00 38.64 354 HIS B O 1
ATOM 5666 N N . GLY B 1 362 ? -50.375 -48.894 -0.708 1.00 32.15 355 GLY B N 1
ATOM 5667 C CA . GLY B 1 362 ? -50.604 -48.524 -2.087 1.00 28.86 355 GLY B CA 1
ATOM 5668 C C . GLY B 1 362 ? -49.361 -47.883 -2.687 1.00 28.67 355 GLY B C 1
ATOM 5669 O O . GLY B 1 362 ? -49.422 -47.374 -3.780 1.00 31.76 355 GLY B O 1
ATOM 5670 N N . GLY B 1 363 ? -48.234 -47.940 -1.977 1.00 29.33 356 GLY B N 1
ATOM 5671 C CA . GLY B 1 363 ? -46.994 -47.265 -2.353 1.00 28.63 356 GLY B CA 1
ATOM 5672 C C . GLY B 1 363 ? -47.052 -45.740 -2.254 1.00 31.26 356 GLY B C 1
ATOM 5673 O O . GLY B 1 363 ? -46.204 -45.059 -2.821 1.00 33.69 356 GLY B O 1
ATOM 5674 N N . TYR B 1 364 ? -48.031 -45.171 -1.563 1.00 28.44 357 TYR B N 1
ATOM 5675 C CA . TYR B 1 364 ? -48.107 -43.709 -1.428 1.00 28.38 357 TYR B CA 1
ATOM 5676 C C . TYR B 1 364 ? -47.395 -43.335 -0.130 1.00 30.74 357 TYR B C 1
ATOM 5677 O O . TYR B 1 364 ? -47.389 -44.138 0.845 1.00 28.17 357 TYR B O 1
ATOM 5686 N N . ARG B 1 365 ? -46.819 -42.143 -0.095 1.00 27.61 358 ARG B N 1
ATOM 5687 C CA . ARG B 1 365 ? -46.224 -41.672 1.168 1.00 27.05 358 ARG B CA 1
ATOM 5688 C C . ARG B 1 365 ? -47.273 -40.897 1.977 1.00 26.38 358 ARG B C 1
ATOM 5689 O O . ARG B 1 365 ? -48.338 -40.555 1.463 1.00 29.38 358 ARG B O 1
ATOM 5697 N N . THR B 1 366 ? -46.988 -40.628 3.252 1.00 28.17 359 THR B N 1
ATOM 5698 C CA . THR B 1 366 ? -47.909 -39.816 4.066 1.00 24.44 359 THR B CA 1
ATOM 5699 C C . THR B 1 366 ? -47.118 -38.657 4.674 1.00 23.87 359 THR B C 1
ATOM 5700 O O . THR B 1 366 ? -45.925 -38.764 4.842 1.00 22.88 359 THR B O 1
ATOM 5704 N N . MET B 1 367 ? -47.788 -37.540 4.903 1.00 22.61 360 MET B N 1
ATOM 5705 C CA . MET B 1 367 ? -47.203 -36.381 5.591 1.00 23.86 360 MET B CA 1
ATOM 5706 C C . MET B 1 367 ? -48.242 -35.927 6.622 1.00 22.88 360 MET B C 1
ATOM 5707 O O . MET B 1 367 ? -49.333 -35.512 6.241 1.00 23.70 360 MET B O 1
ATOM 5712 N N . ILE B 1 368 ? -47.911 -36.091 7.905 1.00 24.52 361 ILE B N 1
ATOM 5713 C CA . ILE B 1 368 ? -48.780 -35.727 9.023 1.00 23.77 361 ILE B CA 1
ATOM 5714 C C . ILE B 1 368 ? -48.863 -34.208 9.066 1.00 23.74 361 ILE B C 1
ATOM 5715 O O . ILE B 1 368 ? -47.832 -33.545 8.943 1.00 24.92 361 ILE B O 1
ATOM 5720 N N . SER B 1 369 ? -50.073 -33.682 9.225 1.00 22.31 362 SER B N 1
ATOM 5721 C CA . SER B 1 369 ? -50.239 -32.245 9.029 1.00 21.35 362 SER B CA 1
ATOM 5722 C C . SER B 1 369 ? -50.960 -31.621 10.225 1.00 19.24 362 SER B C 1
ATOM 5723 O O . SER B 1 369 ? -51.891 -32.225 10.783 1.00 18.44 362 SER B O 1
ATOM 5726 N N . HIS B 1 370 ? -50.506 -30.426 10.594 1.00 17.43 363 HIS B N 1
ATOM 5727 C CA . HIS B 1 370 ? -51.302 -29.499 11.424 1.00 19.23 363 HIS B CA 1
ATOM 5728 C C . HIS B 1 370 ? -52.502 -28.943 10.628 1.00 20.05 363 HIS B C 1
ATOM 5729 O O . HIS B 1 370 ? -52.717 -29.262 9.463 1.00 19.00 363 HIS B O 1
ATOM 5736 N N . ARG B 1 371 ? -53.296 -28.132 11.300 1.00 21.97 364 ARG B N 1
ATOM 5737 C CA . ARG B 1 371 ? -54.245 -27.204 10.657 1.00 21.42 364 ARG B CA 1
ATOM 5738 C C . ARG B 1 371 ? -53.746 -25.778 10.915 1.00 22.84 364 ARG B C 1
ATOM 5739 O O . ARG B 1 371 ? -52.905 -25.550 11.812 1.00 22.99 364 ARG B O 1
ATOM 5747 N N . SER B 1 372 ? -54.255 -24.837 10.126 1.00 24.56 365 SER B N 1
ATOM 5748 C CA . SER B 1 372 ? -53.890 -23.428 10.292 1.00 24.76 365 SER B CA 1
ATOM 5749 C C . SER B 1 372 ? -54.310 -22.902 11.674 1.00 26.10 365 SER B C 1
ATOM 5750 O O . SER B 1 372 ? -53.654 -21.959 12.197 1.00 27.95 365 SER B O 1
ATOM 5753 N N . GLY B 1 373 ? -55.411 -23.435 12.234 1.00 23.64 366 GLY B N 1
ATOM 5754 C CA . GLY B 1 373 ? -55.775 -23.151 13.613 1.00 24.45 366 GLY B CA 1
ATOM 5755 C C . GLY B 1 373 ? -55.260 -24.260 14.529 1.00 25.31 366 GLY B C 1
ATOM 5756 O O . GLY B 1 373 ? -55.839 -25.358 14.557 1.00 23.65 366 GLY B O 1
ATOM 5757 N N . GLU B 1 374 ? -54.145 -24.033 15.216 1.00 23.47 367 GLU B N 1
ATOM 5758 C CA . GLU B 1 374 ? -53.558 -25.091 16.026 1.00 22.28 367 GLU B CA 1
ATOM 5759 C C . GLU B 1 374 ? -53.690 -24.756 17.511 1.00 22.29 367 GLU B C 1
ATOM 5760 O O . GLU B 1 374 ? -54.230 -23.703 17.866 1.00 21.15 367 GLU B O 1
ATOM 5766 N N . THR B 1 375 ? -53.243 -25.674 18.381 1.00 22.17 368 THR B N 1
ATOM 5767 C CA . THR B 1 375 ? -53.224 -25.430 19.824 1.00 20.62 368 THR B CA 1
ATOM 5768 C C . THR B 1 375 ? -51.837 -25.852 20.345 1.00 20.63 368 THR B C 1
ATOM 5769 O O . THR B 1 375 ? -51.024 -26.393 19.545 1.00 19.51 368 THR B O 1
ATOM 5773 N N . GLU B 1 376 ? -51.589 -25.679 21.648 1.00 17.88 369 GLU B N 1
ATOM 5774 C CA . GLU B 1 376 ? -50.371 -26.157 22.359 1.00 18.80 369 GLU B CA 1
ATOM 5775 C C . GLU B 1 376 ? -50.265 -27.698 22.378 1.00 19.49 369 GLU B C 1
ATOM 5776 O O . GLU B 1 376 ? -49.275 -28.248 22.905 1.00 20.60 369 GLU B O 1
ATOM 5782 N N . ASP B 1 377 ? -51.261 -28.400 21.856 1.00 20.72 370 ASP B N 1
ATOM 5783 C CA . ASP B 1 377 ? -51.229 -29.894 21.771 1.00 22.35 370 ASP B CA 1
ATOM 5784 C C . ASP B 1 377 ? -50.092 -30.333 20.821 1.00 20.93 370 ASP B C 1
ATOM 5785 O O . ASP B 1 377 ? -49.879 -29.717 19.782 1.00 22.48 370 ASP B O 1
ATOM 5790 N N . THR B 1 378 ? -49.356 -31.381 21.173 1.00 18.64 371 THR B N 1
ATOM 5791 C CA . THR B 1 378 ? -48.209 -31.814 20.372 1.00 20.34 371 THR B CA 1
ATOM 5792 C C . THR B 1 378 ? -48.420 -33.219 19.790 1.00 19.34 371 THR B C 1
ATOM 5793 O O . THR B 1 378 ? -47.487 -33.778 19.255 1.00 17.52 371 THR B O 1
ATOM 5797 N N . MET B 1 379 ? -49.632 -33.749 19.857 1.00 19.62 372 MET B N 1
ATOM 5798 C CA A MET B 1 379 ? -49.891 -35.156 19.513 0.50 20.59 372 MET B CA 1
ATOM 5799 C CA B MET B 1 379 ? -49.920 -35.155 19.500 0.50 20.68 372 MET B CA 1
ATOM 5800 C C . MET B 1 379 ? -49.395 -35.500 18.088 1.00 21.76 372 MET B C 1
ATOM 5801 O O . MET B 1 379 ? -48.943 -36.624 17.843 1.00 20.65 372 MET B O 1
ATOM 5810 N N . ILE B 1 380 ? -49.448 -34.570 17.097 1.00 20.58 373 ILE B N 1
ATOM 5811 C CA . ILE B 1 380 ? -49.061 -34.951 15.707 1.00 18.11 373 ILE B CA 1
ATOM 5812 C C . ILE B 1 380 ? -47.558 -35.268 15.587 1.00 19.41 373 ILE B C 1
ATOM 5813 O O . ILE B 1 380 ? -47.168 -36.014 14.689 1.00 20.40 373 ILE B O 1
ATOM 5818 N N . ALA B 1 381 ? -46.720 -34.716 16.468 1.00 17.68 374 ALA B N 1
ATOM 5819 C CA . ALA B 1 381 ? -45.313 -35.063 16.491 1.00 18.82 374 ALA B CA 1
ATOM 5820 C C . ALA B 1 381 ? -45.169 -36.559 16.816 1.00 18.87 374 ALA B C 1
ATOM 5821 O O . ALA B 1 381 ? -44.514 -37.316 16.044 1.00 19.90 374 ALA B O 1
ATOM 5823 N N . ASP B 1 382 ? -45.782 -36.989 17.913 1.00 18.56 375 ASP B N 1
ATOM 5824 C CA . ASP B 1 382 ? -45.803 -38.421 18.239 1.00 19.34 375 ASP B CA 1
ATOM 5825 C C . ASP B 1 382 ? -46.448 -39.233 17.101 1.00 20.83 375 ASP B C 1
ATOM 5826 O O . ASP B 1 382 ? -45.936 -40.308 16.761 1.00 18.98 375 ASP B O 1
ATOM 5831 N N . LEU B 1 383 ? -47.525 -38.743 16.477 1.00 23.38 376 LEU B N 1
ATOM 5832 C CA . LEU B 1 383 ? -48.146 -39.530 15.375 1.00 25.09 376 LEU B CA 1
ATOM 5833 C C . LEU B 1 383 ? -47.176 -39.731 14.195 1.00 25.05 376 LEU B C 1
ATOM 5834 O O . LEU B 1 383 ? -47.118 -40.833 13.606 1.00 21.15 376 LEU B O 1
ATOM 5839 N N . ALA B 1 384 ? -46.442 -38.675 13.822 1.00 23.30 377 ALA B N 1
ATOM 5840 C CA . ALA B 1 384 ? -45.489 -38.744 12.697 1.00 24.50 377 ALA B CA 1
ATOM 5841 C C . ALA B 1 384 ? -44.469 -39.878 12.939 1.00 24.95 377 ALA B C 1
ATOM 5842 O O . ALA B 1 384 ? -44.195 -40.684 12.030 1.00 26.82 377 ALA B O 1
ATOM 5844 N N . VAL B 1 385 ? -43.936 -39.950 14.154 1.00 23.61 378 VAL B N 1
ATOM 5845 C CA . VAL B 1 385 ? -42.942 -40.953 14.526 1.00 24.05 378 VAL B CA 1
ATOM 5846 C C . VAL B 1 385 ? -43.600 -42.348 14.547 1.00 23.86 378 VAL B C 1
ATOM 5847 O O . VAL B 1 385 ? -43.072 -43.287 13.870 1.00 21.86 378 VAL B O 1
ATOM 5851 N N . ALA B 1 386 ? -44.749 -42.473 15.253 1.00 21.06 379 ALA B N 1
ATOM 5852 C CA . ALA B 1 386 ? -45.548 -43.724 15.319 1.00 21.45 379 ALA B CA 1
ATOM 5853 C C . ALA B 1 386 ? -45.790 -44.305 13.909 1.00 23.40 379 ALA B C 1
ATOM 5854 O O . ALA B 1 386 ? -45.642 -45.518 13.735 1.00 21.82 379 ALA B O 1
ATOM 5856 N N . ILE B 1 387 ? -46.193 -43.496 12.911 1.00 21.73 380 ILE B N 1
ATOM 5857 C CA . ILE B 1 387 ? -46.617 -44.113 11.620 1.00 22.14 380 ILE B CA 1
ATOM 5858 C C . ILE B 1 387 ? -45.407 -44.195 10.688 1.00 18.88 380 ILE B C 1
ATOM 5859 O O . ILE B 1 387 ? -45.514 -44.740 9.600 1.00 21.80 380 ILE B O 1
ATOM 5864 N N . GLY B 1 388 ? -44.310 -43.591 11.101 1.00 17.77 381 GLY B N 1
ATOM 5865 C CA . GLY B 1 388 ? -43.072 -43.617 10.387 1.00 21.21 381 GLY B CA 1
ATOM 5866 C C . GLY B 1 388 ? -43.248 -42.926 9.037 1.00 25.51 381 GLY B C 1
ATOM 5867 O O . GLY B 1 388 ? -42.739 -43.390 8.045 1.00 24.07 381 GLY B O 1
ATOM 5868 N N . SER B 1 389 ? -44.006 -41.829 9.003 1.00 25.11 382 SER B N 1
ATOM 5869 C CA . SER B 1 389 ? -44.287 -41.134 7.738 1.00 27.35 382 SER B CA 1
ATOM 5870 C C . SER B 1 389 ? -42.994 -40.605 7.098 1.00 27.07 382 SER B C 1
ATOM 5871 O O . SER B 1 389 ? -42.897 -40.541 5.849 1.00 25.63 382 SER B O 1
ATOM 5874 N N . GLY B 1 390 ? -42.014 -40.222 7.932 1.00 27.04 383 GLY B N 1
ATOM 5875 C CA . GLY B 1 390 ? -40.786 -39.547 7.442 1.00 27.25 383 GLY B CA 1
ATOM 5876 C C . GLY B 1 390 ? -41.019 -38.093 6.994 1.00 27.30 383 GLY B C 1
ATOM 5877 O O . GLY B 1 390 ? -40.047 -37.406 6.564 1.00 24.17 383 GLY B O 1
ATOM 5878 N N . GLN B 1 391 ? -42.274 -37.602 7.135 1.00 25.16 384 GLN B N 1
ATOM 5879 C CA . GLN B 1 391 ? -42.662 -36.249 6.690 1.00 24.09 384 GLN B CA 1
ATOM 5880 C C . GLN B 1 391 ? -43.729 -35.673 7.627 1.00 26.28 384 GLN B C 1
ATOM 5881 O O . GLN B 1 391 ? -44.776 -36.334 7.892 1.00 27.49 384 GLN B O 1
ATOM 5887 N N . ILE B 1 392 ? -43.477 -34.447 8.110 1.00 23.13 385 ILE B N 1
ATOM 5888 C CA . ILE B 1 392 ? -44.455 -33.742 8.885 1.00 19.95 385 ILE B CA 1
ATOM 5889 C C . ILE B 1 392 ? -44.570 -32.312 8.359 1.00 20.06 385 ILE B C 1
ATOM 5890 O O . ILE B 1 392 ? -43.571 -31.706 8.041 1.00 19.52 385 ILE B O 1
ATOM 5895 N N . LYS B 1 393 ? -45.786 -31.769 8.359 1.00 19.47 386 LYS B N 1
ATOM 5896 C CA . LYS B 1 393 ? -45.976 -30.348 8.032 1.00 20.18 386 LYS B CA 1
ATOM 5897 C C . LYS B 1 393 ? -46.678 -29.682 9.220 1.00 18.61 386 LYS B C 1
ATOM 5898 O O . LYS B 1 393 ? -47.874 -29.948 9.483 1.00 19.43 386 LYS B O 1
ATOM 5904 N N . THR B 1 394 ? -45.975 -28.821 9.948 1.00 18.54 387 THR B N 1
ATOM 5905 C CA . THR B 1 394 ? -46.544 -28.309 11.236 1.00 17.01 387 THR B CA 1
ATOM 5906 C C . THR B 1 394 ? -46.107 -26.862 11.502 1.00 18.10 387 THR B C 1
ATOM 5907 O O . THR B 1 394 ? -46.151 -26.407 12.657 1.00 20.96 387 THR B O 1
ATOM 5911 N N . GLY B 1 395 ? -45.667 -26.157 10.460 1.00 20.34 388 GLY B N 1
ATOM 5912 C CA . GLY B 1 395 ? -45.544 -24.660 10.469 1.00 20.52 388 GLY B CA 1
ATOM 5913 C C . GLY B 1 395 ? -44.111 -24.138 10.249 1.00 22.02 388 GLY B C 1
ATOM 5914 O O . GLY B 1 395 ? -43.131 -24.910 10.214 1.00 18.43 388 GLY B O 1
ATOM 5915 N N . ALA B 1 396 ? -43.985 -22.805 10.111 1.00 19.05 389 ALA B N 1
ATOM 5916 C CA . ALA B 1 396 ? -42.684 -22.111 10.269 1.00 19.85 389 ALA B CA 1
ATOM 5917 C C . ALA B 1 396 ? -42.124 -22.444 11.659 1.00 19.87 389 ALA B C 1
ATOM 5918 O O . ALA B 1 396 ? -42.856 -22.830 12.550 1.00 19.44 389 ALA B O 1
ATOM 5920 N N . PRO B 1 397 ? -40.813 -22.278 11.846 1.00 21.07 390 PRO B N 1
ATOM 5921 C CA . PRO B 1 397 ? -40.307 -22.458 13.189 1.00 20.68 390 PRO B CA 1
ATOM 5922 C C . PRO B 1 397 ? -40.613 -21.175 13.990 1.00 21.10 390 PRO B C 1
ATOM 5923 O O . PRO B 1 397 ? -39.721 -20.587 14.605 1.00 20.56 390 PRO B O 1
ATOM 5927 N N . ALA B 1 398 ? -41.877 -20.745 13.997 1.00 21.58 391 ALA B N 1
ATOM 5928 C CA . ALA B 1 398 ? -42.220 -19.578 14.855 1.00 21.63 391 ALA B CA 1
ATOM 5929 C C . ALA B 1 398 ? -43.700 -19.680 15.199 1.00 20.01 391 ALA B C 1
ATOM 5930 O O . ALA B 1 398 ? -44.450 -20.291 14.401 1.00 19.39 391 ALA B O 1
ATOM 5932 N N . ARG B 1 399 ? -44.090 -19.069 16.337 1.00 19.54 392 ARG B N 1
ATOM 5933 C CA . ARG B 1 399 ? -45.414 -19.224 16.999 1.00 20.23 392 ARG B CA 1
ATOM 5934 C C . ARG B 1 399 ? -45.455 -20.615 17.663 1.00 20.51 392 ARG B C 1
ATOM 5935 O O . ARG B 1 399 ? -45.404 -21.646 16.919 1.00 20.86 392 ARG B O 1
ATOM 5943 N N . SER B 1 400 ? -45.614 -20.694 18.996 1.00 18.51 393 SER B N 1
ATOM 5944 C CA . SER B 1 400 ? -45.383 -21.998 19.687 1.00 17.59 393 SER B CA 1
ATOM 5945 C C . SER B 1 400 ? -46.442 -23.074 19.358 1.00 17.50 393 SER B C 1
ATOM 5946 O O . SER B 1 400 ? -46.239 -24.271 19.655 1.00 16.76 393 SER B O 1
ATOM 5949 N N . GLU B 1 401 ? -47.590 -22.726 18.788 1.00 15.39 394 GLU B N 1
ATOM 5950 C CA . GLU B 1 401 ? -48.461 -23.828 18.361 1.00 16.30 394 GLU B CA 1
ATOM 5951 C C . GLU B 1 401 ? -47.780 -24.632 17.242 1.00 16.40 394 GLU B C 1
ATOM 5952 O O . GLU B 1 401 ? -48.199 -25.763 16.934 1.00 16.62 394 GLU B O 1
ATOM 5958 N N . ARG B 1 402 ? -46.742 -24.061 16.626 1.00 17.69 395 ARG B N 1
ATOM 5959 C CA . ARG B 1 402 ? -45.944 -24.778 15.596 1.00 18.03 395 ARG B CA 1
ATOM 5960 C C . ARG B 1 402 ? -44.686 -25.289 16.296 1.00 18.01 395 ARG B C 1
ATOM 5961 O O . ARG B 1 402 ? -44.406 -26.474 16.235 1.00 19.09 395 ARG B O 1
ATOM 5969 N N . VAL B 1 403 ? -44.027 -24.429 17.064 1.00 16.74 396 VAL B N 1
ATOM 5970 C CA . VAL B 1 403 ? -42.754 -24.776 17.606 1.00 17.42 396 VAL B CA 1
ATOM 5971 C C . VAL B 1 403 ? -42.903 -25.909 18.643 1.00 17.89 396 VAL B C 1
ATOM 5972 O O . VAL B 1 403 ? -41.977 -26.756 18.755 1.00 16.90 396 VAL B O 1
ATOM 5976 N N . ALA B 1 404 ? -44.046 -25.970 19.352 1.00 16.87 397 ALA B N 1
ATOM 5977 C CA . ALA B 1 404 ? -44.196 -26.993 20.430 1.00 17.86 397 ALA B CA 1
ATOM 5978 C C . ALA B 1 404 ? -44.061 -28.409 19.822 1.00 18.50 397 ALA B C 1
ATOM 5979 O O . ALA B 1 404 ? -43.466 -29.328 20.444 1.00 21.56 397 ALA B O 1
ATOM 5981 N N . LYS B 1 405 ? -44.491 -28.560 18.579 1.00 17.24 398 LYS B N 1
ATOM 5982 C CA . LYS B 1 405 ? -44.394 -29.876 17.866 1.00 17.68 398 LYS B CA 1
ATOM 5983 C C . LYS B 1 405 ? -42.923 -30.165 17.555 1.00 18.29 398 LYS B C 1
ATOM 5984 O O . LYS B 1 405 ? -42.446 -31.308 17.732 1.00 20.61 398 LYS B O 1
ATOM 5990 N N . TYR B 1 406 ? -42.189 -29.139 17.126 1.00 19.33 399 TYR B N 1
ATOM 5991 C CA . TYR B 1 406 ? -40.743 -29.321 16.845 1.00 19.68 399 TYR B CA 1
ATOM 5992 C C . TYR B 1 406 ? -39.984 -29.693 18.121 1.00 20.52 399 TYR B C 1
ATOM 5993 O O . TYR B 1 406 ? -39.093 -30.557 18.084 1.00 20.40 399 TYR B O 1
ATOM 6002 N N . ASN B 1 407 ? -40.312 -29.031 19.230 1.00 19.61 400 ASN B N 1
ATOM 6003 C CA . ASN B 1 407 ? -39.698 -29.298 20.517 1.00 20.34 400 ASN B CA 1
ATOM 6004 C C . ASN B 1 407 ? -40.036 -30.727 20.981 1.00 19.49 400 ASN B C 1
ATOM 6005 O O . ASN B 1 407 ? -39.217 -31.431 21.623 1.00 18.39 400 ASN B O 1
ATOM 6010 N N . GLN B 1 408 ? -41.264 -31.134 20.719 1.00 19.71 401 GLN B N 1
ATOM 6011 C CA . GLN B 1 408 ? -41.646 -32.506 21.077 1.00 21.26 401 GLN B CA 1
ATOM 6012 C C . GLN B 1 408 ? -40.906 -33.530 20.181 1.00 20.28 401 GLN B C 1
ATOM 6013 O O . GLN B 1 408 ? -40.532 -34.576 20.673 1.00 20.51 401 GLN B O 1
ATOM 6019 N N . LEU B 1 409 ? -40.625 -33.228 18.921 1.00 19.26 402 LEU B N 1
ATOM 6020 C CA . LEU B 1 409 ? -39.757 -34.133 18.089 1.00 19.76 402 LEU B CA 1
ATOM 6021 C C . LEU B 1 409 ? -38.321 -34.164 18.615 1.00 21.15 402 LEU B C 1
ATOM 6022 O O . LEU B 1 409 ? -37.679 -35.242 18.600 1.00 20.46 402 LEU B O 1
ATOM 6027 N N . LEU B 1 410 ? -37.828 -33.041 19.159 1.00 20.05 403 LEU B N 1
ATOM 6028 C CA . LEU B 1 410 ? -36.521 -33.081 19.818 1.00 19.19 403 LEU B CA 1
ATOM 6029 C C . LEU B 1 410 ? -36.560 -34.086 20.977 1.00 19.83 403 LEU B C 1
ATOM 6030 O O . LEU B 1 410 ? -35.621 -34.853 21.119 1.00 21.83 403 LEU B O 1
ATOM 6035 N N . ARG B 1 411 ? -37.590 -34.021 21.823 1.00 19.54 404 ARG B N 1
ATOM 6036 C CA . ARG B 1 411 ? -37.730 -34.925 22.985 1.00 19.58 404 ARG B CA 1
ATOM 6037 C C . ARG B 1 411 ? -37.829 -36.392 22.521 1.00 19.23 404 ARG B C 1
ATOM 6038 O O . ARG B 1 411 ? -37.196 -37.270 23.142 1.00 19.65 404 ARG B O 1
ATOM 6046 N N . ILE B 1 412 ? -38.605 -36.661 21.454 1.00 18.70 405 ILE B N 1
ATOM 6047 C CA . ILE B 1 412 ? -38.776 -38.062 20.929 1.00 18.85 405 ILE B CA 1
ATOM 6048 C C . ILE B 1 412 ? -37.423 -38.580 20.430 1.00 20.85 405 ILE B C 1
ATOM 6049 O O . ILE B 1 412 ? -37.006 -39.717 20.760 1.00 20.51 405 ILE B O 1
ATOM 6054 N N . GLU B 1 413 ? -36.738 -37.737 19.631 1.00 19.46 406 GLU B N 1
ATOM 6055 C CA . GLU B 1 413 ? -35.429 -38.077 19.081 1.00 22.04 406 GLU B CA 1
ATOM 6056 C C . GLU B 1 413 ? -34.460 -38.418 20.218 1.00 20.86 406 GLU B C 1
ATOM 6057 O O . GLU B 1 413 ? -33.762 -39.388 20.135 1.00 20.65 406 GLU B O 1
ATOM 6063 N N . GLU B 1 414 ? -34.374 -37.576 21.240 1.00 20.77 407 GLU B N 1
ATOM 6064 C CA . GLU B 1 414 ? -33.541 -37.803 22.409 1.00 22.07 407 GLU B CA 1
ATOM 6065 C C . GLU B 1 414 ? -33.950 -39.076 23.172 1.00 22.40 407 GLU B C 1
ATOM 6066 O O . GLU B 1 414 ? -33.075 -39.840 23.598 1.00 21.46 407 GLU B O 1
ATOM 6072 N N . ALA B 1 415 ? -35.245 -39.324 23.372 1.00 20.08 408 ALA B N 1
ATOM 6073 C CA . ALA B 1 415 ? -35.613 -40.550 24.102 1.00 21.89 408 ALA B CA 1
ATOM 6074 C C . ALA B 1 415 ? -35.211 -41.788 23.282 1.00 23.63 408 ALA B C 1
ATOM 6075 O O . ALA B 1 415 ? -34.928 -42.845 23.849 1.00 21.55 408 ALA B O 1
ATOM 6077 N N . LEU B 1 416 ? -35.225 -41.692 21.948 1.00 23.58 409 LEU B N 1
ATOM 6078 C CA . LEU B 1 416 ? -34.962 -42.882 21.130 1.00 22.60 409 LEU B CA 1
ATOM 6079 C C . LEU B 1 416 ? -33.464 -43.202 21.160 1.00 24.32 409 LEU B C 1
ATOM 6080 O O . LEU B 1 416 ? -33.058 -44.303 20.733 1.00 24.64 409 LEU B O 1
ATOM 6085 N N . GLY B 1 417 ? -32.660 -42.231 21.611 1.00 22.74 410 GLY B N 1
ATOM 6086 C CA . GLY B 1 417 ? -31.195 -42.329 21.583 1.00 23.91 410 GLY B CA 1
ATOM 6087 C C . GLY B 1 417 ? -30.646 -42.860 20.269 1.00 23.86 410 GLY B C 1
ATOM 6088 O O . GLY B 1 417 ? -30.970 -42.381 19.179 1.00 24.16 410 GLY B O 1
ATOM 6089 N N . ASP B 1 418 ? -29.790 -43.870 20.370 1.00 25.35 411 ASP B N 1
ATOM 6090 C CA . ASP B 1 418 ? -29.043 -44.355 19.184 1.00 25.15 411 ASP B CA 1
ATOM 6091 C C . ASP B 1 418 ? -29.972 -45.023 18.159 1.00 24.69 411 ASP B C 1
ATOM 6092 O O . ASP B 1 418 ? -29.561 -45.252 17.021 1.00 25.17 411 ASP B O 1
ATOM 6097 N N . ALA B 1 419 ? -31.193 -45.366 18.520 1.00 22.56 412 ALA B N 1
ATOM 6098 C CA . ALA B 1 419 ? -32.072 -46.011 17.567 1.00 21.16 412 ALA B CA 1
ATOM 6099 C C . ALA B 1 419 ? -32.787 -44.958 16.707 1.00 22.98 412 ALA B C 1
ATOM 6100 O O . ALA B 1 419 ? -33.468 -45.320 15.744 1.00 20.47 412 ALA B O 1
ATOM 6102 N N . ALA B 1 420 ? -32.724 -43.683 17.091 1.00 21.41 413 ALA B N 1
ATOM 6103 C CA . ALA B 1 420 ? -33.350 -42.652 16.279 1.00 22.61 413 ALA B CA 1
ATOM 6104 C C . ALA B 1 420 ? -32.782 -42.687 14.848 1.00 22.89 413 ALA B C 1
ATOM 6105 O O . ALA B 1 420 ? -31.558 -42.803 14.638 1.00 25.44 413 ALA B O 1
ATOM 6107 N N . ARG B 1 421 ? -33.648 -42.532 13.859 1.00 25.10 414 ARG B N 1
ATOM 6108 C CA . ARG B 1 421 ? -33.191 -42.255 12.472 1.00 26.14 414 ARG B CA 1
ATOM 6109 C C . ARG B 1 421 ? -33.974 -41.073 11.891 1.00 23.08 414 ARG B C 1
ATOM 6110 O O . ARG B 1 421 ? -35.191 -40.934 12.090 1.00 23.53 414 ARG B O 1
ATOM 6118 N N . TYR B 1 422 ? -33.264 -40.232 11.159 1.00 21.78 415 TYR B N 1
ATOM 6119 C CA . TYR B 1 422 ? -33.875 -39.048 10.517 1.00 21.83 415 TYR B CA 1
ATOM 6120 C C . TYR B 1 422 ? -34.179 -39.427 9.061 1.00 23.29 415 TYR B C 1
ATOM 6121 O O . TYR B 1 422 ? -33.282 -39.955 8.398 1.00 20.29 415 TYR B O 1
ATOM 6130 N N . ALA B 1 423 ? -35.403 -39.184 8.577 1.00 22.60 416 ALA B N 1
ATOM 6131 C CA . ALA B 1 423 ? -35.828 -39.634 7.227 1.00 25.36 416 ALA B CA 1
ATOM 6132 C C . ALA B 1 423 ? -34.971 -39.006 6.110 1.00 28.07 416 ALA B C 1
ATOM 6133 O O . ALA B 1 423 ? -34.736 -39.649 5.088 1.00 28.85 416 ALA B O 1
ATOM 6135 N N . GLY B 1 424 ? -34.531 -37.761 6.276 1.00 26.53 417 GLY B N 1
ATOM 6136 C CA . GLY B 1 424 ? -33.638 -37.089 5.316 1.00 29.02 417 GLY B CA 1
ATOM 6137 C C . GLY B 1 424 ? -34.025 -37.325 3.858 1.00 30.95 417 GLY B C 1
ATOM 6138 O O . GLY B 1 424 ? -35.210 -37.253 3.506 1.00 32.29 417 GLY B O 1
ATOM 6139 N N . ASP B 1 425 ? -33.010 -37.642 3.043 1.00 31.14 418 ASP B N 1
ATOM 6140 C CA . ASP B 1 425 ? -33.030 -37.792 1.547 1.00 39.50 418 ASP B CA 1
ATOM 6141 C C . ASP B 1 425 ? -34.022 -38.874 1.096 1.00 35.15 418 ASP B C 1
ATOM 6142 O O . ASP B 1 425 ? -34.685 -38.692 0.063 1.00 30.19 418 ASP B O 1
ATOM 6147 N N . LEU B 1 426 ? -34.073 -39.974 1.877 1.00 32.09 419 LEU B N 1
ATOM 6148 C CA . LEU B 1 426 ? -34.890 -41.201 1.664 1.00 31.19 419 LEU B CA 1
ATOM 6149 C C . LEU B 1 426 ? -36.404 -40.924 1.681 1.00 31.65 419 LEU B C 1
ATOM 6150 O O . LEU B 1 426 ? -37.174 -41.775 1.189 1.00 31.11 419 LEU B O 1
ATOM 6152 N N . ALA B 1 427 ? -36.850 -39.819 2.313 1.00 27.24 420 ALA B N 1
ATOM 6153 C CA . ALA B 1 427 ? -38.244 -39.397 2.250 1.00 26.11 420 ALA B CA 1
ATOM 6154 C C . ALA B 1 427 ? -38.597 -38.996 0.803 1.00 25.96 420 ALA B C 1
ATOM 6155 O O . ALA B 1 427 ? -39.778 -39.031 0.433 1.00 27.02 420 ALA B O 1
ATOM 6157 N N . PHE B 1 428 ? -37.592 -38.635 -0.004 1.00 24.86 421 PHE B N 1
ATOM 6158 C CA . PHE B 1 428 ? -37.800 -38.014 -1.344 1.00 23.44 421 PHE B CA 1
ATOM 6159 C C . PHE B 1 428 ? -36.983 -38.727 -2.432 1.00 24.59 421 PHE B C 1
ATOM 6160 O O . PHE B 1 428 ? -36.125 -38.129 -3.059 1.00 23.85 421 PHE B O 1
ATOM 6168 N N . PRO B 1 429 ? -37.303 -39.999 -2.711 1.00 25.26 422 PRO B N 1
ATOM 6169 C CA . PRO B 1 429 ? -36.557 -40.718 -3.743 1.00 25.88 422 PRO B CA 1
ATOM 6170 C C . PRO B 1 429 ? -36.621 -40.111 -5.159 1.00 27.33 422 PRO B C 1
ATOM 6171 O O . PRO B 1 429 ? -35.684 -40.308 -5.913 1.00 29.77 422 PRO B O 1
ATOM 6175 N N . ARG B 1 430 ? -37.660 -39.369 -5.532 1.00 27.72 423 ARG B N 1
ATOM 6176 C CA . ARG B 1 430 ? -37.744 -38.859 -6.927 1.00 27.69 423 ARG B CA 1
ATOM 6177 C C . ARG B 1 430 ? -36.765 -37.692 -7.155 1.00 29.58 423 ARG B C 1
ATOM 6178 O O . ARG B 1 430 ? -36.438 -37.345 -8.314 1.00 31.77 423 ARG B O 1
ATOM 6186 N N . PHE B 1 431 ? -36.291 -37.080 -6.072 1.00 31.05 424 PHE B N 1
ATOM 6187 C CA . PHE B 1 431 ? -35.479 -35.856 -6.158 1.00 32.69 424 PHE B CA 1
ATOM 6188 C C . PHE B 1 431 ? -34.023 -36.198 -6.505 1.00 32.54 424 PHE B C 1
ATOM 6189 O O . PHE B 1 431 ? -33.404 -36.978 -5.777 1.00 33.23 424 PHE B O 1
ATOM 6197 N N . MET C 1 8 ? -58.287 -48.023 66.030 1.00 55.91 1 MET C N 1
ATOM 6198 C CA . MET C 1 8 ? -59.015 -49.158 65.370 1.00 55.08 1 MET C CA 1
ATOM 6199 C C . MET C 1 8 ? -58.663 -50.532 65.995 1.00 45.38 1 MET C C 1
ATOM 6200 O O . MET C 1 8 ? -58.612 -51.541 65.265 1.00 48.69 1 MET C O 1
ATOM 6205 N N . PRO C 1 9 ? -58.438 -50.621 67.339 1.00 35.78 2 PRO C N 1
ATOM 6206 C CA . PRO C 1 9 ? -58.536 -51.985 67.842 1.00 29.17 2 PRO C CA 1
ATOM 6207 C C . PRO C 1 9 ? -59.992 -52.284 68.252 1.00 27.43 2 PRO C C 1
ATOM 6208 O O . PRO C 1 9 ? -60.257 -52.666 69.397 1.00 28.48 2 PRO C O 1
ATOM 6212 N N . ILE C 1 10 ? -60.932 -52.053 67.335 1.00 25.26 3 ILE C N 1
ATOM 6213 C CA . ILE C 1 10 ? -62.365 -52.210 67.555 1.00 25.92 3 ILE C CA 1
ATOM 6214 C C . ILE C 1 10 ? -62.704 -53.710 67.433 1.00 24.38 3 ILE C C 1
ATOM 6215 O O . ILE C 1 10 ? -62.214 -54.363 66.531 1.00 22.07 3 ILE C O 1
ATOM 6220 N N . ILE C 1 11 ? -63.519 -54.245 68.344 1.00 23.32 4 ILE C N 1
ATOM 6221 C CA . ILE C 1 11 ? -63.860 -55.670 68.273 1.00 22.86 4 ILE C CA 1
ATOM 6222 C C . ILE C 1 11 ? -64.828 -55.913 67.108 1.00 23.63 4 ILE C C 1
ATOM 6223 O O . ILE C 1 11 ? -65.845 -55.208 66.952 1.00 25.29 4 ILE C O 1
ATOM 6228 N N . GLU C 1 12 ? -64.517 -56.933 66.306 1.00 26.03 5 GLU C N 1
ATOM 6229 C CA . GLU C 1 12 ? -65.254 -57.263 65.064 1.00 26.16 5 GLU C CA 1
ATOM 6230 C C . GLU C 1 12 ? -65.959 -58.626 65.178 1.00 28.56 5 GLU C C 1
ATOM 6231 O O . GLU C 1 12 ? -67.050 -58.823 64.606 1.00 24.79 5 GLU C O 1
ATOM 6237 N N . GLN C 1 13 ? -65.339 -59.575 65.892 1.00 27.36 6 GLN C N 1
ATOM 6238 C CA . GLN C 1 13 ? -65.930 -60.903 66.045 1.00 28.19 6 GLN C CA 1
ATOM 6239 C C . GLN C 1 13 ? -65.479 -61.511 67.372 1.00 24.48 6 GLN C C 1
ATOM 6240 O O . GLN C 1 13 ? -64.362 -61.282 67.833 1.00 25.45 6 GLN C O 1
ATOM 6246 N N . VAL C 1 14 ? -66.333 -62.356 67.908 1.00 24.60 7 VAL C N 1
ATOM 6247 C CA . VAL C 1 14 ? -66.097 -63.066 69.160 1.00 26.64 7 VAL C CA 1
ATOM 6248 C C . VAL C 1 14 ? -66.642 -64.483 68.962 1.00 29.96 7 VAL C C 1
ATOM 6249 O O . VAL C 1 14 ? -67.848 -64.659 68.776 1.00 33.12 7 VAL C O 1
ATOM 6253 N N . ARG C 1 15 ? -65.736 -65.456 68.958 1.00 30.91 8 ARG C N 1
ATOM 6254 C CA . ARG C 1 15 ? -66.052 -66.871 68.725 1.00 27.60 8 ARG C CA 1
ATOM 6255 C C . ARG C 1 15 ? -65.705 -67.631 70.014 1.00 25.54 8 ARG C C 1
ATOM 6256 O O . ARG C 1 15 ? -64.806 -67.247 70.724 1.00 24.18 8 ARG C O 1
ATOM 6259 N N . ALA C 1 16 ? -66.438 -68.688 70.325 1.00 24.94 9 ALA C N 1
ATOM 6260 C CA . ALA C 1 16 ? -66.087 -69.530 71.454 1.00 22.47 9 ALA C CA 1
ATOM 6261 C C . ALA C 1 16 ? -66.221 -70.987 71.032 1.00 22.47 9 ALA C C 1
ATOM 6262 O O . ALA C 1 16 ? -66.939 -71.285 70.086 1.00 21.71 9 ALA C O 1
ATOM 6264 N N . ARG C 1 17 ? -65.503 -71.877 71.716 1.00 23.34 10 ARG C N 1
ATOM 6265 C CA . ARG C 1 17 ? -65.646 -73.298 71.462 1.00 22.21 10 ARG C CA 1
ATOM 6266 C C . ARG C 1 17 ? -65.376 -74.035 72.783 1.00 20.79 10 ARG C C 1
ATOM 6267 O O . ARG C 1 17 ? -64.775 -73.497 73.690 1.00 21.73 10 ARG C O 1
ATOM 6275 N N . GLU C 1 18 ? -65.816 -75.276 72.824 1.00 20.86 11 GLU C N 1
ATOM 6276 C CA . GLU C 1 18 ? -65.559 -76.211 73.934 1.00 19.19 11 GLU C CA 1
ATOM 6277 C C . GLU C 1 18 ? -64.229 -76.946 73.654 1.00 19.99 11 GLU C C 1
ATOM 6278 O O . GLU C 1 18 ? -64.132 -77.649 72.631 1.00 22.21 11 GLU C O 1
ATOM 6284 N N . ILE C 1 19 ? -63.201 -76.767 74.519 1.00 17.66 12 ILE C N 1
ATOM 6285 C CA . ILE C 1 19 ? -61.925 -77.580 74.520 1.00 15.62 12 ILE C CA 1
ATOM 6286 C C . ILE C 1 19 ? -61.867 -78.393 75.837 1.00 16.07 12 ILE C C 1
ATOM 6287 O O . ILE C 1 19 ? -62.739 -78.262 76.678 1.00 14.71 12 ILE C O 1
ATOM 6292 N N . LEU C 1 20 ? -60.843 -79.203 76.032 1.00 15.00 13 LEU C N 1
ATOM 6293 C CA . LEU C 1 20 ? -60.743 -79.939 77.292 1.00 15.28 13 LEU C CA 1
ATOM 6294 C C . LEU C 1 20 ? -59.663 -79.295 78.160 1.00 16.39 13 LEU C C 1
ATOM 6295 O O . LEU C 1 20 ? -58.647 -78.743 77.638 1.00 17.15 13 LEU C O 1
ATOM 6300 N N . ASP C 1 21 ? -59.869 -79.349 79.473 1.00 16.48 14 ASP C N 1
ATOM 6301 C CA . ASP C 1 21 ? -58.862 -78.933 80.417 1.00 14.88 14 ASP C CA 1
ATOM 6302 C C . ASP C 1 21 ? -57.891 -80.091 80.689 1.00 16.09 14 ASP C C 1
ATOM 6303 O O . ASP C 1 21 ? -57.952 -81.151 80.057 1.00 16.15 14 ASP C O 1
ATOM 6308 N N . SER C 1 22 ? -57.034 -79.896 81.672 1.00 14.13 15 SER C N 1
ATOM 6309 C CA . SER C 1 22 ? -55.903 -80.798 81.960 1.00 15.78 15 SER C CA 1
ATOM 6310 C C . SER C 1 22 ? -56.379 -82.012 82.793 1.00 16.40 15 SER C C 1
ATOM 6311 O O . SER C 1 22 ? -55.627 -82.921 82.997 1.00 18.64 15 SER C O 1
ATOM 6314 N N . ARG C 1 23 ? -57.635 -82.052 83.173 1.00 17.26 16 ARG C N 1
ATOM 6315 C CA . ARG C 1 23 ? -58.255 -83.274 83.763 1.00 20.05 16 ARG C CA 1
ATOM 6316 C C . ARG C 1 23 ? -59.108 -83.967 82.683 1.00 20.38 16 ARG C C 1
ATOM 6317 O O . ARG C 1 23 ? -59.741 -84.958 82.992 1.00 19.92 16 ARG C O 1
ATOM 6325 N N . GLY C 1 24 ? -59.132 -83.455 81.430 1.00 18.13 17 GLY C N 1
ATOM 6326 C CA . GLY C 1 24 ? -59.959 -84.054 80.383 1.00 15.90 17 GLY C CA 1
ATOM 6327 C C . GLY C 1 24 ? -61.405 -83.594 80.517 1.00 16.69 17 GLY C C 1
ATOM 6328 O O . GLY C 1 24 ? -62.276 -84.186 79.909 1.00 17.60 17 GLY C O 1
ATOM 6329 N N . ASN C 1 25 ? -61.689 -82.532 81.285 1.00 15.33 18 ASN C N 1
ATOM 6330 C CA . ASN C 1 25 ? -63.076 -82.030 81.398 1.00 16.53 18 ASN C CA 1
ATOM 6331 C C . ASN C 1 25 ? -63.304 -80.810 80.481 1.00 16.43 18 ASN C C 1
ATOM 6332 O O . ASN C 1 25 ? -62.336 -80.095 80.198 1.00 15.41 18 ASN C O 1
ATOM 6337 N N . PRO C 1 26 ? -64.584 -80.551 80.055 1.00 15.41 19 PRO C N 1
ATOM 6338 C CA . PRO C 1 26 ? -64.839 -79.421 79.104 1.00 16.60 19 PRO C CA 1
ATOM 6339 C C . PRO C 1 26 ? -64.562 -78.043 79.739 1.00 16.53 19 PRO C C 1
ATOM 6340 O O . PRO C 1 26 ? -64.762 -77.880 80.943 1.00 15.28 19 PRO C O 1
ATOM 6344 N N . THR C 1 27 ? -63.998 -77.119 78.947 1.00 15.38 20 THR C N 1
ATOM 6345 C CA . THR C 1 27 ? -63.914 -75.710 79.355 1.00 16.64 20 THR C CA 1
ATOM 6346 C C . THR C 1 27 ? -64.028 -74.808 78.108 1.00 16.58 20 THR C C 1
ATOM 6347 O O . THR C 1 27 ? -64.062 -75.264 76.964 1.00 18.56 20 THR C O 1
ATOM 6351 N N . VAL C 1 28 ? -64.124 -73.529 78.383 1.00 17.46 21 VAL C N 1
ATOM 6352 C CA . VAL C 1 28 ? -64.385 -72.487 77.398 1.00 18.25 21 VAL C CA 1
ATOM 6353 C C . VAL C 1 28 ? -63.047 -71.966 76.864 1.00 18.29 21 VAL C C 1
ATOM 6354 O O . VAL C 1 28 ? -62.113 -71.709 77.617 1.00 17.59 21 VAL C O 1
ATOM 6358 N N . GLU C 1 29 ? -63.011 -71.823 75.533 1.00 19.92 22 GLU C N 1
ATOM 6359 C CA . GLU C 1 29 ? -61.975 -71.048 74.864 1.00 20.83 22 GLU C CA 1
ATOM 6360 C C . GLU C 1 29 ? -62.692 -70.027 73.972 1.00 20.73 22 GLU C C 1
ATOM 6361 O O . GLU C 1 29 ? -63.690 -70.366 73.302 1.00 20.90 22 GLU C O 1
ATOM 6367 N N . VAL C 1 30 ? -62.167 -68.804 73.971 1.00 20.11 23 VAL C N 1
ATOM 6368 C CA . VAL C 1 30 ? -62.767 -67.665 73.229 1.00 20.65 23 VAL C CA 1
ATOM 6369 C C . VAL C 1 30 ? -61.723 -67.077 72.269 1.00 21.38 23 VAL C C 1
ATOM 6370 O O . VAL C 1 30 ? -60.550 -66.964 72.635 1.00 22.03 23 VAL C O 1
ATOM 6374 N N . GLU C 1 31 ? -62.142 -66.733 71.042 1.00 20.34 24 GLU C N 1
ATOM 6375 C CA . GLU C 1 31 ? -61.262 -66.000 70.141 1.00 22.56 24 GLU C CA 1
ATOM 6376 C C . GLU C 1 31 ? -61.945 -64.663 69.821 1.00 22.24 24 GLU C C 1
ATOM 6377 O O . GLU C 1 31 ? -63.174 -64.600 69.635 1.00 21.21 24 GLU C O 1
ATOM 6383 N N . VAL C 1 32 ? -61.138 -63.614 69.819 1.00 21.88 25 VAL C N 1
ATOM 6384 C CA . VAL C 1 32 ? -61.624 -62.279 69.573 1.00 23.33 25 VAL C CA 1
ATOM 6385 C C . VAL C 1 32 ? -60.811 -61.754 68.395 1.00 23.87 25 VAL C C 1
ATOM 6386 O O . VAL C 1 32 ? -59.596 -61.953 68.362 1.00 26.99 25 VAL C O 1
ATOM 6390 N N . ALA C 1 33 ? -61.486 -61.147 67.409 1.00 25.42 26 ALA C N 1
ATOM 6391 C CA . ALA C 1 33 ? -60.811 -60.566 66.259 1.00 21.64 26 ALA C CA 1
ATOM 6392 C C . ALA C 1 33 ? -61.152 -59.077 66.243 1.00 22.97 26 ALA C C 1
ATOM 6393 O O . ALA C 1 33 ? -62.273 -58.700 66.644 1.00 24.85 26 ALA C O 1
ATOM 6395 N N . LEU C 1 34 ? -60.170 -58.253 65.862 1.00 23.72 27 LEU C N 1
ATOM 6396 C CA . LEU C 1 34 ? -60.320 -56.801 65.777 1.00 22.98 27 LEU C CA 1
ATOM 6397 C C . LEU C 1 34 ? -60.330 -56.407 64.290 1.00 26.39 27 LEU C C 1
ATOM 6398 O O . LEU C 1 34 ? -59.911 -57.202 63.409 1.00 22.04 27 LEU C O 1
ATOM 6403 N N . ILE C 1 35 ? -60.819 -55.204 63.986 1.00 27.36 28 ILE C N 1
ATOM 6404 C CA . ILE C 1 35 ? -60.949 -54.821 62.566 1.00 29.37 28 ILE C CA 1
ATOM 6405 C C . ILE C 1 35 ? -59.562 -54.715 61.920 1.00 31.37 28 ILE C C 1
ATOM 6406 O O . ILE C 1 35 ? -59.434 -54.947 60.755 1.00 36.84 28 ILE C O 1
ATOM 6411 N N . ASP C 1 36 ? -58.518 -54.443 62.687 1.00 34.66 29 ASP C N 1
ATOM 6412 C CA . ASP C 1 36 ? -57.149 -54.303 62.155 1.00 31.32 29 ASP C CA 1
ATOM 6413 C C . ASP C 1 36 ? -56.556 -55.675 61.844 1.00 32.41 29 ASP C C 1
ATOM 6414 O O . ASP C 1 36 ? -55.390 -55.766 61.515 1.00 34.82 29 ASP C O 1
ATOM 6419 N N . GLY C 1 37 ? -57.332 -56.736 62.018 1.00 32.17 30 GLY C N 1
ATOM 6420 C CA . GLY C 1 37 ? -56.832 -58.067 61.722 1.00 28.71 30 GLY C CA 1
ATOM 6421 C C . GLY C 1 37 ? -56.257 -58.794 62.937 1.00 26.18 30 GLY C C 1
ATOM 6422 O O . GLY C 1 37 ? -55.817 -59.928 62.787 1.00 22.97 30 GLY C O 1
ATOM 6423 N N . THR C 1 38 ? -56.174 -58.163 64.116 1.00 25.51 31 THR C N 1
ATOM 6424 C CA . THR C 1 38 ? -55.637 -58.847 65.301 1.00 23.32 31 THR C CA 1
ATOM 6425 C C . THR C 1 38 ? -56.581 -59.994 65.693 1.00 25.14 31 THR C C 1
ATOM 6426 O O . THR C 1 38 ? -57.812 -59.833 65.646 1.00 26.74 31 THR C O 1
ATOM 6430 N N . PHE C 1 39 ? -56.015 -61.103 66.151 1.00 24.67 32 PHE C N 1
ATOM 6431 C CA . PHE C 1 39 ? -56.765 -62.270 66.578 1.00 24.81 32 PHE C CA 1
ATOM 6432 C C . PHE C 1 39 ? -56.131 -62.782 67.867 1.00 23.57 32 PHE C C 1
ATOM 6433 O O . PHE C 1 39 ? -54.931 -62.936 67.908 1.00 23.76 32 PHE C O 1
ATOM 6441 N N . ALA C 1 40 ? -56.904 -62.996 68.932 1.00 24.62 33 ALA C N 1
ATOM 6442 C CA . ALA C 1 40 ? -56.326 -63.537 70.181 1.00 20.84 33 ALA C CA 1
ATOM 6443 C C . ALA C 1 40 ? -57.249 -64.609 70.742 1.00 21.59 33 ALA C C 1
ATOM 6444 O O . ALA C 1 40 ? -58.451 -64.556 70.528 1.00 25.45 33 ALA C O 1
ATOM 6446 N N . ARG C 1 41 ? -56.678 -65.519 71.530 1.00 23.44 34 ARG C N 1
ATOM 6447 C CA . ARG C 1 41 ? -57.404 -66.666 72.057 1.00 21.16 34 ARG C CA 1
ATOM 6448 C C . ARG C 1 41 ? -57.097 -66.755 73.556 1.00 19.92 34 ARG C C 1
ATOM 6449 O O . ARG C 1 41 ? -55.964 -66.597 73.995 1.00 19.19 34 ARG C O 1
ATOM 6457 N N . ALA C 1 42 ? -58.113 -66.993 74.354 1.00 19.41 35 ALA C N 1
ATOM 6458 C CA . ALA C 1 42 ? -57.867 -67.231 75.776 1.00 18.80 35 ALA C CA 1
ATOM 6459 C C . ALA C 1 42 ? -58.744 -68.394 76.214 1.00 18.64 35 ALA C C 1
ATOM 6460 O O . ALA C 1 42 ? -59.876 -68.543 75.721 1.00 22.06 35 ALA C O 1
ATOM 6462 N N . ALA C 1 43 ? -58.233 -69.154 77.158 1.00 18.97 36 ALA C N 1
ATOM 6463 C CA . ALA C 1 43 ? -58.986 -70.286 77.687 1.00 18.51 36 ALA C CA 1
ATOM 6464 C C . ALA C 1 43 ? -59.226 -70.067 79.191 1.00 19.35 36 ALA C C 1
ATOM 6465 O O . ALA C 1 43 ? -58.496 -69.299 79.861 1.00 16.76 36 ALA C O 1
ATOM 6467 N N . VAL C 1 44 ? -60.263 -70.742 79.717 1.00 18.81 37 VAL C N 1
ATOM 6468 C CA . VAL C 1 44 ? -60.713 -70.515 81.096 1.00 17.97 37 VAL C CA 1
ATOM 6469 C C . VAL C 1 44 ? -60.353 -71.755 81.930 1.00 18.15 37 VAL C C 1
ATOM 6470 O O . VAL C 1 44 ? -60.650 -72.908 81.518 1.00 16.09 37 VAL C O 1
ATOM 6474 N N . PRO C 1 45 ? -59.777 -71.528 83.118 1.00 18.73 38 PRO C N 1
ATOM 6475 C CA . PRO C 1 45 ? -59.391 -72.673 84.000 1.00 18.23 38 PRO C CA 1
ATOM 6476 C C . PRO C 1 45 ? -60.603 -73.124 84.836 1.00 17.86 38 PRO C C 1
ATOM 6477 O O . PRO C 1 45 ? -61.650 -72.426 84.849 1.00 18.67 38 PRO C O 1
ATOM 6481 N N . SER C 1 46 ? -60.480 -74.258 85.539 1.00 17.71 39 SER C N 1
ATOM 6482 C CA . SER C 1 46 ? -61.594 -74.742 86.374 1.00 16.81 39 SER C CA 1
ATOM 6483 C C . SER C 1 46 ? -61.063 -75.322 87.695 1.00 16.24 39 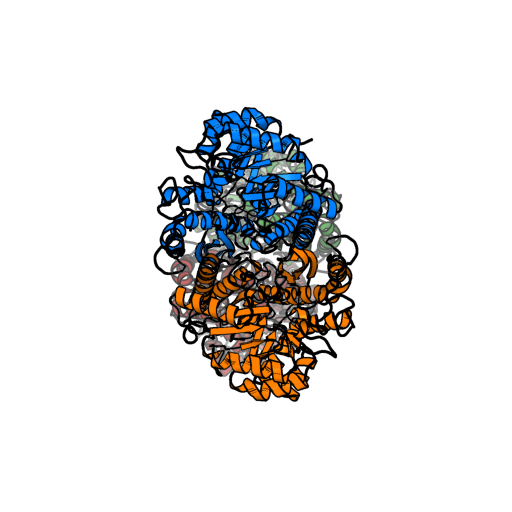SER C C 1
ATOM 6484 O O . SER C 1 46 ? -60.094 -76.148 87.716 1.00 15.47 39 SER C O 1
ATOM 6487 N N . GLY C 1 47 ? -61.709 -74.954 88.813 1.00 15.43 40 GLY C N 1
ATOM 6488 C CA . GLY C 1 47 ? -61.244 -75.485 90.113 1.00 15.24 40 GLY C CA 1
ATOM 6489 C C . GLY C 1 47 ? -61.964 -76.761 90.507 1.00 16.61 40 GLY C C 1
ATOM 6490 O O . GLY C 1 47 ? -62.992 -77.103 89.929 1.00 16.32 40 GLY C O 1
ATOM 6491 N N . ALA C 1 48 ? -61.371 -77.461 91.487 1.00 19.89 41 ALA C N 1
ATOM 6492 C CA . ALA C 1 48 ? -61.938 -78.628 92.152 1.00 20.69 41 ALA C CA 1
ATOM 6493 C C . ALA C 1 48 ? -62.412 -78.186 93.540 1.00 19.54 41 ALA C C 1
ATOM 6494 O O . ALA C 1 48 ? -63.560 -78.348 93.854 1.00 21.00 41 ALA C O 1
ATOM 6496 N N . SER C 1 49 ? -61.520 -77.611 94.341 1.00 20.99 42 SER C N 1
ATOM 6497 C CA . SER C 1 49 ? -61.874 -77.106 95.663 1.00 20.99 42 SER C CA 1
ATOM 6498 C C . SER C 1 49 ? -62.290 -75.642 95.534 1.00 21.91 42 SER C C 1
ATOM 6499 O O . SER C 1 49 ? -61.438 -74.722 95.746 1.00 17.49 42 SER C O 1
ATOM 6502 N N . THR C 1 50 ? -63.561 -75.470 95.120 1.00 24.05 43 THR C N 1
ATOM 6503 C CA . THR C 1 50 ? -64.114 -74.141 94.737 1.00 24.81 43 THR C CA 1
ATOM 6504 C C . THR C 1 50 ? -64.896 -73.575 95.921 1.00 24.13 43 THR C C 1
ATOM 6505 O O . THR C 1 50 ? -65.773 -74.249 96.464 1.00 26.35 43 THR C O 1
ATOM 6509 N N . GLY C 1 51 ? -64.525 -72.375 96.347 1.00 23.32 44 GLY C N 1
ATOM 6510 C CA . GLY C 1 51 ? -65.255 -71.672 97.386 1.00 21.76 44 GLY C CA 1
ATOM 6511 C C . GLY C 1 51 ? -66.712 -71.510 97.015 1.00 21.50 44 GLY C C 1
ATOM 6512 O O . GLY C 1 51 ? -67.069 -71.386 95.811 1.00 20.80 44 GLY C O 1
ATOM 6513 N N . GLU C 1 52 ? -67.534 -71.498 98.060 1.00 22.11 45 GLU C N 1
ATOM 6514 C CA . GLU C 1 52 ? -68.983 -71.217 97.998 1.00 23.71 45 GLU C CA 1
ATOM 6515 C C . GLU C 1 52 ? -69.233 -69.901 97.252 1.00 22.84 45 GLU C C 1
ATOM 6516 O O . GLU C 1 52 ? -70.243 -69.789 96.560 1.00 21.10 45 GLU C O 1
ATOM 6522 N N . HIS C 1 53 ? -68.306 -68.935 97.374 1.00 21.78 46 HIS C N 1
ATOM 6523 C CA . HIS C 1 53 ? -68.580 -67.555 96.968 1.00 21.28 46 HIS C CA 1
ATOM 6524 C C . HIS C 1 53 ? -67.959 -67.238 95.602 1.00 21.55 46 HIS C C 1
ATOM 6525 O O . HIS C 1 53 ? -67.884 -66.088 95.248 1.00 22.65 46 HIS C O 1
ATOM 6532 N N . GLU C 1 54 ? -67.458 -68.229 94.863 1.00 19.02 47 GLU C N 1
ATOM 6533 C CA . GLU C 1 54 ? -66.864 -67.968 93.552 1.00 19.86 47 GLU C CA 1
ATOM 6534 C C . GLU C 1 54 ? -67.966 -67.614 92.553 1.00 19.27 47 GLU C C 1
ATOM 6535 O O . GLU C 1 54 ? -69.105 -68.109 92.655 1.00 17.82 47 GLU C O 1
ATOM 6541 N N . ALA C 1 55 ? -67.612 -66.801 91.552 1.00 18.52 48 ALA C N 1
ATOM 6542 C CA . ALA C 1 55 ? -68.487 -66.574 90.425 1.00 18.23 48 ALA C CA 1
ATOM 6543 C C . ALA C 1 55 ? -68.924 -67.950 89.910 1.00 21.93 48 ALA C C 1
ATOM 6544 O O . ALA C 1 55 ? -68.129 -68.901 89.916 1.00 21.04 48 ALA C O 1
ATOM 6546 N N . VAL C 1 56 ? -70.174 -68.035 89.460 1.00 23.88 49 VAL C N 1
ATOM 6547 C CA . VAL C 1 56 ? -70.789 -69.298 89.054 1.00 25.22 49 VAL C CA 1
ATOM 6548 C C . VAL C 1 56 ? -70.163 -69.754 87.726 1.00 26.01 49 VAL C C 1
ATOM 6549 O O . VAL C 1 56 ? -70.004 -68.994 86.747 1.00 29.71 49 VAL C O 1
ATOM 6553 N N . GLU C 1 57 ? -69.798 -71.016 87.704 1.00 25.19 50 GLU C N 1
ATOM 6554 C CA . GLU C 1 57 ? -69.282 -71.667 86.502 1.00 26.50 50 GLU C CA 1
ATOM 6555 C C . GLU C 1 57 ? -70.467 -72.391 85.856 1.00 27.75 50 GLU C C 1
ATOM 6556 O O . GLU C 1 57 ? -70.956 -73.321 86.472 1.00 32.73 50 GLU C O 1
ATOM 6562 N N . LEU C 1 58 ? -70.935 -71.957 84.666 1.00 27.87 51 LEU C N 1
ATOM 6563 C CA . LEU C 1 58 ? -72.112 -72.539 83.986 1.00 29.07 51 LEU C CA 1
ATOM 6564 C C . LEU C 1 58 ? -71.733 -73.860 83.306 1.00 28.67 51 LEU C C 1
ATOM 6565 O O . LEU C 1 58 ? -70.971 -73.858 82.336 1.00 25.54 51 LEU C O 1
ATOM 6570 N N . ARG C 1 59 ? -72.337 -74.961 83.773 1.00 27.88 52 ARG C N 1
ATOM 6571 C CA . ARG C 1 59 ? -72.199 -76.272 83.141 1.00 25.49 52 ARG C CA 1
ATOM 6572 C C . ARG C 1 59 ? -73.536 -76.738 82.553 1.00 23.92 52 ARG C C 1
ATOM 6573 O O . ARG C 1 59 ? -74.572 -76.287 82.965 1.00 26.23 52 ARG C O 1
ATOM 6581 N N . ASP C 1 60 ? -73.482 -77.685 81.621 1.00 24.81 53 ASP C N 1
ATOM 6582 C CA . ASP C 1 60 ? -74.627 -78.097 80.822 1.00 22.83 53 ASP C CA 1
ATOM 6583 C C . ASP C 1 60 ? -75.510 -79.108 81.579 1.00 24.90 53 ASP C C 1
ATOM 6584 O O . ASP C 1 60 ? -76.711 -79.164 81.332 1.00 23.42 53 ASP C O 1
ATOM 6589 N N . GLY C 1 61 ? -74.956 -79.913 82.472 1.00 24.43 54 GLY C N 1
ATOM 6590 C CA . GLY C 1 61 ? -75.725 -81.042 83.000 1.00 25.10 54 GLY C CA 1
ATOM 6591 C C . GLY C 1 61 ? -75.977 -82.089 81.918 1.00 29.73 54 GLY C C 1
ATOM 6592 O O . GLY C 1 61 ? -75.360 -82.073 80.833 1.00 26.22 54 GLY C O 1
ATOM 6593 N N . GLY C 1 62 ? -76.874 -83.023 82.185 1.00 31.99 55 GLY C N 1
ATOM 6594 C CA . GLY C 1 62 ? -77.148 -84.074 81.204 1.00 33.98 55 GLY C CA 1
ATOM 6595 C C . GLY C 1 62 ? -76.017 -85.088 81.128 1.00 36.06 55 GLY C C 1
ATOM 6596 O O . GLY C 1 62 ? -75.213 -85.203 82.033 1.00 37.44 55 GLY C O 1
ATOM 6597 N N . ASP C 1 63 ? -75.935 -85.789 80.007 1.00 40.95 56 ASP C N 1
ATOM 6598 C CA . ASP C 1 63 ? -75.152 -87.011 79.935 1.00 43.84 56 ASP C CA 1
ATOM 6599 C C . ASP C 1 63 ? -73.757 -86.740 79.377 1.00 35.83 56 ASP C C 1
ATOM 6600 O O . ASP C 1 63 ? -72.805 -87.347 79.851 1.00 38.84 56 ASP C O 1
ATOM 6605 N N . ARG C 1 64 ? -73.656 -85.867 78.384 1.00 27.05 57 ARG C N 1
ATOM 6606 C CA . ARG C 1 64 ? -72.380 -85.572 77.748 1.00 25.47 57 ARG C CA 1
ATOM 6607 C C . ARG C 1 64 ? -71.337 -85.263 78.824 1.00 20.24 57 ARG C C 1
ATOM 6608 O O . ARG C 1 64 ? -71.577 -84.411 79.673 1.00 20.26 57 ARG C O 1
ATOM 6616 N N . TYR C 1 65 ? -70.168 -85.891 78.722 1.00 18.81 58 TYR C N 1
ATOM 6617 C CA . TYR C 1 65 ? -69.044 -85.481 79.537 1.00 20.59 58 TYR C CA 1
ATOM 6618 C C . TYR C 1 65 ? -69.408 -85.502 81.025 1.00 19.72 58 TYR C C 1
ATOM 6619 O O . TYR C 1 65 ? -68.925 -84.662 81.771 1.00 20.95 58 TYR C O 1
ATOM 6628 N N . GLY C 1 66 ? -70.281 -86.420 81.467 1.00 21.09 59 GLY C N 1
ATOM 6629 C CA . GLY C 1 66 ? -70.606 -86.525 82.887 1.00 18.32 59 GLY C CA 1
ATOM 6630 C C . GLY C 1 66 ? -71.321 -85.280 83.423 1.00 21.92 59 GLY C C 1
ATOM 6631 O O . GLY C 1 66 ? -71.313 -85.025 84.647 1.00 22.41 59 GLY C O 1
ATOM 6632 N N . GLY C 1 67 ? -71.964 -84.496 82.554 1.00 21.27 60 GLY C N 1
ATOM 6633 C CA . GLY C 1 67 ? -72.696 -83.307 83.008 1.00 19.33 60 GLY C CA 1
ATOM 6634 C C . GLY C 1 67 ? -71.850 -82.033 82.935 1.00 20.83 60 GLY C C 1
ATOM 6635 O O . GLY C 1 67 ? -72.368 -80.941 83.252 1.00 19.88 60 GLY C O 1
ATOM 6636 N N . LYS C 1 68 ? -70.581 -82.154 82.492 1.00 17.62 61 LYS C N 1
ATOM 6637 C CA . LYS C 1 68 ? -69.591 -81.062 82.610 1.00 18.63 61 LYS C CA 1
ATOM 6638 C C . LYS C 1 68 ? -69.424 -80.250 81.301 1.00 17.74 61 LYS C C 1
ATOM 6639 O O . LYS C 1 68 ? -68.539 -79.398 81.257 1.00 19.03 61 LYS C O 1
ATOM 6645 N N . GLY C 1 69 ? -70.257 -80.479 80.283 1.00 16.12 62 GLY C N 1
ATOM 6646 C CA . GLY C 1 69 ? -70.251 -79.666 79.061 1.00 15.61 62 GLY C CA 1
ATOM 6647 C C . GLY C 1 69 ? -70.355 -78.178 79.361 1.00 16.18 62 GLY C C 1
ATOM 6648 O O . GLY C 1 69 ? -70.903 -77.762 80.410 1.00 17.40 62 GLY C O 1
ATOM 6649 N N . VAL C 1 70 ? -69.908 -77.372 78.403 1.00 18.92 63 VAL C N 1
ATOM 6650 C CA . VAL C 1 70 ? -69.983 -75.929 78.507 1.00 19.90 63 VAL C CA 1
ATOM 6651 C C . VAL C 1 70 ? -70.510 -75.355 77.190 1.00 22.57 63 VAL C C 1
ATOM 6652 O O . VAL C 1 70 ? -70.233 -74.182 76.893 1.00 21.91 63 VAL C O 1
ATOM 6656 N N . GLN C 1 71 ? -71.287 -76.161 76.425 1.00 22.28 64 GLN C N 1
ATOM 6657 C CA . GLN C 1 71 ? -72.008 -75.683 75.224 1.00 25.44 64 GLN C CA 1
ATOM 6658 C C . GLN C 1 71 ? -72.911 -74.485 75.563 1.00 25.47 64 GLN C C 1
ATOM 6659 O O . GLN C 1 71 ? -73.066 -73.614 74.728 1.00 24.57 64 GLN C O 1
ATOM 6665 N N . LYS C 1 72 ? -73.521 -74.461 76.755 1.00 25.55 65 LYS C N 1
ATOM 6666 C CA . LYS C 1 72 ? -74.402 -73.355 77.135 1.00 26.67 65 LYS C CA 1
ATOM 6667 C C . LYS C 1 72 ? -73.598 -72.060 77.294 1.00 26.53 65 LYS C C 1
ATOM 6668 O O . LYS C 1 72 ? -74.090 -70.977 76.909 1.00 25.18 65 LYS C O 1
ATOM 6674 N N . ALA C 1 73 ? -72.413 -72.165 77.925 1.00 27.31 66 ALA C N 1
ATOM 6675 C CA . ALA C 1 73 ? -71.467 -71.033 78.054 1.00 25.46 66 ALA C CA 1
ATOM 6676 C C . ALA C 1 73 ? -71.009 -70.612 76.652 1.00 23.96 66 ALA C C 1
ATOM 6677 O O . ALA C 1 73 ? -70.973 -69.413 76.341 1.00 22.96 66 ALA C O 1
ATOM 6679 N N . VAL C 1 74 ? -70.682 -71.586 75.802 1.00 22.30 67 VAL C N 1
ATOM 6680 C CA . VAL C 1 74 ? -70.271 -71.262 74.418 1.00 23.04 67 VAL C CA 1
ATOM 6681 C C . VAL C 1 74 ? -71.420 -70.524 73.703 1.00 25.10 67 VAL C C 1
ATOM 6682 O O . VAL C 1 74 ? -71.190 -69.475 73.045 1.00 24.66 67 VAL C O 1
ATOM 6686 N N . GLN C 1 75 ? -72.656 -71.029 73.850 1.00 24.56 68 GLN C N 1
ATOM 6687 C CA . GLN C 1 75 ? -73.827 -70.408 73.190 1.00 28.57 68 GLN C CA 1
ATOM 6688 C C . GLN C 1 75 ? -74.077 -68.988 73.738 1.00 28.27 68 GLN C C 1
ATOM 6689 O O . GLN C 1 75 ? -74.456 -68.095 72.971 1.00 30.53 68 GLN C O 1
ATOM 6695 N N . ALA C 1 76 ? -73.816 -68.756 75.024 1.00 24.74 69 ALA C N 1
ATOM 6696 C CA . ALA C 1 76 ? -73.961 -67.419 75.644 1.00 24.00 69 ALA C CA 1
ATOM 6697 C C . ALA C 1 76 ? -73.022 -66.412 74.962 1.00 24.38 69 ALA C C 1
ATOM 6698 O O . ALA C 1 76 ? -73.382 -65.240 74.799 1.00 23.71 69 ALA C O 1
ATOM 6700 N N . VAL C 1 77 ? -71.799 -66.857 74.639 1.00 25.04 70 VAL C N 1
ATOM 6701 C CA . VAL C 1 77 ? -70.771 -66.002 73.975 1.00 26.63 70 VAL C CA 1
ATOM 6702 C C . VAL C 1 77 ? -71.251 -65.617 72.570 1.00 29.77 70 VAL C C 1
ATOM 6703 O O . VAL C 1 77 ? -71.168 -64.443 72.186 1.00 29.27 70 VAL C O 1
ATOM 6707 N N . LEU C 1 78 ? -71.795 -66.587 71.833 1.00 30.05 71 LEU C N 1
ATOM 6708 C CA . LEU C 1 78 ? -72.217 -66.336 70.427 1.00 35.82 71 LEU C CA 1
ATOM 6709 C C . LEU C 1 78 ? -73.574 -65.612 70.364 1.00 33.90 71 LEU C C 1
ATOM 6710 O O . LEU C 1 78 ? -73.721 -64.745 69.525 1.00 33.30 71 LEU C O 1
ATOM 6715 N N . ASP C 1 79 ? -74.541 -65.917 71.238 1.00 30.36 72 ASP C N 1
ATOM 6716 C CA . ASP C 1 79 ? -75.879 -65.294 71.125 1.00 34.02 72 ASP C CA 1
ATOM 6717 C C . ASP C 1 79 ? -75.903 -63.908 71.794 1.00 32.68 72 ASP C C 1
ATOM 6718 O O . ASP C 1 79 ? -76.664 -63.045 71.362 1.00 29.40 72 ASP C O 1
ATOM 6723 N N . GLU C 1 80 ? -75.151 -63.716 72.878 1.00 26.76 73 GLU C N 1
ATOM 6724 C CA . GLU C 1 80 ? -75.390 -62.561 73.715 1.00 28.77 73 GLU C CA 1
ATOM 6725 C C . GLU C 1 80 ? -74.114 -61.735 73.916 1.00 28.86 73 GLU C C 1
ATOM 6726 O O . GLU C 1 80 ? -74.153 -60.540 73.741 1.00 28.83 73 GLU C O 1
ATOM 6732 N N . ILE C 1 81 ? -73.008 -62.351 74.318 1.00 29.55 74 ILE C N 1
ATOM 6733 C CA . ILE C 1 81 ? -71.845 -61.563 74.734 1.00 28.66 74 ILE C CA 1
ATOM 6734 C C . ILE C 1 81 ? -71.205 -60.907 73.503 1.00 30.34 74 ILE C C 1
ATOM 6735 O O . ILE C 1 81 ? -70.905 -59.705 73.514 1.00 29.21 74 ILE C O 1
ATOM 6740 N N . GLY C 1 82 ? -70.980 -61.709 72.471 1.00 30.75 75 GLY C N 1
ATOM 6741 C CA . GLY C 1 82 ? -70.431 -61.238 71.205 1.00 31.67 75 GLY C CA 1
ATOM 6742 C C . GLY C 1 82 ? -71.117 -59.972 70.713 1.00 30.94 75 GLY C C 1
ATOM 6743 O O . GLY C 1 82 ? -70.447 -58.936 70.598 1.00 31.08 75 GLY C O 1
ATOM 6744 N N . PRO C 1 83 ? -72.449 -60.044 70.410 1.00 32.75 76 PRO C N 1
ATOM 6745 C CA . PRO C 1 83 ? -73.192 -58.870 69.952 1.00 31.16 76 PRO C CA 1
ATOM 6746 C C . PRO C 1 83 ? -73.103 -57.692 70.932 1.00 31.23 76 PRO C C 1
ATOM 6747 O O . PRO C 1 83 ? -73.175 -56.563 70.479 1.00 34.27 76 PRO C O 1
ATOM 6751 N N . ALA C 1 84 ? -72.967 -57.934 72.238 1.00 28.35 77 ALA C N 1
ATOM 6752 C CA . ALA C 1 84 ? -72.859 -56.825 73.187 1.00 26.58 77 ALA C CA 1
ATOM 6753 C C . ALA C 1 84 ? -71.519 -56.094 73.033 1.00 28.65 77 ALA C C 1
ATOM 6754 O O . ALA C 1 84 ? -71.450 -54.941 73.443 1.00 30.83 77 ALA C O 1
ATOM 6756 N N . VAL C 1 85 ? -70.451 -56.739 72.520 1.00 26.55 78 VAL C N 1
ATOM 6757 C CA . VAL C 1 85 ? -69.128 -56.124 72.683 1.00 25.00 78 VAL C CA 1
ATOM 6758 C C . VAL C 1 85 ? -68.557 -55.713 71.328 1.00 25.44 78 VAL C C 1
ATOM 6759 O O . VAL C 1 85 ? -67.623 -54.894 71.280 1.00 23.55 78 VAL C O 1
ATOM 6763 N N . ILE C 1 86 ? -69.086 -56.299 70.259 1.00 23.57 79 ILE C N 1
ATOM 6764 C CA . ILE C 1 86 ? -68.612 -55.988 68.915 1.00 25.28 79 ILE C CA 1
ATOM 6765 C C . ILE C 1 86 ? -68.798 -54.484 68.677 1.00 24.88 79 ILE C C 1
ATOM 6766 O O . ILE C 1 86 ? -69.823 -53.959 69.025 1.00 24.96 79 ILE C O 1
ATOM 6771 N N . GLY C 1 87 ? -67.834 -53.787 68.089 1.00 27.61 80 GLY C N 1
ATOM 6772 C CA . GLY C 1 87 ? -67.985 -52.320 67.979 1.00 26.50 80 GLY C CA 1
ATOM 6773 C C . GLY C 1 87 ? -67.389 -51.583 69.168 1.00 30.68 80 GLY C C 1
ATOM 6774 O O . GLY C 1 87 ? -67.124 -50.386 69.064 1.00 29.32 80 GLY C O 1
ATOM 6775 N N . LEU C 1 88 ? -67.114 -52.249 70.300 1.00 24.49 81 LEU C N 1
ATOM 6776 C CA . LEU C 1 88 ? -66.334 -51.552 71.347 1.00 24.20 81 LEU C CA 1
ATOM 6777 C C . LEU C 1 88 ? -64.824 -51.573 71.013 1.00 23.11 81 LEU C C 1
ATOM 6778 O O . LEU C 1 88 ? -64.316 -52.426 70.263 1.00 23.15 81 LEU C O 1
ATOM 6783 N N . ASN C 1 89 ? -64.093 -50.622 71.597 1.00 21.59 82 ASN C N 1
ATOM 6784 C CA . ASN C 1 89 ? -62.642 -50.595 71.486 1.00 20.85 82 ASN C CA 1
ATOM 6785 C C . ASN C 1 89 ? -62.069 -51.620 72.490 1.00 20.61 82 ASN C C 1
ATOM 6786 O O . ASN C 1 89 ? -62.354 -51.524 73.711 1.00 21.78 82 ASN C O 1
ATOM 6791 N N . ALA C 1 90 ? -61.244 -52.560 72.024 1.00 19.19 83 ALA C N 1
ATOM 6792 C CA . ALA C 1 90 ? -60.622 -53.597 72.918 1.00 20.29 83 ALA C CA 1
ATOM 6793 C C . ALA C 1 90 ? -59.784 -52.939 74.019 1.00 21.20 83 ALA C C 1
ATOM 6794 O O . ALA C 1 90 ? -59.589 -53.537 75.085 1.00 17.40 83 ALA C O 1
ATOM 6796 N N . ASP C 1 91 ? -59.294 -51.729 73.749 1.00 20.55 84 ASP C N 1
ATOM 6797 C CA . ASP C 1 91 ? -58.428 -50.976 74.711 1.00 22.71 84 ASP C CA 1
ATOM 6798 C C . ASP C 1 91 ? -59.202 -50.602 75.983 1.00 21.97 84 ASP C C 1
ATOM 6799 O O . ASP C 1 91 ? -58.613 -50.424 77.066 1.00 21.79 84 ASP C O 1
ATOM 6804 N N . ASP C 1 92 ? -60.509 -50.463 75.862 1.00 23.78 85 ASP C N 1
ATOM 6805 C CA . ASP C 1 92 ? -61.348 -49.961 76.972 1.00 23.79 85 ASP C CA 1
ATOM 6806 C C . ASP C 1 92 ? -61.726 -51.142 77.887 1.00 22.65 85 ASP C C 1
ATOM 6807 O O . ASP C 1 92 ? -62.901 -51.517 77.931 1.00 21.60 85 ASP C O 1
ATOM 6812 N N . GLN C 1 93 ? -60.755 -51.722 78.602 1.00 23.41 86 GLN C N 1
ATOM 6813 C CA . GLN C 1 93 ? -60.988 -52.979 79.313 1.00 20.54 86 GLN C CA 1
ATOM 6814 C C . GLN C 1 93 ? -62.122 -52.819 80.329 1.00 24.55 86 GLN C C 1
ATOM 6815 O O . GLN C 1 93 ? -62.962 -53.749 80.462 1.00 25.16 86 GLN C O 1
ATOM 6821 N N . ARG C 1 94 ? -62.151 -51.688 81.062 1.00 21.32 87 ARG C N 1
ATOM 6822 C CA . ARG C 1 94 ? -63.142 -51.516 82.093 1.00 22.92 87 ARG C CA 1
ATOM 6823 C C . ARG C 1 94 ? -64.551 -51.372 81.490 1.00 23.61 87 ARG C C 1
ATOM 6824 O O . ARG C 1 94 ? -65.554 -51.864 82.054 1.00 22.48 87 ARG C O 1
ATOM 6832 N N . LEU C 1 95 ? -64.648 -50.684 80.357 1.00 23.99 88 LEU C N 1
ATOM 6833 C CA . LEU C 1 95 ? -65.925 -50.471 79.673 1.00 23.96 88 LEU C CA 1
ATOM 6834 C C . LEU C 1 95 ? -66.491 -51.819 79.175 1.00 24.70 88 LEU C C 1
ATOM 6835 O O . LEU C 1 95 ? -67.700 -52.095 79.332 1.00 24.05 88 LEU C O 1
ATOM 6840 N N . VAL C 1 96 ? -65.613 -52.657 78.608 1.00 21.97 89 VAL C N 1
ATOM 6841 C CA . VAL C 1 96 ? -65.993 -54.001 78.138 1.00 21.04 89 VAL C CA 1
ATOM 6842 C C . VAL C 1 96 ? -66.468 -54.837 79.340 1.00 21.23 89 VAL C C 1
ATOM 6843 O O . VAL C 1 96 ? -67.567 -55.424 79.304 1.00 22.64 89 VAL C O 1
ATOM 6847 N N . ASP C 1 97 ? -65.687 -54.833 80.425 1.00 21.12 90 ASP C N 1
ATOM 6848 C CA . ASP C 1 97 ? -65.983 -55.684 81.607 1.00 21.90 90 ASP C CA 1
ATOM 6849 C C . ASP C 1 97 ? -67.268 -55.213 82.288 1.00 23.16 90 ASP C C 1
ATOM 6850 O O . ASP C 1 97 ? -68.025 -56.045 82.746 1.00 23.33 90 ASP C O 1
ATOM 6855 N N . GLN C 1 98 ? -67.500 -53.898 82.346 1.00 24.71 91 GLN C N 1
ATOM 6856 C CA . GLN C 1 98 ? -68.736 -53.380 82.897 1.00 26.89 91 GLN C CA 1
ATOM 6857 C C . GLN C 1 98 ? -69.897 -53.825 81.998 1.00 26.29 91 GLN C C 1
ATOM 6858 O O . GLN C 1 98 ? -70.974 -54.251 82.480 1.00 27.21 91 GLN C O 1
ATOM 6864 N N . ALA C 1 99 ? -69.695 -53.740 80.694 1.00 28.08 92 ALA C N 1
ATOM 6865 C CA . ALA C 1 99 ? -70.751 -54.163 79.770 1.00 27.43 92 ALA C CA 1
ATOM 6866 C C . ALA C 1 99 ? -71.069 -55.656 79.988 1.00 27.92 92 ALA C C 1
ATOM 6867 O O . ALA C 1 99 ? -72.217 -56.048 79.898 1.00 31.28 92 ALA C O 1
ATOM 6869 N N . LEU C 1 100 ? -70.070 -56.499 80.232 1.00 27.15 93 LEU C N 1
ATOM 6870 C CA . LEU C 1 100 ? -70.349 -57.932 80.414 1.00 25.38 93 LEU C CA 1
ATOM 6871 C C . LEU C 1 100 ? -71.096 -58.127 81.733 1.00 23.97 93 LEU C C 1
ATOM 6872 O O . LEU C 1 100 ? -72.078 -58.878 81.820 1.00 25.31 93 LEU C O 1
ATOM 6877 N N . VAL C 1 101 ? -70.666 -57.412 82.752 1.00 22.64 94 VAL C N 1
ATOM 6878 C CA . VAL C 1 101 ? -71.296 -57.573 84.047 1.00 23.37 94 VAL C CA 1
ATOM 6879 C C . VAL C 1 101 ? -72.778 -57.208 83.947 1.00 23.54 94 VAL C C 1
ATOM 6880 O O . VAL C 1 101 ? -73.653 -57.956 84.451 1.00 23.19 94 VAL C O 1
ATOM 6884 N N . ASP C 1 102 ? -73.047 -56.086 83.290 1.00 23.91 95 ASP C N 1
ATOM 6885 C CA . ASP C 1 102 ? -74.382 -55.538 83.188 1.00 24.54 95 ASP C CA 1
ATOM 6886 C C . ASP C 1 102 ? -75.274 -56.462 82.345 1.00 27.40 95 ASP C C 1
ATOM 6887 O O . ASP C 1 102 ? -76.425 -56.711 82.716 1.00 29.92 95 ASP C O 1
ATOM 6892 N N . LEU C 1 103 ? -74.749 -56.964 81.227 1.00 21.75 96 LEU C N 1
ATOM 6893 C CA . LEU C 1 103 ? -75.484 -57.847 80.355 1.00 23.30 96 LEU C CA 1
ATOM 6894 C C . LEU C 1 103 ? -75.951 -59.069 81.162 1.00 24.51 96 LEU C C 1
ATOM 6895 O O . LEU C 1 103 ? -77.096 -59.529 81.038 1.00 23.57 96 LEU C O 1
ATOM 6900 N N . ASP C 1 104 ? -75.060 -59.601 81.984 1.00 24.91 97 ASP C N 1
ATOM 6901 C CA . ASP C 1 104 ? -75.402 -60.784 82.784 1.00 25.46 97 ASP C CA 1
ATOM 6902 C C . ASP C 1 104 ? -76.504 -60.411 83.779 1.00 24.69 97 ASP C C 1
ATOM 6903 O O . ASP C 1 104 ? -77.526 -61.087 83.868 1.00 25.38 97 ASP C O 1
ATOM 6908 N N . GLY C 1 105 ? -76.254 -59.360 84.532 1.00 24.02 98 GLY C N 1
ATOM 6909 C CA . GLY C 1 105 ? -77.268 -58.794 85.344 1.00 26.24 98 GLY C CA 1
ATOM 6910 C C . GLY C 1 105 ? -77.401 -59.447 86.707 1.00 29.59 98 GLY C C 1
ATOM 6911 O O . GLY C 1 105 ? -78.276 -59.055 87.452 1.00 31.17 98 GLY C O 1
ATOM 6912 N N . THR C 1 106 ? -76.561 -60.422 87.059 1.00 30.21 99 THR C N 1
ATOM 6913 C CA . THR C 1 106 ? -76.655 -61.067 88.372 1.00 28.94 99 THR C CA 1
ATOM 6914 C C . THR C 1 106 ? -75.316 -60.924 89.108 1.00 30.03 99 THR C C 1
ATOM 6915 O O . THR C 1 106 ? -74.244 -60.870 88.482 1.00 28.08 99 THR C O 1
ATOM 6919 N N . PRO C 1 107 ? -75.364 -60.921 90.448 1.00 31.77 100 PRO C N 1
ATOM 6920 C CA . PRO C 1 107 ? -74.129 -60.671 91.198 1.00 32.19 100 PRO C CA 1
ATOM 6921 C C . PRO C 1 107 ? -73.062 -61.774 91.076 1.00 28.84 100 PRO C C 1
ATOM 6922 O O . PRO C 1 107 ? -71.910 -61.509 91.315 1.00 26.80 100 PRO C O 1
ATOM 6926 N N . ASP C 1 108 ? -73.428 -62.969 90.654 1.00 25.13 101 ASP C N 1
ATOM 6927 C CA . ASP C 1 108 ? -72.496 -64.110 90.739 1.00 26.71 101 ASP C CA 1
ATOM 6928 C C . ASP C 1 108 ? -72.242 -64.653 89.331 1.00 24.94 101 ASP C C 1
ATOM 6929 O O . ASP C 1 108 ? -71.748 -65.769 89.167 1.00 25.71 101 ASP C O 1
ATOM 6934 N N . LYS C 1 109 ? -72.584 -63.835 88.335 1.00 24.26 102 LYS C N 1
ATOM 6935 C CA . LYS C 1 109 ? -72.450 -64.167 86.894 1.00 25.68 102 LYS C CA 1
ATOM 6936 C C . LYS C 1 109 ? -73.173 -65.483 86.576 1.00 25.32 102 LYS C C 1
ATOM 6937 O O . LYS C 1 109 ? -72.683 -66.253 85.752 1.00 24.89 102 LYS C O 1
ATOM 6943 N N . SER C 1 110 ? -74.329 -65.724 87.202 1.00 23.56 103 SER C N 1
ATOM 6944 C CA . SER C 1 110 ? -75.014 -67.032 87.042 1.00 27.41 103 SER C CA 1
ATOM 6945 C C . SER C 1 110 ? -75.851 -67.122 85.756 1.00 26.06 103 SER C C 1
ATOM 6946 O O . SER C 1 110 ? -76.232 -68.221 85.359 1.00 26.11 103 SER C O 1
ATOM 6949 N N . ARG C 1 1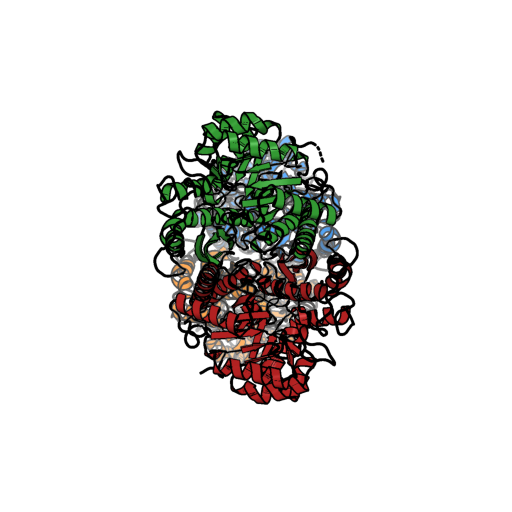11 ? -76.106 -66.005 85.065 1.00 23.73 104 ARG C N 1
ATOM 6950 C CA . ARG C 1 111 ? -77.014 -66.057 83.925 1.00 25.94 104 ARG C CA 1
ATOM 6951 C C . ARG C 1 111 ? -76.250 -66.488 82.673 1.00 27.08 104 ARG C C 1
ATOM 6952 O O . ARG C 1 111 ? -76.704 -67.406 82.036 1.00 28.36 104 ARG C O 1
ATOM 6960 N N . LEU C 1 112 ? -75.128 -65.800 82.356 1.00 25.96 105 LEU C N 1
ATOM 6961 C CA . LEU C 1 112 ? -74.225 -66.109 81.234 1.00 26.31 105 LEU C CA 1
ATOM 6962 C C . LEU C 1 112 ? -73.111 -67.086 81.657 1.00 27.23 105 LEU C C 1
ATOM 6963 O O . LEU C 1 112 ? -72.622 -67.867 80.820 1.00 24.43 105 LEU C O 1
ATOM 6968 N N . GLY C 1 113 ? -72.760 -67.100 82.965 1.00 27.47 106 GLY C N 1
ATOM 6969 C CA . GLY C 1 113 ? -71.634 -67.885 83.457 1.00 23.92 106 GLY C CA 1
ATOM 6970 C C . GLY C 1 113 ? -70.369 -67.038 83.558 1.00 24.59 106 GLY C C 1
ATOM 6971 O O . GLY C 1 113 ? -70.045 -66.282 82.653 1.00 22.35 106 GLY C O 1
ATOM 6972 N N . GLY C 1 114 ? -69.677 -67.129 84.693 1.00 23.17 107 GLY C N 1
ATOM 6973 C CA . GLY C 1 114 ? -68.365 -66.520 84.839 1.00 20.62 107 GLY C CA 1
ATOM 6974 C C . GLY C 1 114 ? -67.375 -67.100 83.846 1.00 18.89 107 GLY C C 1
ATOM 6975 O O . GLY C 1 114 ? -66.453 -66.400 83.442 1.00 17.88 107 GLY C O 1
ATOM 6976 N N . ASN C 1 115 ? -67.591 -68.343 83.415 1.00 17.79 108 ASN C N 1
ATOM 6977 C CA . ASN C 1 115 ? -66.725 -68.961 82.384 1.00 17.88 108 ASN C CA 1
ATOM 6978 C C . ASN C 1 115 ? -66.959 -68.324 80.993 1.00 21.46 108 ASN C C 1
ATOM 6979 O O . ASN C 1 115 ? -65.991 -68.063 80.291 1.00 22.35 108 ASN C O 1
ATOM 6984 N N . ALA C 1 116 ? -68.201 -68.079 80.559 1.00 19.83 109 ALA C N 1
ATOM 6985 C CA . ALA C 1 116 ? -68.426 -67.358 79.279 1.00 19.49 109 ALA C CA 1
ATOM 6986 C C . ALA C 1 116 ? -67.908 -65.914 79.393 1.00 19.86 109 ALA C C 1
ATOM 6987 O O . ALA C 1 116 ? -67.196 -65.419 78.520 1.00 20.79 109 ALA C O 1
ATOM 6989 N N . ILE C 1 117 ? -68.236 -65.247 80.484 1.00 18.93 110 ILE C N 1
ATOM 6990 C CA . ILE C 1 117 ? -67.802 -63.845 80.680 1.00 20.63 110 ILE C CA 1
ATOM 6991 C C . ILE C 1 117 ? -66.260 -63.693 80.679 1.00 20.45 110 ILE C C 1
ATOM 6992 O O . ILE C 1 117 ? -65.725 -62.835 79.979 1.00 18.59 110 ILE C O 1
ATOM 6997 N N . LEU C 1 118 ? -65.544 -64.484 81.477 1.00 19.92 111 LEU C N 1
ATOM 6998 C CA . LEU C 1 118 ? -64.082 -64.320 81.626 1.00 18.34 111 LEU C CA 1
ATOM 6999 C C . LEU C 1 118 ? -63.355 -64.639 80.317 1.00 16.53 111 LEU C C 1
ATOM 7000 O O . LEU C 1 118 ? -62.343 -63.974 79.987 1.00 19.18 111 LEU C O 1
ATOM 7005 N N . GLY C 1 119 ? -63.776 -65.681 79.592 1.00 15.12 112 GLY C N 1
ATOM 7006 C CA . GLY C 1 119 ? -63.117 -65.965 78.288 1.00 14.70 112 GLY C CA 1
ATOM 7007 C C . GLY C 1 119 ? -63.021 -64.715 77.403 1.00 15.22 112 GLY C C 1
ATOM 7008 O O . GLY C 1 119 ? -61.983 -64.408 76.862 1.00 16.54 112 GLY C O 1
ATOM 7009 N N . VAL C 1 120 ? -64.114 -63.975 77.299 1.00 18.00 113 VAL C N 1
ATOM 7010 C CA . VAL C 1 120 ? -64.229 -62.757 76.446 1.00 18.14 113 VAL C CA 1
ATOM 7011 C C . VAL C 1 120 ? -63.384 -61.648 77.095 1.00 19.74 113 VAL C C 1
ATOM 7012 O O . VAL C 1 120 ? -62.622 -60.957 76.428 1.00 22.46 113 VAL C O 1
ATOM 7016 N N . SER C 1 121 ? -63.479 -61.517 78.413 1.00 19.15 114 SER C N 1
ATOM 7017 C CA . SER C 1 121 ? -62.696 -60.521 79.151 1.00 19.79 114 SER C CA 1
ATOM 7018 C C . SER C 1 121 ? -61.195 -60.691 78.891 1.00 20.47 114 SER C C 1
ATOM 7019 O O . SER C 1 121 ? -60.511 -59.706 78.630 1.00 20.05 114 SER C O 1
ATOM 7022 N N . LEU C 1 122 ? -60.704 -61.925 79.013 1.00 16.83 115 LEU C N 1
ATOM 7023 C CA . LEU C 1 122 ? -59.295 -62.232 78.833 1.00 17.05 115 LEU C CA 1
ATOM 7024 C C . LEU C 1 122 ? -58.905 -62.160 77.352 1.00 17.26 115 LEU C C 1
ATOM 7025 O O . LEU C 1 122 ? -57.780 -61.723 77.030 1.00 16.61 115 LEU C O 1
ATOM 7030 N N . ALA C 1 123 ? -59.768 -62.648 76.450 1.00 17.00 116 ALA C N 1
ATOM 7031 C CA . ALA C 1 123 ? -59.406 -62.590 75.004 1.00 17.76 116 ALA C CA 1
ATOM 7032 C C . ALA C 1 123 ? -59.341 -61.128 74.536 1.00 17.91 116 ALA C C 1
ATOM 7033 O O . ALA C 1 123 ? -58.516 -60.753 73.670 1.00 18.60 116 ALA C O 1
ATOM 7035 N N . VAL C 1 124 ? -60.209 -60.302 75.106 1.00 19.73 117 VAL C N 1
ATOM 7036 C CA . VAL C 1 124 ? -60.224 -58.874 74.727 1.00 20.67 117 VAL C CA 1
ATOM 7037 C C . VAL C 1 124 ? -58.890 -58.228 75.119 1.00 21.01 117 VAL C C 1
ATOM 7038 O O . VAL C 1 124 ? -58.292 -57.550 74.293 1.00 22.65 117 VAL C O 1
ATOM 7042 N N . ALA C 1 125 ? -58.419 -58.487 76.340 1.00 20.36 118 ALA C N 1
ATOM 7043 C CA . ALA C 1 125 ? -57.123 -57.995 76.856 1.00 18.40 118 ALA C CA 1
ATOM 7044 C C . ALA C 1 125 ? -55.956 -58.464 75.962 1.00 18.74 118 ALA C C 1
ATOM 7045 O O . ALA C 1 125 ? -55.027 -57.687 75.667 1.00 18.41 118 ALA C O 1
ATOM 7047 N N . LYS C 1 126 ? -55.966 -59.735 75.547 1.00 17.87 119 LYS C N 1
ATOM 7048 C CA . LYS C 1 126 ? -54.890 -60.259 74.694 1.00 17.96 119 LYS C CA 1
ATOM 7049 C C . LYS C 1 126 ? -54.928 -59.578 73.319 1.00 18.88 119 LYS C C 1
ATOM 7050 O O . LYS C 1 126 ? -53.888 -59.304 72.744 1.00 19.82 119 LYS C O 1
ATOM 7056 N N . ALA C 1 127 ? -56.116 -59.364 72.775 1.00 19.06 120 ALA C N 1
ATOM 7057 C CA . ALA C 1 127 ? -56.231 -58.719 71.475 1.00 19.40 120 ALA C CA 1
ATOM 7058 C C . ALA C 1 127 ? -55.705 -57.284 71.600 1.00 20.29 120 ALA C C 1
ATOM 7059 O O . ALA C 1 127 ? -54.874 -56.860 70.810 1.00 21.04 120 ALA C O 1
ATOM 7061 N N . ALA C 1 128 ? -56.146 -56.565 72.638 1.00 20.27 121 ALA C N 1
ATOM 7062 C CA . ALA C 1 128 ? -55.669 -55.191 72.822 1.00 18.50 121 ALA C CA 1
ATOM 7063 C C . ALA C 1 128 ? -54.144 -55.186 72.836 1.00 18.19 121 ALA C C 1
ATOM 7064 O O . ALA C 1 128 ? -53.545 -54.312 72.242 1.00 19.43 121 ALA C O 1
ATOM 7066 N N . ALA C 1 129 ? -53.520 -56.128 73.555 1.00 17.69 122 ALA C N 1
ATOM 7067 C CA . ALA C 1 129 ? -52.080 -56.068 73.735 1.00 19.02 122 ALA C CA 1
ATOM 7068 C C . ALA C 1 129 ? -51.386 -56.366 72.390 1.00 19.84 122 ALA C C 1
ATOM 7069 O O . ALA C 1 129 ? -50.394 -55.696 72.034 1.00 20.84 122 ALA C O 1
ATOM 7071 N N . ASP C 1 130 ? -51.903 -57.340 71.630 1.00 17.74 123 ASP C N 1
ATOM 7072 C CA . ASP C 1 130 ? -51.272 -57.705 70.351 1.00 20.34 123 ASP C CA 1
ATOM 7073 C C . ASP C 1 130 ? -51.381 -56.539 69.353 1.00 20.32 123 ASP C C 1
ATOM 7074 O O . ASP C 1 130 ? -50.430 -56.247 68.673 1.00 21.58 123 ASP C O 1
ATOM 7079 N N . SER C 1 131 ? -52.546 -55.906 69.270 1.00 19.56 124 SER C N 1
ATOM 7080 C CA . SER C 1 131 ? -52.781 -54.728 68.447 1.00 20.59 124 SER C CA 1
ATOM 7081 C C . SER C 1 131 ? -51.769 -53.604 68.757 1.00 21.98 124 SER C C 1
ATOM 7082 O O . SER C 1 131 ? -51.204 -52.971 67.834 1.00 22.54 124 SER C O 1
ATOM 7085 N N . ALA C 1 132 ? -51.545 -53.360 70.043 1.00 20.89 125 ALA C N 1
ATOM 7086 C CA . ALA C 1 132 ? -50.639 -52.330 70.516 1.00 23.27 125 ALA C CA 1
ATOM 7087 C C . ALA C 1 132 ? -49.207 -52.802 70.297 1.00 23.90 125 ALA C C 1
ATOM 7088 O O . ALA C 1 132 ? -48.297 -52.015 70.458 1.00 25.86 125 ALA C O 1
ATOM 7090 N N . GLU C 1 133 ? -49.037 -54.075 69.918 1.00 24.04 126 GLU C N 1
ATOM 7091 C CA . GLU C 1 133 ? -47.705 -54.698 69.716 1.00 25.25 126 GLU C CA 1
ATOM 7092 C C . GLU C 1 133 ? -46.868 -54.690 71.004 1.00 23.44 126 GLU C C 1
ATOM 7093 O O . GLU C 1 133 ? -45.659 -54.554 70.956 1.00 22.88 126 GLU C O 1
ATOM 7099 N N . LEU C 1 134 ? -47.509 -54.882 72.159 1.00 23.12 127 LEU C N 1
ATOM 7100 C CA . LEU C 1 134 ? -46.808 -55.026 73.404 1.00 21.51 127 LEU C CA 1
ATOM 7101 C C . LEU C 1 134 ? -47.049 -56.429 73.955 1.00 22.59 127 LEU C C 1
ATOM 7102 O O . LEU C 1 134 ? -48.161 -56.984 73.842 1.00 22.32 127 LEU C O 1
ATOM 7107 N N . PRO C 1 135 ? -46.040 -56.982 74.621 1.00 23.96 128 PRO C N 1
ATOM 7108 C CA . PRO C 1 135 ? -46.311 -58.274 75.304 1.00 23.96 128 PRO C CA 1
ATOM 7109 C C . PRO C 1 135 ? -47.359 -58.056 76.401 1.00 24.16 128 PRO C C 1
ATOM 7110 O O . PRO C 1 135 ? -47.455 -56.944 76.970 1.00 21.41 128 PRO C O 1
ATOM 7114 N N . LEU C 1 136 ? -48.124 -59.103 76.715 1.00 22.79 129 LEU C N 1
ATOM 7115 C CA . LEU C 1 136 ? -49.230 -58.968 77.618 1.00 21.51 129 LEU C CA 1
ATOM 7116 C C . LEU C 1 136 ? -48.781 -58.391 78.970 1.00 20.68 129 LEU C C 1
ATOM 7117 O O . LEU C 1 136 ? -49.493 -57.517 79.484 1.00 20.81 129 LEU C O 1
ATOM 7122 N N . PHE C 1 137 ? -47.620 -58.801 79.521 1.00 20.41 130 PHE C N 1
ATOM 7123 C CA . PHE C 1 137 ? -47.178 -58.285 80.849 1.00 20.72 130 PHE C CA 1
ATOM 7124 C C . PHE C 1 137 ? -47.030 -56.760 80.796 1.00 22.16 130 PHE C C 1
ATOM 7125 O O . PHE C 1 137 ? -47.328 -56.058 81.799 1.00 20.06 130 PHE C O 1
ATOM 7133 N N . ARG C 1 138 ? -46.581 -56.266 79.629 1.00 20.44 131 ARG C N 1
ATOM 7134 C CA . ARG C 1 138 ? -46.286 -54.842 79.456 1.00 21.57 131 ARG C CA 1
ATOM 7135 C C . ARG C 1 138 ? -47.571 -54.067 79.138 1.00 19.59 131 ARG C C 1
ATOM 7136 O O . ARG C 1 138 ? -47.775 -52.994 79.686 1.00 20.27 131 ARG C O 1
ATOM 7144 N N . TYR C 1 139 ? -48.469 -54.642 78.334 1.00 19.89 132 TYR C N 1
ATOM 7145 C CA . TYR C 1 139 ? -49.762 -54.014 78.097 1.00 20.14 132 TYR C CA 1
ATOM 7146 C C . TYR C 1 139 ? -50.508 -53.816 79.417 1.00 20.10 132 TYR C C 1
ATOM 7147 O O . TYR C 1 139 ? -51.062 -52.757 79.665 1.00 18.68 132 TYR C O 1
ATOM 7156 N N . VAL C 1 140 ? -50.535 -54.852 80.253 1.00 19.37 133 VAL C N 1
ATOM 7157 C CA . VAL C 1 140 ? -51.352 -54.825 81.458 1.00 19.48 133 VAL C CA 1
ATOM 7158 C C . VAL C 1 140 ? -50.655 -54.031 82.578 1.00 19.57 133 VAL C C 1
ATOM 7159 O O . VAL C 1 140 ? -51.306 -53.317 83.342 1.00 19.17 133 VAL C O 1
ATOM 7163 N N . GLY C 1 141 ? -49.345 -54.215 82.722 1.00 20.76 134 GLY C N 1
ATOM 7164 C CA . GLY C 1 141 ? -48.609 -53.683 83.839 1.00 19.36 134 GLY C CA 1
ATOM 7165 C C . GLY C 1 141 ? -47.913 -52.378 83.494 1.00 21.32 134 GLY C C 1
ATOM 7166 O O . GLY C 1 141 ? -47.349 -51.769 84.391 1.00 18.99 134 GLY C O 1
ATOM 7167 N N . GLY C 1 142 ? -48.011 -51.915 82.230 1.00 22.04 135 GLY C N 1
ATOM 7168 C CA . GLY C 1 142 ? -47.270 -50.734 81.791 1.00 22.37 135 GLY C CA 1
ATOM 7169 C C . GLY C 1 142 ? -45.762 -50.981 81.788 1.00 24.65 135 GLY C C 1
ATOM 7170 O O . GLY C 1 142 ? -45.332 -52.073 82.113 1.00 23.63 135 GLY C O 1
ATOM 7171 N N . PRO C 1 143 ? -44.940 -49.963 81.417 1.00 25.27 136 PRO C N 1
ATOM 7172 C CA . PRO C 1 143 ? -43.475 -50.125 81.221 1.00 26.26 136 PRO C CA 1
ATOM 7173 C C . PRO C 1 143 ? -42.648 -50.408 82.485 1.00 26.02 136 PRO C C 1
ATOM 7174 O O . PRO C 1 143 ? -41.470 -50.788 82.381 1.00 27.09 136 PRO C O 1
ATOM 7178 N N . ASN C 1 144 ? -43.251 -50.225 83.642 1.00 24.91 137 ASN C N 1
ATOM 7179 C CA . ASN C 1 144 ? -42.575 -50.443 84.881 1.00 24.92 137 ASN C CA 1
ATOM 7180 C C . ASN C 1 144 ? -42.647 -51.917 85.316 1.00 23.63 137 ASN C C 1
ATOM 7181 O O . ASN C 1 144 ? -42.004 -52.269 86.297 1.00 22.51 137 ASN C O 1
ATOM 7186 N N . ALA C 1 145 ? -43.404 -52.762 84.604 1.00 21.67 138 ALA C N 1
ATOM 7187 C CA . ALA C 1 145 ? -43.509 -54.198 84.958 1.00 22.06 138 ALA C CA 1
ATOM 7188 C C . ALA C 1 145 ? -42.156 -54.880 84.721 1.00 21.32 138 ALA C C 1
ATOM 7189 O O . ALA C 1 145 ? -41.576 -54.720 83.670 1.00 20.58 138 ALA C O 1
ATOM 7191 N N . HIS C 1 146 ? -41.640 -55.640 85.686 1.00 20.54 139 HIS C N 1
ATOM 7192 C CA . HIS C 1 146 ? -40.279 -56.175 85.503 1.00 19.93 139 HIS C CA 1
ATOM 7193 C C . HIS C 1 146 ? -39.984 -57.299 86.516 1.00 19.86 139 HIS C C 1
ATOM 7194 O O . HIS C 1 146 ? -38.914 -57.906 86.417 1.00 19.26 139 HIS C O 1
ATOM 7201 N N . ILE C 1 147 ? -40.879 -57.547 87.490 1.00 17.99 140 ILE C N 1
ATOM 7202 C CA . ILE C 1 147 ? -40.534 -58.423 88.654 1.00 17.40 140 ILE C CA 1
ATOM 7203 C C . ILE C 1 147 ? -40.941 -59.869 88.350 1.00 17.29 140 ILE C C 1
ATOM 7204 O O . ILE C 1 147 ? -42.116 -60.141 88.162 1.00 15.86 140 ILE C O 1
ATOM 7209 N N . LEU C 1 148 ? -39.970 -60.780 88.331 1.00 18.55 141 LEU C N 1
ATOM 7210 C CA . LEU C 1 148 ? -40.257 -62.209 88.115 1.00 18.90 141 LEU C CA 1
ATOM 7211 C C . LEU C 1 148 ? -40.671 -62.807 89.471 1.00 19.21 141 LEU C C 1
ATOM 7212 O O . LEU C 1 148 ? -40.049 -62.525 90.449 1.00 19.65 141 LEU C O 1
ATOM 7217 N N . PRO C 1 149 ? -41.799 -63.541 89.525 1.00 20.69 142 PRO C N 1
ATOM 7218 C CA . PRO C 1 149 ? -42.315 -63.998 90.806 1.00 19.28 142 PRO C CA 1
ATOM 7219 C C . PRO C 1 149 ? -41.519 -65.217 91.309 1.00 17.68 142 PRO C C 1
ATOM 7220 O O . PRO C 1 149 ? -40.966 -66.023 90.522 1.00 16.56 142 PRO C O 1
ATOM 7224 N N . VAL C 1 150 ? -41.539 -65.404 92.620 1.00 16.59 143 VAL C N 1
ATOM 7225 C CA . VAL C 1 150 ? -41.061 -66.674 93.221 1.00 15.72 143 VAL C CA 1
ATOM 7226 C C . VAL C 1 150 ? -42.052 -67.758 92.794 1.00 16.58 143 VAL C C 1
ATOM 7227 O O . VAL C 1 150 ? -43.254 -67.589 92.986 1.00 16.37 143 VAL C O 1
ATOM 7231 N N . PRO C 1 151 ? -41.584 -68.856 92.159 1.00 14.98 144 PRO C N 1
ATOM 7232 C CA . PRO C 1 151 ? -42.589 -69.878 91.791 1.00 14.34 144 PRO C CA 1
ATOM 7233 C C . PRO C 1 151 ? -42.842 -70.772 93.027 1.00 16.65 144 PRO C C 1
ATOM 7234 O O . PRO C 1 151 ? -41.915 -71.436 93.536 1.00 17.92 144 PRO C O 1
ATOM 7238 N N . MET C 1 152 ? -44.072 -70.724 93.522 1.00 16.98 145 MET C N 1
ATOM 7239 C CA . MET C 1 152 ? -44.547 -71.512 94.674 1.00 18.32 145 MET C CA 1
ATOM 7240 C C . MET C 1 152 ? -45.047 -72.846 94.108 1.00 16.46 145 MET C C 1
ATOM 7241 O O . MET C 1 152 ? -46.167 -72.900 93.561 1.00 16.52 145 MET C O 1
ATOM 7246 N N . MET C 1 153 ? -44.195 -73.880 94.189 1.00 16.43 146 MET C N 1
ATOM 7247 C CA . MET C 1 153 ? -44.408 -75.132 93.423 1.00 17.06 146 MET C CA 1
ATOM 7248 C C . MET C 1 153 ? -45.005 -76.236 94.316 1.00 16.47 146 MET C C 1
ATOM 7249 O O . MET C 1 153 ? -44.314 -76.768 95.172 1.00 15.22 146 MET C O 1
ATOM 7254 N N . ASN C 1 154 ? -46.228 -76.679 93.973 1.00 16.73 147 ASN C N 1
ATOM 7255 C CA . ASN C 1 154 ? -46.957 -77.698 94.710 1.00 16.09 147 ASN C CA 1
ATOM 7256 C C . ASN C 1 154 ? -46.473 -79.100 94.290 1.00 16.91 147 ASN C C 1
ATOM 7257 O O . ASN C 1 154 ? -47.059 -79.742 93.337 1.00 15.96 147 ASN C O 1
ATOM 7262 N N . ILE C 1 155 ? -45.460 -79.623 95.019 1.00 18.11 148 ILE C N 1
ATOM 7263 C CA . ILE C 1 155 ? -44.706 -80.852 94.547 1.00 17.67 148 ILE C CA 1
ATOM 7264 C C . ILE C 1 155 ? -45.257 -82.136 95.209 1.00 19.36 148 ILE C C 1
ATOM 7265 O O . ILE C 1 155 ? -44.791 -83.256 94.902 1.00 18.85 148 ILE C O 1
ATOM 7270 N N . LEU C 1 156 ? -46.199 -81.970 96.126 1.00 18.22 149 LEU C N 1
ATOM 7271 C CA . LEU C 1 156 ? -46.858 -83.124 96.793 1.00 19.16 149 LEU C CA 1
ATOM 7272 C C . LEU C 1 156 ? -48.317 -82.730 97.011 1.00 19.09 149 LEU C C 1
ATOM 7273 O O . LEU C 1 156 ? -48.617 -81.829 97.780 1.00 17.54 149 LEU C O 1
ATOM 7278 N N . ASN C 1 157 ? -49.198 -83.454 96.331 1.00 19.18 150 ASN C N 1
ATOM 7279 C CA . ASN C 1 157 ? -50.597 -83.072 96.186 1.00 19.89 150 ASN C CA 1
ATOM 7280 C C . ASN C 1 157 ? -51.448 -83.985 97.075 1.00 21.92 150 ASN C C 1
ATOM 7281 O O . ASN C 1 157 ? -51.244 -85.223 97.092 1.00 21.01 150 ASN C O 1
ATOM 7286 N N . GLY C 1 158 ? -52.386 -83.359 97.778 1.00 20.91 151 GLY C N 1
ATOM 7287 C CA . GLY C 1 158 ? -53.344 -84.064 98.638 1.00 22.80 151 GLY C CA 1
ATOM 7288 C C . GLY C 1 158 ? -54.756 -83.503 98.459 1.00 21.64 151 GLY C C 1
ATOM 7289 O O . GLY C 1 158 ? -55.052 -82.814 97.480 1.00 22.84 151 GLY C O 1
ATOM 7290 N N . GLY C 1 159 ? -55.609 -83.756 99.441 1.00 21.24 152 GLY C N 1
ATOM 7291 C CA . GLY C 1 159 ? -56.951 -83.216 99.521 1.00 21.62 152 GLY C CA 1
ATOM 7292 C C . GLY C 1 159 ? -57.723 -83.505 98.243 1.00 22.77 152 GLY C C 1
ATOM 7293 O O . GLY C 1 159 ? -57.645 -84.627 97.683 1.00 20.95 152 GLY C O 1
ATOM 7294 N N . ALA C 1 160 ? -58.400 -82.461 97.755 1.00 20.86 153 ALA C N 1
ATOM 7295 C CA . ALA C 1 160 ? -59.245 -82.535 96.543 1.00 22.18 153 ALA C CA 1
ATOM 7296 C C . ALA C 1 160 ? -58.444 -82.842 95.275 1.00 20.94 153 ALA C C 1
ATOM 7297 O O . ALA C 1 160 ? -59.073 -83.063 94.236 1.00 20.57 153 ALA C O 1
ATOM 7299 N N . HIS C 1 161 ? -57.104 -82.842 95.304 1.00 20.03 154 HIS C N 1
ATOM 7300 C CA . HIS C 1 161 ? -56.361 -82.948 94.006 1.00 21.04 154 HIS C CA 1
ATOM 7301 C C . HIS C 1 161 ? -55.808 -84.361 93.761 1.00 20.90 154 HIS C C 1
ATOM 7302 O O . HIS C 1 161 ? -54.964 -84.579 92.855 1.00 19.12 154 HIS C O 1
ATOM 7309 N N . ALA C 1 162 ? -56.246 -85.305 94.595 1.00 20.10 155 ALA C N 1
ATOM 7310 C CA . ALA C 1 162 ? -55.819 -86.691 94.458 1.00 21.89 155 ALA C CA 1
ATOM 7311 C C . ALA C 1 162 ? -56.783 -87.562 95.276 1.00 24.05 155 ALA C C 1
ATOM 7312 O O . ALA C 1 162 ? -57.746 -87.043 95.845 1.00 23.84 155 ALA C O 1
ATOM 7314 N N . ASP C 1 163 ? -56.566 -88.871 95.269 1.00 24.67 156 ASP C N 1
ATOM 7315 C CA . ASP C 1 163 ? -57.479 -89.792 95.915 1.00 25.64 156 ASP C CA 1
ATOM 7316 C C . ASP C 1 163 ? -56.692 -90.476 97.031 1.00 26.13 156 ASP C C 1
ATOM 7317 O O . ASP C 1 163 ? -56.500 -91.666 96.982 1.00 26.04 156 ASP C O 1
ATOM 7322 N N . THR C 1 164 ? -56.206 -89.706 97.995 1.00 24.25 157 THR C N 1
ATOM 7323 C CA . THR C 1 164 ? -55.463 -90.240 99.154 1.00 23.34 157 THR C CA 1
ATOM 7324 C C . THR C 1 164 ? -56.174 -89.757 100.435 1.00 26.50 157 THR C C 1
ATOM 7325 O O . THR C 1 164 ? -57.233 -89.096 100.358 1.00 28.91 157 THR C O 1
ATOM 7329 N N . ALA C 1 165 ? -55.613 -90.043 101.618 1.00 25.38 158 ALA C N 1
ATOM 7330 C CA . ALA C 1 165 ? -56.245 -89.568 102.861 1.00 26.20 158 ALA C CA 1
ATOM 7331 C C . ALA C 1 165 ? -55.486 -88.356 103.432 1.00 27.17 158 ALA C C 1
ATOM 7332 O O . ALA C 1 165 ? -55.777 -87.933 104.559 1.00 29.40 158 ALA C O 1
ATOM 7334 N N . VAL C 1 166 ? -54.539 -87.793 102.654 1.00 27.86 159 VAL C N 1
ATOM 7335 C CA . VAL C 1 166 ? -53.787 -86.566 103.003 1.00 26.62 159 VAL C CA 1
ATOM 7336 C C . VAL C 1 166 ? -54.784 -85.381 102.979 1.00 26.44 159 VAL C C 1
ATOM 7337 O O . VAL C 1 166 ? -55.424 -85.131 101.938 1.00 30.08 159 VAL C O 1
ATOM 7341 N N . ASP C 1 167 ? -54.954 -84.680 104.119 1.00 21.54 160 ASP C N 1
ATOM 7342 C CA . ASP C 1 167 ? -55.956 -83.625 104.220 1.00 22.11 160 ASP C CA 1
ATOM 7343 C C . ASP C 1 167 ? -55.432 -82.305 103.637 1.00 21.16 160 ASP C C 1
ATOM 7344 O O . ASP C 1 167 ? -56.205 -81.638 102.938 1.00 19.22 160 ASP C O 1
ATOM 7349 N N . ILE C 1 168 ? -54.191 -81.909 103.982 1.00 21.36 161 ILE C N 1
ATOM 7350 C CA . ILE C 1 168 ? -53.556 -80.722 103.342 1.00 22.01 161 ILE C CA 1
ATOM 7351 C C . ILE C 1 168 ? -53.610 -80.860 101.807 1.00 21.62 161 ILE C C 1
ATOM 7352 O O . ILE C 1 168 ? -53.170 -81.867 101.237 1.00 20.45 161 ILE C O 1
ATOM 7357 N N . GLN C 1 169 ? -54.118 -79.821 101.110 1.00 20.98 162 GLN C N 1
ATOM 7358 C CA . GLN C 1 169 ? -54.230 -79.901 99.668 1.00 18.63 162 GLN C CA 1
ATOM 7359 C C . GLN C 1 169 ? -52.842 -79.820 99.012 1.00 18.16 162 GLN C C 1
ATOM 7360 O O . GLN C 1 169 ? -52.526 -80.602 98.061 1.00 17.38 162 GLN C O 1
ATOM 7366 N N . GLU C 1 170 ? -52.039 -78.850 99.458 1.00 16.26 163 GLU C N 1
ATOM 7367 C CA . GLU C 1 170 ? -50.867 -78.498 98.684 1.00 16.05 163 GLU C CA 1
ATOM 7368 C C . GLU C 1 170 ? -49.657 -78.280 99.604 1.00 16.51 163 GLU C C 1
ATOM 7369 O O . GLU C 1 170 ? -49.687 -77.458 100.570 1.00 18.39 163 GLU C O 1
ATOM 7375 N N . PHE C 1 171 ? -48.584 -79.012 99.302 1.00 15.44 164 PHE C N 1
ATOM 7376 C CA . PHE C 1 171 ? -47.266 -78.867 99.967 1.00 16.35 164 PHE C CA 1
ATOM 7377 C C . PHE C 1 171 ? -46.301 -78.272 98.943 1.00 16.79 164 PHE C C 1
ATOM 7378 O O . PHE C 1 171 ? -45.982 -78.940 97.955 1.00 16.93 164 PHE C O 1
ATOM 7386 N N . MET C 1 172 ? -45.875 -77.029 99.170 1.00 16.33 165 MET C N 1
ATOM 7387 C CA . MET C 1 172 ? -45.149 -76.259 98.174 1.00 17.26 165 MET C CA 1
ATOM 7388 C C . MET C 1 172 ? -43.693 -76.015 98.606 1.00 18.03 165 MET C C 1
ATOM 7389 O O . MET C 1 172 ? -43.379 -75.986 99.796 1.00 19.48 165 MET C O 1
ATOM 7394 N N . VAL C 1 173 ? -42.802 -75.885 97.610 1.00 18.39 166 VAL C N 1
ATOM 7395 C CA . VAL C 1 173 ? -41.415 -75.394 97.807 1.00 17.68 166 VAL C CA 1
ATOM 7396 C C . VAL C 1 173 ? -41.317 -74.007 97.173 1.00 17.53 166 VAL C C 1
ATOM 7397 O O . VAL C 1 173 ? -42.003 -73.713 96.238 1.00 19.95 166 VAL C O 1
ATOM 7401 N N . ALA C 1 174 ? -40.470 -73.164 97.713 1.00 20.40 167 ALA C N 1
ATOM 7402 C CA . ALA C 1 174 ? -40.360 -71.772 97.314 1.00 19.45 167 ALA C CA 1
ATOM 7403 C C .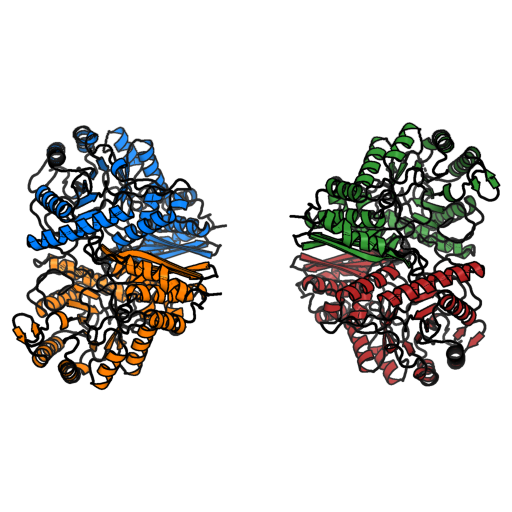 ALA C 1 174 ? -38.859 -71.454 97.232 1.00 20.80 167 ALA C C 1
ATOM 7404 O O . ALA C 1 174 ? -38.217 -71.229 98.271 1.00 22.91 167 ALA C O 1
ATOM 7406 N N . PRO C 1 175 ? -38.284 -71.416 96.020 1.00 21.03 168 PRO C N 1
ATOM 7407 C CA . PRO C 1 175 ? -36.807 -71.171 95.867 1.00 19.35 168 PRO C CA 1
ATOM 7408 C C . PRO C 1 175 ? -36.430 -69.681 96.025 1.00 20.44 168 PRO C C 1
ATOM 7409 O O . PRO C 1 175 ? -35.918 -69.019 95.070 1.00 18.98 168 PRO C O 1
ATOM 7413 N N . ILE C 1 176 ? -36.696 -69.155 97.220 1.00 18.77 169 ILE C N 1
ATOM 7414 C CA . ILE C 1 176 ? -36.469 -67.730 97.546 1.00 20.29 169 ILE C CA 1
ATOM 7415 C C . ILE C 1 176 ? -34.978 -67.332 97.420 1.00 21.83 169 ILE C C 1
ATOM 7416 O O . ILE C 1 176 ? -34.656 -66.157 97.127 1.00 21.87 169 ILE C O 1
ATOM 7421 N N . GLY C 1 177 ? -34.040 -68.259 97.641 1.00 19.91 170 GLY C N 1
ATOM 7422 C CA . GLY C 1 177 ? -32.643 -67.873 97.677 1.00 19.04 170 GLY C CA 1
ATOM 7423 C C . GLY C 1 177 ? -32.018 -67.736 96.305 1.00 22.59 170 GLY C C 1
ATOM 7424 O O . GLY C 1 177 ? -30.837 -67.396 96.236 1.00 20.59 170 GLY C O 1
ATOM 7425 N N . ALA C 1 178 ? -32.742 -68.060 95.222 1.00 20.81 171 ALA C N 1
ATOM 7426 C CA . ALA C 1 178 ? -32.158 -68.116 93.896 1.00 22.58 171 ALA C CA 1
ATOM 7427 C C . ALA C 1 178 ? -31.906 -66.688 93.426 1.00 22.75 171 ALA C C 1
ATOM 7428 O O . ALA C 1 178 ? -32.698 -65.820 93.759 1.00 24.27 171 ALA C O 1
ATOM 7430 N N . PRO C 1 179 ? -30.841 -66.477 92.620 1.00 23.86 172 PRO C N 1
ATOM 7431 C CA . PRO C 1 179 ? -30.493 -65.121 92.118 1.00 23.81 172 PRO C CA 1
ATOM 7432 C C . PRO C 1 179 ? -31.389 -64.629 90.969 1.00 24.53 172 PRO C C 1
ATOM 7433 O O . PRO C 1 179 ? -31.361 -63.455 90.656 1.00 22.63 172 PRO C O 1
ATOM 7437 N N . SER C 1 180 ? -32.148 -65.518 90.323 1.00 21.84 173 SER C N 1
ATOM 7438 C CA . SER C 1 180 ? -32.899 -65.136 89.110 1.00 21.66 173 SER C CA 1
ATOM 7439 C C . SER C 1 180 ? -34.053 -66.119 88.965 1.00 23.43 173 SER C C 1
ATOM 7440 O O . SER C 1 180 ? -34.038 -67.185 89.611 1.00 21.82 173 SER C O 1
ATOM 7443 N N . PHE C 1 181 ? -34.979 -65.816 88.052 1.00 22.55 174 PHE C N 1
ATOM 7444 C CA . PHE C 1 181 ? -36.099 -66.730 87.858 1.00 22.56 174 PHE C CA 1
ATOM 7445 C C . PHE C 1 181 ? -35.601 -68.030 87.202 1.00 21.27 174 PHE C C 1
ATOM 7446 O O . PHE C 1 181 ? -36.069 -69.130 87.557 1.00 20.86 174 PHE C O 1
ATOM 7454 N N . VAL C 1 182 ? -34.713 -67.905 86.218 1.00 19.78 175 VAL C N 1
ATOM 7455 C CA . VAL C 1 182 ? -34.217 -69.097 85.482 1.00 18.38 175 VAL C CA 1
ATOM 7456 C C . VAL C 1 182 ? -33.546 -70.065 86.473 1.00 19.79 175 VAL C C 1
ATOM 7457 O O . VAL C 1 182 ? -33.688 -71.284 86.351 1.00 19.40 175 VAL C O 1
ATOM 7461 N N . GLU C 1 183 ? -32.910 -69.536 87.522 1.00 19.91 176 GLU C N 1
ATOM 7462 C CA . GLU C 1 183 ? -32.197 -70.387 88.441 1.00 19.67 176 GLU C CA 1
ATOM 7463 C C . GLU C 1 183 ? -33.170 -71.008 89.436 1.00 21.23 176 GLU C C 1
ATOM 7464 O O . GLU C 1 183 ? -32.965 -72.168 89.822 1.00 20.55 176 GLU C O 1
ATOM 7470 N N . ALA C 1 184 ? -34.146 -70.197 89.909 1.00 21.93 177 ALA C N 1
ATOM 7471 C CA . ALA C 1 184 ? -35.267 -70.623 90.778 1.00 20.58 177 ALA C CA 1
ATOM 7472 C C . ALA C 1 184 ? -36.018 -71.803 90.157 1.00 19.92 177 ALA C C 1
ATOM 7473 O O . ALA C 1 184 ? -36.437 -72.734 90.891 1.00 16.89 177 ALA C O 1
ATOM 7475 N N . LEU C 1 185 ? -36.296 -71.683 88.851 1.00 18.74 178 LEU C N 1
ATOM 7476 C CA . LEU C 1 185 ? -37.053 -72.731 88.154 1.00 17.84 178 LEU C CA 1
ATOM 7477 C C . LEU C 1 185 ? -36.226 -74.007 88.208 1.00 17.04 178 LEU C C 1
ATOM 7478 O O . LEU C 1 185 ? -36.791 -75.069 88.451 1.00 19.41 178 LEU C O 1
ATOM 7483 N N . ARG C 1 186 ? -34.890 -73.892 88.039 1.00 19.27 179 ARG C N 1
ATOM 7484 C CA . ARG C 1 186 ? -33.947 -75.063 88.090 1.00 16.96 179 ARG C CA 1
ATOM 7485 C C . ARG C 1 186 ? -33.943 -75.708 89.474 1.00 19.49 179 ARG C C 1
ATOM 7486 O O . ARG C 1 186 ? -34.026 -76.957 89.563 1.00 18.15 179 ARG C O 1
ATOM 7494 N N . TRP C 1 187 ? -33.799 -74.889 90.536 1.00 16.66 180 TRP C N 1
ATOM 7495 C CA . TRP C 1 187 ? -33.824 -75.398 91.888 1.00 17.28 180 TRP C CA 1
ATOM 7496 C C . TRP C 1 187 ? -35.115 -76.178 92.143 1.00 18.94 180 TRP C C 1
ATOM 7497 O O . TRP C 1 187 ? -35.072 -77.283 92.710 1.00 21.00 180 TRP C O 1
ATOM 7508 N N . GLY C 1 188 ? -36.266 -75.574 91.809 1.00 17.23 181 GLY C N 1
ATOM 7509 C CA . GLY C 1 188 ? -37.547 -76.250 92.033 1.00 18.25 181 GLY C CA 1
ATOM 7510 C C . GLY C 1 188 ? -37.661 -77.588 91.291 1.00 19.03 181 GLY C C 1
ATOM 7511 O O . GLY C 1 188 ? -38.133 -78.614 91.857 1.00 19.08 181 GLY C O 1
ATOM 7512 N N . ALA C 1 189 ? -37.263 -77.594 90.028 1.00 17.84 182 ALA C N 1
ATOM 7513 C CA . ALA C 1 189 ? -37.259 -78.847 89.236 1.00 19.46 182 ALA C CA 1
ATOM 7514 C C . ALA C 1 189 ? -36.314 -79.868 89.885 1.00 18.12 182 ALA C C 1
ATOM 7515 O O . ALA C 1 189 ? -36.610 -81.090 89.934 1.00 20.12 182 ALA C O 1
ATOM 7517 N N . GLU C 1 190 ? -35.191 -79.397 90.416 1.00 19.39 183 GLU C N 1
ATOM 7518 C CA . GLU C 1 190 ? -34.193 -80.326 90.965 1.00 20.04 183 GLU C CA 1
ATOM 7519 C C . GLU C 1 190 ? -34.725 -80.960 92.261 1.00 18.16 183 GLU C C 1
ATOM 7520 O O . GLU C 1 190 ? -34.550 -82.196 92.485 1.00 17.08 183 GLU C O 1
ATOM 7526 N N . VAL C 1 191 ? -35.404 -80.161 93.113 1.00 17.45 184 VAL C N 1
ATOM 7527 C CA . VAL C 1 191 ? -36.006 -80.676 94.348 1.00 16.52 184 VAL C CA 1
ATOM 7528 C C . VAL C 1 191 ? -37.116 -81.674 93.973 1.00 18.21 184 VAL C C 1
ATOM 7529 O O . VAL C 1 191 ? -37.293 -82.751 94.603 1.00 19.89 184 VAL C O 1
ATOM 7533 N N . TYR C 1 192 ? -37.909 -81.283 92.978 1.00 16.20 185 TYR C N 1
ATOM 7534 C CA . TYR C 1 192 ? -38.995 -82.114 92.493 1.00 17.36 185 TYR C CA 1
ATOM 7535 C C . TYR C 1 192 ? -38.447 -83.490 92.065 1.00 16.54 185 TYR C C 1
ATOM 7536 O O . TYR C 1 192 ? -39.032 -84.549 92.462 1.00 18.90 185 TYR C O 1
ATOM 7545 N N . HIS C 1 193 ? -37.327 -83.512 91.347 1.00 16.43 186 HIS C N 1
ATOM 7546 C CA . HIS C 1 193 ? -36.740 -84.809 90.885 1.00 18.04 186 HIS C CA 1
ATOM 7547 C C . HIS C 1 193 ? -36.109 -85.619 92.039 1.00 18.40 186 HIS C C 1
ATOM 7548 O O . HIS C 1 193 ? -36.222 -86.863 92.053 1.00 17.04 186 HIS C O 1
ATOM 7555 N N . ALA C 1 194 ? -35.491 -84.911 92.996 1.00 16.87 187 ALA C N 1
ATOM 7556 C CA . ALA C 1 194 ? -34.968 -85.490 94.222 1.00 18.02 187 ALA C CA 1
ATOM 7557 C C . ALA C 1 194 ? -36.126 -86.090 95.026 1.00 17.98 187 ALA C C 1
ATOM 7558 O O . ALA C 1 194 ? -35.950 -87.191 95.564 1.00 18.30 187 ALA C O 1
ATOM 7560 N N . LEU C 1 195 ? -37.267 -85.379 95.146 1.00 16.12 188 LEU C N 1
ATOM 7561 C CA . LEU C 1 195 ? -38.406 -85.925 95.869 1.00 17.07 188 LEU C CA 1
ATOM 7562 C C . LEU C 1 195 ? -38.861 -87.257 95.235 1.00 18.26 188 LEU C C 1
ATOM 7563 O O . LEU C 1 195 ? -39.247 -88.229 95.960 1.00 19.29 188 LEU C O 1
ATOM 7568 N N . LYS C 1 196 ? -38.887 -87.314 93.916 1.00 18.07 189 LYS C N 1
ATOM 7569 C CA . LYS C 1 196 ? -39.366 -88.535 93.300 1.00 19.86 189 LYS C CA 1
ATOM 7570 C C . LYS C 1 196 ? -38.511 -89.721 93.782 1.00 20.24 189 LYS C C 1
ATOM 7571 O O . LYS C 1 196 ? -39.006 -90.802 94.126 1.00 18.52 189 LYS C O 1
ATOM 7577 N N . SER C 1 197 ? -37.215 -89.473 93.811 1.00 21.64 190 SER C N 1
ATOM 7578 C CA . SER C 1 197 ? -36.180 -90.409 94.241 1.00 26.15 190 SER C CA 1
ATOM 7579 C C . SER C 1 197 ? -36.367 -90.833 95.709 1.00 25.80 190 SER C C 1
ATOM 7580 O O . SER C 1 197 ? -36.215 -92.030 96.044 1.00 24.04 190 SER C O 1
ATOM 7583 N N . VAL C 1 198 ? -36.624 -89.857 96.601 1.00 23.12 191 VAL C N 1
ATOM 7584 C CA . VAL C 1 198 ? -36.873 -90.157 98.026 1.00 22.15 191 VAL C CA 1
ATOM 7585 C C . VAL C 1 198 ? -38.154 -91.009 98.156 1.00 21.51 191 VAL C C 1
ATOM 7586 O O . VAL C 1 198 ? -38.217 -91.968 98.958 1.00 20.58 191 VAL C O 1
ATOM 7590 N N . LEU C 1 199 ? -39.170 -90.703 97.349 1.00 19.31 192 LEU C N 1
ATOM 7591 C CA . LEU C 1 199 ? -40.450 -91.474 97.408 1.00 19.64 192 LEU C CA 1
ATOM 7592 C C . LEU C 1 199 ? -40.276 -92.938 96.957 1.00 19.22 192 LEU C C 1
ATOM 7593 O O . LEU C 1 199 ? -40.838 -93.854 97.587 1.00 18.83 192 LEU C O 1
ATOM 7598 N N . LYS C 1 200 ? -39.513 -93.151 95.896 1.00 20.85 193 LYS C N 1
ATOM 7599 C CA . LYS C 1 200 ? -39.175 -94.515 95.433 1.00 24.55 193 LYS C CA 1
ATOM 7600 C C . LYS C 1 200 ? -38.448 -95.272 96.551 1.00 25.45 193 LYS C C 1
ATOM 7601 O O . LYS C 1 200 ? -38.712 -96.441 96.803 1.00 27.58 193 LYS C O 1
ATOM 7607 N N . LYS C 1 201 ? -37.524 -94.597 97.220 1.00 28.52 194 LYS C N 1
ATOM 7608 C CA . LYS C 1 201 ? -36.681 -95.239 98.203 1.00 29.66 194 LYS C CA 1
ATOM 7609 C C . LYS C 1 201 ? -37.589 -95.660 99.372 1.00 28.59 194 LYS C C 1
ATOM 7610 O O . LYS C 1 201 ? -37.449 -96.756 99.913 1.00 28.07 194 LYS C O 1
ATOM 7616 N N . GLU C 1 202 ? -38.569 -94.826 99.705 1.00 23.85 195 GLU C N 1
ATOM 7617 C CA . GLU C 1 202 ? -39.475 -95.156 100.753 1.00 23.37 195 GLU C CA 1
ATOM 7618 C C . GLU C 1 202 ? -40.577 -96.104 100.270 1.00 23.60 195 GLU C C 1
ATOM 7619 O O . GLU C 1 202 ? -41.419 -96.513 101.063 1.00 24.46 195 GLU C O 1
ATOM 7625 N N . GLY C 1 203 ? -40.622 -96.437 98.984 1.00 22.70 196 GLY C N 1
ATOM 7626 C CA . GLY C 1 203 ? -41.695 -97.286 98.512 1.00 22.12 196 GLY C CA 1
ATOM 7627 C C . GLY C 1 203 ? -43.044 -96.583 98.496 1.00 24.08 196 GLY C C 1
ATOM 7628 O O . GLY C 1 203 ? -44.068 -97.246 98.577 1.00 24.88 196 GLY C O 1
ATOM 7629 N N . LEU C 1 204 ? -43.068 -95.249 98.304 1.00 22.94 197 LEU C N 1
ATOM 7630 C CA . LEU C 1 204 ? -44.308 -94.498 98.292 1.00 22.01 197 LEU C CA 1
ATOM 7631 C C . LEU C 1 204 ? -44.631 -94.146 96.831 1.00 23.61 197 LEU C C 1
ATOM 7632 O O . LEU C 1 204 ? -43.703 -94.038 96.022 1.00 23.32 197 LEU C O 1
ATOM 7637 N N . SER C 1 205 ? -45.913 -93.913 96.522 1.00 20.41 198 SER C N 1
ATOM 7638 C CA . SER C 1 205 ? -46.378 -93.722 95.160 1.00 22.12 198 SER C CA 1
ATOM 7639 C C . SER C 1 205 ? -45.796 -92.420 94.574 1.00 22.90 198 SER C C 1
ATOM 7640 O O . SER C 1 205 ? -45.704 -91.350 95.253 1.00 21.30 198 SER C O 1
ATOM 7643 N N . THR C 1 206 ? -45.328 -92.553 93.348 1.00 21.99 199 THR C N 1
ATOM 7644 C CA . THR C 1 206 ? -44.853 -91.422 92.516 1.00 23.87 199 THR C CA 1
ATOM 7645 C C . THR C 1 206 ? -45.899 -91.080 91.427 1.00 22.48 199 THR C C 1
ATOM 7646 O O . THR C 1 206 ? -45.666 -90.176 90.599 1.00 21.86 199 THR C O 1
ATOM 7650 N N . GLY C 1 207 ? -47.065 -91.746 91.431 1.00 19.33 200 GLY C N 1
ATOM 7651 C CA . GLY C 1 207 ? -48.232 -91.280 90.652 1.00 18.38 200 GLY C CA 1
ATOM 7652 C C . GLY C 1 207 ? -48.572 -89.811 90.911 1.00 18.14 200 GLY C C 1
ATOM 7653 O O . GLY C 1 207 ? -48.614 -89.355 92.074 1.00 17.10 200 GLY C O 1
ATOM 7654 N N . LEU C 1 208 ? -48.798 -89.032 89.838 1.00 16.94 201 LEU C N 1
ATOM 7655 C CA . LEU C 1 208 ? -49.067 -87.585 90.062 1.00 16.90 201 LEU C CA 1
ATOM 7656 C C . LEU C 1 208 ? -50.533 -87.301 90.434 1.00 16.27 201 LEU C C 1
ATOM 7657 O O . LEU C 1 208 ? -51.457 -87.943 89.937 1.00 17.52 201 LEU C O 1
ATOM 7662 N N . GLY C 1 209 ? -50.727 -86.279 91.281 1.00 15.17 202 GLY C N 1
ATOM 7663 C CA . GLY C 1 209 ? -52.022 -85.665 91.482 1.00 14.95 202 GLY C CA 1
ATOM 7664 C C . GLY C 1 209 ? -52.307 -84.592 90.439 1.00 17.50 202 GLY C C 1
ATOM 7665 O O . GLY C 1 209 ? -51.541 -84.411 89.508 1.00 16.75 202 GLY C O 1
ATOM 7666 N N . ASP C 1 210 ? -53.409 -83.888 90.616 1.00 17.02 203 ASP C N 1
ATOM 7667 C CA . ASP C 1 210 ? -53.952 -83.029 89.591 1.00 18.03 203 ASP C CA 1
ATOM 7668 C C . ASP C 1 210 ? -52.965 -81.940 89.147 1.00 17.08 203 ASP C C 1
ATOM 7669 O O . ASP C 1 210 ? -52.951 -81.585 87.971 1.00 17.58 203 ASP C O 1
ATOM 7674 N N . GLU C 1 211 ? -52.192 -81.395 90.079 1.00 16.93 204 GLU C N 1
ATOM 7675 C CA . GLU C 1 211 ? -51.334 -80.248 89.839 1.00 16.82 204 GLU C CA 1
ATOM 7676 C C . GLU C 1 211 ? -49.891 -80.697 89.574 1.00 16.89 204 GLU C C 1
ATOM 7677 O O . GLU C 1 211 ? -48.945 -79.903 89.552 1.00 16.48 204 GLU C O 1
ATOM 7683 N N . GLY C 1 212 ? -49.713 -81.973 89.293 1.00 15.93 205 GLY C N 1
ATOM 7684 C CA . GLY C 1 212 ? -48.386 -82.420 88.917 1.00 16.38 205 GLY C CA 1
ATOM 7685 C C . GLY C 1 212 ? -47.509 -82.830 90.090 1.00 15.62 205 GLY C C 1
ATOM 7686 O O . GLY C 1 212 ? -46.335 -83.203 89.884 1.00 16.79 205 GLY C O 1
ATOM 7687 N N . GLY C 1 213 ? -47.941 -82.677 91.328 1.00 16.04 206 GLY C N 1
ATOM 7688 C CA . GLY C 1 213 ? -47.064 -83.172 92.359 1.00 16.20 206 GLY C CA 1
ATOM 7689 C C . GLY C 1 213 ? -47.322 -84.650 92.653 1.00 16.45 206 GLY C C 1
ATOM 7690 O O . GLY C 1 213 ? -48.374 -85.150 92.373 1.00 16.81 206 GLY C O 1
ATOM 7691 N N . PHE C 1 214 ? -46.354 -85.359 93.216 1.00 18.54 207 PHE C N 1
ATOM 7692 C CA . PHE C 1 214 ? -46.589 -86.728 93.691 1.00 18.76 207 PHE C CA 1
ATOM 7693 C C . PHE C 1 214 ? -47.774 -86.795 94.655 1.00 20.74 207 PHE C C 1
ATOM 7694 O O . PHE C 1 214 ? -48.013 -85.884 95.505 1.00 18.97 207 PHE C O 1
ATOM 7702 N N . ALA C 1 215 ? -48.522 -87.903 94.548 1.00 21.69 208 ALA C N 1
ATOM 7703 C CA . ALA C 1 215 ? -49.641 -88.093 95.465 1.00 20.71 208 ALA C CA 1
ATOM 7704 C C . ALA C 1 215 ? -49.463 -89.368 96.302 1.00 22.16 208 ALA C C 1
ATOM 7705 O O . ALA C 1 215 ? -50.335 -90.236 96.256 1.00 22.51 208 ALA C O 1
ATOM 7707 N N . PRO C 1 216 ? -48.400 -89.443 97.120 1.00 23.17 209 PRO C N 1
ATOM 7708 C CA . PRO C 1 216 ? -48.295 -90.615 98.020 1.00 24.53 209 PRO C CA 1
ATOM 7709 C C . PRO C 1 216 ? -49.309 -90.515 99.170 1.00 28.46 209 PRO C C 1
ATOM 7710 O O . PRO C 1 216 ? -49.786 -89.410 99.509 1.00 25.50 209 PRO C O 1
ATOM 7714 N N . ASP C 1 217 ? -49.639 -91.640 99.795 1.00 28.60 210 ASP C N 1
ATOM 7715 C CA . ASP C 1 217 ? -50.678 -91.574 100.796 1.00 30.34 210 ASP C CA 1
ATOM 7716 C C . ASP C 1 217 ? -50.025 -91.553 102.176 1.00 31.43 210 ASP C C 1
ATOM 7717 O O . ASP C 1 217 ? -50.078 -92.509 102.920 1.00 30.02 210 ASP C O 1
ATOM 7722 N N . VAL C 1 218 ? -49.399 -90.431 102.485 1.00 29.55 211 VAL C N 1
ATOM 7723 C CA . VAL C 1 218 ? -48.548 -90.364 103.656 1.00 27.60 211 VAL C CA 1
ATOM 7724 C C . VAL C 1 218 ? -49.434 -90.084 104.868 1.00 27.16 211 VAL C C 1
ATOM 7725 O O . VAL C 1 218 ? -50.553 -89.594 104.744 1.00 23.67 211 VAL C O 1
ATOM 7729 N N . ALA C 1 219 ? -48.884 -90.362 106.040 1.00 30.28 212 ALA C N 1
ATOM 7730 C CA . ALA C 1 219 ? -49.621 -90.434 107.257 1.00 32.69 212 ALA C CA 1
ATOM 7731 C C . ALA C 1 219 ? -50.185 -89.068 107.677 1.00 32.06 212 ALA C C 1
ATOM 7732 O O . ALA C 1 219 ? -51.261 -89.021 108.321 1.00 28.38 212 ALA C O 1
ATOM 7734 N N . GLY C 1 220 ? -49.502 -87.973 107.329 1.00 29.16 213 GLY C N 1
ATOM 7735 C CA . GLY C 1 220 ? -49.949 -86.643 107.794 1.00 25.29 213 GLY C CA 1
ATOM 7736 C C . GLY C 1 220 ? -49.021 -85.536 107.317 1.00 23.68 213 GLY C C 1
ATOM 7737 O O . GLY C 1 220 ? -48.100 -85.802 106.538 1.00 19.66 213 GLY C O 1
ATOM 7738 N N . THR C 1 221 ? -49.226 -84.316 107.844 1.00 22.71 214 THR C N 1
ATOM 7739 C CA . THR C 1 221 ? -48.527 -83.085 107.382 1.00 21.86 214 THR C CA 1
ATOM 7740 C C . THR C 1 221 ? -47.006 -83.192 107.619 1.00 20.38 214 THR C C 1
ATOM 7741 O O . THR C 1 221 ? -46.192 -82.955 106.702 1.00 18.44 214 THR C O 1
ATOM 7745 N N . THR C 1 222 ? -46.614 -83.574 108.831 1.00 18.82 215 THR C N 1
ATOM 7746 C CA . THR C 1 222 ? -45.219 -83.648 109.173 1.00 19.45 215 THR C CA 1
ATOM 7747 C C . THR C 1 222 ? -44.540 -84.739 108.339 1.00 17.80 215 THR C C 1
ATOM 7748 O O . THR C 1 222 ? -43.471 -84.531 107.879 1.00 19.79 215 THR C O 1
ATOM 7752 N N . ALA C 1 223 ? -45.125 -85.904 108.115 1.00 18.75 216 ALA C N 1
ATOM 7753 C CA . ALA C 1 223 ? -44.441 -86.879 107.195 1.00 18.10 216 ALA C CA 1
ATOM 7754 C C . ALA C 1 223 ? -44.145 -86.225 105.830 1.00 20.33 216 ALA C C 1
ATOM 7755 O O . ALA C 1 223 ? -43.064 -86.407 105.258 1.00 21.60 216 ALA C O 1
ATOM 7757 N N . ALA C 1 224 ? -45.116 -85.476 105.290 1.00 20.65 217 ALA C N 1
ATOM 7758 C CA . ALA C 1 224 ? -44.987 -84.887 103.959 1.00 19.27 217 ALA C CA 1
ATOM 7759 C C . ALA C 1 224 ? -43.903 -83.818 104.026 1.00 19.79 217 ALA C C 1
ATOM 7760 O O . ALA C 1 224 ? -42.973 -83.840 103.228 1.00 22.57 217 ALA C O 1
ATOM 7762 N N . LEU C 1 225 ? -43.993 -82.908 104.993 1.00 19.80 218 LEU C N 1
ATOM 7763 C CA . LEU C 1 225 ? -42.949 -81.884 105.105 1.00 20.60 218 LEU C CA 1
ATOM 7764 C C . LEU C 1 225 ? -41.527 -82.490 105.221 1.00 22.30 218 LEU C C 1
ATOM 7765 O O . LEU C 1 225 ? -40.534 -81.903 104.714 1.00 22.14 218 LEU C O 1
ATOM 7770 N N . ASP C 1 226 ? -41.399 -83.632 105.922 1.00 18.82 219 ASP C N 1
ATOM 7771 C CA . ASP C 1 226 ? -40.103 -84.238 106.177 1.00 17.97 219 ASP C CA 1
ATOM 7772 C C . ASP C 1 226 ? -39.628 -84.850 104.859 1.00 16.09 219 ASP C C 1
ATOM 7773 O O . ASP C 1 226 ? -38.439 -84.869 104.554 1.00 16.66 219 ASP C O 1
ATOM 7778 N N . LEU C 1 227 ? -40.540 -85.372 104.068 1.00 16.56 220 LEU C N 1
ATOM 7779 C CA . LEU C 1 227 ? -40.036 -85.972 102.811 1.00 15.93 220 LEU C CA 1
ATOM 7780 C C . LEU C 1 227 ? -39.547 -84.830 101.921 1.00 17.25 220 LEU C C 1
ATOM 7781 O O . LEU C 1 227 ? -38.524 -84.939 101.254 1.00 16.32 220 LEU C O 1
ATOM 7786 N N . ILE C 1 228 ? -40.221 -83.682 101.987 1.00 18.14 221 ILE C N 1
ATOM 7787 C CA . ILE C 1 228 ? -39.801 -82.568 101.080 1.00 17.83 221 ILE C CA 1
ATOM 7788 C C . ILE C 1 228 ? -38.480 -81.962 101.586 1.00 19.49 221 ILE C C 1
ATOM 7789 O O . ILE C 1 228 ? -37.613 -81.706 100.746 1.00 19.85 221 ILE C O 1
ATOM 7794 N N . SER C 1 229 ? -38.268 -81.794 102.921 1.00 20.76 222 SER C N 1
ATOM 7795 C CA . SER C 1 229 ? -36.941 -81.313 103.413 1.00 22.75 222 SER C CA 1
ATOM 7796 C C . SER C 1 229 ? -35.809 -82.255 102.968 1.00 21.87 222 SER C C 1
ATOM 7797 O O . SER C 1 229 ? -34.738 -81.785 102.592 1.00 21.23 222 SER C O 1
ATOM 7800 N N . ARG C 1 230 ? -36.041 -83.563 103.004 1.00 20.22 223 ARG C N 1
ATOM 7801 C CA . ARG C 1 230 ? -35.051 -84.509 102.487 1.00 22.03 223 ARG C CA 1
ATOM 7802 C C . ARG C 1 230 ? -34.754 -84.253 101.007 1.00 21.34 223 ARG C C 1
ATOM 7803 O O . ARG C 1 230 ? -33.600 -84.319 100.627 1.00 22.89 223 ARG C O 1
ATOM 7811 N N . ALA C 1 231 ? -35.792 -84.031 100.208 1.00 21.55 224 ALA C N 1
ATOM 7812 C CA . ALA C 1 231 ? -35.639 -83.747 98.766 1.00 20.01 224 ALA C CA 1
ATOM 7813 C C . ALA C 1 231 ? -34.765 -82.503 98.604 1.00 20.46 224 ALA C C 1
ATOM 7814 O O . ALA C 1 231 ? -33.831 -82.496 97.802 1.00 19.65 224 ALA C O 1
ATOM 7816 N N . ILE C 1 232 ? -35.035 -81.466 99.414 1.00 19.19 225 ILE C N 1
ATOM 7817 C CA . ILE C 1 232 ? -34.265 -80.209 99.292 1.00 17.96 225 ILE C CA 1
ATOM 7818 C C . ILE C 1 232 ? -32.767 -80.483 99.479 1.00 18.78 225 ILE C C 1
ATOM 7819 O O . ILE C 1 232 ? -31.969 -80.103 98.631 1.00 19.73 225 ILE C O 1
ATOM 7824 N N . GLU C 1 233 ? -32.414 -81.168 100.570 1.00 19.75 226 GLU C N 1
ATOM 7825 C CA . GLU C 1 233 ? -31.046 -81.488 100.943 1.00 22.49 226 GLU C CA 1
ATOM 7826 C C . GLU C 1 233 ? -30.407 -82.403 99.896 1.00 21.84 226 GLU C C 1
ATOM 7827 O O . GLU C 1 233 ? -29.259 -82.231 99.506 1.00 23.90 226 GLU C O 1
ATOM 7833 N N . SER C 1 234 ? -31.151 -83.388 99.456 1.00 20.67 227 SER C N 1
ATOM 7834 C CA . SER C 1 234 ? -30.661 -84.279 98.408 1.00 21.61 227 SER C CA 1
ATOM 7835 C C . SER C 1 234 ? -30.372 -83.510 97.096 1.00 21.83 227 SER C C 1
ATOM 7836 O O . SER C 1 234 ? -29.447 -83.861 96.370 1.00 21.55 227 SER C O 1
ATOM 7839 N N . ALA C 1 235 ? -31.113 -82.440 96.784 1.00 21.03 228 ALA C N 1
ATOM 7840 C CA . ALA C 1 235 ? -30.825 -81.634 95.592 1.00 20.66 228 ALA C CA 1
ATOM 7841 C C . ALA C 1 235 ? -29.632 -80.696 95.838 1.00 23.01 228 ALA C C 1
ATOM 7842 O O . ALA C 1 235 ? -29.272 -79.881 94.967 1.00 22.87 228 ALA C O 1
ATOM 7844 N N . GLY C 1 236 ? -29.047 -80.742 97.030 1.00 21.48 229 GLY C N 1
ATOM 7845 C CA . GLY C 1 236 ? -27.853 -79.915 97.257 1.00 23.58 229 GLY C CA 1
ATOM 7846 C C . GLY C 1 236 ? -28.188 -78.485 97.674 1.00 23.38 229 GLY C C 1
ATOM 7847 O O . GLY C 1 236 ? -27.386 -77.571 97.459 1.00 25.07 229 GLY C O 1
ATOM 7848 N N . LEU C 1 237 ? -29.379 -78.262 98.226 1.00 23.71 230 LEU C N 1
ATOM 7849 C CA . LEU C 1 237 ? -29.840 -76.908 98.522 1.00 21.57 230 LEU C CA 1
ATOM 7850 C C . LEU C 1 237 ? -30.107 -76.825 100.027 1.00 23.53 230 LEU C C 1
ATOM 7851 O O . LEU C 1 237 ? -30.323 -77.866 100.682 1.00 22.02 230 LEU C O 1
ATOM 7856 N N . ARG C 1 238 ? -30.123 -75.600 100.561 1.00 22.32 231 ARG C N 1
ATOM 7857 C CA . ARG C 1 238 ? -30.335 -75.396 102.002 1.00 22.50 231 ARG C CA 1
ATOM 7858 C C . ARG C 1 238 ? -31.814 -75.087 102.268 1.00 23.14 231 ARG C C 1
ATOM 7859 O O . ARG C 1 238 ? -32.342 -74.094 101.743 1.00 21.19 231 ARG C O 1
ATOM 7867 N N . PRO C 1 239 ? -32.495 -75.926 103.104 1.00 22.18 232 PRO C N 1
ATOM 7868 C CA . PRO C 1 239 ? -33.878 -75.652 103.498 1.00 22.94 232 PRO C CA 1
ATOM 7869 C C . PRO C 1 239 ? -33.914 -74.236 104.107 1.00 22.58 232 PRO C C 1
ATOM 7870 O O . PRO C 1 239 ? -32.971 -73.847 104.786 1.00 23.61 232 PRO C O 1
ATOM 7874 N N . GLY C 1 240 ? -34.947 -73.454 103.817 1.00 20.00 233 GLY C N 1
ATOM 7875 C CA . GLY C 1 240 ? -35.005 -72.112 104.372 1.00 20.82 233 GLY C CA 1
ATOM 7876 C C . GLY C 1 240 ? -34.252 -71.106 103.520 1.00 20.90 233 GLY C C 1
ATOM 7877 O O . GLY C 1 240 ? -34.875 -70.412 102.757 1.00 21.93 233 GLY C O 1
ATOM 7878 N N . ALA C 1 241 ? -32.932 -71.021 103.639 1.00 19.60 234 ALA C N 1
ATOM 7879 C CA . ALA C 1 241 ? -32.169 -69.940 102.980 1.00 21.03 234 ALA C CA 1
ATOM 7880 C C . ALA C 1 241 ? -32.231 -70.093 101.445 1.00 21.31 234 ALA C C 1
ATOM 7881 O O . ALA C 1 241 ? -32.353 -69.105 100.721 1.00 20.88 234 ALA C O 1
ATOM 7883 N N . ASP C 1 242 ? -32.144 -71.327 100.940 1.00 19.28 235 ASP C N 1
ATOM 7884 C CA . ASP C 1 242 ? -32.254 -71.558 99.489 1.00 20.36 235 ASP C CA 1
ATOM 7885 C C . ASP C 1 242 ? -33.711 -71.846 99.101 1.00 20.18 235 ASP C C 1
ATOM 7886 O O . ASP C 1 242 ? -34.270 -71.102 98.269 1.00 18.89 235 ASP C O 1
ATOM 7891 N N . VAL C 1 243 ? -34.284 -72.927 99.672 1.00 17.86 236 VAL C N 1
ATOM 7892 C CA . VAL C 1 243 ? -35.639 -73.376 99.366 1.00 17.86 236 VAL C CA 1
ATOM 7893 C C . VAL C 1 243 ? -36.469 -73.514 100.651 1.00 19.62 236 VAL C C 1
ATOM 7894 O O . VAL C 1 243 ? -36.217 -74.399 101.509 1.00 18.93 236 VAL C O 1
ATOM 7898 N N . ALA C 1 244 ? -37.525 -72.704 100.729 1.00 19.28 237 ALA C N 1
ATOM 7899 C CA . ALA C 1 244 ? -38.382 -72.673 101.881 1.00 18.96 237 ALA C CA 1
ATOM 7900 C C . ALA C 1 244 ? -39.688 -73.394 101.527 1.00 19.27 237 ALA C C 1
ATOM 7901 O O . ALA C 1 244 ? -39.844 -73.900 100.416 1.00 22.50 237 ALA C O 1
ATOM 7903 N N . LEU C 1 245 ? -40.625 -73.417 102.456 1.00 18.53 238 LEU C N 1
ATOM 7904 C CA . LEU C 1 245 ? -41.792 -74.228 102.311 1.00 17.06 238 LEU C CA 1
ATOM 7905 C C . LEU C 1 245 ? -43.027 -73.351 102.423 1.00 16.88 238 LEU C C 1
ATOM 7906 O O . LEU C 1 245 ? -42.985 -72.271 103.079 1.00 16.82 238 LEU C O 1
ATOM 7911 N N . ALA C 1 246 ? -44.131 -73.860 101.855 1.00 15.79 239 ALA C N 1
ATOM 7912 C CA . ALA C 1 246 ? -45.446 -73.219 102.009 1.00 15.00 239 ALA C CA 1
ATOM 7913 C C . ALA C 1 246 ? -46.538 -74.286 101.949 1.00 16.55 239 ALA C C 1
ATOM 7914 O O . ALA C 1 246 ? -46.308 -75.359 101.385 1.00 16.67 239 ALA C O 1
ATOM 7916 N N . LEU C 1 247 ? -47.724 -73.973 102.471 1.00 17.22 240 LEU C N 1
ATOM 7917 C CA . LEU C 1 247 ? -48.872 -74.874 102.445 1.00 18.05 240 LEU C CA 1
ATOM 7918 C C . LEU C 1 247 ? -50.090 -74.181 101.825 1.00 17.77 240 LEU C C 1
ATOM 7919 O O . LEU C 1 247 ? -50.263 -72.965 101.973 1.00 19.02 240 LEU C O 1
ATOM 7924 N N . ASP C 1 248 ? -50.975 -74.985 101.238 1.00 15.30 241 ASP C N 1
ATOM 7925 C CA . ASP C 1 248 ? -52.368 -74.590 101.067 1.00 19.06 241 ASP C CA 1
ATOM 7926 C C . ASP C 1 248 ? -53.217 -75.689 101.707 1.00 19.52 241 ASP C C 1
ATOM 7927 O O . ASP C 1 248 ? -53.379 -76.757 101.081 1.00 18.87 241 ASP C O 1
ATOM 7932 N N . ALA C 1 249 ? -53.769 -75.422 102.900 1.00 21.12 242 ALA C N 1
ATOM 7933 C CA . ALA C 1 249 ? -54.644 -76.393 103.633 1.00 21.09 242 ALA C CA 1
ATOM 7934 C C . ALA C 1 249 ? -56.018 -76.520 102.966 1.00 21.27 242 ALA C C 1
ATOM 7935 O O . ALA C 1 249 ? -56.680 -77.568 103.092 1.00 23.53 242 ALA C O 1
ATOM 7937 N N . ALA C 1 250 ? -56.477 -75.487 102.253 1.00 19.40 243 ALA C N 1
ATOM 7938 C CA . ALA C 1 250 ? -57.828 -75.556 101.682 1.00 19.49 243 ALA C CA 1
ATOM 7939 C C . ALA C 1 250 ? -58.795 -76.057 102.773 1.00 18.16 243 ALA C C 1
ATOM 7940 O O . ALA C 1 250 ? -59.577 -76.995 102.558 1.00 17.29 243 ALA C O 1
ATOM 7942 N N . ALA C 1 251 ? -58.807 -75.357 103.907 1.00 17.19 244 ALA C N 1
ATOM 7943 C CA . ALA C 1 251 ? -59.419 -75.901 105.107 1.00 18.32 244 ALA C CA 1
ATOM 7944 C C . ALA C 1 251 ? -60.952 -75.947 104.984 1.00 21.53 244 ALA C C 1
ATOM 7945 O O . ALA C 1 251 ? -61.583 -76.689 105.724 1.00 19.28 244 ALA C O 1
ATOM 7947 N N . THR C 1 252 ? -61.548 -75.195 104.041 1.00 19.91 245 THR C N 1
ATOM 7948 C CA . THR C 1 252 ? -62.984 -75.260 103.795 1.00 20.33 245 THR C CA 1
ATOM 7949 C C . THR C 1 252 ? -63.364 -76.720 103.459 1.00 22.03 245 THR C C 1
ATOM 7950 O O . THR C 1 252 ? -64.498 -77.198 103.799 1.00 23.18 245 THR C O 1
ATOM 7954 N N . GLU C 1 253 ? -62.430 -77.420 102.807 1.00 19.58 246 GLU C N 1
ATOM 7955 C CA . GLU C 1 253 ? -62.699 -78.767 102.276 1.00 19.93 246 GLU C CA 1
ATOM 7956 C C . GLU C 1 253 ? -62.721 -79.777 103.432 1.00 20.22 246 GLU C C 1
ATOM 7957 O O . GLU C 1 253 ? -63.163 -80.874 103.214 1.00 22.10 246 GLU C O 1
ATOM 7963 N N . PHE C 1 254 ? -62.249 -79.431 104.618 1.00 19.55 247 PHE C N 1
ATOM 7964 C CA . PHE C 1 254 ? -62.336 -80.388 105.749 1.00 21.11 247 PHE C CA 1
ATOM 7965 C C . PHE C 1 254 ? -63.080 -79.730 106.926 1.00 23.79 247 PHE C C 1
ATOM 7966 O O . PHE C 1 254 ? -63.054 -80.215 108.048 1.00 24.84 247 PHE C O 1
ATOM 7974 N N . PHE C 1 255 ? -63.749 -78.620 106.667 1.00 26.42 248 PHE C N 1
ATOM 7975 C CA . PHE C 1 255 ? -64.551 -77.987 107.680 1.00 29.66 248 PHE C CA 1
ATOM 7976 C C . PHE C 1 255 ? -66.024 -78.364 107.474 1.00 32.14 248 PHE C C 1
ATOM 7977 O O . PHE C 1 255 ? -66.527 -78.340 106.335 1.00 31.23 248 PHE C O 1
ATOM 7985 N N . THR C 1 256 ? -66.695 -78.720 108.588 1.00 39.28 249 THR C N 1
ATOM 7986 C CA . THR C 1 256 ? -68.188 -78.822 108.694 1.00 41.37 249 THR C CA 1
ATOM 7987 C C . THR C 1 256 ? -68.705 -77.779 109.684 1.00 44.20 249 THR C C 1
ATOM 7988 O O . THR C 1 256 ? -68.104 -77.561 110.749 1.00 44.20 249 THR C O 1
ATOM 7992 N N . ASP C 1 257 ? -69.838 -77.184 109.325 1.00 43.26 250 ASP C N 1
ATOM 7993 C CA . ASP C 1 257 ? -70.459 -76.091 110.051 1.00 44.93 250 ASP C CA 1
ATOM 7994 C C . ASP C 1 257 ? -70.747 -76.472 111.520 1.00 45.41 250 ASP C C 1
ATOM 7995 O O . ASP C 1 257 ? -71.416 -77.467 111.766 1.00 35.76 250 ASP C O 1
ATOM 8000 N N . GLY C 1 258 ? -70.233 -75.684 112.485 1.00 49.03 251 GLY C N 1
ATOM 8001 C CA . GLY C 1 258 ? -70.501 -75.867 113.952 1.00 49.11 251 GLY C CA 1
ATOM 8002 C C . GLY C 1 258 ? -69.662 -76.965 114.604 1.00 50.61 251 GLY C C 1
ATOM 8003 O O . GLY C 1 258 ? -69.223 -76.822 115.758 1.00 48.08 251 GLY C O 1
ATOM 8004 N N . THR C 1 259 ? -69.492 -78.069 113.861 1.00 53.20 252 THR C N 1
ATOM 8005 C CA . THR C 1 259 ? -68.640 -79.263 114.164 1.00 49.88 252 THR C CA 1
ATOM 8006 C C . THR C 1 259 ? -67.155 -78.891 114.216 1.00 47.90 252 THR C C 1
ATOM 8007 O O . THR C 1 259 ? -66.478 -79.096 115.233 1.00 45.86 252 THR C O 1
ATOM 8011 N N . GLY C 1 260 ? -66.670 -78.369 113.095 1.00 43.51 253 GLY C N 1
ATOM 8012 C CA . GLY C 1 260 ? -65.350 -77.785 113.039 1.00 36.23 253 GLY C CA 1
ATOM 8013 C C . GLY C 1 260 ? -64.505 -78.531 112.035 1.00 28.38 253 GLY C C 1
ATOM 8014 O O . GLY C 1 260 ? -65.026 -79.151 111.126 1.00 30.72 253 GLY C O 1
ATOM 8015 N N . TYR C 1 261 ? -63.206 -78.492 112.257 1.00 25.42 254 TYR C N 1
ATOM 8016 C CA . TYR C 1 261 ? -62.207 -78.971 111.327 1.00 25.34 254 TYR C CA 1
ATOM 8017 C C . TYR C 1 261 ? -61.973 -80.462 111.612 1.00 27.31 254 TYR C C 1
ATOM 8018 O O . TYR C 1 261 ? -61.572 -80.826 112.713 1.00 25.65 254 TYR C O 1
ATOM 8027 N N . VAL C 1 262 ? -62.289 -81.306 110.624 1.00 26.15 255 VAL C N 1
ATOM 8028 C CA . VAL C 1 262 ? -62.025 -82.738 110.710 1.00 26.70 255 VAL C CA 1
ATOM 8029 C C . VAL C 1 262 ? -60.665 -82.942 110.047 1.00 26.13 255 VAL C C 1
ATOM 8030 O O . VAL C 1 262 ? -60.524 -82.977 108.811 1.00 28.76 255 VAL C O 1
ATOM 8034 N N . PHE C 1 263 ? -59.656 -83.010 110.882 1.00 25.36 256 PHE C N 1
ATOM 8035 C CA . PHE C 1 263 ? -58.318 -82.871 110.398 1.00 23.98 256 PHE C CA 1
ATOM 8036 C C . PHE C 1 263 ? -57.428 -83.932 111.048 1.00 23.60 256 PHE C C 1
ATOM 8037 O O . PHE C 1 263 ? -57.305 -83.958 112.269 1.00 23.13 256 PHE C O 1
ATOM 8045 N N . GLU C 1 264 ? -56.778 -84.753 110.235 1.00 24.35 257 GLU C N 1
ATOM 8046 C CA . GLU C 1 264 ? -55.751 -85.705 110.717 1.00 25.94 257 GLU C CA 1
ATOM 8047 C C . GLU C 1 264 ? -56.345 -86.586 111.824 1.00 24.38 257 GLU C C 1
ATOM 8048 O O . GLU C 1 264 ? -55.704 -86.816 112.853 1.00 30.04 257 GLU C O 1
ATOM 8054 N N . GLY C 1 265 ? -57.592 -86.993 111.628 1.00 27.57 258 GLY C N 1
ATOM 8055 C CA . GLY C 1 265 ? -58.213 -88.051 112.450 1.00 27.61 258 GLY C CA 1
ATOM 8056 C C . GLY C 1 265 ? -58.916 -87.536 113.706 1.00 29.99 258 GLY C C 1
ATOM 8057 O O . GLY C 1 265 ? -59.461 -88.357 114.472 1.00 27.01 258 GLY C O 1
ATOM 8058 N N . THR C 1 266 ? -58.931 -86.220 113.945 1.00 27.86 259 THR C N 1
ATOM 8059 C CA . THR C 1 266 ? -59.709 -85.670 115.070 1.00 34.02 259 THR C CA 1
ATOM 8060 C C . THR C 1 266 ? -60.504 -84.427 114.642 1.00 32.38 259 THR C C 1
ATOM 8061 O O . THR C 1 266 ? -60.252 -83.841 113.588 1.00 31.15 259 THR C O 1
ATOM 8065 N N . THR C 1 267 ? -61.457 -84.028 115.479 1.00 28.37 260 THR C N 1
ATOM 8066 C CA . THR C 1 267 ? -62.234 -82.837 115.230 1.00 30.42 260 THR C CA 1
ATOM 8067 C C . THR C 1 267 ? -61.611 -81.700 116.023 1.00 29.02 260 THR C C 1
ATOM 8068 O O . THR C 1 267 ? -61.416 -81.872 117.203 1.00 32.37 260 THR C O 1
ATOM 8072 N N . ARG C 1 268 ? -61.331 -80.559 115.383 1.00 26.65 261 ARG C N 1
ATOM 8073 C CA . ARG C 1 268 ? -60.625 -79.490 116.080 1.00 25.44 261 ARG C CA 1
ATOM 8074 C C . ARG C 1 268 ? -61.309 -78.133 115.854 1.00 27.30 261 ARG C C 1
ATOM 8075 O O . ARG C 1 268 ? -61.958 -77.904 114.826 1.00 25.33 261 ARG C O 1
ATOM 8083 N N . THR C 1 269 ? -61.140 -77.236 116.826 1.00 24.63 262 THR C N 1
ATOM 8084 C CA . THR C 1 269 ? -61.650 -75.867 116.690 1.00 27.29 262 THR C CA 1
ATOM 8085 C C . THR C 1 269 ? -60.647 -75.024 115.870 1.00 26.03 262 THR C C 1
ATOM 8086 O O . THR C 1 269 ? -59.502 -75.441 115.647 1.00 21.68 262 THR C O 1
ATOM 8090 N N . ALA C 1 270 ? -61.056 -73.819 115.480 1.00 24.72 263 ALA C N 1
ATOM 8091 C CA . ALA C 1 270 ? -60.133 -72.861 114.830 1.00 25.62 263 ALA C CA 1
ATOM 8092 C C . ALA C 1 270 ? -58.882 -72.640 115.691 1.00 27.80 263 ALA C C 1
ATOM 8093 O O . ALA C 1 270 ? -57.789 -72.628 115.148 1.00 25.96 263 ALA C O 1
ATOM 8095 N N . ASP C 1 271 ? -59.030 -72.518 117.033 1.00 28.05 264 ASP C N 1
ATOM 8096 C CA . ASP C 1 271 ? -57.870 -72.340 117.911 1.00 30.68 264 ASP C CA 1
ATOM 8097 C C . ASP C 1 271 ? -56.916 -73.540 117.903 1.00 25.77 264 ASP C C 1
ATOM 8098 O O . ASP C 1 271 ? -55.712 -73.376 117.873 1.00 23.39 264 ASP C O 1
ATOM 8103 N N . GLN C 1 272 ? -57.465 -74.734 117.979 1.00 26.25 265 GLN C N 1
ATOM 8104 C CA . GLN C 1 272 ? -56.646 -75.929 117.875 1.00 26.49 265 GLN C CA 1
ATOM 8105 C C . GLN C 1 272 ? -55.960 -75.977 116.501 1.00 26.19 265 GLN C C 1
ATOM 8106 O O . GLN C 1 272 ? -54.807 -76.381 116.404 1.00 27.18 265 GLN C O 1
ATOM 8112 N N . MET C 1 273 ? -56.647 -75.542 115.444 1.00 25.09 266 MET C N 1
ATOM 8113 C CA . MET C 1 273 ? -56.014 -75.521 114.100 1.00 25.03 266 MET C CA 1
ATOM 8114 C C . MET C 1 273 ? -54.848 -74.527 114.112 1.00 23.88 266 MET C C 1
ATOM 8115 O O . MET C 1 273 ? -53.768 -74.832 113.598 1.00 22.42 266 MET C O 1
ATOM 8120 N N . THR C 1 274 ? -55.052 -73.400 114.795 1.00 22.60 267 THR C N 1
ATOM 8121 C CA . THR C 1 274 ? -54.032 -72.351 114.894 1.00 22.68 267 THR C CA 1
ATOM 8122 C C . THR C 1 274 ? -52.809 -72.887 115.642 1.00 23.33 267 THR C C 1
ATOM 8123 O O . THR C 1 274 ? -51.695 -72.651 115.211 1.00 23.79 267 THR C O 1
ATOM 8127 N N . GLU C 1 275 ? -53.014 -73.607 116.756 1.00 24.52 268 GLU C N 1
ATOM 8128 C CA . GLU C 1 275 ? -51.887 -74.125 117.520 1.00 25.43 268 GLU C CA 1
ATOM 8129 C C . GLU C 1 275 ? -51.128 -75.127 116.650 1.00 22.76 268 GLU C C 1
ATOM 8130 O O . GLU C 1 275 ? -49.892 -75.157 116.665 1.00 23.51 268 GLU C O 1
ATOM 8136 N N . PHE C 1 276 ? -51.850 -75.932 115.879 1.00 22.84 269 PHE C N 1
ATOM 8137 C CA . PHE C 1 276 ? -51.175 -76.853 114.887 1.00 21.58 269 PHE C CA 1
ATOM 8138 C C . PHE C 1 276 ? -50.241 -76.093 113.923 1.00 21.42 269 PHE C C 1
ATOM 8139 O O . PHE C 1 276 ? -49.052 -76.440 113.712 1.00 19.82 269 PHE C O 1
ATOM 8147 N N . TYR C 1 277 ? -50.764 -75.049 113.297 1.00 19.94 270 TYR C N 1
ATOM 8148 C CA . TYR C 1 277 ? -49.944 -74.288 112.356 1.00 18.34 270 TYR C CA 1
ATOM 8149 C C . TYR C 1 277 ? -48.742 -73.660 113.066 1.00 19.02 270 TYR C C 1
ATOM 8150 O O . TYR C 1 277 ? -47.612 -73.671 112.535 1.00 19.12 270 TYR C O 1
ATOM 8159 N N . ALA C 1 278 ? -48.964 -73.113 114.270 1.00 21.33 271 ALA C N 1
ATOM 8160 C CA . ALA C 1 278 ? -47.857 -72.480 115.030 1.00 21.31 271 ALA C CA 1
ATOM 8161 C C . ALA C 1 278 ? -46.776 -73.519 115.320 1.00 22.70 271 ALA C C 1
ATOM 8162 O O . ALA C 1 278 ? -45.619 -73.200 115.271 1.00 22.45 271 ALA C O 1
ATOM 8164 N N . GLY C 1 279 ? -47.191 -74.735 115.689 1.00 26.06 272 GLY C N 1
ATOM 8165 C CA . GLY C 1 279 ? -46.283 -75.867 115.885 1.00 25.23 272 GLY C CA 1
ATOM 8166 C C . GLY C 1 279 ? -45.443 -76.154 114.640 1.00 28.09 272 GLY C C 1
ATOM 8167 O O . GLY C 1 279 ? -44.219 -76.417 114.749 1.00 28.18 272 GLY C O 1
ATOM 8168 N N . LEU C 1 280 ? -46.078 -76.117 113.459 1.00 26.83 273 LEU C N 1
ATOM 8169 C CA . LEU C 1 280 ? -45.349 -76.262 112.149 1.00 26.22 273 LEU C CA 1
ATOM 8170 C C . LEU C 1 280 ? -44.307 -75.130 111.953 1.00 24.40 273 LEU C C 1
ATOM 8171 O O . LEU C 1 280 ? -43.151 -75.370 111.573 1.00 18.55 273 LEU C O 1
ATOM 8176 N N . LEU C 1 281 ? -44.701 -73.883 112.240 1.00 24.85 274 LEU C N 1
ATOM 8177 C CA . LEU C 1 281 ? -43.799 -72.737 111.999 1.00 24.64 274 LEU C CA 1
ATOM 8178 C C . LEU C 1 281 ? -42.563 -72.920 112.863 1.00 24.90 274 LEU C C 1
ATOM 8179 O O . LEU C 1 281 ? -41.503 -72.538 112.435 1.00 24.34 274 LEU C O 1
ATOM 8184 N N . GLY C 1 282 ? -42.741 -73.413 114.106 1.00 26.23 275 GLY C N 1
ATOM 8185 C CA . GLY C 1 282 ? -41.596 -73.605 114.951 1.00 26.33 275 GLY C CA 1
ATOM 8186 C C . GLY C 1 282 ? -40.668 -74.672 114.389 1.00 26.53 275 GLY C C 1
ATOM 8187 O O . GLY C 1 282 ? -39.475 -74.574 114.580 1.00 30.34 275 GLY C O 1
ATOM 8188 N N . ALA C 1 283 ? -41.209 -75.686 113.703 1.00 23.89 276 ALA C N 1
ATOM 8189 C CA . ALA C 1 283 ? -40.431 -76.862 113.311 1.00 21.99 276 ALA C CA 1
ATOM 8190 C C . ALA C 1 283 ? -39.960 -76.799 111.857 1.00 23.40 276 ALA C C 1
ATOM 8191 O O . ALA C 1 283 ? -39.087 -77.619 111.481 1.00 21.46 276 ALA C O 1
ATOM 8193 N N . TYR C 1 284 ? -40.493 -75.889 111.013 1.00 21.62 277 TYR C N 1
ATOM 8194 C CA . TYR C 1 284 ? -40.116 -75.924 109.565 1.00 22.40 277 TYR C CA 1
ATOM 8195 C C . TYR C 1 284 ? -39.907 -74.496 109.036 1.00 21.42 277 TYR C C 1
ATOM 8196 O O . TYR C 1 284 ? -40.464 -73.571 109.583 1.00 20.43 277 TYR C O 1
ATOM 8205 N N . PRO C 1 285 ? -39.104 -74.337 107.975 1.00 20.71 278 PRO C N 1
ATOM 8206 C CA . PRO C 1 285 ? -38.966 -72.996 107.345 1.00 20.74 278 PRO C CA 1
ATOM 8207 C C . PRO C 1 285 ? -40.133 -72.662 106.383 1.00 19.95 278 PRO C C 1
ATOM 8208 O O . PRO C 1 285 ? -39.954 -72.646 105.170 1.00 21.77 278 PRO C O 1
ATOM 8212 N N . LEU C 1 286 ? -41.325 -72.411 106.955 1.00 21.42 279 LEU C N 1
ATOM 8213 C CA . LEU C 1 286 ? -42.559 -72.012 106.258 1.00 19.41 279 LEU C CA 1
ATOM 8214 C C . LEU C 1 286 ? -42.571 -70.499 106.010 1.00 20.39 279 LEU C C 1
ATOM 8215 O O . LEU C 1 286 ? -42.426 -69.703 106.944 1.00 19.13 279 LEU C O 1
ATOM 8220 N N . VAL C 1 287 ? -42.823 -70.096 104.769 1.00 17.77 280 VAL C N 1
ATOM 8221 C CA . VAL C 1 287 ? -42.920 -68.659 104.462 1.00 18.15 280 VAL C CA 1
ATOM 8222 C C . VAL C 1 287 ? -44.396 -68.269 104.281 1.00 18.81 280 VAL C C 1
ATOM 8223 O O . VAL C 1 287 ? -44.747 -67.095 104.304 1.00 19.37 280 VAL C O 1
ATOM 8227 N N . SER C 1 288 ? -45.268 -69.245 104.043 1.00 18.46 281 SER C N 1
ATOM 8228 C CA . SER C 1 288 ? -46.622 -68.902 103.640 1.00 18.94 281 SER C CA 1
ATOM 8229 C C . SER C 1 288 ? -47.596 -70.059 103.897 1.00 19.04 281 SER C C 1
ATOM 8230 O O . SER C 1 288 ? -47.303 -71.245 103.593 1.00 17.09 281 SER C O 1
ATOM 8233 N N . ILE C 1 289 ? -48.735 -69.702 104.502 1.00 20.05 282 ILE C N 1
ATOM 8234 C CA . ILE C 1 289 ? -49.820 -70.652 104.715 1.00 19.99 282 ILE C CA 1
ATOM 8235 C C . ILE C 1 289 ? -51.112 -70.067 104.151 1.00 19.28 282 ILE C C 1
ATOM 8236 O O . ILE C 1 289 ? -51.547 -68.953 104.511 1.00 18.02 282 ILE C O 1
ATOM 8241 N N . GLU C 1 290 ? -51.733 -70.876 103.305 1.00 16.39 283 GLU C N 1
ATOM 8242 C CA . GLU C 1 290 ? -52.936 -70.445 102.625 1.00 17.09 283 GLU C CA 1
ATOM 8243 C C . GLU C 1 290 ? -54.150 -71.189 103.198 1.00 15.75 283 GLU C C 1
ATOM 8244 O O . GLU C 1 290 ? -54.060 -72.400 103.459 1.00 16.28 283 GLU C O 1
ATOM 8250 N N . ASP C 1 291 ? -55.287 -70.486 103.319 1.00 15.91 284 ASP C N 1
ATOM 8251 C CA . ASP C 1 291 ? -56.577 -71.061 103.744 1.00 17.25 284 ASP C CA 1
ATOM 8252 C C . ASP C 1 291 ? -56.339 -72.018 104.928 1.00 18.15 284 ASP C C 1
ATOM 8253 O O . ASP C 1 291 ? -56.795 -73.179 104.903 1.00 20.87 284 ASP C O 1
ATOM 8258 N N . PRO C 1 292 ? -55.672 -71.523 105.983 1.00 18.14 285 PRO C N 1
ATOM 8259 C CA . PRO C 1 292 ? -55.515 -72.361 107.221 1.00 18.40 285 PRO C CA 1
ATOM 8260 C C . PRO C 1 292 ? -56.885 -72.703 107.836 1.00 18.57 285 PRO C C 1
ATOM 8261 O O . PRO C 1 292 ? -57.048 -73.713 108.548 1.00 19.02 285 PRO C O 1
ATOM 8265 N N . LEU C 1 293 ? -57.851 -71.826 107.583 1.00 20.26 286 LEU C N 1
ATOM 8266 C CA . LEU C 1 293 ? -59.190 -71.954 108.114 1.00 21.26 286 LEU C CA 1
ATOM 8267 C C . LEU C 1 293 ? -60.201 -71.775 106.985 1.00 22.74 286 LEU C C 1
ATOM 8268 O O . LEU C 1 293 ? -59.836 -71.413 105.822 1.00 23.76 286 LEU C O 1
ATOM 8273 N N . SER C 1 294 ? -61.458 -71.989 107.363 1.00 23.05 287 SER C N 1
ATOM 8274 C CA . SER C 1 294 ? -62.584 -72.115 106.450 1.00 23.86 287 SER C CA 1
ATOM 8275 C C . SER C 1 294 ? -63.084 -70.760 105.921 1.00 22.59 287 SER C C 1
ATOM 8276 O O . SER C 1 294 ? -62.900 -69.729 106.568 1.00 21.27 287 SER C O 1
ATOM 8279 N N . GLU C 1 295 ? -63.777 -70.820 104.789 1.00 20.24 288 GLU C N 1
ATOM 8280 C CA . GLU C 1 295 ? -64.133 -69.646 103.967 1.00 21.99 288 GLU C CA 1
ATOM 8281 C C . GLU C 1 295 ? -64.962 -68.609 104.733 1.00 22.65 288 GLU C C 1
ATOM 8282 O O . GLU C 1 295 ? -64.879 -67.415 104.433 1.00 21.23 288 GLU C O 1
ATOM 8288 N N . ASP C 1 296 ? -65.770 -69.042 105.699 1.00 23.91 289 ASP C N 1
ATOM 8289 C CA . ASP C 1 296 ? -66.576 -68.061 106.480 1.00 25.00 289 ASP C CA 1
ATOM 8290 C C . ASP C 1 296 ? -66.194 -68.035 107.975 1.00 25.36 289 ASP C C 1
ATOM 8291 O O . ASP C 1 296 ? -66.895 -67.446 108.822 1.00 28.21 289 ASP C O 1
ATOM 8296 N N . ASP C 1 297 ? -65.052 -68.588 108.336 1.00 23.25 290 ASP C N 1
ATOM 8297 C CA . ASP C 1 297 ? -64.679 -68.598 109.772 1.00 22.15 290 ASP C CA 1
ATOM 8298 C C . ASP C 1 297 ? -63.941 -67.291 110.104 1.00 21.55 290 ASP C C 1
ATOM 8299 O O . ASP C 1 297 ? -62.736 -67.287 110.371 1.00 19.90 290 ASP C O 1
ATOM 8304 N N . TRP C 1 298 ? -64.646 -66.165 109.937 1.00 24.42 291 TRP C N 1
ATOM 8305 C CA . TRP C 1 298 ? -64.039 -64.827 110.060 1.00 25.38 291 TRP C CA 1
ATOM 8306 C C . TRP C 1 298 ? -63.463 -64.650 111.477 1.00 26.63 291 TRP C C 1
ATOM 8307 O O . TRP C 1 298 ? -62.322 -64.184 111.611 1.00 27.46 291 TRP C O 1
ATOM 8318 N N . ASP C 1 299 ? -64.187 -65.084 112.520 1.00 29.10 292 ASP C N 1
ATOM 8319 C CA . ASP C 1 299 ? -63.655 -65.008 113.924 1.00 26.55 292 ASP C CA 1
ATOM 8320 C C . ASP C 1 299 ? -62.370 -65.841 114.023 1.00 24.92 292 ASP C C 1
ATOM 8321 O O . ASP C 1 299 ? -61.350 -65.368 114.518 1.00 21.39 292 ASP C O 1
ATOM 8326 N N . GLY C 1 300 ? -62.410 -67.075 113.515 1.00 23.39 293 GLY C N 1
ATOM 8327 C CA . GLY C 1 300 ? -61.207 -67.895 113.546 1.00 22.58 293 GLY C CA 1
ATOM 8328 C C . GLY C 1 300 ? -60.048 -67.254 112.803 1.00 22.41 293 GLY C C 1
ATOM 8329 O O . GLY C 1 300 ? -58.914 -67.315 113.259 1.00 24.11 293 GLY C O 1
ATOM 8330 N N . TRP C 1 301 ? -60.303 -66.667 111.630 1.00 22.20 294 TRP C N 1
ATOM 8331 C CA . TRP C 1 301 ? -59.206 -66.136 110.819 1.00 20.26 294 TRP C CA 1
ATOM 8332 C C . TRP C 1 301 ? -58.626 -64.911 111.534 1.00 21.44 294 TRP C C 1
ATOM 8333 O O . TRP C 1 301 ? -57.413 -64.660 111.489 1.00 24.19 294 TRP C O 1
ATOM 8344 N N . ALA C 1 302 ? -59.478 -64.090 112.152 1.00 22.25 295 ALA C N 1
ATOM 8345 C CA . ALA C 1 302 ? -58.934 -62.883 112.829 1.00 20.83 295 ALA C CA 1
ATOM 8346 C C . ALA C 1 302 ? -58.021 -63.327 113.966 1.00 22.51 295 ALA C C 1
ATOM 8347 O O . ALA C 1 302 ? -56.912 -62.764 114.146 1.00 23.14 295 ALA C O 1
ATOM 8349 N N . ALA C 1 303 ? -58.431 -64.369 114.692 1.00 20.87 296 ALA C N 1
ATOM 8350 C CA . ALA C 1 303 ? -57.560 -64.799 115.820 1.00 22.55 296 ALA C CA 1
ATOM 8351 C C . ALA C 1 303 ? -56.228 -65.392 115.315 1.00 21.93 296 ALA C C 1
ATOM 8352 O O . ALA C 1 303 ? -55.126 -65.140 115.894 1.00 21.97 296 ALA C O 1
ATOM 8354 N N . LEU C 1 304 ? -56.304 -66.200 114.249 1.00 22.43 297 LEU C N 1
ATOM 8355 C CA . LEU C 1 304 ? -55.099 -66.861 113.716 1.00 21.61 297 LEU C CA 1
ATOM 8356 C C . LEU C 1 304 ? -54.166 -65.783 113.152 1.00 21.62 297 LEU C C 1
ATOM 8357 O O . LEU C 1 304 ? -52.981 -65.818 113.426 1.00 21.94 297 LEU C O 1
ATOM 8362 N N . THR C 1 305 ? -54.716 -64.797 112.437 1.00 22.28 298 THR C N 1
ATOM 8363 C CA . THR C 1 305 ? -53.880 -63.719 111.895 1.00 22.54 298 THR C CA 1
ATOM 8364 C C . THR C 1 305 ? -53.170 -62.985 113.044 1.00 21.73 298 THR C C 1
ATOM 8365 O O . THR C 1 305 ? -51.964 -62.721 112.980 1.00 21.03 298 THR C O 1
ATOM 8369 N N . ALA C 1 306 ? -53.888 -62.654 114.111 1.00 23.82 299 ALA C N 1
ATOM 8370 C CA . ALA C 1 306 ? -53.213 -61.937 115.260 1.00 25.09 299 ALA C CA 1
ATOM 8371 C C . ALA C 1 306 ? -52.191 -62.878 115.927 1.00 25.38 299 ALA C C 1
ATOM 8372 O O . ALA C 1 306 ? -51.103 -62.489 116.356 1.00 21.93 299 ALA C O 1
ATOM 8374 N N . SER C 1 307 ? -52.507 -64.160 115.961 1.00 26.60 300 SER C N 1
ATOM 8375 C CA . SER C 1 307 ? -51.615 -65.106 116.629 1.00 27.39 300 SER C CA 1
ATOM 8376 C C . SER C 1 307 ? -50.296 -65.337 115.855 1.00 28.59 300 SER C C 1
ATOM 8377 O O . SER C 1 307 ? -49.253 -65.253 116.479 1.00 26.87 300 SER C O 1
ATOM 8380 N N . ILE C 1 308 ? -50.306 -65.591 114.518 1.00 25.84 301 ILE C N 1
ATOM 8381 C CA . ILE C 1 308 ? -49.070 -66.000 113.787 1.00 23.74 301 ILE C CA 1
ATOM 8382 C C . ILE C 1 308 ? -48.803 -65.089 112.578 1.00 24.69 301 ILE C C 1
ATOM 8383 O O . ILE C 1 308 ? -47.763 -65.205 111.925 1.00 27.08 301 ILE C O 1
ATOM 8388 N N . GLY C 1 309 ? -49.716 -64.177 112.275 1.00 24.74 302 GLY C N 1
ATOM 8389 C CA . GLY C 1 309 ? -49.637 -63.327 111.052 1.00 23.97 302 GLY C CA 1
ATOM 8390 C C . GLY C 1 309 ? -48.342 -62.520 110.964 1.00 25.84 302 GLY C C 1
ATOM 8391 O O . GLY C 1 309 ? -47.889 -62.175 109.847 1.00 24.14 302 GLY C O 1
ATOM 8392 N N . ASP C 1 310 ? -47.724 -62.214 112.104 1.00 24.67 303 ASP C N 1
ATOM 8393 C CA . ASP C 1 310 ? -46.424 -61.500 112.116 1.00 26.26 303 ASP C CA 1
ATOM 8394 C C . ASP C 1 310 ? -45.268 -62.443 111.769 1.00 24.46 303 ASP C C 1
ATOM 8395 O O . ASP C 1 310 ? -44.205 -61.951 111.384 1.00 25.27 303 ASP C O 1
ATOM 8400 N N . ARG C 1 311 ? -45.444 -63.765 111.923 1.00 23.63 304 ARG C N 1
ATOM 8401 C CA . ARG C 1 311 ? -44.326 -64.749 111.785 1.00 23.49 304 ARG C CA 1
ATOM 8402 C C . ARG C 1 311 ? -44.344 -65.397 110.377 1.00 23.94 304 ARG C C 1
ATOM 8403 O O . ARG C 1 311 ? -43.326 -65.943 109.913 1.00 22.40 304 ARG C O 1
ATOM 8411 N N . VAL C 1 312 ? -45.492 -65.371 109.692 1.00 20.40 305 VAL C N 1
ATOM 8412 C CA . VAL C 1 312 ? -45.626 -66.074 108.398 1.00 19.18 305 VAL C CA 1
ATOM 8413 C C . VAL C 1 312 ? -46.633 -65.311 107.531 1.00 19.81 305 VAL C C 1
ATOM 8414 O O . VAL C 1 312 ? -47.570 -64.742 108.054 1.00 19.33 305 VAL C O 1
ATOM 8418 N N . GLN C 1 313 ? -46.508 -65.396 106.207 1.00 20.59 306 GLN C N 1
ATOM 8419 C CA . GLN C 1 313 ? -47.576 -64.903 105.350 1.00 19.41 306 GLN C CA 1
ATOM 8420 C C . GLN C 1 313 ? -48.821 -65.805 105.479 1.00 20.72 306 GLN C C 1
ATOM 8421 O O . GLN C 1 313 ? -48.708 -67.056 105.599 1.00 21.72 306 GLN C O 1
ATOM 8427 N N . ILE C 1 314 ? -50.013 -65.197 105.474 1.00 20.07 307 ILE C N 1
ATOM 8428 C CA . ILE C 1 314 ? -51.289 -65.944 105.610 1.00 19.50 307 ILE C CA 1
ATOM 8429 C C . ILE C 1 314 ? -52.162 -65.488 104.442 1.00 19.64 307 ILE C C 1
ATOM 8430 O O . ILE C 1 314 ? -52.410 -64.285 104.281 1.00 19.84 307 ILE C O 1
ATOM 8435 N N . VAL C 1 315 ? -52.461 -66.425 103.543 1.00 18.36 308 VAL C N 1
ATOM 8436 C CA . VAL C 1 315 ? -53.067 -66.138 102.252 1.00 18.57 308 VAL C CA 1
ATOM 8437 C C . VAL C 1 315 ? -54.563 -66.493 102.317 1.00 19.60 308 VAL C C 1
ATOM 8438 O O . VAL C 1 315 ? -54.943 -67.648 102.626 1.00 17.98 308 VAL C O 1
ATOM 8442 N N . GLY C 1 316 ? -55.419 -65.499 102.017 1.00 19.13 309 GLY C N 1
ATOM 8443 C CA . GLY C 1 316 ? -56.856 -65.721 101.795 1.00 17.33 309 GLY C CA 1
ATOM 8444 C C . GLY C 1 316 ? -57.138 -66.231 100.378 1.00 18.23 309 GLY C C 1
ATOM 8445 O O . GLY C 1 316 ? -56.843 -65.517 99.360 1.00 16.55 309 GLY C O 1
ATOM 8446 N N . ASP C 1 317 ? -57.730 -67.430 100.268 1.00 16.85 310 ASP C N 1
ATOM 8447 C CA . ASP C 1 317 ? -58.243 -67.901 98.925 1.00 18.67 310 ASP C CA 1
ATOM 8448 C C . ASP C 1 317 ? -59.781 -67.995 98.916 1.00 19.00 310 ASP C C 1
ATOM 8449 O O . ASP C 1 317 ? -60.478 -67.083 98.466 1.00 18.86 310 ASP C O 1
ATOM 8454 N N . ASP C 1 318 ? -60.331 -69.113 99.394 1.00 19.47 311 ASP C N 1
ATOM 8455 C CA . ASP C 1 318 ? -61.775 -69.305 99.386 1.00 17.42 311 ASP C CA 1
ATOM 8456 C C . ASP C 1 318 ? -62.430 -68.228 100.259 1.00 16.36 311 ASP C C 1
ATOM 8457 O O . ASP C 1 318 ? -63.592 -67.870 100.061 1.00 18.31 311 ASP C O 1
ATOM 8462 N N . ILE C 1 319 ? -61.715 -67.698 101.228 1.00 16.44 312 ILE C N 1
ATOM 8463 C CA . ILE C 1 319 ? -62.313 -66.605 102.037 1.00 18.80 312 ILE C CA 1
ATOM 8464 C C . ILE C 1 319 ? -62.500 -65.335 101.181 1.00 19.31 312 ILE C C 1
ATOM 8465 O O . ILE C 1 319 ? -63.444 -64.573 101.416 1.00 23.40 312 ILE C O 1
ATOM 8470 N N . PHE C 1 320 ? -61.598 -65.047 100.273 1.00 18.89 313 PHE C N 1
ATOM 8471 C CA . PHE C 1 320 ? -61.661 -63.735 99.557 1.00 18.83 313 PHE C CA 1
ATOM 8472 C C . PHE C 1 320 ? -62.258 -63.897 98.165 1.00 18.57 313 PHE C C 1
ATOM 8473 O O . PHE C 1 320 ? -62.832 -62.945 97.628 1.00 19.75 313 PHE C O 1
ATOM 8481 N N . VAL C 1 321 ? -62.079 -65.079 97.578 1.00 17.34 314 VAL C N 1
ATOM 8482 C CA . VAL C 1 321 ? -62.563 -65.394 96.196 1.00 16.22 314 VAL C CA 1
ATOM 8483 C C . VAL C 1 321 ? -62.243 -64.234 95.218 1.00 16.83 314 VAL C C 1
ATOM 8484 O O . VAL C 1 321 ? -63.048 -63.921 94.333 1.00 14.09 314 VAL C O 1
ATOM 8488 N N . THR C 1 322 ? -61.042 -63.637 95.329 1.00 17.71 315 THR C N 1
ATOM 8489 C CA . THR C 1 322 ? -60.596 -62.574 94.358 1.00 17.08 315 THR C CA 1
ATOM 8490 C C . THR C 1 322 ? -61.704 -61.508 94.218 1.00 19.06 315 THR C C 1
ATOM 8491 O O . THR C 1 322 ? -61.909 -60.940 93.129 1.00 18.80 315 THR C O 1
ATOM 8495 N N . ASN C 1 323 ? -62.418 -61.232 95.319 1.00 18.74 316 ASN C N 1
ATOM 8496 C CA . ASN C 1 323 ? -63.610 -60.390 95.305 1.00 21.24 316 ASN C CA 1
ATOM 8497 C C . ASN C 1 323 ? -63.325 -59.148 96.170 1.00 21.58 316 ASN C C 1
ATOM 8498 O O . ASN C 1 323 ? -63.233 -59.246 97.403 1.00 19.32 316 ASN C O 1
ATOM 8503 N N . PRO C 1 324 ? -63.202 -57.966 95.527 1.00 21.29 317 PRO C N 1
ATOM 8504 C CA . PRO C 1 324 ? -63.041 -56.697 96.277 1.00 22.23 317 PRO C CA 1
ATOM 8505 C C . PRO C 1 324 ? -63.962 -56.536 97.508 1.00 21.25 317 PRO C C 1
ATOM 8506 O O . PRO C 1 324 ? -63.488 -56.091 98.526 1.00 20.75 317 PRO C O 1
ATOM 8510 N N . GLU C 1 325 ? -65.247 -56.896 97.415 1.00 23.58 318 GLU C N 1
ATOM 8511 C CA . GLU C 1 325 ? -66.219 -56.768 98.544 1.00 27.28 318 GLU C CA 1
ATOM 8512 C C . GLU C 1 325 ? -65.743 -57.649 99.712 1.00 28.58 318 GLU C C 1
ATOM 8513 O O . GLU C 1 325 ? -65.727 -57.199 100.873 1.00 26.65 318 GLU C O 1
ATOM 8517 N N . ARG C 1 326 ? -65.314 -58.879 99.415 1.00 25.43 319 ARG C N 1
ATOM 8518 C CA . ARG C 1 326 ? -64.862 -59.797 100.487 1.00 25.03 319 ARG C CA 1
ATOM 8519 C C . ARG C 1 326 ? -63.468 -59.391 100.978 1.00 23.62 319 ARG C C 1
ATOM 8520 O O . ARG C 1 326 ? -63.239 -59.399 102.210 1.00 25.46 319 ARG C O 1
ATOM 8528 N N . LEU C 1 327 ? -62.556 -59.009 100.074 1.00 21.27 320 LEU C N 1
ATOM 8529 C CA . LEU C 1 327 ? -61.201 -58.575 100.497 1.00 21.45 320 LEU C CA 1
ATOM 8530 C C . LEU C 1 327 ? -61.316 -57.369 101.449 1.00 24.79 320 LEU C C 1
ATOM 8531 O O . LEU C 1 327 ? -60.574 -57.267 102.454 1.00 23.66 320 LEU C O 1
ATOM 8536 N N . GLU C 1 328 ? -62.220 -56.442 101.137 1.00 26.74 321 GLU C N 1
ATOM 8537 C CA . GLU C 1 328 ? -62.309 -55.216 101.941 1.00 29.03 321 GLU C CA 1
ATOM 8538 C C . GLU C 1 328 ? -62.691 -55.545 103.390 1.00 28.41 321 GLU C C 1
ATOM 8539 O O . GLU C 1 328 ? -62.161 -54.939 104.324 1.00 27.15 321 GLU C O 1
ATOM 8545 N N . GLU C 1 329 ? -63.659 -56.438 103.550 1.00 26.24 322 GLU C N 1
ATOM 8546 C CA . GLU C 1 329 ? -64.035 -56.957 104.852 1.00 28.45 322 GLU C CA 1
ATOM 8547 C C . GLU C 1 329 ? -62.818 -57.560 105.560 1.00 27.69 322 GLU C C 1
ATOM 8548 O O . GLU C 1 329 ? -62.592 -57.327 106.765 1.00 26.88 322 GLU C O 1
ATOM 8554 N N . GLY C 1 330 ? -62.063 -58.383 104.841 1.00 23.49 323 GLY C N 1
ATOM 8555 C CA . GLY C 1 330 ? -60.884 -59.005 105.447 1.00 23.82 323 GLY C CA 1
ATOM 8556 C C . GLY C 1 330 ? -59.903 -57.989 106.007 1.00 24.65 323 GLY C C 1
ATOM 8557 O O . GLY C 1 330 ? -59.431 -58.109 107.149 1.00 27.67 323 GLY C O 1
ATOM 8558 N N . ILE C 1 331 ? -59.576 -56.996 105.204 1.00 24.43 324 ILE C N 1
ATOM 8559 C CA . ILE C 1 331 ? -58.641 -55.939 105.561 1.00 24.59 324 ILE C CA 1
ATOM 8560 C C . ILE C 1 331 ? -59.172 -55.198 106.796 1.00 25.38 324 ILE C C 1
ATOM 8561 O O . ILE C 1 331 ? -58.403 -54.922 107.695 1.00 27.84 324 ILE C O 1
ATOM 8566 N N . GLU C 1 332 ? -60.459 -54.869 106.821 1.00 26.82 325 GLU C N 1
ATOM 8567 C CA . GLU C 1 332 ? -61.119 -54.186 107.985 1.00 28.47 325 GLU C CA 1
ATOM 8568 C C . GLU C 1 332 ? -61.114 -55.087 109.232 1.00 28.87 325 GLU C C 1
ATOM 8569 O O . GLU C 1 332 ? -60.918 -54.581 110.315 1.00 25.86 325 GLU C O 1
ATOM 8575 N N . ARG C 1 333 ? -61.298 -56.408 109.095 1.00 28.26 326 ARG C N 1
ATOM 8576 C CA . ARG C 1 333 ? -61.415 -57.321 110.278 1.00 26.54 326 ARG C CA 1
ATOM 8577 C C . ARG C 1 333 ? -60.053 -57.904 110.697 1.00 24.89 326 ARG C C 1
ATOM 8578 O O . ARG C 1 333 ? -59.994 -58.727 111.609 1.00 24.42 326 ARG C O 1
ATOM 8586 N N . GLY C 1 334 ? -58.961 -57.485 110.059 1.00 23.22 327 GLY C N 1
ATOM 8587 C CA . GLY C 1 334 ? -57.612 -58.034 110.332 1.00 26.64 327 GLY C CA 1
ATOM 8588 C C . GLY C 1 334 ? -57.465 -59.518 109.946 1.00 28.03 327 GLY C C 1
ATOM 8589 O O . GLY C 1 334 ? -56.861 -60.291 110.697 1.00 25.31 327 GLY C O 1
ATOM 8590 N N . VAL C 1 335 ? -57.961 -59.900 108.761 1.00 25.65 328 VAL C N 1
ATOM 8591 C CA . VAL C 1 335 ? -58.041 -61.303 108.289 1.00 24.67 328 VAL C CA 1
ATOM 8592 C C . VAL C 1 335 ? -57.045 -61.473 107.138 1.00 25.11 328 VAL C C 1
ATOM 8593 O O . VAL C 1 335 ? -57.113 -60.738 106.150 1.00 22.91 328 VAL C O 1
ATOM 8597 N N . ALA C 1 336 ? -56.085 -62.384 107.308 1.00 22.40 329 ALA C N 1
ATOM 8598 C CA . ALA C 1 336 ? -55.069 -62.674 106.299 1.00 24.25 329 ALA C CA 1
ATOM 8599 C C . ALA C 1 336 ? -54.114 -61.475 106.109 1.00 23.53 329 ALA C C 1
ATOM 8600 O O . ALA C 1 336 ? -54.337 -60.388 106.651 1.00 24.24 329 ALA C O 1
ATOM 8602 N N . ASN C 1 337 ? -52.991 -61.687 105.445 1.00 20.52 330 ASN C N 1
ATOM 8603 C CA . ASN C 1 337 ? -52.097 -60.551 105.096 1.00 21.49 330 ASN C CA 1
ATOM 8604 C C . ASN C 1 337 ? -51.725 -60.724 103.618 1.00 19.66 330 ASN C C 1
ATOM 8605 O O . ASN C 1 337 ? -50.854 -60.004 103.076 1.00 19.56 330 ASN C O 1
ATOM 8610 N N . ALA C 1 338 ? -52.376 -61.690 102.951 1.00 17.53 331 ALA C N 1
ATOM 8611 C CA . ALA C 1 338 ? -52.142 -61.813 101.483 1.00 19.45 331 ALA C CA 1
ATOM 8612 C C . ALA C 1 338 ? -53.397 -62.316 100.741 1.00 18.27 331 ALA C C 1
ATOM 8613 O O . ALA C 1 338 ? -54.276 -62.957 101.347 1.00 17.85 331 ALA C O 1
ATOM 8615 N N . LEU C 1 339 ? -53.492 -62.030 99.430 1.00 19.22 332 LEU C N 1
ATOM 8616 C CA . LEU C 1 339 ? -54.638 -62.411 98.626 1.00 16.80 332 LEU C CA 1
ATOM 8617 C C . LEU C 1 339 ? -54.167 -63.372 97.523 1.00 17.91 332 LEU C C 1
ATOM 8618 O O . LEU C 1 339 ? -53.235 -63.061 96.774 1.00 18.32 332 LEU C O 1
ATOM 8623 N N . LEU C 1 340 ? -54.831 -64.526 97.377 1.00 17.18 333 LEU C N 1
ATOM 8624 C CA . LEU C 1 340 ? -54.611 -65.343 96.177 1.00 15.72 333 LEU C CA 1
ATOM 8625 C C . LEU C 1 340 ? -55.445 -64.786 95.017 1.00 17.59 333 LEU C C 1
ATOM 8626 O O . LEU C 1 340 ? -56.636 -64.523 95.175 1.00 19.02 333 LEU C O 1
ATOM 8631 N N . VAL C 1 341 ? -54.833 -64.652 93.842 1.00 16.84 334 VAL C N 1
ATOM 8632 C CA . VAL C 1 341 ? -55.515 -63.975 92.803 1.00 16.54 334 VAL C CA 1
ATOM 8633 C C . VAL C 1 341 ? -55.874 -64.986 91.708 1.00 18.43 334 VAL C C 1
ATOM 8634 O O . VAL C 1 341 ? -54.995 -65.559 91.044 1.00 21.09 334 VAL C O 1
ATOM 8638 N N . LYS C 1 342 ? -57.160 -65.216 91.543 1.00 16.46 335 LYS C N 1
ATOM 8639 C CA . LYS C 1 342 ? -57.673 -66.158 90.548 1.00 18.18 335 LYS C CA 1
ATOM 8640 C C . LYS C 1 342 ? -58.718 -65.416 89.714 1.00 17.58 335 LYS C C 1
ATOM 8641 O O . LYS C 1 342 ? -59.815 -65.158 90.213 1.00 18.70 335 LYS C O 1
ATOM 8647 N N . VAL C 1 343 ? -58.365 -65.067 88.483 1.00 19.55 336 VAL C N 1
ATOM 8648 C CA . VAL C 1 343 ? -59.258 -64.325 87.599 1.00 18.51 336 VAL C CA 1
ATOM 8649 C C . VAL C 1 343 ? -60.628 -65.025 87.531 1.00 20.30 336 VAL C C 1
ATOM 8650 O O . VAL C 1 343 ? -61.665 -64.340 87.401 1.00 18.92 336 VAL C O 1
ATOM 8654 N N . ASN C 1 344 ? -60.670 -66.372 87.544 1.00 18.93 337 ASN C N 1
ATOM 8655 C CA . ASN C 1 344 ? -61.997 -67.062 87.298 1.00 18.67 337 ASN C CA 1
ATOM 8656 C C . ASN C 1 344 ? -62.832 -67.150 88.608 1.00 17.88 337 ASN C C 1
ATOM 8657 O O . ASN C 1 344 ? -64.008 -67.560 88.578 1.00 16.37 337 ASN C O 1
ATOM 8662 N N . GLN C 1 345 ? -62.277 -66.744 89.761 1.00 18.58 338 GLN C N 1
ATOM 8663 C CA . GLN C 1 345 ? -63.124 -66.635 90.980 1.00 20.34 338 GLN C CA 1
ATOM 8664 C C . GLN C 1 345 ? -64.047 -65.414 90.876 1.00 22.00 338 GLN C C 1
ATOM 8665 O O . GLN C 1 345 ? -65.069 -65.359 91.581 1.00 20.22 338 GLN C O 1
ATOM 8671 N N . ILE C 1 346 ? -63.727 -64.457 89.989 1.00 19.32 339 ILE C N 1
ATOM 8672 C CA . ILE C 1 346 ? -64.517 -63.227 90.026 1.00 18.96 339 ILE C CA 1
ATOM 8673 C C . ILE C 1 346 ? -65.127 -62.958 88.645 1.00 20.56 339 ILE C C 1
ATOM 8674 O O . ILE C 1 346 ? -66.269 -62.497 88.590 1.00 21.91 339 ILE C O 1
ATOM 8679 N N . GLY C 1 347 ? -64.414 -63.346 87.567 1.00 18.49 340 GLY C N 1
ATOM 8680 C CA . GLY C 1 347 ? -64.990 -63.530 86.229 1.00 18.81 340 GLY C CA 1
ATOM 8681 C C . GLY C 1 347 ? -64.671 -62.393 85.271 1.00 17.60 340 GLY C C 1
ATOM 8682 O O . GLY C 1 347 ? -64.998 -62.516 84.133 1.00 19.98 340 GLY C O 1
ATOM 8683 N N . THR C 1 348 ? -64.027 -61.297 85.694 1.00 17.16 341 THR C N 1
ATOM 8684 C CA . THR C 1 348 ? -63.511 -60.285 84.694 1.00 17.93 341 THR C CA 1
ATOM 8685 C C . THR C 1 348 ? -62.076 -59.879 85.055 1.00 17.73 341 THR C C 1
ATOM 8686 O O . THR C 1 348 ? -61.707 -59.874 86.248 1.00 18.36 341 THR C O 1
ATOM 8690 N N . LEU C 1 349 ? -61.275 -59.508 84.055 1.00 17.16 342 LEU C N 1
ATOM 8691 C CA . LEU C 1 349 ? -59.916 -58.958 84.323 1.00 17.23 342 LEU C CA 1
ATOM 8692 C C . LEU C 1 349 ? -60.032 -57.701 85.205 1.00 17.90 342 LEU C C 1
ATOM 8693 O O . LEU C 1 349 ? -59.239 -57.523 86.155 1.00 20.20 342 LEU C O 1
ATOM 8698 N N . THR C 1 350 ? -60.972 -56.806 84.880 1.00 16.82 343 THR C N 1
ATOM 8699 C CA . THR C 1 350 ? -61.105 -55.530 85.646 1.00 17.38 343 THR C CA 1
ATOM 8700 C C . THR C 1 350 ? -61.290 -55.781 87.146 1.00 17.97 343 THR C C 1
ATOM 8701 O O . THR C 1 350 ? -60.609 -55.180 87.954 1.00 21.36 343 THR C O 1
ATOM 8705 N N . GLU C 1 351 ? -62.232 -56.627 87.516 1.00 19.19 344 GLU C N 1
ATOM 8706 C CA . GLU C 1 351 ? -62.508 -56.869 88.931 1.00 19.23 344 GLU C CA 1
ATOM 8707 C C . GLU C 1 351 ? -61.303 -57.517 89.620 1.00 20.06 344 GLU C C 1
ATOM 8708 O O . GLU C 1 351 ? -61.018 -57.206 90.800 1.00 20.76 344 GLU C O 1
ATOM 8714 N N . THR C 1 352 ? -60.608 -58.378 88.877 1.00 18.80 345 THR C N 1
ATOM 8715 C CA . THR C 1 352 ? -59.373 -58.978 89.336 1.00 17.86 345 THR C CA 1
ATOM 8716 C C . THR C 1 352 ? -58.365 -57.867 89.630 1.00 18.46 345 THR C C 1
ATOM 8717 O O . THR C 1 352 ? -57.824 -57.835 90.726 1.00 17.08 345 THR C O 1
ATOM 8721 N N . LEU C 1 353 ? -58.151 -56.946 88.693 1.00 18.56 346 LEU C N 1
ATOM 8722 C CA . LEU C 1 353 ? -57.182 -55.883 88.980 1.00 17.99 346 LEU C CA 1
ATOM 8723 C C . LEU C 1 353 ? -57.710 -54.971 90.087 1.00 19.54 346 LEU C C 1
ATOM 8724 O O . LEU C 1 353 ? -56.894 -54.463 90.860 1.00 22.76 346 LEU C O 1
ATOM 8729 N N . ASP C 1 354 ? -59.032 -54.774 90.209 1.00 18.73 347 ASP C N 1
ATOM 8730 C CA . ASP C 1 354 ? -59.539 -53.970 91.348 1.00 20.68 347 ASP C CA 1
ATOM 8731 C C . ASP C 1 354 ? -59.182 -54.662 92.680 1.00 19.94 347 ASP C C 1
ATOM 8732 O O . ASP C 1 354 ? -58.814 -53.983 93.658 1.00 19.26 347 ASP C O 1
ATOM 8737 N N . ALA C 1 355 ? -59.340 -56.000 92.738 1.00 17.43 348 ALA C N 1
ATOM 8738 C CA . ALA C 1 355 ? -58.987 -56.763 93.982 1.00 17.37 348 ALA C CA 1
ATOM 8739 C C . ALA C 1 355 ? -57.479 -56.634 94.247 1.00 18.71 348 ALA C C 1
ATOM 8740 O O . ALA C 1 355 ? -57.085 -56.391 95.419 1.00 19.74 348 ALA C O 1
ATOM 8742 N N . VAL C 1 356 ? -56.647 -56.712 93.180 1.00 19.47 349 VAL C N 1
ATOM 8743 C CA . VAL C 1 356 ? -55.173 -56.553 93.332 1.00 20.43 349 VAL C CA 1
ATOM 8744 C C . VAL C 1 356 ? -54.819 -55.171 93.917 1.00 22.06 349 VAL C C 1
ATOM 8745 O O . VAL C 1 356 ? -54.119 -55.071 94.912 1.00 19.22 349 VAL C O 1
ATOM 8749 N N . THR C 1 357 ? -55.282 -54.097 93.288 1.00 21.37 350 THR C N 1
ATOM 8750 C CA . THR C 1 357 ? -54.935 -52.748 93.786 1.00 23.40 350 THR C CA 1
ATOM 8751 C C . THR C 1 357 ? -55.294 -52.582 95.270 1.00 22.03 350 THR C C 1
ATOM 8752 O O . THR C 1 357 ? -54.509 -52.020 96.066 1.00 23.34 350 THR C O 1
ATOM 8756 N N . LEU C 1 358 ? -56.488 -53.052 95.624 1.00 23.38 351 LEU C N 1
ATOM 8757 C CA . LEU C 1 358 ? -57.040 -52.972 96.965 1.00 23.26 351 LEU C CA 1
ATOM 8758 C C . LEU C 1 358 ? -56.160 -53.761 97.952 1.00 24.72 351 LEU C C 1
ATOM 8759 O O . LEU C 1 358 ? -55.856 -53.243 99.038 1.00 18.51 351 LEU C O 1
ATOM 8764 N N . ALA C 1 359 ? -55.727 -54.984 97.588 1.00 20.29 352 ALA C N 1
ATOM 8765 C CA . ALA C 1 359 ? -54.767 -55.711 98.411 1.00 21.36 352 ALA C CA 1
ATOM 8766 C C . ALA C 1 359 ? -53.477 -54.883 98.582 1.00 23.80 352 ALA C C 1
ATOM 8767 O O . ALA C 1 359 ? -53.014 -54.675 99.707 1.00 23.18 352 ALA C O 1
ATOM 8769 N N . HIS C 1 360 ? -52.910 -54.378 97.468 1.00 22.68 353 HIS C N 1
ATOM 8770 C CA . HIS C 1 360 ? -51.581 -53.755 97.520 1.00 24.82 353 HIS C CA 1
ATOM 8771 C C . HIS C 1 360 ? -51.648 -52.497 98.386 1.00 24.20 353 HIS C C 1
ATOM 8772 O O . HIS C 1 360 ? -50.794 -52.250 99.244 1.00 25.53 353 HIS C O 1
ATOM 8779 N N . HIS C 1 361 ? -52.680 -51.719 98.158 1.00 24.92 354 HIS C N 1
ATOM 8780 C CA . HIS C 1 361 ? -52.800 -50.454 98.878 1.00 27.76 354 HIS C CA 1
ATOM 8781 C C . HIS C 1 361 ? -53.073 -50.739 100.371 1.00 27.52 354 HIS C C 1
ATOM 8782 O O . HIS C 1 361 ? -52.883 -49.848 101.233 1.00 27.03 354 HIS C O 1
ATOM 8789 N N . GLY C 1 362 ? -53.522 -51.964 100.684 1.00 25.18 355 GLY C N 1
ATOM 8790 C CA . GLY C 1 362 ? -53.943 -52.350 102.051 1.00 24.16 355 GLY C CA 1
ATOM 8791 C C . GLY C 1 362 ? -52.805 -52.988 102.841 1.00 25.78 355 GLY C C 1
ATOM 8792 O O . GLY C 1 362 ? -53.015 -53.494 103.963 1.00 26.05 355 GLY C O 1
ATOM 8793 N N . GLY C 1 363 ? -51.600 -52.933 102.271 1.00 25.73 356 GLY C N 1
ATOM 8794 C CA . GLY C 1 363 ? -50.429 -53.602 102.800 1.00 25.46 356 GLY C CA 1
ATOM 8795 C C . GLY C 1 363 ? -50.448 -55.124 102.595 1.00 26.98 356 GLY C C 1
ATOM 8796 O O . GLY C 1 363 ? -49.562 -55.812 103.099 1.00 26.07 356 GLY C O 1
ATOM 8797 N N . TYR C 1 364 ? -51.417 -55.686 101.865 1.00 25.27 357 TYR C N 1
ATOM 8798 C CA . TYR C 1 364 ? -51.421 -57.157 101.645 1.00 23.71 357 TYR C CA 1
ATOM 8799 C C . TYR C 1 364 ? -50.534 -57.501 100.437 1.00 25.22 357 TYR C C 1
ATOM 8800 O O . TYR C 1 364 ? -50.341 -56.694 99.499 1.00 25.95 357 TYR C O 1
ATOM 8809 N N . ARG C 1 365 ? -49.956 -58.690 100.450 1.00 23.40 358 ARG C N 1
ATOM 8810 C CA . ARG C 1 365 ? -49.252 -59.159 99.244 1.00 21.31 358 ARG C CA 1
ATOM 8811 C C . ARG C 1 365 ? -50.235 -59.957 98.373 1.00 18.85 358 ARG C C 1
ATOM 8812 O O . ARG C 1 365 ? -51.360 -60.284 98.809 1.00 22.14 358 ARG C O 1
ATOM 8820 N N . THR C 1 366 ? -49.840 -60.246 97.148 1.00 17.40 359 THR C N 1
ATOM 8821 C CA . THR C 1 366 ? -50.712 -61.035 96.246 1.00 17.71 359 THR C CA 1
ATOM 8822 C C . THR C 1 366 ? -49.901 -62.179 95.622 1.00 17.71 359 THR C C 1
ATOM 8823 O O . THR C 1 366 ? -48.658 -62.093 95.497 1.00 18.04 359 THR C O 1
ATOM 8827 N N . MET C 1 367 ? -50.627 -63.243 95.245 1.00 17.40 360 MET C N 1
ATOM 8828 C CA . MET C 1 367 ? -50.037 -64.437 94.611 1.00 18.02 360 MET C CA 1
ATOM 8829 C C . MET C 1 367 ? -51.040 -64.931 93.556 1.00 17.29 360 MET C C 1
ATOM 8830 O O . MET C 1 367 ? -52.130 -65.433 93.893 1.00 18.08 360 MET C O 1
ATOM 8835 N N . ILE C 1 368 ? -50.682 -64.665 92.295 1.00 19.01 361 ILE C N 1
ATOM 8836 C CA . ILE C 1 368 ? -51.409 -65.079 91.076 1.00 19.41 361 ILE C CA 1
ATOM 8837 C C . ILE C 1 368 ? -51.536 -66.601 91.095 1.00 17.91 361 ILE C C 1
ATOM 8838 O O . ILE C 1 368 ? -50.495 -67.260 91.298 1.00 15.65 361 ILE C O 1
ATOM 8843 N N . SER C 1 369 ? -52.750 -67.143 90.891 1.00 17.80 362 SER C N 1
ATOM 8844 C CA . SER C 1 369 ? -52.886 -68.616 91.020 1.00 17.14 362 SER C CA 1
ATOM 8845 C C . SER C 1 369 ? -53.482 -69.236 89.756 1.00 16.35 362 SER C C 1
ATOM 8846 O O . SER C 1 369 ? -54.418 -68.658 89.210 1.00 16.96 362 SER C O 1
ATOM 8849 N N . HIS C 1 370 ? -52.970 -70.409 89.339 1.00 14.74 363 HIS C N 1
ATOM 8850 C CA . HIS C 1 370 ? -53.675 -71.336 88.442 1.00 14.76 363 HIS C CA 1
ATOM 8851 C C . HIS C 1 370 ? -54.960 -71.870 89.124 1.00 16.03 363 HIS C C 1
ATOM 8852 O O . HIS C 1 370 ? -55.240 -71.514 90.275 1.00 15.30 363 HIS C O 1
ATOM 8859 N N . ARG C 1 371 ? -55.805 -72.638 88.395 1.00 16.92 364 ARG C N 1
ATOM 8860 C CA . ARG C 1 371 ? -56.731 -73.574 89.045 1.00 15.75 364 ARG C CA 1
ATOM 8861 C C . ARG C 1 371 ? -56.210 -75.008 88.857 1.00 16.83 364 ARG C C 1
ATOM 8862 O O . ARG C 1 371 ? -55.338 -75.260 87.980 1.00 17.27 364 ARG C O 1
ATOM 8870 N N . SER C 1 372 ? -56.773 -75.964 89.642 1.00 16.54 365 SER C N 1
ATOM 8871 C CA . SER C 1 372 ? -56.332 -77.362 89.534 1.00 15.25 365 SER C CA 1
ATOM 8872 C C . SER C 1 372 ? -56.702 -77.920 88.145 1.00 15.19 365 SER C C 1
ATOM 8873 O O . SER C 1 372 ? -56.075 -78.875 87.694 1.00 16.43 365 SER C O 1
ATOM 8876 N N . GLY C 1 373 ? -57.727 -77.372 87.504 1.00 15.19 366 GLY C N 1
ATOM 8877 C CA . GLY C 1 373 ? -58.021 -77.766 86.114 1.00 15.23 366 GLY C CA 1
ATOM 8878 C C . GLY C 1 373 ? -57.488 -76.647 85.214 1.00 16.48 366 GLY C C 1
ATOM 8879 O O . GLY C 1 373 ? -58.091 -75.558 85.170 1.00 14.55 366 GLY C O 1
ATOM 8880 N N . GLU C 1 374 ? -56.289 -76.834 84.660 1.00 15.53 367 GLU C N 1
ATOM 8881 C CA . GLU C 1 374 ? -55.657 -75.735 83.937 1.00 16.45 367 GLU C CA 1
ATOM 8882 C C . GLU C 1 374 ? -55.741 -76.021 82.430 1.00 16.99 367 GLU C C 1
ATOM 8883 O O . GLU C 1 374 ? -56.237 -77.091 82.007 1.00 16.78 367 GLU C O 1
ATOM 8889 N N . THR C 1 375 ? -55.220 -75.101 81.614 1.00 19.87 368 THR C N 1
ATOM 8890 C CA . THR C 1 375 ? -55.053 -75.383 80.170 1.00 19.59 368 THR C CA 1
ATOM 8891 C C . THR C 1 375 ? -53.639 -74.988 79.713 1.00 18.46 368 THR C C 1
ATOM 8892 O O . THR C 1 375 ? -52.835 -74.518 80.536 1.00 15.80 368 THR C O 1
ATOM 8896 N N . GLU C 1 376 ? -53.394 -75.114 78.398 1.00 17.26 369 GLU C N 1
ATOM 8897 C CA . GLU C 1 376 ? -52.145 -74.673 77.739 1.00 17.92 369 GLU C CA 1
ATOM 8898 C C . GLU C 1 376 ? -52.014 -73.129 77.735 1.00 18.78 369 GLU C C 1
ATOM 8899 O O . GLU C 1 376 ? -50.956 -72.587 77.334 1.00 17.53 369 GLU C O 1
ATOM 8905 N N . ASP C 1 377 ? -53.076 -72.407 78.116 1.00 18.85 370 ASP C N 1
ATOM 8906 C CA . ASP C 1 377 ? -53.062 -70.937 78.224 1.00 19.23 370 ASP C CA 1
ATOM 8907 C C . ASP C 1 377 ? -51.959 -70.506 79.217 1.00 20.24 370 ASP C C 1
ATOM 8908 O O . ASP C 1 377 ? -51.818 -71.135 80.299 1.00 20.05 370 ASP C O 1
ATOM 8913 N N . THR C 1 378 ? -51.169 -69.469 78.893 1.00 16.66 371 THR C N 1
ATOM 8914 C CA . THR C 1 378 ? -50.099 -69.010 79.812 1.00 16.95 371 THR C CA 1
ATOM 8915 C C . THR C 1 378 ? -50.362 -67.591 80.362 1.00 18.15 371 THR C C 1
ATOM 8916 O O . THR C 1 378 ? -49.460 -67.007 80.961 1.00 17.50 371 THR C O 1
ATOM 8920 N N . MET C 1 379 ? -51.556 -67.032 80.210 1.00 16.61 372 MET C N 1
ATOM 8921 C CA A MET C 1 379 ? -51.818 -65.640 80.600 0.50 18.63 372 MET C CA 1
ATOM 8922 C CA B MET C 1 379 ? -51.831 -65.629 80.606 0.50 18.13 372 MET C CA 1
ATOM 8923 C C . MET C 1 379 ? -51.316 -65.343 82.029 1.00 18.92 372 MET C C 1
ATOM 8924 O O . MET C 1 379 ? -50.736 -64.252 82.290 1.00 18.70 372 MET C O 1
ATOM 8933 N N . ILE C 1 380 ? -51.497 -66.272 83.006 1.00 16.41 373 ILE C N 1
ATOM 8934 C CA . ILE C 1 380 ? -51.141 -65.929 84.402 1.00 15.34 373 ILE C CA 1
ATOM 8935 C C . ILE C 1 380 ? -49.639 -65.636 84.573 1.00 16.36 373 ILE C C 1
ATOM 8936 O O . ILE C 1 380 ? -49.322 -64.912 85.485 1.00 14.15 373 ILE C O 1
ATOM 8941 N N . ALA C 1 381 ? -48.761 -66.150 83.712 1.00 13.91 374 ALA C N 1
ATOM 8942 C CA . ALA C 1 381 ? -47.339 -65.841 83.829 1.00 14.41 374 ALA C CA 1
ATOM 8943 C C . ALA C 1 381 ? -47.157 -64.338 83.577 1.00 15.15 374 ALA C C 1
ATOM 8944 O O . ALA C 1 381 ? -46.551 -63.619 84.381 1.00 14.45 374 ALA C O 1
ATOM 8946 N N . ASP C 1 382 ? -47.757 -63.853 82.500 1.00 15.16 375 ASP C N 1
ATOM 8947 C CA . ASP C 1 382 ? -47.652 -62.438 82.193 1.00 17.08 375 ASP C CA 1
ATOM 8948 C C . ASP C 1 382 ? -48.359 -61.599 83.259 1.00 19.54 375 ASP C C 1
ATOM 8949 O O . ASP C 1 382 ? -47.931 -60.487 83.565 1.00 18.70 375 ASP C O 1
ATOM 8954 N N . LEU C 1 383 ? -49.485 -62.091 83.771 1.00 22.90 376 LEU C N 1
ATOM 8955 C CA . LEU C 1 383 ? -50.248 -61.311 84.766 1.00 23.88 376 LEU C CA 1
ATOM 8956 C C . LEU C 1 383 ? -49.425 -61.106 86.044 1.00 20.95 376 LEU C C 1
ATOM 8957 O O . LEU C 1 383 ? -49.457 -60.040 86.640 1.00 20.12 376 LEU C O 1
ATOM 8962 N N . ALA C 1 384 ? -48.714 -62.141 86.484 1.00 22.73 377 ALA C N 1
ATOM 8963 C CA . ALA C 1 384 ? -47.875 -62.083 87.665 1.00 24.26 377 ALA C CA 1
ATOM 8964 C C . ALA C 1 384 ? -46.799 -61.003 87.462 1.00 24.98 377 ALA C C 1
ATOM 8965 O O . ALA C 1 384 ? -46.563 -60.165 88.354 1.00 24.66 377 ALA C O 1
ATOM 8967 N N . VAL C 1 385 ? -46.202 -60.976 86.276 1.00 22.50 378 VAL C N 1
ATOM 8968 C CA . VAL C 1 385 ? -45.203 -59.957 86.013 1.00 23.19 378 VAL C CA 1
ATOM 8969 C C . VAL C 1 385 ? -45.867 -58.559 85.954 1.00 22.50 378 VAL C C 1
ATOM 8970 O O . VAL C 1 385 ? -45.377 -57.620 86.632 1.00 20.47 378 VAL C O 1
ATOM 8974 N N . ALA C 1 386 ? -46.996 -58.448 85.235 1.00 19.50 379 ALA C N 1
ATOM 8975 C CA . ALA C 1 386 ? -47.809 -57.195 85.094 1.00 19.88 379 ALA C CA 1
ATOM 8976 C C . ALA C 1 386 ? -48.104 -56.559 86.457 1.00 20.95 379 ALA C C 1
ATOM 8977 O O . ALA C 1 386 ? -47.982 -55.353 86.553 1.00 20.13 379 ALA C O 1
ATOM 8979 N N . ILE C 1 387 ? -48.516 -57.327 87.487 1.00 19.90 380 ILE C N 1
ATOM 8980 C CA . ILE C 1 387 ? -48.958 -56.698 88.762 1.00 21.83 380 ILE C CA 1
ATOM 8981 C C . ILE C 1 387 ? -47.792 -56.631 89.759 1.00 21.11 380 ILE C C 1
ATOM 8982 O O . ILE C 1 387 ? -47.956 -56.057 90.846 1.00 22.92 380 ILE C O 1
ATOM 8987 N N . GLY C 1 388 ? -46.647 -57.225 89.435 1.00 19.03 381 GLY C N 1
ATOM 8988 C CA . GLY C 1 388 ? -45.486 -57.216 90.334 1.00 22.28 381 GLY C CA 1
ATOM 8989 C C . GLY C 1 388 ? -45.823 -57.960 91.627 1.00 23.03 381 GLY C C 1
ATOM 8990 O O . GLY C 1 388 ? -45.407 -57.557 92.712 1.00 22.70 381 GLY C O 1
ATOM 8991 N N . SER C 1 389 ? -46.648 -59.001 91.544 1.00 20.45 382 SER C N 1
ATOM 8992 C CA . SER C 1 389 ? -46.938 -59.804 92.748 1.00 20.61 382 SER C CA 1
ATOM 8993 C C . SER C 1 389 ? -45.644 -60.271 93.396 1.00 20.62 382 SER C C 1
ATOM 8994 O O . SER C 1 389 ? -45.580 -60.281 94.616 1.00 23.51 382 SER C O 1
ATOM 8997 N N . GLY C 1 390 ? -44.616 -60.652 92.618 1.00 20.03 383 GLY C N 1
ATOM 8998 C CA . GLY C 1 390 ? -43.432 -61.282 93.222 1.00 17.40 383 GLY C CA 1
ATOM 8999 C C . GLY C 1 390 ? -43.688 -62.727 93.674 1.00 17.51 383 GLY C C 1
ATOM 9000 O O . GLY C 1 390 ? -42.756 -63.403 94.210 1.00 15.66 383 GLY C O 1
ATOM 9001 N N . GLN C 1 391 ? -44.930 -63.211 93.491 1.00 17.08 384 GLN C N 1
ATOM 9002 C CA . GLN C 1 391 ? -45.323 -64.598 93.875 1.00 17.60 384 GLN C CA 1
ATOM 9003 C C . GLN C 1 391 ? -46.322 -65.181 92.877 1.00 16.47 384 GLN C C 1
ATOM 9004 O O . GLN C 1 391 ? -47.303 -64.523 92.503 1.00 19.20 384 GLN C O 1
ATOM 9010 N N . ILE C 1 392 ? -46.103 -66.421 92.474 1.00 16.70 385 ILE C N 1
ATOM 9011 C CA . ILE C 1 392 ? -47.034 -67.124 91.604 1.00 16.05 385 ILE C CA 1
ATOM 9012 C C . ILE C 1 392 ? -47.228 -68.564 92.107 1.00 17.45 385 ILE C C 1
ATOM 9013 O O . ILE C 1 392 ? -46.306 -69.218 92.564 1.00 19.28 385 ILE C O 1
ATOM 9018 N N . LYS C 1 393 ? -48.412 -69.098 91.914 1.00 17.22 386 LYS C N 1
ATOM 9019 C CA . LYS C 1 393 ? -48.627 -70.493 92.218 1.00 16.61 386 LYS C CA 1
ATOM 9020 C C . LYS C 1 393 ? -49.242 -71.145 90.967 1.00 15.69 386 LYS C C 1
ATOM 9021 O O . LYS C 1 393 ? -50.445 -70.960 90.647 1.00 16.39 386 LYS C O 1
ATOM 9027 N N . THR C 1 394 ? -48.475 -71.994 90.310 1.00 14.68 387 THR C N 1
ATOM 9028 C CA . THR C 1 394 ? -48.924 -72.530 89.021 1.00 14.16 387 THR C CA 1
ATOM 9029 C C . THR C 1 394 ? -48.432 -73.967 88.775 1.00 14.01 387 THR C C 1
ATOM 9030 O O . THR C 1 394 ? -48.396 -74.416 87.603 1.00 13.78 387 THR C O 1
ATOM 9034 N N . GLY C 1 395 ? -48.143 -74.713 89.842 1.00 14.54 388 GLY C N 1
ATOM 9035 C CA . GLY C 1 395 ? -48.055 -76.203 89.775 1.00 14.86 388 GLY C CA 1
ATOM 9036 C C . GLY C 1 395 ? -46.690 -76.720 90.180 1.00 15.87 388 GLY C C 1
ATOM 9037 O O . GLY C 1 395 ? -45.765 -75.943 90.320 1.00 15.01 388 GLY C O 1
ATOM 9038 N N . ALA C 1 396 ? -46.549 -78.036 90.349 1.00 16.75 389 ALA C N 1
ATOM 9039 C CA . ALA C 1 396 ? -45.228 -78.679 90.273 1.00 16.96 389 ALA C CA 1
ATOM 9040 C C . ALA C 1 396 ? -44.600 -78.315 88.930 1.00 17.76 389 ALA C C 1
ATOM 9041 O O . ALA C 1 396 ? -45.297 -77.864 87.997 1.00 19.46 389 ALA C O 1
ATOM 9043 N N . PRO C 1 397 ? -43.291 -78.530 88.808 1.00 16.50 390 PRO C N 1
ATOM 9044 C CA . PRO C 1 397 ? -42.705 -78.359 87.487 1.00 14.87 390 PRO C CA 1
ATOM 9045 C C . PRO C 1 397 ? -42.976 -79.625 86.646 1.00 14.88 390 PRO C C 1
ATOM 9046 O O . PRO C 1 397 ? -42.062 -80.224 86.114 1.00 15.35 390 PRO C O 1
ATOM 9050 N N . ALA C 1 398 ? -44.230 -80.068 86.573 1.00 15.98 391 ALA C N 1
ATOM 9051 C CA . ALA C 1 398 ? -44.553 -81.281 85.736 1.00 17.02 391 ALA C CA 1
ATOM 9052 C C . ALA C 1 398 ? -46.007 -81.132 85.315 1.00 16.01 391 ALA C C 1
ATOM 9053 O O . ALA C 1 398 ? -46.772 -80.534 86.102 1.00 16.78 391 ALA C O 1
ATOM 9055 N N . ARG C 1 399 ? -46.355 -81.762 84.187 1.00 14.83 392 ARG C N 1
ATOM 9056 C CA . ARG C 1 399 ? -47.615 -81.575 83.457 1.00 16.96 392 ARG C CA 1
ATOM 9057 C C . ARG C 1 399 ? -47.567 -80.195 82.765 1.00 17.76 392 ARG C C 1
ATOM 9058 O O . ARG C 1 399 ? -47.454 -79.139 83.482 1.00 17.19 392 ARG C O 1
ATOM 9066 N N . SER C 1 400 ? -47.674 -80.177 81.421 1.00 15.85 393 SER C N 1
ATOM 9067 C CA . SER C 1 400 ? -47.343 -78.910 80.691 1.00 14.45 393 SER C CA 1
ATOM 9068 C C . SER C 1 400 ? -48.382 -77.816 80.938 1.00 14.21 393 SER C C 1
ATOM 9069 O O . SER C 1 400 ? -48.092 -76.648 80.660 1.00 15.26 393 SER C O 1
ATOM 9072 N N . GLU C 1 401 ? -49.570 -78.136 81.439 1.00 12.53 394 GLU C N 1
ATOM 9073 C CA . GLU C 1 401 ? -50.474 -77.033 81.792 1.00 12.61 394 GLU C CA 1
ATOM 9074 C C . GLU C 1 401 ? -49.891 -76.275 83.000 1.00 13.48 394 GLU C C 1
ATOM 9075 O O . GLU C 1 401 ? -50.315 -75.138 83.228 1.00 12.14 394 GLU C O 1
ATOM 9081 N N . ARG C 1 402 ? -48.923 -76.878 83.735 1.00 14.74 395 ARG C N 1
ATOM 9082 C CA . ARG C 1 402 ? -48.166 -76.154 84.769 1.00 16.31 395 ARG C CA 1
ATOM 9083 C C . ARG C 1 402 ? -46.881 -75.588 84.150 1.00 17.15 395 ARG C C 1
ATOM 9084 O O . ARG C 1 402 ? -46.561 -74.388 84.339 1.00 16.73 395 ARG C O 1
ATOM 9092 N N . VAL C 1 403 ? -46.149 -76.426 83.405 1.00 16.22 396 VAL C N 1
ATOM 9093 C CA . VAL C 1 403 ? -44.783 -76.070 82.974 1.00 14.44 396 VAL C CA 1
ATOM 9094 C C . VAL C 1 403 ? -44.892 -74.991 81.879 1.00 15.62 396 VAL C C 1
ATOM 9095 O O . VAL C 1 403 ? -43.992 -74.166 81.757 1.00 15.43 396 VAL C O 1
ATOM 9099 N N . ALA C 1 404 ? -45.988 -74.956 81.117 1.00 15.22 397 ALA C N 1
ATOM 9100 C CA . ALA C 1 404 ? -46.051 -73.917 80.053 1.00 17.08 397 ALA C CA 1
ATOM 9101 C C . ALA C 1 404 ? -45.979 -72.505 80.673 1.00 16.05 397 ALA C C 1
ATOM 9102 O O . ALA C 1 404 ? -45.497 -71.576 80.047 1.00 16.87 397 ALA C O 1
ATOM 9104 N N . LYS C 1 405 ? -46.390 -72.353 81.927 1.00 15.67 398 LYS C N 1
ATOM 9105 C CA . LYS C 1 405 ? -46.417 -71.023 82.589 1.00 14.29 398 LYS C CA 1
ATOM 9106 C C . LYS C 1 405 ? -44.973 -70.696 82.961 1.00 15.00 398 LYS C C 1
ATOM 9107 O O . LYS C 1 405 ? -44.466 -69.532 82.769 1.00 14.50 398 LYS C O 1
ATOM 9113 N N . TYR C 1 406 ? -44.280 -71.734 83.459 1.00 14.54 399 TYR C N 1
ATOM 9114 C CA . TYR C 1 406 ? -42.856 -71.537 83.845 1.00 15.78 399 TYR C CA 1
ATOM 9115 C C . TYR C 1 406 ? -42.039 -71.175 82.618 1.00 16.16 399 TYR C C 1
ATOM 9116 O O . TYR C 1 406 ? -41.188 -70.299 82.693 1.00 15.63 399 TYR C O 1
ATOM 9125 N N . ASN C 1 407 ? -42.263 -71.912 81.523 1.00 16.77 400 ASN C N 1
ATOM 9126 C CA . ASN C 1 407 ? -41.617 -71.628 80.255 1.00 17.53 400 ASN C CA 1
ATOM 9127 C C . ASN C 1 407 ? -41.874 -70.182 79.793 1.00 18.73 400 ASN C C 1
ATOM 9128 O O . ASN C 1 407 ? -40.918 -69.521 79.286 1.00 17.74 400 ASN C O 1
ATOM 9133 N N . GLN C 1 408 ? -43.126 -69.714 79.926 1.00 17.63 401 GLN C N 1
ATOM 9134 C CA . GLN C 1 408 ? -43.477 -68.333 79.530 1.00 17.65 401 GLN C CA 1
ATOM 9135 C C . GLN C 1 408 ? -42.706 -67.331 80.418 1.00 19.59 401 GLN C C 1
ATOM 9136 O O . GLN C 1 408 ? -42.243 -66.251 79.921 1.00 19.01 401 GLN C O 1
ATOM 9142 N N . LEU C 1 409 ? -42.499 -67.672 81.686 1.00 16.75 402 LEU C N 1
ATOM 9143 C CA . LEU C 1 409 ? -41.804 -66.752 82.626 1.00 17.47 402 LEU C CA 1
ATOM 9144 C C . LEU C 1 409 ? -40.313 -66.685 82.237 1.00 18.20 402 LEU C C 1
ATOM 9145 O O . LEU C 1 409 ? -39.686 -65.619 82.326 1.00 17.60 402 LEU C O 1
ATOM 9150 N N . LEU C 1 410 ? -39.757 -67.803 81.745 1.00 16.54 403 LEU C N 1
ATOM 9151 C CA . LEU C 1 410 ? -38.414 -67.791 81.193 1.00 17.02 403 LEU C CA 1
ATOM 9152 C C . LEU C 1 410 ? -38.398 -66.822 80.000 1.00 18.62 403 LEU C C 1
ATOM 9153 O O . LEU C 1 410 ? -37.459 -66.035 79.893 1.00 20.32 403 LEU C O 1
ATOM 9158 N N . ARG C 1 411 ? -39.422 -66.873 79.158 1.00 17.06 404 ARG C N 1
ATOM 9159 C CA . ARG C 1 411 ? -39.472 -65.977 77.933 1.00 20.27 404 ARG C CA 1
ATOM 9160 C C . ARG C 1 411 ? -39.635 -64.503 78.345 1.00 20.97 404 ARG C C 1
ATOM 9161 O O . ARG C 1 411 ? -39.018 -63.626 77.695 1.00 20.88 404 ARG C O 1
ATOM 9169 N N . ILE C 1 412 ? -40.435 -64.228 79.405 1.00 20.72 405 ILE C N 1
ATOM 9170 C CA . ILE C 1 412 ? -40.637 -62.854 79.872 1.00 18.89 405 ILE C CA 1
ATOM 9171 C C . ILE C 1 412 ? -39.305 -62.356 80.456 1.00 20.61 405 ILE C C 1
ATOM 9172 O O . ILE C 1 412 ? -38.890 -61.190 80.236 1.00 20.94 405 ILE C O 1
ATOM 9177 N N . GLU C 1 413 ? -38.629 -63.202 81.232 1.00 20.00 406 GLU C N 1
ATOM 9178 C CA . GLU C 1 413 ? -37.371 -62.807 81.902 1.00 22.21 406 GLU C CA 1
ATOM 9179 C C . GLU C 1 413 ? -36.286 -62.477 80.863 1.00 22.77 406 GLU C C 1
ATOM 9180 O O . GLU C 1 413 ? -35.493 -61.548 81.045 1.00 21.34 406 GLU C O 1
ATOM 9186 N N . GLU C 1 414 ? -36.252 -63.239 79.781 1.00 21.51 407 GLU C N 1
ATOM 9187 C CA . GLU C 1 414 ? -35.390 -62.998 78.661 1.00 24.38 407 GLU C CA 1
ATOM 9188 C C . GLU C 1 414 ? -35.762 -61.693 77.937 1.00 23.51 407 GLU C C 1
ATOM 9189 O O . GLU C 1 414 ? -34.878 -60.898 77.627 1.00 23.85 407 GLU C O 1
ATOM 9195 N N . ALA C 1 415 ? -37.040 -61.485 77.655 1.00 21.39 408 ALA C N 1
ATOM 9196 C CA . ALA C 1 415 ? -37.470 -60.272 76.958 1.00 22.37 408 ALA C CA 1
ATOM 9197 C C . ALA C 1 415 ? -36.975 -59.038 77.716 1.00 22.68 408 ALA C C 1
ATOM 9198 O O . ALA C 1 415 ? -36.573 -58.070 77.100 1.00 23.73 408 ALA C O 1
ATOM 9200 N N . LEU C 1 416 ? -37.035 -59.077 79.049 1.00 23.71 409 LEU C N 1
ATOM 9201 C CA . LEU C 1 416 ? -36.733 -57.922 79.932 1.00 24.29 409 LEU C CA 1
ATOM 9202 C C . LEU C 1 416 ? -35.218 -57.699 80.042 1.00 24.73 409 LEU C C 1
ATOM 9203 O O . LEU C 1 416 ? -34.810 -56.654 80.548 1.00 24.76 409 LEU C O 1
ATOM 9208 N N . GLY C 1 417 ? -34.391 -58.672 79.656 1.00 24.02 410 GLY C N 1
ATOM 9209 C CA . GLY C 1 417 ? -32.957 -58.416 79.667 1.00 25.83 410 GLY C CA 1
ATOM 9210 C C . GLY C 1 417 ? -32.508 -57.929 81.035 1.00 26.26 410 GLY C C 1
ATOM 9211 O O . GLY C 1 417 ? -32.935 -58.492 82.054 1.00 23.36 410 GLY C O 1
ATOM 9212 N N . ASP C 1 418 ? -31.667 -56.886 81.073 1.00 26.93 411 ASP C N 1
ATOM 9213 C CA . ASP C 1 418 ? -30.996 -56.441 82.336 1.00 28.06 411 ASP C CA 1
ATOM 9214 C C . ASP C 1 418 ? -31.988 -55.817 83.334 1.00 23.97 411 ASP C C 1
ATOM 9215 O O . ASP C 1 418 ? -31.620 -55.616 84.497 1.00 25.13 411 ASP C O 1
ATOM 9220 N N . ALA C 1 419 ? -33.223 -55.513 82.904 1.00 21.75 412 ALA C N 1
ATOM 9221 C CA . ALA C 1 419 ? -34.245 -54.868 83.765 1.00 21.67 412 ALA C CA 1
ATOM 9222 C C . ALA C 1 419 ? -35.024 -55.916 84.564 1.00 22.38 412 ALA C C 1
ATOM 9223 O O . ALA C 1 419 ? -35.758 -55.543 85.489 1.00 20.42 412 ALA C O 1
ATOM 9225 N N . ALA C 1 420 ? -34.919 -57.193 84.177 1.00 21.14 413 ALA C N 1
ATOM 9226 C CA . ALA C 1 420 ? -35.561 -58.288 84.960 1.00 22.51 413 ALA C CA 1
ATOM 9227 C C . ALA C 1 420 ? -35.089 -58.212 86.421 1.00 22.33 413 ALA C C 1
ATOM 9228 O O . ALA C 1 420 ? -33.899 -57.991 86.674 1.00 26.14 413 ALA C O 1
ATOM 9230 N N . ARG C 1 421 ? -36.008 -58.383 87.366 1.00 22.93 414 ARG C N 1
ATOM 9231 C CA . ARG C 1 421 ? -35.667 -58.600 88.780 1.00 22.88 414 ARG C CA 1
ATOM 9232 C C . ARG C 1 421 ? -36.508 -59.747 89.357 1.00 22.07 414 ARG C C 1
ATOM 9233 O O . ARG C 1 421 ? -37.707 -59.787 89.221 1.00 24.86 414 ARG C O 1
ATOM 9241 N N . TYR C 1 422 ? -35.861 -60.641 90.070 1.00 21.33 415 TYR C N 1
ATOM 9242 C CA . TYR C 1 422 ? -36.503 -61.768 90.726 1.00 19.71 415 TYR C CA 1
ATOM 9243 C C . TYR C 1 422 ? -36.825 -61.386 92.184 1.00 22.03 415 TYR C C 1
ATOM 9244 O O . TYR C 1 422 ? -35.970 -60.909 92.917 1.00 20.60 415 TYR C O 1
ATOM 9253 N N . ALA C 1 423 ? -38.074 -61.601 92.605 1.00 23.14 416 ALA C N 1
ATOM 9254 C CA . ALA C 1 423 ? -38.537 -61.112 93.891 1.00 22.91 416 ALA C CA 1
ATOM 9255 C C . ALA C 1 423 ? -37.754 -61.777 95.043 1.00 25.02 416 ALA C C 1
ATOM 9256 O O . ALA C 1 423 ? -37.526 -61.134 96.036 1.00 24.26 416 ALA C O 1
ATOM 9258 N N . GLY C 1 424 ? -37.346 -63.042 94.921 1.00 23.71 417 GLY C N 1
ATOM 9259 C CA . GLY C 1 424 ? -36.560 -63.717 95.964 1.00 22.84 417 GLY C CA 1
ATOM 9260 C C . GLY C 1 424 ? -37.122 -63.566 97.375 1.00 25.57 417 GLY C C 1
ATOM 9261 O O . GLY C 1 424 ? -38.350 -63.627 97.615 1.00 25.01 417 GLY C O 1
ATOM 9262 N N . ASP C 1 425 ? -36.210 -63.415 98.337 1.00 28.78 418 ASP C N 1
ATOM 9263 C CA . ASP C 1 425 ? -36.594 -63.456 99.766 1.00 32.14 418 ASP C CA 1
ATOM 9264 C C . ASP C 1 425 ? -37.227 -62.133 100.198 1.00 31.35 418 ASP C C 1
ATOM 9265 O O . ASP C 1 425 ? -37.890 -62.111 101.213 1.00 29.82 418 ASP C O 1
ATOM 9270 N N . LEU C 1 426 ? -37.127 -61.092 99.370 1.00 30.20 419 LEU C N 1
ATOM 9271 C CA . LEU C 1 426 ? -37.914 -59.867 99.606 1.00 28.81 419 LEU C CA 1
ATOM 9272 C C . LEU C 1 426 ? -39.431 -60.116 99.459 1.00 28.06 419 LEU C C 1
ATOM 9273 O O . LEU C 1 426 ? -40.207 -59.328 99.959 1.00 23.73 419 LEU C O 1
ATOM 9278 N N . ALA C 1 427 ? -39.875 -61.172 98.762 1.00 21.44 420 ALA C N 1
ATOM 9279 C CA . ALA C 1 427 ? -41.304 -61.462 98.705 1.00 20.82 420 ALA C CA 1
ATOM 9280 C C . ALA C 1 427 ? -41.792 -61.902 100.089 1.00 20.78 420 ALA C C 1
ATOM 9281 O O . ALA C 1 427 ? -43.012 -61.930 100.326 1.00 20.50 420 ALA C O 1
ATOM 9283 N N . PHE C 1 428 ? -40.866 -62.309 100.968 1.00 18.55 421 PHE C N 1
ATOM 9284 C CA . PHE C 1 428 ? -41.279 -62.929 102.235 1.00 19.42 421 PHE C CA 1
ATOM 9285 C C . PHE C 1 428 ? -40.556 -62.272 103.417 1.00 20.10 421 PHE C C 1
ATOM 9286 O O . PHE C 1 428 ? -39.790 -62.944 104.091 1.00 23.58 421 PHE C O 1
ATOM 9294 N N . PRO C 1 429 ? -40.839 -60.989 103.695 1.00 20.59 422 PRO C N 1
ATOM 9295 C CA . PRO C 1 429 ? -40.086 -60.305 104.784 1.00 22.18 422 PRO C CA 1
ATOM 9296 C C . PRO C 1 429 ? -40.252 -60.955 106.170 1.00 24.31 422 PRO C C 1
ATOM 9297 O O . PRO C 1 429 ? -39.361 -60.834 107.011 1.00 29.49 422 PRO C O 1
ATOM 9301 N N . ARG C 1 430 ? -41.370 -61.622 106.463 1.00 24.34 423 ARG C N 1
ATOM 9302 C CA . ARG C 1 430 ? -41.574 -62.141 107.836 1.00 24.21 423 ARG C CA 1
ATOM 9303 C C . ARG C 1 430 ? -40.615 -63.301 108.114 1.00 24.82 423 ARG C C 1
ATOM 9304 O O . ARG C 1 430 ? -40.494 -63.726 109.242 1.00 25.94 423 ARG C O 1
ATOM 9312 N N . PHE C 1 431 ? -40.022 -63.870 107.070 1.00 27.53 424 PHE C N 1
ATOM 9313 C CA . PHE C 1 431 ? -39.170 -65.054 107.182 1.00 29.14 424 PHE C CA 1
ATOM 9314 C C . PHE C 1 431 ? -37.719 -64.593 107.340 1.00 34.98 424 PHE C C 1
ATOM 9315 O O . PHE C 1 431 ? -37.287 -63.649 106.652 1.00 35.81 424 PHE C O 1
ATOM 9323 N N . ALA C 1 432 ? -36.989 -65.269 108.224 1.00 38.10 425 ALA C N 1
ATOM 9324 C CA . ALA C 1 432 ? -35.552 -65.001 108.460 1.00 49.78 425 ALA C CA 1
ATOM 9325 C C . ALA C 1 432 ? -34.887 -66.257 109.049 1.00 54.19 425 ALA C C 1
ATOM 9326 O O . ALA C 1 432 ? -34.219 -67.029 108.338 1.00 60.06 425 ALA C O 1
ATOM 9328 N N . GLU C 1 434 ? -32.542 -68.951 106.806 1.00 43.06 427 GLU C N 1
ATOM 9329 C CA . GLU C 1 434 ? -32.814 -70.392 106.817 1.00 45.47 427 GLU C CA 1
ATOM 9330 C C . GLU C 1 434 ? -33.794 -70.727 107.952 1.00 47.78 427 GLU C C 1
ATOM 9331 O O . GLU C 1 434 ? -34.302 -71.858 108.064 1.00 48.76 427 GLU C O 1
ATOM 9333 N N . PRO D 1 9 ? -40.052 -65.130 52.302 1.00 39.78 2 PRO D N 1
ATOM 9334 C CA . PRO D 1 9 ? -39.903 -66.084 53.404 1.00 36.97 2 PRO D CA 1
ATOM 9335 C C . PRO D 1 9 ? -38.437 -66.454 53.701 1.00 37.97 2 PRO D C 1
ATOM 9336 O O . PRO D 1 9 ? -38.169 -67.608 54.085 1.00 37.81 2 PRO D O 1
ATOM 9340 N N . ILE D 1 10 ? -37.512 -65.495 53.535 1.00 34.31 3 ILE D N 1
ATOM 9341 C CA . ILE D 1 10 ? -36.071 -65.692 53.788 1.00 32.19 3 ILE D CA 1
ATOM 9342 C C . ILE D 1 10 ? -35.813 -65.715 55.301 1.00 34.48 3 ILE D C 1
ATOM 9343 O O . ILE D 1 10 ? -36.291 -64.826 56.016 1.00 30.62 3 ILE D O 1
ATOM 9348 N N . ILE D 1 11 ? -34.958 -66.642 55.755 1.00 33.61 4 ILE D N 1
ATOM 9349 C CA . ILE D 1 11 ? -34.655 -66.784 57.179 1.00 32.70 4 ILE D CA 1
ATOM 9350 C C . ILE D 1 11 ? -33.658 -65.689 57.579 1.00 36.73 4 ILE D C 1
ATOM 9351 O O . ILE D 1 11 ? -32.586 -65.578 56.976 1.00 39.49 4 ILE D O 1
ATOM 9356 N N . GLU D 1 12 ? -34.001 -64.933 58.627 1.00 35.44 5 GLU D N 1
ATOM 9357 C CA . GLU D 1 12 ? -33.233 -63.779 59.085 1.00 35.22 5 GLU D CA 1
ATOM 9358 C C . GLU D 1 12 ? -32.601 -64.032 60.463 1.00 38.21 5 GLU D C 1
ATOM 9359 O O . GLU D 1 12 ? -31.572 -63.475 60.773 1.00 38.89 5 GLU D O 1
ATOM 9365 N N . GLN D 1 13 ? -33.225 -64.837 61.312 1.00 38.14 6 GLN D N 1
ATOM 9366 C CA . GLN D 1 13 ? -32.726 -65.002 62.667 1.00 38.40 6 GLN D CA 1
ATOM 9367 C C . GLN D 1 13 ? -33.158 -66.364 63.199 1.00 34.29 6 GLN D C 1
ATOM 9368 O O . GLN D 1 13 ? -34.284 -66.787 62.940 1.00 34.17 6 GLN D O 1
ATOM 9374 N N . VAL D 1 14 ? -32.271 -66.985 63.977 1.00 33.02 7 VAL D N 1
ATOM 9375 C CA . VAL D 1 14 ? -32.544 -68.251 64.617 1.00 32.77 7 VAL D CA 1
ATOM 9376 C C . VAL D 1 14 ? -32.051 -68.189 66.060 1.00 34.57 7 VAL D C 1
ATOM 9377 O O . VAL D 1 14 ? -30.849 -68.060 66.284 1.00 38.80 7 VAL D O 1
ATOM 9381 N N . ARG D 1 15 ? -32.969 -68.279 67.025 1.00 32.53 8 ARG D N 1
ATOM 9382 C CA . ARG D 1 15 ? -32.584 -68.335 68.450 1.00 32.55 8 ARG D CA 1
ATOM 9383 C C . ARG D 1 15 ? -33.065 -69.655 69.054 1.00 28.50 8 ARG D C 1
ATOM 9384 O O . ARG D 1 15 ? -34.068 -70.201 68.623 1.00 28.03 8 ARG D O 1
ATOM 9392 N N . ALA D 1 16 ? -32.355 -70.152 70.051 1.00 25.01 9 ALA D N 1
ATOM 9393 C CA . ALA D 1 16 ? -32.818 -71.310 70.786 1.00 24.55 9 ALA D CA 1
ATOM 9394 C C . ALA D 1 16 ? -32.833 -70.957 72.278 1.00 24.85 9 ALA D C 1
ATOM 9395 O O . ALA D 1 16 ? -32.163 -70.031 72.680 1.00 25.07 9 ALA D O 1
ATOM 9397 N N . ARG D 1 17 ? -33.632 -71.656 73.082 1.00 24.21 10 ARG D N 1
ATOM 9398 C CA . ARG D 1 17 ? -33.514 -71.537 74.534 1.00 25.65 10 ARG D CA 1
ATOM 9399 C C . ARG D 1 17 ? -33.845 -72.891 75.161 1.00 25.39 10 ARG D C 1
ATOM 9400 O O . ARG D 1 17 ? -34.506 -73.742 74.549 1.00 26.91 10 ARG D O 1
ATOM 9408 N N . GLU D 1 18 ? -33.385 -73.045 76.384 1.00 22.46 11 GLU D N 1
ATOM 9409 C CA . GLU D 1 18 ? -33.688 -74.203 77.201 1.00 21.76 11 GLU D CA 1
ATOM 9410 C C . GLU D 1 18 ? -35.017 -73.955 77.930 1.00 21.58 11 GLU D C 1
ATOM 9411 O O . GLU D 1 18 ? -35.132 -72.972 78.650 1.00 18.92 11 GLU D O 1
ATOM 9417 N N . ILE D 1 19 ? -36.004 -74.829 77.728 1.00 18.69 12 ILE D N 1
ATOM 9418 C CA . ILE D 1 19 ? -37.297 -74.784 78.455 1.00 18.21 12 ILE D CA 1
ATOM 9419 C C . ILE D 1 19 ? -37.420 -76.118 79.204 1.00 19.12 12 ILE D C 1
ATOM 9420 O O . ILE D 1 19 ? -36.508 -76.941 79.096 1.00 19.59 12 ILE D O 1
ATOM 9425 N N . LEU D 1 20 ? -38.525 -76.337 79.933 1.00 18.56 13 LEU D N 1
ATOM 9426 C CA . LEU D 1 20 ? -38.758 -77.635 80.557 1.00 17.78 13 LEU D CA 1
ATOM 9427 C C . LEU D 1 20 ? -39.877 -78.373 79.811 1.00 17.44 13 LEU D C 1
ATOM 9428 O O . LEU D 1 20 ? -40.836 -77.745 79.304 1.00 18.04 13 LEU D O 1
ATOM 9433 N N . ASP D 1 21 ? -39.758 -79.710 79.793 1.00 18.01 14 ASP D N 1
ATOM 9434 C CA . ASP D 1 21 ? -40.768 -80.623 79.261 1.00 18.02 14 ASP D CA 1
ATOM 9435 C C . ASP D 1 21 ? -41.754 -80.991 80.384 1.00 18.18 14 ASP D C 1
ATOM 9436 O O . ASP D 1 21 ? -41.651 -80.494 81.520 1.00 20.37 14 ASP D O 1
ATOM 9441 N N . SER D 1 22 ? -42.715 -81.852 80.056 1.00 18.75 15 SER D N 1
ATOM 9442 C CA . SER D 1 22 ? -43.841 -82.256 80.899 1.00 18.18 15 SER D CA 1
ATOM 9443 C C . SER D 1 22 ? -43.405 -83.109 82.115 1.00 19.22 15 SER D C 1
ATOM 9444 O O . SER D 1 22 ? -44.232 -83.397 82.952 1.00 20.88 15 SER D O 1
ATOM 9447 N N . ARG D 1 23 ? -42.142 -83.514 82.228 1.00 17.88 16 ARG D N 1
ATOM 9448 C CA . ARG D 1 23 ? -41.665 -84.233 83.417 1.00 19.55 16 ARG D CA 1
ATOM 9449 C C . ARG D 1 23 ? -40.745 -83.294 84.200 1.00 19.54 16 ARG D C 1
ATOM 9450 O O . ARG D 1 23 ? -40.155 -83.697 85.199 1.00 18.08 16 ARG D O 1
ATOM 9458 N N . GLY D 1 24 ? -40.541 -82.088 83.662 1.00 21.81 17 GLY D N 1
ATOM 9459 C CA . GLY D 1 24 ? -39.712 -81.085 84.323 1.00 18.80 17 GLY D CA 1
ATOM 9460 C C . GLY D 1 24 ? -38.234 -81.192 83.951 1.00 20.11 17 GLY D C 1
ATOM 9461 O O . GLY D 1 24 ? -37.384 -80.601 84.632 1.00 20.22 17 GLY D O 1
ATOM 9462 N N . ASN D 1 25 ? -37.912 -81.886 82.845 1.00 18.04 18 ASN D N 1
ATOM 9463 C CA . ASN D 1 25 ? -36.511 -82.029 82.354 1.00 18.08 18 ASN D CA 1
ATOM 9464 C C . ASN D 1 25 ? -36.251 -81.001 81.243 1.00 16.73 18 ASN D C 1
ATOM 9465 O O . ASN D 1 25 ? -37.137 -80.656 80.518 1.00 19.22 18 ASN D O 1
ATOM 9470 N N . PRO D 1 26 ? -35.023 -80.488 81.111 1.00 17.54 19 PRO D N 1
ATOM 9471 C CA . PRO D 1 26 ? -34.796 -79.474 80.044 1.00 17.88 19 PRO D CA 1
ATOM 9472 C C . PRO D 1 26 ? -35.010 -80.049 78.644 1.00 18.15 19 PRO D C 1
ATOM 9473 O O . PRO D 1 26 ? -34.869 -81.256 78.446 1.00 16.67 19 PRO D O 1
ATOM 9477 N N . THR D 1 27 ? -35.373 -79.171 77.715 1.00 17.44 20 THR D N 1
ATOM 9478 C CA . THR D 1 27 ? -35.402 -79.515 76.308 1.00 19.22 20 THR D CA 1
ATOM 9479 C C . THR D 1 27 ? -35.292 -78.236 75.491 1.00 18.81 20 THR D C 1
ATOM 9480 O O . THR D 1 27 ? -35.267 -77.096 76.044 1.00 17.48 20 THR D O 1
ATOM 9484 N N . VAL D 1 28 ? -35.218 -78.452 74.183 1.00 18.19 21 VAL D N 1
ATOM 9485 C CA . VAL D 1 28 ? -34.860 -77.374 73.284 1.00 18.64 21 VAL D CA 1
ATOM 9486 C C . VAL D 1 28 ? -36.127 -76.721 72.748 1.00 18.12 21 VAL D C 1
ATOM 9487 O O . VAL D 1 28 ? -37.068 -77.380 72.313 1.00 19.62 21 VAL D O 1
ATOM 9491 N N . GLU D 1 29 ? -36.095 -75.405 72.718 1.00 18.44 22 GLU D N 1
ATOM 9492 C CA . GLU D 1 29 ? -37.096 -74.645 71.986 1.00 19.25 22 GLU D CA 1
ATOM 9493 C C . GLU D 1 29 ? -36.349 -73.696 71.039 1.00 19.23 22 GLU D C 1
ATOM 9494 O O . GLU D 1 29 ? -35.337 -73.136 71.427 1.00 20.05 22 GLU D O 1
ATOM 9500 N N . VAL D 1 30 ? -36.824 -73.547 69.813 1.00 20.62 23 VAL D N 1
ATOM 9501 C CA . VAL D 1 30 ? -36.150 -72.718 68.814 1.00 19.43 23 VAL D CA 1
ATOM 9502 C C . VAL D 1 30 ? -37.178 -71.719 68.291 1.00 19.10 23 VAL D C 1
ATOM 9503 O O . VAL D 1 30 ? -38.354 -72.064 68.121 1.00 20.04 23 VAL D O 1
ATOM 9507 N N . GLU D 1 31 ? -36.713 -70.516 67.951 1.00 20.55 24 GLU D N 1
ATOM 9508 C CA . GLU D 1 31 ? -37.530 -69.563 67.221 1.00 24.85 24 GLU D CA 1
ATOM 9509 C C . GLU D 1 31 ? -36.845 -69.212 65.895 1.00 26.49 24 GLU D C 1
ATOM 9510 O O . GLU D 1 31 ? -35.622 -69.014 65.826 1.00 25.29 24 GLU D O 1
ATOM 9516 N N . VAL D 1 32 ? -37.656 -69.108 64.855 1.00 28.35 25 VAL D N 1
ATOM 9517 C CA . VAL D 1 32 ? -37.183 -68.706 63.536 1.00 27.34 25 VAL D CA 1
ATOM 9518 C C . VAL D 1 32 ? -37.937 -67.433 63.106 1.00 30.94 25 VAL D C 1
ATOM 9519 O O . VAL D 1 32 ? -39.202 -67.372 63.112 1.00 31.99 25 VAL D O 1
ATOM 9523 N N . ALA D 1 33 ? -37.174 -66.408 62.730 1.00 30.90 26 ALA D N 1
ATOM 9524 C CA . ALA D 1 33 ? -37.768 -65.158 62.188 1.00 28.30 26 ALA D CA 1
ATOM 9525 C C . ALA D 1 33 ? -37.359 -64.987 60.717 1.00 29.29 26 ALA D C 1
ATOM 9526 O O . ALA D 1 33 ? -36.232 -65.277 60.355 1.00 29.44 26 ALA D O 1
ATOM 9528 N N . LEU D 1 34 ? -38.294 -64.537 59.884 1.00 31.80 27 LEU D N 1
ATOM 9529 C CA . LEU D 1 34 ? -38.106 -64.348 58.443 1.00 30.33 27 LEU D CA 1
ATOM 9530 C C . LEU D 1 34 ? -38.045 -62.844 58.172 1.00 35.09 27 LEU D C 1
ATOM 9531 O O . LEU D 1 34 ? -38.424 -62.055 59.027 1.00 36.25 27 LEU D O 1
ATOM 9536 N N . ILE D 1 35 ? -37.561 -62.466 56.987 1.00 39.71 28 ILE D N 1
ATOM 9537 C CA . ILE D 1 35 ? -37.420 -61.048 56.564 1.00 42.89 28 ILE D CA 1
ATOM 9538 C C . ILE D 1 35 ? -38.780 -60.340 56.659 1.00 42.12 28 ILE D C 1
ATOM 9539 O O . ILE D 1 35 ? -38.824 -59.189 57.041 1.00 45.01 28 ILE D O 1
ATOM 9544 N N . ASP D 1 36 ? -39.881 -61.034 56.367 1.00 43.00 29 ASP D N 1
ATOM 9545 C CA . ASP D 1 36 ? -41.211 -60.393 56.310 1.00 41.77 29 ASP D CA 1
ATOM 9546 C C . ASP D 1 36 ? -41.797 -60.148 57.710 1.00 43.98 29 ASP D C 1
ATOM 9547 O O . ASP D 1 36 ? -42.970 -59.787 57.807 1.00 45.51 29 ASP D O 1
ATOM 9552 N N . GLY D 1 37 ? -41.039 -60.369 58.783 1.00 42.66 30 GLY D N 1
ATOM 9553 C CA . GLY D 1 37 ? -41.554 -60.114 60.147 1.00 42.24 30 GLY D CA 1
ATOM 9554 C C . GLY D 1 37 ? -42.141 -61.356 60.821 1.00 41.39 30 GLY D C 1
ATOM 9555 O O . GLY D 1 37 ? -42.343 -61.349 62.028 1.00 37.94 30 GLY D O 1
ATOM 9556 N N . THR D 1 38 ? -42.410 -62.423 60.056 1.00 36.41 31 THR D N 1
ATOM 9557 C CA . THR D 1 38 ? -42.905 -63.687 60.595 1.00 36.36 31 THR D CA 1
ATOM 9558 C C . THR D 1 38 ? -41.929 -64.237 61.645 1.00 38.83 31 THR D C 1
ATOM 9559 O O . THR D 1 38 ? -40.695 -64.166 61.486 1.00 36.67 31 THR D O 1
ATOM 9563 N N . PHE D 1 39 ? -42.498 -64.845 62.679 1.00 35.83 32 PHE D N 1
ATOM 9564 C CA . PHE D 1 39 ? -41.735 -65.374 63.807 1.00 34.83 32 PHE D CA 1
ATOM 9565 C C . PHE D 1 39 ? -42.444 -66.658 64.269 1.00 31.44 32 PHE D C 1
ATOM 9566 O O . PHE D 1 39 ? -43.638 -66.650 64.464 1.00 33.01 32 PHE D O 1
ATOM 9574 N N . ALA D 1 40 ? -41.751 -67.784 64.337 1.00 27.01 33 ALA D N 1
ATOM 9575 C CA . ALA D 1 40 ? -42.398 -69.035 64.734 1.00 23.67 33 ALA D CA 1
ATOM 9576 C C . ALA D 1 40 ? -41.514 -69.769 65.759 1.00 24.86 33 ALA D C 1
ATOM 9577 O O . ALA D 1 40 ? -40.289 -69.531 65.844 1.00 23.96 33 ALA D O 1
ATOM 9579 N N . ARG D 1 41 ? -42.144 -70.683 66.504 1.00 22.71 34 ARG D N 1
ATOM 9580 C CA . ARG D 1 41 ? -41.526 -71.332 67.623 1.00 23.57 34 ARG D CA 1
ATOM 9581 C C . ARG D 1 41 ? -41.849 -72.827 67.570 1.00 22.31 34 ARG D C 1
ATOM 9582 O O . ARG D 1 41 ? -42.978 -73.187 67.229 1.00 23.43 34 ARG D O 1
ATOM 9590 N N . ALA D 1 42 ? -40.866 -73.669 67.895 1.00 21.99 35 ALA D N 1
ATOM 9591 C CA . ALA D 1 42 ? -41.067 -75.122 67.937 1.00 22.01 35 ALA D CA 1
ATOM 9592 C C . ALA D 1 42 ? -40.296 -75.684 69.126 1.00 22.30 35 ALA D C 1
ATOM 9593 O O . ALA D 1 42 ? -39.251 -75.176 69.443 1.00 21.48 35 ALA D O 1
ATOM 9595 N N . ALA D 1 43 ? -40.797 -76.745 69.747 1.00 23.04 36 ALA D N 1
ATOM 9596 C CA . ALA D 1 43 ? -40.088 -77.387 70.872 1.00 21.71 36 ALA D CA 1
ATOM 9597 C C . ALA D 1 43 ? -39.809 -78.854 70.536 1.00 20.93 36 ALA D C 1
ATOM 9598 O O . ALA D 1 43 ? -40.477 -79.419 69.642 1.00 22.89 36 ALA D O 1
ATOM 9600 N N . VAL D 1 44 ? -38.823 -79.448 71.245 1.00 21.12 37 VAL D N 1
ATOM 9601 C CA . VAL D 1 44 ? -38.385 -80.833 70.959 1.00 19.74 37 VAL D CA 1
ATOM 9602 C C . VAL D 1 44 ? -38.869 -81.748 72.095 1.00 19.64 37 VAL D C 1
ATOM 9603 O O . VAL D 1 44 ? -38.629 -81.448 73.252 1.00 19.39 37 VAL D O 1
ATOM 9607 N N . PRO D 1 45 ? -39.581 -82.849 71.776 1.00 18.68 38 PRO D N 1
ATOM 9608 C CA . PRO D 1 45 ? -39.953 -83.802 72.829 1.00 18.28 38 PRO D CA 1
ATOM 9609 C C . PRO D 1 45 ? -38.772 -84.709 73.227 1.00 19.30 38 PRO D C 1
ATOM 9610 O O . PRO D 1 45 ? -37.682 -84.587 72.660 1.00 21.64 38 PRO D O 1
ATOM 9614 N N . SER D 1 46 ? -38.962 -85.597 74.218 1.00 19.45 39 SER D N 1
ATOM 9615 C CA . SER D 1 46 ? -37.889 -86.458 74.653 1.00 19.99 39 SER D CA 1
ATOM 9616 C C . SER D 1 46 ? -38.501 -87.757 75.171 1.00 20.32 39 SER D C 1
ATOM 9617 O O . SER D 1 46 ? -39.456 -87.726 75.961 1.00 18.72 39 SER D O 1
ATOM 9620 N N . GLY D 1 47 ? -37.964 -88.897 74.731 1.00 19.63 40 GLY D N 1
ATOM 9621 C CA . GLY D 1 47 ? -38.520 -90.146 75.193 1.00 19.60 40 GLY D CA 1
ATOM 9622 C C . GLY D 1 47 ? -37.865 -90.622 76.482 1.00 18.88 40 GLY D C 1
ATOM 9623 O O . GLY D 1 47 ? -36.822 -90.107 76.879 1.00 19.21 40 GLY D O 1
ATOM 9624 N N . ALA D 1 48 ? -38.489 -91.604 77.137 1.00 20.20 41 ALA D N 1
ATOM 9625 C CA . ALA D 1 48 ? -37.884 -92.368 78.282 1.00 22.28 41 ALA D CA 1
ATOM 9626 C C . ALA D 1 48 ? -37.466 -93.754 77.760 1.00 24.38 41 ALA D C 1
ATOM 9627 O O . ALA D 1 48 ? -36.315 -94.189 77.979 1.00 30.43 41 ALA D O 1
ATOM 9629 N N . SER D 1 49 ? -38.398 -94.449 77.089 1.00 24.87 42 SER D N 1
ATOM 9630 C CA . SER D 1 49 ? -38.104 -95.775 76.460 1.00 25.37 42 SER D CA 1
ATOM 9631 C C . SER D 1 49 ? -37.558 -95.591 75.036 1.00 28.27 42 SER D C 1
ATOM 9632 O O . SER D 1 49 ? -38.222 -95.932 74.034 1.00 25.32 42 SER D O 1
ATOM 9635 N N . THR D 1 50 ? -36.328 -95.065 74.966 1.00 28.37 43 THR D N 1
ATOM 9636 C CA . THR D 1 50 ? -35.731 -94.653 73.700 1.00 28.70 43 THR D CA 1
ATOM 9637 C C . THR D 1 50 ? -35.049 -95.881 73.088 1.00 29.55 43 THR D C 1
ATOM 9638 O O . THR D 1 50 ? -34.270 -96.569 73.782 1.00 25.96 43 THR D O 1
ATOM 9642 N N . GLY D 1 51 ? -35.382 -96.179 71.832 1.00 25.96 44 GLY D N 1
ATOM 9643 C CA . GLY D 1 51 ? -34.681 -97.267 71.100 1.00 28.88 44 GLY D CA 1
ATOM 9644 C C . GLY D 1 51 ? -33.177 -97.009 71.001 1.00 29.66 44 GLY D C 1
ATOM 9645 O O . GLY D 1 51 ? -32.744 -95.863 70.851 1.00 28.88 44 GLY D O 1
ATOM 9646 N N . GLU D 1 52 ? -32.377 -98.068 71.053 1.00 30.02 45 GLU D N 1
ATOM 9647 C CA . GLU D 1 52 ? -30.950 -97.982 70.758 1.00 32.40 45 GLU D CA 1
ATOM 9648 C C . GLU D 1 52 ? -30.668 -97.155 69.493 1.00 31.89 45 GLU D C 1
ATOM 9649 O O . GLU D 1 52 ? -29.655 -96.448 69.435 1.00 28.73 45 GLU D O 1
ATOM 9655 N N . HIS D 1 53 ? -31.499 -97.250 68.458 1.00 31.10 46 HIS D N 1
ATOM 9656 C CA . HIS D 1 53 ? -31.051 -96.739 67.139 1.00 28.31 46 HIS D CA 1
ATOM 9657 C C . HIS D 1 53 ? -31.599 -95.327 66.845 1.00 27.71 46 HIS D C 1
ATOM 9658 O O . HIS D 1 53 ? -31.475 -94.836 65.687 1.00 24.19 46 HIS D O 1
ATOM 9665 N N . GLU D 1 54 ? -32.156 -94.638 67.855 1.00 26.27 47 GLU D N 1
ATOM 9666 C CA . GLU D 1 54 ? -32.745 -93.298 67.602 1.00 26.77 47 GLU D CA 1
ATOM 9667 C C . GLU D 1 54 ? -31.628 -92.277 67.341 1.00 24.28 47 GLU D C 1
ATOM 9668 O O . GLU D 1 54 ? -30.524 -92.448 67.798 1.00 25.77 47 GLU D O 1
ATOM 9674 N N . ALA D 1 55 ? -31.933 -91.175 66.675 1.00 23.99 48 ALA D N 1
ATOM 9675 C CA . ALA D 1 55 ? -30.939 -90.108 66.535 1.00 24.08 48 ALA D CA 1
ATOM 9676 C C . ALA D 1 55 ? -30.491 -89.652 67.930 1.00 26.11 48 ALA D C 1
ATOM 9677 O O . ALA D 1 55 ? -31.256 -89.757 68.897 1.00 23.05 48 ALA D O 1
ATOM 9679 N N . VAL D 1 56 ? -29.277 -89.110 68.020 1.00 26.35 49 VAL D N 1
ATOM 9680 C CA . VAL D 1 56 ? -28.694 -88.852 69.323 1.00 29.26 49 VAL D CA 1
ATOM 9681 C C . VAL D 1 56 ? -29.341 -87.605 69.936 1.00 27.98 49 VAL D C 1
ATOM 9682 O O . VAL D 1 56 ? -29.494 -86.569 69.279 1.00 28.13 49 VAL D O 1
ATOM 9686 N N . GLU D 1 57 ? -29.702 -87.734 71.207 1.00 27.33 50 GLU D N 1
ATOM 9687 C CA . GLU D 1 57 ? -30.208 -86.596 71.979 1.00 28.56 50 GLU D CA 1
ATOM 9688 C C . GLU D 1 57 ? -29.033 -86.072 72.818 1.00 28.61 50 GLU D C 1
ATOM 9689 O O . GLU D 1 57 ? -28.495 -86.796 73.671 1.00 30.74 50 GLU D O 1
ATOM 9695 N N . LEU D 1 58 ? -28.609 -84.844 72.548 1.00 28.33 51 LEU D N 1
ATOM 9696 C CA . LEU D 1 58 ? -27.392 -84.309 73.170 1.00 31.99 51 LEU D CA 1
ATOM 9697 C C . LEU D 1 58 ? -27.737 -83.688 74.534 1.00 31.34 51 LEU D C 1
ATOM 9698 O O . LEU D 1 58 ? -28.535 -82.735 74.587 1.00 30.52 51 LEU D O 1
ATOM 9703 N N . ARG D 1 59 ? -27.132 -84.209 75.600 1.00 29.23 52 ARG D N 1
ATOM 9704 C CA . ARG D 1 59 ? -27.302 -83.684 76.957 1.00 29.28 52 ARG D CA 1
ATOM 9705 C C . ARG D 1 59 ? -25.964 -83.149 77.496 1.00 28.60 52 ARG D C 1
ATOM 9706 O O . ARG D 1 59 ? -24.917 -83.568 77.066 1.00 30.38 52 ARG D O 1
ATOM 9714 N N . ASP D 1 60 ? -26.016 -82.239 78.465 1.00 25.98 53 ASP D N 1
ATOM 9715 C CA . ASP D 1 60 ? -24.865 -81.528 78.998 1.00 24.80 53 ASP D CA 1
ATOM 9716 C C . ASP D 1 60 ? -24.079 -82.409 79.989 1.00 25.06 53 ASP D C 1
ATOM 9717 O O . ASP D 1 60 ? -22.887 -82.249 80.094 1.00 26.56 53 ASP D O 1
ATOM 9722 N N . GLY D 1 61 ? -24.705 -83.339 80.700 1.00 24.67 54 GLY D N 1
ATOM 9723 C CA . GLY D 1 61 ? -24.051 -83.983 81.857 1.00 25.46 54 GLY D CA 1
ATOM 9724 C C . GLY D 1 61 ? -23.737 -82.955 82.935 1.00 26.84 54 GLY D C 1
ATOM 9725 O O . GLY D 1 61 ? -24.282 -81.847 82.919 1.00 24.17 54 GLY D O 1
ATOM 9726 N N . GLY D 1 62 ? -22.856 -83.283 83.881 1.00 31.14 55 GLY D N 1
ATOM 9727 C CA . GLY D 1 62 ? -22.530 -82.328 84.989 1.00 33.46 55 GLY D CA 1
ATOM 9728 C C . GLY D 1 62 ? -23.654 -82.224 86.015 1.00 38.95 55 GLY D C 1
ATOM 9729 O O . GLY D 1 62 ? -24.562 -83.051 86.013 1.00 40.86 55 GLY D O 1
ATOM 9730 N N . ASP D 1 63 ? -23.658 -81.197 86.863 1.00 40.24 56 ASP D N 1
ATOM 9731 C CA . ASP D 1 63 ? -24.646 -81.176 87.975 1.00 42.67 56 ASP D CA 1
ATOM 9732 C C . ASP D 1 63 ? -26.019 -80.624 87.569 1.00 36.46 56 ASP D C 1
ATOM 9733 O O . ASP D 1 63 ? -27.010 -81.140 88.073 1.00 39.08 56 ASP D O 1
ATOM 9738 N N . ARG D 1 64 ? -26.092 -79.572 86.746 1.00 28.14 57 ARG D N 1
ATOM 9739 C CA . ARG D 1 64 ? -27.384 -78.913 86.537 1.00 25.12 57 ARG D CA 1
ATOM 9740 C C . ARG D 1 64 ? -28.412 -79.972 86.099 1.00 24.62 57 ARG D C 1
ATOM 9741 O O . ARG D 1 64 ? -28.129 -80.830 85.220 1.00 25.03 57 ARG D O 1
ATOM 9749 N N . TYR D 1 65 ? -29.591 -79.919 86.710 1.00 20.99 58 TYR D N 1
ATOM 9750 C CA . TYR D 1 65 ? -30.729 -80.647 86.197 1.00 23.77 58 TYR D CA 1
ATOM 9751 C C . TYR D 1 65 ? -30.438 -82.153 86.129 1.00 25.59 58 TYR D C 1
ATOM 9752 O O . TYR D 1 65 ? -30.989 -82.854 85.247 1.00 27.80 58 TYR D O 1
ATOM 9761 N N . GLY D 1 66 ? -29.615 -82.643 87.063 1.00 25.03 59 GLY D N 1
ATOM 9762 C CA . GLY D 1 66 ? -29.238 -84.065 87.107 1.00 25.40 59 GLY D CA 1
ATOM 9763 C C . GLY D 1 66 ? -28.559 -84.518 85.822 1.00 25.90 59 GLY D C 1
ATOM 9764 O O . GLY D 1 66 ? -28.699 -85.668 85.416 1.00 27.67 59 GLY D O 1
ATOM 9765 N N . GLY D 1 67 ? -27.842 -83.628 85.140 1.00 25.21 60 GLY D N 1
ATOM 9766 C CA . GLY D 1 67 ? -27.137 -84.035 83.954 1.00 24.43 60 GLY D CA 1
ATOM 9767 C C . GLY D 1 67 ? -27.934 -83.833 82.673 1.00 26.99 60 GLY D C 1
ATOM 9768 O O . GLY D 1 67 ? -27.405 -84.065 81.587 1.00 23.60 60 GLY D O 1
ATOM 9769 N N . LYS D 1 68 ? -29.160 -83.334 82.773 1.00 23.08 61 LYS D N 1
ATOM 9770 C CA . LYS D 1 68 ? -30.034 -83.401 81.640 1.00 23.99 61 LYS D CA 1
ATOM 9771 C C . LYS D 1 68 ? -30.199 -82.019 81.003 1.00 23.85 61 LYS D C 1
ATOM 9772 O O . LYS D 1 68 ? -31.127 -81.821 80.222 1.00 22.11 61 LYS D O 1
ATOM 9778 N N . GLY D 1 69 ? -29.295 -81.086 81.302 1.00 23.80 62 GLY D N 1
ATOM 9779 C CA . GLY D 1 69 ? -29.301 -79.753 80.606 1.00 23.34 62 GLY D CA 1
ATOM 9780 C C . GLY D 1 69 ? -29.133 -79.898 79.104 1.00 25.21 62 GLY D C 1
ATOM 9781 O O . GLY D 1 69 ? -28.597 -80.921 78.661 1.00 25.41 62 GLY D O 1
ATOM 9782 N N . VAL D 1 70 ? -29.559 -78.888 78.314 1.00 22.92 63 VAL D N 1
ATOM 9783 C CA . VAL D 1 70 ? -29.420 -78.894 76.848 1.00 20.25 63 VAL D CA 1
ATOM 9784 C C . VAL D 1 70 ? -28.823 -77.548 76.395 1.00 21.29 63 VAL D C 1
ATOM 9785 O O . VAL D 1 70 ? -29.060 -77.056 75.270 1.00 19.68 63 VAL D O 1
ATOM 9789 N N . GLN D 1 71 ? -28.053 -76.922 77.287 1.00 23.25 64 GLN D N 1
ATOM 9790 C CA . GLN D 1 71 ? -27.300 -75.677 76.937 1.00 24.92 64 GLN D CA 1
ATOM 9791 C C . GLN D 1 71 ? -26.372 -75.932 75.748 1.00 23.37 64 GLN D C 1
ATOM 9792 O O . GLN D 1 71 ? -26.251 -75.084 74.898 1.00 21.73 64 GLN D O 1
ATOM 9798 N N . LYS D 1 72 ? -25.690 -77.083 75.706 1.00 26.76 65 LYS D N 1
ATOM 9799 C CA . LYS D 1 72 ? -24.809 -77.384 74.533 1.00 28.88 65 LYS D CA 1
ATOM 9800 C C . LYS D 1 72 ? -25.634 -77.397 73.242 1.00 29.03 65 LYS D C 1
ATOM 9801 O O . LYS D 1 72 ? -25.167 -76.890 72.203 1.00 26.33 65 LYS D O 1
ATOM 9807 N N . ALA D 1 73 ? -26.835 -77.980 73.307 1.00 27.42 66 ALA D N 1
ATOM 9808 C CA . ALA D 1 73 ? -27.714 -78.054 72.109 1.00 27.81 66 ALA D CA 1
ATOM 9809 C C . ALA D 1 73 ? -28.162 -76.642 71.718 1.00 25.01 66 ALA D C 1
ATOM 9810 O O . ALA D 1 73 ? -28.165 -76.274 70.528 1.00 22.90 66 ALA D O 1
ATOM 9812 N N . VAL D 1 74 ? -28.497 -75.836 72.723 1.00 24.26 67 VAL D N 1
ATOM 9813 C CA . VAL D 1 74 ? -28.879 -74.443 72.479 1.00 25.23 67 VAL D CA 1
ATOM 9814 C C . VAL D 1 74 ? -27.666 -73.739 71.850 1.00 27.24 67 VAL D C 1
ATOM 9815 O O . VAL D 1 74 ? -27.814 -73.024 70.871 1.00 25.56 67 VAL D O 1
ATOM 9819 N N . GLN D 1 75 ? -26.465 -73.937 72.409 1.00 31.57 68 GLN D N 1
ATOM 9820 C CA . GLN D 1 75 ? -25.236 -73.255 71.888 1.00 34.05 68 GLN D CA 1
ATOM 9821 C C . GLN D 1 75 ? -24.962 -73.678 70.429 1.00 33.62 68 GLN D C 1
ATOM 9822 O O . GLN D 1 75 ? -24.600 -72.845 69.595 1.00 33.58 68 GLN D O 1
ATOM 9828 N N . ALA D 1 76 ? -25.138 -74.961 70.118 1.00 29.73 69 ALA D N 1
ATOM 9829 C CA . ALA D 1 76 ? -25.040 -75.479 68.734 1.00 31.26 69 ALA D CA 1
ATOM 9830 C C . ALA D 1 76 ? -25.967 -74.704 67.775 1.00 33.70 69 ALA D C 1
ATOM 9831 O O . ALA D 1 76 ? -25.565 -74.373 66.663 1.00 34.16 69 ALA D O 1
ATOM 9833 N N . VAL D 1 77 ? -27.194 -74.390 68.197 1.00 35.34 70 VAL D N 1
ATOM 9834 C CA . VAL D 1 77 ? -28.108 -73.617 67.361 1.00 33.94 70 VAL D CA 1
ATOM 9835 C C . VAL D 1 77 ? -27.539 -72.211 67.103 1.00 35.95 70 VAL D C 1
ATOM 9836 O O . VAL D 1 77 ? -27.510 -71.782 65.949 1.00 34.65 70 VAL D O 1
ATOM 9840 N N . LEU D 1 78 ? -27.112 -71.494 68.147 1.00 33.73 71 LEU D N 1
ATOM 9841 C CA . LEU D 1 78 ? -26.694 -70.091 67.987 1.00 37.03 71 LEU D CA 1
ATOM 9842 C C . LEU D 1 78 ? -25.343 -70.015 67.250 1.00 36.02 71 LEU D C 1
ATOM 9843 O O . LEU D 1 78 ? -25.184 -69.163 66.423 1.00 36.89 71 LEU D O 1
ATOM 9848 N N . ASP D 1 79 ? -24.392 -70.904 67.566 1.00 36.98 72 ASP D N 1
ATOM 9849 C CA . ASP D 1 79 ? -23.010 -70.918 67.028 1.00 34.97 72 ASP D CA 1
ATOM 9850 C C . ASP D 1 79 ? -22.982 -71.421 65.576 1.00 34.36 72 ASP D C 1
ATOM 9851 O O . ASP D 1 79 ? -22.357 -70.826 64.722 1.00 35.35 72 ASP D O 1
ATOM 9856 N N . GLU D 1 80 ? -23.624 -72.549 65.298 1.00 35.15 73 GLU D N 1
ATOM 9857 C CA . GLU D 1 80 ? -23.404 -73.213 64.032 1.00 33.63 73 GLU D CA 1
ATOM 9858 C C . GLU D 1 80 ? -24.684 -73.285 63.197 1.00 35.23 73 GLU D C 1
ATOM 9859 O O . GLU D 1 80 ? -24.635 -72.939 62.011 1.00 38.31 73 GLU D O 1
ATOM 9865 N N . ILE D 1 81 ? -25.805 -73.761 63.761 1.00 33.55 74 ILE D N 1
ATOM 9866 C CA . ILE D 1 81 ? -27.001 -74.077 62.911 1.00 33.89 74 ILE D CA 1
ATOM 9867 C C . ILE D 1 81 ? -27.570 -72.779 62.305 1.00 33.78 74 ILE D C 1
ATOM 9868 O O . ILE D 1 81 ? -27.745 -72.669 61.087 1.00 38.73 74 ILE D O 1
ATOM 9873 N N . GLY D 1 82 ? -27.815 -71.775 63.141 1.00 35.48 75 GLY D N 1
ATOM 9874 C CA . GLY D 1 82 ? -28.408 -70.516 62.691 1.00 36.55 75 GLY D CA 1
ATOM 9875 C C . GLY D 1 82 ? -27.630 -69.903 61.541 1.00 41.29 75 GLY D C 1
ATOM 9876 O O . GLY D 1 82 ? -28.195 -69.687 60.473 1.00 44.91 75 GLY D O 1
ATOM 9877 N N . PRO D 1 83 ? -26.324 -69.609 61.751 1.00 44.21 76 PRO D N 1
ATOM 9878 C CA . PRO D 1 83 ? -25.451 -69.127 60.662 1.00 41.56 76 PRO D CA 1
ATOM 9879 C C . PRO D 1 83 ? -25.579 -69.908 59.341 1.00 39.06 76 PRO D C 1
ATOM 9880 O O . PRO D 1 83 ? -25.550 -69.273 58.299 1.00 43.57 76 PRO D O 1
ATOM 9884 N N . ALA D 1 84 ? -25.731 -71.244 59.387 1.00 35.10 77 ALA D N 1
ATOM 9885 C CA . ALA D 1 84 ? -25.821 -72.119 58.174 1.00 33.14 77 ALA D CA 1
ATOM 9886 C C . ALA D 1 84 ? -27.162 -71.951 57.444 1.00 36.95 77 ALA D C 1
ATOM 9887 O O . ALA D 1 84 ? -27.255 -72.291 56.277 1.00 38.34 77 ALA D O 1
ATOM 9889 N N . VAL D 1 85 ? -28.220 -71.489 58.126 1.00 37.50 78 VAL D N 1
ATOM 9890 C CA . VAL D 1 85 ? -29.560 -71.493 57.499 1.00 32.85 78 VAL D CA 1
ATOM 9891 C C . VAL D 1 85 ? -30.021 -70.051 57.259 1.00 30.44 78 VAL D C 1
ATOM 9892 O O . VAL D 1 85 ? -30.920 -69.832 56.461 1.00 33.35 78 VAL D O 1
ATOM 9896 N N . ILE D 1 86 ? -29.442 -69.087 57.958 1.00 30.41 79 ILE D N 1
ATOM 9897 C CA . ILE D 1 86 ? -29.819 -67.695 57.756 1.00 32.06 79 ILE D CA 1
ATOM 9898 C C . ILE D 1 86 ? -29.583 -67.358 56.279 1.00 34.84 79 ILE D C 1
ATOM 9899 O O . ILE D 1 86 ? -28.528 -67.660 55.742 1.00 38.17 79 ILE D O 1
ATOM 9904 N N . GLY D 1 87 ? -30.601 -66.853 55.593 1.00 35.93 80 GLY D N 1
ATOM 9905 C CA . GLY D 1 87 ? -30.444 -66.533 54.168 1.00 37.15 80 GLY D CA 1
ATOM 9906 C C . GLY D 1 87 ? -31.046 -67.580 53.242 1.00 39.26 80 GLY D C 1
ATOM 9907 O O . GLY D 1 87 ? -31.280 -67.294 52.082 1.00 34.69 80 GLY D O 1
ATOM 9908 N N . LEU D 1 88 ? -31.291 -68.799 53.726 1.00 36.61 81 LEU D N 1
ATOM 9909 C CA . LEU D 1 88 ? -32.058 -69.744 52.935 1.00 30.31 81 LEU D CA 1
ATOM 9910 C C . LEU D 1 88 ? -33.534 -69.346 52.996 1.00 31.72 81 LEU D C 1
ATOM 9911 O O . LEU D 1 88 ? -33.955 -68.553 53.871 1.00 31.05 81 LEU D O 1
ATOM 9916 N N . ASN D 1 89 ? -34.297 -69.885 52.038 1.00 32.21 82 ASN D N 1
ATOM 9917 C CA . ASN D 1 89 ? -35.735 -69.704 51.909 1.00 33.28 82 ASN D CA 1
ATOM 9918 C C . ASN D 1 89 ? -36.444 -70.767 52.781 1.00 31.65 82 ASN D C 1
ATOM 9919 O O . ASN D 1 89 ? -36.328 -71.977 52.505 1.00 27.24 82 ASN D O 1
ATOM 9924 N N . ALA D 1 90 ? -37.190 -70.307 53.808 1.00 26.95 83 ALA D N 1
ATOM 9925 C CA . ALA D 1 90 ? -37.867 -71.210 54.800 1.00 28.20 83 ALA D CA 1
ATOM 9926 C C . ALA D 1 90 ? -38.797 -72.185 54.065 1.00 28.34 83 ALA D C 1
ATOM 9927 O O . ALA D 1 90 ? -39.049 -73.274 54.573 1.00 26.05 83 ALA D O 1
ATOM 9929 N N . ASP D 1 91 ? -39.283 -71.810 52.863 1.00 27.71 84 ASP D N 1
ATOM 9930 C CA . ASP D 1 91 ? -40.166 -72.705 52.079 1.00 30.13 84 ASP D CA 1
ATOM 9931 C C . ASP D 1 91 ? -39.429 -73.953 51.588 1.00 27.78 84 ASP D C 1
ATOM 9932 O O . ASP D 1 91 ? -40.074 -74.936 51.285 1.00 31.68 84 ASP D O 1
ATOM 9937 N N . ASP D 1 92 ? -38.111 -73.908 51.467 1.00 28.30 85 ASP D N 1
ATOM 9938 C CA . ASP D 1 92 ? -37.360 -75.006 50.859 1.00 26.44 85 ASP D CA 1
ATOM 9939 C C . ASP D 1 92 ? -36.977 -75.987 51.963 1.00 26.39 85 ASP D C 1
ATOM 9940 O O . ASP D 1 92 ? -35.809 -76.076 52.322 1.00 26.52 85 ASP D O 1
ATOM 9945 N N . GLN D 1 93 ? -37.971 -76.685 52.510 1.00 27.45 86 GLN D N 1
ATOM 9946 C CA . GLN D 1 93 ? -37.760 -77.600 53.668 1.00 24.54 86 GLN D CA 1
ATOM 9947 C C . GLN D 1 93 ? -36.644 -78.583 53.336 1.00 23.72 86 GLN D C 1
ATOM 9948 O O . GLN D 1 93 ? -35.765 -78.847 54.168 1.00 27.93 86 GLN D O 1
ATOM 9954 N N . ARG D 1 94 ? -36.688 -79.114 52.119 1.00 26.07 87 ARG D N 1
ATOM 9955 C CA . ARG D 1 94 ? -35.753 -80.179 51.752 1.00 25.46 87 ARG D CA 1
ATOM 9956 C C . ARG D 1 94 ? -34.327 -79.610 51.689 1.00 24.56 87 ARG D C 1
ATOM 9957 O O . ARG D 1 94 ? -33.391 -80.276 52.150 1.00 24.43 87 ARG D O 1
ATOM 9965 N N . LEU D 1 95 ? -34.153 -78.393 51.167 1.00 24.50 88 LEU D N 1
ATOM 9966 C CA . LEU D 1 95 ? -32.808 -77.752 51.179 1.00 26.58 88 LEU D CA 1
ATOM 9967 C C . LEU D 1 95 ? -32.371 -77.428 52.621 1.00 26.83 88 LEU D C 1
ATOM 9968 O O . LEU D 1 95 ? -31.184 -77.562 52.948 1.00 25.78 88 LEU D O 1
ATOM 9973 N N . VAL D 1 96 ? -33.282 -76.949 53.474 1.00 25.15 89 VAL D N 1
ATOM 9974 C CA . VAL D 1 96 ? -32.875 -76.632 54.846 1.00 23.19 89 VAL D CA 1
ATOM 9975 C C . VAL D 1 96 ? -32.481 -77.925 55.568 1.00 22.21 89 VAL D C 1
ATOM 9976 O O . VAL D 1 96 ? -31.454 -77.962 56.220 1.00 25.28 89 VAL D O 1
ATOM 9980 N N . ASP D 1 97 ? -33.254 -78.985 55.427 1.00 22.04 90 ASP D N 1
ATOM 9981 C CA . ASP D 1 97 ? -32.995 -80.237 56.191 1.00 22.48 90 ASP D CA 1
ATOM 9982 C C . ASP D 1 97 ? -31.664 -80.836 55.730 1.00 25.83 90 ASP D C 1
ATOM 9983 O O . ASP D 1 97 ? -30.862 -81.296 56.560 1.00 25.97 90 ASP D O 1
ATOM 9988 N N . GLN D 1 98 ? -31.407 -80.766 54.410 1.00 26.35 91 GLN D N 1
ATOM 9989 C CA . GLN D 1 98 ? -30.135 -81.242 53.835 1.00 29.18 91 GLN D CA 1
ATOM 9990 C C . GLN D 1 98 ? -28.981 -80.421 54.428 1.00 26.67 91 GLN D C 1
ATOM 9991 O O . GLN D 1 98 ? -27.983 -80.996 54.868 1.00 27.30 91 GLN D O 1
ATOM 9997 N N . ALA D 1 99 ? -29.121 -79.095 54.436 1.00 25.37 92 ALA D N 1
ATOM 9998 C CA . ALA D 1 99 ? -28.124 -78.211 55.074 1.00 27.52 92 ALA D CA 1
ATOM 9999 C C . ALA D 1 99 ? -27.865 -78.651 56.537 1.00 29.77 92 ALA D C 1
ATOM 10000 O O . ALA D 1 99 ? -26.697 -78.821 56.954 1.00 34.89 92 ALA D O 1
ATOM 10002 N N . LEU D 1 100 ? -28.926 -78.887 57.316 1.00 27.72 93 LEU D N 1
ATOM 10003 C CA . LEU D 1 100 ? -28.762 -79.304 58.727 1.00 26.44 93 LEU D CA 1
ATOM 10004 C C . LEU D 1 100 ? -28.003 -80.635 58.756 1.00 25.87 93 LEU D C 1
ATOM 10005 O O . LEU D 1 100 ? -27.033 -80.814 59.504 1.00 27.45 93 LEU D O 1
ATOM 10010 N N . VAL D 1 101 ? -28.425 -81.575 57.932 1.00 24.74 94 VAL D N 1
ATOM 10011 C CA . VAL D 1 101 ? -27.846 -82.933 58.031 1.00 27.44 94 VAL D CA 1
ATOM 10012 C C . VAL D 1 101 ? -26.360 -82.866 57.637 1.00 29.95 94 VAL D C 1
ATOM 10013 O O . VAL D 1 101 ? -25.514 -83.504 58.278 1.00 31.29 94 VAL D O 1
ATOM 10017 N N . ASP D 1 102 ? -26.045 -82.062 56.611 1.00 31.99 95 ASP D N 1
ATOM 10018 C CA . ASP D 1 102 ? -24.654 -81.892 56.126 1.00 32.32 95 ASP D CA 1
ATOM 10019 C C . ASP D 1 102 ? -23.817 -81.144 57.166 1.00 33.48 95 ASP D C 1
ATOM 10020 O O . ASP D 1 102 ? -22.662 -81.483 57.352 1.00 35.37 95 ASP D O 1
ATOM 10025 N N . LEU D 1 103 ? -24.376 -80.113 57.805 1.00 31.43 96 LEU D N 1
ATOM 10026 C CA . LEU D 1 103 ? -23.614 -79.381 58.819 1.00 30.56 96 LEU D CA 1
ATOM 10027 C C . LEU D 1 103 ? -23.169 -80.320 59.965 1.00 32.42 96 LEU D C 1
ATOM 10028 O O . LEU D 1 103 ? -22.025 -80.263 60.414 1.00 35.64 96 LEU D O 1
ATOM 10033 N N . ASP D 1 104 ? -24.037 -81.193 60.449 1.00 30.96 97 ASP D N 1
ATOM 10034 C CA . ASP D 1 104 ? -23.680 -82.096 61.549 1.00 32.80 97 ASP D CA 1
ATOM 10035 C C . ASP D 1 104 ? -22.602 -83.098 61.092 1.00 32.35 97 ASP D C 1
ATOM 10036 O O . ASP D 1 104 ? -21.579 -83.319 61.774 1.00 32.62 97 ASP D O 1
ATOM 10041 N N . GLY D 1 105 ? -22.883 -83.767 59.981 1.00 34.17 98 GLY D N 1
ATOM 10042 C CA . GLY D 1 105 ? -21.894 -84.568 59.281 1.00 31.35 98 GLY D CA 1
ATOM 10043 C C . GLY D 1 105 ? -21.764 -85.963 59.847 1.00 32.91 98 GLY D C 1
ATOM 10044 O O . GLY D 1 105 ? -20.919 -86.715 59.373 1.00 34.39 98 GLY D O 1
ATOM 10045 N N . THR D 1 106 ? -22.583 -86.330 60.834 1.00 32.09 99 THR D N 1
ATOM 10046 C CA . THR D 1 106 ? -22.597 -87.703 61.362 1.00 29.67 99 THR D CA 1
ATOM 10047 C C . THR D 1 106 ? -23.949 -88.342 61.027 1.00 31.51 99 THR D C 1
ATOM 10048 O O . THR D 1 106 ? -24.953 -87.639 60.981 1.00 29.76 99 THR D O 1
ATOM 10052 N N . PRO D 1 107 ? -23.976 -89.677 60.813 1.00 32.73 100 PRO D N 1
ATOM 10053 C CA . PRO D 1 107 ? -25.189 -90.441 60.521 1.00 33.56 100 PRO D CA 1
ATOM 10054 C C . PRO D 1 107 ? -26.274 -90.272 61.602 1.00 34.99 100 PRO D C 1
ATOM 10055 O O . PRO D 1 107 ? -27.439 -90.209 61.218 1.00 34.01 100 PRO D O 1
ATOM 10059 N N . ASP D 1 108 ? -25.929 -90.189 62.896 1.00 31.74 101 ASP D N 1
ATOM 10060 C CA . ASP D 1 108 ? -26.975 -90.163 63.947 1.00 33.68 101 ASP D CA 1
ATOM 10061 C C . ASP D 1 108 ? -27.075 -88.799 64.649 1.00 31.50 101 ASP D C 1
ATOM 10062 O O . ASP D 1 108 ? -27.630 -88.706 65.747 1.00 28.09 101 ASP D O 1
ATOM 10067 N N . LYS D 1 109 ? -26.594 -87.749 63.985 1.00 28.34 102 LYS D N 1
ATOM 10068 C CA . LYS D 1 109 ? -26.736 -86.355 64.450 1.00 27.93 102 LYS D CA 1
ATOM 10069 C C . LYS D 1 109 ? -26.101 -86.198 65.842 1.00 30.98 102 LYS D C 1
ATOM 10070 O O . LYS D 1 109 ? -26.622 -85.424 66.675 1.00 32.42 102 LYS D O 1
ATOM 10076 N N . SER D 1 110 ? -24.989 -86.915 66.082 1.00 29.36 103 SER D N 1
ATOM 10077 C CA . SER D 1 110 ? -24.279 -86.896 67.366 1.00 33.69 103 SER D CA 1
ATOM 10078 C C . SER D 1 110 ? -23.374 -85.667 67.513 1.00 35.54 103 SER D C 1
ATOM 10079 O O . SER D 1 110 ? -22.929 -85.392 68.627 1.00 35.79 103 SER D O 1
ATOM 10082 N N . ARG D 1 111 ? -23.096 -84.917 66.446 1.00 35.64 104 ARG D N 1
ATOM 10083 C CA . ARG D 1 111 ? -22.187 -83.810 66.645 1.00 34.40 104 ARG D CA 1
ATOM 10084 C C . ARG D 1 111 ? -22.936 -82.592 67.198 1.00 34.81 104 ARG D C 1
ATOM 10085 O O . ARG D 1 111 ? -22.525 -82.032 68.234 1.00 37.91 104 ARG D O 1
ATOM 10093 N N . LEU D 1 112 ? -24.000 -82.169 66.517 1.00 35.02 105 LEU D N 1
ATOM 10094 C CA . LEU D 1 112 ? -24.788 -81.000 66.978 1.00 31.65 105 LEU D CA 1
ATOM 10095 C C . LEU D 1 112 ? -25.933 -81.452 67.896 1.00 31.57 105 LEU D C 1
ATOM 10096 O O . LEU D 1 112 ? -26.358 -80.706 68.769 1.00 32.82 105 LEU D O 1
ATOM 10101 N N . GLY D 1 113 ? -26.390 -82.685 67.725 1.00 29.57 106 GLY D N 1
ATOM 10102 C CA . GLY D 1 113 ? -27.499 -83.240 68.498 1.00 27.93 106 GLY D CA 1
ATOM 10103 C C . GLY D 1 113 ? -28.774 -83.270 67.678 1.00 23.61 106 GLY D C 1
ATOM 10104 O O . GLY D 1 113 ? -29.077 -82.310 67.029 1.00 23.45 106 GLY D O 1
ATOM 10105 N N . GLY D 1 114 ? -29.490 -84.394 67.688 1.00 23.69 107 GLY D N 1
ATOM 10106 C CA . GLY D 1 114 ? -30.803 -84.471 67.025 1.00 24.18 107 GLY D CA 1
ATOM 10107 C C . GLY D 1 114 ? -31.793 -83.456 67.595 1.00 24.95 107 GLY D C 1
ATOM 10108 O O . GLY D 1 114 ? -32.660 -82.927 66.872 1.00 23.51 107 GLY D O 1
ATOM 10109 N N . ASN D 1 115 ? -31.623 -83.090 68.863 1.00 24.99 108 ASN D N 1
ATOM 10110 C CA . ASN D 1 115 ? -32.524 -82.092 69.493 1.00 24.75 108 ASN D CA 1
ATOM 10111 C C . ASN D 1 115 ? -32.229 -80.680 68.960 1.00 27.14 108 ASN D C 1
ATOM 10112 O O . ASN D 1 115 ? -33.163 -79.899 68.651 1.00 28.01 108 ASN D O 1
ATOM 10117 N N . ALA D 1 116 ? -30.954 -80.362 68.752 1.00 25.13 109 ALA D N 1
ATOM 10118 C CA . ALA D 1 116 ? -30.612 -79.040 68.160 1.00 24.52 109 ALA D CA 1
ATOM 10119 C C . ALA D 1 116 ? -31.095 -78.981 66.703 1.00 24.77 109 ALA D C 1
ATOM 10120 O O . ALA D 1 116 ? -31.642 -77.987 66.277 1.00 25.33 109 ALA D O 1
ATOM 10122 N N . ILE D 1 117 ? -30.953 -80.079 65.957 1.00 23.81 110 ILE D N 1
ATOM 10123 C CA . ILE D 1 117 ? -31.307 -80.061 64.579 1.00 23.73 110 ILE D CA 1
ATOM 10124 C C . ILE D 1 117 ? -32.843 -80.039 64.430 1.00 25.65 110 ILE D C 1
ATOM 10125 O O . ILE D 1 117 ? -33.404 -79.219 63.648 1.00 21.89 110 ILE D O 1
ATOM 10130 N N . LEU D 1 118 ? -33.561 -80.934 65.127 1.00 22.30 111 LEU D N 1
ATOM 10131 C CA . LEU D 1 118 ? -35.003 -81.017 64.882 1.00 20.34 111 LEU D CA 1
ATOM 10132 C C . LEU D 1 118 ? -35.686 -79.684 65.180 1.00 19.84 111 LEU D C 1
ATOM 10133 O O . LEU D 1 118 ? -36.597 -79.278 64.481 1.00 22.53 111 LEU D O 1
ATOM 10138 N N . GLY D 1 119 ? -35.295 -79.019 66.266 1.00 18.44 112 GLY D N 1
ATOM 10139 C CA . GLY D 1 119 ? -35.925 -77.770 66.634 1.00 17.20 112 GLY D CA 1
ATOM 10140 C C . GLY D 1 119 ? -35.862 -76.749 65.511 1.00 17.51 112 GLY D C 1
ATOM 10141 O O . GLY D 1 119 ? -36.816 -76.040 65.275 1.00 16.24 112 GLY D O 1
ATOM 10142 N N . VAL D 1 120 ? -34.730 -76.663 64.810 1.00 20.78 113 VAL D N 1
ATOM 10143 C CA . VAL D 1 120 ? -34.595 -75.691 63.715 1.00 20.64 113 VAL D CA 1
ATOM 10144 C C . VAL D 1 120 ? -35.462 -76.195 62.565 1.00 20.22 113 VAL D C 1
ATOM 10145 O O . VAL D 1 120 ? -36.193 -75.429 61.981 1.00 21.76 113 VAL D O 1
ATOM 10149 N N . SER D 1 121 ? -35.435 -77.493 62.343 1.00 21.38 114 SER D N 1
ATOM 10150 C CA . SER D 1 121 ? -36.135 -78.081 61.221 1.00 21.43 114 SER D CA 1
ATOM 10151 C C . SER D 1 121 ? -37.641 -77.746 61.278 1.00 24.19 114 SER D C 1
ATOM 10152 O O . SER D 1 121 ? -38.217 -77.339 60.214 1.00 20.93 114 SER D O 1
ATOM 10155 N N . LEU D 1 122 ? -38.280 -77.942 62.467 1.00 20.46 115 LEU D N 1
ATOM 10156 C CA . LEU D 1 122 ? -39.770 -77.758 62.711 1.00 20.49 115 LEU D CA 1
ATOM 10157 C C . LEU D 1 122 ? -40.138 -76.270 62.697 1.00 20.83 115 LEU D C 1
ATOM 10158 O O . LEU D 1 122 ? -41.217 -75.853 62.166 1.00 22.62 115 LEU D O 1
ATOM 10163 N N . ALA D 1 123 ? -39.262 -75.487 63.321 1.00 19.56 116 ALA D N 1
ATOM 10164 C CA . ALA D 1 123 ? -39.444 -74.048 63.451 1.00 21.66 116 ALA D CA 1
ATOM 10165 C C . ALA D 1 123 ? -39.376 -73.402 62.053 1.00 22.21 116 ALA D C 1
ATOM 10166 O O . ALA D 1 123 ? -40.078 -72.429 61.771 1.00 22.82 116 ALA D O 1
ATOM 10168 N N . VAL D 1 124 ? -38.522 -73.931 61.194 1.00 22.91 117 VAL D N 1
ATOM 10169 C CA . VAL D 1 124 ? -38.472 -73.431 59.792 1.00 22.76 117 VAL D CA 1
ATOM 10170 C C . VAL D 1 124 ? -39.822 -73.721 59.135 1.00 22.00 117 VAL D C 1
ATOM 10171 O O . VAL D 1 124 ? -40.390 -72.822 58.521 1.00 21.89 117 VAL D O 1
ATOM 10175 N N . ALA D 1 125 ? -40.354 -74.935 59.364 1.00 21.08 118 ALA D N 1
ATOM 10176 C CA . ALA D 1 125 ? -41.654 -75.353 58.808 1.00 19.61 118 ALA D CA 1
ATOM 10177 C C . ALA D 1 125 ? -42.796 -74.460 59.337 1.00 21.28 118 ALA D C 1
ATOM 10178 O O . ALA D 1 125 ? -43.609 -74.003 58.557 1.00 21.48 118 ALA D O 1
ATOM 10180 N N . LYS D 1 126 ? -42.858 -74.214 60.658 1.00 20.82 119 LYS D N 1
ATOM 10181 C CA . LYS D 1 126 ? -43.879 -73.319 61.220 1.00 22.44 119 LYS D CA 1
ATOM 10182 C C . LYS D 1 126 ? -43.765 -71.916 60.605 1.00 23.00 119 LYS D C 1
ATOM 10183 O O . LYS D 1 126 ? -44.773 -71.307 60.270 1.00 22.41 119 LYS D O 1
ATOM 10189 N N . ALA D 1 127 ? -42.552 -71.382 60.511 1.00 23.37 120 ALA D N 1
ATOM 10190 C CA . ALA D 1 127 ? -42.365 -70.021 59.968 1.00 24.01 120 ALA D CA 1
ATOM 10191 C C . ALA D 1 127 ? -42.825 -69.951 58.506 1.00 25.12 120 ALA D C 1
ATOM 10192 O O . ALA D 1 127 ? -43.504 -68.987 58.117 1.00 29.80 120 ALA D O 1
ATOM 10194 N N . ALA D 1 128 ? -42.479 -70.952 57.691 1.00 22.46 121 ALA D N 1
ATOM 10195 C CA . ALA D 1 128 ? -42.921 -70.893 56.318 1.00 24.75 121 ALA D CA 1
ATOM 10196 C C . ALA D 1 128 ? -44.452 -70.887 56.301 1.00 25.98 121 ALA D C 1
ATOM 10197 O O . ALA D 1 128 ? -45.025 -70.161 55.503 1.00 24.19 121 ALA D O 1
ATOM 10199 N N . ALA D 1 129 ? -45.103 -71.673 57.175 1.00 22.06 122 ALA D N 1
ATOM 10200 C CA . ALA D 1 129 ? -46.592 -71.748 57.142 1.00 23.42 122 ALA D CA 1
ATOM 10201 C C . ALA D 1 129 ? -47.227 -70.406 57.533 1.00 23.55 122 ALA D C 1
ATOM 10202 O O . ALA D 1 129 ? -48.176 -69.950 56.881 1.00 25.65 122 ALA D O 1
ATOM 10204 N N . ASP D 1 130 ? -46.737 -69.804 58.618 1.00 24.75 123 ASP D N 1
ATOM 10205 C CA . ASP D 1 130 ? -47.227 -68.531 59.112 1.00 26.63 123 ASP D CA 1
ATOM 10206 C C . ASP D 1 130 ? -47.075 -67.464 58.018 1.00 28.19 123 ASP D C 1
ATOM 10207 O O . ASP D 1 130 ? -47.962 -66.624 57.825 1.00 26.45 123 ASP D O 1
ATOM 10212 N N . SER D 1 131 ? -45.906 -67.474 57.377 1.00 29.73 124 SER D N 1
ATOM 10213 C CA . SER D 1 131 ? -45.553 -66.582 56.306 1.00 33.40 124 SER D CA 1
ATOM 10214 C C . SER D 1 131 ? -46.586 -66.663 55.163 1.00 32.41 124 SER D C 1
ATOM 10215 O O . SER D 1 131 ? -47.066 -65.643 54.703 1.00 34.48 124 SER D O 1
ATOM 10218 N N . ALA D 1 132 ? -46.926 -67.870 54.722 1.00 32.76 125 ALA D N 1
ATOM 10219 C CA . ALA D 1 132 ? -47.964 -68.148 53.708 1.00 31.70 125 ALA D CA 1
ATOM 10220 C C . ALA D 1 132 ? -49.379 -67.912 54.271 1.00 34.18 125 ALA D C 1
ATOM 10221 O O . ALA D 1 132 ? -50.350 -68.003 53.544 1.00 33.71 125 ALA D O 1
ATOM 10223 N N . GLU D 1 133 ? -49.501 -67.607 55.567 1.00 35.30 126 GLU D N 1
ATOM 10224 C CA . GLU D 1 133 ? -50.814 -67.447 56.247 1.00 37.06 126 GLU D CA 1
ATOM 10225 C C . GLU D 1 133 ? -51.617 -68.751 56.185 1.00 31.73 126 GLU D C 1
ATOM 10226 O O . GLU D 1 133 ? -52.821 -68.714 55.882 1.00 31.20 126 GLU D O 1
ATOM 10232 N N . LEU D 1 134 ? -50.960 -69.878 56.453 1.00 25.36 127 LEU D N 1
ATOM 10233 C CA . LEU D 1 134 ? -51.599 -71.196 56.294 1.00 25.50 127 LEU D CA 1
ATOM 10234 C C . LEU D 1 134 ? -51.429 -71.935 57.617 1.00 27.21 127 LEU D C 1
ATOM 10235 O O . LEU D 1 134 ? -50.354 -71.847 58.227 1.00 25.19 127 LEU D O 1
ATOM 10240 N N . PRO D 1 135 ? -52.497 -72.606 58.073 1.00 25.67 128 PRO D N 1
ATOM 10241 C CA . PRO D 1 135 ? -52.294 -73.508 59.210 1.00 25.78 128 PRO D CA 1
ATOM 10242 C C . PRO D 1 135 ? -51.256 -74.572 58.814 1.00 24.59 128 PRO D C 1
ATOM 10243 O O . PRO D 1 135 ? -51.118 -74.917 57.629 1.00 24.79 128 PRO D O 1
ATOM 10247 N N . LEU D 1 136 ? -50.541 -75.086 59.799 1.00 21.73 129 LEU D N 1
ATOM 10248 C CA . LEU D 1 136 ? -49.459 -75.986 59.528 1.00 20.33 129 LEU D CA 1
ATOM 10249 C C . LEU D 1 136 ? -49.938 -77.227 58.763 1.00 20.00 129 LEU D C 1
ATOM 10250 O O . LEU D 1 136 ? -49.230 -77.665 57.844 1.00 22.20 129 LEU D O 1
ATOM 10255 N N . PHE D 1 137 ? -51.097 -77.798 59.098 1.00 19.04 130 PHE D N 1
ATOM 10256 C CA . PHE D 1 137 ? -51.549 -79.046 58.432 1.00 19.77 130 PHE D CA 1
ATOM 10257 C C . PHE D 1 137 ? -51.627 -78.826 56.907 1.00 21.72 130 PHE D C 1
ATOM 10258 O O . PHE D 1 137 ? -51.340 -79.726 56.118 1.00 19.12 130 PHE D O 1
ATOM 10266 N N . ARG D 1 138 ? -52.016 -77.612 56.513 1.00 24.77 131 ARG D N 1
ATOM 10267 C CA . ARG D 1 138 ? -52.259 -77.269 55.108 1.00 26.55 131 ARG D CA 1
ATOM 10268 C C . ARG D 1 138 ? -50.922 -76.953 54.409 1.00 28.20 131 ARG D C 1
ATOM 10269 O O . ARG D 1 138 ? -50.645 -77.446 53.324 1.00 28.21 131 ARG D O 1
ATOM 10277 N N . TYR D 1 139 ? -50.082 -76.131 55.031 1.00 24.99 132 TYR D N 1
ATOM 10278 C CA . TYR D 1 139 ? -48.753 -75.868 54.523 1.00 22.09 132 TYR D CA 1
ATOM 10279 C C . TYR D 1 139 ? -48.031 -77.166 54.119 1.00 22.81 132 TYR D C 1
ATOM 10280 O O . TYR D 1 139 ? -47.560 -77.309 52.958 1.00 22.74 132 TYR D O 1
ATOM 10289 N N . VAL D 1 140 ? -47.937 -78.116 55.068 1.00 20.78 133 VAL D N 1
ATOM 10290 C CA . VAL D 1 140 ? -47.184 -79.358 54.902 1.00 19.22 133 VAL D CA 1
ATOM 10291 C C . VAL D 1 140 ? -47.975 -80.317 54.000 1.00 19.88 133 VAL D C 1
ATOM 10292 O O . VAL D 1 140 ? -47.390 -81.018 53.202 1.00 22.72 133 VAL D O 1
ATOM 10296 N N . GLY D 1 141 ? -49.288 -80.408 54.148 1.00 20.08 134 GLY D N 1
ATOM 10297 C CA . GLY D 1 141 ? -50.017 -81.519 53.505 1.00 20.52 134 GLY D CA 1
ATOM 10298 C C . GLY D 1 141 ? -50.719 -81.055 52.231 1.00 23.52 134 GLY D C 1
ATOM 10299 O O . GLY D 1 141 ? -51.219 -81.886 51.463 1.00 23.89 134 GLY D O 1
ATOM 10300 N N . GLY D 1 142 ? -50.785 -79.734 52.022 1.00 23.81 135 GLY D N 1
ATOM 10301 C CA . GLY D 1 142 ? -51.382 -79.154 50.804 1.00 26.06 135 GLY D CA 1
ATOM 10302 C C . GLY D 1 142 ? -52.908 -79.168 50.853 1.00 28.91 135 GLY D C 1
ATOM 10303 O O . GLY D 1 142 ? -53.495 -79.523 51.879 1.00 25.91 135 GLY D O 1
ATOM 10304 N N . PRO D 1 143 ? -53.577 -78.820 49.718 1.00 30.99 136 PRO D N 1
ATOM 10305 C CA . PRO D 1 143 ? -55.054 -78.670 49.695 1.00 26.44 136 PRO D CA 1
ATOM 10306 C C . PRO D 1 143 ? -55.826 -79.965 49.992 1.00 25.53 136 PRO D C 1
ATOM 10307 O O . PRO D 1 143 ? -56.962 -79.898 50.399 1.00 24.74 136 PRO D O 1
ATOM 10311 N N . ASN D 1 144 ? -55.242 -81.133 49.735 1.00 23.54 137 ASN D N 1
ATOM 10312 C CA . ASN D 1 144 ? -55.945 -82.367 49.943 1.00 23.41 137 ASN D CA 1
ATOM 10313 C C . ASN D 1 144 ? -55.874 -82.814 51.426 1.00 22.27 137 ASN D C 1
ATOM 10314 O O . ASN D 1 144 ? -56.525 -83.764 51.785 1.00 22.48 137 ASN D O 1
ATOM 10319 N N . ALA D 1 145 ? -55.108 -82.152 52.287 1.00 23.23 138 ALA D N 1
ATOM 10320 C CA . ALA D 1 145 ? -55.042 -82.568 53.727 1.00 24.53 138 ALA D CA 1
ATOM 10321 C C . ALA D 1 145 ? -56.407 -82.382 54.413 1.00 24.73 138 ALA D C 1
ATOM 10322 O O . ALA D 1 145 ? -56.928 -81.251 54.414 1.00 24.14 138 ALA D O 1
ATOM 10324 N N . HIS D 1 146 ? -56.967 -83.432 55.045 1.00 21.72 139 HIS D N 1
ATOM 10325 C CA . HIS D 1 146 ? -58.359 -83.349 55.522 1.00 20.26 139 HIS D CA 1
ATOM 10326 C C . HIS D 1 146 ? -58.777 -84.467 56.501 1.00 20.13 139 HIS D C 1
ATOM 10327 O O . HIS D 1 146 ? -59.878 -84.347 57.094 1.00 19.76 139 HIS D O 1
ATOM 10334 N N . ILE D 1 147 ? -57.964 -85.515 56.696 1.00 18.95 140 ILE D N 1
ATOM 10335 C CA . ILE D 1 147 ? -58.370 -86.655 57.575 1.00 19.15 140 ILE D CA 1
ATOM 10336 C C . ILE D 1 147 ? -58.020 -86.420 59.066 1.00 18.00 140 ILE D C 1
ATOM 10337 O O . ILE D 1 147 ? -56.867 -86.273 59.433 1.00 19.47 140 ILE D O 1
ATOM 10342 N N . LEU D 1 148 ? -59.038 -86.404 59.920 1.00 19.60 141 LEU D N 1
ATOM 10343 C CA . LEU D 1 148 ? -58.902 -86.367 61.412 1.00 19.16 141 LEU D CA 1
ATOM 10344 C C . LEU D 1 148 ? -58.598 -87.799 61.878 1.00 21.98 141 LEU D C 1
ATOM 10345 O O . LEU D 1 148 ? -59.292 -88.761 61.488 1.00 24.06 141 LEU D O 1
ATOM 10350 N N . PRO D 1 149 ? -57.506 -87.958 62.602 1.00 19.14 142 PRO D N 1
ATOM 10351 C CA . PRO D 1 149 ? -57.054 -89.282 63.034 1.00 19.33 142 PRO D CA 1
ATOM 10352 C C . PRO D 1 149 ? -57.881 -89.815 64.219 1.00 18.45 142 PRO D C 1
ATOM 10353 O O . PRO D 1 149 ? -58.442 -89.033 65.013 1.00 19.54 142 PRO D O 1
ATOM 10357 N N . VAL D 1 150 ? -57.970 -91.131 64.333 1.00 17.83 143 VAL D N 1
ATOM 10358 C CA . VAL D 1 150 ? -58.505 -91.777 65.573 1.00 16.81 143 VAL D CA 1
ATOM 10359 C C . VAL D 1 150 ? -57.519 -91.497 66.722 1.00 17.30 143 VAL D C 1
ATOM 10360 O O . VAL D 1 150 ? -56.269 -91.811 66.607 1.00 17.07 143 VAL D O 1
ATOM 10364 N N . PRO D 1 151 ? -58.016 -90.927 67.834 1.00 17.75 144 PRO D N 1
ATOM 10365 C CA . PRO D 1 151 ? -57.029 -90.661 68.864 1.00 17.69 144 PRO D CA 1
ATOM 10366 C C . PRO D 1 151 ? -56.772 -91.956 69.664 1.00 18.05 144 PRO D C 1
ATOM 10367 O O . PRO D 1 151 ? -57.714 -92.511 70.241 1.00 20.07 144 PRO D O 1
ATOM 10371 N N . MET D 1 152 ? -55.547 -92.467 69.636 1.00 16.22 145 MET D N 1
ATOM 10372 C CA . MET D 1 152 ? -55.234 -93.699 70.354 1.00 18.22 145 MET D CA 1
ATOM 10373 C C . MET D 1 152 ? -54.779 -93.283 71.762 1.00 17.05 145 MET D C 1
ATOM 10374 O O . MET D 1 152 ? -53.702 -92.795 71.897 1.00 18.02 145 MET D O 1
ATOM 10379 N N . MET D 1 153 ? -55.597 -93.480 72.797 1.00 17.29 146 MET D N 1
ATOM 10380 C CA . MET D 1 153 ? -55.403 -92.810 74.079 1.00 15.75 146 MET D CA 1
ATOM 10381 C C . MET D 1 153 ? -54.877 -93.796 75.138 1.00 17.09 146 MET D C 1
ATOM 10382 O O . MET D 1 153 ? -55.576 -94.760 75.533 1.00 16.36 146 MET D O 1
ATOM 10387 N N . ASN D 1 154 ? -53.660 -93.526 75.603 1.00 18.07 147 ASN D N 1
ATOM 10388 C CA . ASN D 1 154 ? -52.965 -94.358 76.635 1.00 19.94 147 ASN D CA 1
ATOM 10389 C C . ASN D 1 154 ? -53.520 -94.022 78.038 1.00 18.37 147 ASN D C 1
ATOM 10390 O O . ASN D 1 154 ? -53.018 -93.097 78.693 1.00 16.88 147 ASN D O 1
ATOM 10395 N N . ILE D 1 155 ? -54.611 -94.697 78.439 1.00 18.02 148 ILE D N 1
ATOM 10396 C CA . ILE D 1 155 ? -55.401 -94.329 79.626 1.00 18.29 148 ILE D CA 1
ATOM 10397 C C . ILE D 1 155 ? -54.968 -95.183 80.826 1.00 19.79 148 ILE D C 1
ATOM 10398 O O . ILE D 1 155 ? -55.300 -94.836 81.957 1.00 21.67 148 ILE D O 1
ATOM 10403 N N . LEU D 1 156 ? -54.161 -96.221 80.606 1.00 18.54 149 LEU D N 1
ATOM 10404 C CA . LEU D 1 156 ? -53.538 -96.888 81.757 1.00 19.34 149 LEU D CA 1
ATOM 10405 C C . LEU D 1 156 ? -52.078 -97.135 81.372 1.00 20.40 149 LEU D C 1
ATOM 10406 O O . LEU D 1 156 ? -51.811 -97.807 80.402 1.00 22.02 149 LEU D O 1
ATOM 10411 N N . ASN D 1 157 ? -51.167 -96.545 82.145 1.00 22.43 150 ASN D N 1
ATOM 10412 C CA . ASN D 1 157 ? -49.733 -96.448 81.873 1.00 21.17 150 ASN D CA 1
ATOM 10413 C C . ASN D 1 157 ? -48.969 -97.425 82.789 1.00 22.84 150 ASN D C 1
ATOM 10414 O O . ASN D 1 157 ? -49.200 -97.496 83.983 1.00 24.08 150 ASN D O 1
ATOM 10419 N N . GLY D 1 158 ? -48.021 -98.149 82.211 1.00 24.72 151 GLY D N 1
ATOM 10420 C CA . GLY D 1 158 ? -47.055 -98.971 82.951 1.00 22.30 151 GLY D CA 1
ATOM 10421 C C . GLY D 1 158 ? -45.687 -98.889 82.294 1.00 22.36 151 GLY D C 1
ATOM 10422 O O . GLY D 1 158 ? -45.309 -97.838 81.738 1.00 22.37 151 GLY D O 1
ATOM 10423 N N . GLY D 1 159 ? -44.934 -99.984 82.377 1.00 21.94 152 GLY D N 1
ATOM 10424 C CA . GLY D 1 159 ? -43.492 -100.010 82.042 1.00 22.17 152 GLY D CA 1
ATOM 10425 C C . GLY D 1 159 ? -42.733 -98.734 82.400 1.00 23.51 152 GLY D C 1
ATOM 10426 O O . GLY D 1 159 ? -42.809 -98.235 83.531 1.00 26.64 152 GLY D O 1
ATOM 10427 N N . ALA D 1 160 ? -41.986 -98.214 81.428 1.00 24.16 153 ALA D N 1
ATOM 10428 C CA . ALA D 1 160 ? -41.054 -97.125 81.631 1.00 23.26 153 ALA D CA 1
ATOM 10429 C C . ALA D 1 160 ? -41.791 -95.877 82.130 1.00 22.36 153 ALA D C 1
ATOM 10430 O O . ALA D 1 160 ? -41.120 -94.930 82.467 1.00 21.70 153 ALA D O 1
ATOM 10432 N N . HIS D 1 161 ? -43.122 -95.809 82.060 1.00 20.26 154 HIS D N 1
ATOM 10433 C CA . HIS D 1 161 ? -43.760 -94.481 82.124 1.00 21.52 154 HIS D CA 1
ATOM 10434 C C . HIS D 1 161 ? -44.379 -94.271 83.510 1.00 23.68 154 HIS D C 1
ATOM 10435 O O . HIS D 1 161 ? -45.123 -93.295 83.736 1.00 20.87 154 HIS D O 1
ATOM 10442 N N . ALA D 1 162 ? -44.106 -95.220 84.415 1.00 23.56 155 ALA D N 1
ATOM 10443 C CA . ALA D 1 162 ? -44.482 -95.053 85.810 1.00 27.45 155 ALA D CA 1
ATOM 10444 C C . ALA D 1 162 ? -43.553 -95.934 86.663 1.00 26.13 155 ALA D C 1
ATOM 10445 O O . ALA D 1 162 ? -42.619 -96.561 86.115 1.00 24.73 155 ALA D O 1
ATOM 10447 N N . ASP D 1 163 ? -43.831 -95.998 87.958 1.00 27.01 156 ASP D N 1
ATOM 10448 C CA . ASP D 1 163 ? -43.017 -96.762 88.931 1.00 28.00 156 ASP D CA 1
ATOM 10449 C C . ASP D 1 163 ? -43.775 -97.991 89.471 1.00 27.72 156 ASP D C 1
ATOM 10450 O O . ASP D 1 163 ? -43.808 -98.212 90.695 1.00 31.10 156 ASP D O 1
ATOM 10455 N N . THR D 1 164 ? -44.366 -98.797 88.600 1.00 24.77 157 THR D N 1
ATOM 10456 C CA . THR D 1 164 ? -45.129 -100.003 89.008 1.00 25.98 157 THR D CA 1
ATOM 10457 C C . THR D 1 164 ? -44.477 -101.222 88.344 1.00 29.44 157 THR D C 1
ATOM 10458 O O . THR D 1 164 ? -43.522 -101.066 87.574 1.00 27.10 157 THR D O 1
ATOM 10462 N N . ALA D 1 165 ? -44.977 -102.433 88.608 1.00 29.05 158 ALA D N 1
ATOM 10463 C CA . ALA D 1 165 ? -44.335 -103.577 87.970 1.00 26.73 158 ALA D CA 1
ATOM 10464 C C . ALA D 1 165 ? -45.147 -104.028 86.756 1.00 27.61 158 ALA D C 1
ATOM 10465 O O . ALA D 1 165 ? -44.948 -105.164 86.338 1.00 26.07 158 ALA D O 1
ATOM 10467 N N . VAL D 1 166 ? -46.060 -103.192 86.216 1.00 24.12 159 VAL D N 1
ATOM 10468 C CA . VAL D 1 166 ? -46.853 -103.608 85.010 1.00 26.58 159 VAL D CA 1
ATOM 10469 C C . VAL D 1 166 ? -45.900 -103.646 83.802 1.00 23.98 159 VAL D C 1
ATOM 10470 O O . VAL D 1 166 ? -45.246 -102.617 83.492 1.00 26.16 159 VAL D O 1
ATOM 10474 N N . ASP D 1 167 ? -45.764 -104.792 83.130 1.00 21.90 160 ASP D N 1
ATOM 10475 C CA . ASP D 1 167 ? -44.730 -104.864 82.105 1.00 21.04 160 ASP D CA 1
ATOM 10476 C C . ASP D 1 167 ? -45.118 -104.095 80.829 1.00 22.10 160 ASP D C 1
ATOM 10477 O O . ASP D 1 167 ? -44.245 -103.526 80.188 1.00 22.68 160 ASP D O 1
ATOM 10482 N N . ILE D 1 168 ? -46.381 -104.115 80.437 1.00 21.00 161 ILE D N 1
ATOM 10483 C CA . ILE D 1 168 ? -46.808 -103.491 79.139 1.00 21.83 161 ILE D CA 1
ATOM 10484 C C . ILE D 1 168 ? -46.776 -101.987 79.394 1.00 22.51 161 ILE D C 1
ATOM 10485 O O . ILE D 1 168 ? -47.255 -101.496 80.480 1.00 24.58 161 ILE D O 1
ATOM 10490 N N . GLN D 1 169 ? -46.184 -101.277 78.454 1.00 20.47 162 GLN D N 1
ATOM 10491 C CA . GLN D 1 169 ? -46.021 -99.843 7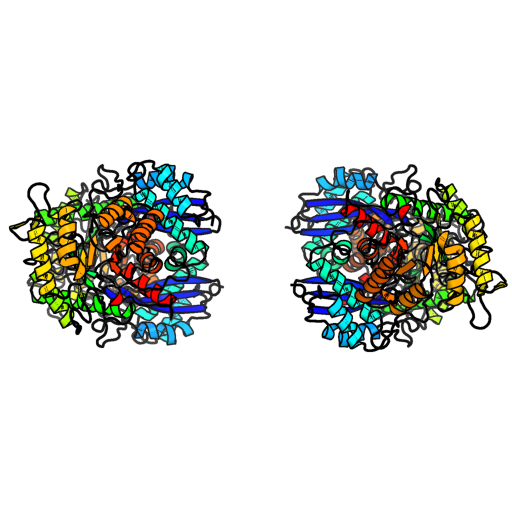8.607 1.00 20.76 162 GLN D CA 1
ATOM 10492 C C . GLN D 1 169 ? -47.362 -99.105 78.446 1.00 20.14 162 GLN D C 1
ATOM 10493 O O . GLN D 1 169 ? -47.677 -98.143 79.223 1.00 20.04 162 GLN D O 1
ATOM 10499 N N . GLU D 1 170 ? -48.121 -99.397 77.395 1.00 19.43 163 GLU D N 1
ATOM 10500 C CA . GLU D 1 170 ? -49.310 -98.532 77.178 1.00 18.93 163 GLU D CA 1
ATOM 10501 C C . GLU D 1 170 ? -50.554 -99.375 76.922 1.00 19.54 163 GLU D C 1
ATOM 10502 O O . GLU D 1 170 ? -50.530 -100.340 76.136 1.00 22.10 163 GLU D O 1
ATOM 10508 N N . PHE D 1 171 ? -51.644 -98.955 77.546 1.00 20.38 164 PHE D N 1
ATOM 10509 C CA . PHE D 1 171 ? -52.962 -99.554 77.361 1.00 19.80 164 PHE D CA 1
ATOM 10510 C C . PHE D 1 171 ? -53.882 -98.489 76.756 1.00 20.95 164 PHE D C 1
ATOM 10511 O O . PHE D 1 171 ? -54.288 -97.523 77.450 1.00 20.19 164 PHE D O 1
ATOM 10519 N N . MET D 1 172 ? -54.169 -98.638 75.464 1.00 18.92 165 MET D N 1
ATOM 10520 C CA . MET D 1 172 ? -54.855 -97.592 74.750 1.00 19.94 165 MET D CA 1
ATOM 10521 C C . MET D 1 172 ? -56.292 -97.980 74.415 1.00 19.46 165 MET D C 1
ATOM 10522 O O . MET D 1 172 ? -56.578 -99.156 74.121 1.00 21.30 165 MET D O 1
ATOM 10527 N N . VAL D 1 173 ? -57.166 -96.985 74.448 1.00 17.45 166 VAL D N 1
ATOM 10528 C CA . VAL D 1 173 ? -58.500 -97.065 73.876 1.00 17.43 166 VAL D CA 1
ATOM 10529 C C . VAL D 1 173 ? -58.499 -96.270 72.546 1.00 19.26 166 VAL D C 1
ATOM 10530 O O . VAL D 1 173 ? -57.785 -95.254 72.404 1.00 18.99 166 VAL D O 1
ATOM 10534 N N . ALA D 1 174 ? -59.278 -96.766 71.591 1.00 18.92 167 ALA D N 1
ATOM 10535 C CA . ALA D 1 174 ? -59.350 -96.257 70.196 1.00 20.39 167 ALA D CA 1
ATOM 10536 C C . ALA D 1 174 ? -60.824 -96.112 69.824 1.00 19.74 167 ALA D C 1
ATOM 10537 O O . ALA D 1 174 ? -61.484 -97.116 69.536 1.00 23.17 167 ALA D O 1
ATOM 10539 N N . PRO D 1 175 ? -61.366 -94.885 69.865 1.00 20.86 168 PRO D N 1
ATOM 10540 C CA . PRO D 1 175 ? -62.819 -94.677 69.597 1.00 20.70 168 PRO D CA 1
ATOM 10541 C C . PRO D 1 175 ? -63.172 -94.700 68.102 1.00 22.30 168 PRO D C 1
ATOM 10542 O O . PRO D 1 175 ? -63.587 -93.693 67.529 1.00 21.51 168 PRO D O 1
ATOM 10546 N N . ILE D 1 176 ? -63.020 -95.883 67.530 1.00 21.99 169 ILE D N 1
ATOM 10547 C CA . ILE D 1 176 ? -63.193 -96.131 66.108 1.00 25.17 169 ILE D CA 1
ATOM 10548 C C . ILE D 1 176 ? -64.649 -95.904 65.657 1.00 25.19 169 ILE D C 1
ATOM 10549 O O . ILE D 1 176 ? -64.858 -95.509 64.521 1.00 24.84 169 ILE D O 1
ATOM 10554 N N . GLY D 1 177 ? -65.656 -96.097 66.505 1.00 22.15 170 GLY D N 1
ATOM 10555 C CA . GLY D 1 177 ? -67.071 -96.043 66.007 1.00 21.80 170 GLY D CA 1
ATOM 10556 C C . GLY D 1 177 ? -67.673 -94.645 66.067 1.00 22.26 170 GLY D C 1
ATOM 10557 O O . GLY D 1 177 ? -68.871 -94.490 65.803 1.00 22.89 170 GLY D O 1
ATOM 10558 N N . ALA D 1 178 ? -66.891 -93.638 66.478 1.00 20.96 171 ALA D N 1
ATOM 10559 C CA . ALA D 1 178 ? -67.400 -92.257 66.648 1.00 21.17 171 ALA D CA 1
ATOM 10560 C C . ALA D 1 178 ? -67.679 -91.650 65.266 1.00 21.39 171 ALA D C 1
ATOM 10561 O O . ALA D 1 178 ? -67.013 -91.975 64.327 1.00 22.84 171 ALA D O 1
ATOM 10563 N N . PRO D 1 179 ? -68.627 -90.737 65.158 1.00 22.76 172 PRO D N 1
ATOM 10564 C CA . PRO D 1 179 ? -68.908 -90.232 63.786 1.00 24.63 172 PRO D CA 1
ATOM 10565 C C . PRO D 1 179 ? -67.955 -89.116 63.346 1.00 24.44 172 PRO D C 1
ATOM 10566 O O . PRO D 1 179 ? -67.935 -88.735 62.161 1.00 26.78 172 PRO D O 1
ATOM 10570 N N . SER D 1 180 ? -67.192 -88.588 64.295 1.00 24.55 173 SER D N 1
ATOM 10571 C CA . SER D 1 180 ? -66.386 -87.372 64.096 1.00 23.97 173 SER D CA 1
ATOM 10572 C C . SER D 1 180 ? -65.240 -87.353 65.119 1.00 24.97 173 SER D C 1
ATOM 10573 O O . SER D 1 180 ? -65.304 -88.073 66.112 1.00 24.63 173 SER D O 1
ATOM 10576 N N . PHE D 1 181 ? -64.222 -86.513 64.896 1.00 22.43 174 PHE D N 1
ATOM 10577 C CA . PHE D 1 181 ? -63.155 -86.368 65.838 1.00 23.54 174 PHE D CA 1
ATOM 10578 C C . PHE D 1 181 ? -63.726 -85.772 67.135 1.00 22.26 174 PHE D C 1
ATOM 10579 O O . PHE D 1 181 ? -63.397 -86.229 68.239 1.00 19.83 174 PHE D O 1
ATOM 10587 N N . VAL D 1 182 ? -64.540 -84.723 67.003 1.00 21.86 175 VAL D N 1
ATOM 10588 C CA . VAL D 1 182 ? -65.075 -84.066 68.204 1.00 20.45 175 VAL D CA 1
ATOM 10589 C C . VAL D 1 182 ? -65.817 -85.080 69.104 1.00 22.21 175 VAL D C 1
ATOM 10590 O O . VAL D 1 182 ? -65.666 -85.054 70.344 1.00 17.88 175 VAL D O 1
ATOM 10594 N N . GLU D 1 183 ? -66.556 -86.024 68.492 1.00 23.26 176 GLU D N 1
ATOM 10595 C CA . GLU D 1 183 ? -67.279 -87.045 69.253 1.00 23.08 176 GLU D CA 1
ATOM 10596 C C . GLU D 1 183 ? -66.287 -88.108 69.749 1.00 24.44 176 GLU D C 1
ATOM 10597 O O . GLU D 1 183 ? -66.461 -88.638 70.864 1.00 26.92 176 GLU D O 1
ATOM 10603 N N . ALA D 1 184 ? -65.298 -88.480 68.913 1.00 22.34 177 ALA D N 1
ATOM 10604 C CA . ALA D 1 184 ? -64.252 -89.430 69.341 1.00 20.05 177 ALA D CA 1
ATOM 10605 C C . ALA D 1 184 ? -63.596 -88.929 70.636 1.00 19.72 177 ALA D C 1
ATOM 10606 O O . ALA D 1 184 ? -63.354 -89.708 71.581 1.00 18.30 177 ALA D O 1
ATOM 10608 N N . LEU D 1 185 ? -63.273 -87.645 70.648 1.00 18.31 178 LEU D N 1
ATOM 10609 C CA . LEU D 1 185 ? -62.600 -87.039 71.810 1.00 17.82 178 LEU D CA 1
ATOM 10610 C C . LEU D 1 185 ? -63.417 -87.244 73.098 1.00 18.72 178 LEU D C 1
ATOM 10611 O O . LEU D 1 185 ? -62.838 -87.654 74.134 1.00 18.60 178 LEU D O 1
ATOM 10616 N N . ARG D 1 186 ? -64.705 -86.850 73.068 1.00 19.08 179 ARG D N 1
ATOM 10617 C CA . ARG D 1 186 ? -65.650 -87.006 74.216 1.00 21.15 179 ARG D CA 1
ATOM 10618 C C . ARG D 1 186 ? -65.726 -88.487 74.610 1.00 21.21 179 ARG D C 1
ATOM 10619 O O . ARG D 1 186 ? -65.705 -88.809 75.789 1.00 19.09 179 ARG D O 1
ATOM 10627 N N . TRP D 1 187 ? -65.821 -89.379 73.628 1.00 20.34 180 TRP D N 1
ATOM 10628 C CA . TRP D 1 187 ? -65.894 -90.783 73.981 1.00 20.61 180 TRP D CA 1
ATOM 10629 C C . TRP D 1 187 ? -64.646 -91.186 74.776 1.00 20.65 180 TRP D C 1
ATOM 10630 O O . TRP D 1 187 ? -64.776 -91.944 75.730 1.00 20.86 180 TRP D O 1
ATOM 10641 N N . GLY D 1 188 ? -63.442 -90.803 74.309 1.00 21.48 181 GLY D N 1
ATOM 10642 C CA . GLY D 1 188 ? -62.217 -91.210 74.989 1.00 18.66 181 GLY D CA 1
ATOM 10643 C C . GLY D 1 188 ? -62.127 -90.549 76.363 1.00 20.48 181 GLY D C 1
ATOM 10644 O O . GLY D 1 188 ? -61.699 -91.189 77.348 1.00 18.00 181 GLY D O 1
ATOM 10645 N N . ALA D 1 189 ? -62.583 -89.294 76.466 1.00 18.66 182 ALA D N 1
ATOM 10646 C CA . ALA D 1 189 ? -62.621 -88.597 77.802 1.00 19.41 182 ALA D CA 1
ATOM 10647 C C . ALA D 1 189 ? -63.612 -89.294 78.760 1.00 20.51 182 ALA D C 1
ATOM 10648 O O . ALA D 1 189 ? -63.335 -89.456 79.977 1.00 22.29 182 ALA D O 1
ATOM 10650 N N . GLU D 1 190 ? -64.794 -89.685 78.239 1.00 20.85 183 GLU D N 1
ATOM 10651 C CA . GLU D 1 190 ? -65.843 -90.338 79.068 1.00 20.77 183 GLU D CA 1
ATOM 10652 C C . GLU D 1 190 ? -65.357 -91.697 79.631 1.00 20.37 183 GLU D C 1
ATOM 10653 O O . GLU D 1 190 ? -65.627 -92.015 80.825 1.00 22.54 183 GLU D O 1
ATOM 10659 N N . VAL D 1 191 ? -64.681 -92.488 78.791 1.00 20.14 184 VAL D N 1
ATOM 10660 C CA . VAL D 1 191 ? -64.082 -93.771 79.179 1.00 19.40 184 VAL D CA 1
ATOM 10661 C C . VAL D 1 191 ? -62.941 -93.529 80.175 1.00 18.70 184 VAL D C 1
ATOM 10662 O O . VAL D 1 191 ? -62.819 -94.227 81.152 1.00 19.10 184 VAL D O 1
ATOM 10666 N N . TYR D 1 192 ? -62.140 -92.510 79.946 1.00 16.66 185 TYR D N 1
ATOM 10667 C CA . TYR D 1 192 ? -61.083 -92.172 80.860 1.00 17.12 185 TYR D CA 1
ATOM 10668 C C . TYR D 1 192 ? -61.658 -91.869 82.252 1.00 18.90 185 TYR D C 1
ATOM 10669 O O . TYR D 1 192 ? -61.193 -92.429 83.274 1.00 18.57 185 TYR D O 1
ATOM 10678 N N . HIS D 1 193 ? -62.702 -91.044 82.323 1.00 18.82 186 HIS D N 1
ATOM 10679 C CA . HIS D 1 193 ? -63.261 -90.708 83.657 1.00 17.92 186 HIS D CA 1
ATOM 10680 C C . HIS D 1 193 ? -63.993 -91.933 84.253 1.00 19.16 186 HIS D C 1
ATOM 10681 O O . HIS D 1 193 ? -64.013 -92.127 85.478 1.00 21.19 186 HIS D O 1
ATOM 10688 N N . ALA D 1 194 ? -64.633 -92.743 83.410 1.00 18.58 187 ALA D N 1
ATOM 10689 C CA . ALA D 1 194 ? -65.208 -93.992 83.892 1.00 20.82 187 ALA D CA 1
ATOM 10690 C C . ALA D 1 194 ? -64.084 -94.906 84.426 1.00 19.92 187 ALA D C 1
ATOM 10691 O O . ALA D 1 194 ? -64.328 -95.580 85.444 1.00 21.57 187 ALA D O 1
ATOM 10693 N N . LEU D 1 195 ? -62.883 -94.944 83.791 1.00 18.91 188 LEU D N 1
ATOM 10694 C CA . LEU D 1 195 ? -61.777 -95.803 84.302 1.00 17.67 188 LEU D CA 1
ATOM 10695 C C . LEU D 1 195 ? -61.376 -95.330 85.713 1.00 18.74 188 LEU D C 1
ATOM 10696 O O . LEU D 1 195 ? -61.211 -96.140 86.639 1.00 16.03 188 LEU D O 1
ATOM 10701 N N . LYS D 1 196 ? -61.290 -94.019 85.886 1.00 19.28 189 LYS D N 1
ATOM 10702 C CA . LYS D 1 196 ? -60.907 -93.487 87.180 1.00 20.43 189 LYS D CA 1
ATOM 10703 C C . LYS D 1 196 ? -61.887 -93.986 88.249 1.00 22.18 189 LYS D C 1
ATOM 10704 O O . LYS D 1 196 ? -61.504 -94.383 89.357 1.00 19.91 189 LYS D O 1
ATOM 10710 N N . SER D 1 197 ? -63.176 -93.967 87.943 1.00 23.67 190 SER D N 1
ATOM 10711 C CA . SER D 1 197 ? -64.125 -94.331 88.988 1.00 23.74 190 SER D CA 1
ATOM 10712 C C . SER D 1 197 ? -64.138 -95.857 89.278 1.00 21.99 190 SER D C 1
ATOM 10713 O O . SER D 1 197 ? -64.293 -96.315 90.444 1.00 22.78 190 SER D O 1
ATOM 10716 N N . VAL D 1 198 ? -63.854 -96.656 88.260 1.00 20.94 191 VAL D N 1
ATOM 10717 C CA . VAL D 1 198 ? -63.665 -98.094 88.384 1.00 21.50 191 VAL D CA 1
ATOM 10718 C C . VAL D 1 198 ? -62.465 -98.385 89.291 1.00 22.40 191 VAL D C 1
ATOM 10719 O O . VAL D 1 198 ? -62.562 -99.258 90.166 1.00 24.10 191 VAL D O 1
ATOM 10723 N N . LEU D 1 199 ? -61.345 -97.697 89.064 1.00 23.42 192 LEU D N 1
ATOM 10724 C CA . LEU D 1 199 ? -60.111 -97.876 89.862 1.00 23.87 192 LEU D CA 1
ATOM 10725 C C . LEU D 1 199 ? -60.362 -97.507 91.343 1.00 26.81 192 LEU D C 1
ATOM 10726 O O . LEU D 1 199 ? -59.973 -98.241 92.244 1.00 25.78 192 LEU D O 1
ATOM 10731 N N . LYS D 1 200 ? -61.044 -96.408 91.609 1.00 27.30 193 LYS D N 1
ATOM 10732 C CA . LYS D 1 200 ? -61.325 -96.026 92.968 1.00 28.16 193 LYS D CA 1
ATOM 10733 C C . LYS D 1 200 ? -62.182 -97.106 93.643 1.00 28.97 193 LYS D C 1
ATOM 10734 O O . LYS D 1 200 ? -61.931 -97.444 94.779 1.00 26.90 193 LYS D O 1
ATOM 10740 N N . LYS D 1 201 ? -63.186 -97.612 92.944 1.00 28.33 194 LYS D N 1
ATOM 10741 C CA . LYS D 1 201 ? -64.038 -98.683 93.448 1.00 30.12 194 LYS D CA 1
ATOM 10742 C C . LYS D 1 201 ? -63.172 -99.907 93.796 1.00 30.88 194 LYS D C 1
ATOM 10743 O O . LYS D 1 201 ? -63.321 -100.502 94.844 1.00 33.67 194 LYS D O 1
ATOM 10748 N N . GLU D 1 202 ? -62.243 -100.280 92.939 1.00 28.97 195 GLU D N 1
ATOM 10749 C CA . GLU D 1 202 ? -61.400 -101.426 93.210 1.00 27.18 195 GLU D CA 1
ATOM 10750 C C . GLU D 1 202 ? -60.300 -101.087 94.230 1.00 26.32 195 GLU D C 1
ATOM 10751 O O . GLU D 1 202 ? -59.444 -101.928 94.499 1.00 28.78 195 GLU D O 1
ATOM 10757 N N . GLY D 1 203 ? -60.259 -99.866 94.748 1.00 22.37 196 GLY D N 1
ATOM 10758 C CA . GLY D 1 203 ? -59.135 -99.494 95.624 1.00 21.65 196 GLY D CA 1
ATOM 10759 C C . GLY D 1 203 ? -57.806 -99.485 94.888 1.00 22.68 196 GLY D C 1
ATOM 10760 O O . GLY D 1 203 ? -56.755 -99.713 95.466 1.00 23.37 196 GLY D O 1
ATOM 10761 N N . LEU D 1 204 ? -57.812 -99.184 93.593 1.00 21.89 197 LEU D N 1
ATOM 10762 C CA . LEU D 1 204 ? -56.567 -99.133 92.885 1.00 21.35 197 LEU D CA 1
ATOM 10763 C C . LEU D 1 204 ? -56.123 -97.667 92.667 1.00 22.36 197 LEU D C 1
ATOM 10764 O O . LEU D 1 204 ? -56.972 -96.774 92.586 1.00 21.43 197 LEU D O 1
ATOM 10769 N N . SER D 1 205 ? -54.819 -97.440 92.485 1.00 18.24 198 SER D N 1
ATOM 10770 C CA . SER D 1 205 ? -54.262 -96.076 92.419 1.00 20.99 198 SER D CA 1
ATOM 10771 C C . SER D 1 205 ? -54.757 -95.310 91.176 1.00 19.80 198 SER D C 1
ATOM 10772 O O . SER D 1 205 ? -54.776 -95.827 90.033 1.00 17.99 198 SER D O 1
ATOM 10775 N N . THR D 1 206 ? -55.137 -94.060 91.409 1.00 21.06 199 THR D N 1
ATOM 10776 C CA . THR D 1 206 ? -55.515 -93.169 90.310 1.00 21.55 199 THR D CA 1
ATOM 10777 C C . THR D 1 206 ? -54.409 -92.125 90.084 1.00 21.12 199 THR D C 1
ATOM 10778 O O . THR D 1 206 ? -54.631 -91.196 89.328 1.00 21.52 199 THR D O 1
ATOM 10782 N N . GLY D 1 207 ? -53.268 -92.224 90.769 1.00 18.89 200 GLY D N 1
ATOM 10783 C CA . GLY D 1 207 ? -52.159 -91.361 90.453 1.00 18.04 200 GLY D CA 1
ATOM 10784 C C . GLY D 1 207 ? -51.784 -91.502 88.979 1.00 19.08 200 GLY D C 1
ATOM 10785 O O . GLY D 1 207 ? -51.911 -92.600 88.413 1.00 17.18 200 GLY D O 1
ATOM 10786 N N . LEU D 1 208 ? -51.349 -90.415 88.315 1.00 18.07 201 LEU D N 1
ATOM 10787 C CA . LEU D 1 208 ? -51.014 -90.499 86.843 1.00 17.17 201 LEU D CA 1
ATOM 10788 C C . LEU D 1 208 ? -49.560 -90.888 86.578 1.00 15.46 201 LEU D C 1
ATOM 10789 O O . LEU D 1 208 ? -48.678 -90.404 87.180 1.00 17.50 201 LEU D O 1
ATOM 10794 N N . GLY D 1 209 ? -49.360 -91.733 85.585 1.00 14.77 202 GLY D N 1
ATOM 10795 C CA . GLY D 1 209 ? -48.103 -91.911 84.983 1.00 15.57 202 GLY D CA 1
ATOM 10796 C C . GLY D 1 209 ? -47.785 -90.789 83.993 1.00 18.87 202 GLY D C 1
ATOM 10797 O O . GLY D 1 209 ? -48.527 -89.791 83.882 1.00 17.90 202 GLY D O 1
ATOM 10798 N N . ASP D 1 210 ? -46.669 -90.951 83.286 1.00 18.13 203 ASP D N 1
ATOM 10799 C CA . ASP D 1 210 ? -46.026 -89.854 82.548 1.00 20.85 203 ASP D CA 1
ATOM 10800 C C . ASP D 1 210 ? -46.912 -89.307 81.429 1.00 20.66 203 ASP D C 1
ATOM 10801 O O . ASP D 1 210 ? -46.774 -88.110 81.096 1.00 20.82 203 ASP D O 1
ATOM 10806 N N . GLU D 1 211 ? -47.787 -90.168 80.879 1.00 19.28 204 GLU D N 1
ATOM 10807 C CA . GLU D 1 211 ? -48.604 -89.850 79.717 1.00 19.49 204 GLU D CA 1
ATOM 10808 C C . GLU D 1 211 ? -50.060 -89.552 80.108 1.00 19.89 204 GLU D C 1
ATOM 10809 O O . GLU D 1 211 ? -50.902 -89.449 79.226 1.00 17.40 204 GLU D O 1
ATOM 10815 N N . GLY D 1 212 ? -50.361 -89.421 81.408 1.00 15.42 205 GLY D N 1
ATOM 10816 C CA . GLY D 1 212 ? -51.676 -88.997 81.856 1.00 17.30 205 GLY D CA 1
ATOM 10817 C C . GLY D 1 212 ? -52.602 -90.168 82.122 1.00 17.00 205 GLY D C 1
ATOM 10818 O O . GLY D 1 212 ? -53.726 -89.973 82.510 1.00 17.02 205 GLY D O 1
ATOM 10819 N N . GLY D 1 213 ? -52.135 -91.383 81.813 1.00 17.89 206 GLY D N 1
ATOM 10820 C CA . GLY D 1 213 ? -52.908 -92.542 82.091 1.00 17.49 206 GLY D CA 1
ATOM 10821 C C . GLY D 1 213 ? -52.794 -92.890 83.567 1.00 17.11 206 GLY D C 1
ATOM 10822 O O . GLY D 1 213 ? -51.800 -92.553 84.215 1.00 17.43 206 GLY D O 1
ATOM 10823 N N . PHE D 1 214 ? -53.837 -93.493 84.146 1.00 18.17 207 PHE D N 1
ATOM 10824 C CA . PHE D 1 214 ? -53.690 -93.956 85.550 1.00 18.41 207 PHE D CA 1
ATOM 10825 C C . PHE D 1 214 ? -52.560 -94.979 85.624 1.00 20.03 207 PHE D C 1
ATOM 10826 O O . PHE D 1 214 ? -52.338 -95.771 84.678 1.00 20.45 207 PHE D O 1
ATOM 10834 N N . ALA D 1 215 ? -51.873 -95.003 86.764 1.00 22.08 208 ALA D N 1
ATOM 10835 C CA . ALA D 1 215 ? -50.781 -96.004 86.958 1.00 24.46 208 ALA D CA 1
ATOM 10836 C C . ALA D 1 215 ? -51.028 -96.927 88.179 1.00 25.23 208 ALA D C 1
ATOM 10837 O O . ALA D 1 215 ? -50.170 -97.014 89.046 1.00 24.72 208 ALA D O 1
ATOM 10839 N N . PRO D 1 216 ? -52.179 -97.665 88.210 1.00 23.54 209 PRO D N 1
ATOM 10840 C CA . PRO D 1 216 ? -52.437 -98.694 89.226 1.00 22.76 209 PRO D CA 1
ATOM 10841 C C . PRO D 1 216 ? -51.442 -99.849 89.073 1.00 24.70 209 PRO D C 1
ATOM 10842 O O . PRO D 1 216 ? -51.063 -100.164 87.958 1.00 23.07 209 PRO D O 1
ATOM 10846 N N . ASP D 1 217 ? -51.043 -100.502 90.172 1.00 29.06 210 ASP D N 1
ATOM 10847 C CA . ASP D 1 217 ? -50.103 -101.646 90.029 1.00 27.82 210 ASP D CA 1
ATOM 10848 C C . ASP D 1 217 ? -50.907 -102.952 89.899 1.00 30.32 210 ASP D C 1
ATOM 10849 O O . ASP D 1 217 ? -51.104 -103.717 90.877 1.00 27.45 210 ASP D O 1
ATOM 10854 N N . VAL D 1 218 ? -51.440 -103.183 88.702 1.00 27.18 211 VAL D N 1
ATOM 10855 C CA . VAL D 1 218 ? -52.378 -104.303 88.543 1.00 28.91 211 VAL D CA 1
ATOM 10856 C C . VAL D 1 218 ? -51.584 -105.600 88.343 1.00 27.33 211 VAL D C 1
ATOM 10857 O O . VAL D 1 218 ? -50.363 -105.576 88.180 1.00 26.31 211 VAL D O 1
ATOM 10861 N N . ALA D 1 219 ? -52.283 -106.734 88.412 1.00 28.69 212 ALA D N 1
ATOM 10862 C CA . ALA D 1 219 ? -51.604 -108.022 88.447 1.00 29.89 212 ALA D CA 1
ATOM 10863 C C . ALA D 1 219 ? -50.910 -108.301 87.112 1.00 28.63 212 ALA D C 1
ATOM 10864 O O . ALA D 1 219 ? -49.899 -109.010 87.080 1.00 29.13 212 ALA D O 1
ATOM 10866 N N . GLY D 1 220 ? -51.429 -107.737 86.016 1.00 27.19 213 GLY D N 1
ATOM 10867 C CA . GLY D 1 220 ? -50.859 -108.004 84.688 1.00 26.33 213 GLY D CA 1
ATOM 10868 C C . GLY D 1 220 ? -51.771 -107.543 83.558 1.00 25.21 213 GLY D C 1
ATOM 10869 O O . GLY D 1 220 ? -52.746 -106.818 83.777 1.00 25.01 213 GLY D O 1
ATOM 10870 N N . THR D 1 221 ? -51.480 -108.016 82.356 1.00 23.36 214 THR D N 1
ATOM 10871 C CA . THR D 1 221 ? -52.059 -107.433 81.121 1.00 22.35 214 THR D CA 1
ATOM 10872 C C . THR D 1 221 ? -53.585 -107.615 81.077 1.00 23.28 214 THR D C 1
ATOM 10873 O O . THR D 1 221 ? -54.325 -106.666 80.742 1.00 21.75 214 THR D O 1
ATOM 10877 N N . THR D 1 222 ? -54.083 -108.814 81.414 1.00 20.80 215 THR D N 1
ATOM 10878 C CA . THR D 1 222 ? -55.514 -109.071 81.237 1.00 21.85 215 THR D CA 1
ATOM 10879 C C . THR D 1 222 ? -56.328 -108.342 82.326 1.00 22.11 215 THR D C 1
ATOM 10880 O O . THR D 1 222 ? -57.513 -107.985 82.108 1.00 23.07 215 THR D O 1
ATOM 10884 N N . ALA D 1 223 ? -55.728 -108.162 83.511 1.00 22.45 216 ALA D N 1
ATOM 10885 C CA . ALA D 1 223 ? -56.351 -107.408 84.613 1.00 20.63 216 ALA D CA 1
ATOM 10886 C C . ALA D 1 223 ? -56.591 -105.961 84.130 1.00 21.10 216 ALA D C 1
ATOM 10887 O O . ALA D 1 223 ? -57.670 -105.421 84.260 1.00 21.65 216 ALA D O 1
ATOM 10889 N N . ALA D 1 224 ? -55.571 -105.362 83.546 1.00 22.03 217 ALA D N 1
ATOM 10890 C CA . ALA D 1 224 ? -55.636 -103.996 82.927 1.00 23.96 217 ALA D CA 1
ATOM 10891 C C . ALA D 1 224 ? -56.738 -103.901 81.859 1.00 21.95 217 ALA D C 1
ATOM 10892 O O . ALA D 1 224 ? -57.584 -103.003 81.907 1.00 21.40 217 ALA D O 1
ATOM 10894 N N . LEU D 1 225 ? -56.724 -104.819 80.896 1.00 20.24 218 LEU D N 1
ATOM 10895 C CA . LEU D 1 225 ? -57.674 -104.795 79.810 1.00 21.40 218 LEU D CA 1
ATOM 10896 C C . LEU D 1 225 ? -59.091 -104.977 80.328 1.00 23.59 218 LEU D C 1
ATOM 10897 O O . LEU D 1 225 ? -59.964 -104.334 79.776 1.00 20.87 218 LEU D O 1
ATOM 10902 N N . ASP D 1 226 ? -59.292 -105.831 81.366 1.00 20.84 219 ASP D N 1
ATOM 10903 C CA . ASP D 1 226 ? -60.622 -106.052 81.933 1.00 20.08 219 ASP D CA 1
ATOM 10904 C C . ASP D 1 226 ? -61.101 -104.751 82.569 1.00 18.24 219 ASP D C 1
ATOM 10905 O O . ASP D 1 226 ? -62.258 -104.410 82.447 1.00 19.27 219 ASP D O 1
ATOM 10910 N N . LEU D 1 227 ? -60.208 -104.041 83.246 1.00 15.67 220 LEU D N 1
ATOM 10911 C CA . LEU D 1 227 ? -60.596 -102.779 83.888 1.00 17.40 220 LEU D CA 1
ATOM 10912 C C . LEU D 1 227 ? -60.974 -101.743 82.810 1.00 18.60 220 LEU D C 1
ATOM 10913 O O . LEU D 1 227 ? -61.981 -101.003 82.943 1.00 16.50 220 LEU D O 1
ATOM 10918 N N . ILE D 1 228 ? -60.219 -101.707 81.716 1.00 18.36 221 ILE D N 1
ATOM 10919 C CA . ILE D 1 228 ? -60.552 -100.772 80.595 1.00 19.69 221 ILE D CA 1
ATOM 10920 C C . ILE D 1 228 ? -61.885 -101.171 79.935 1.00 21.80 221 ILE D C 1
ATOM 10921 O O . ILE D 1 228 ? -62.721 -100.286 79.720 1.00 21.92 221 ILE D O 1
ATOM 10926 N N . SER D 1 229 ? -62.127 -102.462 79.647 1.00 21.35 222 SER D N 1
ATOM 10927 C CA . SER D 1 229 ? -63.429 -102.885 79.094 1.00 24.25 222 SER D CA 1
ATOM 10928 C C . SER D 1 229 ? -64.593 -102.454 79.997 1.00 24.48 222 SER D C 1
ATOM 10929 O O . SER D 1 229 ? -65.624 -101.897 79.508 1.00 22.43 222 SER D O 1
ATOM 10932 N N . ARG D 1 230 ? -64.441 -102.711 81.302 1.00 22.77 223 ARG D N 1
ATOM 10933 C CA . ARG D 1 230 ? -65.429 -102.226 82.277 1.00 24.06 223 ARG D CA 1
ATOM 10934 C C . ARG D 1 230 ? -65.669 -100.714 82.114 1.00 21.20 223 ARG D C 1
ATOM 10935 O O . ARG D 1 230 ? -66.798 -100.243 82.165 1.00 20.83 223 ARG D O 1
ATOM 10943 N N . ALA D 1 231 ? -64.601 -99.948 82.031 1.00 20.87 224 ALA D N 1
ATOM 10944 C CA . ALA D 1 231 ? -64.732 -98.493 81.884 1.00 20.51 224 ALA D CA 1
ATOM 10945 C C . ALA D 1 231 ? -65.525 -98.192 80.602 1.00 20.15 224 ALA D C 1
ATOM 10946 O O . ALA D 1 231 ? -66.403 -97.324 80.579 1.00 22.64 224 ALA D O 1
ATOM 10948 N N . ILE D 1 232 ? -65.261 -98.926 79.510 1.00 20.33 225 ILE D N 1
ATOM 10949 C CA . ILE D 1 232 ? -65.903 -98.576 78.252 1.00 18.12 225 ILE D CA 1
ATOM 10950 C C . ILE D 1 232 ? -67.407 -98.773 78.438 1.00 19.60 225 ILE D C 1
ATOM 10951 O O . ILE D 1 232 ? -68.219 -97.916 78.058 1.00 17.07 225 ILE D O 1
ATOM 10956 N N . GLU D 1 233 ? -67.770 -99.909 79.049 1.00 20.11 226 GLU D N 1
ATOM 10957 C CA . GLU D 1 233 ? -69.184 -100.229 79.247 1.00 21.72 226 GLU D CA 1
ATOM 10958 C C . GLU D 1 233 ? -69.817 -99.248 80.245 1.00 22.32 226 GLU D C 1
ATOM 10959 O O . GLU D 1 233 ? -70.955 -98.840 80.073 1.00 21.80 226 GLU D O 1
ATOM 10965 N N . SER D 1 234 ? -69.081 -98.870 81.279 1.00 22.15 227 SER D N 1
ATOM 10966 C CA . SER D 1 234 ? -69.607 -97.962 82.275 1.00 21.24 227 SER D CA 1
ATOM 10967 C C . SER D 1 234 ? -69.941 -96.624 81.593 1.00 23.29 227 SER D C 1
ATOM 10968 O O . SER D 1 234 ? -70.858 -95.954 82.007 1.00 23.19 227 SER D O 1
ATOM 10971 N N . ALA D 1 235 ? -69.210 -96.247 80.537 1.00 21.93 228 ALA D N 1
ATOM 10972 C CA . ALA D 1 235 ? -69.493 -95.001 79.818 1.00 24.17 228 ALA D CA 1
ATOM 10973 C C . ALA D 1 235 ? -70.648 -95.162 78.824 1.00 24.91 228 ALA D C 1
ATOM 10974 O O . ALA D 1 235 ? -70.912 -94.229 78.107 1.00 29.43 228 ALA D O 1
ATOM 10976 N N . GLY D 1 236 ? -71.331 -96.301 78.758 1.00 24.37 229 GLY D N 1
ATOM 10977 C CA . GLY D 1 236 ? -72.446 -96.487 77.815 1.00 24.63 229 GLY D CA 1
ATOM 10978 C C . GLY D 1 236 ? -71.996 -96.854 76.400 1.00 23.80 229 GLY D C 1
ATOM 10979 O O . GLY D 1 236 ? -72.773 -96.722 75.474 1.00 26.05 229 GLY D O 1
ATOM 10980 N N . LEU D 1 237 ? -70.763 -97.318 76.206 1.00 22.86 230 LEU D N 1
ATOM 10981 C CA . LEU D 1 237 ? -70.228 -97.580 74.839 1.00 24.38 230 LEU D CA 1
ATOM 10982 C C . LEU D 1 237 ? -69.935 -99.071 74.689 1.00 23.57 230 LEU D C 1
ATOM 10983 O O . LEU D 1 237 ? -69.788 -99.764 75.682 1.00 24.52 230 LEU D O 1
ATOM 10988 N N . ARG D 1 238 ? -69.872 -99.547 73.453 1.00 23.63 231 ARG D N 1
ATOM 10989 C CA . ARG D 1 238 ? -69.629 -100.971 73.201 1.00 23.10 231 ARG D CA 1
ATOM 10990 C C . ARG D 1 238 ? -68.135 -101.201 72.929 1.00 23.41 231 ARG D C 1
ATOM 10991 O O . ARG D 1 238 ? -67.579 -100.554 72.021 1.00 24.59 231 ARG D O 1
ATOM 10999 N N . PRO D 1 239 ? -67.477 -102.139 73.670 1.00 23.65 232 PRO D N 1
ATOM 11000 C CA . PRO D 1 239 ? -66.087 -102.490 73.389 1.00 22.74 232 PRO D CA 1
ATOM 11001 C C . PRO D 1 239 ? -66.033 -103.036 71.959 1.00 25.17 232 PRO D C 1
ATOM 11002 O O . PRO D 1 239 ? -66.925 -103.800 71.594 1.00 25.43 232 PRO D O 1
ATOM 11006 N N . GLY D 1 240 ? -65.045 -102.642 71.150 1.00 23.40 233 GLY D N 1
ATOM 11007 C CA . GLY D 1 240 ? -65.005 -103.119 69.740 1.00 25.63 233 GLY D CA 1
ATOM 11008 C C . GLY D 1 240 ? -65.683 -102.126 68.788 1.00 26.50 233 GLY D C 1
ATOM 11009 O O . GLY D 1 240 ? -65.046 -101.204 68.294 1.00 25.87 233 GLY D O 1
ATOM 11010 N N . ALA D 1 241 ? -66.988 -102.305 68.588 1.00 24.63 234 ALA D N 1
ATOM 11011 C CA . ALA D 1 241 ? -67.831 -101.516 67.706 1.00 25.73 234 ALA D CA 1
ATOM 11012 C C . ALA D 1 241 ? -67.724 -100.015 67.995 1.00 25.99 234 ALA D C 1
ATOM 11013 O O . ALA D 1 241 ? -67.688 -99.230 67.033 1.00 27.77 234 ALA D O 1
ATOM 11015 N N . ASP D 1 242 ? -67.711 -99.600 69.273 1.00 25.66 235 ASP D N 1
ATOM 11016 C CA . ASP D 1 242 ? -67.560 -98.167 69.618 1.00 25.30 235 ASP D CA 1
ATOM 11017 C C . ASP D 1 242 ? -66.107 -97.809 69.953 1.00 23.36 235 ASP D C 1
ATOM 11018 O O . ASP D 1 242 ? -65.526 -96.904 69.323 1.00 19.44 235 ASP D O 1
ATOM 11023 N N . VAL D 1 243 ? -65.541 -98.466 70.965 1.00 21.02 236 VAL D N 1
ATOM 11024 C CA . VAL D 1 243 ? -64.184 -98.151 71.463 1.00 19.92 236 VAL D CA 1
ATOM 11025 C C . VAL D 1 243 ? -63.396 -99.468 71.518 1.00 20.60 236 VAL D C 1
ATOM 11026 O O . VAL D 1 243 ? -63.706 -100.374 72.332 1.00 20.45 236 VAL D O 1
ATOM 11030 N N . ALA D 1 244 ? -62.354 -99.555 70.699 1.00 19.87 237 ALA D N 1
ATOM 11031 C CA . ALA D 1 244 ? -61.513 -100.743 70.675 1.00 19.81 237 ALA D CA 1
ATOM 11032 C C . ALA D 1 244 ? -60.278 -100.521 71.565 1.00 20.72 237 ALA D C 1
ATOM 11033 O O . ALA D 1 244 ? -60.146 -99.471 72.219 1.00 22.89 237 ALA D O 1
ATOM 11035 N N . LEU D 1 245 ? -59.397 -101.513 71.616 1.00 19.40 238 LEU D N 1
ATOM 11036 C CA . LEU D 1 245 ? -58.263 -101.485 72.507 1.00 19.72 238 LEU D CA 1
ATOM 11037 C C . LEU D 1 245 ? -56.997 -101.589 71.658 1.00 20.21 238 LEU D C 1
ATOM 11038 O O . LEU D 1 245 ? -57.015 -102.200 70.560 1.00 20.11 238 LEU D O 1
ATOM 11043 N N . ALA D 1 246 ? -55.924 -100.966 72.126 1.00 19.07 239 ALA D N 1
ATOM 11044 C CA . ALA D 1 246 ? -54.612 -101.192 71.531 1.00 20.42 239 ALA D CA 1
ATOM 11045 C C . ALA D 1 246 ? -53.532 -101.245 72.619 1.00 22.58 239 ALA D C 1
ATOM 11046 O O . ALA D 1 246 ? -53.735 -100.805 73.787 1.00 23.40 239 ALA D O 1
ATOM 11048 N N . LEU D 1 247 ? -52.373 -101.782 72.238 1.00 22.33 240 LEU D N 1
ATOM 11049 C CA . LEU D 1 247 ? -51.276 -101.960 73.161 1.00 22.82 240 LEU D CA 1
ATOM 11050 C C . LEU D 1 247 ? -50.000 -101.413 72.510 1.00 20.70 240 LEU D C 1
ATOM 11051 O O . LEU D 1 247 ? -49.795 -101.474 71.317 1.00 18.31 240 LEU D O 1
ATOM 11056 N N . ASP D 1 248 ? -49.130 -100.941 73.387 1.00 21.92 241 ASP D N 1
ATOM 11057 C CA . ASP D 1 248 ? -47.714 -100.781 73.128 1.00 20.22 241 ASP D CA 1
ATOM 11058 C C . ASP D 1 248 ? -46.952 -101.516 74.235 1.00 20.73 241 ASP D C 1
ATOM 11059 O O . ASP D 1 248 ? -46.828 -101.020 75.388 1.00 21.01 241 ASP D O 1
ATOM 11064 N N . ALA D 1 249 ? -46.452 -102.690 73.872 1.00 20.31 242 ALA D N 1
ATOM 11065 C CA . ALA D 1 249 ? -45.717 -103.538 74.786 1.00 21.17 242 ALA D CA 1
ATOM 11066 C C . ALA D 1 249 ? -44.344 -102.937 75.110 1.00 22.05 242 ALA D C 1
ATOM 11067 O O . ALA D 1 249 ? -43.809 -103.268 76.155 1.00 21.80 242 ALA D O 1
ATOM 11069 N N . ALA D 1 250 ? -43.777 -102.098 74.235 1.00 21.23 243 ALA D N 1
ATOM 11070 C CA . ALA D 1 250 ? -42.376 -101.627 74.394 1.00 21.06 243 ALA D CA 1
ATOM 11071 C C . ALA D 1 250 ? -41.479 -102.787 74.836 1.00 22.07 243 ALA D C 1
ATOM 11072 O O . ALA D 1 250 ? -40.678 -102.665 75.764 1.00 21.86 243 ALA D O 1
ATOM 11074 N N . ALA D 1 251 ? -41.602 -103.922 74.132 1.00 23.36 244 ALA D N 1
ATOM 11075 C CA . ALA D 1 251 ? -41.005 -105.183 74.569 1.00 23.27 244 ALA D CA 1
ATOM 11076 C C . ALA D 1 251 ? -39.479 -105.076 74.695 1.00 23.74 244 ALA D C 1
ATOM 11077 O O . ALA D 1 251 ? -38.895 -105.850 75.475 1.00 26.04 244 ALA D O 1
ATOM 11079 N N . THR D 1 252 ? -38.822 -104.187 73.941 1.00 23.84 245 THR D N 1
ATOM 11080 C CA . THR D 1 252 ? -37.365 -103.965 74.122 1.00 27.60 245 THR D CA 1
ATOM 11081 C C . THR D 1 252 ? -37.053 -103.725 75.620 1.00 27.79 245 THR D C 1
ATOM 11082 O O . THR D 1 252 ? -35.990 -104.130 76.128 1.00 26.48 245 THR D O 1
ATOM 11086 N N . GLU D 1 253 ? -37.984 -103.101 76.356 1.00 28.25 246 GLU D N 1
ATOM 11087 C CA . GLU D 1 253 ? -37.727 -102.751 77.760 1.00 29.08 246 GLU D CA 1
ATOM 11088 C C . GLU D 1 253 ? -37.775 -103.997 78.667 1.00 29.98 246 GLU D C 1
ATOM 11089 O O . GLU D 1 253 ? -37.219 -103.930 79.750 1.00 29.44 246 GLU D O 1
ATOM 11095 N N . PHE D 1 254 ? -38.368 -105.129 78.236 1.00 29.51 247 PHE D N 1
ATOM 11096 C CA . PHE D 1 254 ? -38.344 -106.380 79.074 1.00 27.92 247 PHE D CA 1
ATOM 11097 C C . PHE D 1 254 ? -37.631 -107.547 78.361 1.00 30.90 247 PHE D C 1
ATOM 11098 O O . PHE D 1 254 ? -37.799 -108.744 78.741 1.00 27.01 247 PHE D O 1
ATOM 11106 N N . PHE D 1 255 ? -36.819 -107.230 77.346 1.00 33.58 248 PHE D N 1
ATOM 11107 C CA . PHE D 1 255 ? -35.994 -108.242 76.695 1.00 34.74 248 PHE D CA 1
ATOM 11108 C C . PHE D 1 255 ? -34.551 -108.072 77.177 1.00 36.88 248 PHE D C 1
ATOM 11109 O O . PHE D 1 255 ? -34.034 -106.965 77.222 1.00 36.04 248 PHE D O 1
ATOM 11117 N N . THR D 1 256 ? -33.914 -109.170 77.533 1.00 41.19 249 THR D N 1
ATOM 11118 C CA . THR D 1 256 ? -32.462 -109.180 77.730 1.00 45.97 249 THR D CA 1
ATOM 11119 C C . THR D 1 256 ? -31.861 -110.187 76.745 1.00 46.70 249 THR D C 1
ATOM 11120 O O . THR D 1 256 ? -32.234 -111.375 76.759 1.00 45.43 249 THR D O 1
ATOM 11123 N N . ASP D 1 257 ? -30.982 -109.675 75.876 1.00 50.36 250 ASP D N 1
ATOM 11124 C CA . ASP D 1 257 ? -30.291 -110.444 74.839 1.00 54.09 250 ASP D CA 1
ATOM 11125 C C . ASP D 1 257 ? -29.641 -111.675 75.491 1.00 55.39 250 ASP D C 1
ATOM 11126 O O . ASP D 1 257 ? -28.952 -111.552 76.504 1.00 55.44 250 ASP D O 1
ATOM 11128 N N . GLY D 1 258 ? -29.920 -112.862 74.946 1.00 54.09 251 GLY D N 1
ATOM 11129 C CA . GLY D 1 258 ? -29.332 -114.100 75.434 1.00 48.77 251 GLY D CA 1
ATOM 11130 C C . GLY D 1 258 ? -30.213 -114.811 76.444 1.00 52.50 251 GLY D C 1
ATOM 11131 O O . GLY D 1 258 ? -30.068 -116.019 76.651 1.00 55.26 251 GLY D O 1
ATOM 11132 N N . THR D 1 259 ? -31.130 -114.084 77.073 1.00 52.70 252 THR D N 1
ATOM 11133 C CA . THR D 1 259 ? -32.045 -114.683 78.081 1.00 48.29 252 THR D CA 1
ATOM 11134 C C . THR D 1 259 ? -33.476 -114.810 77.520 1.00 45.78 252 THR D C 1
ATOM 11135 O O . THR D 1 259 ? -34.155 -115.834 77.695 1.00 44.88 252 THR D O 1
ATOM 11139 N N . GLY D 1 260 ? -33.951 -113.756 76.864 1.00 41.18 253 GLY D N 1
ATOM 11140 C CA . GLY D 1 260 ? -35.300 -113.756 76.325 1.00 39.19 253 GLY D CA 1
ATOM 11141 C C . GLY D 1 260 ? -36.150 -112.631 76.895 1.00 36.37 253 GLY D C 1
ATOM 11142 O O . GLY D 1 260 ? -35.644 -111.626 77.462 1.00 31.01 253 GLY D O 1
ATOM 11143 N N . TYR D 1 261 ? -37.454 -112.823 76.733 1.00 35.74 254 TYR D N 1
ATOM 11144 C CA . TYR D 1 261 ? -38.450 -111.843 77.156 1.00 36.90 254 TYR D CA 1
ATOM 11145 C C . TYR D 1 261 ? -38.858 -112.169 78.588 1.00 34.51 254 TYR D C 1
ATOM 11146 O O . TYR D 1 261 ? -39.394 -113.246 78.849 1.00 39.28 254 TYR D O 1
ATOM 11155 N N . VAL D 1 262 ? -38.546 -111.260 79.506 1.00 33.44 255 VAL D N 1
ATOM 11156 C CA . VAL D 1 262 ? -38.858 -111.481 80.902 1.00 30.89 255 VAL D CA 1
ATOM 11157 C C . VAL D 1 262 ? -40.211 -110.814 81.171 1.00 31.89 255 VAL D C 1
ATOM 11158 O O . VAL D 1 262 ? -40.308 -109.578 81.229 1.00 30.31 255 VAL D O 1
ATOM 11162 N N . PHE D 1 263 ? -41.261 -111.635 81.240 1.00 28.01 256 PHE D N 1
ATOM 11163 C CA . PHE D 1 263 ? -42.605 -111.098 81.053 1.00 28.65 256 PHE D CA 1
ATOM 11164 C C . PHE D 1 263 ? -43.631 -111.785 81.970 1.00 30.92 256 PHE D C 1
ATOM 11165 O O . PHE D 1 263 ? -43.893 -112.994 81.865 1.00 33.05 256 PHE D O 1
ATOM 11173 N N . GLU D 1 264 ? -44.210 -110.993 82.884 1.00 28.49 257 GLU D N 1
ATOM 11174 C CA . GLU D 1 264 ? -45.273 -111.444 83.782 1.00 30.20 257 GLU D CA 1
ATOM 11175 C C . GLU D 1 264 ? -44.873 -112.756 84.478 1.00 32.75 257 GLU D C 1
ATOM 11176 O O . GLU D 1 264 ? -45.656 -113.708 84.519 1.00 32.65 257 GLU D O 1
ATOM 11182 N N . GLY D 1 265 ? -43.666 -112.788 85.025 1.00 32.82 258 GLY D N 1
ATOM 11183 C CA . GLY D 1 265 ? -43.261 -113.846 85.963 1.00 36.89 258 GLY D CA 1
ATOM 11184 C C . GLY D 1 265 ? -42.624 -115.059 85.286 1.00 41.00 258 GLY D C 1
ATOM 11185 O O . GLY D 1 265 ? -42.219 -116.006 85.969 1.00 47.79 258 GLY D O 1
ATOM 11186 N N . THR D 1 266 ? -42.522 -115.078 83.962 1.00 41.50 259 THR D N 1
ATOM 11187 C CA . THR D 1 266 ? -41.811 -116.199 83.287 1.00 41.49 259 THR D CA 1
ATOM 11188 C C . THR D 1 266 ? -40.814 -115.625 82.275 1.00 41.48 259 THR D C 1
ATOM 11189 O O . THR D 1 266 ? -40.780 -114.398 82.069 1.00 39.19 259 THR D O 1
ATOM 11193 N N . THR D 1 267 ? -39.989 -116.496 81.680 1.00 41.92 260 THR D N 1
ATOM 11194 C CA . THR D 1 267 ? -39.039 -116.092 80.615 1.00 40.20 260 THR D CA 1
ATOM 11195 C C . THR D 1 267 ? -39.492 -116.737 79.299 1.00 38.29 260 THR D C 1
ATOM 11196 O O . THR D 1 267 ? -39.798 -117.931 79.250 1.00 34.30 260 THR D O 1
ATOM 11200 N N . ARG D 1 268 ? -39.616 -115.927 78.259 1.00 33.31 261 ARG D N 1
ATOM 11201 C CA . ARG D 1 268 ? -40.316 -116.406 77.106 1.00 34.83 261 ARG D CA 1
ATOM 11202 C C . ARG D 1 268 ? -39.547 -116.082 75.828 1.00 35.89 261 ARG D C 1
ATOM 11203 O O . ARG D 1 268 ? -38.882 -115.026 75.696 1.00 37.64 261 ARG D O 1
ATOM 11211 N N . THR D 1 269 ? -39.684 -117.015 74.887 1.00 37.93 262 THR D N 1
ATOM 11212 C CA . THR D 1 269 ? -39.198 -116.848 73.523 1.00 34.09 262 THR D CA 1
ATOM 11213 C C . THR D 1 269 ? -40.186 -115.949 72.778 1.00 32.51 262 THR D C 1
ATOM 11214 O O . THR D 1 269 ? -41.352 -115.758 73.246 1.00 29.81 262 THR D O 1
ATOM 11218 N N . ALA D 1 270 ? -39.720 -115.436 71.634 1.00 28.91 263 ALA D N 1
ATOM 11219 C CA . ALA D 1 270 ? -40.501 -114.578 70.784 1.00 30.42 263 ALA D CA 1
ATOM 11220 C C . ALA D 1 270 ? -41.792 -115.310 70.410 1.00 33.72 263 ALA D C 1
ATOM 11221 O O . ALA D 1 270 ? -42.917 -114.720 70.363 1.00 33.57 263 ALA D O 1
ATOM 11223 N N . ASP D 1 271 ? -41.627 -116.611 70.191 1.00 34.16 264 ASP D N 1
ATOM 11224 C CA . ASP D 1 271 ? -42.748 -117.457 69.854 1.00 34.19 264 ASP D CA 1
ATOM 11225 C C . ASP D 1 271 ? -43.780 -117.524 70.987 1.00 29.95 264 ASP D C 1
ATOM 11226 O O . ASP D 1 271 ? -44.965 -117.458 70.738 1.00 31.76 264 ASP D O 1
ATOM 11231 N N . GLN D 1 272 ? -43.339 -117.679 72.222 1.00 29.87 265 GLN D N 1
ATOM 11232 C CA . GLN D 1 272 ? -44.266 -117.727 73.357 1.00 30.68 265 GLN D CA 1
ATOM 11233 C C . GLN D 1 272 ? -44.984 -116.370 73.516 1.00 28.29 265 GLN D C 1
ATOM 11234 O O . GLN D 1 272 ? -46.179 -116.322 73.867 1.00 29.16 265 GLN D O 1
ATOM 11240 N N . MET D 1 273 ? -44.289 -115.278 73.202 1.00 28.61 266 MET D N 1
ATOM 11241 C CA . MET D 1 273 ? -44.897 -113.943 73.290 1.00 27.81 266 MET D CA 1
ATOM 11242 C C . MET D 1 273 ? -45.970 -113.832 72.204 1.00 28.17 266 MET D C 1
ATOM 11243 O O . MET D 1 273 ? -47.101 -113.345 72.460 1.00 26.15 266 MET D O 1
ATOM 11248 N N . THR D 1 274 ? -45.639 -114.361 71.016 1.00 26.17 267 THR D N 1
ATOM 11249 C CA . THR D 1 274 ? -46.598 -114.381 69.929 1.00 28.75 267 THR D CA 1
ATOM 11250 C C . THR D 1 274 ? -47.867 -115.115 70.367 1.00 28.70 267 THR D C 1
ATOM 11251 O O . THR D 1 274 ? -48.969 -114.622 70.114 1.00 27.92 267 THR D O 1
ATOM 11255 N N . GLU D 1 275 ? -47.700 -116.284 71.014 1.00 30.50 268 GLU D N 1
ATOM 11256 C CA . GLU D 1 275 ? -48.843 -117.060 71.534 1.00 29.38 268 GLU D CA 1
ATOM 11257 C C . GLU D 1 275 ? -49.619 -116.215 72.554 1.00 28.10 268 GLU D C 1
ATOM 11258 O O . GLU D 1 275 ? -50.877 -116.226 72.589 1.00 25.18 268 GLU D O 1
ATOM 11260 N N . PHE D 1 276 ? -48.897 -115.511 73.413 1.00 25.76 269 PHE D N 1
ATOM 11261 C CA . PHE D 1 276 ? -49.616 -114.656 74.386 1.00 24.97 269 PHE D CA 1
ATOM 11262 C C . PHE D 1 276 ? -50.473 -113.626 73.638 1.00 23.95 269 PHE D C 1
ATOM 11263 O O . PHE D 1 276 ? -51.650 -113.432 73.961 1.00 25.09 269 PHE D O 1
ATOM 11271 N N . TYR D 1 277 ? -49.868 -112.924 72.682 1.00 23.66 270 TYR D N 1
ATOM 11272 C CA . TYR D 1 277 ? -50.579 -111.894 71.960 1.00 24.23 270 TYR D CA 1
ATOM 11273 C C . TYR D 1 277 ? -51.799 -112.484 71.238 1.00 25.15 270 TYR D C 1
ATOM 11274 O O . TYR D 1 277 ? -52.892 -111.897 71.245 1.00 25.30 270 TYR D O 1
ATOM 11283 N N . ALA D 1 278 ? -51.623 -113.662 70.623 1.00 26.45 271 ALA D N 1
ATOM 11284 C CA . ALA D 1 278 ? -52.712 -114.286 69.864 1.00 25.86 271 ALA D CA 1
ATOM 11285 C C . ALA D 1 278 ? -53.848 -114.614 70.818 1.00 24.02 271 ALA D C 1
ATOM 11286 O O . ALA D 1 278 ? -55.005 -114.447 70.454 1.00 25.50 271 ALA D O 1
ATOM 11288 N N . GLY D 1 279 ? -53.498 -115.015 72.045 1.00 24.10 272 GLY D N 1
ATOM 11289 C CA . GLY D 1 279 ? -54.478 -115.234 73.054 1.00 25.66 272 GLY D CA 1
ATOM 11290 C C . GLY D 1 279 ? -55.246 -113.955 73.366 1.00 27.46 272 GLY D C 1
ATOM 11291 O O . GLY D 1 279 ? -56.491 -113.988 73.533 1.00 26.27 272 GLY D O 1
ATOM 11292 N N . LEU D 1 280 ? -54.534 -112.824 73.457 1.00 25.57 273 LEU D N 1
ATOM 11293 C CA . LEU D 1 280 ? -55.208 -111.561 73.748 1.00 26.40 273 LEU D CA 1
ATOM 11294 C C . LEU D 1 280 ? -56.146 -111.252 72.580 1.00 25.15 273 LEU D C 1
ATOM 11295 O O . LEU D 1 280 ? -57.319 -110.890 72.824 1.00 26.11 273 LEU D O 1
ATOM 11300 N N . LEU D 1 281 ? -55.666 -111.488 71.336 1.00 26.04 274 LEU D N 1
ATOM 11301 C CA . LEU D 1 281 ? -56.500 -111.208 70.141 1.00 26.12 274 LEU D CA 1
ATOM 11302 C C . LEU D 1 281 ? -57.858 -111.918 70.263 1.00 28.97 274 LEU D C 1
ATOM 11303 O O . LEU D 1 281 ? -58.903 -111.347 69.918 1.00 25.41 274 LEU D O 1
ATOM 11308 N N . GLY D 1 282 ? -57.842 -113.161 70.760 1.00 29.53 275 GLY D N 1
ATOM 11309 C CA . GLY D 1 282 ? -59.063 -113.968 70.777 1.00 29.82 275 GLY D CA 1
ATOM 11310 C C . GLY D 1 282 ? -60.019 -113.496 71.856 1.00 33.54 275 GLY D C 1
ATOM 11311 O O . GLY D 1 282 ? -61.220 -113.675 71.700 1.00 36.21 275 GLY D O 1
ATOM 11312 N N . ALA D 1 283 ? -59.495 -112.900 72.941 1.00 29.26 276 ALA D N 1
ATOM 11313 C CA . ALA D 1 283 ? -60.295 -112.581 74.129 1.00 27.95 276 ALA D CA 1
ATOM 11314 C C . ALA D 1 283 ? -60.706 -111.103 74.158 1.00 27.11 276 ALA D C 1
ATOM 11315 O O . ALA D 1 283 ? -61.524 -110.752 74.992 1.00 27.06 276 ALA D O 1
ATOM 11317 N N . TYR D 1 284 ? -60.165 -110.235 73.287 1.00 24.05 277 TYR D N 1
ATOM 11318 C CA . TYR D 1 284 ? -60.464 -108.806 73.454 1.00 22.02 277 TYR D CA 1
ATOM 11319 C C . TYR D 1 284 ? -60.472 -108.104 72.104 1.00 22.26 277 TYR D C 1
ATOM 11320 O O . TYR D 1 284 ? -59.758 -108.513 71.201 1.00 21.70 277 TYR D O 1
ATOM 11329 N N . PRO D 1 285 ? -61.240 -107.009 72.012 1.00 21.79 278 PRO D N 1
ATOM 11330 C CA . PRO D 1 285 ? -61.379 -106.241 70.763 1.00 22.14 278 PRO D CA 1
ATOM 11331 C C . PRO D 1 285 ? -60.128 -105.406 70.421 1.00 22.57 278 PRO D C 1
ATOM 11332 O O . PRO D 1 285 ? -60.183 -104.159 70.453 1.00 24.07 278 PRO D O 1
ATOM 11336 N N . LEU D 1 286 ? -59.006 -106.070 70.120 1.00 23.63 279 LEU D N 1
ATOM 11337 C CA . LEU D 1 286 ? -57.731 -105.358 69.907 1.00 24.85 279 LEU D CA 1
ATOM 11338 C C . LEU D 1 286 ? -57.608 -104.947 68.441 1.00 27.28 279 LEU D C 1
ATOM 11339 O O . LEU D 1 286 ? -57.832 -105.788 67.527 1.00 26.88 279 LEU D O 1
ATOM 11344 N N . VAL D 1 287 ? -57.254 -103.679 68.207 1.00 23.25 280 VAL D N 1
ATOM 11345 C CA . VAL D 1 287 ? -57.041 -103.232 66.804 1.00 24.03 280 VAL D CA 1
ATOM 11346 C C . VAL D 1 287 ? -55.538 -103.062 66.514 1.00 23.58 280 VAL D C 1
ATOM 11347 O O . VAL D 1 287 ? -55.151 -102.984 65.360 1.00 21.51 280 VAL D O 1
ATOM 11351 N N . SER D 1 288 ? -54.677 -103.029 67.527 1.00 23.77 281 SER D N 1
ATOM 11352 C CA . SER D 1 288 ? -53.287 -102.652 67.234 1.00 21.44 281 SER D CA 1
ATOM 11353 C C . SER D 1 288 ? -52.384 -103.039 68.409 1.00 22.86 281 SER D C 1
ATOM 11354 O O . SER D 1 288 ? -52.771 -102.838 69.612 1.00 21.63 281 SER D O 1
ATOM 11357 N N . ILE D 1 289 ? -51.207 -103.586 68.044 1.00 20.96 282 ILE D N 1
ATOM 11358 C CA . ILE D 1 289 ? -50.174 -103.944 68.979 1.00 23.22 282 ILE D CA 1
ATOM 11359 C C . ILE D 1 289 ? -48.839 -103.366 68.488 1.00 21.03 282 ILE D C 1
ATOM 11360 O O . ILE D 1 289 ? -48.389 -103.686 67.419 1.00 22.08 282 ILE D O 1
ATOM 11365 N N . GLU D 1 290 ? -48.227 -102.515 69.319 1.00 18.90 283 GLU D N 1
ATOM 11366 C CA . GLU D 1 290 ? -46.963 -101.850 68.999 1.00 19.58 283 GLU D CA 1
ATOM 11367 C C . GLU D 1 290 ? -45.830 -102.562 69.753 1.00 19.59 283 GLU D C 1
ATOM 11368 O O . GLU D 1 290 ? -46.058 -103.000 70.883 1.00 21.68 283 GLU D O 1
ATOM 11374 N N . ASP D 1 291 ? -44.649 -102.667 69.119 1.00 21.72 284 ASP D N 1
ATOM 11375 C CA . ASP D 1 291 ? -43.419 -103.295 69.672 1.00 22.78 284 ASP D CA 1
ATOM 11376 C C . ASP D 1 291 ? -43.726 -104.530 70.518 1.00 24.43 284 ASP D C 1
ATOM 11377 O O . ASP D 1 291 ? -43.315 -104.602 71.665 1.00 24.54 284 ASP D O 1
ATOM 11382 N N . PRO D 1 292 ? -44.400 -105.531 69.932 1.00 24.96 285 PRO D N 1
ATOM 11383 C CA . PRO D 1 292 ? -44.701 -106.805 70.640 1.00 22.20 285 PRO D CA 1
ATOM 11384 C C . PRO D 1 292 ? -43.389 -107.515 70.966 1.00 20.10 285 PRO D C 1
ATOM 11385 O O . PRO D 1 292 ? -43.304 -108.325 71.933 1.00 23.96 285 PRO D O 1
ATOM 11389 N N . LEU D 1 293 ? -42.352 -107.154 70.225 1.00 21.42 286 LEU D N 1
ATOM 11390 C CA . LEU D 1 293 ? -41.079 -107.842 70.364 1.00 23.16 286 LEU D CA 1
ATOM 11391 C C . LEU D 1 293 ? -39.968 -106.795 70.339 1.00 23.66 286 LEU D C 1
ATOM 11392 O O . LEU D 1 293 ? -40.212 -105.640 69.991 1.00 25.71 286 LEU D O 1
ATOM 11397 N N . SER D 1 294 ? -38.746 -107.232 70.610 1.00 25.67 287 SER D N 1
ATOM 11398 C CA . SER D 1 294 ? -37.614 -106.336 70.858 1.00 26.76 287 SER D CA 1
ATOM 11399 C C . SER D 1 294 ? -37.093 -105.693 69.565 1.00 28.28 287 SER D C 1
ATOM 11400 O O . SER D 1 294 ? -37.357 -106.188 68.459 1.00 27.43 287 SER D O 1
ATOM 11403 N N . GLU D 1 295 ? -36.265 -104.654 69.709 1.00 24.34 288 GLU D N 1
ATOM 11404 C CA . GLU D 1 295 ? -35.907 -103.737 68.605 1.00 26.47 288 GLU D CA 1
ATOM 11405 C C . GLU D 1 295 ? -35.077 -104.389 67.479 1.00 25.00 288 GLU D C 1
ATOM 11406 O O . GLU D 1 295 ? -34.972 -103.821 66.390 1.00 25.35 288 GLU D O 1
ATOM 11412 N N . ASP D 1 296 ? -34.403 -105.489 67.758 1.00 27.67 289 ASP D N 1
ATOM 11413 C CA . ASP D 1 296 ? -33.529 -106.120 66.764 1.00 31.46 289 ASP D CA 1
ATOM 11414 C C . ASP D 1 296 ? -33.886 -107.607 66.613 1.00 30.42 289 ASP D C 1
ATOM 11415 O O . ASP D 1 296 ? -33.170 -108.359 65.989 1.00 30.89 289 ASP D O 1
ATOM 11420 N N . ASP D 1 297 ? -35.008 -108.025 67.179 1.00 30.16 290 ASP D N 1
ATOM 11421 C CA . ASP D 1 297 ? -35.416 -109.414 67.103 1.00 31.32 290 ASP D CA 1
ATOM 11422 C C . ASP D 1 297 ? -36.117 -109.656 65.762 1.00 30.10 290 ASP D C 1
ATOM 11423 O O . ASP D 1 297 ? -37.292 -109.976 65.736 1.00 31.42 290 ASP D O 1
ATOM 11428 N N . TRP D 1 298 ? -35.400 -109.436 64.668 1.00 30.51 291 TRP D N 1
ATOM 11429 C CA . TRP D 1 298 ? -35.993 -109.411 63.340 1.00 34.75 291 TRP D CA 1
ATOM 11430 C C . TRP D 1 298 ? -36.699 -110.747 63.032 1.00 35.82 291 TRP D C 1
ATOM 11431 O O . TRP D 1 298 ? -37.824 -110.759 62.511 1.00 33.16 291 TRP D O 1
ATOM 11442 N N . ASP D 1 299 ? -36.078 -111.863 63.374 1.00 35.62 292 ASP D N 1
ATOM 11443 C CA . ASP D 1 299 ? -36.685 -113.173 63.092 1.00 35.67 292 ASP D CA 1
ATOM 11444 C C . ASP D 1 299 ? -38.016 -113.309 63.854 1.00 34.93 292 ASP D C 1
ATOM 11445 O O . ASP D 1 299 ? -39.030 -113.765 63.283 1.00 31.84 292 ASP D O 1
ATOM 11450 N N . GLY D 1 300 ? -38.024 -112.899 65.130 1.00 31.70 293 GLY D N 1
ATOM 11451 C CA . GLY D 1 300 ? -39.246 -112.953 65.930 1.00 30.83 293 GLY D CA 1
ATOM 11452 C C . GLY D 1 300 ? -40.358 -112.093 65.337 1.00 30.06 293 GLY D C 1
ATOM 11453 O O . GLY D 1 300 ? -41.484 -112.548 65.244 1.00 33.51 293 GLY D O 1
ATOM 11454 N N . TRP D 1 301 ? -40.057 -110.867 64.919 1.00 27.44 294 TRP D N 1
ATOM 11455 C CA . TRP D 1 301 ? -41.075 -110.023 64.331 1.00 27.00 294 TRP D CA 1
ATOM 11456 C C . TRP D 1 301 ? -41.641 -110.681 63.075 1.00 30.75 294 TRP D C 1
ATOM 11457 O O . TRP D 1 301 ? -42.881 -110.651 62.843 1.00 31.30 294 TRP D O 1
ATOM 11468 N N . ALA D 1 302 ? -40.729 -111.152 62.224 1.00 29.82 295 ALA D N 1
ATOM 11469 C CA . ALA D 1 302 ? -41.135 -111.889 60.998 1.00 30.41 295 ALA D CA 1
ATOM 11470 C C . ALA D 1 302 ? -42.150 -112.999 61.324 1.00 25.97 295 ALA D C 1
ATOM 11471 O O . ALA D 1 302 ? -43.254 -113.033 60.752 1.00 31.38 295 ALA D O 1
ATOM 11473 N N . ALA D 1 303 ? -41.819 -113.902 62.217 1.00 25.07 296 ALA D N 1
ATOM 11474 C CA . ALA D 1 303 ? -42.765 -115.022 62.538 1.00 28.66 296 ALA D CA 1
ATOM 11475 C C . ALA D 1 303 ? -44.074 -114.485 63.172 1.00 29.04 296 ALA D C 1
ATOM 11476 O O . ALA D 1 303 ? -45.183 -114.915 62.852 1.00 27.43 296 ALA D O 1
ATOM 11478 N N . LEU D 1 304 ? -43.971 -113.503 64.060 1.00 28.51 297 LEU D N 1
ATOM 11479 C CA . LEU D 1 304 ? -45.166 -112.970 64.679 1.00 26.07 297 LEU D CA 1
ATOM 11480 C C . LEU D 1 304 ? -46.025 -112.284 63.619 1.00 23.77 297 LEU D C 1
ATOM 11481 O O . LEU D 1 304 ? -47.235 -112.444 63.606 1.00 22.96 297 LEU D O 1
ATOM 11486 N N . THR D 1 305 ? -45.412 -111.463 62.789 1.00 22.95 298 THR D N 1
ATOM 11487 C CA . THR D 1 305 ? -46.163 -110.782 61.777 1.00 24.31 298 THR D CA 1
ATOM 11488 C C . THR D 1 305 ? -46.879 -111.799 60.867 1.00 29.51 298 THR D C 1
ATOM 11489 O O . THR D 1 305 ? -48.021 -111.558 60.464 1.00 27.52 298 THR D O 1
ATOM 11493 N N . ALA D 1 306 ? -46.245 -112.925 60.541 1.00 31.77 299 ALA D N 1
ATOM 11494 C CA . ALA D 1 306 ? -46.888 -113.895 59.614 1.00 33.70 299 ALA D CA 1
ATOM 11495 C C . ALA D 1 306 ? -48.009 -114.599 60.376 1.00 33.94 299 ALA D C 1
ATOM 11496 O O . ALA D 1 306 ? -49.039 -114.941 59.814 1.00 33.16 299 ALA D O 1
ATOM 11498 N N . SER D 1 307 ? -47.821 -114.714 61.686 1.00 32.31 300 SER D N 1
ATOM 11499 C CA . SER D 1 307 ? -48.782 -115.425 62.516 1.00 31.54 300 SER D CA 1
ATOM 11500 C C . SER D 1 307 ? -50.040 -114.592 62.848 1.00 32.29 300 SER D C 1
ATOM 11501 O O . SER D 1 307 ? -51.132 -115.143 62.806 1.00 31.37 300 SER D O 1
ATOM 11504 N N . ILE D 1 308 ? -49.945 -113.285 63.151 1.00 31.05 301 ILE D N 1
ATOM 11505 C CA . ILE D 1 308 ? -51.130 -112.563 63.640 1.00 28.78 301 ILE D CA 1
ATOM 11506 C C . ILE D 1 308 ? -51.366 -111.272 62.845 1.00 29.89 301 ILE D C 1
ATOM 11507 O O . ILE D 1 308 ? -52.387 -110.611 63.070 1.00 29.38 301 ILE D O 1
ATOM 11512 N N . GLY D 1 309 ? -50.455 -110.921 61.933 1.00 29.62 302 GLY D N 1
ATOM 11513 C CA . GLY D 1 309 ? -50.484 -109.627 61.233 1.00 27.55 302 GLY D CA 1
ATOM 11514 C C . GLY D 1 309 ? -51.662 -109.447 60.291 1.00 29.34 302 GLY D C 1
ATOM 11515 O O . GLY D 1 309 ? -51.955 -108.317 59.918 1.00 27.49 302 GLY D O 1
ATOM 11516 N N . ASP D 1 310 ? -52.297 -110.546 59.858 1.00 30.23 303 ASP D N 1
ATOM 11517 C CA . ASP D 1 310 ? -53.573 -110.484 59.113 1.00 33.91 303 ASP D CA 1
ATOM 11518 C C . ASP D 1 310 ? -54.745 -110.109 60.034 1.00 32.07 303 ASP D C 1
ATOM 11519 O O . ASP D 1 310 ? -55.737 -109.599 59.551 1.00 34.32 303 ASP D O 1
ATOM 11524 N N . ARG D 1 311 ? -54.663 -110.398 61.332 1.00 29.71 304 ARG D N 1
ATOM 11525 C CA . ARG D 1 311 ? -55.790 -110.204 62.241 1.00 28.35 304 ARG D CA 1
ATOM 11526 C C . ARG D 1 311 ? -55.683 -108.864 63.001 1.00 26.61 304 ARG D C 1
ATOM 11527 O O . ARG D 1 311 ? -56.650 -108.442 63.627 1.00 25.41 304 ARG D O 1
ATOM 11535 N N . VAL D 1 312 ? -54.537 -108.196 63.012 1.00 22.57 305 VAL D N 1
ATOM 11536 C CA . VAL D 1 312 ? -54.369 -106.995 63.866 1.00 22.61 305 VAL D CA 1
ATOM 11537 C C . VAL D 1 312 ? -53.205 -106.174 63.298 1.00 24.34 305 VAL D C 1
ATOM 11538 O O . VAL D 1 312 ? -52.214 -106.702 62.727 1.00 22.15 305 VAL D O 1
ATOM 11542 N N . GLN D 1 313 ? -53.310 -104.864 63.462 1.00 24.26 306 GLN D N 1
ATOM 11543 C CA . GLN D 1 313 ? -52.218 -104.009 63.067 1.00 23.07 306 GLN D CA 1
ATOM 11544 C C . GLN D 1 313 ? -51.058 -104.263 64.049 1.00 25.48 306 GLN D C 1
ATOM 11545 O O . GLN D 1 313 ? -51.298 -104.358 65.321 1.00 24.58 306 GLN D O 1
ATOM 11551 N N . ILE D 1 314 ? -49.850 -104.371 63.463 1.00 22.34 307 ILE D N 1
ATOM 11552 C CA . ILE D 1 314 ? -48.571 -104.580 64.152 1.00 24.32 307 ILE D CA 1
ATOM 11553 C C . ILE D 1 314 ? -47.658 -103.381 63.844 1.00 24.48 307 ILE D C 1
ATOM 11554 O O . ILE D 1 314 ? -47.205 -103.197 62.695 1.00 24.53 307 ILE D O 1
ATOM 11559 N N . VAL D 1 315 ? -47.363 -102.590 64.894 1.00 24.67 308 VAL D N 1
ATOM 11560 C CA . VAL D 1 315 ? -46.715 -101.287 64.747 1.00 21.94 308 VAL D CA 1
ATOM 11561 C C . VAL D 1 315 ? -45.246 -101.435 65.173 1.00 23.12 308 VAL D C 1
ATOM 11562 O O . VAL D 1 315 ? -44.968 -101.841 66.312 1.00 21.20 308 VAL D O 1
ATOM 11566 N N . GLY D 1 316 ? -44.324 -101.075 64.278 1.00 22.13 309 GLY D N 1
ATOM 11567 C CA . GLY D 1 316 ? -42.924 -100.978 64.627 1.00 21.28 309 GLY D CA 1
ATOM 11568 C C . GLY D 1 316 ? -42.614 -99.594 65.197 1.00 22.93 309 GLY D C 1
ATOM 11569 O O . GLY D 1 316 ? -42.919 -98.559 64.554 1.00 22.65 309 GLY D O 1
ATOM 11570 N N . ASP D 1 317 ? -42.006 -99.563 66.393 1.00 20.73 310 ASP D N 1
ATOM 11571 C CA . ASP D 1 317 ? -41.505 -98.273 66.945 1.00 24.19 310 ASP D CA 1
ATOM 11572 C C . ASP D 1 317 ? -39.969 -98.330 67.113 1.00 24.03 310 ASP D C 1
ATOM 11573 O O . ASP D 1 317 ? -39.223 -97.816 66.272 1.00 28.96 310 ASP D O 1
ATOM 11578 N N . ASP D 1 318 ? -39.508 -98.973 68.185 1.00 22.55 311 ASP D N 1
ATOM 11579 C CA . ASP D 1 318 ? -38.093 -99.040 68.481 1.00 23.46 311 ASP D CA 1
ATOM 11580 C C . ASP D 1 318 ? -37.362 -99.816 67.374 1.00 24.42 311 ASP D C 1
ATOM 11581 O O . ASP D 1 318 ? -36.205 -99.520 67.110 1.00 24.09 311 ASP D O 1
ATOM 11586 N N . ILE D 1 319 ? -38.045 -100.760 66.732 1.00 24.72 312 ILE D N 1
ATOM 11587 C CA . ILE D 1 319 ? -37.466 -101.547 65.588 1.00 24.42 312 ILE D CA 1
ATOM 11588 C C . ILE D 1 319 ? -37.183 -100.630 64.391 1.00 25.59 312 ILE D C 1
ATOM 11589 O O . ILE D 1 319 ? -36.178 -100.858 63.722 1.00 27.96 312 ILE D O 1
ATOM 11594 N N . PHE D 1 320 ? -37.997 -99.593 64.141 1.00 23.41 313 PHE D N 1
ATOM 11595 C CA . PHE D 1 320 ? -37.836 -98.781 62.897 1.00 22.40 313 PHE D CA 1
ATOM 11596 C C . PHE D 1 320 ? -37.232 -97.387 63.153 1.00 23.13 313 PHE D C 1
ATOM 11597 O O . PHE D 1 320 ? -36.722 -96.751 62.223 1.00 23.69 313 PHE D O 1
ATOM 11605 N N . VAL D 1 321 ? -37.379 -96.878 64.377 1.00 22.85 314 VAL D N 1
ATOM 11606 C CA . VAL D 1 321 ? -36.963 -95.505 64.804 1.00 22.95 314 VAL D CA 1
ATOM 11607 C C . VAL D 1 321 ? -37.142 -94.454 63.689 1.00 23.67 314 VAL D C 1
ATOM 11608 O O . VAL D 1 321 ? -36.276 -93.629 63.423 1.00 25.00 314 VAL D O 1
ATOM 11612 N N . THR D 1 322 ? -38.323 -94.428 63.066 1.00 25.27 315 THR D N 1
ATOM 11613 C CA . THR D 1 322 ? -38.669 -93.372 62.058 1.00 25.09 315 THR D CA 1
ATOM 11614 C C . THR D 1 322 ? -37.523 -93.245 61.037 1.00 27.68 315 THR D C 1
ATOM 11615 O O . THR D 1 322 ? -37.226 -92.159 60.519 1.00 25.40 315 THR D O 1
ATOM 11619 N N . ASN D 1 323 ? -36.878 -94.375 60.725 1.00 26.74 316 ASN D N 1
ATOM 11620 C CA . ASN D 1 323 ? -35.653 -94.328 59.973 1.00 26.41 316 ASN D CA 1
ATOM 11621 C C . ASN D 1 323 ? -35.819 -95.145 58.672 1.00 25.06 316 ASN D C 1
ATOM 11622 O O . ASN D 1 323 ? -35.953 -96.335 58.756 1.00 26.99 316 ASN D O 1
ATOM 11627 N N . PRO D 1 324 ? -35.852 -94.502 57.489 1.00 26.33 317 PRO D N 1
ATOM 11628 C CA . PRO D 1 324 ? -36.048 -95.111 56.130 1.00 29.58 317 PRO D CA 1
ATOM 11629 C C . PRO D 1 324 ? -35.230 -96.390 55.914 1.00 30.92 317 PRO D C 1
ATOM 11630 O O . PRO D 1 324 ? -35.714 -97.380 55.333 1.00 33.77 317 PRO D O 1
ATOM 11634 N N . GLU D 1 325 ? -34.017 -96.374 56.447 1.00 32.84 318 GLU D N 1
ATOM 11635 C CA . GLU D 1 325 ? -33.090 -97.470 56.304 1.00 36.99 318 GLU D CA 1
ATOM 11636 C C . GLU D 1 325 ? -33.592 -98.698 57.068 1.00 39.71 318 GLU D C 1
ATOM 11637 O O . GLU D 1 325 ? -33.545 -99.837 56.567 1.00 34.71 318 GLU D O 1
ATOM 11643 N N . ARG D 1 326 ? -34.061 -98.467 58.294 1.00 39.51 319 ARG D N 1
ATOM 11644 C CA . ARG D 1 326 ? -34.532 -99.566 59.127 1.00 32.77 319 ARG D CA 1
ATOM 11645 C C . ARG D 1 326 ? -35.899 -100.024 58.607 1.00 31.21 319 ARG D C 1
ATOM 11646 O O . ARG D 1 326 ? -36.164 -101.225 58.567 1.00 30.99 319 ARG D O 1
ATOM 11654 N N . LEU D 1 327 ? -36.759 -99.081 58.214 1.00 27.15 320 LEU D N 1
ATOM 11655 C CA . LEU D 1 327 ? -38.089 -99.467 57.752 1.00 29.06 320 LEU D CA 1
ATOM 11656 C C . LEU D 1 327 ? -37.953 -100.291 56.453 1.00 31.73 320 LEU D C 1
ATOM 11657 O O . LEU D 1 327 ? -38.623 -101.315 56.291 1.00 28.29 320 LEU D O 1
ATOM 11662 N N . GLU D 1 328 ? -37.093 -99.843 55.534 1.00 33.57 321 GLU D N 1
ATOM 11663 C CA . GLU D 1 328 ? -36.903 -100.569 54.248 1.00 37.53 321 GLU D CA 1
ATOM 11664 C C . GLU D 1 328 ? -36.511 -102.025 54.526 1.00 33.32 321 GLU D C 1
ATOM 11665 O O . GLU D 1 328 ? -37.070 -102.936 53.914 1.00 36.72 321 GLU D O 1
ATOM 11671 N N . GLU D 1 329 ? -35.615 -102.255 55.493 1.00 35.31 322 GLU D N 1
ATOM 11672 C CA . GLU D 1 329 ? -35.269 -103.629 55.938 1.00 33.53 322 GLU D CA 1
ATOM 11673 C C . GLU D 1 329 ? -36.512 -104.371 56.484 1.00 35.49 322 GLU D C 1
ATOM 11674 O O . GLU D 1 329 ? -36.728 -105.542 56.158 1.00 29.36 322 GLU D O 1
ATOM 11677 N N . GLY D 1 330 ? -37.352 -103.717 57.301 1.00 34.51 323 GLY D N 1
ATOM 11678 C CA . GLY D 1 330 ? -38.565 -104.383 57.855 1.00 30.13 323 GLY D CA 1
ATOM 11679 C C . GLY D 1 330 ? -39.560 -104.790 56.764 1.00 28.67 323 GLY D C 1
ATOM 11680 O O . GLY D 1 330 ? -40.169 -105.867 56.808 1.00 25.80 323 GLY D O 1
ATOM 11681 N N . ILE D 1 331 ? -39.741 -103.917 55.789 1.00 27.73 324 ILE D N 1
ATOM 11682 C CA . ILE D 1 331 ? -40.607 -104.188 54.689 1.00 31.65 324 ILE D CA 1
ATOM 11683 C C . ILE D 1 331 ? -40.086 -105.429 53.941 1.00 33.55 324 ILE D C 1
ATOM 11684 O O . ILE D 1 331 ? -40.820 -106.377 53.773 1.00 36.09 324 ILE D O 1
ATOM 11689 N N . GLU D 1 332 ? -38.833 -105.423 53.507 1.00 34.66 325 GLU D N 1
ATOM 11690 C CA . GLU D 1 332 ? -38.262 -106.589 52.798 1.00 36.96 325 GLU D CA 1
ATOM 11691 C C . GLU D 1 332 ? -38.519 -107.886 53.575 1.00 36.85 325 GLU D C 1
ATOM 11692 O O . GLU D 1 332 ? -38.764 -108.920 52.964 1.00 37.27 325 GLU D O 1
ATOM 11695 N N . ARG D 1 333 ? -38.476 -107.847 54.911 1.00 35.36 326 ARG D N 1
ATOM 11696 C CA . ARG D 1 333 ? -38.458 -109.102 55.695 1.00 31.93 326 ARG D CA 1
ATOM 11697 C C . ARG D 1 333 ? -39.857 -109.482 56.195 1.00 28.08 326 ARG D C 1
ATOM 11698 O O . ARG D 1 333 ? -40.007 -110.449 56.918 1.00 29.35 326 ARG D O 1
ATOM 11706 N N . GLY D 1 334 ? -40.883 -108.731 55.810 1.00 28.72 327 GLY D N 1
ATOM 11707 C CA . GLY D 1 334 ? -42.231 -108.994 56.327 1.00 28.76 327 GLY D CA 1
ATOM 11708 C C . GLY D 1 334 ? -42.336 -108.666 57.806 1.00 30.83 327 GLY D C 1
ATOM 11709 O O . GLY D 1 334 ? -42.918 -109.433 58.568 1.00 32.10 327 GLY D O 1
ATOM 11710 N N . VAL D 1 335 ? -41.748 -107.548 58.233 1.00 31.10 328 VAL D N 1
ATOM 11711 C CA . VAL D 1 335 ? -41.708 -107.208 59.674 1.00 28.95 328 VAL D CA 1
ATOM 11712 C C . VAL D 1 335 ? -42.694 -106.061 59.936 1.00 29.64 328 VAL D C 1
ATOM 11713 O O . VAL D 1 335 ? -42.529 -104.980 59.355 1.00 28.58 328 VAL D O 1
ATOM 11717 N N . ALA D 1 336 ? -43.739 -106.328 60.741 1.00 28.63 329 ALA D N 1
ATOM 11718 C CA . ALA D 1 336 ? -44.801 -105.324 61.098 1.00 28.90 329 ALA D CA 1
ATOM 11719 C C . ALA D 1 336 ? -45.692 -104.982 59.895 1.00 27.95 329 ALA D C 1
ATOM 11720 O O . ALA D 1 336 ? -45.435 -105.408 58.767 1.00 26.42 329 ALA D O 1
ATOM 11722 N N . ASN D 1 337 ? -46.737 -104.185 60.132 1.00 25.79 330 ASN D N 1
ATOM 11723 C CA . ASN D 1 337 ? -47.576 -103.703 59.012 1.00 25.74 330 ASN D CA 1
ATOM 11724 C C . ASN D 1 337 ? -47.909 -102.220 59.231 1.00 25.21 330 ASN D C 1
ATOM 11725 O O . ASN D 1 337 ? -48.775 -101.644 58.540 1.00 25.79 330 ASN D O 1
ATOM 11730 N N . ALA D 1 338 ? -47.211 -101.602 60.188 1.00 25.40 331 ALA D N 1
ATOM 11731 C CA . ALA D 1 338 ? -47.371 -100.153 60.441 1.00 24.81 331 ALA D CA 1
ATOM 11732 C C . ALA D 1 338 ? -46.095 -99.579 61.083 1.00 21.45 331 ALA D C 1
ATOM 11733 O O . ALA D 1 338 ? -45.297 -100.324 61.684 1.00 21.72 331 ALA D O 1
ATOM 11735 N N . LEU D 1 339 ? -45.928 -98.271 60.890 1.00 19.34 332 LEU D N 1
ATOM 11736 C CA . LEU D 1 339 ? -44.802 -97.485 61.373 1.00 20.68 332 LEU D CA 1
ATOM 11737 C C . LEU D 1 339 ? -45.297 -96.462 62.408 1.00 20.97 332 LEU D C 1
ATOM 11738 O O . LEU D 1 339 ? -46.227 -95.697 62.122 1.00 22.78 332 LEU D O 1
ATOM 11743 N N . LEU D 1 340 ? -44.644 -96.421 63.579 1.00 22.22 333 LEU D N 1
ATOM 11744 C CA . LEU D 1 340 ? -44.851 -95.285 64.498 1.00 20.44 333 LEU D CA 1
ATOM 11745 C C . LEU D 1 340 ? -43.950 -94.125 64.074 1.00 18.80 333 LEU D C 1
ATOM 11746 O O . LEU D 1 340 ? -42.787 -94.322 63.817 1.00 19.01 333 LEU D O 1
ATOM 11751 N N . VAL D 1 341 ? -44.498 -92.929 63.984 1.00 18.89 334 VAL D N 1
ATOM 11752 C CA . VAL D 1 341 ? -43.765 -91.831 63.448 1.00 19.54 334 VAL D CA 1
ATOM 11753 C C . VAL D 1 341 ? -43.460 -90.819 64.554 1.00 21.01 334 VAL D C 1
ATOM 11754 O O . VAL D 1 341 ? -44.320 -90.091 64.974 1.00 19.53 334 VAL D O 1
ATOM 11758 N N . LYS D 1 342 ? -42.172 -90.688 64.836 1.00 22.94 335 LYS D N 1
ATOM 11759 C CA . LYS D 1 342 ? -41.655 -89.734 65.802 1.00 23.08 335 LYS D CA 1
ATOM 11760 C C . LYS D 1 342 ? -40.601 -88.882 65.103 1.00 22.41 335 LYS D C 1
ATOM 11761 O O . LYS D 1 342 ? -39.547 -89.378 64.727 1.00 23.06 335 LYS D O 1
ATOM 11767 N N . VAL D 1 343 ? -40.898 -87.594 64.960 1.00 20.19 336 VAL D N 1
ATOM 11768 C CA . VAL D 1 343 ? -39.986 -86.683 64.345 1.00 21.17 336 VAL D CA 1
ATOM 11769 C C . VAL D 1 343 ? -38.638 -86.755 65.065 1.00 22.16 336 VAL D C 1
ATOM 11770 O O . VAL D 1 343 ? -37.600 -86.669 64.379 1.00 22.07 336 VAL D O 1
ATOM 11774 N N . ASN D 1 344 ? -38.620 -86.917 66.406 1.00 21.06 337 ASN D N 1
ATOM 11775 C CA . ASN D 1 344 ? -37.320 -86.768 67.141 1.00 20.34 337 ASN D CA 1
ATOM 11776 C C . ASN D 1 344 ? -36.523 -88.080 67.145 1.00 21.90 337 ASN D C 1
ATOM 11777 O O . ASN D 1 344 ? -35.393 -88.135 67.619 1.00 23.39 337 ASN D O 1
ATOM 11782 N N . GLN D 1 345 ? -37.108 -89.144 66.608 1.00 25.11 338 GLN D N 1
ATOM 11783 C CA . GLN D 1 345 ? -36.335 -90.373 66.430 1.00 24.82 338 GLN D CA 1
ATOM 11784 C C . GLN D 1 345 ? -35.402 -90.247 65.215 1.00 24.16 338 GLN D C 1
ATOM 11785 O O . GLN D 1 345 ? -34.393 -90.981 65.145 1.00 24.66 338 GLN D O 1
ATOM 11791 N N . ILE D 1 346 ? -35.695 -89.347 64.270 1.00 22.76 339 ILE D N 1
ATOM 11792 C CA . ILE D 1 346 ? -34.835 -89.228 63.053 1.00 23.62 339 ILE D CA 1
ATOM 11793 C C . ILE D 1 346 ? -34.193 -87.832 62.959 1.00 25.55 339 ILE D C 1
ATOM 11794 O O . ILE D 1 346 ? -33.004 -87.721 62.576 1.00 26.44 339 ILE D O 1
ATOM 11799 N N . GLY D 1 347 ? -34.912 -86.767 63.313 1.00 24.33 340 GLY D N 1
ATOM 11800 C CA . GLY D 1 347 ? -34.205 -85.497 63.624 1.00 20.28 340 GLY D CA 1
ATOM 11801 C C . GLY D 1 347 ? -34.506 -84.381 62.637 1.00 20.27 340 GLY D C 1
ATOM 11802 O O . GLY D 1 347 ? -34.132 -83.246 62.860 1.00 19.69 340 GLY D O 1
ATOM 11803 N N . THR D 1 348 ? -35.154 -84.676 61.529 1.00 19.50 341 THR D N 1
ATOM 11804 C CA . THR D 1 348 ? -35.618 -83.584 60.619 1.00 21.08 341 THR D CA 1
ATOM 11805 C C . THR D 1 348 ? -37.078 -83.835 60.164 1.00 21.00 341 THR D C 1
ATOM 11806 O O . THR D 1 348 ? -37.553 -84.975 60.154 1.00 21.72 341 THR D O 1
ATOM 11810 N N . LEU D 1 349 ? -37.808 -82.791 59.741 1.00 21.34 342 LEU D N 1
ATOM 11811 C CA . LEU D 1 349 ? -39.130 -83.028 59.158 1.00 20.43 342 LEU D CA 1
ATOM 11812 C C . LEU D 1 349 ? -39.016 -83.792 57.820 1.00 21.29 342 LEU D C 1
ATOM 11813 O O . LEU D 1 349 ? -39.749 -84.762 57.577 1.00 18.79 342 LEU D O 1
ATOM 11818 N N . THR D 1 350 ? -38.047 -83.400 56.987 1.00 22.10 343 THR D N 1
ATOM 11819 C CA . THR D 1 350 ? -37.840 -84.054 55.676 1.00 23.00 343 THR D CA 1
ATOM 11820 C C . THR D 1 350 ? -37.665 -85.568 55.808 1.00 21.82 343 THR D C 1
ATOM 11821 O O . THR D 1 350 ? -38.350 -86.362 55.142 1.00 28.48 343 THR D O 1
ATOM 11825 N N . GLU D 1 351 ? -36.734 -85.997 56.621 1.00 24.08 344 GLU D N 1
ATOM 11826 C CA . GLU D 1 351 ? -36.491 -87.434 56.769 1.00 23.91 344 GLU D CA 1
ATOM 11827 C C . GLU D 1 351 ? -37.702 -88.142 57.400 1.00 23.79 344 GLU D C 1
ATOM 11828 O O . GLU D 1 351 ? -37.971 -89.321 57.097 1.00 19.40 344 GLU D O 1
ATOM 11834 N N . THR D 1 352 ? -38.447 -87.452 58.267 1.00 23.39 345 THR D N 1
ATOM 11835 C CA . THR D 1 352 ? -39.715 -88.019 58.792 1.00 22.77 345 THR D CA 1
ATOM 11836 C C . THR D 1 352 ? -40.649 -88.267 57.592 1.00 24.62 345 THR D C 1
ATOM 11837 O O . THR D 1 352 ? -41.205 -89.351 57.445 1.00 25.37 345 THR D O 1
ATOM 11841 N N . LEU D 1 353 ? -40.847 -87.244 56.747 1.00 24.18 346 LEU D N 1
ATOM 11842 C CA . LEU D 1 353 ? -41.792 -87.362 55.581 1.00 26.80 346 LEU D CA 1
ATOM 11843 C C . LEU D 1 353 ? -41.333 -88.508 54.665 1.00 26.13 346 LEU D C 1
ATOM 11844 O O . LEU D 1 353 ? -42.168 -89.284 54.184 1.00 29.17 346 LEU D O 1
ATOM 11849 N N . ASP D 1 354 ? -40.024 -88.742 54.590 1.00 25.97 347 ASP D N 1
ATOM 11850 C CA . ASP D 1 354 ? -39.495 -89.814 53.717 1.00 27.63 347 ASP D CA 1
ATOM 11851 C C . ASP D 1 354 ? -39.808 -91.184 54.311 1.00 27.98 347 ASP D C 1
ATOM 11852 O O . ASP D 1 354 ? -40.080 -92.114 53.563 1.00 25.99 347 ASP D O 1
ATOM 11857 N N . ALA D 1 355 ? -39.742 -91.320 55.636 1.00 24.56 348 ALA D N 1
ATOM 11858 C CA . ALA D 1 355 ? -40.150 -92.589 56.291 1.00 24.21 348 ALA D CA 1
ATOM 11859 C C . ALA D 1 355 ? -41.638 -92.850 55.999 1.00 24.70 348 ALA D C 1
ATOM 11860 O O . ALA D 1 355 ? -42.057 -93.974 55.633 1.00 25.48 348 ALA D O 1
ATOM 11862 N N . VAL D 1 356 ? -42.444 -91.793 56.117 1.00 24.88 349 VAL D N 1
ATOM 11863 C CA . VAL D 1 356 ? -43.865 -91.937 55.896 1.00 29.26 349 VAL D CA 1
ATOM 11864 C C . VAL D 1 356 ? -44.101 -92.452 54.462 1.00 33.28 349 VAL D C 1
ATOM 11865 O O . VAL D 1 356 ? -44.745 -93.509 54.255 1.00 30.61 349 VAL D O 1
ATOM 11869 N N . THR D 1 357 ? -43.491 -91.765 53.492 1.00 31.03 350 THR D N 1
ATOM 11870 C CA . THR D 1 357 ? -43.625 -92.093 52.078 1.00 30.40 350 THR D CA 1
ATOM 11871 C C . THR D 1 357 ? -43.247 -93.552 51.805 1.00 30.25 350 THR D C 1
ATOM 11872 O O . THR D 1 357 ? -43.933 -94.289 51.100 1.00 33.25 350 THR D O 1
ATOM 11876 N N . LEU D 1 358 ? -42.123 -93.964 52.336 1.00 29.83 351 LEU D N 1
ATOM 11877 C CA . LEU D 1 358 ? -41.691 -95.303 52.171 1.00 31.03 351 LEU D CA 1
ATOM 11878 C C . LEU D 1 358 ? -42.703 -96.285 52.782 1.00 35.34 351 LEU D C 1
ATOM 11879 O O . LEU D 1 358 ? -42.994 -97.335 52.182 1.00 36.32 351 LEU D O 1
ATOM 11884 N N . ALA D 1 359 ? -43.232 -95.967 53.964 1.00 35.16 352 ALA D N 1
ATOM 11885 C CA . ALA D 1 359 ? -44.272 -96.817 54.578 1.00 34.43 352 ALA D CA 1
ATOM 11886 C C . ALA D 1 359 ? -45.505 -96.780 53.682 1.00 33.32 352 ALA D C 1
ATOM 11887 O O . ALA D 1 359 ? -45.972 -97.820 53.289 1.00 34.55 352 ALA D O 1
ATOM 11889 N N . HIS D 1 360 ? -46.004 -95.569 53.408 1.00 39.88 353 HIS D N 1
ATOM 11890 C CA . HIS D 1 360 ? -47.293 -95.362 52.733 1.00 42.08 353 HIS D CA 1
ATOM 11891 C C . HIS D 1 360 ? -47.289 -96.078 51.393 1.00 41.79 353 HIS D C 1
ATOM 11892 O O . HIS D 1 360 ? -48.182 -96.884 51.105 1.00 52.04 353 HIS D O 1
ATOM 11899 N N . HIS D 1 361 ? -46.264 -95.798 50.609 1.00 51.30 354 HIS D N 1
ATOM 11900 C CA . HIS D 1 361 ? -46.176 -96.407 49.283 1.00 52.70 354 HIS D CA 1
ATOM 11901 C C . HIS D 1 361 ? -46.013 -97.931 49.415 1.00 50.63 354 HIS D C 1
ATOM 11902 O O . HIS D 1 361 ? -46.213 -98.638 48.423 1.00 63.88 354 HIS D O 1
ATOM 11909 N N . GLY D 1 362 ? -45.673 -98.443 50.601 1.00 37.64 355 GLY D N 1
ATOM 11910 C CA . GLY D 1 362 ? -45.444 -99.941 50.789 1.00 36.08 355 GLY D CA 1
ATOM 11911 C C . GLY D 1 362 ? -46.632 -100.619 51.475 1.00 31.04 355 GLY D C 1
ATOM 11912 O O . GLY D 1 362 ? -46.547 -101.746 52.001 1.00 31.48 355 GLY D O 1
ATOM 11913 N N . GLY D 1 363 ? -47.755 -99.904 51.476 1.00 30.31 356 GLY D N 1
ATOM 11914 C CA . GLY D 1 363 ? -48.993 -100.340 52.121 1.00 36.42 356 GLY D CA 1
ATOM 11915 C C . GLY D 1 363 ? -48.922 -100.462 53.654 1.00 33.18 356 GLY D C 1
ATOM 11916 O O . GLY D 1 363 ? -49.782 -101.115 54.231 1.00 33.57 356 GLY D O 1
ATOM 11917 N N . TYR D 1 364 ? -47.911 -99.891 54.310 1.00 30.10 357 TYR D N 1
ATOM 11918 C CA . TYR D 1 364 ? -47.850 -99.843 55.803 1.00 28.86 357 TYR D CA 1
ATOM 11919 C C . TYR D 1 364 ? -48.659 -98.632 56.277 1.00 26.67 357 TYR D C 1
ATOM 11920 O O . TYR D 1 364 ? -48.548 -97.552 55.708 1.00 27.84 357 TYR D O 1
ATOM 11929 N N . ARG D 1 365 ? -49.440 -98.822 57.330 1.00 24.92 358 ARG D N 1
ATOM 11930 C CA . ARG D 1 365 ? -50.122 -97.724 57.991 1.00 26.32 358 ARG D CA 1
ATOM 11931 C C . ARG D 1 365 ? -49.109 -96.877 58.786 1.00 24.78 358 ARG D C 1
ATOM 11932 O O . ARG D 1 365 ? -47.981 -97.322 59.053 1.00 23.88 358 ARG D O 1
ATOM 11940 N N . THR D 1 366 ? -49.486 -95.646 59.140 1.00 24.02 359 THR D N 1
ATOM 11941 C CA . THR D 1 366 ? -48.645 -94.821 60.007 1.00 23.73 359 THR D CA 1
ATOM 11942 C C . THR D 1 366 ? -49.465 -94.304 61.188 1.00 24.11 359 THR D C 1
ATOM 11943 O O . THR D 1 366 ? -50.673 -94.096 61.064 1.00 22.26 359 THR D O 1
ATOM 11947 N N . MET D 1 367 ? -48.775 -94.089 62.319 1.00 23.10 360 MET D N 1
ATOM 11948 C CA . MET D 1 367 ? -49.372 -93.484 63.496 1.00 20.05 360 MET D CA 1
ATOM 11949 C C . MET D 1 367 ? -48.378 -92.451 64.023 1.00 20.16 360 MET D C 1
ATOM 11950 O O . MET D 1 367 ? -47.295 -92.824 64.538 1.00 21.04 360 MET D O 1
ATOM 11955 N N . ILE D 1 368 ? -48.709 -91.168 63.821 1.00 18.27 361 ILE D N 1
ATOM 11956 C CA . ILE D 1 368 ? -47.968 -90.078 64.398 1.00 21.61 361 ILE D CA 1
ATOM 11957 C C . ILE D 1 368 ? -48.017 -90.195 65.937 1.00 19.09 361 ILE D C 1
ATOM 11958 O O . ILE D 1 368 ? -49.086 -90.368 66.506 1.00 19.84 361 ILE D O 1
ATOM 11963 N N . SER D 1 369 ? -46.872 -89.982 66.576 1.00 20.00 362 SER D N 1
ATOM 11964 C CA . SER D 1 369 ? -46.698 -90.193 68.022 1.00 18.26 362 SER D CA 1
ATOM 11965 C C . SER D 1 369 ? -46.036 -88.999 68.732 1.00 18.26 362 SER D C 1
ATOM 11966 O O . SER D 1 369 ? -45.084 -88.425 68.244 1.00 17.59 362 SER D O 1
ATOM 11969 N N . HIS D 1 370 ? -46.531 -88.710 69.947 1.00 19.12 363 HIS D N 1
ATOM 11970 C CA . HIS D 1 370 ? -45.773 -87.935 70.966 1.00 19.11 363 HIS D CA 1
ATOM 11971 C C . HIS D 1 370 ? -44.531 -88.706 71.470 1.00 19.56 363 HIS D C 1
ATOM 11972 O O . HIS D 1 370 ? -44.299 -89.878 71.103 1.00 20.28 363 HIS D O 1
ATOM 11979 N N . ARG D 1 371 ? -43.735 -88.068 72.327 1.00 17.80 364 ARG D N 1
ATOM 11980 C CA . ARG D 1 371 ? -42.849 -88.816 73.257 1.00 17.80 364 ARG D CA 1
ATOM 11981 C C . ARG D 1 371 ? -43.406 -88.706 74.672 1.00 17.28 364 ARG D C 1
ATOM 11982 O O . ARG D 1 371 ? -44.290 -87.870 74.966 1.00 18.30 364 ARG D O 1
ATOM 11990 N N . SER D 1 372 ? -42.881 -89.539 75.572 1.00 18.53 365 SER D N 1
ATOM 11991 C CA . SER D 1 372 ? -43.384 -89.535 76.941 1.00 18.09 365 SER D CA 1
ATOM 11992 C C . SER D 1 372 ? -43.031 -88.215 77.632 1.00 17.67 365 SER D C 1
ATOM 11993 O O . SER D 1 372 ? -43.771 -87.775 78.568 1.00 19.92 365 SER D O 1
ATOM 11996 N N . GLY D 1 373 ? -41.974 -87.551 77.136 1.00 18.43 366 GLY D N 1
ATOM 11997 C CA . GLY D 1 373 ? -41.700 -86.183 77.560 1.00 18.09 366 GLY D CA 1
ATOM 11998 C C . GLY D 1 373 ? -42.147 -85.185 76.503 1.00 20.09 366 GLY D C 1
ATOM 11999 O O . GLY D 1 373 ? -41.465 -85.007 75.517 1.00 19.27 366 GLY D O 1
ATOM 12000 N N . GLU D 1 374 ? -43.298 -84.523 76.713 1.00 19.47 367 GLU D N 1
ATOM 12001 C CA . GLU D 1 374 ? -43.840 -83.628 75.705 1.00 18.98 367 GLU D CA 1
ATOM 12002 C C . GLU D 1 374 ? -43.781 -82.185 76.201 1.00 20.28 367 GLU D C 1
ATOM 12003 O O . GLU D 1 374 ? -43.446 -81.938 77.350 1.00 22.83 367 GLU D O 1
ATOM 12009 N N . THR D 1 375 ? -44.189 -81.264 75.338 1.00 18.89 368 THR D N 1
ATOM 12010 C CA . THR D 1 375 ? -44.335 -79.879 75.719 1.00 18.21 368 THR D CA 1
ATOM 12011 C C . THR D 1 375 ? -45.721 -79.408 75.286 1.00 17.83 368 THR D C 1
ATOM 12012 O O . THR D 1 375 ? -46.485 -80.171 74.692 1.00 16.44 368 THR D O 1
ATOM 12016 N N . GLU D 1 376 ? -45.991 -78.123 75.547 1.00 16.66 369 GLU D N 1
ATOM 12017 C CA . GLU D 1 376 ? -47.187 -77.458 75.082 1.00 17.73 369 GLU D CA 1
ATOM 12018 C C . GLU D 1 376 ? -47.203 -77.311 73.529 1.00 18.96 369 GLU D C 1
ATOM 12019 O O . GLU D 1 376 ? -48.193 -76.815 72.966 1.00 17.20 369 GLU D O 1
ATOM 12025 N N . ASP D 1 377 ? -46.144 -77.718 72.829 1.00 19.93 370 ASP D N 1
ATOM 12026 C CA . ASP D 1 377 ? -46.130 -77.744 71.347 1.00 20.45 370 ASP D CA 1
ATOM 12027 C C . ASP D 1 377 ? -47.235 -78.666 70.825 1.00 22.87 370 ASP D C 1
ATOM 12028 O O . ASP D 1 377 ? -47.465 -79.780 71.386 1.00 20.60 370 ASP D O 1
ATOM 12033 N N . THR D 1 378 ? -47.924 -78.218 69.761 1.00 19.61 371 THR D N 1
ATOM 12034 C CA . THR D 1 378 ? -49.023 -79.009 69.234 1.00 17.98 371 THR D CA 1
ATOM 12035 C C . THR D 1 378 ? -48.778 -79.446 67.789 1.00 18.70 371 THR D C 1
ATOM 12036 O O . THR D 1 378 ? -49.738 -79.930 67.161 1.00 17.44 371 THR D O 1
ATOM 12040 N N . MET D 1 379 ? -47.532 -79.399 67.311 1.00 18.87 372 MET D N 1
ATOM 12041 C CA A MET D 1 379 ? -47.203 -79.622 65.891 0.50 21.10 372 MET D CA 1
ATOM 12042 C CA B MET D 1 379 ? -47.311 -79.579 65.864 0.50 19.81 372 MET D CA 1
ATOM 12043 C C . MET D 1 379 ? -47.677 -81.001 65.414 1.00 19.56 372 MET D C 1
ATOM 12044 O O . MET D 1 379 ? -48.045 -81.183 64.230 1.00 17.82 372 MET D O 1
ATOM 12053 N N . ILE D 1 380 ? -47.643 -81.999 66.301 1.00 17.08 373 ILE D N 1
ATOM 12054 C CA . ILE D 1 380 ? -47.926 -83.385 65.817 1.00 17.89 373 ILE D CA 1
ATOM 12055 C C . ILE D 1 380 ? -49.403 -83.519 65.425 1.00 16.86 373 ILE D C 1
ATOM 12056 O O . ILE D 1 380 ? -49.767 -84.381 64.643 1.00 17.04 373 ILE D O 1
ATOM 12061 N N . ALA D 1 381 ? -50.258 -82.674 65.982 1.00 17.16 374 ALA D N 1
ATOM 12062 C CA . ALA D 1 381 ? -51.680 -82.710 65.655 1.00 17.09 374 ALA D CA 1
ATOM 12063 C C . ALA D 1 381 ? -51.798 -82.299 64.175 1.00 17.54 374 ALA D C 1
ATOM 12064 O O . ALA D 1 381 ? -52.429 -82.971 63.383 1.00 18.72 374 ALA D O 1
ATOM 12066 N N . ASP D 1 382 ? -51.148 -81.206 63.808 1.00 18.14 375 ASP D N 1
ATOM 12067 C CA . ASP D 1 382 ? -51.203 -80.739 62.399 1.00 18.39 375 ASP D CA 1
ATOM 12068 C C . ASP D 1 382 ? -50.507 -81.754 61.490 1.00 19.43 375 ASP D C 1
ATOM 12069 O O . ASP D 1 382 ? -50.961 -82.038 60.364 1.00 17.38 375 ASP D O 1
ATOM 12074 N N . LEU D 1 383 ? -49.426 -82.332 61.994 1.00 19.07 376 LEU D N 1
ATOM 12075 C CA . LEU D 1 383 ? -48.669 -83.245 61.165 1.00 23.13 376 LEU D CA 1
ATOM 12076 C C . LEU D 1 383 ? -49.527 -84.474 60.826 1.00 23.96 376 LEU D C 1
ATOM 12077 O O . LEU D 1 383 ? -49.445 -84.969 59.684 1.00 24.81 376 LEU D O 1
ATOM 12082 N N . ALA D 1 384 ? -50.314 -84.989 61.799 1.00 20.35 377 ALA D N 1
ATOM 12083 C CA . ALA D 1 384 ? -51.124 -86.197 61.539 1.00 20.45 377 ALA D CA 1
ATOM 12084 C C . ALA D 1 384 ? -52.139 -85.940 60.412 1.00 21.79 377 ALA D C 1
ATOM 12085 O O . ALA D 1 384 ? -52.416 -86.856 59.614 1.00 19.35 377 ALA D O 1
ATOM 12087 N N . VAL D 1 385 ? -52.723 -84.735 60.398 1.00 21.33 378 VAL D N 1
ATOM 12088 C CA . VAL D 1 385 ? -53.715 -84.370 59.388 1.00 21.06 378 VAL D CA 1
ATOM 12089 C C . VAL D 1 385 ? -53.005 -84.166 58.038 1.00 22.27 378 VAL D C 1
ATOM 12090 O O . VAL D 1 385 ? -53.446 -84.722 57.029 1.00 22.98 378 VAL D O 1
ATOM 12094 N N . ALA D 1 386 ? -51.890 -83.429 58.052 1.00 21.19 379 ALA D N 1
ATOM 12095 C CA . ALA D 1 386 ? -51.063 -83.194 56.884 1.00 22.27 379 ALA D CA 1
ATOM 12096 C C . ALA D 1 386 ? -50.726 -84.526 56.197 1.00 23.88 379 ALA D C 1
ATOM 12097 O O . ALA D 1 386 ? -50.679 -84.594 54.967 1.00 22.79 379 ALA D O 1
ATOM 12099 N N . ILE D 1 387 ? -50.501 -85.598 56.938 1.00 23.39 380 ILE D N 1
ATOM 12100 C CA . ILE D 1 387 ? -50.028 -86.790 56.210 1.00 24.96 380 ILE D CA 1
ATOM 12101 C C . ILE D 1 387 ? -51.160 -87.803 56.020 1.00 24.00 380 ILE D C 1
ATOM 12102 O O . ILE D 1 387 ? -50.983 -88.766 55.330 1.00 21.74 380 ILE D O 1
ATOM 12107 N N . GLY D 1 388 ? -52.330 -87.566 56.594 1.00 22.65 381 GLY D N 1
ATOM 12108 C CA . GLY D 1 388 ? -53.461 -88.439 56.327 1.00 25.41 381 GLY D CA 1
ATOM 12109 C C . GLY D 1 388 ? -53.390 -89.768 57.079 1.00 27.23 381 GLY D C 1
ATOM 12110 O O . GLY D 1 388 ? -54.075 -90.735 56.689 1.00 28.64 381 GLY D O 1
ATOM 12111 N N . SER D 1 389 ? -52.606 -89.850 58.143 1.00 26.64 382 SER D N 1
ATOM 12112 C CA . SER D 1 389 ? -52.415 -91.144 58.849 1.00 27.86 382 SER D CA 1
ATOM 12113 C C . SER D 1 389 ? -53.752 -91.779 59.269 1.00 26.23 382 SER D C 1
ATOM 12114 O O . SER D 1 389 ? -53.913 -92.996 59.208 1.00 26.60 382 SER D O 1
ATOM 12117 N N . GLY D 1 390 ? -54.731 -90.981 59.676 1.00 23.47 383 GLY D N 1
ATOM 12118 C CA . GLY D 1 390 ? -55.928 -91.581 60.258 1.00 23.10 383 GLY D CA 1
ATOM 12119 C C . GLY D 1 390 ? -55.685 -92.092 61.690 1.00 22.85 383 GLY D C 1
ATOM 12120 O O . GLY D 1 390 ? -56.619 -92.480 62.308 1.00 22.04 383 GLY D O 1
ATOM 12121 N N . GLN D 1 391 ? -54.451 -92.050 62.227 1.00 22.57 384 GLN D N 1
ATOM 12122 C CA . GLN D 1 391 ? -54.081 -92.571 63.600 1.00 22.64 384 GLN D CA 1
ATOM 12123 C C . GLN D 1 391 ? -53.091 -91.606 64.279 1.00 21.71 384 GLN D C 1
ATOM 12124 O O . GLN D 1 391 ? -52.079 -91.220 63.669 1.00 19.41 384 GLN D O 1
ATOM 12130 N N . ILE D 1 392 ? -53.368 -91.176 65.519 1.00 21.04 385 ILE D N 1
ATOM 12131 C CA . ILE D 1 392 ? -52.391 -90.399 66.291 1.00 16.86 385 ILE D CA 1
ATOM 12132 C C . ILE D 1 392 ? -52.331 -90.981 67.712 1.00 17.23 385 ILE D C 1
ATOM 12133 O O . ILE D 1 392 ? -53.318 -91.481 68.245 1.00 20.11 385 ILE D O 1
ATOM 12138 N N . LYS D 1 393 ? -51.167 -90.939 68.308 1.00 16.66 386 LYS D N 1
ATOM 12139 C CA . LYS D 1 393 ? -50.969 -91.415 69.646 1.00 17.20 386 LYS D CA 1
ATOM 12140 C C . LYS D 1 393 ? -50.341 -90.258 70.449 1.00 16.63 386 LYS D C 1
ATOM 12141 O O . LYS D 1 393 ? -49.181 -89.976 70.269 1.00 18.56 386 LYS D O 1
ATOM 12147 N N . THR D 1 394 ? -51.081 -89.601 71.334 1.00 17.49 387 THR D N 1
ATOM 12148 C CA . THR D 1 394 ? -50.524 -88.404 71.967 1.00 16.72 387 THR D CA 1
ATOM 12149 C C . THR D 1 394 ? -51.046 -88.271 73.394 1.00 16.51 387 THR D C 1
ATOM 12150 O O . THR D 1 394 ? -51.071 -87.147 73.931 1.00 16.94 387 THR D O 1
ATOM 12154 N N . GLY D 1 395 ? -51.471 -89.395 74.003 1.00 17.51 388 GLY D N 1
ATOM 12155 C CA . GLY D 1 395 ? -51.714 -89.456 75.437 1.00 16.25 388 GLY D CA 1
ATOM 12156 C C . GLY D 1 395 ? -53.158 -89.735 75.869 1.00 17.57 388 GLY D C 1
ATOM 12157 O O . GLY D 1 395 ? -54.148 -89.777 75.051 1.00 16.05 388 GLY D O 1
ATOM 12158 N N . ALA D 1 396 ? -53.269 -90.010 77.172 1.00 16.48 389 ALA D N 1
ATOM 12159 C CA . ALA D 1 396 ? -54.575 -89.996 77.836 1.00 17.34 389 ALA D CA 1
ATOM 12160 C C . ALA D 1 396 ? -55.167 -88.582 77.694 1.00 16.81 389 ALA D C 1
ATOM 12161 O O . ALA D 1 396 ? -54.407 -87.648 77.428 1.00 18.21 389 ALA D O 1
ATOM 12163 N N . PRO D 1 397 ? -56.510 -88.407 77.826 1.00 17.38 390 PRO D N 1
ATOM 12164 C CA . PRO D 1 397 ? -57.011 -87.036 77.718 1.00 15.37 390 PRO D CA 1
ATOM 12165 C C . PRO D 1 397 ? -56.866 -86.314 79.073 1.00 14.05 390 PRO D C 1
ATOM 12166 O O . PRO D 1 397 ? -57.841 -85.787 79.629 1.00 15.50 390 PRO D O 1
ATOM 12170 N N . ALA D 1 398 ? -55.665 -86.283 79.597 1.00 13.36 391 ALA D N 1
ATOM 12171 C CA . ALA D 1 398 ? -55.351 -85.500 80.862 1.00 13.69 391 ALA D CA 1
ATOM 12172 C C . ALA D 1 398 ? -53.883 -85.113 80.739 1.00 13.86 391 ALA D C 1
ATOM 12173 O O . ALA D 1 398 ? -53.141 -85.863 80.019 1.00 13.72 391 ALA D O 1
ATOM 12175 N N . ARG D 1 399 ? -53.478 -84.037 81.445 1.00 13.00 392 ARG D N 1
ATOM 12176 C CA . ARG D 1 399 ? -52.168 -83.404 81.298 1.00 13.63 392 ARG D CA 1
ATOM 12177 C C . ARG D 1 399 ? -52.145 -82.658 79.959 1.00 14.89 392 ARG D C 1
ATOM 12178 O O . ARG D 1 399 ? -52.213 -83.289 78.895 1.00 14.44 392 ARG D O 1
ATOM 12186 N N . SER D 1 400 ? -51.977 -81.341 80.015 1.00 14.94 393 SER D N 1
ATOM 12187 C CA . SER D 1 400 ? -52.150 -80.527 78.813 1.00 16.25 393 SER D CA 1
ATOM 12188 C C . SER D 1 400 ? -51.077 -80.711 77.740 1.00 16.24 393 SER D C 1
ATOM 12189 O O . SER D 1 400 ? -51.298 -80.219 76.593 1.00 16.64 393 SER D O 1
ATOM 12192 N N . GLU D 1 401 ? -49.959 -81.346 78.046 1.00 15.02 394 GLU D N 1
ATOM 12193 C CA . GLU D 1 401 ? -49.018 -81.667 76.998 1.00 14.44 394 GLU D CA 1
ATOM 12194 C C . GLU D 1 401 ? -49.624 -82.722 76.062 1.00 16.18 394 GLU D C 1
ATOM 12195 O O . GLU D 1 401 ? -49.180 -82.877 74.909 1.00 16.95 394 GLU D O 1
ATOM 12201 N N . ARG D 1 402 ? -50.622 -83.438 76.565 1.00 15.76 395 ARG D N 1
ATOM 12202 C CA . ARG D 1 402 ? -51.388 -84.387 75.786 1.00 16.94 395 ARG D CA 1
ATOM 12203 C C . ARG D 1 402 ? -52.622 -83.645 75.249 1.00 17.90 395 ARG D C 1
ATOM 12204 O O . ARG D 1 402 ? -52.884 -83.550 74.019 1.00 16.90 395 ARG D O 1
ATOM 12212 N N . VAL D 1 403 ? -53.325 -83.010 76.161 1.00 15.56 396 VAL D N 1
ATOM 12213 C CA . VAL D 1 403 ? -54.628 -82.470 75.814 1.00 15.64 396 VAL D CA 1
ATOM 12214 C C . VAL D 1 403 ? -54.486 -81.312 74.798 1.00 15.21 396 VAL D C 1
ATOM 12215 O O . VAL D 1 403 ? -55.353 -81.128 74.004 1.00 15.65 396 VAL D O 1
ATOM 12219 N N . ALA D 1 404 ? -53.443 -80.498 74.867 1.00 15.14 397 ALA D N 1
ATOM 12220 C CA . ALA D 1 404 ? -53.276 -79.395 73.865 1.00 14.51 397 ALA D CA 1
ATOM 12221 C C . ALA D 1 404 ? -53.291 -79.945 72.421 1.00 15.24 397 ALA D C 1
ATOM 12222 O O . ALA D 1 404 ? -53.712 -79.234 71.501 1.00 13.78 397 ALA D O 1
ATOM 12224 N N . LYS D 1 405 ? -52.769 -81.168 72.214 1.00 14.70 398 LYS D N 1
ATOM 12225 C CA . LYS D 1 405 ? -52.796 -81.819 70.867 1.00 15.86 398 LYS D CA 1
ATOM 12226 C C . LYS D 1 405 ? -54.265 -82.094 70.485 1.00 15.89 398 LYS D C 1
ATOM 12227 O O . LYS D 1 405 ? -54.706 -81.766 69.377 1.00 16.96 398 LYS D O 1
ATOM 12233 N N . TYR D 1 406 ? -55.064 -82.631 71.408 1.00 16.38 399 TYR D N 1
ATOM 12234 C CA . TYR D 1 406 ? -56.513 -82.906 71.102 1.00 16.28 399 TYR D CA 1
ATOM 12235 C C . TYR D 1 406 ? -57.281 -81.617 70.843 1.00 16.26 399 TYR D C 1
ATOM 12236 O O . TYR D 1 406 ? -58.125 -81.588 69.978 1.00 17.81 399 TYR D O 1
ATOM 12245 N N . ASN D 1 407 ? -56.987 -80.559 71.599 1.00 17.86 400 ASN D N 1
ATOM 12246 C CA . ASN D 1 407 ? -57.682 -79.287 71.406 1.00 17.48 400 ASN D CA 1
ATOM 12247 C C . ASN D 1 407 ? -57.360 -78.737 70.009 1.00 19.94 400 ASN D C 1
ATOM 12248 O O . ASN D 1 407 ? -58.229 -78.129 69.318 1.00 17.42 400 ASN D O 1
ATOM 12253 N N . GLN D 1 408 ? -56.102 -78.947 69.583 1.00 19.86 401 GLN D N 1
ATOM 12254 C CA . GLN D 1 408 ? -55.632 -78.442 68.282 1.00 17.63 401 GLN D CA 1
ATOM 12255 C C . GLN D 1 408 ? -56.344 -79.227 67.170 1.00 17.20 401 GLN D C 1
ATOM 12256 O O . GLN D 1 408 ? -56.755 -78.652 66.157 1.00 14.99 401 GLN D O 1
ATOM 12262 N N . LEU D 1 409 ? -56.577 -80.522 67.384 1.00 16.85 402 LEU D N 1
ATOM 12263 C CA . LEU D 1 409 ? -57.371 -81.321 66.398 1.00 16.86 402 LEU D CA 1
ATOM 12264 C C . LEU D 1 409 ? -58.836 -80.828 66.338 1.00 17.85 402 LEU D C 1
ATOM 12265 O O . LEU D 1 409 ? -59.411 -80.766 65.243 1.00 16.77 402 LEU D O 1
ATOM 12270 N N . LEU D 1 410 ? -59.450 -80.458 67.487 1.00 16.33 403 LEU D N 1
ATOM 12271 C CA . LEU D 1 410 ? -60.758 -79.831 67.416 1.00 15.83 403 LEU D CA 1
ATOM 12272 C C . LEU D 1 410 ? -60.679 -78.621 66.476 1.00 17.99 403 LEU D C 1
ATOM 12273 O O . LEU D 1 410 ? -61.613 -78.423 65.653 1.00 19.01 403 LEU D O 1
ATOM 12278 N N . ARG D 1 411 ? -59.643 -77.791 66.641 1.00 16.16 404 ARG D N 1
ATOM 12279 C CA . ARG D 1 411 ? -59.585 -76.496 65.863 1.00 17.79 404 ARG D CA 1
ATOM 12280 C C . ARG D 1 411 ? -59.420 -76.785 64.366 1.00 17.41 404 ARG D C 1
ATOM 12281 O O . ARG D 1 411 ? -59.964 -76.066 63.553 1.00 19.60 404 ARG D O 1
ATOM 12289 N N . ILE D 1 412 ? -58.626 -77.802 64.032 1.00 17.20 405 ILE D N 1
ATOM 12290 C CA . ILE D 1 412 ? -58.352 -78.212 62.667 1.00 17.72 405 ILE D CA 1
ATOM 12291 C C . ILE D 1 412 ? -59.659 -78.751 62.079 1.00 19.66 405 ILE D C 1
ATOM 12292 O O . ILE D 1 412 ? -60.082 -78.332 60.989 1.00 19.42 405 ILE D O 1
ATOM 12297 N N . GLU D 1 413 ? -60.296 -79.683 62.790 1.00 18.57 406 GLU D N 1
ATOM 12298 C CA . GLU D 1 413 ? -61.587 -80.192 62.342 1.00 21.54 406 GLU D CA 1
ATOM 12299 C C . GLU D 1 413 ? -62.553 -79.035 62.028 1.00 21.96 406 GLU D C 1
ATOM 12300 O O . GLU D 1 413 ? -63.226 -79.001 60.979 1.00 23.03 406 GLU D O 1
ATOM 12306 N N . GLU D 1 414 ? -62.605 -78.068 62.919 1.00 19.37 407 GLU D N 1
ATOM 12307 C CA . GLU D 1 414 ? -63.475 -76.925 62.721 1.00 22.89 407 GLU D CA 1
ATOM 12308 C C . GLU D 1 414 ? -63.104 -76.183 61.420 1.00 22.13 407 GLU D C 1
ATOM 12309 O O . GLU D 1 414 ? -63.999 -75.837 60.637 1.00 25.19 407 GLU D O 1
ATOM 12315 N N . ALA D 1 415 ? -61.816 -75.960 61.172 1.00 18.98 408 ALA D N 1
ATOM 12316 C CA . ALA D 1 415 ? -61.383 -75.095 60.095 1.00 20.42 408 ALA D CA 1
ATOM 12317 C C . ALA D 1 415 ? -61.602 -75.813 58.755 1.00 20.88 408 ALA D C 1
ATOM 12318 O O . ALA D 1 415 ? -61.842 -75.146 57.769 1.00 19.91 408 ALA D O 1
ATOM 12320 N N . LEU D 1 416 ? -61.566 -77.152 58.743 1.00 19.13 409 LEU D N 1
ATOM 12321 C CA . LEU D 1 416 ? -61.779 -77.929 57.549 1.00 21.05 409 LEU D CA 1
ATOM 12322 C C . LEU D 1 416 ? -63.267 -77.919 57.176 1.00 24.82 409 LEU D C 1
ATOM 12323 O O . LEU D 1 416 ? -63.607 -78.203 56.008 1.00 23.34 409 LEU D O 1
ATOM 12328 N N . GLY D 1 417 ? -64.154 -77.668 58.154 1.00 26.84 410 GLY D N 1
ATOM 12329 C CA . GLY D 1 417 ? -65.619 -77.624 57.897 1.00 25.21 410 GLY D CA 1
ATOM 12330 C C . GLY D 1 417 ? -66.133 -78.896 57.239 1.00 26.32 410 GLY D C 1
ATOM 12331 O O . GLY D 1 417 ? -65.891 -80.017 57.715 1.00 26.68 410 GLY D O 1
ATOM 12332 N N . ASP D 1 418 ? -66.824 -78.739 56.117 1.00 28.48 411 ASP D N 1
ATOM 12333 C CA . ASP D 1 418 ? -67.428 -79.899 55.395 1.00 28.01 411 ASP D CA 1
ATOM 12334 C C . ASP D 1 418 ? -66.353 -80.770 54.735 1.00 24.99 411 ASP D C 1
ATOM 12335 O O . ASP D 1 418 ? -66.664 -81.880 54.349 1.00 27.79 411 ASP D O 1
ATOM 12340 N N . ALA D 1 419 ? -65.104 -80.326 54.616 1.00 21.59 412 ALA D N 1
ATOM 12341 C CA . ALA D 1 419 ? -64.069 -81.196 53.970 1.00 20.87 412 ALA D CA 1
ATOM 12342 C C . ALA D 1 419 ? -63.480 -82.203 54.983 1.00 23.29 412 ALA D C 1
ATOM 12343 O O . ALA D 1 419 ? -62.832 -83.189 54.605 1.00 25.41 412 ALA D O 1
ATOM 12345 N N . ALA D 1 420 ? -63.683 -81.964 56.278 1.00 20.92 413 ALA D N 1
ATOM 12346 C CA . ALA D 1 420 ? -63.132 -82.875 57.312 1.00 23.19 413 ALA D CA 1
ATOM 12347 C C . ALA D 1 420 ? -63.732 -84.272 57.147 1.00 23.56 413 ALA D C 1
ATOM 12348 O O . ALA D 1 420 ? -64.985 -84.399 56.983 1.00 24.11 413 ALA D O 1
ATOM 12350 N N . ARG D 1 421 ? -62.867 -85.284 57.223 1.00 20.55 414 ARG D N 1
ATOM 12351 C CA . ARG D 1 421 ? -63.323 -86.668 57.379 1.00 23.37 414 ARG D CA 1
ATOM 12352 C C . ARG D 1 421 ? -62.639 -87.313 58.603 1.00 23.91 414 ARG D C 1
ATOM 12353 O O . ARG D 1 421 ? -61.401 -87.174 58.796 1.00 21.97 414 ARG D O 1
ATOM 12361 N N . TYR D 1 422 ? -63.431 -87.996 59.438 1.00 22.85 415 TYR D N 1
ATOM 12362 C CA . TYR D 1 422 ? -62.851 -88.740 60.580 1.00 21.95 415 TYR D CA 1
ATOM 12363 C C . TYR D 1 422 ? -62.519 -90.146 60.098 1.00 22.21 415 TYR D C 1
ATOM 12364 O O . TYR D 1 422 ? -63.379 -90.793 59.521 1.00 21.71 415 TYR D O 1
ATOM 12373 N N . ALA D 1 423 ? -61.299 -90.605 60.341 1.00 20.60 416 ALA D N 1
ATOM 12374 C CA . ALA D 1 423 ? -60.850 -91.877 59.812 1.00 21.28 416 ALA D CA 1
ATOM 12375 C C . ALA D 1 423 ? -61.627 -93.072 60.414 1.00 24.79 416 ALA D C 1
ATOM 12376 O O . ALA D 1 423 ? -61.792 -94.103 59.707 1.00 25.16 416 ALA D O 1
ATOM 12378 N N . GLY D 1 424 ? -62.090 -92.960 61.672 1.00 22.55 417 GLY D N 1
ATOM 12379 C CA . GLY D 1 424 ? -62.903 -93.989 62.352 1.00 25.20 417 GLY D CA 1
ATOM 12380 C C . GLY D 1 424 ? -62.458 -95.415 62.044 1.00 25.84 417 GLY D C 1
ATOM 12381 O O . GLY D 1 424 ? -61.308 -95.705 62.107 1.00 26.75 417 GLY D O 1
ATOM 12382 N N . ASP D 1 425 ? -63.361 -96.325 61.739 1.00 30.82 418 ASP D N 1
ATOM 12383 C CA . ASP D 1 425 ? -62.964 -97.758 61.656 1.00 35.55 418 ASP D CA 1
ATOM 12384 C C . ASP D 1 425 ? -62.193 -98.090 60.364 1.00 35.62 418 ASP D C 1
ATOM 12385 O O . ASP D 1 425 ? -61.593 -99.174 60.317 1.00 30.85 418 ASP D O 1
ATOM 12390 N N . LEU D 1 426 ? -62.145 -97.173 59.366 1.00 31.44 419 LEU D N 1
ATOM 12391 C CA . LEU D 1 426 ? -61.406 -97.394 58.116 1.00 31.84 419 LEU D CA 1
ATOM 12392 C C . LEU D 1 426 ? -59.896 -97.411 58.370 1.00 28.09 419 LEU D C 1
ATOM 12393 O O . LEU D 1 426 ? -59.139 -97.900 57.539 1.00 26.43 419 LEU D O 1
ATOM 12398 N N . ALA D 1 427 ? -59.451 -96.900 59.507 1.00 25.08 420 ALA D N 1
ATOM 12399 C CA . ALA D 1 427 ? -58.021 -96.982 59.864 1.00 21.86 420 ALA D CA 1
ATOM 12400 C C . ALA D 1 427 ? -57.665 -98.419 60.237 1.00 21.10 420 ALA D C 1
ATOM 12401 O O . ALA D 1 427 ? -56.500 -98.743 60.208 1.00 24.58 420 ALA D O 1
ATOM 12403 N N . PHE D 1 428 ? -58.648 -99.251 60.629 1.00 21.75 421 PHE D N 1
ATOM 12404 C CA . PHE D 1 428 ? -58.354 -100.629 61.147 1.00 21.53 421 PHE D CA 1
ATOM 12405 C C . PHE D 1 428 ? -59.076 -101.721 60.328 1.00 24.31 421 PHE D C 1
ATOM 12406 O O . PHE D 1 428 ? -59.846 -102.509 60.889 1.00 27.08 421 PHE D O 1
ATOM 12414 N N . PRO D 1 429 ? -58.762 -101.836 59.032 1.00 24.35 422 PRO D N 1
ATOM 12415 C CA . PRO D 1 429 ? -59.430 -102.842 58.142 1.00 25.52 422 PRO D CA 1
ATOM 12416 C C . PRO D 1 429 ? -59.397 -104.284 58.681 1.00 27.59 422 PRO D C 1
ATOM 12417 O O . PRO D 1 429 ? -60.309 -105.050 58.397 1.00 31.37 422 PRO D O 1
ATOM 12421 N N . ARG D 1 430 ? -58.388 -104.664 59.467 1.00 27.61 423 ARG D N 1
ATOM 12422 C CA . ARG D 1 430 ? -58.274 -106.063 59.955 1.00 26.44 423 ARG D CA 1
ATOM 12423 C C . ARG D 1 430 ? -59.279 -106.357 61.075 1.00 28.17 423 ARG D C 1
ATOM 12424 O O . ARG D 1 430 ? -59.625 -107.509 61.272 1.00 28.16 423 ARG D O 1
ATOM 12432 N N . PHE D 1 431 ? -59.771 -105.321 61.757 1.00 26.43 424 PHE D N 1
ATOM 12433 C CA . PHE D 1 431 ? -60.710 -105.478 62.814 1.00 30.66 424 PHE D CA 1
ATOM 12434 C C . PHE D 1 431 ? -62.144 -105.699 62.309 1.00 34.76 424 PHE D C 1
ATOM 12435 O O . PHE D 1 431 ? -62.643 -104.969 61.474 1.00 33.33 424 PHE D O 1
ATOM 12443 N N . ALA D 1 432 ? -62.799 -106.664 62.956 1.00 44.67 425 ALA D N 1
ATOM 12444 C CA . ALA D 1 432 ? -64.180 -107.206 62.691 1.00 57.15 425 ALA D CA 1
ATOM 12445 C C . ALA D 1 432 ? -64.363 -107.680 61.235 1.00 51.61 425 ALA D C 1
ATOM 12446 O O . ALA D 1 432 ? -64.476 -106.885 60.291 1.00 50.64 425 ALA D O 1
#

InterPro domains:
  IPR000941 Enolase [MF_00318] (2-409)
  IPR000941 Enolase [PIRSF001400] (3-417)
  IPR000941 Enolase [PR00148] (37-51)
  IPR000941 Enolase [PR00148] (106-122)
  IPR000941 Enolase [PR00148] (160-173)
  IPR000941 Enolase [PR00148] (309-320)
  IPR000941 Enolase [PR00148] (332-346)
  IPR000941 Enolase [PR00148] (361-378)
  IPR000941 Enolase [PTHR11902] (3-418)
  IPR000941 Enolase [SFLDF00002] (2-409)
  IPR000941 Enolase [TIGR01060] (4-422)
  IPR000941 Enolase [cd03313] (7-407)
  IPR020809 Enolase, conserved site [PS00164] (332-345)
  IPR020810 Enolase, C-terminal TIM barrel domain [PF00113] (139-418)
  IPR020810 Enolase, C-terminal TIM barrel domain [SM01192] (138-423)
  IPR020811 Enolase, N-terminal [PF03952] (4-133)
  IPR020811 Enolase, N-terminal [SM01193] (4-133)
  IPR029017 Enolase-like, N-terminal [G3DSA:3.30.390.10] (3-125)
  IPR029017 Enolase-like, N-terminal [SSF54826] (3-137)
  IPR036849 Enolase-like, C-terminal domain superfamily [G3DSA:3.20.20.120] (127-428)

Sequence (1699 aa):
MPIIEQVRAREILDSRGNPTVEVEVALIDGTFARAAVPSGASTGEHEAVELRDGGDRYGGKGVQKAVQAVLDEIGPAVIGLNADDQRLVDQALVDLDGTPDKSRLGGNAILGVSLAVAKAAADSAELPLFRYVGGPNAHILPVPMMNILNGGAHADTAVDIQEFMVAPIGAPSFVEALRWGAEVYHALKSVLKKEGLSTGLGDEGGFAPDVAGTTAALDLISRAIESAGLRPGADVALALDAAATEFFTDGTGYVFEGTTRTADQMTEFYAGLLGAYPLVSIEDPLSEDDWDGWAALTASIGDRVQIVGDDIFVTNPERLEEGIERGVANALLVKVNQIGTLTETLDAVTLAHHGGYRTMISHRSGETEDTMMIADLAVAIGSGQIKTGAPARSERVAKYNQLLRIEEALGDAARYAGDLAFPRFAMPIIEQVRAREILDSRGNPTVEVEVALIDGTFARAAVPSGASTGEHEAVELRDGGDRYGGKGVQKAVQAVLDEIGPAVIGLNADDQRLVDQALVDLDGTPDKSRLGGNAILGVSLAVAKAAADSAELPLFRYVGGPNAHILPVPMMNILNGGAHADTAVDIQEFMVAPIGAPSFVEALRWGAEVYHALKSVLKKEGLSTGLGDEGGFAPDVAGTTAALDLISRAIESAGLRPGADVALALDAAATEFFTDGTGYVFEGTTRTADQMTEFYAGLLGAYPLVSIEDPLSEDDWDGWAALTASIGDRVQIVGDDIFVTNPERLEEGIERGVANALLVKVNQIGTLTETLDAVTLAHHGGYRTMISHRSGETEDTMMIADLAVAIGSGQIKTGAPARSERVAKYNQLLRIEEALGDAARYAGDLAFPRFMPIIEQVRAREILDSRGNPTVEVEVALIDGTFARAAVPSGASTGEHEAVELRDGGDRYGGKGVQKAVQAVLDEIGPAVIGLNADDQRLVDQALVDLDGTPDKSRLGGNAILGVSLAVAKAAADSAELPLFRYVGGPNAHILPVPMMNILNGGAHADTAVDIQEFMVAPIGAPSFVEALRWGAEVYHALKSVLKKEGLSTGLGDEGGFAPDVAGTTAALDLISRAIESAGLRPGADVALALDAAATEFFTDGTGYVFEGTTRTADQMTEFYAGLLGAYPLVSIEDPLSEDDWDGWAALTASIGDRVQIVGDDIFVTNPERLEEGIERGVANALLVKVNQIGTLTETLDAVTLAHHGGYRTMISHRSGETEDTMMIADLAVAIGSGQIKTGAPARSERVAKYNQLLRIEEALGDAARYAGDLAFPRFAEPIIEQVRAREILDSRGNPTVEVEVALIDGTFARAAVPSGASTGEHEAVELRDGGDRYGGKGVQKAVQAVLDEIGPAVIGLNADDQRLVDQALVDLDGTPDKSRLGGNAILGVSLAVAKAAADSAELPLFRYVGGPNAHILPVPMMNILNGGAHADTAVDIQEFMVAPIGAPSFVEALRWGAEVYHALKSVLKKEGLSTGLGDEGGFAPDVAGTTAALDLISRAIESAGLRPGADVALALDAAATEFFTDGTGYVFEGTTRTADQMTEFYAGLLGAYPLVSIEDPLSEDDWDGWAALTASIGDRVQIVGDDIFVTNPERLEEGIERGVANALLVKVNQIGTLTETLDAVTLAHHGGYRTMISHRSGETEDTMMIADLAVAIGSGQIKTGAPARSERVAKYNQLLRIEEALGDAARYAGDLAFPRFA

Organism: Mycobacterium tuberculosis (strain ATCC 25618 / H37Rv) (NCBI:txid83332)

Foldseek 3Di:
DQAWAFKAKDWDAWLVRFTAIKMWTAGPVGFIFIFTAFDFQLAFPQFQFADWQADDPRNRRDCVQLRVLCVPPLGVQRGGPRLLPLVVSLVSLCVSCPDQRSHRNGLRSQANVSVNSLRRNCVVVVHPSLCSLQPPLQFEAAFEFAFQEADQRFDPAPAQFGGKTKTQLQDQALVRSLVLLQQLSVLLLVLCVVVVFAQDATLFRHRHTRAQYPVRVQVSSCVSSVSSVHHEQNGMYIETESSQQSQADVPQAGCGSHDHDHLVVLLVVVVVCLVVGNYAEYECSDHLPPLVSQLVSCVVPVLQHAYEYPSVCLLALVSVVVCLVSVGTQAYEQDCSSNRHPVSSVVSCCSSVVSRHAYEYEGHSTAHLGQVSLSVCSSSVRNHYYQYRCDRNSRVSNSVVSVVSNVVCPPSHGRCRPVNRVSGD/DFFWAFKAWDWDAFLVRFTAIKMWTAGPVGQIFIDTAFDFQLAFPLFQFADFQADDPRNRRHCVQLRVLRVPPLGVQRGGPRLLPLVVSLVSQCVSCPDQSSVRNGLRSQANVQVNSLVSNCVVVVHDSLCSQQPPLQFAQAFEWAFQEADDRFDDEPEQFGGKTKTQLQAFALVRSLVLLQQLSVLLLVLQVVPVWAQDATLQGHRHTHDLYDVRVQVSSCRSSVSSVHHEQNGMFIETESSQQSQQDPPFAGNHSPDRDHLVRLLVVVVVCLVVGRYAEYECSDHLPPLVSQLVSCVVCVLQHFYEYPSVCLLAQVSVVVCLVSVGTQAYEQRCSSNRHPVSNVVSLVSSVVSNGAYEYEGHSGAHLGQVSLSVCSSSVRSHYYQYRCDDNSRVSNSVVSVVSNVVSPPSHHRCRPVSRVSD/DQFWAFKAKDWDAFLVRFTAIKIWIAGPVGFIFIFTAFDFQLAFPQFQFADFQADDPRNRRHCVLLRVLLVPPLGVQRGRPRLLPLVVSLVSQCVSCPDQRSHRNGLRSQQNCQVNSLCSNCVVVPHPSLCSQQPPLQFAQAFAFAFQEADPRQDDAPEQFGGKTKTQLQAFALVVSLVLLLQLSVLLLVLCVVVVFAQDATLQGHRYGRDQYDVVVQVSSCSSNVSSVHHEQNGMDIETESSQQSQADPPQGGCGSNDTDHLVVLLVVVVVVLVVGRYAEYECSDHQPPLVSQQVSCVVCVLQHFYEYPSNQLLALVSVVVCLVSSGTQAYEQECSSRRHPVSNVVSLVSSVVSNHAYEYEGHSGAHLGQSSLSVCSSSVSSHYYQGRCDDNSRVSNSVVSVVSNVVCPPSHGRCRCVSRVSGDD/DAWAFKAKDWDAWLVRFTAIKMWTAHPVGFIFIDTAFDFQLAFPQFQFADWQADDPRNRRHCVLLRCLLHPFLGVQRHGPQLLPLVVSLVSLCVSCPDQRSVRNGLRSQANVQVNSLRRVCVVVVHPSLCSQQNPLQFEQAFEWAQQEADDRFADAPAQFGGKTKTQQQAQALVRSLVLLQQLSVLLLVLCVVVVFAQDDTLQRHGYGRDLYDVRVVVSSCSSNVVSVHHDQNGMDIETESSQQSQADPPFAGCGSNDHDHLVVLLVVVVVVLVVGQYAEYECSDHQPVLVSQLVSCVVCVLQHFYEYPSNCLLALVSVVVCLVSSGTQAYEQDCSRNRHPVSSVVSLVSSVVSNRAYEYEGHSTFHLGQVSLSVCSSSVRSHYYQYRCDDNSRVSNSVVSVVSNVVCPPSHGRCRCVSRVSGD

Secondary structure (DSSP, 8-state):
--BEEEEEEEEEE-TTS-EEEEEEEEETTS-EEEEE--B-SS--TTSPP-----SSGGGGT--HHHHHHIIIIIHHHHTTSBTT-HHHHHHHHHHHH-STT-TTT-HHHHHHHHHHHHHHHHHHTT--HHHHHH-TT--EEPEEEEEEEE-GGGSSSS--SSEEEEE-TT-SSHHHHHHHHHHHHHHHHHHHHHTT----B-TTSSB----SSHHHHHHHHHHHHHHTT--BTTTBEEEEE--GGGGEETTTEEE-SSSEE-HHHHHHHHHHHHHHS-EEEEE--S-TT-HHHHHHHHHHHTTTSEEEESTTTTT-HHHHHHHHHTT--SEEEE-HHHH--HHHHHHHHHHHHHTT-EEEEE--SB--S--HHHHHHHHHT-SEEE---S-SHHHHHHHHHHHHHHHHHGGG-EE-GGGG-TT--/--BEEEEEEEEEE-TTS-EEEEEEEEETTS-EEEEE--B-SS--TTSPPP----SSGGGGT--HHHHHHIIIIIHHHHTTSBTT-HHHHHHHHHHHH-STT-TTT-HHHHHHHHHHHHHHHHHHTT--HHHHHH-TT--EEPEEEEEEEE-GGGSSS--S-SEEEEE-TT-SSHHHHHHHHHHHHHHHHHHHHHTT----B-TTSSB----SSHHHHHHHHHHHHHHTT--BTTTBEEEEE--GGGGEETTTEEEETTEEE-HHHHHHHHHHHHHHS-EEEEE--S-TT-HHHHHHHHHHHTTTSEEEESTTTTT-HHHHHHHHHTT--SEEEE-HHHH-SHHHHHHHHHHHHHTT-EEEEE--SB--S--HHHHHHHHHT-SEEE--SS-SHHHHHHHHHHHHHHHHHGGG-EE-GGGG-TT-/--BEEEEEEEEEE-TTS-EEEEEEEEETTS-EEEEE--B-SS--TTSPP-----SSGGGGT--HHHHHHIIIIIHHHHTTSBTT-HHHHHHHHHHHH-STT-TTT-HHHHHHHHHHHHHHHHHHTT--HHHHHH-TT--EEPEE-EEEEE-GGGSSSS---SEEEEE-TT-SSHHHHHHHHHHHHHHHHHHHHHTT----B-TTSSB----SSHHHHHHHHHHHHHHTT--BTTTBEEEEE--GGGGEETTTEEEETTEEE-HHHHHHHHHHHHHHS-EEEEE--S-TT-HHHHHHHHHHHTTTSEEEESTTTTT-HHHHHHHHHHT--SEEEE-HHHHSSHHHHHHHHHHHHHTT-EEEEE--SB--S--HHHHHHHHHT-SEEE--SS-SHHHHHHHHHHHHHHHHTGGG-EE-GGGG-TT---/-BEEEEEEEEEE-TTS-EEEEEEEEETTS-EEEEE--B-SS--TTSPP-----SSGGGGT--HHHHHHIIIIIHHHHTTSBTT-HHHHHHHHHHHH-STT-TTT-HHHHHHHHHHHHHHHHHHTT--HHHHHH-TT--EEPEE-EEEEE-GGGSSS----SEEEEE-TT-SSHHHHHHHHHHHHHHHHHHHHHTT----B-TTSSB----SSHHHHHHHHHHHHHHTT--BTTTBEEEEE--GGGGEETTTEEEETTEEE-HHHHHHHHHHHHHHS-EEEEE--S-TT-HHHHHHHHHHHTTTSEEEESTTTTT-HHHHHHHHHTT--SEEEE-HHHHSSHHHHHHHHHHHHHTT-EEEEE--SB--S--HHHHHHHHHT-SEEE---S-SHHHHHHHHHHHHHHHHHGGG-EE-GGGG-TT--

GO terms:
  GO:0005886 plasma membrane (C, HDA)
  GO:0004634 phosphopyruvate hydratase activity (F, EXP)
  GO:0005576 extracellular region (C, EXP)
  GO:0009986 cell surface (C, EXP)

B-factor: mean 29.1, std 10.75, range [7.52, 82.18]

Radius of gyration: 49.72 Å; Cα contacts (8 Å, |Δi|>4): 4317; chains: 4; bounding box: 57×135×136 Å

Nearest PDB structures (foldseek):
  7e4f-assembly1_A  TM=9.961E-01  e=3.157E-81  Mycobacterium tuberculosis H37Rv
  6l7d-assembly1_A  TM=1.000E+00  e=1.045E-78  Mycobacterium tuberculosis H37Rv
  7e51-assembly1_E  TM=9.921E-01  e=9.074E-75  Mycobacterium tuberculosis
  6d3q-assembly2_C  TM=9.827E-01  e=1.885E-58  Escherichia coli
  4z1y-assembly1_A  TM=9.750E-01  e=8.625E-58  Chloroflexus aurantiacus J-10-fl